Protein 5FB4 (pdb70)

B-factor: mean 28.29, std 14.29, range [6.62, 130.21]

Radius of gyration: 44.77 Å; Cα contacts (8 Å, |Δi|>4): 3677; chains: 3; bounding box: 64×83×128 Å

InterPro domains:
  IPR031772 Tail knob protein gp9, N-terminal [PF16838] (7-122)
  IPR048710 Tail knob protein gp9, C-terminal domain [PF20934] (302-597)

Structure (mmCIF, N/CA/C/O backbone):
data_5FB4
#
_entry.id   5FB4
#
_cell.length_a   94.600
_cell.length_b   135.161
_cell.length_c   313.431
_cell.angle_alpha   90.00
_cell.angle_beta   90.00
_cell.angle_gamma   90.00
#
_symmetry.space_group_name_H-M   'I 2 2 2'
#
loop_
_entity.id
_entity.type
_entity.pdbx_description
1 polymer 'Distal tube protein'
2 non-polymer DI(HYDROXYETHYL)ETHER
3 water water
#
loop_
_atom_site.group_PDB
_atom_site.id
_atom_site.type_symbol
_atom_site.label_atom_id
_atom_site.label_alt_id
_atom_site.label_comp_id
_atom_site.label_asym_id
_atom_site.label_entity_id
_atom_site.label_seq_id
_atom_site.pdbx_PDB_ins_code
_atom_site.Cartn_x
_atom_site.Cartn_y
_atom_site.Cartn_z
_atom_site.occupancy
_atom_site.B_iso_or_equiv
_atom_site.auth_seq_id
_atom_site.auth_comp_id
_atom_site.auth_asym_id
_atom_site.auth_atom_id
_atom_site.pdbx_PDB_model_num
ATOM 1 N N . ALA A 1 2 ? 110.832 29.920 109.660 1.00 40.61 2 ALA A N 1
ATOM 2 C CA . ALA A 1 2 ? 110.534 28.779 108.800 1.00 36.25 2 ALA A CA 1
ATOM 3 C C . ALA A 1 2 ? 109.446 27.887 109.396 1.00 27.72 2 ALA A C 1
ATOM 4 O O . ALA A 1 2 ? 108.634 27.324 108.673 1.00 28.88 2 ALA A O 1
ATOM 6 N N . TYR A 1 3 ? 109.435 27.756 110.716 1.00 29.56 3 TYR A N 1
ATOM 7 C CA . TYR A 1 3 ? 108.443 26.927 111.394 1.00 30.24 3 TYR A CA 1
ATOM 8 C C . TYR A 1 3 ? 107.288 27.766 111.930 1.00 32.42 3 TYR A C 1
ATOM 9 O O . TYR A 1 3 ? 107.495 28.888 112.374 1.00 36.30 3 TYR A O 1
ATOM 18 N N . VAL A 1 4 ? 106.071 27.233 111.861 1.00 27.98 4 VAL A N 1
ATOM 19 C CA . VAL A 1 4 ? 104.918 27.910 112.455 1.00 27.34 4 VAL A CA 1
ATOM 20 C C . VAL A 1 4 ? 104.989 27.820 113.976 1.00 26.69 4 VAL A C 1
ATOM 21 O O . VAL A 1 4 ? 105.130 26.734 114.523 1.00 27.65 4 VAL A O 1
ATOM 25 N N . PRO A 1 5 ? 104.860 28.964 114.667 1.00 28.24 5 PRO A N 1
ATOM 26 C CA . PRO A 1 5 ? 105.009 29.025 116.127 1.00 25.67 5 PRO A CA 1
ATOM 27 C C . PRO A 1 5 ? 103.936 28.227 116.859 1.00 28.89 5 PRO A C 1
ATOM 28 O O . PRO A 1 5 ? 102.896 27.920 116.283 1.00 32.28 5 PRO A O 1
ATOM 32 N N . LEU A 1 6 ? 104.184 27.935 118.131 1.00 30.29 6 LEU A N 1
ATOM 33 C CA . LEU A 1 6 ? 103.290 27.117 118.939 1.00 32.86 6 LEU A CA 1
ATOM 34 C C . LEU A 1 6 ? 102.380 28.002 119.789 1.00 30.71 6 LEU A C 1
ATOM 35 O O . LEU A 1 6 ? 101.594 27.514 120.603 1.00 28.35 6 LEU A O 1
ATOM 40 N N . SER A 1 7 ? 102.552 29.312 119.643 1.00 28.44 7 SER A N 1
ATOM 41 C CA . SER A 1 7 ? 101.731 30.287 120.348 1.00 30.88 7 SER A CA 1
ATOM 42 C C . SER A 1 7 ? 101.491 31.495 119.453 1.00 33.90 7 SER A C 1
ATOM 43 O O . SER A 1 7 ? 102.290 31.789 118.554 1.00 29.44 7 SER A O 1
ATOM 46 N N . GLY A 1 8 ? 100.401 32.202 119.714 1.00 29.69 8 GLY A N 1
ATOM 47 C CA . GLY A 1 8 ? 100.019 33.326 118.890 1.00 28.90 8 GLY A CA 1
ATOM 48 C C . GLY A 1 8 ? 99.591 34.543 119.680 1.00 27.56 8 GLY A C 1
ATOM 49 O O . GLY A 1 8 ? 99.207 34.436 120.848 1.00 23.41 8 GLY A O 1
ATOM 50 N N . THR A 1 9 ? 99.678 35.702 119.029 1.00 27.12 9 THR A N 1
ATOM 51 C CA . THR A 1 9 ? 99.189 36.968 119.573 1.00 28.48 9 THR A CA 1
ATOM 52 C C . THR A 1 9 ? 98.280 37.646 118.555 1.00 28.42 9 THR A C 1
ATOM 53 O O . THR A 1 9 ? 98.289 37.286 117.364 1.00 26.32 9 THR A O 1
ATOM 57 N N . ASN A 1 10 ? 97.491 38.612 119.022 1.00 27.02 10 ASN A N 1
ATOM 58 C CA . ASN A 1 10 ? 96.584 39.357 118.150 1.00 29.17 10 ASN A CA 1
ATOM 59 C C . ASN A 1 10 ? 95.743 38.417 117.304 1.00 29.20 10 ASN A C 1
ATOM 60 O O . ASN A 1 10 ? 95.614 38.594 116.093 1.00 28.27 10 ASN A O 1
ATOM 65 N N . VAL A 1 11 ? 95.201 37.396 117.952 1.00 25.02 11 VAL A N 1
ATOM 66 C CA . VAL A 1 11 ? 94.420 36.384 117.255 1.00 28.39 11 VAL A CA 1
ATOM 67 C C . VAL A 1 11 ? 93.027 36.866 116.854 1.00 27.75 11 VAL A C 1
ATOM 68 O O . VAL A 1 11 ? 92.329 37.492 117.648 1.00 24.61 11 VAL A O 1
ATOM 72 N N . ARG A 1 12 ? 92.616 36.554 115.625 1.00 22.77 12 ARG A N 1
ATOM 73 C CA . ARG A 1 12 ? 91.253 36.846 115.189 1.00 20.52 12 ARG A CA 1
ATOM 74 C C . ARG A 1 12 ? 90.650 35.624 114.518 1.00 23.42 12 ARG A C 1
ATOM 75 O O . ARG A 1 12 ? 91.244 35.037 113.606 1.00 20.57 12 ARG A O 1
ATOM 83 N N . ILE A 1 13 ? 89.481 35.234 115.011 1.00 19.42 13 ILE A N 1
ATOM 84 C CA . ILE A 1 13 ? 88.674 34.205 114.377 1.00 22.02 13 ILE A CA 1
ATOM 85 C C . ILE A 1 13 ? 87.643 34.895 113.503 1.00 23.77 13 ILE A C 1
ATOM 86 O O . ILE A 1 13 ? 86.873 35.733 113.985 1.00 21.17 13 ILE A O 1
ATOM 91 N N . LEU A 1 14 ? 87.637 34.531 112.223 1.00 19.17 14 LEU A N 1
ATOM 92 C CA . LEU A 1 14 ? 86.838 35.197 111.200 1.00 20.57 14 LEU A CA 1
ATOM 93 C C . LEU A 1 14 ? 85.697 34.352 110.669 1.00 21.51 14 LEU A C 1
ATOM 94 O O . LEU A 1 14 ? 85.768 33.123 110.657 1.00 21.70 14 LEU A O 1
ATOM 99 N N . ALA A 1 15 ? 84.663 35.029 110.187 1.00 21.47 15 ALA A N 1
ATOM 100 C CA . ALA A 1 15 ? 83.598 34.378 109.445 1.00 22.87 15 ALA A CA 1
ATOM 101 C C . ALA A 1 15 ? 83.760 34.661 107.943 1.00 26.46 15 ALA A C 1
ATOM 102 O O . ALA A 1 15 ? 84.477 35.579 107.560 1.00 27.30 15 ALA A O 1
ATOM 104 N N . ASP A 1 16 ? 83.135 33.846 107.098 1.00 28.82 16 ASP A N 1
ATOM 105 C CA . ASP A 1 16 ? 83.001 34.163 105.672 1.00 34.86 16 ASP A CA 1
ATOM 106 C C . ASP A 1 16 ? 84.295 34.174 104.851 1.00 29.15 16 ASP A C 1
ATOM 107 O O . ASP A 1 16 ? 84.437 34.998 103.949 1.00 26.16 16 ASP A O 1
ATOM 112 N N . VAL A 1 17 ? 85.226 33.270 105.124 1.00 20.56 17 VAL A N 1
ATOM 113 C CA . VAL A 1 17 ? 86.368 33.132 104.227 1.00 21.11 17 VAL A CA 1
ATOM 114 C C . VAL A 1 17 ? 86.062 32.002 103.228 1.00 19.23 17 VAL A C 1
ATOM 115 O O . VAL A 1 17 ? 85.945 30.846 103.613 1.00 30.84 17 VAL A O 1
ATOM 119 N N . PRO A 1 18 ? 85.907 32.351 101.946 1.00 26.85 18 PRO A N 1
ATOM 120 C CA . PRO A 1 18 ? 85.329 31.458 100.934 1.00 32.11 18 PRO A CA 1
ATOM 121 C C . PRO A 1 18 ? 86.304 30.530 100.216 1.00 39.52 18 PRO A C 1
ATOM 122 O O . PRO A 1 18 ? 86.152 30.351 99.007 1.00 43.59 18 PRO A O 1
ATOM 126 N N . PHE A 1 19 ? 87.291 29.973 100.910 1.00 29.48 19 PHE A N 1
ATOM 127 C CA . PHE A 1 19 ? 88.058 28.886 100.318 1.00 29.86 19 PHE A CA 1
ATOM 128 C C . PHE A 1 19 ? 88.401 27.904 101.422 1.00 28.77 19 PHE A C 1
ATOM 129 O O . PHE A 1 19 ? 88.204 28.194 102.600 1.00 29.86 19 PHE A O 1
ATOM 137 N N . SER A 1 20 ? 88.864 26.727 101.034 1.00 22.87 20 SER A N 1
ATOM 138 C CA . SER A 1 20 ? 88.946 25.608 101.955 1.00 24.00 20 SER A CA 1
ATOM 139 C C . SER A 1 20 ? 90.260 24.856 101.868 1.00 23.85 20 SER A C 1
ATOM 140 O O . SER A 1 20 ? 91.096 25.113 100.997 1.00 19.84 20 SER A O 1
ATOM 143 N N . ASN A 1 21 ? 90.417 23.890 102.762 1.00 19.24 21 ASN A N 1
ATOM 144 C CA . ASN A 1 21 ? 91.637 23.119 102.814 1.00 19.12 21 ASN A CA 1
ATOM 145 C C . ASN A 1 21 ? 91.678 22.032 101.733 1.00 16.72 21 ASN A C 1
ATOM 146 O O . ASN A 1 21 ? 92.568 21.196 101.738 1.00 19.14 21 ASN A O 1
ATOM 151 N N . ASP A 1 22 ? 90.742 22.039 100.790 1.00 20.57 22 ASP A N 1
ATOM 152 C CA . ASP A 1 22 ? 90.957 21.179 99.624 1.00 29.51 22 ASP A CA 1
ATOM 153 C C . ASP A 1 22 ? 91.877 21.894 98.624 1.00 24.10 22 ASP A C 1
ATOM 154 O O . ASP A 1 22 ? 92.353 21.283 97.672 1.00 21.01 22 ASP A O 1
ATOM 159 N N . TYR A 1 23 ? 92.133 23.182 98.863 1.00 18.15 23 TYR A N 1
ATOM 160 C CA . TYR A 1 23 ? 93.079 23.970 98.055 1.00 16.36 23 TYR A CA 1
ATOM 161 C C . TYR A 1 23 ? 92.836 23.914 96.539 1.00 16.04 23 TYR A C 1
ATOM 162 O O . TYR A 1 23 ? 93.784 23.771 95.759 1.00 17.03 23 TYR A O 1
ATOM 171 N N . LYS A 1 24 ? 91.587 24.018 96.104 1.00 13.97 24 LYS A N 1
ATOM 172 C CA . LYS A 1 24 ? 91.334 24.092 94.660 1.00 16.32 24 LYS A CA 1
ATOM 173 C C . LYS A 1 24 ? 91.188 25.540 94.220 1.00 17.58 24 LYS A C 1
ATOM 174 O O . LYS A 1 24 ? 91.213 25.848 93.029 1.00 16.63 24 LYS A O 1
ATOM 180 N N . ASN A 1 25 ? 91.006 26.419 95.201 1.00 11.74 25 ASN A N 1
ATOM 181 C CA . ASN A 1 25 ? 90.866 27.855 94.971 1.00 16.78 25 ASN A CA 1
ATOM 182 C C . ASN A 1 25 ? 91.507 28.636 96.093 1.00 19.44 25 ASN A C 1
ATOM 183 O O . ASN A 1 25 ? 91.470 28.202 97.249 1.00 19.62 25 ASN A O 1
ATOM 188 N N . THR A 1 26 ? 92.081 29.789 95.769 1.00 17.89 26 THR A N 1
ATOM 189 C CA . THR A 1 26 ? 92.468 30.734 96.808 1.00 17.72 26 THR A CA 1
ATOM 190 C C . THR A 1 26 ? 92.459 32.161 96.280 1.00 18.37 26 THR A C 1
ATOM 191 O O . THR A 1 26 ? 92.449 32.383 95.074 1.00 14.79 26 THR A O 1
ATOM 195 N N . ARG A 1 27 ? 92.423 33.127 97.192 1.00 17.76 27 ARG A N 1
ATOM 196 C CA . ARG A 1 27 ? 92.542 34.527 96.821 1.00 17.46 27 ARG A CA 1
ATOM 197 C C . ARG A 1 27 ? 94.026 34.886 96.814 1.00 21.23 27 ARG A C 1
ATOM 198 O O . ARG A 1 27 ? 94.710 34.766 97.829 1.00 17.60 27 ARG A O 1
ATOM 206 N N . TRP A 1 28 ? 94.520 35.298 95.651 1.00 15.73 28 TRP A N 1
ATOM 207 C CA . TRP A 1 28 ? 95.932 35.617 95.455 1.00 19.38 28 TRP A CA 1
ATOM 208 C C . TRP A 1 28 ? 96.139 37.117 95.626 1.00 18.23 28 TRP A C 1
ATOM 209 O O . TRP A 1 28 ? 95.288 37.896 95.221 1.00 23.02 28 TRP A O 1
ATOM 220 N N . PHE A 1 29 ? 97.264 37.516 96.213 1.00 16.88 29 PHE A N 1
ATOM 221 C CA . PHE A 1 29 ? 97.509 38.925 96.528 1.00 19.75 29 PHE A CA 1
ATOM 222 C C . PHE A 1 29 ? 98.844 39.402 95.978 1.00 21.17 29 PHE A C 1
ATOM 223 O O . PHE A 1 29 ? 99.752 38.603 95.772 1.00 21.72 29 PHE A O 1
ATOM 231 N N . THR A 1 30 ? 98.978 40.713 95.793 1.00 23.25 30 THR A N 1
ATOM 232 C CA . THR A 1 30 ? 100.217 41.291 95.283 1.00 24.98 30 THR A CA 1
ATOM 233 C C . THR A 1 30 ? 101.168 41.709 96.412 1.00 30.67 30 THR A C 1
ATOM 234 O O . THR A 1 30 ? 102.351 41.960 96.171 1.00 30.26 30 THR A O 1
ATOM 238 N N . SER A 1 31 ? 100.656 41.797 97.639 1.00 23.27 31 SER A N 1
ATOM 239 C CA . SER A 1 31 ? 101.499 42.168 98.780 1.00 22.80 31 SER A CA 1
ATOM 240 C C . SER A 1 31 ? 100.932 41.653 100.091 1.00 20.72 31 SER A C 1
ATOM 241 O O . SER A 1 31 ? 99.734 41.382 100.182 1.00 20.65 31 SER A O 1
ATOM 244 N N . SER A 1 32 ? 101.783 41.534 101.110 1.00 19.51 32 SER A N 1
ATOM 245 C CA . SER A 1 32 ? 101.305 41.097 102.420 1.00 24.20 32 SER A CA 1
ATOM 246 C C . SER A 1 32 ? 100.363 42.117 103.066 1.00 27.02 32 SER A C 1
ATOM 247 O O . SER A 1 32 ? 99.466 41.734 103.834 1.00 25.95 32 SER A O 1
ATOM 250 N N . SER A 1 33 ? 100.538 43.406 102.765 1.00 25.20 33 SER A N 1
ATOM 251 C CA . SER A 1 33 ? 99.612 44.403 103.313 1.00 26.32 33 SER A CA 1
ATOM 252 C C . SER A 1 33 ? 98.239 44.301 102.622 1.00 20.07 33 SER A C 1
ATOM 253 O O . SER A 1 33 ? 97.203 44.401 103.283 1.00 25.21 33 SER A O 1
ATOM 256 N N . ASN A 1 34 ? 98.218 44.097 101.305 1.00 24.37 34 ASN A N 1
ATOM 257 C CA . ASN A 1 34 ? 96.942 43.831 100.620 1.00 27.69 34 ASN A CA 1
ATOM 258 C C . ASN A 1 34 ? 96.255 42.575 101.162 1.00 25.22 34 ASN A C 1
ATOM 259 O O . ASN A 1 34 ? 95.039 42.546 101.340 1.00 24.00 34 ASN A O 1
ATOM 264 N N . GLN A 1 35 ? 97.047 41.543 101.421 1.00 21.13 35 GLN A N 1
ATOM 265 C CA . GLN A 1 35 ? 96.537 40.314 102.015 1.00 18.15 35 GLN A CA 1
ATOM 266 C C . GLN A 1 35 ? 95.903 40.592 103.377 1.00 17.65 35 GLN A C 1
ATOM 267 O O . GLN A 1 35 ? 94.750 40.216 103.626 1.00 19.45 35 GLN A O 1
ATOM 273 N N . TYR A 1 36 ? 96.640 41.275 104.247 1.00 20.56 36 TYR A N 1
ATOM 274 C CA . TYR A 1 36 ? 96.124 41.587 105.576 1.00 21.86 36 TYR A CA 1
ATOM 275 C C . TYR A 1 36 ? 94.817 42.387 105.499 1.00 24.65 36 TYR A C 1
ATOM 276 O O . TYR A 1 36 ? 93.848 42.082 106.210 1.00 20.33 36 TYR A O 1
ATOM 285 N N . ASN A 1 37 ? 94.791 43.403 104.638 1.00 20.65 37 ASN A N 1
ATOM 286 C CA . ASN A 1 37 ? 93.607 44.261 104.512 1.00 29.23 37 ASN A CA 1
ATOM 287 C C . ASN A 1 37 ? 92.371 43.475 104.082 1.00 24.44 37 ASN A C 1
ATOM 288 O O . ASN A 1 37 ? 91.253 43.765 104.521 1.00 25.70 37 ASN A O 1
ATOM 293 N N . TRP A 1 38 ? 92.571 42.499 103.202 1.00 19.95 38 TRP A N 1
ATOM 294 C CA . TRP A 1 38 ? 91.477 41.652 102.751 1.00 20.83 38 TRP A CA 1
ATOM 295 C C . TRP A 1 38 ? 90.919 40.825 103.911 1.00 22.48 38 TRP A C 1
ATOM 296 O O . TRP A 1 38 ? 89.714 40.798 104.149 1.00 23.74 38 TRP A O 1
ATOM 307 N N . PHE A 1 39 ? 91.799 40.159 104.647 1.00 19.17 39 PHE A N 1
ATOM 308 C CA . PHE A 1 39 ? 91.341 39.382 105.786 1.00 17.46 39 PHE A CA 1
ATOM 309 C C . PHE A 1 39 ? 90.774 40.283 106.889 1.00 18.06 39 PHE A C 1
ATOM 310 O O . PHE A 1 39 ? 89.805 39.913 107.561 1.00 23.49 39 PHE A O 1
ATOM 318 N N . ASN A 1 40 ? 91.351 41.471 107.055 1.00 20.25 40 ASN A N 1
ATOM 319 C CA . ASN A 1 40 ? 90.900 42.392 108.103 1.00 26.38 40 ASN A CA 1
ATOM 320 C C . ASN A 1 40 ? 89.476 42.909 107.824 1.00 30.52 40 ASN A C 1
ATOM 321 O O . ASN A 1 40 ? 88.815 43.424 108.723 1.00 29.16 40 ASN A O 1
ATOM 326 N N . SER A 1 41 ? 89.006 42.774 106.585 1.00 25.21 41 SER A N 1
ATOM 327 C CA . SER A 1 41 ? 87.667 43.252 106.225 1.00 28.23 41 SER A CA 1
ATOM 328 C C . SER A 1 41 ? 86.581 42.218 106.544 1.00 31.32 41 SER A C 1
ATOM 329 O O . SER A 1 41 ? 85.385 42.505 106.442 1.00 27.80 41 SER A O 1
ATOM 332 N N . LYS A 1 42 ? 87.003 41.020 106.949 1.00 25.62 42 LYS A N 1
ATOM 333 C CA . LYS A 1 42 ? 86.073 39.956 107.311 1.00 22.08 42 LYS A CA 1
ATOM 334 C C . LYS A 1 42 ? 85.501 40.187 108.703 1.00 24.03 42 LYS A C 1
ATOM 335 O O . LYS A 1 42 ? 86.191 40.728 109.565 1.00 23.85 42 LYS A O 1
ATOM 341 N N . SER A 1 43 ? 84.253 39.771 108.926 1.00 21.41 43 SER A N 1
ATOM 342 C CA . SER A 1 43 ? 83.648 39.872 110.263 1.00 30.97 43 SER A CA 1
ATOM 343 C C . SER A 1 43 ? 84.402 39.022 111.279 1.00 29.64 43 SER A C 1
ATOM 344 O O . SER A 1 43 ? 84.725 37.861 111.011 1.00 25.89 43 SER A O 1
ATOM 347 N N . ARG A 1 44 ? 84.650 39.592 112.454 1.00 31.30 44 ARG A N 1
ATOM 348 C CA . ARG A 1 44 ? 85.379 38.906 113.521 1.00 33.43 44 ARG A CA 1
ATOM 349 C C . ARG A 1 44 ? 84.405 38.237 114.487 1.00 32.17 44 ARG A C 1
ATOM 350 O O . ARG A 1 44 ? 83.590 38.894 115.129 1.00 34.77 44 ARG A O 1
ATOM 358 N N . VAL A 1 45 ? 84.505 36.915 114.574 1.00 23.08 45 VAL A N 1
ATOM 359 C CA . VAL A 1 45 ? 83.694 36.134 115.492 1.00 24.36 45 VAL A CA 1
ATOM 360 C C . VAL A 1 45 ? 84.205 36.261 116.917 1.00 29.65 45 VAL A C 1
ATOM 361 O O . VAL A 1 45 ? 83.436 36.216 117.878 1.00 29.19 45 VAL A O 1
ATOM 365 N N . TYR A 1 46 ? 85.506 36.489 117.039 1.00 28.35 46 TYR A N 1
ATOM 366 C CA . TYR A 1 46 ? 86.177 36.492 118.335 1.00 27.83 46 TYR A CA 1
ATOM 367 C C . TYR A 1 46 ? 87.625 36.921 118.158 1.00 24.63 46 TYR A C 1
ATOM 368 O O . TYR A 1 46 ? 88.218 36.702 117.101 1.00 24.36 46 TYR A O 1
ATOM 377 N N . GLU A 1 47 ? 88.186 37.527 119.202 1.00 22.07 47 GLU A N 1
ATOM 378 C CA . GLU A 1 47 ? 89.581 37.950 119.209 1.00 31.13 47 GLU A CA 1
ATOM 379 C C . GLU A 1 47 ? 90.233 37.594 120.538 1.00 28.28 47 GLU A C 1
ATOM 380 O O . GLU A 1 47 ? 89.559 37.535 121.563 1.00 28.68 47 GLU A O 1
ATOM 386 N N . MET A 1 48 ? 91.545 37.385 120.513 1.00 26.04 48 MET A N 1
ATOM 387 C CA . MET A 1 48 ? 92.346 37.133 121.717 1.00 32.69 48 MET A CA 1
ATOM 388 C C . MET A 1 48 ? 93.718 37.784 121.603 1.00 28.02 48 MET A C 1
ATOM 389 O O . MET A 1 48 ? 94.340 37.718 120.557 1.00 24.37 48 MET A O 1
ATOM 394 N N . SER A 1 49 ? 94.219 38.376 122.680 1.00 29.37 49 SER A N 1
ATOM 395 C CA . SER A 1 49 ? 95.542 38.999 122.616 1.00 30.87 49 SER A CA 1
ATOM 396 C C . SER A 1 49 ? 96.661 37.949 122.621 1.00 31.22 49 SER A C 1
ATOM 397 O O . SER A 1 49 ? 97.707 38.150 121.995 1.00 27.06 49 SER A O 1
ATOM 400 N N . LYS A 1 50 ? 96.425 36.835 123.312 1.00 29.43 50 LYS A N 1
ATOM 401 C CA . LYS A 1 50 ? 97.386 35.733 123.412 1.00 34.90 50 LYS A CA 1
ATOM 402 C C . LYS A 1 50 ? 96.710 34.373 123.408 1.00 39.95 50 LYS A C 1
ATOM 403 O O . LYS A 1 50 ? 95.580 34.230 123.865 1.00 43.39 50 LYS A O 1
ATOM 409 N N . VAL A 1 51 ? 97.390 33.383 122.841 1.00 33.49 51 VAL A N 1
ATOM 410 C CA . VAL A 1 51 ? 96.895 32.018 122.896 1.00 33.34 51 VAL A CA 1
ATOM 411 C C . VAL A 1 51 ? 98.024 30.999 122.733 1.00 34.13 51 VAL A C 1
ATOM 412 O O . VAL A 1 51 ? 99.007 31.249 122.036 1.00 36.03 51 VAL A O 1
ATOM 416 N N . THR A 1 52 ? 97.870 29.852 123.383 1.00 28.96 52 THR A N 1
ATOM 417 C CA . THR A 1 52 ? 98.775 28.733 123.201 1.00 32.45 52 THR A CA 1
ATOM 418 C C . THR A 1 52 ? 98.075 27.642 122.414 1.00 34.93 52 THR A C 1
ATOM 419 O O . THR A 1 52 ? 96.972 27.226 122.770 1.00 38.78 52 THR A O 1
ATOM 423 N N . PHE A 1 53 ? 98.716 27.178 121.346 1.00 29.43 53 PHE A N 1
ATOM 424 C CA . PHE A 1 53 ? 98.123 26.148 120.514 1.00 34.31 53 PHE A CA 1
ATOM 425 C C . PHE A 1 53 ? 98.305 24.776 121.131 1.00 38.06 53 PHE A C 1
ATOM 426 O O . PHE A 1 53 ? 99.279 24.514 121.832 1.00 42.77 53 PHE A O 1
ATOM 434 N N . MET A 1 54 ? 97.357 23.898 120.851 1.00 32.93 54 MET A N 1
ATOM 435 C CA . MET A 1 54 ? 97.368 22.569 121.416 1.00 34.80 54 MET A CA 1
ATOM 436 C C . MET A 1 54 ? 97.334 21.559 120.286 1.00 34.26 54 MET A C 1
ATOM 437 O O . MET A 1 54 ? 97.010 21.916 119.154 1.00 29.16 54 MET A O 1
ATOM 442 N N . GLY A 1 55 ? 97.762 20.333 120.559 1.00 38.36 55 GLY A N 1
ATOM 443 C CA . GLY A 1 55 ? 97.523 19.240 119.641 1.00 39.59 55 GLY A CA 1
ATOM 444 C C . GLY A 1 55 ? 98.500 19.187 118.485 1.00 51.32 55 GLY A C 1
ATOM 445 O O . GLY A 1 55 ? 98.416 18.287 117.647 1.00 51.36 55 GLY A O 1
ATOM 446 N N . PHE A 1 56 ? 99.403 20.166 118.418 1.00 58.98 56 PHE A N 1
ATOM 447 C CA . PHE A 1 56 ? 100.407 20.233 117.353 1.00 62.97 56 PHE A CA 1
ATOM 448 C C . PHE A 1 56 ? 101.168 18.922 117.211 1.00 70.30 56 PHE A C 1
ATOM 449 O O . PHE A 1 56 ? 101.582 18.545 116.113 1.00 73.78 56 PHE A O 1
ATOM 457 N N . ARG A 1 57 ? 101.338 18.228 118.329 1.00 69.23 57 ARG A N 1
ATOM 458 C CA . ARG A 1 57 ? 102.083 16.980 118.340 1.00 71.49 57 ARG A CA 1
ATOM 459 C C . ARG A 1 57 ? 101.405 15.917 117.472 1.00 74.52 57 ARG A C 1
ATOM 460 O O . ARG A 1 57 ? 102.037 15.320 116.597 1.00 76.53 57 ARG A O 1
ATOM 468 N N . GLU A 1 58 ? 100.115 15.694 117.709 1.00 72.59 58 GLU A N 1
ATOM 469 C CA . GLU A 1 58 ? 99.370 14.658 116.999 1.00 65.03 58 GLU A CA 1
ATOM 470 C C . GLU A 1 58 ? 98.748 15.167 115.709 1.00 62.08 58 GLU A C 1
ATOM 471 O O . GLU A 1 58 ? 97.822 14.556 115.180 1.00 63.44 58 GLU A O 1
ATOM 477 N N . ASN A 1 59 ? 99.291 16.265 115.193 1.00 62.42 59 ASN A N 1
ATOM 478 C CA . ASN A 1 59 ? 98.831 16.871 113.943 1.00 66.48 59 ASN A CA 1
ATOM 479 C C . ASN A 1 59 ? 97.315 17.097 113.897 1.00 60.08 59 ASN A C 1
ATOM 480 O O . ASN A 1 59 ? 96.677 16.948 112.852 1.00 58.25 59 ASN A O 1
ATOM 485 N N . LYS A 1 60 ? 96.751 17.436 115.052 1.00 52.62 60 LYS A N 1
ATOM 486 C CA . LYS A 1 60 ? 95.368 17.869 115.152 1.00 47.57 60 LYS A CA 1
ATOM 487 C C . LYS A 1 60 ? 95.367 19.182 115.941 1.00 38.72 60 LYS A C 1
ATOM 488 O O . LYS A 1 60 ? 94.939 19.219 117.091 1.00 35.30 60 LYS A O 1
ATOM 494 N N . PRO A 1 61 ? 95.882 20.264 115.335 1.00 32.51 61 PRO A N 1
ATOM 495 C CA . PRO A 1 61 ? 96.037 21.506 116.095 1.00 28.95 61 PRO A CA 1
ATOM 496 C C . PRO A 1 61 ? 94.693 22.070 116.527 1.00 22.80 61 PRO A C 1
ATOM 497 O O . PRO A 1 61 ? 93.715 21.976 115.780 1.00 24.90 61 PRO A O 1
ATOM 501 N N . TYR A 1 62 ? 94.641 22.672 117.708 1.00 22.19 62 TYR A N 1
ATOM 502 C CA . TYR A 1 62 ? 93.428 23.363 118.112 1.00 23.24 62 TYR A CA 1
ATOM 503 C C . TYR A 1 62 ? 93.731 24.444 119.108 1.00 25.55 62 TYR A C 1
ATOM 504 O O . TYR A 1 62 ? 94.806 24.473 119.705 1.00 27.04 62 TYR A O 1
ATOM 513 N N . VAL A 1 63 ? 92.768 25.332 119.298 1.00 23.75 63 VAL A N 1
ATOM 514 C CA . VAL A 1 63 ? 92.915 26.363 120.306 1.00 27.82 63 VAL A CA 1
ATOM 515 C C . VAL A 1 63 ? 91.705 26.303 121.227 1.00 27.31 63 VAL A C 1
ATOM 516 O O . VAL A 1 63 ? 90.584 26.094 120.774 1.00 26.38 63 VAL A O 1
ATOM 520 N N . SER A 1 64 ? 91.935 26.472 122.522 1.00 24.83 64 SER A N 1
ATOM 521 C CA . SER A 1 64 ? 90.850 26.532 123.478 1.00 26.69 64 SER A CA 1
ATOM 522 C C . SER A 1 64 ? 90.258 27.949 123.548 1.00 32.52 64 SER A C 1
ATOM 523 O O . SER A 1 64 ? 90.980 28.926 123.755 1.00 33.52 64 SER A O 1
ATOM 526 N N . VAL A 1 65 ? 88.947 28.058 123.363 1.00 24.44 65 VAL A N 1
ATOM 527 C CA . VAL A 1 65 ? 88.285 29.357 123.382 1.00 24.07 65 VAL A CA 1
ATOM 528 C C . VAL A 1 65 ? 87.220 29.390 124.469 1.00 28.02 65 VAL A C 1
ATOM 529 O O . VAL A 1 65 ? 86.351 28.516 124.534 1.00 31.20 65 VAL A O 1
ATOM 533 N N . SER A 1 66 ? 87.293 30.396 125.336 1.00 24.45 66 SER A N 1
ATOM 534 C CA . SER A 1 66 ? 86.360 30.491 126.444 1.00 28.23 66 SER A CA 1
ATOM 535 C C . SER A 1 66 ? 85.054 31.103 125.980 1.00 35.15 66 SER A C 1
ATOM 536 O O . SER A 1 66 ? 84.673 32.206 126.385 1.00 34.44 66 SER A O 1
ATOM 539 N N . LEU A 1 67 ? 84.360 30.358 125.133 1.00 31.80 67 LEU A N 1
ATOM 540 C CA . LEU A 1 67 ? 83.068 30.768 124.636 1.00 33.49 67 LEU A CA 1
ATOM 541 C C . LEU A 1 67 ? 82.210 29.527 124.511 1.00 34.75 67 LEU A C 1
ATOM 542 O O . LEU A 1 67 ? 82.718 28.465 124.135 1.00 31.82 67 LEU A O 1
ATOM 547 N N . PRO A 1 68 ? 80.905 29.660 124.787 1.00 31.92 68 PRO A N 1
ATOM 548 C CA . PRO A 1 68 ? 80.005 28.560 124.452 1.00 32.30 68 PRO A CA 1
ATOM 549 C C . PRO A 1 68 ? 80.024 28.324 122.948 1.00 28.55 68 PRO A C 1
ATOM 550 O O . PRO A 1 68 ? 80.181 29.260 122.152 1.00 24.84 68 PRO A O 1
ATOM 554 N N . ILE A 1 69 ? 79.873 27.066 122.567 1.00 30.43 69 ILE A N 1
ATOM 555 C CA . ILE A 1 69 ? 80.038 26.680 121.182 1.00 30.80 69 ILE A CA 1
ATOM 556 C C . ILE A 1 69 ? 79.065 27.409 120.258 1.00 29.11 69 ILE A C 1
ATOM 557 O O . ILE A 1 69 ? 79.375 27.619 119.096 1.00 24.40 69 ILE A O 1
ATOM 562 N N . ASP A 1 70 ? 77.909 27.836 120.760 1.00 30.68 70 ASP A N 1
ATOM 563 C CA . ASP A 1 70 ? 76.958 28.506 119.863 1.00 38.71 70 ASP A CA 1
ATOM 564 C C . ASP A 1 70 ? 77.471 29.862 119.375 1.00 36.76 70 ASP A C 1
ATOM 565 O O . ASP A 1 70 ? 77.077 30.329 118.308 1.00 45.65 70 ASP A O 1
ATOM 570 N N . LYS A 1 71 ? 78.395 30.464 120.117 1.00 29.60 71 LYS A N 1
ATOM 571 C CA . LYS A 1 71 ? 78.983 31.739 119.699 1.00 26.16 71 LYS A CA 1
ATOM 572 C C . LYS A 1 71 ? 79.995 31.557 118.555 1.00 23.75 71 LYS A C 1
ATOM 573 O O . LYS A 1 71 ? 80.452 32.526 117.947 1.00 27.54 71 LYS A O 1
ATOM 579 N N . LEU A 1 72 ? 80.315 30.311 118.236 1.00 23.80 72 LEU A N 1
ATOM 580 C CA . LEU A 1 72 ? 81.342 30.041 117.235 1.00 23.75 72 LEU A CA 1
ATOM 581 C C . LEU A 1 72 ? 80.829 29.343 115.982 1.00 26.65 72 LEU A C 1
ATOM 582 O O . LEU A 1 72 ? 81.627 28.923 115.146 1.00 24.55 72 LEU A O 1
ATOM 587 N N . TYR A 1 73 ? 79.514 29.238 115.833 1.00 26.70 73 TYR A N 1
ATOM 588 C CA . TYR A 1 73 ? 78.947 28.490 114.712 1.00 23.53 73 TYR A CA 1
ATOM 589 C C . TYR A 1 73 ? 79.336 29.056 113.346 1.00 26.91 73 TYR A C 1
ATOM 590 O O . TYR A 1 73 ? 79.331 28.329 112.352 1.00 28.77 73 TYR A O 1
ATOM 599 N N . SER A 1 74 ? 79.713 30.331 113.286 1.00 25.96 74 SER A N 1
ATOM 600 C CA . SER A 1 74 ? 80.085 30.930 111.998 1.00 28.95 74 SER A CA 1
ATOM 601 C C . SER A 1 74 ? 81.609 31.050 111.775 1.00 28.32 74 SER A C 1
ATOM 602 O O . SER A 1 74 ? 82.057 31.715 110.840 1.00 24.40 74 SER A O 1
ATOM 605 N N . ALA A 1 75 ? 82.397 30.411 112.631 1.00 19.15 75 ALA A N 1
ATOM 606 C CA . ALA A 1 75 ? 83.846 30.456 112.520 1.00 24.05 75 ALA A CA 1
ATOM 607 C C . ALA A 1 75 ? 84.304 29.734 111.264 1.00 26.45 75 ALA A C 1
ATOM 608 O O . ALA A 1 75 ? 83.831 28.638 110.979 1.00 24.10 75 ALA A O 1
ATOM 610 N N . SER A 1 76 ? 85.198 30.355 110.497 1.00 24.79 76 SER A N 1
ATOM 611 C CA . SER A 1 76 ? 85.671 29.720 109.263 1.00 24.36 76 SER A CA 1
ATOM 612 C C . SER A 1 76 ? 87.184 29.819 109.104 1.00 17.64 76 SER A C 1
ATOM 613 O O . SER A 1 76 ? 87.782 29.049 108.372 1.00 19.59 76 SER A O 1
ATOM 616 N N . TYR A 1 77 ? 87.801 30.772 109.793 1.00 20.92 77 TYR A N 1
ATOM 617 C CA . TYR A 1 77 ? 89.212 31.059 109.561 1.00 16.52 77 TYR A CA 1
ATOM 618 C C . TYR A 1 77 ? 89.839 31.694 110.790 1.00 17.03 77 TYR A C 1
ATOM 619 O O . TYR A 1 77 ? 89.140 32.274 111.610 1.00 17.48 77 TYR A O 1
ATOM 628 N N . ILE A 1 78 ? 91.153 31.557 110.923 1.00 20.50 78 ILE A N 1
ATOM 629 C CA . ILE A 1 78 ? 91.892 32.195 112.013 1.00 19.57 78 ILE A CA 1
ATOM 630 C C . ILE A 1 78 ? 93.138 32.877 111.464 1.00 18.09 78 ILE A C 1
ATOM 631 O O . ILE A 1 78 ? 93.765 32.374 110.522 1.00 17.99 78 ILE A O 1
ATOM 636 N N . MET A 1 79 ? 93.489 34.029 112.028 1.00 18.31 79 MET A N 1
ATOM 637 C CA . MET A 1 79 ? 94.764 34.657 111.718 1.00 18.04 79 MET A CA 1
ATOM 638 C C . MET A 1 79 ? 95.414 35.097 113.031 1.00 21.05 79 MET A C 1
ATOM 639 O O . MET A 1 79 ? 94.720 35.491 113.964 1.00 20.74 79 MET A O 1
ATOM 644 N N . PHE A 1 80 ? 96.740 35.027 113.100 1.00 18.96 80 PHE A N 1
ATOM 645 C CA . PHE A 1 80 ? 97.466 35.390 114.315 1.00 21.12 80 PHE A CA 1
ATOM 646 C C . PHE A 1 80 ? 98.884 35.803 113.983 1.00 22.63 80 PHE A C 1
ATOM 647 O O . PHE A 1 80 ? 99.398 35.477 112.905 1.00 21.36 80 PHE A O 1
ATOM 655 N N . GLN A 1 81 ? 99.484 36.551 114.903 1.00 22.33 81 GLN A N 1
ATOM 656 C CA . GLN A 1 81 ? 100.898 36.902 114.859 1.00 24.80 81 GLN A CA 1
ATOM 657 C C . GLN A 1 81 ? 101.666 36.169 115.960 1.00 26.62 81 GLN A C 1
ATOM 658 O O . GLN A 1 81 ? 101.081 35.411 116.732 1.00 25.44 81 GLN A O 1
ATOM 664 N N . ASN A 1 82 ? 102.978 36.378 116.005 1.00 27.77 82 ASN A N 1
ATOM 665 C CA . ASN A 1 82 ? 103.813 35.829 117.064 1.00 30.74 82 ASN A CA 1
ATOM 666 C C . ASN A 1 82 ? 104.925 36.835 117.365 1.00 31.32 82 ASN A C 1
ATOM 667 O O . ASN A 1 82 ? 105.497 37.417 116.444 1.00 32.08 82 ASN A O 1
ATOM 672 N N . ALA A 1 83 ? 105.226 37.042 118.642 1.00 37.55 83 ALA A N 1
ATOM 673 C CA . ALA A 1 83 ? 106.202 38.051 119.057 1.00 43.35 83 ALA A CA 1
ATOM 674 C C . ALA A 1 83 ? 107.534 37.957 118.310 1.00 45.40 83 ALA A C 1
ATOM 675 O O . ALA A 1 83 ? 108.154 38.975 117.989 1.00 46.94 83 ALA A O 1
ATOM 677 N N . ASP A 1 84 ? 107.944 36.742 117.971 1.00 39.97 84 ASP A N 1
ATOM 678 C CA . ASP A 1 84 ? 109.268 36.555 117.392 1.00 38.08 84 ASP A CA 1
ATOM 679 C C . ASP A 1 84 ? 109.255 36.496 115.872 1.00 36.49 84 ASP A C 1
ATOM 680 O O . ASP A 1 84 ? 110.290 36.312 115.238 1.00 36.06 84 ASP A O 1
ATOM 685 N N . TYR A 1 85 ? 108.087 36.710 115.286 1.00 30.50 85 TYR A N 1
ATOM 686 C CA . TYR A 1 85 ? 107.994 36.735 113.840 1.00 33.66 85 TYR A CA 1
ATOM 687 C C . TYR A 1 85 ? 107.648 38.146 113.401 1.00 36.35 85 TYR A C 1
ATOM 688 O O . TYR A 1 85 ? 107.308 38.401 112.236 1.00 32.39 85 TYR A O 1
ATOM 697 N N . GLY A 1 86 ? 107.742 39.063 114.358 1.00 35.48 86 GLY A N 1
ATOM 698 C CA . GLY A 1 86 ? 107.495 40.464 114.097 1.00 32.71 86 GLY A CA 1
ATOM 699 C C . GLY A 1 86 ? 106.107 40.706 113.551 1.00 32.56 86 GLY A C 1
ATOM 700 O O . GLY A 1 86 ? 105.101 40.318 114.144 1.00 29.42 86 GLY A O 1
ATOM 701 N N . ASN A 1 87 ? 106.077 41.321 112.378 1.00 34.23 87 ASN A N 1
ATOM 702 C CA . ASN A 1 87 ? 104.861 41.785 111.731 1.00 41.66 87 ASN A CA 1
ATOM 703 C C . ASN A 1 87 ? 104.068 40.684 110.993 1.00 32.55 87 ASN A C 1
ATOM 704 O O . ASN A 1 87 ? 102.960 40.928 110.503 1.00 28.25 87 ASN A O 1
ATOM 709 N N . LYS A 1 88 ? 104.634 39.482 110.924 1.00 27.62 88 LYS A N 1
ATOM 710 C CA . LYS A 1 88 ? 104.106 38.424 110.052 1.00 25.14 88 LYS A CA 1
ATOM 711 C C . LYS A 1 88 ? 102.750 37.883 110.479 1.00 24.93 88 LYS A C 1
ATOM 712 O O . LYS A 1 88 ? 102.529 37.606 111.654 1.00 27.57 88 LYS A O 1
ATOM 718 N N . TRP A 1 89 ? 101.841 37.728 109.524 1.00 22.30 89 TRP A N 1
ATOM 719 C CA . TRP A 1 89 ? 100.563 37.099 109.832 1.00 22.52 89 TRP A CA 1
ATOM 720 C C . TRP A 1 89 ? 100.554 35.633 109.420 1.00 25.72 89 TRP A C 1
ATOM 721 O O . TRP A 1 89 ? 101.052 35.273 108.343 1.00 20.30 89 TRP A O 1
ATOM 732 N N . PHE A 1 90 ? 100.019 34.794 110.306 1.00 20.46 90 PHE A N 1
ATOM 733 C CA . PHE A 1 90 ? 99.802 33.379 110.020 1.00 20.44 90 PHE A CA 1
ATOM 734 C C . PHE A 1 90 ? 98.312 33.134 109.814 1.00 23.62 90 PHE A C 1
ATOM 735 O O . PHE A 1 90 ? 97.474 33.734 110.501 1.00 23.61 90 PHE A O 1
ATOM 743 N N . TYR A 1 91 ? 97.991 32.248 108.877 1.00 17.11 91 TYR A N 1
ATOM 744 C CA . TYR A 1 91 ? 96.606 32.038 108.453 1.00 16.64 91 TYR A CA 1
ATOM 745 C C . TYR A 1 91 ? 96.220 30.573 108.507 1.00 16.42 91 TYR A C 1
ATOM 746 O O . TYR A 1 91 ? 97.029 29.702 108.185 1.00 16.58 91 TYR A O 1
ATOM 755 N N . ALA A 1 92 ? 94.988 30.297 108.921 1.00 19.19 92 ALA A N 1
ATOM 756 C CA . ALA A 1 92 ? 94.547 28.917 109.113 1.00 18.94 92 ALA A CA 1
ATOM 757 C C . ALA A 1 92 ? 93.051 28.748 108.899 1.00 19.87 92 ALA A C 1
ATOM 758 O O . ALA A 1 92 ? 92.257 29.596 109.306 1.00 19.01 92 ALA A O 1
ATOM 760 N N . PHE A 1 93 ? 92.681 27.627 108.292 1.00 17.10 93 PHE A N 1
ATOM 761 C CA . PHE A 1 93 ? 91.286 27.207 108.198 1.00 15.80 93 PHE A CA 1
ATOM 762 C C . PHE A 1 93 ? 90.795 26.748 109.566 1.00 19.03 93 PHE A C 1
ATOM 763 O O . PHE A 1 93 ? 91.502 26.027 110.259 1.00 21.12 93 PHE A O 1
ATOM 771 N N . VAL A 1 94 ? 89.582 27.135 109.944 1.00 18.49 94 VAL A N 1
ATOM 772 C CA . VAL A 1 94 ? 88.895 26.452 111.035 1.00 17.12 94 VAL A CA 1
ATOM 773 C C . VAL A 1 94 ? 88.253 25.211 110.416 1.00 24.24 94 VAL A C 1
ATOM 774 O O . VAL A 1 94 ? 87.564 25.308 109.397 1.00 25.93 94 VAL A O 1
ATOM 778 N N . THR A 1 95 ? 88.488 24.044 111.006 1.00 23.22 95 THR A N 1
ATOM 779 C CA . THR A 1 95 ? 88.041 22.806 110.381 1.00 30.95 95 THR A CA 1
ATOM 780 C C . THR A 1 95 ? 86.971 22.095 111.195 1.00 31.18 95 THR A C 1
ATOM 781 O O . THR A 1 95 ? 86.246 21.255 110.669 1.00 34.34 95 THR A O 1
ATOM 785 N N . GLU A 1 96 ? 86.878 22.421 112.476 1.00 21.98 96 GLU A N 1
ATOM 786 C CA . GLU A 1 96 ? 85.886 21.773 113.325 1.00 28.25 96 GLU A CA 1
ATOM 787 C C . GLU A 1 96 ? 85.765 22.447 114.690 1.00 27.75 96 GLU A C 1
ATOM 788 O O . GLU A 1 96 ? 86.728 23.030 115.187 1.00 27.01 96 GLU A O 1
ATOM 794 N N . LEU A 1 97 ? 84.568 22.375 115.272 1.00 22.70 97 LEU A N 1
ATOM 795 C CA . LEU A 1 97 ? 84.318 22.851 116.625 1.00 23.97 97 LEU A CA 1
ATOM 796 C C . LEU A 1 97 ? 84.059 21.673 117.536 1.00 28.54 97 LEU A C 1
ATOM 797 O O . LEU A 1 97 ? 83.316 20.762 117.182 1.00 29.36 97 LEU A O 1
ATOM 802 N N . GLU A 1 98 ? 84.658 21.699 118.719 1.00 23.82 98 GLU A N 1
ATOM 803 C CA . GLU A 1 98 ? 84.494 20.608 119.663 1.00 30.37 98 GLU A CA 1
ATOM 804 C C . GLU A 1 98 ? 84.058 21.153 121.022 1.00 29.46 98 GLU A C 1
ATOM 805 O O . GLU A 1 98 ? 84.724 22.005 121.607 1.00 33.18 98 GLU A O 1
ATOM 811 N N . PHE A 1 99 ? 82.936 20.641 121.515 1.00 28.59 99 PHE A N 1
ATOM 812 C CA . PHE A 1 99 ? 82.404 20.986 122.824 1.00 28.38 99 PHE A CA 1
ATOM 813 C C . PHE A 1 99 ? 83.323 20.429 123.902 1.00 34.48 99 PHE A C 1
ATOM 814 O O . PHE A 1 99 ? 83.599 19.235 123.907 1.00 40.04 99 PHE A O 1
ATOM 822 N N . LYS A 1 100 ? 83.814 21.281 124.800 1.00 26.60 100 LYS A N 1
ATOM 823 C CA . LYS A 1 100 ? 84.555 20.787 125.948 1.00 37.28 100 LYS A CA 1
ATOM 824 C C . LYS A 1 100 ? 83.650 20.832 127.168 1.00 40.13 100 LYS A C 1
ATOM 825 O O . LYS A 1 100 ? 83.420 19.820 127.824 1.00 38.56 100 LYS A O 1
ATOM 831 N N . ASN A 1 101 ? 83.137 22.019 127.466 1.00 40.18 101 ASN A N 1
ATOM 832 C CA . ASN A 1 101 ? 82.060 22.164 128.439 1.00 37.63 101 ASN A CA 1
ATOM 833 C C . ASN A 1 101 ? 81.190 23.351 128.056 1.00 38.11 101 ASN A C 1
ATOM 834 O O . ASN A 1 101 ? 81.393 23.957 126.997 1.00 28.08 101 ASN A O 1
ATOM 839 N N . SER A 1 102 ? 80.215 23.672 128.902 1.00 41.50 102 SER A N 1
ATOM 840 C CA . SER A 1 102 ? 79.232 24.694 128.569 1.00 41.49 102 SER A CA 1
ATOM 841 C C . SER A 1 102 ? 79.898 26.022 128.205 1.00 40.07 102 SER A C 1
ATOM 842 O O . SER A 1 102 ? 79.399 26.756 127.352 1.00 40.47 102 SER A O 1
ATOM 845 N N . ALA A 1 103 ? 81.033 26.319 128.833 1.00 35.78 103 ALA A N 1
ATOM 846 C CA . ALA A 1 103 ? 81.670 27.619 128.645 1.00 33.47 103 ALA A CA 1
ATOM 847 C C . ALA A 1 103 ? 82.973 27.602 127.836 1.00 35.87 103 ALA A C 1
ATOM 848 O O . ALA A 1 103 ? 83.553 28.662 127.588 1.00 35.89 103 ALA A O 1
ATOM 850 N N . VAL A 1 104 ? 83.424 26.420 127.412 1.00 37.24 104 VAL A N 1
ATOM 851 C CA . VAL A 1 104 ? 84.690 26.291 126.687 1.00 31.05 104 VAL A CA 1
ATOM 852 C C . VAL A 1 104 ? 84.567 25.416 125.436 1.00 31.86 104 VAL A C 1
ATOM 853 O O . VAL A 1 104 ? 83.997 24.323 125.477 1.00 32.07 104 VAL A O 1
ATOM 857 N N . THR A 1 105 ? 85.117 25.918 124.334 1.00 27.00 105 THR A N 1
ATOM 858 C CA . THR A 1 105 ? 85.082 25.260 123.032 1.00 27.91 105 THR A CA 1
ATOM 859 C C . THR A 1 105 ? 86.487 25.102 122.457 1.00 25.68 105 THR A C 1
ATOM 860 O O . THR A 1 105 ? 87.305 26.017 122.553 1.00 25.79 105 THR A O 1
ATOM 864 N N . TYR A 1 106 ? 86.764 23.920 121.909 1.00 24.35 106 TYR A N 1
ATOM 865 C CA . TYR A 1 106 ? 87.998 23.646 121.184 1.00 27.62 106 TYR A CA 1
ATOM 866 C C . TYR A 1 106 ? 87.780 23.974 119.719 1.00 27.17 106 TYR A C 1
ATOM 867 O O . TYR A 1 106 ? 86.909 23.391 119.074 1.00 25.50 106 TYR A O 1
ATOM 876 N N . VAL A 1 107 ? 88.548 24.920 119.204 1.00 21.32 107 VAL A N 1
ATOM 877 C CA . VAL A 1 107 ? 88.447 25.272 117.798 1.00 21.63 107 VAL A CA 1
ATOM 878 C C . VAL A 1 107 ? 89.602 24.621 117.060 1.00 25.05 107 VAL A C 1
ATOM 879 O O . VAL A 1 107 ? 90.760 24.994 117.235 1.00 25.49 107 VAL A O 1
ATOM 883 N N . HIS A 1 108 ? 89.282 23.630 116.245 1.00 19.95 108 HIS A N 1
ATOM 884 C CA . HIS A 1 108 ? 90.309 22.924 115.491 1.00 20.74 108 HIS A CA 1
ATOM 885 C C . HIS A 1 108 ? 90.671 23.681 114.223 1.00 25.10 108 HIS A C 1
ATOM 886 O O . HIS A 1 108 ? 89.797 24.206 113.527 1.00 25.37 108 HIS A O 1
ATOM 893 N N . PHE A 1 109 ? 91.958 23.722 113.902 1.00 19.72 109 PHE A N 1
ATOM 894 C CA . PHE A 1 109 ? 92.373 24.447 112.712 1.00 19.69 109 PHE A CA 1
ATOM 895 C C . PHE A 1 109 ? 93.504 23.746 111.961 1.00 23.17 109 PHE A C 1
ATOM 896 O O . PHE A 1 109 ? 94.158 22.841 112.477 1.00 22.14 109 PHE A O 1
ATOM 904 N N . GLU A 1 110 ? 93.711 24.180 110.729 1.00 19.80 110 GLU A N 1
ATOM 905 C CA . GLU A 1 110 ? 94.763 23.653 109.880 1.00 20.54 110 GLU A CA 1
ATOM 906 C C . GLU A 1 110 ? 95.455 24.843 109.228 1.00 18.85 110 GLU A C 1
ATOM 907 O O . GLU A 1 110 ? 94.795 25.670 108.587 1.00 17.48 110 GLU A O 1
ATOM 913 N N . ILE A 1 111 ? 96.764 24.962 109.402 1.00 16.98 111 ILE A N 1
ATOM 914 C CA . ILE A 1 111 ? 97.488 26.076 108.795 1.00 17.83 111 ILE A CA 1
ATOM 915 C C . ILE A 1 111 ? 97.236 26.111 107.281 1.00 20.99 111 ILE A C 1
ATOM 916 O O . ILE A 1 111 ? 97.323 25.087 106.603 1.00 18.64 111 ILE A O 1
ATOM 921 N N . ASP A 1 112 ? 96.863 27.281 106.776 1.00 16.40 112 ASP A N 1
ATOM 922 C CA . ASP A 1 112 ? 96.717 27.492 105.337 1.00 17.49 112 ASP A CA 1
ATOM 923 C C . ASP A 1 112 ? 98.097 27.803 104.802 1.00 15.42 112 ASP A C 1
ATOM 924 O O . ASP A 1 112 ? 98.569 28.933 104.944 1.00 16.66 112 ASP A O 1
ATOM 929 N N . VAL A 1 113 ? 98.742 26.811 104.183 1.00 15.40 113 VAL A N 1
ATOM 930 C CA . VAL A 1 113 ? 100.139 26.967 103.797 1.00 19.36 113 VAL A CA 1
ATOM 931 C C . VAL A 1 113 ? 100.308 27.957 102.653 1.00 18.68 113 VAL A C 1
ATOM 932 O O . VAL A 1 113 ? 101.351 28.612 102.545 1.00 23.99 113 VAL A O 1
ATOM 936 N N . LEU A 1 114 ? 99.277 28.089 101.824 1.00 20.86 114 LEU A N 1
ATOM 937 C CA . LEU A 1 114 ? 99.315 29.019 100.700 1.00 19.55 114 LEU A CA 1
ATOM 938 C C . LEU A 1 114 ? 99.278 30.481 101.176 1.00 19.74 114 LEU A C 1
ATOM 939 O O . LEU A 1 114 ? 100.138 31.295 100.827 1.00 17.42 114 LEU A O 1
ATOM 944 N N . GLN A 1 115 ? 98.288 30.812 101.992 1.00 16.36 115 GLN A N 1
ATOM 945 C CA . GLN A 1 115 ? 98.174 32.177 102.501 1.00 15.13 115 GLN A CA 1
ATOM 946 C C . GLN A 1 115 ? 99.346 32.513 103.433 1.00 15.78 115 GLN A C 1
ATOM 947 O O . GLN A 1 115 ? 99.897 33.619 103.385 1.00 17.93 115 GLN A O 1
ATOM 953 N N . THR A 1 116 ? 99.726 31.567 104.286 1.00 17.93 116 THR A N 1
ATOM 954 C CA . THR A 1 116 ? 100.789 31.823 105.263 1.00 17.33 116 THR A CA 1
ATOM 955 C C . THR A 1 116 ? 102.142 32.071 104.603 1.00 19.22 116 THR A C 1
ATOM 956 O O . THR A 1 116 ? 102.905 32.931 105.045 1.00 20.77 116 THR A O 1
ATOM 960 N N . TRP A 1 117 ? 102.438 31.335 103.537 1.00 16.72 117 TRP A N 1
ATOM 961 C CA . TRP A 1 117 ? 103.767 31.414 102.942 1.00 18.10 117 TRP A CA 1
ATOM 962 C C . TRP A 1 117 ? 103.766 32.072 101.561 1.00 19.51 117 TRP A C 1
ATOM 963 O O . TRP A 1 117 ? 104.746 31.973 100.821 1.00 20.93 117 TRP A O 1
ATOM 974 N N . MET A 1 118 ? 102.671 32.757 101.234 1.00 20.14 118 MET A N 1
ATOM 975 C CA . MET A 1 118 ? 102.432 33.276 99.884 1.00 16.14 118 MET A CA 1
ATOM 976 C C . MET A 1 118 ? 103.588 34.089 99.301 1.00 23.66 118 MET A C 1
ATOM 977 O O . MET A 1 118 ? 103.919 33.935 98.129 1.00 21.27 118 MET A O 1
ATOM 982 N N . PHE A 1 119 ? 104.221 34.925 100.117 1.00 20.99 119 PHE A N 1
ATOM 983 C CA . PHE A 1 119 ? 105.269 35.815 99.618 1.00 26.56 119 PHE A CA 1
ATOM 984 C C . PHE A 1 119 ? 106.649 35.289 99.979 1.00 26.88 119 PHE A C 1
ATOM 985 O O . PHE A 1 119 ? 107.666 35.923 99.702 1.00 29.30 119 PHE A O 1
ATOM 993 N N . ASP A 1 120 ? 106.682 34.089 100.544 1.00 19.16 120 ASP A N 1
ATOM 994 C CA . ASP A 1 120 ? 107.947 33.464 100.887 1.00 22.78 120 ASP A CA 1
ATOM 995 C C . ASP A 1 120 ? 108.358 32.410 99.866 1.00 22.71 120 ASP A C 1
ATOM 996 O O . ASP A 1 120 ? 109.515 31.996 99.828 1.00 26.36 120 ASP A O 1
ATOM 1001 N N . ILE A 1 121 ? 107.427 31.985 99.020 1.00 21.66 121 ILE A N 1
ATOM 1002 C CA . ILE A 1 121 ? 107.762 30.938 98.062 1.00 24.77 121 ILE A CA 1
ATOM 1003 C C . ILE A 1 121 ? 108.451 31.520 96.846 1.00 25.42 121 ILE A C 1
ATOM 1004 O O . ILE A 1 121 ? 108.188 32.656 96.446 1.00 26.41 121 ILE A O 1
ATOM 1009 N N . LYS A 1 122 ? 109.326 30.716 96.257 1.00 24.10 122 LYS A N 1
ATOM 1010 C CA . LYS A 1 122 ? 109.959 31.057 95.001 1.00 23.53 122 LYS A CA 1
ATOM 1011 C C . LYS A 1 122 ? 109.762 29.913 93.998 1.00 19.81 122 LYS A C 1
ATOM 1012 O O . LYS A 1 122 ? 110.308 28.819 94.163 1.00 21.12 122 LYS A O 1
ATOM 1018 N N . PHE A 1 123 ? 108.973 30.171 92.964 1.00 19.78 123 PHE A N 1
ATOM 1019 C CA . PHE A 1 123 ? 108.796 29.195 91.901 1.00 28.16 123 PHE A CA 1
ATOM 1020 C C . PHE A 1 123 ? 110.018 29.163 91.013 1.00 35.77 123 PHE A C 1
ATOM 1021 O O . PHE A 1 123 ? 110.503 30.212 90.585 1.00 41.00 123 PHE A O 1
ATOM 1029 N N . GLN A 1 124 ? 110.536 27.970 90.749 1.00 23.24 124 GLN A N 1
ATOM 1030 C CA . GLN A 1 124 ? 111.538 27.831 89.699 1.00 22.84 124 GLN A CA 1
ATOM 1031 C C . GLN A 1 124 ? 110.901 27.111 88.502 1.00 23.05 124 GLN A C 1
ATOM 1032 O O . GLN A 1 124 ? 109.716 26.763 88.544 1.00 20.04 124 GLN A O 1
ATOM 1038 N N . GLU A 1 125 ? 111.668 26.909 87.432 1.00 18.77 125 GLU A N 1
ATOM 1039 C CA . GLU A 1 125 ? 111.112 26.309 86.223 1.00 21.56 125 GLU A CA 1
ATOM 1040 C C . GLU A 1 125 ? 110.537 24.923 86.536 1.00 21.88 125 GLU A C 1
ATOM 1041 O O . GLU A 1 125 ? 111.211 24.053 87.092 1.00 19.86 125 GLU A O 1
ATOM 1047 N N . SER A 1 126 ? 109.280 24.745 86.168 1.00 18.63 126 SER A N 1
ATOM 1048 C CA . SER A 1 126 ? 108.521 23.548 86.489 1.00 21.70 126 SER A CA 1
ATOM 1049 C C . SER A 1 126 ? 107.758 23.083 85.250 1.00 22.30 126 SER A C 1
ATOM 1050 O O . SER A 1 126 ? 107.359 23.902 84.429 1.00 17.93 126 SER A O 1
ATOM 1053 N N . PHE A 1 127 ? 107.532 21.780 85.128 1.00 15.80 127 PHE A N 1
ATOM 1054 C CA . PHE A 1 127 ? 106.688 21.289 84.055 1.00 18.01 127 PHE A CA 1
ATOM 1055 C C . PHE A 1 127 ? 105.258 21.791 84.244 1.00 17.53 127 PHE A C 1
ATOM 1056 O O . PHE A 1 127 ? 104.585 21.439 85.222 1.00 15.76 127 PHE A O 1
ATOM 1064 N N . ILE A 1 128 ? 104.808 22.626 83.312 1.00 13.94 128 ILE A N 1
ATOM 1065 C CA . ILE A 1 128 ? 103.443 23.150 83.332 1.00 14.31 128 ILE A CA 1
ATOM 1066 C C . ILE A 1 128 ? 102.518 22.254 82.516 1.00 18.22 128 ILE A C 1
ATOM 1067 O O . ILE A 1 128 ? 102.714 22.089 81.315 1.00 17.23 128 ILE A O 1
ATOM 1072 N N . VAL A 1 129 ? 101.508 21.685 83.162 1.00 12.43 129 VAL A N 1
ATOM 1073 C CA . VAL A 1 129 ? 100.510 20.885 82.452 1.00 15.42 129 VAL A CA 1
ATOM 1074 C C . VAL A 1 129 ? 99.459 21.808 81.830 1.00 15.30 129 VAL A C 1
ATOM 1075 O O . VAL A 1 129 ? 99.203 21.731 80.633 1.00 15.61 129 VAL A O 1
ATOM 1079 N N . ARG A 1 130 ? 98.860 22.682 82.640 1.00 11.27 130 ARG A N 1
ATOM 1080 C CA . ARG A 1 130 ? 97.923 23.698 82.127 1.00 11.92 130 ARG A CA 1
ATOM 1081 C C . ARG A 1 130 ? 98.198 25.055 82.748 1.00 16.38 130 ARG A C 1
ATOM 1082 O O . ARG A 1 130 ? 98.537 25.141 83.934 1.00 14.17 130 ARG A O 1
ATOM 1090 N N . GLU A 1 131 ? 98.000 26.115 81.967 1.00 11.20 131 GLU A N 1
ATOM 1091 C CA . GLU A 1 131 ? 97.925 27.467 82.512 1.00 10.98 131 GLU A CA 1
ATOM 1092 C C . GLU A 1 131 ? 97.178 28.360 81.517 1.00 15.16 131 GLU A C 1
ATOM 1093 O O . GLU A 1 131 ? 96.897 27.942 80.398 1.00 12.66 131 GLU A O 1
ATOM 1099 N N . HIS A 1 132 ? 96.812 29.563 81.958 1.00 14.20 132 HIS A N 1
ATOM 1100 C CA . HIS A 1 132 ? 96.189 30.559 81.100 1.00 14.45 132 HIS A CA 1
ATOM 1101 C C . HIS A 1 132 ? 97.294 31.344 80.419 1.00 15.36 132 HIS A C 1
ATOM 1102 O O . HIS A 1 132 ? 98.190 31.857 81.097 1.00 15.83 132 HIS A O 1
ATOM 1109 N N . VAL A 1 133 ? 97.230 31.443 79.093 1.00 14.35 133 VAL A N 1
ATOM 1110 C CA . VAL A 1 133 ? 98.285 32.101 78.320 1.00 16.87 133 VAL A CA 1
ATOM 1111 C C . VAL A 1 133 ? 97.764 33.318 77.541 1.00 16.13 133 VAL A C 1
ATOM 1112 O O . VAL A 1 133 ? 96.560 33.545 77.442 1.00 17.66 133 VAL A O 1
ATOM 1116 N N . LYS A 1 134 ? 98.691 34.098 77.006 1.00 16.27 134 LYS A N 1
ATOM 1117 C CA . LYS A 1 134 ? 98.355 35.249 76.172 1.00 19.31 134 LYS A CA 1
ATOM 1118 C C . LYS A 1 134 ? 97.569 34.760 74.966 1.00 18.34 134 LYS A C 1
ATOM 1119 O O . LYS A 1 134 ? 97.975 33.805 74.308 1.00 14.94 134 LYS A O 1
ATOM 1125 N N . LEU A 1 135 ? 96.439 35.398 74.693 1.00 16.45 135 LEU A N 1
ATOM 1126 C CA . LEU A 1 135 ? 95.532 34.915 73.656 1.00 23.64 135 LEU A CA 1
ATOM 1127 C C . LEU A 1 135 ? 95.740 35.588 72.306 1.00 20.68 135 LEU A C 1
ATOM 1128 O O . LEU A 1 135 ? 95.610 34.945 71.267 1.00 16.58 135 LEU A O 1
ATOM 1133 N N . TRP A 1 136 ? 96.049 36.882 72.333 1.00 18.38 136 TRP A N 1
ATOM 1134 C CA . TRP A 1 136 ? 96.128 37.690 71.117 1.00 23.50 136 TRP A CA 1
ATOM 1135 C C . TRP A 1 136 ? 97.421 38.480 71.033 1.00 30.08 136 TRP A C 1
ATOM 1136 O O . TRP A 1 136 ? 97.943 38.953 72.044 1.00 23.78 136 TRP A O 1
ATOM 1147 N N . ASN A 1 137 ? 97.953 38.589 69.822 1.00 23.59 137 ASN A N 1
ATOM 1148 C CA . ASN A 1 137 ? 99.052 39.509 69.557 1.00 26.76 137 ASN A CA 1
ATOM 1149 C C . ASN A 1 137 ? 98.541 40.943 69.465 1.00 28.97 137 ASN A C 1
ATOM 1150 O O . ASN A 1 137 ? 97.331 41.173 69.372 1.00 25.33 137 ASN A O 1
ATOM 1155 N N . ASP A 1 138 ? 99.459 41.905 69.443 1.00 37.28 138 ASP A N 1
ATOM 1156 C CA . ASP A 1 138 ? 99.066 43.313 69.424 1.00 50.28 138 ASP A CA 1
ATOM 1157 C C . ASP A 1 138 ? 98.217 43.674 68.200 1.00 45.41 138 ASP A C 1
ATOM 1158 O O . ASP A 1 138 ? 97.302 44.493 68.291 1.00 43.45 138 ASP A O 1
ATOM 1163 N N . ASP A 1 139 ? 98.490 43.033 67.068 1.00 37.71 139 ASP A N 1
ATOM 1164 C CA . ASP A 1 139 ? 97.737 43.313 65.848 1.00 38.13 139 ASP A CA 1
ATOM 1165 C C . ASP A 1 139 ? 96.389 42.591 65.796 1.00 37.38 139 ASP A C 1
ATOM 1166 O O . ASP A 1 139 ? 95.664 42.677 64.801 1.00 35.34 139 ASP A O 1
ATOM 1171 N N . GLY A 1 140 ? 96.057 41.868 66.862 1.00 30.57 140 GLY A N 1
ATOM 1172 C CA . GLY A 1 140 ? 94.757 41.231 66.943 1.00 29.62 140 GLY A CA 1
ATOM 1173 C C . GLY A 1 140 ? 94.716 39.844 66.322 1.00 28.87 140 GLY A C 1
ATOM 1174 O O . GLY A 1 140 ? 93.642 39.254 66.194 1.00 28.46 140 GLY A O 1
ATOM 1175 N N . THR A 1 141 ? 95.875 39.331 65.913 1.00 22.60 141 THR A N 1
ATOM 1176 C CA . THR A 1 141 ? 95.947 37.963 65.400 1.00 20.26 141 THR A CA 1
ATOM 1177 C C . THR A 1 141 ? 96.100 37.015 66.588 1.00 16.23 141 THR A C 1
ATOM 1178 O O . THR A 1 141 ? 96.638 37.412 67.621 1.00 17.98 141 THR A O 1
ATOM 1182 N N . PRO A 1 142 ? 95.652 35.760 66.434 1.00 14.74 142 PRO A N 1
ATOM 1183 C CA . PRO A 1 142 ? 95.749 34.801 67.546 1.00 14.63 142 PRO A CA 1
ATOM 1184 C C . PRO A 1 142 ? 97.192 34.367 67.787 1.00 20.83 142 PRO A C 1
ATOM 1185 O O . PRO A 1 142 ? 97.977 34.269 66.845 1.00 16.75 142 PRO A O 1
ATOM 1189 N N . THR A 1 143 ? 97.546 34.146 69.049 1.00 17.25 143 THR A N 1
ATOM 1190 C CA . THR A 1 143 ? 98.818 33.513 69.376 1.00 18.51 143 THR A CA 1
ATOM 1191 C C . THR A 1 143 ? 98.756 32.054 68.937 1.00 15.10 143 THR A C 1
ATOM 1192 O O . THR A 1 143 ? 97.677 31.489 68.803 1.00 15.80 143 THR A O 1
ATOM 1196 N N . ILE A 1 144 ? 99.915 31.443 68.734 1.00 17.73 144 ILE A N 1
ATOM 1197 C CA . ILE A 1 144 ? 99.959 30.065 68.246 1.00 19.16 144 ILE A CA 1
ATOM 1198 C C . ILE A 1 144 ? 100.064 29.075 69.408 1.00 20.09 144 ILE A C 1
ATOM 1199 O O . ILE A 1 144 ? 101.103 28.941 70.030 1.00 20.58 144 ILE A O 1
ATOM 1204 N N . ASN A 1 145 ? 98.964 28.387 69.686 1.00 16.35 145 ASN A N 1
ATOM 1205 C CA . ASN A 1 145 ? 98.930 27.361 70.717 1.00 15.41 145 ASN A CA 1
ATOM 1206 C C . ASN A 1 145 ? 98.266 26.134 70.136 1.00 15.56 145 ASN A C 1
ATOM 1207 O O . ASN A 1 145 ? 97.057 26.124 69.914 1.00 16.99 145 ASN A O 1
ATOM 1212 N N . THR A 1 146 ? 99.045 25.101 69.867 1.00 14.30 146 THR A N 1
ATOM 1213 C CA . THR A 1 146 ? 98.496 24.001 69.099 1.00 16.61 146 THR A CA 1
ATOM 1214 C C . THR A 1 146 ? 98.619 22.663 69.802 1.00 16.28 146 THR A C 1
ATOM 1215 O O . THR A 1 146 ? 98.265 21.645 69.225 1.00 18.36 146 THR A O 1
ATOM 1219 N N . ILE A 1 147 ? 99.111 22.658 71.039 1.00 16.41 147 ILE A N 1
ATOM 1220 C CA . ILE A 1 147 ? 99.284 21.390 71.749 1.00 14.41 147 ILE A CA 1
ATOM 1221 C C . ILE A 1 147 ? 97.958 20.619 71.757 1.00 19.56 147 ILE A C 1
ATOM 1222 O O . ILE A 1 147 ? 96.890 21.186 72.009 1.00 14.83 147 ILE A O 1
ATOM 1227 N N . ASP A 1 148 ? 98.027 19.344 71.391 1.00 18.08 148 ASP A N 1
ATOM 1228 C CA . ASP A 1 148 ? 96.834 18.524 71.204 1.00 22.54 148 ASP A CA 1
ATOM 1229 C C . ASP A 1 148 ? 96.049 18.407 72.512 1.00 23.46 148 ASP A C 1
ATOM 1230 O O . ASP A 1 148 ? 96.528 17.820 73.476 1.00 23.82 148 ASP A O 1
ATOM 1235 N N . GLU A 1 149 ? 94.846 18.972 72.544 1.00 19.33 149 GLU A N 1
ATOM 1236 C CA . GLU A 1 149 ? 94.052 18.990 73.767 1.00 16.56 149 GLU A CA 1
ATOM 1237 C C . GLU A 1 149 ? 93.401 17.639 74.033 1.00 23.10 149 GLU A C 1
ATOM 1238 O O . GLU A 1 149 ? 93.015 17.343 75.167 1.00 20.53 149 GLU A O 1
ATOM 1244 N N . GLY A 1 150 ? 93.297 16.830 72.981 1.00 23.00 150 GLY A N 1
ATOM 1245 C CA . GLY A 1 150 ? 92.664 15.531 73.058 1.00 22.97 150 GLY A CA 1
ATOM 1246 C C . GLY A 1 150 ? 91.186 15.608 73.365 1.00 28.20 150 GLY A C 1
ATOM 1247 O O . GLY A 1 150 ? 90.637 14.688 73.955 1.00 20.81 150 GLY A O 1
ATOM 1248 N N . LEU A 1 151 ? 90.542 16.708 72.970 1.00 20.52 151 LEU A N 1
ATOM 1249 C CA . LEU A 1 151 ? 89.109 16.889 73.216 1.00 20.98 151 LEU A CA 1
ATOM 1250 C C . LEU A 1 151 ? 88.324 16.847 71.910 1.00 24.92 151 LEU A C 1
ATOM 1251 O O . LEU A 1 151 ? 88.818 17.309 70.882 1.00 20.70 151 LEU A O 1
ATOM 1256 N N . SER A 1 152 ? 87.109 16.302 71.937 1.00 21.21 152 SER A N 1
ATOM 1257 C CA . SER A 1 152 ? 86.318 16.193 70.708 1.00 19.58 152 SER A CA 1
ATOM 1258 C C . SER A 1 152 ? 85.902 17.564 70.175 1.00 15.68 152 SER A C 1
ATOM 1259 O O . SER A 1 152 ? 85.467 18.439 70.934 1.00 16.56 152 SER A O 1
ATOM 1262 N N . TYR A 1 153 ? 86.038 17.758 68.866 1.00 15.08 153 TYR A N 1
ATOM 1263 C CA . TYR A 1 153 ? 85.564 18.994 68.251 1.00 15.59 153 TYR A CA 1
ATOM 1264 C C . TYR A 1 153 ? 84.498 18.672 67.219 1.00 13.59 153 TYR A C 1
ATOM 1265 O O . TYR A 1 153 ? 84.193 19.488 66.344 1.00 14.36 153 TYR A O 1
ATOM 1274 N N . GLY A 1 154 ? 83.969 17.460 67.301 1.00 12.75 154 GLY A N 1
ATOM 1275 C CA . GLY A 1 154 ? 82.844 17.055 66.467 1.00 12.91 154 GLY A CA 1
ATOM 1276 C C . GLY A 1 154 ? 83.284 16.307 65.222 1.00 16.02 154 GLY A C 1
ATOM 1277 O O . GLY A 1 154 ? 84.455 15.970 65.081 1.00 23.20 154 GLY A O 1
ATOM 1278 N N . SER A 1 155 ? 82.351 16.081 64.302 1.00 15.51 155 SER A N 1
ATOM 1279 C CA . SER A 1 155 ? 82.610 15.260 63.118 1.00 16.02 155 SER A CA 1
ATOM 1280 C C . SER A 1 155 ? 82.573 16.057 61.810 1.00 19.72 155 SER A C 1
ATOM 1281 O O . SER A 1 155 ? 82.948 15.542 60.760 1.00 19.57 155 SER A O 1
ATOM 1284 N N . GLU A 1 156 ? 82.057 17.283 61.855 1.00 16.86 156 GLU A N 1
ATOM 1285 C CA . GLU A 1 156 ? 81.910 18.096 60.633 1.00 14.49 156 GLU A CA 1
ATOM 1286 C C . GLU A 1 156 ? 82.303 19.560 60.842 1.00 14.73 156 GLU A C 1
ATOM 1287 O O . GLU A 1 156 ? 82.233 20.065 61.960 1.00 17.76 156 GLU A O 1
ATOM 1293 N N . TYR A 1 157 ? 82.680 20.245 59.760 1.00 15.03 157 TYR A N 1
ATOM 1294 C CA . TYR A 1 157 ? 82.909 21.684 59.806 1.00 16.34 157 TYR A CA 1
ATOM 1295 C C . TYR A 1 157 ? 81.740 22.441 59.205 1.00 19.58 157 TYR A C 1
ATOM 1296 O O . TYR A 1 157 ? 81.102 21.943 58.283 1.00 19.20 157 TYR A O 1
ATOM 1305 N N . ASP A 1 158 ? 81.492 23.651 59.706 1.00 12.22 158 ASP A N 1
ATOM 1306 C CA . ASP A 1 158 ? 80.690 24.645 59.002 1.00 12.30 158 ASP A CA 1
ATOM 1307 C C . ASP A 1 158 ? 81.575 25.323 57.949 1.00 15.17 158 ASP A C 1
ATOM 1308 O O . ASP A 1 158 ? 82.715 25.682 58.238 1.00 13.89 158 ASP A O 1
ATOM 1313 N N . ILE A 1 159 ? 81.045 25.508 56.744 1.00 14.91 159 ILE A N 1
ATOM 1314 C CA . ILE A 1 159 ? 81.679 26.360 55.748 1.00 11.97 159 ILE A CA 1
ATOM 1315 C C . ILE A 1 159 ? 81.281 27.805 56.069 1.00 12.27 159 ILE A C 1
ATOM 1316 O O . ILE A 1 159 ? 80.099 28.144 56.076 1.00 13.25 159 ILE A O 1
ATOM 1321 N N . VAL A 1 160 ? 82.257 28.645 56.382 1.00 12.20 160 VAL A N 1
ATOM 1322 C CA . VAL A 1 160 ? 81.930 29.991 56.847 1.00 12.55 160 VAL A CA 1
ATOM 1323 C C . VAL A 1 160 ? 82.326 31.085 55.842 1.00 13.53 160 VAL A C 1
ATOM 1324 O O . VAL A 1 160 ? 81.797 32.194 55.883 1.00 14.23 160 VAL A O 1
ATOM 1328 N N . SER A 1 161 ? 83.193 30.748 54.893 1.00 14.90 161 SER A N 1
ATOM 1329 C CA . SER A 1 161 ? 83.614 31.713 53.872 1.00 16.26 161 SER A CA 1
ATOM 1330 C C . SER A 1 161 ? 83.986 31.010 52.577 1.00 17.09 161 SER A C 1
ATOM 1331 O O . SER A 1 161 ? 84.589 29.931 52.595 1.00 14.27 161 SER A O 1
ATOM 1334 N N . VAL A 1 162 ? 83.606 31.616 51.455 1.00 14.78 162 VAL A N 1
ATOM 1335 C CA . VAL A 1 162 ? 83.864 31.065 50.122 1.00 15.41 162 VAL A CA 1
ATOM 1336 C C . VAL A 1 162 ? 84.299 32.207 49.219 1.00 18.21 162 VAL A C 1
ATOM 1337 O O . VAL A 1 162 ? 83.600 33.218 49.127 1.00 16.65 162 VAL A O 1
ATOM 1341 N N . GLU A 1 163 ? 85.448 32.067 48.573 1.00 15.06 163 GLU A N 1
ATOM 1342 C CA . GLU A 1 163 ? 85.900 33.097 47.626 1.00 17.94 163 GLU A CA 1
ATOM 1343 C C . GLU A 1 163 ? 86.604 32.471 46.430 1.00 15.93 163 GLU A C 1
ATOM 1344 O O . GLU A 1 163 ? 87.274 31.451 46.570 1.00 18.69 163 GLU A O 1
ATOM 1350 N N . ASN A 1 164 ? 86.442 33.099 45.265 1.00 16.65 164 ASN A N 1
ATOM 1351 C CA . ASN A 1 164 ? 86.941 32.598 43.983 1.00 16.90 164 ASN A CA 1
ATOM 1352 C C . ASN A 1 164 ? 87.944 33.596 43.421 1.00 25.61 164 ASN A C 1
ATOM 1353 O O . ASN A 1 164 ? 87.682 34.788 43.422 1.00 18.25 164 ASN A O 1
ATOM 1358 N N . HIS A 1 165 ? 89.090 33.112 42.960 1.00 17.66 165 HIS A N 1
ATOM 1359 C CA . HIS A 1 165 ? 90.070 33.967 42.296 1.00 18.47 165 HIS A CA 1
ATOM 1360 C C . HIS A 1 165 ? 90.522 33.327 41.008 1.00 18.76 165 HIS A C 1
ATOM 1361 O O . HIS A 1 165 ? 90.849 32.142 40.991 1.00 18.24 165 HIS A O 1
ATOM 1368 N N . LYS A 1 166 ? 90.515 34.107 39.929 1.00 18.10 166 LYS A N 1
ATOM 1369 C CA . LYS A 1 166 ? 90.981 33.641 38.625 1.00 18.69 166 LYS A CA 1
ATOM 1370 C C . LYS A 1 166 ? 92.169 34.487 38.179 1.00 17.71 166 LYS A C 1
ATOM 1371 O O . LYS A 1 166 ? 92.144 35.706 38.339 1.00 19.59 166 LYS A O 1
ATOM 1377 N N . PRO A 1 167 ? 93.194 33.844 37.596 1.00 20.94 167 PRO A N 1
ATOM 1378 C CA . PRO A 1 167 ? 94.452 34.496 37.199 1.00 16.19 167 PRO A CA 1
ATOM 1379 C C . PRO A 1 167 ? 94.246 35.744 36.346 1.00 24.43 167 PRO A C 1
ATOM 1380 O O . PRO A 1 167 ? 94.824 36.777 36.676 1.00 16.75 167 PRO A O 1
ATOM 1384 N N . TYR A 1 168 ? 93.427 35.662 35.297 1.00 15.54 168 TYR A N 1
ATOM 1385 C CA . TYR A 1 168 ? 93.143 36.827 34.471 1.00 19.06 168 TYR A CA 1
ATOM 1386 C C . TYR A 1 168 ? 91.685 37.263 34.620 1.00 21.58 168 TYR A C 1
ATOM 1387 O O . TYR A 1 168 ? 91.088 37.767 33.668 1.00 17.41 168 TYR A O 1
ATOM 1396 N N . ASP A 1 169 ? 91.108 37.047 35.801 1.00 19.31 169 ASP A N 1
ATOM 1397 C CA . ASP A 1 169 ? 89.720 37.433 36.064 1.00 17.01 169 ASP A CA 1
ATOM 1398 C C . ASP A 1 169 ? 88.767 36.831 35.023 1.00 16.42 169 ASP A C 1
ATOM 1399 O O . ASP A 1 169 ? 88.709 35.617 34.891 1.00 15.92 169 ASP A O 1
ATOM 1404 N N . ASP A 1 170 ? 88.057 37.666 34.268 1.00 16.61 170 ASP A N 1
ATOM 1405 C CA . ASP A 1 170 ? 87.066 37.171 33.307 1.00 20.04 170 ASP A CA 1
ATOM 1406 C C . ASP A 1 170 ? 87.660 36.523 32.050 1.00 18.10 170 ASP A C 1
ATOM 1407 O O . ASP A 1 170 ? 86.963 35.802 31.332 1.00 15.70 170 ASP A O 1
ATOM 1412 N N . MET A 1 171 ? 88.942 36.755 31.793 1.00 16.20 171 MET A N 1
ATOM 1413 C CA . MET A 1 171 ? 89.562 36.296 30.542 1.00 15.22 171 MET A CA 1
ATOM 1414 C C . MET A 1 171 ? 90.111 34.878 30.658 1.00 19.63 171 MET A C 1
ATOM 1415 O O . MET A 1 171 ? 90.741 34.525 31.665 1.00 19.94 171 MET A O 1
ATOM 1420 N N . MET A 1 172 ? 89.859 34.074 29.623 1.00 13.54 172 MET A N 1
ATOM 1421 C CA . MET A 1 172 ? 90.492 32.770 29.451 1.00 15.93 172 MET A CA 1
ATOM 1422 C C . MET A 1 172 ? 91.190 32.728 28.095 1.00 15.30 172 MET A C 1
ATOM 1423 O O . MET A 1 172 ? 90.923 33.564 27.243 1.00 17.63 172 MET A O 1
ATOM 1428 N N . PHE A 1 173 ? 92.041 31.734 27.871 1.00 14.12 173 PHE A N 1
ATOM 1429 C CA . PHE A 1 173 ? 92.682 31.589 26.565 1.00 13.90 173 PHE A CA 1
ATOM 1430 C C . PHE A 1 173 ? 92.330 30.277 25.888 1.00 16.69 173 PHE A C 1
ATOM 1431 O O . PHE A 1 173 ? 92.356 29.208 26.508 1.00 14.38 173 PHE A O 1
ATOM 1439 N N . LEU A 1 174 ? 92.012 30.378 24.603 1.00 12.55 174 LEU A N 1
ATOM 1440 C CA . LEU A 1 174 ? 91.977 29.233 23.721 1.00 12.51 174 LEU A CA 1
ATOM 1441 C C . LEU A 1 174 ? 93.392 29.026 23.196 1.00 16.24 174 LEU A C 1
ATOM 1442 O O . LEU A 1 174 ? 94.048 29.980 22.800 1.00 17.35 174 LEU A O 1
ATOM 1447 N N . VAL A 1 175 ? 93.866 27.792 23.210 1.00 15.99 175 VAL A N 1
ATOM 1448 C CA . VAL A 1 175 ? 95.196 27.487 22.696 1.00 15.01 175 VAL A CA 1
ATOM 1449 C C . VAL A 1 175 ? 95.044 26.546 21.514 1.00 13.75 175 VAL A C 1
ATOM 1450 O O . VAL A 1 175 ? 94.356 25.533 21.611 1.00 15.09 175 VAL A O 1
ATOM 1454 N N . ILE A 1 176 ? 95.665 26.899 20.396 1.00 15.77 176 ILE A N 1
ATOM 1455 C CA . ILE A 1 176 ? 95.629 26.071 19.199 1.00 16.38 176 ILE A CA 1
ATOM 1456 C C . ILE A 1 176 ? 97.049 25.686 18.820 1.00 16.46 176 ILE A C 1
ATOM 1457 O O . ILE A 1 176 ? 97.899 26.546 18.678 1.00 18.15 176 ILE A O 1
ATOM 1462 N N . ILE A 1 177 ? 97.299 24.389 18.675 1.00 14.30 177 ILE A N 1
ATOM 1463 C CA . ILE A 1 177 ? 98.630 23.892 18.340 1.00 14.67 177 ILE A CA 1
ATOM 1464 C C . ILE A 1 177 ? 98.637 23.249 16.965 1.00 20.13 177 ILE A C 1
ATOM 1465 O O . ILE A 1 177 ? 97.822 22.358 16.694 1.00 17.80 177 ILE A O 1
ATOM 1470 N N . SER A 1 178 ? 99.554 23.678 16.099 1.00 15.91 178 SER A N 1
ATOM 1471 C CA . SER A 1 178 ? 99.663 23.055 14.791 1.00 16.88 178 SER A CA 1
ATOM 1472 C C . SER A 1 178 ? 101.101 22.657 14.487 1.00 19.06 178 SER A C 1
ATOM 1473 O O . SER A 1 178 ? 102.036 23.122 15.149 1.00 18.11 178 SER A O 1
ATOM 1476 N N . LYS A 1 179 ? 101.272 21.793 13.489 1.00 18.44 179 LYS A N 1
ATOM 1477 C CA . LYS A 1 179 ? 102.606 21.314 13.125 1.00 28.29 179 LYS A CA 1
ATOM 1478 C C . LYS A 1 179 ? 103.367 22.315 12.279 1.00 23.14 179 LYS A C 1
ATOM 1479 O O . LYS A 1 179 ? 104.578 22.200 12.119 1.00 23.66 179 LYS A O 1
ATOM 1485 N N . SER A 1 180 ? 102.664 23.280 11.708 1.00 21.95 180 SER A N 1
ATOM 1486 C CA . SER A 1 180 ? 103.336 24.258 10.865 1.00 22.67 180 SER A CA 1
ATOM 1487 C C . SER A 1 180 ? 102.617 25.596 10.883 1.00 19.45 180 SER A C 1
ATOM 1488 O O . SER A 1 180 ? 101.506 25.710 11.398 1.00 20.81 180 SER A O 1
ATOM 1491 N N . ILE A 1 181 ? 103.268 26.604 10.316 1.00 22.98 181 ILE A N 1
ATOM 1492 C CA . ILE A 1 181 ? 102.730 27.952 10.300 1.00 19.61 181 ILE A CA 1
ATOM 1493 C C . ILE A 1 181 ? 101.475 28.023 9.415 1.00 22.30 181 ILE A C 1
ATOM 1494 O O . ILE A 1 181 ? 101.491 27.599 8.256 1.00 23.90 181 ILE A O 1
ATOM 1499 N N . MET A 1 182 ? 100.397 28.551 9.983 1.00 19.35 182 MET A N 1
ATOM 1500 C CA . MET A 1 182 ? 99.111 28.668 9.303 1.00 23.47 182 MET A CA 1
ATOM 1501 C C . MET A 1 182 ? 98.784 30.100 8.910 1.00 20.84 182 MET A C 1
ATOM 1502 O O . MET A 1 182 ? 97.746 30.345 8.314 1.00 20.76 182 MET A O 1
ATOM 1507 N N . HIS A 1 183 ? 99.634 31.050 9.281 1.00 19.86 183 HIS A N 1
ATOM 1508 C CA . HIS A 1 183 ? 99.227 32.455 9.223 1.00 20.05 183 HIS A CA 1
ATOM 1509 C C . HIS A 1 183 ? 100.154 33.333 8.412 1.00 25.37 183 HIS A C 1
ATOM 1510 O O . HIS A 1 183 ? 101.309 32.988 8.153 1.00 21.40 183 HIS A O 1
ATOM 1517 N N . GLY A 1 184 ? 99.621 34.486 8.027 1.00 21.56 184 GLY A N 1
ATOM 1518 C CA . GLY A 1 184 ? 100.432 35.576 7.527 1.00 25.87 184 GLY A CA 1
ATOM 1519 C C . GLY A 1 184 ? 100.386 36.692 8.556 1.00 28.41 184 GLY A C 1
ATOM 1520 O O . GLY A 1 184 ? 99.497 36.728 9.416 1.00 23.64 184 GLY A O 1
ATOM 1521 N N . THR A 1 185 ? 101.357 37.592 8.484 1.00 31.99 185 THR A N 1
ATOM 1522 C CA . THR A 1 185 ? 101.423 38.736 9.381 1.00 34.99 185 THR A CA 1
ATOM 1523 C C . THR A 1 185 ? 101.697 39.984 8.551 1.00 37.68 185 THR A C 1
ATOM 1524 O O . THR A 1 185 ? 102.450 39.918 7.579 1.00 37.15 185 THR A O 1
ATOM 1528 N N . PRO A 1 186 ? 101.086 41.125 8.915 1.00 40.47 186 PRO A N 1
ATOM 1529 C CA . PRO A 1 186 ? 101.331 42.363 8.156 1.00 47.77 186 PRO A CA 1
ATOM 1530 C C . PRO A 1 186 ? 102.819 42.707 8.059 1.00 46.71 186 PRO A C 1
ATOM 1531 O O . PRO A 1 186 ? 103.515 42.689 9.075 1.00 45.79 186 PRO A O 1
ATOM 1535 N N . GLY A 1 187 ? 103.300 42.998 6.855 1.00 48.47 187 GLY A N 1
ATOM 1536 C CA . GLY A 1 187 ? 104.678 43.427 6.685 1.00 56.55 187 GLY A CA 1
ATOM 1537 C C . GLY A 1 187 ? 105.705 42.349 6.377 1.00 60.73 187 GLY A C 1
ATOM 1538 O O . GLY A 1 187 ? 106.794 42.663 5.896 1.00 62.78 187 GLY A O 1
ATOM 1539 N N . GLU A 1 188 ? 105.369 41.089 6.652 1.00 57.93 188 GLU A N 1
ATOM 1540 C CA . GLU A 1 188 ? 106.286 39.966 6.426 1.00 56.22 188 GLU A CA 1
ATOM 1541 C C . GLU A 1 188 ? 106.871 39.975 5.010 1.00 57.29 188 GLU A C 1
ATOM 1542 O O . GLU A 1 188 ? 106.210 40.404 4.057 1.00 54.36 188 GLU A O 1
ATOM 1548 N N . GLU A 1 189 ? 108.102 39.482 4.872 1.00 61.77 189 GLU A N 1
ATOM 1549 C CA . GLU A 1 189 ? 108.823 39.599 3.609 1.00 67.73 189 GLU A CA 1
ATOM 1550 C C . GLU A 1 189 ? 108.362 38.563 2.606 1.00 64.14 189 GLU A C 1
ATOM 1551 O O . GLU A 1 189 ? 108.138 38.869 1.437 1.00 64.75 189 GLU A O 1
ATOM 1557 N N . GLU A 1 190 ? 108.209 37.335 3.076 1.00 60.82 190 GLU A N 1
ATOM 1558 C CA . GLU A 1 190 ? 107.729 36.251 2.238 1.00 54.04 190 GLU A CA 1
ATOM 1559 C C . GLU A 1 190 ? 106.763 35.398 3.037 1.00 41.23 190 GLU A C 1
ATOM 1560 O O . GLU A 1 190 ? 106.789 35.410 4.268 1.00 41.35 190 GLU A O 1
ATOM 1566 N N . SER A 1 191 ? 105.902 34.674 2.336 1.00 37.09 191 SER A N 1
ATOM 1567 C CA . SER A 1 191 ? 104.987 33.754 2.989 1.00 38.12 191 SER A CA 1
ATOM 1568 C C . SER A 1 191 ? 105.747 32.655 3.733 1.00 27.40 191 SER A C 1
ATOM 1569 O O . SER A 1 191 ? 106.765 32.162 3.262 1.00 31.39 191 SER A O 1
ATOM 1572 N N . ARG A 1 192 ? 105.226 32.273 4.891 1.00 25.70 192 ARG A N 1
ATOM 1573 C CA . ARG A 1 192 ? 105.783 31.193 5.695 1.00 26.64 192 ARG A CA 1
ATOM 1574 C C . ARG A 1 192 ? 104.797 30.040 5.839 1.00 24.34 192 ARG A C 1
ATOM 1575 O O . ARG A 1 192 ? 105.000 29.138 6.655 1.00 24.41 192 ARG A O 1
ATOM 1583 N N . LEU A 1 193 ? 103.717 30.080 5.066 1.00 24.83 193 LEU A N 1
ATOM 1584 C CA . LEU A 1 193 ? 102.665 29.078 5.196 1.00 24.42 193 LEU A CA 1
ATOM 1585 C C . LEU A 1 193 ? 103.230 27.677 5.018 1.00 24.85 193 LEU A C 1
ATOM 1586 O O . LEU A 1 193 ? 103.945 27.405 4.044 1.00 26.18 193 LEU A O 1
ATOM 1591 N N . ASN A 1 194 ? 102.888 26.807 5.965 1.00 26.43 194 ASN A N 1
ATOM 1592 C CA . ASN A 1 194 ? 103.302 25.400 5.988 1.00 29.54 194 ASN A CA 1
ATOM 1593 C C . ASN A 1 194 ? 104.767 25.174 6.377 1.00 30.39 194 ASN A C 1
ATOM 1594 O O . ASN A 1 194 ? 105.237 24.035 6.390 1.00 28.78 194 ASN A O 1
ATOM 1599 N N . ASP A 1 195 ? 105.490 26.242 6.700 1.00 27.17 195 ASP A N 1
ATOM 1600 C CA . ASP A 1 195 ? 106.843 26.077 7.253 1.00 31.51 195 ASP A CA 1
ATOM 1601 C C . ASP A 1 195 ? 106.801 25.458 8.650 1.00 25.84 195 ASP A C 1
ATOM 1602 O O . ASP A 1 195 ? 105.919 25.777 9.462 1.00 21.64 195 ASP A O 1
ATOM 1607 N N . ILE A 1 196 ? 107.739 24.556 8.923 1.00 24.59 196 ILE A N 1
ATOM 1608 C CA . ILE A 1 196 ? 107.998 24.156 10.303 1.00 22.21 196 ILE A CA 1
ATOM 1609 C C . ILE A 1 196 ? 108.585 25.364 11.022 1.00 22.35 196 ILE A C 1
ATOM 1610 O O . ILE A 1 196 ? 109.393 26.093 10.443 1.00 22.41 196 ILE A O 1
ATOM 1615 N N . ASN A 1 197 ? 108.218 25.566 12.281 1.00 20.51 197 ASN A N 1
ATOM 1616 C CA . ASN A 1 197 ? 108.785 26.660 13.047 1.00 21.84 197 ASN A CA 1
ATOM 1617 C C . ASN A 1 197 ? 108.974 26.268 14.506 1.00 19.63 197 ASN A C 1
ATOM 1618 O O . ASN A 1 197 ? 108.024 26.277 15.279 1.00 20.71 197 ASN A O 1
ATOM 1623 N N . ALA A 1 198 ? 110.192 25.879 14.867 1.00 19.93 198 ALA A N 1
ATOM 1624 C CA . ALA A 1 198 ? 110.502 25.614 16.274 1.00 21.23 198 ALA A CA 1
ATOM 1625 C C . ALA A 1 198 ? 110.694 26.951 16.990 1.00 21.51 198 ALA A C 1
ATOM 1626 O O . ALA A 1 198 ? 111.001 27.953 16.354 1.00 19.49 198 ALA A O 1
ATOM 1628 N N . SER A 1 199 ? 110.516 26.965 18.309 1.00 18.43 199 SER A N 1
ATOM 1629 C CA . SER A 1 199 ? 110.676 28.190 19.084 1.00 21.28 199 SER A CA 1
ATOM 1630 C C . SER A 1 199 ? 110.891 27.902 20.567 1.00 17.94 199 SER A C 1
ATOM 1631 O O . SER A 1 199 ? 110.663 26.791 21.043 1.00 20.13 199 SER A O 1
ATOM 1634 N N . LEU A 1 200 ? 111.349 28.915 21.285 1.00 18.88 200 LEU A N 1
ATOM 1635 C CA . LEU A 1 200 ? 111.368 28.860 22.747 1.00 19.65 200 LEU A CA 1
ATOM 1636 C C . LEU A 1 200 ? 109.980 29.084 23.301 1.00 20.04 200 LEU A C 1
ATOM 1637 O O . LEU A 1 200 ? 109.407 30.159 23.133 1.00 22.68 200 LEU A O 1
ATOM 1642 N N . ASN A 1 201 ? 109.433 28.066 23.951 1.00 16.50 201 ASN A N 1
ATOM 1643 C CA . ASN A 1 201 ? 108.173 28.209 24.663 1.00 18.07 201 ASN A CA 1
ATOM 1644 C C . ASN A 1 201 ? 108.270 27.400 25.952 1.00 17.12 201 ASN A C 1
ATOM 1645 O O . ASN A 1 201 ? 107.913 26.238 25.972 1.00 16.32 201 ASN A O 1
ATOM 1650 N N . GLY A 1 202 ? 108.803 28.009 27.006 1.00 17.70 202 GLY A N 1
ATOM 1651 C CA . GLY A 1 202 ? 109.176 27.268 28.205 1.00 22.91 202 GLY A CA 1
ATOM 1652 C C . GLY A 1 202 ? 110.516 26.580 27.974 1.00 24.67 202 GLY A C 1
ATOM 1653 O O . GLY A 1 202 ? 111.454 26.705 28.755 1.00 24.17 202 GLY A O 1
ATOM 1654 N N . MET A 1 203 ? 110.596 25.853 26.866 1.00 24.66 203 MET A N 1
ATOM 1655 C CA . MET A 1 203 ? 111.827 25.212 26.428 1.00 22.99 203 MET A CA 1
ATOM 1656 C C . MET A 1 203 ? 111.856 25.252 24.908 1.00 21.24 203 MET A C 1
ATOM 1657 O O . MET A 1 203 ? 110.819 25.504 24.286 1.00 18.36 203 MET A O 1
ATOM 1662 N N . PRO A 1 204 ? 113.021 24.963 24.304 1.00 21.67 204 PRO A N 1
ATOM 1663 C CA . PRO A 1 204 ? 113.056 24.804 22.838 1.00 24.01 204 PRO A CA 1
ATOM 1664 C C . PRO A 1 204 ? 112.096 23.681 22.441 1.00 23.60 204 PRO A C 1
ATOM 1665 O O . PRO A 1 204 ? 112.119 22.613 23.050 1.00 21.73 204 PRO A O 1
ATOM 1669 N N . GLN A 1 205 ? 111.305 23.902 21.399 1.00 19.57 205 GLN A N 1
ATOM 1670 C CA . GLN A 1 205 ? 110.157 23.058 21.127 1.00 18.42 205 GLN A CA 1
ATOM 1671 C C . GLN A 1 205 ? 109.730 23.251 19.658 1.00 18.18 205 GLN A C 1
ATOM 1672 O O . GLN A 1 205 ? 109.877 24.346 19.138 1.00 20.97 205 GLN A O 1
ATOM 1678 N N . PRO A 1 206 ? 109.182 22.202 18.999 1.00 21.30 206 PRO A N 1
ATOM 1679 C CA . PRO A 1 206 ? 109.041 22.233 17.531 1.00 22.66 206 PRO A CA 1
ATOM 1680 C C . PRO A 1 206 ? 107.682 22.638 16.954 1.00 24.88 206 PRO A C 1
ATOM 1681 O O . PRO A 1 206 ? 107.572 22.703 15.732 1.00 18.82 206 PRO A O 1
ATOM 1685 N N . LEU A 1 207 ? 106.673 22.860 17.788 1.00 17.89 207 LEU A N 1
ATOM 1686 C CA . LEU A 1 207 ? 105.305 23.113 17.312 1.00 23.70 207 LEU A CA 1
ATOM 1687 C C . LEU A 1 207 ? 104.924 24.602 17.267 1.00 20.38 207 LEU A C 1
ATOM 1688 O O . LEU A 1 207 ? 105.534 25.429 17.940 1.00 17.92 207 LEU A O 1
ATOM 1693 N N . CYS A 1 208 ? 103.890 24.925 16.499 1.00 16.34 208 CYS A N 1
ATOM 1694 C CA . CYS A 1 208 ? 103.371 26.292 16.412 1.00 16.88 208 CYS A CA 1
ATOM 1695 C C . CYS A 1 208 ? 102.183 26.548 17.331 1.00 21.84 208 CYS A C 1
ATOM 1696 O O . CYS A 1 208 ? 101.192 25.822 17.295 1.00 20.10 208 CYS A O 1
ATOM 1699 N N . TYR A 1 209 ? 102.270 27.612 18.121 1.00 14.71 209 TYR A N 1
ATOM 1700 C CA . TYR A 1 209 ? 101.231 27.922 19.091 1.00 14.77 209 TYR A CA 1
ATOM 1701 C C . TYR A 1 209 ? 100.489 29.195 18.723 1.00 14.38 209 TYR A C 1
ATOM 1702 O O . TYR A 1 209 ? 101.095 30.221 18.422 1.00 17.66 209 TYR A O 1
ATOM 1711 N N . TYR A 1 210 ? 99.166 29.110 18.758 1.00 14.56 210 TYR A N 1
ATOM 1712 C CA . TYR A 1 210 ? 98.313 30.272 18.590 1.00 14.53 210 TYR A CA 1
ATOM 1713 C C . TYR A 1 210 ? 97.463 30.403 19.841 1.00 17.41 210 TYR A C 1
ATOM 1714 O O . TYR A 1 210 ? 97.036 29.400 20.409 1.00 16.50 210 TYR A O 1
ATOM 1723 N N . ILE A 1 211 ? 97.201 31.629 20.263 1.00 15.96 211 ILE A N 1
ATOM 1724 C CA . ILE A 1 211 ? 96.361 31.817 21.437 1.00 17.37 211 ILE A CA 1
ATOM 1725 C C . ILE A 1 211 ? 95.274 32.842 21.152 1.00 18.62 211 ILE A C 1
ATOM 1726 O O . ILE A 1 211 ? 95.421 33.700 20.279 1.00 16.34 211 ILE A O 1
ATOM 1731 N N . HIS A 1 212 ? 94.161 32.716 21.862 1.00 18.02 212 HIS A N 1
ATOM 1732 C CA . HIS A 1 212 ? 93.039 33.607 21.637 1.00 16.09 212 HIS A CA 1
ATOM 1733 C C . HIS A 1 212 ? 92.295 33.844 22.950 1.00 14.59 212 HIS A C 1
ATOM 1734 O O . HIS A 1 212 ? 91.614 32.945 23.451 1.00 16.04 212 HIS A O 1
ATOM 1741 N N . PRO A 1 213 ? 92.406 35.061 23.503 1.00 14.91 213 PRO A N 1
ATOM 1742 C CA . PRO A 1 213 ? 91.705 35.391 24.751 1.00 17.16 213 PRO A CA 1
ATOM 1743 C C . PRO A 1 213 ? 90.210 35.533 24.484 1.00 19.68 213 PRO A C 1
ATOM 1744 O O . PRO A 1 213 ? 89.842 35.981 23.396 1.00 17.88 213 PRO A O 1
ATOM 1748 N N . PHE A 1 214 ? 89.360 35.149 25.431 1.00 15.76 214 PHE A N 1
ATOM 1749 C CA . PHE A 1 214 ? 87.917 35.271 25.219 1.00 20.32 214 PHE A CA 1
ATOM 1750 C C . PHE A 1 214 ? 87.148 35.345 26.529 1.00 20.94 214 PHE A C 1
ATOM 1751 O O . PHE A 1 214 ? 87.645 34.924 27.572 1.00 17.89 214 PHE A O 1
ATOM 1759 N N . TYR A 1 215 ? 85.931 35.876 26.447 1.00 18.49 215 TYR A N 1
ATOM 1760 C CA . TYR A 1 215 ? 85.007 35.963 27.569 1.00 18.99 215 TYR A CA 1
ATOM 1761 C C . TYR A 1 215 ? 83.831 35.008 27.360 1.00 25.85 215 TYR A C 1
ATOM 1762 O O . TYR A 1 215 ? 83.595 34.540 26.232 1.00 21.33 215 TYR A O 1
ATOM 1771 N N . LYS A 1 216 ? 83.082 34.743 28.431 1.00 24.73 216 LYS A N 1
ATOM 1772 C CA . LYS A 1 216 ? 82.025 33.729 28.393 1.00 26.09 216 LYS A CA 1
ATOM 1773 C C . LYS A 1 216 ? 80.878 34.088 27.453 1.00 22.93 216 LYS A C 1
ATOM 1774 O O . LYS A 1 216 ? 80.145 33.209 27.005 1.00 29.93 216 LYS A O 1
ATOM 1780 N N . ASP A 1 217 ? 80.690 35.374 27.179 1.00 19.27 217 ASP A N 1
ATOM 1781 C CA . ASP A 1 217 ? 79.646 35.761 26.257 1.00 24.33 217 ASP A CA 1
ATOM 1782 C C . ASP A 1 217 ? 80.156 35.709 24.813 1.00 23.35 217 ASP A C 1
ATOM 1783 O O . ASP A 1 217 ? 79.446 36.083 23.901 1.00 22.57 217 ASP A O 1
ATOM 1788 N N . GLY A 1 218 ? 81.387 35.244 24.617 1.00 25.86 218 GLY A N 1
ATOM 1789 C CA . GLY A 1 218 ? 81.939 35.119 23.278 1.00 22.88 218 GLY A CA 1
ATOM 1790 C C . GLY A 1 218 ? 82.682 36.359 22.802 1.00 27.32 218 GLY A C 1
ATOM 1791 O O . GLY A 1 218 ? 83.242 36.388 21.701 1.00 24.52 218 GLY A O 1
ATOM 1792 N N . LYS A 1 219 ? 82.674 37.405 23.616 1.00 21.06 219 LYS A N 1
ATOM 1793 C CA . LYS A 1 219 ? 83.429 38.602 23.268 1.00 20.27 219 LYS A CA 1
ATOM 1794 C C . LYS A 1 219 ? 84.917 38.347 23.499 1.00 18.46 219 LYS A C 1
ATOM 1795 O O . LYS A 1 219 ? 85.288 37.392 24.177 1.00 15.92 219 LYS A O 1
ATOM 1801 N N . VAL A 1 220 ? 85.768 39.197 22.932 1.00 17.11 220 VAL A N 1
ATOM 1802 C CA . VAL A 1 220 ? 87.207 39.083 23.149 1.00 17.35 220 VAL A CA 1
ATOM 1803 C C . VAL A 1 220 ? 87.756 40.446 23.532 1.00 17.91 220 VAL A C 1
ATOM 1804 O O . VAL A 1 220 ? 87.215 41.464 23.113 1.00 17.44 220 VAL A O 1
ATOM 1808 N N . PRO A 1 221 ? 88.823 40.480 24.345 1.00 17.54 221 PRO A N 1
ATOM 1809 C CA . PRO A 1 221 ? 89.373 41.795 24.689 1.00 17.69 221 PRO A CA 1
ATOM 1810 C C . PRO A 1 221 ? 89.991 42.507 23.490 1.00 21.56 221 PRO A C 1
ATOM 1811 O O . PRO A 1 221 ? 90.549 41.852 22.598 1.00 20.01 221 PRO A O 1
ATOM 1815 N N . LYS A 1 222 ? 89.910 43.832 23.480 1.00 18.34 222 LYS A N 1
ATOM 1816 C CA . LYS A 1 222 ? 90.674 44.618 22.525 1.00 25.48 222 LYS A CA 1
ATOM 1817 C C . LYS A 1 222 ? 92.153 44.410 22.836 1.00 26.33 222 LYS A C 1
ATOM 1818 O O . LYS A 1 222 ? 92.619 44.699 23.944 1.00 22.20 222 LYS A O 1
ATOM 1824 N N . THR A 1 223 ? 92.884 43.903 21.853 1.00 21.72 223 THR A N 1
ATOM 1825 C CA . THR A 1 223 ? 94.243 43.430 22.079 1.00 22.59 223 THR A CA 1
ATOM 1826 C C . THR A 1 223 ? 95.250 44.150 21.186 1.00 24.91 223 THR A C 1
ATOM 1827 O O . THR A 1 223 ? 95.084 44.210 19.959 1.00 22.97 223 THR A O 1
ATOM 1831 N N . TYR A 1 224 ? 96.277 44.707 21.817 1.00 18.97 224 TYR A N 1
ATOM 1832 C CA . TYR A 1 224 ? 97.371 45.348 21.108 1.00 19.79 224 TYR A CA 1
ATOM 1833 C C . TYR A 1 224 ? 98.616 44.479 21.152 1.00 27.52 224 TYR A C 1
ATOM 1834 O O . TYR A 1 224 ? 98.921 43.847 22.167 1.00 22.89 224 TYR A O 1
ATOM 1843 N N . ILE A 1 225 ? 99.318 44.435 20.031 1.00 19.62 225 ILE A N 1
ATOM 1844 C CA . ILE A 1 225 ? 100.627 43.818 19.980 1.00 19.45 225 ILE A CA 1
ATOM 1845 C C . ILE A 1 225 ? 101.567 44.957 19.642 1.00 25.59 225 ILE A C 1
ATOM 1846 O O . ILE A 1 225 ? 101.494 45.514 18.547 1.00 27.74 225 ILE A O 1
ATOM 1851 N N . GLY A 1 226 ? 102.417 45.335 20.590 1.00 26.01 226 GLY A N 1
ATOM 1852 C CA . GLY A 1 226 ? 103.138 46.589 20.475 1.00 27.52 226 GLY A CA 1
ATOM 1853 C C . GLY A 1 226 ? 102.104 47.694 20.369 1.00 30.39 226 GLY A C 1
ATOM 1854 O O . GLY A 1 226 ? 101.157 47.730 21.151 1.00 28.66 226 GLY A O 1
ATOM 1855 N N . ASP A 1 227 ? 102.235 48.551 19.363 1.00 29.40 227 ASP A N 1
ATOM 1856 C CA . ASP A 1 227 ? 101.314 49.677 19.204 1.00 36.03 227 ASP A CA 1
ATOM 1857 C C . ASP A 1 227 ? 100.118 49.358 18.308 1.00 36.69 227 ASP A C 1
ATOM 1858 O O . ASP A 1 227 ? 99.233 50.193 18.128 1.00 36.97 227 ASP A O 1
ATOM 1863 N N . ASN A 1 228 ? 100.085 48.150 17.755 1.00 31.91 228 ASN A N 1
ATOM 1864 C CA . ASN A 1 228 ? 99.075 47.805 16.761 1.00 32.89 228 ASN A CA 1
ATOM 1865 C C . ASN A 1 228 ? 97.927 46.971 17.315 1.00 30.97 228 ASN A C 1
ATOM 1866 O O . ASN A 1 228 ? 98.143 45.954 17.990 1.00 23.75 228 ASN A O 1
ATOM 1871 N N . ASN A 1 229 ? 96.709 47.397 17.001 1.00 25.06 229 ASN A N 1
ATOM 1872 C CA . ASN A 1 229 ? 95.519 46.627 17.322 1.00 25.39 229 ASN A CA 1
ATOM 1873 C C . ASN A 1 229 ? 95.558 45.314 16.546 1.00 25.00 229 ASN A C 1
ATOM 1874 O O . ASN A 1 229 ? 95.750 45.308 15.329 1.00 22.17 229 ASN A O 1
ATOM 1879 N N . ALA A 1 230 ? 95.412 44.199 17.243 1.00 20.61 230 ALA A N 1
ATOM 1880 C CA . ALA A 1 230 ? 95.452 42.898 16.581 1.00 21.09 230 ALA A CA 1
ATOM 1881 C C . ALA A 1 230 ? 94.123 42.568 15.894 1.00 23.84 230 ALA A C 1
ATOM 1882 O O . ALA A 1 230 ? 94.019 41.559 15.202 1.00 24.42 230 ALA A O 1
ATOM 1884 N N . ASN A 1 231 ? 93.108 43.401 16.102 1.00 19.93 231 ASN A N 1
ATOM 1885 C CA . ASN A 1 231 ? 91.800 43.179 15.485 1.00 22.94 231 ASN A CA 1
ATOM 1886 C C . ASN A 1 231 ? 91.264 41.738 15.635 1.00 21.83 231 ASN A C 1
ATOM 1887 O O . ASN A 1 231 ? 90.861 41.118 14.650 1.00 23.43 231 ASN A O 1
ATOM 1892 N N . LEU A 1 232 ? 91.279 41.204 16.852 1.00 19.93 232 LEU A N 1
ATOM 1893 C CA . LEU A 1 232 ? 90.919 39.799 17.082 1.00 21.17 232 LEU A CA 1
ATOM 1894 C C . LEU A 1 232 ? 89.510 39.439 16.615 1.00 24.79 232 LEU A C 1
ATOM 1895 O O . LEU A 1 232 ? 88.577 40.193 16.837 1.00 22.56 232 LEU A O 1
ATOM 1900 N N . SER A 1 233 ? 89.356 38.272 16.000 1.00 22.10 233 SER A N 1
ATOM 1901 C CA . SER A 1 233 ? 88.028 37.772 15.657 1.00 24.76 233 SER A CA 1
ATOM 1902 C C . SER A 1 233 ? 87.250 37.419 16.937 1.00 23.96 233 SER A C 1
ATOM 1903 O O . SER A 1 233 ? 87.833 36.938 17.894 1.00 22.80 233 SER A O 1
ATOM 1906 N N . PRO A 1 234 ? 85.932 37.672 16.963 1.00 23.41 234 PRO A N 1
ATOM 1907 C CA . PRO A 1 234 ? 85.118 37.103 18.052 1.00 23.89 234 PRO A CA 1
ATOM 1908 C C . PRO A 1 234 ? 85.247 35.574 18.074 1.00 23.65 234 PRO A C 1
ATOM 1909 O O . PRO A 1 234 ? 85.317 34.963 17.010 1.00 21.59 234 PRO A O 1
ATOM 1913 N N . ILE A 1 235 ? 85.277 34.964 19.254 1.00 17.57 235 ILE A N 1
ATOM 1914 C CA . ILE A 1 235 ? 85.707 33.572 19.368 1.00 18.66 235 ILE A CA 1
ATOM 1915 C C . ILE A 1 235 ? 84.786 32.556 18.674 1.00 21.30 235 ILE A C 1
ATOM 1916 O O . ILE A 1 235 ? 85.279 31.598 18.079 1.00 17.41 235 ILE A O 1
ATOM 1921 N N . VAL A 1 236 ? 83.470 32.768 18.699 1.00 18.10 236 VAL A N 1
ATOM 1922 C CA . VAL A 1 236 ? 82.569 31.795 18.082 1.00 17.87 236 VAL A CA 1
ATOM 1923 C C . VAL A 1 236 ? 82.744 31.776 16.563 1.00 26.89 236 VAL A C 1
ATOM 1924 O O . VAL A 1 236 ? 82.847 30.707 15.960 1.00 24.46 236 VAL A O 1
ATOM 1928 N N . ASN A 1 237 ? 82.767 32.955 15.949 1.00 22.55 237 ASN A N 1
ATOM 1929 C CA . ASN A 1 237 ? 83.000 33.057 14.511 1.00 28.63 237 ASN A CA 1
ATOM 1930 C C . ASN A 1 237 ? 84.354 32.477 14.133 1.00 21.04 237 ASN A C 1
ATOM 1931 O O . ASN A 1 237 ? 84.497 31.832 13.091 1.00 25.27 237 ASN A O 1
ATOM 1936 N N . MET A 1 238 ? 85.335 32.679 15.003 1.00 18.25 238 MET A N 1
ATOM 1937 C CA . MET A 1 238 ? 86.667 32.186 14.738 1.00 23.74 238 MET A CA 1
ATOM 1938 C C . MET A 1 238 ? 86.715 30.664 14.689 1.00 30.50 238 MET A C 1
ATOM 1939 O O . MET A 1 238 ? 87.361 30.074 13.813 1.00 26.79 238 MET A O 1
ATOM 1944 N N . LEU A 1 239 ? 86.020 30.030 15.628 1.00 17.35 239 LEU A N 1
ATOM 1945 C CA . LEU A 1 239 ? 85.931 28.578 15.634 1.00 22.51 239 LEU A CA 1
ATOM 1946 C C . LEU A 1 239 ? 85.263 28.060 14.368 1.00 18.68 239 LEU A C 1
ATOM 1947 O O . LEU A 1 239 ? 85.738 27.112 13.760 1.00 26.09 239 LEU A O 1
ATOM 1952 N N . THR A 1 240 ? 84.163 28.682 13.972 1.00 19.46 240 THR A N 1
ATOM 1953 C CA . THR A 1 240 ? 83.486 28.286 12.745 1.00 21.38 240 THR A CA 1
ATOM 1954 C C . THR A 1 240 ? 84.435 28.391 11.553 1.00 27.81 240 THR A C 1
ATOM 1955 O O . THR A 1 240 ? 84.539 27.472 10.736 1.00 26.16 240 THR A O 1
ATOM 1959 N N . ASN A 1 241 ? 85.133 29.516 11.464 1.00 22.10 241 ASN A N 1
ATOM 1960 C CA . ASN A 1 241 ? 85.958 29.792 10.291 1.00 27.26 241 ASN A CA 1
ATOM 1961 C C . ASN A 1 241 ? 87.229 28.950 10.248 1.00 27.48 241 ASN A C 1
ATOM 1962 O O . ASN A 1 241 ? 87.609 28.457 9.190 1.00 27.78 241 ASN A O 1
ATOM 1967 N N . ILE A 1 242 ? 87.883 28.782 11.390 1.00 19.66 242 ILE A N 1
ATOM 1968 C CA . ILE A 1 242 ? 89.109 27.995 11.440 1.00 24.01 242 ILE A CA 1
ATOM 1969 C C . ILE A 1 242 ? 88.831 26.545 11.015 1.00 33.21 242 ILE A C 1
ATOM 1970 O O . ILE A 1 242 ? 89.607 25.957 10.262 1.00 29.35 242 ILE A O 1
ATOM 1975 N N . PHE A 1 243 ? 87.719 25.976 11.480 1.00 29.64 243 PHE A N 1
ATOM 1976 C CA . PHE A 1 243 ? 87.385 24.591 11.150 1.00 28.45 243 PHE A CA 1
ATOM 1977 C C . PHE A 1 243 ? 86.803 24.447 9.750 1.00 28.44 243 PHE A C 1
ATOM 1978 O O . PHE A 1 243 ? 86.712 23.348 9.231 1.00 32.57 243 PHE A O 1
ATOM 1986 N N . SER A 1 244 ? 86.425 25.560 9.134 1.00 27.61 244 SER A N 1
ATOM 1987 C CA . SER A 1 244 ? 85.951 25.541 7.760 1.00 27.00 244 SER A CA 1
ATOM 1988 C C . SER A 1 244 ? 87.109 25.506 6.757 1.00 31.05 244 SER A C 1
ATOM 1989 O O . SER A 1 244 ? 86.935 25.089 5.618 1.00 29.38 244 SER A O 1
ATOM 1992 N N . GLN A 1 245 ? 88.284 25.951 7.190 1.00 31.60 245 GLN A N 1
ATOM 1993 C CA . GLN A 1 245 ? 89.473 25.994 6.342 1.00 33.16 245 GLN A CA 1
ATOM 1994 C C . GLN A 1 245 ? 90.262 24.684 6.414 1.00 36.42 245 GLN A C 1
ATOM 1995 O O . GLN A 1 245 ? 90.958 24.442 7.398 1.00 36.77 245 GLN A O 1
ATOM 2001 N N . LYS A 1 246 ? 90.177 23.850 5.379 1.00 42.39 246 LYS A N 1
ATOM 2002 C CA . LYS A 1 246 ? 90.853 22.543 5.393 1.00 45.82 246 LYS A CA 1
ATOM 2003 C C . LYS A 1 246 ? 92.372 22.543 5.585 1.00 43.89 246 LYS A C 1
ATOM 2004 O O . LYS A 1 246 ? 92.890 21.662 6.281 1.00 38.33 246 LYS A O 1
ATOM 2010 N N . SER A 1 247 ? 93.094 23.462 4.948 1.00 43.38 247 SER A N 1
ATOM 2011 C CA . SER A 1 247 ? 94.531 23.557 5.195 1.00 50.02 247 SER A CA 1
ATOM 2012 C C . SER A 1 247 ? 94.807 23.757 6.690 1.00 46.62 247 SER A C 1
ATOM 2013 O O . SER A 1 247 ? 95.628 23.049 7.269 1.00 47.56 247 SER A O 1
ATOM 2016 N N . ALA A 1 248 ? 94.110 24.704 7.318 1.00 38.93 248 ALA A N 1
ATOM 2017 C CA . ALA A 1 248 ? 94.295 24.944 8.752 1.00 35.51 248 ALA A CA 1
ATOM 2018 C C . ALA A 1 248 ? 93.987 23.687 9.568 1.00 39.68 248 ALA A C 1
ATOM 2019 O O . ALA A 1 248 ? 94.821 23.221 10.347 1.00 38.54 248 ALA A O 1
ATOM 2021 N N . VAL A 1 249 ? 92.797 23.128 9.378 1.00 40.30 249 VAL A N 1
ATOM 2022 C CA . VAL A 1 249 ? 92.349 22.037 10.228 1.00 41.88 249 VAL A CA 1
ATOM 2023 C C . VAL A 1 249 ? 93.233 20.786 10.123 1.00 43.14 249 VAL A C 1
ATOM 2024 O O . VAL A 1 249 ? 93.519 20.147 11.131 1.00 36.06 249 VAL A O 1
ATOM 2028 N N . ASN A 1 250 ? 93.709 20.453 8.926 1.00 40.69 250 ASN A N 1
ATOM 2029 C CA . ASN A 1 250 ? 94.485 19.220 8.787 1.00 43.06 250 ASN A CA 1
ATOM 2030 C C . ASN A 1 250 ? 95.861 19.318 9.466 1.00 41.09 250 ASN A C 1
ATOM 2031 O O . ASN A 1 250 ? 96.548 18.311 9.630 1.00 39.30 250 ASN A O 1
ATOM 2036 N N . ASP A 1 251 ? 96.251 20.526 9.872 1.00 32.52 251 ASP A N 1
ATOM 2037 C CA . ASP A 1 251 ? 97.563 20.727 10.484 1.00 33.66 251 ASP A CA 1
ATOM 2038 C C . ASP A 1 251 ? 97.487 20.912 12.009 1.00 27.94 251 ASP A C 1
ATOM 2039 O O . ASP A 1 251 ? 98.504 20.857 12.708 1.00 25.72 251 ASP A O 1
ATOM 2044 N N . ILE A 1 252 ? 96.275 21.113 12.518 1.00 21.08 252 ILE A N 1
ATOM 2045 C CA . ILE A 1 252 ? 96.055 21.353 13.941 1.00 21.50 252 ILE A CA 1
ATOM 2046 C C . ILE A 1 252 ? 96.138 20.036 14.702 1.00 23.93 252 ILE A C 1
ATOM 2047 O O . ILE A 1 252 ? 95.460 19.073 14.349 1.00 26.67 252 ILE A O 1
ATOM 2052 N N . VAL A 1 253 ? 96.965 19.982 15.737 1.00 19.99 253 VAL A N 1
ATOM 2053 C CA . VAL A 1 253 ? 97.127 18.733 16.474 1.00 21.99 253 VAL A CA 1
ATOM 2054 C C . VAL A 1 253 ? 96.502 18.755 17.873 1.00 20.82 253 VAL A C 1
ATOM 2055 O O . VAL A 1 253 ? 96.256 17.697 18.445 1.00 23.45 253 VAL A O 1
ATOM 2059 N N . ASN A 1 254 ? 96.245 19.937 18.432 1.00 17.42 254 ASN A N 1
ATOM 2060 C CA . ASN A 1 254 ? 95.468 20.026 19.676 1.00 18.12 254 ASN A CA 1
ATOM 2061 C C . ASN A 1 254 ? 94.862 21.422 19.860 1.00 19.79 254 ASN A C 1
ATOM 2062 O O . ASN A 1 254 ? 95.330 22.396 19.277 1.00 18.72 254 ASN A O 1
ATOM 2067 N N . MET A 1 255 ? 93.798 21.482 20.662 1.00 17.68 255 MET A N 1
ATOM 2068 C CA . MET A 1 255 ? 93.103 22.712 20.999 1.00 14.26 255 MET A CA 1
ATOM 2069 C C . MET A 1 255 ? 92.603 22.566 22.420 1.00 16.41 255 MET A C 1
ATOM 2070 O O . MET A 1 255 ? 91.981 21.550 22.752 1.00 16.79 255 MET A O 1
ATOM 2075 N N . TYR A 1 256 ? 92.884 23.551 23.273 1.00 15.51 256 TYR A N 1
ATOM 2076 C CA . TYR A 1 256 ? 92.384 23.490 24.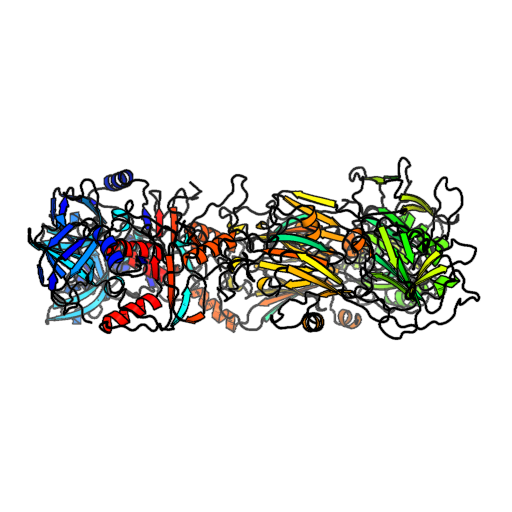645 1.00 16.20 256 TYR A CA 1
ATOM 2077 C C . TYR A 1 256 ? 92.203 24.886 25.233 1.00 18.77 256 TYR A C 1
ATOM 2078 O O . TYR A 1 256 ? 92.688 25.877 24.675 1.00 15.27 256 TYR A O 1
ATOM 2087 N N . VAL A 1 257 ? 91.504 24.966 26.360 1.00 13.73 257 VAL A N 1
ATOM 2088 C CA . VAL A 1 257 ? 91.339 26.251 27.023 1.00 13.70 257 VAL A CA 1
ATOM 2089 C C . VAL A 1 257 ? 92.083 26.234 28.350 1.00 13.51 257 VAL A C 1
ATOM 2090 O O . VAL A 1 257 ? 92.173 25.199 29.004 1.00 14.35 257 VAL A O 1
ATOM 2094 N N . THR A 1 258 ? 92.618 27.378 28.762 1.00 14.40 258 THR A N 1
ATOM 2095 C CA . THR A 1 258 ? 93.369 27.413 30.005 1.00 17.09 258 THR A CA 1
ATOM 2096 C C . THR A 1 258 ? 93.184 28.752 30.710 1.00 18.29 258 THR A C 1
ATOM 2097 O O . THR A 1 258 ? 93.000 29.778 30.055 1.00 14.91 258 THR A O 1
ATOM 2101 N N . ASP A 1 259 ? 93.240 28.738 32.043 1.00 13.95 259 ASP A N 1
ATOM 2102 C CA . ASP A 1 259 ? 93.100 29.966 32.836 1.00 13.32 259 ASP A CA 1
ATOM 2103 C C . ASP A 1 259 ? 94.398 30.780 32.945 1.00 15.41 259 ASP A C 1
ATOM 2104 O O . ASP A 1 259 ? 94.384 31.921 33.422 1.00 13.88 259 ASP A O 1
ATOM 2109 N N . TYR A 1 260 ? 95.526 30.189 32.566 1.00 14.80 260 TYR A N 1
ATOM 2110 C CA . TYR A 1 260 ? 96.811 30.868 32.758 1.00 17.10 260 TYR A CA 1
ATOM 2111 C C . TYR A 1 260 ? 97.849 30.302 31.803 1.00 19.77 260 TYR A C 1
ATOM 2112 O O . TYR A 1 260 ? 98.033 29.093 31.739 1.00 24.09 260 TYR A O 1
ATOM 2121 N N . ILE A 1 261 ? 98.542 31.163 31.067 1.00 13.16 261 ILE A N 1
ATOM 2122 C CA . ILE A 1 261 ? 99.476 30.657 30.057 1.00 13.02 261 ILE A CA 1
ATOM 2123 C C . ILE A 1 261 ? 100.954 30.758 30.459 1.00 19.18 261 ILE A C 1
ATOM 2124 O O . ILE A 1 261 ? 101.841 30.596 29.617 1.00 18.90 261 ILE A O 1
ATOM 2129 N N . GLY A 1 262 ? 101.225 31.021 31.736 1.00 19.69 262 GLY A N 1
ATOM 2130 C CA . GLY A 1 262 ? 102.598 31.065 32.221 1.00 14.60 262 GLY A CA 1
ATOM 2131 C C . GLY A 1 262 ? 103.189 32.472 32.215 1.00 18.41 262 GLY A C 1
ATOM 2132 O O . GLY A 1 262 ? 104.378 32.656 32.441 1.00 17.45 262 GLY A O 1
ATOM 2133 N N . LEU A 1 263 ? 102.344 33.472 31.980 1.00 15.46 263 LEU A N 1
ATOM 2134 C CA . LEU A 1 263 ? 102.786 34.865 31.923 1.00 15.86 263 LEU A CA 1
ATOM 2135 C C . LEU A 1 263 ? 101.872 35.792 32.697 1.00 23.32 263 LEU A C 1
ATOM 2136 O O . LEU A 1 263 ? 100.642 35.661 32.642 1.00 19.35 263 LEU A O 1
ATOM 2141 N N . LYS A 1 264 ? 102.478 36.733 33.410 1.00 18.74 264 LYS A N 1
ATOM 2142 C CA . LYS A 1 264 ? 101.752 37.882 33.907 1.00 25.96 264 LYS A CA 1
ATOM 2143 C C . LYS A 1 264 ? 101.505 38.771 32.699 1.00 34.14 264 LYS A C 1
ATOM 2144 O O . LYS A 1 264 ? 102.439 39.162 31.996 1.00 31.23 264 LYS A O 1
ATOM 2150 N N . LEU A 1 265 ? 100.260 39.121 32.461 1.00 33.12 265 LEU A N 1
ATOM 2151 C CA . LEU A 1 265 ? 99.964 39.877 31.259 1.00 24.97 265 LEU A CA 1
ATOM 2152 C C . LEU A 1 265 ? 99.624 41.309 31.614 1.00 27.48 265 LEU A C 1
ATOM 2153 O O . LEU A 1 265 ? 99.117 41.580 32.708 1.00 25.72 265 LEU A O 1
ATOM 2158 N N . ASP A 1 266 ? 99.934 42.224 30.698 1.00 22.04 266 ASP A N 1
ATOM 2159 C CA . ASP A 1 266 ? 99.495 43.610 30.819 1.00 25.03 266 ASP A CA 1
ATOM 2160 C C . ASP A 1 266 ? 98.020 43.674 30.446 1.00 26.60 266 ASP A C 1
ATOM 2161 O O . ASP A 1 266 ? 97.672 43.913 29.286 1.00 24.60 266 ASP A O 1
ATOM 2166 N N . TYR A 1 267 ? 97.154 43.470 31.433 1.00 23.27 267 TYR A N 1
ATOM 2167 C CA . TYR A 1 267 ? 95.742 43.246 31.155 1.00 22.13 267 TYR A CA 1
ATOM 2168 C C . TYR A 1 267 ? 94.844 44.073 32.066 1.00 23.61 267 TYR A C 1
ATOM 2169 O O . TYR A 1 267 ? 95.013 44.070 33.283 1.00 25.91 267 TYR A O 1
ATOM 2178 N N . LYS A 1 268 ? 93.892 44.785 31.472 1.00 20.03 268 LYS A N 1
ATOM 2179 C CA . LYS A 1 268 ? 92.910 45.545 32.244 1.00 25.37 268 LYS A CA 1
ATOM 2180 C C . LYS A 1 268 ? 91.550 44.881 32.106 1.00 27.78 268 LYS A C 1
ATOM 2181 O O . LYS A 1 268 ? 90.920 44.981 31.054 1.00 21.93 268 LYS A O 1
ATOM 2187 N N . ASN A 1 269 ? 91.103 44.190 33.155 1.00 24.97 269 ASN A N 1
ATOM 2188 C CA . ASN A 1 269 ? 89.869 43.409 33.067 1.00 22.30 269 ASN A CA 1
ATOM 2189 C C . ASN A 1 269 ? 88.647 44.296 32.904 1.00 25.91 269 ASN A C 1
ATOM 2190 O O . ASN A 1 269 ? 87.746 43.983 32.121 1.00 25.89 269 ASN A O 1
ATOM 2195 N N . GLY A 1 270 ? 88.615 45.396 33.651 1.00 21.35 270 GLY A N 1
ATOM 2196 C CA . GLY A 1 270 ? 87.509 46.331 33.574 1.00 33.94 270 GLY A CA 1
ATOM 2197 C C . GLY A 1 270 ? 87.332 46.912 32.179 1.00 34.91 270 GLY A C 1
ATOM 2198 O O . GLY A 1 270 ? 86.222 46.935 31.650 1.00 33.75 270 GLY A O 1
ATOM 2199 N N . ASP A 1 271 ? 88.430 47.368 31.581 1.00 30.37 271 ASP A N 1
ATOM 2200 C CA . ASP A 1 271 ? 88.391 47.958 30.244 1.00 32.26 271 ASP A CA 1
ATOM 2201 C C . ASP A 1 271 ? 88.374 46.903 29.144 1.00 32.26 271 ASP A C 1
ATOM 2202 O O . ASP A 1 271 ? 88.196 47.239 27.978 1.00 30.45 271 ASP A O 1
ATOM 2207 N N . LYS A 1 272 ? 88.568 45.641 29.520 1.00 24.75 272 LYS A N 1
ATOM 2208 C CA . LYS A 1 272 ? 88.662 44.550 28.550 1.00 22.71 272 LYS A CA 1
ATOM 2209 C C . LYS A 1 272 ? 89.711 44.898 27.485 1.00 26.26 272 LYS A C 1
ATOM 2210 O O . LYS A 1 272 ? 89.427 44.946 26.275 1.00 21.30 272 LYS A O 1
ATOM 2216 N N . GLU A 1 273 ? 90.930 45.139 27.952 1.00 22.11 273 GLU A N 1
ATOM 2217 C CA . GLU A 1 273 ? 92.014 45.541 27.073 1.00 25.90 273 GLU A CA 1
ATOM 2218 C C . GLU A 1 273 ? 93.287 44.785 27.425 1.00 26.01 273 GLU A C 1
ATOM 2219 O O . GLU A 1 273 ? 93.683 44.706 28.595 1.00 27.23 273 GLU A O 1
ATOM 2225 N N . LEU A 1 274 ? 93.947 44.258 26.404 1.00 22.86 274 LEU A N 1
ATOM 2226 C CA . LEU A 1 274 ? 95.123 43.431 26.598 1.00 19.47 274 LEU A CA 1
ATOM 2227 C C . LEU A 1 274 ? 96.272 43.981 25.754 1.00 22.79 274 LEU A C 1
ATOM 2228 O O . LEU A 1 274 ? 96.092 44.254 24.569 1.00 20.09 274 LEU A O 1
ATOM 2233 N N . LYS A 1 275 ? 97.437 44.163 26.373 1.00 21.58 275 LYS A N 1
ATOM 2234 C CA . LYS A 1 275 ? 98.628 44.605 25.656 1.00 23.39 275 LYS A CA 1
ATOM 2235 C C . LYS A 1 275 ? 99.707 43.537 25.714 1.00 23.82 275 LYS A C 1
ATOM 2236 O O . LYS A 1 275 ? 100.117 43.124 26.795 1.00 25.02 275 LYS A O 1
ATOM 2242 N N . LEU A 1 276 ? 100.179 43.109 24.549 1.00 21.56 276 LEU A N 1
ATOM 2243 C CA . LEU A 1 276 ? 101.160 42.033 24.455 1.00 18.01 276 LEU A CA 1
ATOM 2244 C C . LEU A 1 276 ? 102.468 42.533 23.849 1.00 21.35 276 LEU A C 1
ATOM 2245 O O . LEU A 1 276 ? 102.470 43.428 23.002 1.00 22.85 276 LEU A O 1
ATOM 2250 N N . ASP A 1 277 ? 103.567 41.936 24.304 1.00 23.92 277 ASP A N 1
ATOM 2251 C CA . ASP A 1 277 ? 104.932 42.238 23.872 1.00 23.48 277 ASP A CA 1
ATOM 2252 C C . ASP A 1 277 ? 105.168 41.808 22.418 1.00 22.10 277 ASP A C 1
ATOM 2253 O O . ASP A 1 277 ? 105.011 40.626 22.079 1.00 20.29 277 ASP A O 1
ATOM 2258 N N . LYS A 1 278 ? 105.565 42.752 21.569 1.00 20.87 278 LYS A N 1
ATOM 2259 C CA . LYS A 1 278 ? 105.718 42.467 20.142 1.00 22.79 278 LYS A CA 1
ATOM 2260 C C . LYS A 1 278 ? 106.908 41.550 19.840 1.00 24.60 278 LYS A C 1
ATOM 2261 O O . LYS A 1 278 ? 107.036 41.041 18.726 1.00 28.03 278 LYS A O 1
ATOM 2267 N N . ASP A 1 279 ? 107.787 41.352 20.816 1.00 26.54 279 ASP A N 1
ATOM 2268 C CA . ASP A 1 279 ? 108.917 40.441 20.634 1.00 33.59 279 ASP A CA 1
ATOM 2269 C C . ASP A 1 279 ? 108.508 38.995 20.919 1.00 25.85 279 ASP A C 1
ATOM 2270 O O . ASP A 1 279 ? 109.206 38.053 20.546 1.00 25.66 279 ASP A O 1
ATOM 2275 N N . MET A 1 280 ? 107.378 38.824 21.591 1.00 18.51 280 MET A N 1
ATOM 2276 C CA . MET A 1 280 ? 106.918 37.491 21.953 1.00 22.58 280 MET A CA 1
ATOM 2277 C C . MET A 1 280 ? 105.706 37.021 21.146 1.00 21.50 280 MET A C 1
ATOM 2278 O O . MET A 1 280 ? 105.483 35.816 21.002 1.00 18.39 280 MET A O 1
ATOM 2283 N N . PHE A 1 281 ? 104.932 37.964 20.620 1.00 19.92 281 PHE A N 1
ATOM 2284 C CA . PHE A 1 281 ? 103.681 37.641 19.924 1.00 19.18 281 PHE A CA 1
ATOM 2285 C C . PHE A 1 281 ? 103.571 38.414 18.616 1.00 18.66 281 PHE A C 1
ATOM 2286 O O . PHE A 1 281 ? 104.221 39.441 18.453 1.00 20.02 281 PHE A O 1
ATOM 2294 N N . GLU A 1 282 ? 102.768 37.920 17.676 1.00 17.09 282 GLU A N 1
ATOM 2295 C CA . GLU A 1 282 ? 102.496 38.691 16.448 1.00 17.92 282 GLU A CA 1
ATOM 2296 C C . GLU A 1 282 ? 101.086 38.430 15.919 1.00 17.64 282 GLU A C 1
ATOM 2297 O O . GLU A 1 282 ? 100.464 37.402 16.227 1.00 16.86 282 GLU A O 1
ATOM 2303 N N . GLN A 1 283 ? 100.573 39.393 15.162 1.00 18.41 283 GLN A N 1
ATOM 2304 C CA . GLN A 1 283 ? 99.268 39.279 14.533 1.00 25.25 283 GLN A CA 1
ATOM 2305 C C . GLN A 1 283 ? 99.260 38.084 13.604 1.00 27.57 283 GLN A C 1
ATOM 2306 O O . GLN A 1 283 ? 100.159 37.928 12.784 1.00 22.12 283 GLN A O 1
ATOM 2312 N N . ALA A 1 284 ? 98.229 37.261 13.702 1.00 23.85 284 ALA A N 1
ATOM 2313 C CA . ALA A 1 284 ? 98.145 36.090 12.845 1.00 24.88 284 ALA A CA 1
ATOM 2314 C C . ALA A 1 284 ? 96.860 36.107 12.038 1.00 23.81 284 ALA A C 1
ATOM 2315 O O . ALA A 1 284 ? 95.777 35.901 12.595 1.00 20.66 284 ALA A O 1
ATOM 2317 N N . GLY A 1 285 ? 96.991 36.330 10.731 1.00 21.15 285 GLY A N 1
ATOM 2318 C CA . GLY A 1 285 ? 95.867 36.248 9.814 1.00 23.39 285 GLY A CA 1
ATOM 2319 C C . GLY A 1 285 ? 95.830 34.891 9.140 1.00 24.40 285 GLY A C 1
ATOM 2320 O O . GLY A 1 285 ? 96.742 34.520 8.402 1.00 22.51 285 GLY A O 1
ATOM 2321 N N . ILE A 1 286 ? 94.773 34.139 9.411 1.00 21.46 286 ILE A N 1
ATOM 2322 C CA . ILE A 1 286 ? 94.592 32.814 8.835 1.00 23.98 286 ILE A CA 1
ATOM 2323 C C . ILE A 1 286 ? 93.415 32.854 7.866 1.00 29.97 286 ILE A C 1
ATOM 2324 O O . ILE A 1 286 ? 92.271 33.055 8.284 1.00 24.31 286 ILE A O 1
ATOM 2329 N N . ALA A 1 287 ? 93.695 32.698 6.570 1.00 25.73 287 ALA A N 1
ATOM 2330 C CA . ALA A 1 287 ? 92.656 32.854 5.553 1.00 30.09 287 ALA A CA 1
ATOM 2331 C C . ALA A 1 287 ? 92.839 31.912 4.368 1.00 37.79 287 ALA A C 1
ATOM 2332 O O . ALA A 1 287 ? 93.960 31.565 4.007 1.00 37.39 287 ALA A O 1
ATOM 2334 N N . ASP A 1 288 ? 91.725 31.523 3.753 1.00 42.46 288 ASP A N 1
ATOM 2335 C CA . ASP A 1 288 ? 91.757 30.695 2.550 1.00 45.15 288 ASP A CA 1
ATOM 2336 C C . ASP A 1 288 ? 90.983 31.335 1.401 1.00 45.82 288 ASP A C 1
ATOM 2337 O O . ASP A 1 288 ? 90.801 30.720 0.342 1.00 48.07 288 ASP A O 1
ATOM 2342 N N . ASP A 1 289 ? 90.514 32.561 1.626 1.00 42.55 289 ASP A N 1
ATOM 2343 C CA . ASP A 1 289 ? 89.819 33.338 0.596 1.00 54.31 289 ASP A CA 1
ATOM 2344 C C . ASP A 1 289 ? 88.471 32.726 0.211 1.00 56.13 289 ASP A C 1
ATOM 2345 O O . ASP A 1 289 ? 87.909 33.072 -0.828 1.00 62.91 289 ASP A O 1
ATOM 2350 N N . LYS A 1 290 ? 87.974 31.797 1.025 1.00 51.12 290 LYS A N 1
ATOM 2351 C CA . LYS A 1 290 ? 86.686 31.149 0.766 1.00 50.97 290 LYS A CA 1
ATOM 2352 C C . LYS A 1 290 ? 85.720 31.200 1.962 1.00 47.36 290 LYS A C 1
ATOM 2353 O O . LYS A 1 290 ? 84.543 31.517 1.792 1.00 49.60 290 LYS A O 1
ATOM 2359 N N . HIS A 1 291 ? 86.224 30.888 3.158 1.00 42.63 291 HIS A N 1
ATOM 2360 C CA . HIS A 1 291 ? 85.396 30.814 4.373 1.00 44.65 291 HIS A CA 1
ATOM 2361 C C . HIS A 1 291 ? 85.495 31.914 5.433 1.00 52.51 291 HIS A C 1
ATOM 2362 O O . HIS A 1 291 ? 85.054 31.713 6.566 1.00 58.85 291 HIS A O 1
ATOM 2369 N N . GLY A 1 292 ? 86.067 33.058 5.106 1.00 51.27 292 GLY A N 1
ATOM 2370 C CA . GLY A 1 292 ? 86.160 34.123 6.095 1.00 47.68 292 GLY A CA 1
ATOM 2371 C C . GLY A 1 292 ? 87.387 34.026 6.976 1.00 33.87 292 GLY A C 1
ATOM 2372 O O . GLY A 1 292 ? 87.724 32.969 7.534 1.00 31.60 292 GLY A O 1
ATOM 2373 N N . ASN A 1 293 ? 88.007 35.185 7.148 1.00 28.98 293 ASN A N 1
ATOM 2374 C CA . ASN A 1 293 ? 89.264 35.326 7.847 1.00 28.07 293 ASN A CA 1
ATOM 2375 C C . ASN A 1 293 ? 89.230 35.067 9.339 1.00 26.41 293 ASN A C 1
ATOM 2376 O O . ASN A 1 293 ? 88.219 35.249 9.999 1.00 29.43 293 ASN A O 1
ATOM 2381 N N . VAL A 1 294 ? 90.354 34.578 9.833 1.00 20.45 294 VAL A N 1
ATOM 2382 C CA . VAL A 1 294 ? 90.591 34.432 11.248 1.00 26.92 294 VAL A CA 1
ATOM 2383 C C . VAL A 1 294 ? 91.729 35.393 11.584 1.00 29.73 294 VAL A C 1
ATOM 2384 O O . VAL A 1 294 ? 92.788 35.343 10.962 1.00 23.50 294 VAL A O 1
ATOM 2388 N N . ASP A 1 295 ? 91.502 36.272 12.552 1.00 22.96 295 ASP A N 1
ATOM 2389 C CA . ASP A 1 295 ? 92.563 37.120 13.082 1.00 20.97 295 ASP A CA 1
ATOM 2390 C C . ASP A 1 295 ? 92.816 36.749 14.537 1.00 19.58 295 ASP A C 1
ATOM 2391 O O . ASP A 1 295 ? 91.957 36.937 15.393 1.00 17.82 295 ASP A O 1
ATOM 2396 N N . THR A 1 296 ? 94.000 36.197 14.779 1.00 17.37 296 THR A N 1
ATOM 2397 C CA . THR A 1 296 ? 94.382 35.638 16.065 1.00 16.87 296 THR A CA 1
ATOM 2398 C C . THR A 1 296 ? 95.786 36.085 16.425 1.00 17.76 296 THR A C 1
ATOM 2399 O O . THR A 1 296 ? 96.307 37.052 15.856 1.00 17.05 296 THR A O 1
ATOM 2403 N N . ILE A 1 297 ? 96.399 35.347 17.349 1.00 16.33 297 ILE A N 1
ATOM 2404 C CA . ILE A 1 297 ? 97.724 35.671 17.858 1.00 18.13 297 ILE A CA 1
ATOM 2405 C C . ILE A 1 297 ? 98.659 34.484 17.703 1.00 17.01 297 ILE A C 1
ATOM 2406 O O . ILE A 1 297 ? 98.366 33.387 18.196 1.00 17.25 297 ILE A O 1
ATOM 2411 N N . PHE A 1 298 ? 99.792 34.707 17.054 1.00 16.31 298 PHE A N 1
ATOM 2412 C CA . PHE A 1 298 ? 100.836 33.690 16.989 1.00 19.28 298 PHE A CA 1
ATOM 2413 C C . PHE A 1 298 ? 101.867 33.937 18.082 1.00 16.98 298 PHE A C 1
ATOM 2414 O O . PHE A 1 298 ? 102.299 35.074 18.284 1.00 17.02 298 PHE A O 1
ATOM 2422 N N . VAL A 1 299 ? 102.265 32.872 18.771 1.00 15.83 299 VAL A N 1
ATOM 2423 C CA . VAL A 1 299 ? 103.307 32.958 19.796 1.00 15.71 299 VAL A CA 1
ATOM 2424 C C . VAL A 1 299 ? 104.685 32.758 19.156 1.00 19.31 299 VAL A C 1
ATOM 2425 O O . VAL A 1 299 ? 105.037 31.663 18.724 1.00 23.99 299 VAL A O 1
ATOM 2429 N N . LYS A 1 300 ? 105.447 33.838 19.069 1.00 17.24 300 LYS A N 1
ATOM 2430 C CA . LYS A 1 300 ? 106.799 33.801 18.524 1.00 21.16 300 LYS A CA 1
ATOM 2431 C C . LYS A 1 300 ? 107.748 33.127 19.499 1.00 21.71 300 LYS A C 1
ATOM 2432 O O . LYS A 1 300 ? 108.541 32.269 19.114 1.00 19.53 300 LYS A O 1
ATOM 2438 N N . LYS A 1 301 ? 107.657 33.510 20.764 1.00 17.81 301 LYS A N 1
ATOM 2439 C CA . LYS A 1 301 ? 108.481 32.880 21.795 1.00 21.53 301 LYS A CA 1
ATOM 2440 C C . LYS A 1 301 ? 108.056 33.301 23.183 1.00 26.79 301 LYS A C 1
ATOM 2441 O O . LYS A 1 301 ? 107.644 34.439 23.404 1.00 22.25 301 LYS A O 1
ATOM 2447 N N . ILE A 1 302 ? 108.162 32.357 24.108 1.00 21.86 302 ILE A N 1
ATOM 2448 C CA . ILE A 1 302 ? 108.033 32.615 25.529 1.00 17.83 302 ILE A CA 1
ATOM 2449 C C . ILE A 1 302 ? 109.195 31.895 26.217 1.00 19.61 302 ILE A C 1
ATOM 2450 O O . ILE A 1 302 ? 109.101 30.708 26.510 1.00 26.04 302 ILE A O 1
ATOM 2455 N N . PRO A 1 303 ? 110.303 32.606 26.442 1.00 17.52 303 PRO A N 1
ATOM 2456 C CA . PRO A 1 303 ? 111.544 32.002 26.935 1.00 25.52 303 PRO A CA 1
ATOM 2457 C C . PRO A 1 303 ? 111.405 31.414 28.334 1.00 26.34 303 PRO A C 1
ATOM 2458 O O . PRO A 1 303 ? 111.939 30.342 28.592 1.00 27.82 303 PRO A O 1
ATOM 2462 N N . ASP A 1 304 ? 110.697 32.112 29.213 1.00 21.76 304 ASP A N 1
ATOM 2463 C CA . ASP A 1 304 ? 110.480 31.646 30.582 1.00 22.02 304 ASP A CA 1
ATOM 2464 C C . ASP A 1 304 ? 109.037 31.850 31.014 1.00 19.17 304 ASP A C 1
ATOM 2465 O O . ASP A 1 304 ? 108.384 32.793 30.576 1.00 18.36 304 ASP A O 1
ATOM 2470 N N . TYR A 1 305 ? 108.548 30.975 31.884 1.00 14.18 305 TYR A N 1
ATOM 2471 C CA . TYR A 1 305 ? 107.252 31.200 32.505 1.00 17.34 305 TYR A CA 1
ATOM 2472 C C . TYR A 1 305 ? 107.421 31.911 33.846 1.00 20.11 305 TYR A C 1
ATOM 2473 O O . TYR A 1 305 ? 108.502 31.908 34.434 1.00 20.49 305 TYR A O 1
ATOM 2482 N N . GLU A 1 306 ? 106.355 32.525 34.334 1.00 17.92 306 GLU A N 1
ATOM 2483 C CA . GLU A 1 306 ? 106.469 33.264 35.577 1.00 21.68 306 GLU A CA 1
ATOM 2484 C C . GLU A 1 306 ? 105.250 33.067 36.453 1.00 19.43 306 GLU A C 1
ATOM 2485 O O . GLU A 1 306 ? 104.179 32.690 35.971 1.00 16.63 306 GLU A O 1
ATOM 2491 N N . ALA A 1 307 ? 105.420 33.304 37.750 1.00 15.33 307 ALA A N 1
ATOM 2492 C CA . ALA A 1 307 ? 104.330 33.107 38.699 1.00 18.18 307 ALA A CA 1
ATOM 2493 C C . ALA A 1 307 ? 103.530 34.396 38.815 1.00 20.54 307 ALA A C 1
ATOM 2494 O O . ALA A 1 307 ? 104.085 35.482 38.774 1.00 21.58 307 ALA A O 1
ATOM 2496 N N . LEU A 1 308 ? 102.215 34.273 38.908 1.00 14.15 308 LEU A N 1
ATOM 2497 C CA . LEU A 1 308 ? 101.371 35.428 39.147 1.00 14.18 308 LEU A CA 1
ATOM 2498 C C . LEU A 1 308 ? 100.838 35.303 40.570 1.00 18.76 308 LEU A C 1
ATOM 2499 O O . LEU A 1 308 ? 100.330 34.250 40.954 1.00 20.85 308 LEU A O 1
ATOM 2504 N N . GLU A 1 309 ? 100.956 36.366 41.357 1.00 18.36 309 GLU A N 1
ATOM 2505 C CA . GLU A 1 309 ? 100.491 36.309 42.746 1.00 20.65 309 GLU A CA 1
ATOM 2506 C C . GLU A 1 309 ? 99.072 36.843 42.878 1.00 20.30 309 GLU A C 1
ATOM 2507 O O . GLU A 1 309 ? 98.737 37.887 42.340 1.00 18.67 309 GLU A O 1
ATOM 2513 N N . ILE A 1 310 ? 98.232 36.088 43.575 1.00 14.78 310 ILE A N 1
ATOM 2514 C CA . ILE A 1 310 ? 96.871 36.498 43.890 1.00 15.83 310 ILE A CA 1
ATOM 2515 C C . ILE A 1 310 ? 96.784 36.829 45.375 1.00 16.97 310 ILE A C 1
ATOM 2516 O O . ILE A 1 310 ? 97.055 35.972 46.215 1.00 17.25 310 ILE A O 1
ATOM 2521 N N . ASP A 1 311 ? 96.438 38.066 45.701 1.00 14.50 311 ASP A N 1
ATOM 2522 C CA . ASP A 1 311 ? 96.316 38.480 47.101 1.00 22.54 311 ASP A CA 1
ATOM 2523 C C . ASP A 1 311 ? 94.876 38.318 47.600 1.00 22.43 311 ASP A C 1
ATOM 2524 O O . ASP A 1 311 ? 93.996 39.050 47.175 1.00 23.63 311 ASP A O 1
ATOM 2529 N N . THR A 1 312 ? 94.633 37.378 48.513 1.00 17.91 312 THR A N 1
ATOM 2530 C CA . THR A 1 312 ? 93.278 37.172 49.010 1.00 19.47 312 THR A CA 1
ATOM 2531 C C . THR A 1 312 ? 92.996 37.932 50.299 1.00 22.21 312 THR A C 1
ATOM 2532 O O . THR A 1 312 ? 91.893 37.855 50.837 1.00 29.97 312 THR A O 1
ATOM 2536 N N . GLY A 1 313 ? 93.992 38.649 50.807 1.00 19.08 313 GLY A N 1
ATOM 2537 C CA . GLY A 1 313 ? 93.813 39.462 52.001 1.00 19.40 313 GLY A CA 1
ATOM 2538 C C . GLY A 1 313 ? 94.122 38.730 53.300 1.00 18.32 313 GLY A C 1
ATOM 2539 O O . GLY A 1 313 ? 94.639 37.611 53.271 1.00 16.54 313 GLY A O 1
ATOM 2540 N N . ASP A 1 314 ? 93.799 39.377 54.425 1.00 16.53 314 ASP A N 1
ATOM 2541 C CA . ASP A 1 314 ? 94.010 38.864 55.792 1.00 17.73 314 ASP A CA 1
ATOM 2542 C C . ASP A 1 314 ? 93.677 37.387 55.897 1.00 19.01 314 ASP A C 1
ATOM 2543 O O . ASP A 1 314 ? 92.560 36.966 55.582 1.00 13.81 314 ASP A O 1
ATOM 2548 N N . LYS A 1 315 ? 94.648 36.583 56.322 1.00 13.26 315 LYS A N 1
ATOM 2549 C CA . LYS A 1 315 ? 94.438 35.139 56.276 1.00 14.67 315 LYS A CA 1
ATOM 2550 C C . LYS A 1 315 ? 93.395 34.676 57.284 1.00 15.30 315 LYS A C 1
ATOM 2551 O O . LYS A 1 315 ? 92.799 33.621 57.112 1.00 16.70 315 LYS A O 1
ATOM 2557 N N . TRP A 1 316 ? 93.174 35.467 58.331 1.00 13.90 316 TRP A N 1
ATOM 2558 C CA . TRP A 1 316 ? 92.161 35.118 59.320 1.00 14.59 316 TRP A CA 1
ATOM 2559 C C . TRP A 1 316 ? 90.777 35.642 58.947 1.00 16.38 316 TRP A C 1
ATOM 2560 O O . TRP A 1 316 ? 89.810 35.362 59.649 1.00 16.57 316 TRP A O 1
ATOM 2571 N N . GLY A 1 317 ? 90.688 36.421 57.865 1.00 19.52 317 GLY A N 1
ATOM 2572 C CA . GLY A 1 317 ? 89.414 36.992 57.449 1.00 22.46 317 GLY A CA 1
ATOM 2573 C C . GLY A 1 317 ? 88.384 35.916 57.147 1.00 20.75 317 GLY A C 1
ATOM 2574 O O . GLY A 1 317 ? 88.695 34.921 56.494 1.00 24.03 317 GLY A O 1
ATOM 2575 N N . GLY A 1 318 ? 87.160 36.107 57.628 1.00 17.58 318 GLY A N 1
ATOM 2576 C CA . GLY A 1 318 ? 86.089 35.152 57.396 1.00 22.32 318 GLY A CA 1
ATOM 2577 C C . GLY A 1 318 ? 85.800 34.182 58.532 1.00 20.23 318 GLY A C 1
ATOM 2578 O O . GLY A 1 318 ? 84.677 33.708 58.678 1.00 20.43 318 GLY A O 1
ATOM 2579 N N . PHE A 1 319 ? 86.808 33.859 59.330 1.00 18.40 319 PHE A N 1
ATOM 2580 C CA . PHE A 1 319 ? 86.604 32.978 60.474 1.00 21.65 319 PHE A CA 1
ATOM 2581 C C . PHE A 1 319 ? 85.902 33.744 61.585 1.00 24.67 319 PHE A C 1
ATOM 2582 O O . PHE A 1 319 ? 86.158 34.928 61.756 1.00 20.81 319 PHE A O 1
ATOM 2590 N N . THR A 1 320 ? 85.044 33.078 62.351 1.00 23.60 320 THR A N 1
ATOM 2591 C CA . THR A 1 320 ? 84.490 33.726 63.532 1.00 24.66 320 THR A CA 1
ATOM 2592 C C . THR A 1 320 ? 85.573 33.751 64.594 1.00 26.17 320 THR A C 1
ATOM 2593 O O . THR A 1 320 ? 86.228 32.751 64.852 1.00 21.31 320 THR A O 1
ATOM 2597 N N . LYS A 1 321 ? 85.782 34.914 65.189 1.00 23.04 321 LYS A N 1
ATOM 2598 C CA . LYS A 1 321 ? 86.822 35.077 66.177 1.00 26.59 321 LYS A CA 1
ATOM 2599 C C . LYS A 1 321 ? 86.301 34.731 67.570 1.00 30.49 321 LYS A C 1
ATOM 2600 O O . LYS A 1 321 ? 85.485 35.451 68.134 1.00 34.13 321 LYS A O 1
ATOM 2606 N N . ASP A 1 322 ? 86.781 33.620 68.117 1.00 24.24 322 ASP A N 1
ATOM 2607 C CA . ASP A 1 322 ? 86.365 33.202 69.450 1.00 23.73 322 ASP A CA 1
ATOM 2608 C C . ASP A 1 322 ? 87.117 33.995 70.500 1.00 19.77 322 ASP A C 1
ATOM 2609 O O . ASP A 1 322 ? 88.252 34.410 70.268 1.00 20.25 322 ASP A O 1
ATOM 2614 N N . GLN A 1 323 ? 86.506 34.163 71.667 1.00 19.74 323 GLN A N 1
ATOM 2615 C CA . GLN A 1 323 ? 87.206 34.715 72.825 1.00 21.95 323 GLN A CA 1
ATOM 2616 C C . GLN A 1 323 ? 88.463 33.888 73.123 1.00 19.12 323 GLN A C 1
ATOM 2617 O O . GLN A 1 323 ? 89.495 34.430 73.542 1.00 19.54 323 GLN A O 1
ATOM 2623 N N . GLU A 1 324 ? 88.373 32.576 72.907 1.00 12.80 324 GLU A N 1
ATOM 2624 C CA . GLU A 1 324 ? 89.535 31.688 73.048 1.00 16.86 324 GLU A CA 1
ATOM 2625 C C . GLU A 1 324 ? 90.248 31.548 71.708 1.00 17.74 324 GLU A C 1
ATOM 2626 O O . GLU A 1 324 ? 89.742 30.907 70.780 1.00 17.05 324 GLU A O 1
ATOM 2632 N N . SER A 1 325 ? 91.419 32.156 71.606 1.00 17.55 325 SER A N 1
ATOM 2633 C CA . SER A 1 325 ? 92.141 32.172 70.341 1.00 17.32 325 SER A CA 1
ATOM 2634 C C . SER A 1 325 ? 92.568 30.772 69.886 1.00 18.80 325 SER A C 1
ATOM 2635 O O . SER A 1 325 ? 92.791 30.547 68.695 1.00 14.85 325 SER A O 1
ATOM 2638 N N . LYS A 1 326 ? 92.688 29.822 70.813 1.00 14.07 326 LYS A N 1
ATOM 2639 C CA . LYS A 1 326 ? 93.103 28.479 70.406 1.00 11.29 326 LYS A CA 1
ATOM 2640 C C . LYS A 1 326 ? 92.081 27.834 69.472 1.00 13.56 326 LYS A C 1
ATOM 2641 O O . LYS A 1 326 ? 92.416 26.947 68.689 1.00 12.39 326 LYS A O 1
ATOM 2647 N N . LEU A 1 327 ? 90.831 28.284 69.537 1.00 13.49 327 LEU A N 1
ATOM 2648 C CA . LEU A 1 327 ? 89.801 27.732 68.658 1.00 15.22 327 LEU A CA 1
ATOM 2649 C C . LEU A 1 327 ? 89.934 28.246 67.223 1.00 16.95 327 LEU A C 1
ATOM 2650 O O . LEU A 1 327 ? 89.161 27.851 66.337 1.00 16.48 327 LEU A O 1
ATOM 2655 N N . MET A 1 328 ? 90.912 29.122 66.984 1.00 13.97 328 MET A N 1
ATOM 2656 C CA . MET A 1 328 ? 91.244 29.487 65.608 1.00 13.31 328 MET A CA 1
ATOM 2657 C C . MET A 1 328 ? 92.323 28.588 64.997 1.00 15.40 328 MET A C 1
ATOM 2658 O O . MET A 1 328 ? 92.617 28.686 63.812 1.00 14.07 328 MET A O 1
ATOM 2663 N N . MET A 1 329 ? 92.919 27.726 65.810 1.00 14.79 329 MET A N 1
ATOM 2664 C CA . MET A 1 329 ? 93.971 26.816 65.345 1.00 11.51 329 MET A CA 1
ATOM 2665 C C . MET A 1 329 ? 93.355 25.552 64.722 1.00 18.14 329 MET A C 1
ATOM 2666 O O . MET A 1 329 ? 92.211 25.209 65.018 1.00 12.57 329 MET A O 1
ATOM 2671 N N . TYR A 1 330 ? 94.119 24.856 63.880 1.00 13.80 330 TYR A N 1
ATOM 2672 C CA . TYR A 1 330 ? 93.789 23.483 63.500 1.00 12.52 330 TYR A CA 1
ATOM 2673 C C . TYR A 1 330 ? 93.830 22.601 64.757 1.00 15.71 330 TYR A C 1
ATOM 2674 O O . TYR A 1 330 ? 94.722 22.763 65.587 1.00 15.83 330 TYR A O 1
ATOM 2683 N N . PRO A 1 331 ? 92.907 21.635 64.893 1.00 17.25 331 PRO A N 1
ATOM 2684 C CA . PRO A 1 331 ? 91.899 21.143 63.948 1.00 13.26 331 PRO A CA 1
ATOM 2685 C C . PRO A 1 331 ? 90.551 21.863 64.044 1.00 12.57 331 PRO A C 1
ATOM 2686 O O . PRO A 1 331 ? 89.619 21.455 63.369 1.00 15.97 331 PRO A O 1
ATOM 2690 N N . TYR A 1 332 ? 90.446 22.895 64.875 1.00 12.23 332 TYR A N 1
ATOM 2691 C CA . TYR A 1 332 ? 89.161 23.574 65.093 1.00 10.98 332 TYR A CA 1
ATOM 2692 C C . TYR A 1 332 ? 88.742 24.430 63.901 1.00 15.37 332 TYR A C 1
ATOM 2693 O O . TYR A 1 332 ? 87.551 24.597 63.632 1.00 16.29 332 TYR A O 1
ATOM 2702 N N . CYS A 1 333 ? 89.739 24.968 63.202 1.00 12.52 333 CYS A N 1
ATOM 2703 C CA . CYS A 1 333 ? 89.531 25.725 61.963 1.00 13.08 333 CYS A CA 1
ATOM 2704 C C . CYS A 1 333 ? 90.503 25.227 60.925 1.00 15.18 333 CYS A C 1
ATOM 2705 O O . CYS A 1 333 ? 91.601 24.771 61.267 1.00 13.53 333 CYS A O 1
ATOM 2708 N N . VAL A 1 334 ? 90.127 25.352 59.655 1.00 13.01 334 VAL A N 1
ATOM 2709 C CA . VAL A 1 334 ? 91.032 24.999 58.576 1.00 13.21 334 VAL A CA 1
ATOM 2710 C C . VAL A 1 334 ? 90.698 25.864 57.366 1.00 17.04 334 VAL A C 1
ATOM 2711 O O . VAL A 1 334 ? 89.553 26.283 57.192 1.00 13.21 334 VAL A O 1
ATOM 2715 N N . THR A 1 335 ? 91.722 26.166 56.571 1.00 12.00 335 THR A N 1
ATOM 2716 C CA . THR A 1 335 ? 91.555 26.845 55.290 1.00 10.57 335 THR A CA 1
ATOM 2717 C C . THR A 1 335 ? 91.721 25.788 54.194 1.00 14.92 335 THR A C 1
ATOM 2718 O O . THR A 1 335 ? 92.763 25.136 54.109 1.00 20.83 335 THR A O 1
ATOM 2722 N N . GLU A 1 336 ? 90.711 25.608 53.356 1.00 12.24 336 GLU A N 1
ATOM 2723 C CA . GLU A 1 336 ? 90.843 24.669 52.254 1.00 12.02 336 GLU A CA 1
ATOM 2724 C C . GLU A 1 336 ? 91.007 25.420 50.929 1.00 15.48 336 GLU A C 1
ATOM 2725 O O . GLU A 1 336 ? 90.358 26.444 50.684 1.00 15.29 336 GLU A O 1
ATOM 2731 N N . ILE A 1 337 ? 91.890 24.919 50.080 1.00 13.51 337 ILE A N 1
ATOM 2732 C CA . ILE A 1 337 ? 92.026 25.489 48.747 1.00 12.23 337 ILE A CA 1
ATOM 2733 C C . ILE A 1 337 ? 91.647 24.392 47.761 1.00 14.84 337 ILE A C 1
ATOM 2734 O O . ILE A 1 337 ? 92.082 23.255 47.901 1.00 16.57 337 ILE A O 1
ATOM 2739 N N . THR A 1 338 ? 90.797 24.726 46.794 1.00 14.02 338 THR A N 1
ATOM 2740 C CA . THR A 1 338 ? 90.259 23.721 45.874 1.00 11.59 338 THR A CA 1
ATOM 2741 C C . THR A 1 338 ? 89.965 24.331 44.496 1.00 16.83 338 THR A C 1
ATOM 2742 O O . THR A 1 338 ? 89.755 25.534 44.372 1.00 13.44 338 THR A O 1
ATOM 2746 N N . ASP A 1 339 ? 89.955 23.509 43.449 1.00 17.42 339 ASP A N 1
ATOM 2747 C CA . ASP A 1 339 ? 89.524 24.017 42.152 1.00 18.58 339 ASP A CA 1
ATOM 2748 C C . ASP A 1 339 ? 88.142 23.467 41.823 1.00 17.89 339 ASP A C 1
ATOM 2749 O O . ASP A 1 339 ? 87.586 23.763 40.765 1.00 16.85 339 ASP A O 1
ATOM 2754 N N . PHE A 1 340 ? 87.583 22.706 42.766 1.00 14.24 340 PHE A N 1
ATOM 2755 C CA . PHE A 1 340 ? 86.324 21.976 42.583 1.00 20.21 340 PHE A CA 1
ATOM 2756 C C . PHE A 1 340 ? 86.345 21.068 41.363 1.00 23.13 340 PHE A C 1
ATOM 2757 O O . PHE A 1 340 ? 85.301 20.784 40.779 1.00 19.18 340 PHE A O 1
ATOM 2765 N N . LYS A 1 341 ? 87.536 20.597 41.007 1.00 24.40 341 LYS A N 1
ATOM 2766 C CA . LYS A 1 341 ? 87.688 19.663 39.905 1.00 27.55 341 LYS A CA 1
ATOM 2767 C C . LYS A 1 341 ? 88.445 18.412 40.330 1.00 26.06 341 LYS A C 1
ATOM 2768 O O . LYS A 1 341 ? 88.878 17.625 39.491 1.00 29.60 341 LYS A O 1
ATOM 2774 N N . GLY A 1 342 ? 88.579 18.215 41.634 1.00 22.14 342 GLY A N 1
ATOM 2775 C CA . GLY A 1 342 ? 89.234 17.022 42.141 1.00 22.75 342 GLY A CA 1
ATOM 2776 C C . GLY A 1 342 ? 90.525 17.348 42.865 1.00 22.21 342 GLY A C 1
ATOM 2777 O O . GLY A 1 342 ? 91.096 16.498 43.532 1.00 23.52 342 GLY A O 1
ATOM 2778 N N . ASN A 1 343 ? 91.000 18.581 42.729 1.00 19.89 343 ASN A N 1
ATOM 2779 C CA . ASN A 1 343 ? 92.217 18.982 43.425 1.00 20.71 343 ASN A CA 1
ATOM 2780 C C . ASN A 1 343 ? 91.901 19.867 44.621 1.00 21.02 343 ASN A C 1
ATOM 2781 O O . ASN A 1 343 ? 91.192 20.858 44.491 1.00 18.23 343 ASN A O 1
ATOM 2786 N N . HIS A 1 344 ? 92.434 19.511 45.787 1.00 18.98 344 HIS A N 1
ATOM 2787 C CA . HIS A 1 344 ? 92.181 20.305 46.978 1.00 22.46 344 HIS A CA 1
ATOM 2788 C C . HIS A 1 344 ? 93.170 19.963 48.070 1.00 28.34 344 HIS A C 1
ATOM 2789 O O . HIS A 1 344 ? 93.674 18.848 48.129 1.00 23.89 344 HIS A O 1
ATOM 2796 N N . MET A 1 345 ? 93.430 20.933 48.937 1.00 24.15 345 MET A N 1
ATOM 2797 C CA . MET A 1 345 ? 94.335 20.740 50.058 1.00 25.87 345 MET A CA 1
ATOM 2798 C C . MET A 1 345 ? 93.900 21.582 51.245 1.00 25.48 345 MET A C 1
ATOM 2799 O O . MET A 1 345 ? 93.397 22.706 51.078 1.00 20.35 345 MET A O 1
ATOM 2804 N N . ASN A 1 346 ? 94.098 21.024 52.438 1.00 19.66 346 ASN A N 1
ATOM 2805 C CA . ASN A 1 346 ? 93.807 21.706 53.685 1.00 23.23 346 ASN A CA 1
ATOM 2806 C C . ASN A 1 346 ? 95.054 22.423 54.188 1.00 24.53 346 ASN A C 1
ATOM 2807 O O . ASN A 1 346 ? 96.131 21.839 54.215 1.00 32.82 346 ASN A O 1
ATOM 2812 N N . LEU A 1 347 ? 94.909 23.689 54.563 1.00 14.31 347 LEU A N 1
ATOM 2813 C CA . LEU A 1 347 ? 96.000 24.454 55.142 1.00 12.84 347 LEU A CA 1
ATOM 2814 C C . LEU A 1 347 ? 95.697 24.773 56.602 1.00 20.80 347 LEU A C 1
ATOM 2815 O O . LEU A 1 347 ? 94.602 25.255 56.937 1.00 15.41 347 LEU A O 1
ATOM 2820 N N . LYS A 1 348 ? 96.664 24.518 57.471 1.00 14.99 348 LYS A N 1
ATOM 2821 C CA . LYS A 1 348 ? 96.564 25.004 58.839 1.00 13.16 348 LYS A CA 1
ATOM 2822 C C . LYS A 1 348 ? 96.915 26.479 58.839 1.00 13.52 348 LYS A C 1
ATOM 2823 O O . LYS A 1 348 ? 98.075 26.845 58.671 1.00 14.40 348 LYS A O 1
ATOM 2829 N N . THR A 1 349 ? 95.900 27.327 58.995 1.00 11.24 349 THR A N 1
ATOM 2830 C CA . THR A 1 349 ? 96.051 28.757 58.766 1.00 11.72 349 THR A CA 1
ATOM 2831 C C . THR A 1 349 ? 97.179 29.386 59.569 1.00 16.18 349 THR A C 1
ATOM 2832 O O . THR A 1 349 ? 97.895 30.249 59.071 1.00 12.05 349 THR A O 1
ATOM 2836 N N . GLU A 1 350 ? 97.337 28.943 60.816 1.00 11.47 350 GLU A N 1
ATOM 2837 C CA . GLU A 1 350 ? 98.387 29.476 61.674 1.00 13.25 350 GLU A CA 1
ATOM 2838 C C . GLU A 1 350 ? 99.790 29.269 61.086 1.00 12.26 350 GLU A C 1
ATOM 2839 O O . GLU A 1 350 ? 100.718 29.957 61.463 1.00 13.40 350 GLU A O 1
ATOM 2845 N N . TYR A 1 351 ? 99.944 28.330 60.158 1.00 10.31 351 TYR A N 1
ATOM 2846 C CA . TYR A 1 351 ? 101.267 28.005 59.625 1.00 13.77 351 TYR A CA 1
ATOM 2847 C C . TYR A 1 351 ? 101.521 28.645 58.250 1.00 16.33 351 TYR A C 1
ATOM 2848 O O . TYR A 1 351 ? 102.526 28.373 57.590 1.00 11.42 351 TYR A O 1
ATOM 2857 N N . ILE A 1 352 ? 100.591 29.478 57.813 1.00 14.60 352 ILE A N 1
ATOM 2858 C CA . ILE A 1 352 ? 100.859 30.377 56.692 1.00 14.16 352 ILE A CA 1
ATOM 2859 C C . ILE A 1 352 ? 101.728 31.523 57.208 1.00 17.89 352 ILE A C 1
ATOM 2860 O O . ILE A 1 352 ? 101.272 32.345 58.011 1.00 17.75 352 ILE A O 1
ATOM 2865 N N . ASN A 1 353 ? 102.989 31.558 56.787 1.00 11.58 353 ASN A N 1
ATOM 2866 C CA . ASN A 1 353 ? 103.927 32.522 57.370 1.00 12.62 353 ASN A CA 1
ATOM 2867 C C . ASN A 1 353 ? 103.837 33.872 56.659 1.00 19.41 353 ASN A C 1
ATOM 2868 O O . ASN A 1 353 ? 104.724 34.245 55.875 1.00 16.53 353 ASN A O 1
ATOM 2873 N N . ASN A 1 354 ? 102.744 34.581 56.923 1.00 11.21 354 ASN A N 1
ATOM 2874 C CA . ASN A 1 354 ? 102.409 35.837 56.245 1.00 17.20 354 ASN A CA 1
ATOM 2875 C C . ASN A 1 354 ? 101.125 36.329 56.906 1.00 20.08 354 ASN A C 1
ATOM 2876 O O . ASN A 1 354 ? 100.322 35.511 57.339 1.00 17.21 354 ASN A O 1
ATOM 2881 N N . SER A 1 355 ? 100.908 37.639 56.984 1.00 19.03 355 SER A N 1
ATOM 2882 C CA . SER A 1 355 ? 99.656 38.136 57.566 1.00 21.64 355 SER A CA 1
ATOM 2883 C C . SER A 1 355 ? 98.488 37.910 56.602 1.00 17.34 355 SER A C 1
ATOM 2884 O O . SER A 1 355 ? 97.328 37.828 57.008 1.00 14.60 355 SER A O 1
ATOM 2887 N N . LYS A 1 356 ? 98.817 37.807 55.318 1.00 13.66 356 LYS A N 1
ATOM 2888 C CA . LYS A 1 356 ? 97.833 37.623 54.262 1.00 12.20 356 LYS A CA 1
ATOM 2889 C C . LYS A 1 356 ? 97.952 36.237 53.654 1.00 14.68 356 LYS A C 1
ATOM 2890 O O . LYS A 1 356 ? 99.023 35.629 53.672 1.00 15.80 356 LYS A O 1
ATOM 2896 N N . LEU A 1 357 ? 96.851 35.743 53.109 1.00 12.36 357 LEU A N 1
ATOM 2897 C CA . LEU A 1 357 ? 96.884 34.517 52.332 1.00 15.90 357 LEU A CA 1
ATOM 2898 C C . LEU A 1 357 ? 97.117 34.902 50.866 1.00 20.89 357 LEU A C 1
ATOM 2899 O O . LEU A 1 357 ? 96.263 35.535 50.222 1.00 16.56 357 LEU A O 1
ATOM 2904 N N . LYS A 1 358 ? 98.301 34.572 50.366 1.00 10.85 358 LYS A N 1
ATOM 2905 C CA . LYS A 1 358 ? 98.631 34.834 48.968 1.00 15.41 358 LYS A CA 1
ATOM 2906 C C . LYS A 1 358 ? 98.817 33.536 48.202 1.00 16.33 358 LYS A C 1
ATOM 2907 O O . LYS A 1 358 ? 99.425 32.583 48.690 1.00 14.11 358 LYS A O 1
ATOM 2913 N N . ILE A 1 359 ? 98.275 33.496 46.997 1.00 15.11 359 ILE A N 1
ATOM 2914 C CA . ILE A 1 359 ? 98.322 32.293 46.173 1.00 13.01 359 ILE A CA 1
ATOM 2915 C C . ILE A 1 359 ? 99.135 32.604 44.919 1.00 15.74 359 ILE A C 1
ATOM 2916 O O . ILE A 1 359 ? 98.885 33.601 44.252 1.00 15.02 359 ILE A O 1
ATOM 2921 N N . GLN A 1 360 ? 100.112 31.767 44.597 1.00 10.95 360 GLN A N 1
ATOM 2922 C CA . GLN A 1 360 ? 100.890 31.975 43.383 1.00 13.08 360 GLN A CA 1
ATOM 2923 C C . GLN A 1 360 ? 100.389 31.035 42.288 1.00 14.58 360 GLN A C 1
ATOM 2924 O O . GLN A 1 360 ? 100.233 29.845 42.521 1.00 18.46 360 GLN A O 1
ATOM 2930 N N . VAL A 1 361 ? 100.117 31.583 41.111 1.00 11.80 361 VAL A N 1
ATOM 2931 C CA . VAL A 1 361 ? 99.671 30.790 39.963 1.00 12.37 361 VAL A CA 1
ATOM 2932 C C . VAL A 1 361 ? 100.856 30.548 39.044 1.00 13.76 361 VAL A C 1
ATOM 2933 O O . VAL A 1 361 ? 101.562 31.490 38.697 1.00 13.73 361 VAL A O 1
ATOM 2937 N N . ARG A 1 362 ? 101.081 29.293 38.665 1.00 13.89 362 ARG A N 1
ATOM 2938 C CA . ARG A 1 362 ? 102.066 28.984 37.642 1.00 17.99 362 ARG A CA 1
ATOM 2939 C C . ARG A 1 362 ? 101.381 28.181 36.545 1.00 18.37 362 ARG A C 1
ATOM 2940 O O . ARG A 1 362 ? 100.387 27.489 36.790 1.00 12.24 362 ARG A O 1
ATOM 2948 N N . GLY A 1 363 ? 101.907 28.277 35.333 1.00 14.31 363 GLY A N 1
ATOM 2949 C CA . GLY A 1 363 ? 101.267 27.631 34.208 1.00 15.69 363 GLY A CA 1
ATOM 2950 C C . GLY A 1 363 ? 102.235 27.440 33.064 1.00 17.90 363 GLY A C 1
ATOM 2951 O O . GLY A 1 363 ? 103.451 27.425 33.247 1.00 17.46 363 GLY A O 1
ATOM 2952 N N . SER A 1 364 ? 101.689 27.296 31.869 1.00 13.74 364 SER A N 1
ATOM 2953 C CA . SER A 1 364 ? 102.520 26.975 30.725 1.00 16.07 364 SER A CA 1
ATOM 2954 C C . SER A 1 364 ? 101.698 27.055 29.463 1.00 18.38 364 SER A C 1
ATOM 2955 O O . SER A 1 364 ? 100.466 27.165 29.504 1.00 17.33 364 SER A O 1
ATOM 2958 N N . LEU A 1 365 ? 102.395 26.989 28.340 1.00 17.71 365 LEU A N 1
ATOM 2959 C CA . LEU A 1 365 ? 101.765 26.910 27.044 1.00 16.77 365 LEU A CA 1
ATOM 2960 C C . LEU A 1 365 ? 102.351 25.696 26.360 1.00 18.35 365 LEU A C 1
ATOM 2961 O O . LEU A 1 365 ? 103.133 25.832 25.419 1.00 18.70 365 LEU A O 1
ATOM 2966 N N . GLY A 1 366 ? 101.989 24.515 26.854 1.00 18.69 366 GLY A N 1
ATOM 2967 C CA . GLY A 1 366 ? 102.505 23.264 26.320 1.00 17.98 366 GLY A CA 1
ATOM 2968 C C . GLY A 1 366 ? 101.426 22.483 25.590 1.00 19.33 366 GLY A C 1
ATOM 2969 O O . GLY A 1 366 ? 100.402 23.047 25.184 1.00 17.22 366 GLY A O 1
ATOM 2970 N N . VAL A 1 367 ? 101.630 21.179 25.449 1.00 17.44 367 VAL A N 1
ATOM 2971 C CA . VAL A 1 367 ? 100.772 20.364 24.595 1.00 21.85 367 VAL A CA 1
ATOM 2972 C C . VAL A 1 367 ? 99.366 20.162 25.149 1.00 19.55 367 VAL A C 1
ATOM 2973 O O . VAL A 1 367 ? 98.446 19.805 24.403 1.00 23.60 367 VAL A O 1
ATOM 2977 N N . SER A 1 368 ? 99.195 20.392 26.446 1.00 21.02 368 SER A N 1
ATOM 2978 C CA . SER A 1 368 ? 97.872 20.385 27.061 1.00 19.65 368 SER A CA 1
ATOM 2979 C C . SER A 1 368 ? 97.868 21.269 28.299 1.00 21.60 368 SER A C 1
ATOM 2980 O O . SER A 1 368 ? 98.917 21.684 28.783 1.00 20.48 368 SER A O 1
ATOM 2983 N N . ASN A 1 369 ? 96.672 21.565 28.789 1.00 15.98 369 ASN A N 1
ATOM 2984 C CA . ASN A 1 369 ? 96.487 22.459 29.911 1.00 16.46 369 ASN A CA 1
ATOM 2985 C C . ASN A 1 369 ? 97.220 21.968 31.156 1.00 18.05 369 ASN A C 1
ATOM 2986 O O . ASN A 1 369 ? 97.187 20.786 31.476 1.00 19.20 369 ASN A O 1
ATOM 2991 N N . LYS A 1 370 ? 97.889 22.879 31.843 1.00 15.68 370 LYS A N 1
ATOM 2992 C CA . LYS A 1 370 ? 98.460 22.581 33.161 1.00 12.57 370 LYS A CA 1
ATOM 2993 C C . LYS A 1 370 ? 98.667 23.870 33.925 1.00 16.97 370 LYS A C 1
ATOM 2994 O O . LYS A 1 370 ? 99.391 24.766 33.487 1.00 19.03 370 LYS A O 1
ATOM 3000 N N . VAL A 1 371 ? 98.012 23.960 35.067 1.00 17.54 371 VAL A N 1
ATOM 3001 C CA . VAL A 1 371 ? 98.066 25.149 35.893 1.00 16.92 371 VAL A CA 1
ATOM 3002 C C . VAL A 1 371 ? 98.250 24.717 37.342 1.00 18.10 371 VAL A C 1
ATOM 3003 O O . VAL A 1 371 ? 97.650 23.736 37.777 1.00 19.30 371 VAL A O 1
ATOM 3007 N N . ALA A 1 372 ? 99.114 25.411 38.073 1.00 14.82 372 ALA A N 1
ATOM 3008 C CA . ALA A 1 372 ? 99.351 25.089 39.474 1.00 16.50 372 ALA A CA 1
ATOM 3009 C C . ALA A 1 372 ? 99.014 26.288 40.356 1.00 18.86 372 ALA A C 1
ATOM 3010 O O . ALA A 1 372 ? 99.302 27.437 39.995 1.00 12.14 372 ALA A O 1
ATOM 3012 N N . TYR A 1 373 ? 98.399 26.018 41.502 1.00 13.32 373 TYR A N 1
ATOM 3013 C CA . TYR A 1 373 ? 98.130 27.045 42.499 1.00 13.25 373 TYR A CA 1
ATOM 3014 C C . TYR A 1 373 ? 98.896 26.705 43.782 1.00 17.87 373 TYR A C 1
ATOM 3015 O O . TYR A 1 373 ? 98.693 25.640 44.370 1.00 14.34 373 TYR A O 1
ATOM 3024 N N . SER A 1 374 ? 99.780 27.601 44.206 1.00 13.87 374 SER A N 1
ATOM 3025 C CA . SER A 1 374 ? 100.608 27.356 45.390 1.00 16.70 374 SER A CA 1
ATOM 3026 C C . SER A 1 374 ? 100.337 28.363 46.499 1.00 16.56 374 SER A C 1
ATOM 3027 O O . SER A 1 374 ? 99.854 29.458 46.247 1.00 15.24 374 SER A O 1
ATOM 3030 N N . VAL A 1 375 ? 100.672 27.989 47.727 1.00 12.18 375 VAL A N 1
ATOM 3031 C CA . VAL A 1 375 ? 100.741 28.948 48.817 1.00 11.19 375 VAL A CA 1
ATOM 3032 C C . VAL A 1 375 ? 102.143 28.873 49.361 1.00 15.46 375 VAL A C 1
ATOM 3033 O O . VAL A 1 375 ? 102.428 28.097 50.277 1.00 11.19 375 VAL A O 1
ATOM 3037 N N . GLN A 1 376 ? 103.029 29.673 48.783 1.00 13.74 376 GLN A N 1
ATOM 3038 C CA . GLN A 1 376 ? 104.457 29.537 49.063 1.00 16.20 376 GLN A CA 1
ATOM 3039 C C . GLN A 1 376 ? 104.813 29.842 50.517 1.00 16.81 376 GLN A C 1
ATOM 3040 O O . GLN A 1 376 ? 105.864 29.414 51.000 1.00 11.70 376 GLN A O 1
ATOM 3046 N N . ASP A 1 377 ? 103.951 30.579 51.212 1.00 10.90 377 ASP A N 1
ATOM 3047 C CA . ASP A 1 377 ? 104.256 30.959 52.598 1.00 10.95 377 ASP A CA 1
ATOM 3048 C C . ASP A 1 377 ? 103.931 29.838 53.596 1.00 11.64 377 ASP A C 1
ATOM 3049 O O . ASP A 1 377 ? 104.284 29.921 54.781 1.00 11.65 377 ASP A O 1
ATOM 3054 N N . TYR A 1 378 ? 103.281 28.781 53.119 1.00 12.99 378 TYR A N 1
ATOM 3055 C CA . TYR A 1 378 ? 102.861 27.692 54.009 1.00 12.12 378 TYR A CA 1
ATOM 3056 C C . TYR A 1 378 ? 104.056 26.881 54.504 1.00 12.21 378 TYR A C 1
ATOM 3057 O O . TYR A 1 378 ? 104.827 26.354 53.705 1.00 12.70 378 TYR A O 1
ATOM 3066 N N . ASN A 1 379 ? 104.214 26.821 55.830 1.00 11.13 379 ASN A N 1
ATOM 3067 C CA . ASN A 1 379 ? 105.309 26.106 56.476 1.00 14.76 379 ASN A CA 1
ATOM 3068 C C . ASN A 1 379 ? 106.691 26.646 56.089 1.00 15.45 379 ASN A C 1
ATOM 3069 O O . ASN A 1 379 ? 107.698 25.945 56.208 1.00 14.26 379 ASN A O 1
ATOM 3074 N N . ALA A 1 380 ? 106.742 27.903 55.653 1.00 15.10 380 ALA A N 1
ATOM 3075 C CA . ALA A 1 380 ? 108.018 28.536 55.334 1.00 14.17 380 ALA A CA 1
ATOM 3076 C C . ALA A 1 380 ? 108.664 29.076 56.606 1.00 15.65 380 ALA A C 1
ATOM 3077 O O . ALA A 1 380 ? 108.011 29.778 57.386 1.00 14.21 380 ALA A O 1
ATOM 3079 N N . ASP A 1 381 ? 109.933 28.742 56.831 1.00 12.60 381 ASP A N 1
ATOM 3080 C CA . ASP A 1 381 ? 110.693 29.426 57.884 1.00 14.11 381 ASP A CA 1
ATOM 3081 C C . ASP A 1 381 ? 110.758 30.912 57.560 1.00 18.49 381 ASP A C 1
ATOM 3082 O O . ASP A 1 381 ? 110.884 31.289 56.392 1.00 14.36 381 ASP A O 1
ATOM 3087 N N . SER A 1 382 ? 110.680 31.763 58.581 1.00 20.02 382 SER A N 1
ATOM 3088 C CA . SER A 1 382 ? 110.689 33.210 58.353 1.00 21.42 382 SER A CA 1
ATOM 3089 C C . SER A 1 382 ? 111.880 33.698 57.529 1.00 21.26 382 SER A C 1
ATOM 3090 O O . SER A 1 382 ? 111.764 34.676 56.780 1.00 22.71 382 SER A O 1
ATOM 3093 N N . ALA A 1 383 ? 113.025 33.031 57.658 1.00 21.43 383 ALA A N 1
ATOM 3094 C CA . ALA A 1 383 ? 114.229 33.461 56.942 1.00 20.74 383 ALA A CA 1
ATOM 3095 C C . ALA A 1 383 ? 114.303 32.930 55.518 1.00 25.24 383 ALA A C 1
ATOM 3096 O O . ALA A 1 383 ? 115.193 33.295 54.749 1.00 23.92 383 ALA A O 1
ATOM 3098 N N . LEU A 1 384 ? 113.383 32.050 55.161 1.00 22.10 384 LEU A N 1
ATOM 3099 C CA . LEU A 1 384 ? 113.409 31.459 53.834 1.00 17.60 384 LEU A CA 1
ATOM 3100 C C . LEU A 1 384 ? 112.996 32.493 52.776 1.00 16.46 384 LEU A C 1
ATOM 3101 O O . LEU A 1 384 ? 111.926 33.091 52.887 1.00 18.38 384 LEU A O 1
ATOM 3106 N N . SER A 1 385 ? 113.814 32.672 51.741 1.00 17.28 385 SER A N 1
ATOM 3107 C CA . SER A 1 385 ? 113.559 33.678 50.707 1.00 20.47 385 SER A CA 1
ATOM 3108 C C . SER A 1 385 ? 112.288 33.396 49.906 1.00 24.25 385 SER A C 1
ATOM 3109 O O . SER A 1 385 ? 111.825 32.257 49.847 1.00 21.31 385 SER A O 1
ATOM 3112 N N . GLY A 1 386 ? 111.743 34.434 49.267 1.00 22.32 386 GLY A N 1
ATOM 3113 C CA . GLY A 1 386 ? 110.551 34.278 48.447 1.00 17.64 386 GLY A CA 1
ATOM 3114 C C . GLY A 1 386 ? 110.787 33.246 47.354 1.00 19.98 386 GLY A C 1
ATOM 3115 O O . GLY A 1 386 ? 109.925 32.401 47.072 1.00 16.15 386 GLY A O 1
ATOM 3116 N N . GLY A 1 387 ? 111.971 33.309 46.755 1.00 16.37 387 GLY A N 1
ATOM 3117 C CA . GLY A 1 387 ? 112.347 32.388 45.694 1.00 25.02 387 GLY A CA 1
ATOM 3118 C C . GLY A 1 387 ? 112.370 30.943 46.169 1.00 19.64 387 GLY A C 1
ATOM 3119 O O . GLY A 1 387 ? 111.838 30.055 45.504 1.00 14.42 387 GLY A O 1
ATOM 3120 N N . ASN A 1 388 ? 112.990 30.706 47.321 1.00 16.65 388 ASN A N 1
ATOM 3121 C CA . ASN A 1 388 ? 113.064 29.353 47.868 1.00 17.73 388 ASN A CA 1
ATOM 3122 C C . ASN A 1 388 ? 111.683 28.830 48.234 1.00 18.05 388 ASN A C 1
ATOM 3123 O O . ASN A 1 388 ? 111.395 27.647 48.079 1.00 13.11 388 ASN A O 1
ATOM 3128 N N . ARG A 1 389 ? 110.842 29.718 48.749 1.00 12.99 389 ARG A N 1
ATOM 3129 C CA . ARG A 1 389 ? 109.471 29.375 49.120 1.00 13.81 389 ARG A CA 1
ATOM 3130 C C . ARG A 1 389 ? 108.668 28.883 47.918 1.00 13.51 389 ARG A C 1
ATOM 3131 O O . ARG A 1 389 ? 108.019 27.834 47.983 1.00 12.40 389 ARG A O 1
ATOM 3139 N N . LEU A 1 390 ? 108.719 29.642 46.829 1.00 12.36 390 LEU A N 1
ATOM 3140 C CA . LEU A 1 390 ? 108.005 29.278 45.599 1.00 12.57 390 LEU A CA 1
ATOM 3141 C C . LEU A 1 390 ? 108.484 27.923 45.089 1.00 12.32 390 LEU A C 1
ATOM 3142 O O . LEU A 1 390 ? 107.689 27.045 44.729 1.00 14.47 390 LEU A O 1
ATOM 3147 N N . THR A 1 391 ? 109.799 27.761 45.062 1.00 12.95 391 THR A N 1
ATOM 3148 C CA . THR A 1 391 ? 110.401 26.499 44.612 1.00 15.86 391 THR A CA 1
ATOM 3149 C C . THR A 1 391 ? 109.879 25.306 45.399 1.00 14.44 391 THR A C 1
ATOM 3150 O O . THR A 1 391 ? 109.413 24.320 44.834 1.00 15.22 391 THR A O 1
ATOM 3154 N N . ALA A 1 392 ? 109.950 25.417 46.717 1.00 16.30 392 ALA A N 1
ATOM 3155 C CA . ALA A 1 392 ? 109.631 24.305 47.593 1.00 13.65 392 ALA A CA 1
ATOM 3156 C C . ALA A 1 392 ? 108.133 24.003 47.612 1.00 14.77 392 ALA A C 1
ATOM 3157 O O . ALA A 1 392 ? 107.712 22.935 48.044 1.00 15.28 392 ALA A O 1
ATOM 3159 N N . SER A 1 393 ? 107.321 24.934 47.130 1.00 14.07 393 SER A N 1
ATOM 3160 C CA . SER A 1 393 ? 105.887 24.774 47.285 1.00 15.71 393 SER A CA 1
ATOM 3161 C C . SER A 1 393 ? 105.262 23.795 46.281 1.00 18.15 393 SER A C 1
ATOM 3162 O O . SER A 1 393 ? 104.115 23.395 46.466 1.00 16.70 393 SER A O 1
ATOM 3165 N N . LEU A 1 394 ? 105.997 23.379 45.248 1.00 16.00 394 LEU A N 1
ATOM 3166 C CA . LEU A 1 394 ? 105.356 22.583 44.190 1.00 20.50 394 LEU A CA 1
ATOM 3167 C C . LEU A 1 394 ? 104.846 21.207 44.666 1.00 21.16 394 LEU A C 1
ATOM 3168 O O . LEU A 1 394 ? 103.830 20.731 44.164 1.00 23.51 394 LEU A O 1
ATOM 3173 N N . ASP A 1 395 ? 105.527 20.584 45.633 1.00 21.36 395 ASP A N 1
ATOM 3174 C CA . ASP A 1 395 ? 105.108 19.281 46.160 1.00 23.51 395 ASP A CA 1
ATOM 3175 C C . ASP A 1 395 ? 103.819 19.391 47.015 1.00 25.73 395 ASP A C 1
ATOM 3176 O O . ASP A 1 395 ? 103.222 18.383 47.370 1.00 29.72 395 ASP A O 1
ATOM 3181 N N . SER A 1 396 ? 103.424 20.613 47.364 1.00 18.92 396 SER A N 1
ATOM 3182 C CA . SER A 1 396 ? 102.210 20.856 48.143 1.00 21.21 396 SER A CA 1
ATOM 3183 C C . SER A 1 396 ? 101.255 21.816 47.428 1.00 21.01 396 SER A C 1
ATOM 3184 O O . SER A 1 396 ? 100.600 22.629 48.070 1.00 26.88 396 SER A O 1
ATOM 3187 N N . SER A 1 397 ? 101.204 21.750 46.107 1.00 18.05 397 SER A N 1
ATOM 3188 C CA . SER A 1 397 ? 100.350 22.656 45.337 1.00 18.91 397 SER A CA 1
ATOM 3189 C C . SER A 1 397 ? 99.126 21.948 44.781 1.00 15.83 397 SER A C 1
ATOM 3190 O O . SER A 1 397 ? 99.094 20.722 44.676 1.00 20.90 397 SER A O 1
ATOM 3193 N N . LEU A 1 398 ? 98.125 22.742 44.427 1.00 16.87 398 LEU A N 1
ATOM 3194 C CA . LEU A 1 398 ? 97.011 22.278 43.625 1.00 15.78 398 LEU A CA 1
ATOM 3195 C C . LEU A 1 398 ? 97.489 22.240 42.187 1.00 20.87 398 LEU A C 1
ATOM 3196 O O . LEU A 1 398 ? 97.807 23.290 41.631 1.00 18.13 398 LEU A O 1
ATOM 3201 N N . ILE A 1 399 ? 97.529 21.065 41.575 1.00 16.39 399 ILE A N 1
ATOM 3202 C CA . ILE A 1 399 ? 97.987 20.976 40.198 1.00 18.42 399 ILE A CA 1
ATOM 3203 C C . ILE A 1 399 ? 96.845 20.511 39.327 1.00 24.17 399 ILE A C 1
ATOM 3204 O O . ILE A 1 399 ? 96.364 19.393 39.483 1.00 23.87 399 ILE A O 1
ATOM 3209 N N . ASN A 1 400 ? 96.388 21.370 38.424 1.00 23.20 400 ASN A N 1
ATOM 3210 C CA . ASN A 1 400 ? 95.307 20.971 37.544 1.00 22.81 400 ASN A CA 1
ATOM 3211 C C . ASN A 1 400 ? 95.849 20.647 36.153 1.00 21.62 400 ASN A C 1
ATOM 3212 O O . ASN A 1 400 ? 96.300 21.534 35.424 1.00 18.93 400 ASN A O 1
ATOM 3217 N N . ASN A 1 401 ? 95.822 19.374 35.786 1.00 25.03 401 ASN A N 1
ATOM 3218 C CA . ASN A 1 401 ? 96.230 18.998 34.443 1.00 30.56 401 ASN A CA 1
ATOM 3219 C C . ASN A 1 401 ? 95.092 18.315 33.684 1.00 28.70 401 ASN A C 1
ATOM 3220 O O . ASN A 1 401 ? 95.327 17.450 32.844 1.00 25.42 401 ASN A O 1
ATOM 3225 N N . ASN A 1 402 ? 93.859 18.699 34.009 1.00 25.29 402 ASN A N 1
ATOM 3226 C CA . ASN A 1 402 ? 92.715 18.414 33.145 1.00 28.80 402 ASN A CA 1
ATOM 3227 C C . ASN A 1 402 ? 93.050 18.879 31.736 1.00 23.96 402 ASN A C 1
ATOM 3228 O O . ASN A 1 402 ? 93.488 20.014 31.557 1.00 26.08 402 ASN A O 1
ATOM 3233 N N . PRO A 1 403 ? 92.861 18.011 30.732 1.00 29.65 403 PRO A N 1
ATOM 3234 C CA . PRO A 1 403 ? 93.217 18.407 29.364 1.00 31.87 403 PRO A CA 1
ATOM 3235 C C . PRO A 1 403 ? 92.468 19.647 28.868 1.00 28.10 403 PRO A C 1
ATOM 3236 O O . PRO A 1 403 ? 93.049 20.400 28.087 1.00 34.54 403 PRO A O 1
ATOM 3240 N N . ASN A 1 404 ? 91.233 19.860 29.321 1.00 22.90 404 ASN A N 1
ATOM 3241 C CA . ASN A 1 404 ? 90.398 20.970 28.836 1.00 24.65 404 ASN A CA 1
ATOM 3242 C C . ASN A 1 404 ? 90.304 21.034 27.320 1.00 26.67 404 ASN A C 1
ATOM 3243 O O . ASN A 1 404 ? 90.267 22.134 26.751 1.00 23.38 404 ASN A O 1
ATOM 3248 N N . ASP A 1 405 ? 90.292 19.883 26.653 1.00 27.78 405 ASP A N 1
ATOM 3249 C CA . ASP A 1 405 ? 90.376 19.905 25.198 1.00 31.92 405 ASP A CA 1
ATOM 3250 C C . ASP A 1 405 ? 89.013 20.199 24.581 1.00 32.97 405 ASP A C 1
ATOM 3251 O O . ASP A 1 405 ? 87.970 19.887 25.157 1.00 31.85 405 ASP A O 1
ATOM 3256 N N . ILE A 1 406 ? 89.042 20.812 23.405 1.00 24.37 406 ILE A N 1
ATOM 3257 C CA . ILE A 1 406 ? 87.831 21.087 22.647 1.00 32.94 406 ILE A CA 1
ATOM 3258 C C . ILE A 1 406 ? 87.908 20.246 21.383 1.00 29.32 406 ILE A C 1
ATOM 3259 O O . ILE A 1 406 ? 89.002 19.918 20.916 1.00 26.48 406 ILE A O 1
ATOM 3264 N N . ALA A 1 407 ? 86.755 19.841 20.864 1.00 28.80 407 ALA A N 1
ATOM 3265 C CA . ALA A 1 407 ? 86.717 18.980 19.695 1.00 28.81 407 ALA A CA 1
ATOM 3266 C C . ALA A 1 407 ? 87.452 19.592 18.500 1.00 29.66 407 ALA A C 1
ATOM 3267 O O . ALA A 1 407 ? 87.292 20.775 18.199 1.00 26.40 407 ALA A O 1
ATOM 3269 N N . ILE A 1 408 ? 88.266 18.781 17.834 1.00 23.71 408 ILE A N 1
ATOM 3270 C CA . ILE A 1 408 ? 88.911 19.194 16.599 1.00 27.93 408 ILE A CA 1
ATOM 3271 C C . ILE A 1 408 ? 88.152 18.594 15.419 1.00 30.53 408 ILE A C 1
ATOM 3272 O O . ILE A 1 408 ? 88.169 17.382 15.223 1.00 37.83 408 ILE A O 1
ATOM 3277 N N . LEU A 1 409 ? 87.469 19.438 14.651 1.00 26.24 409 LEU A N 1
ATOM 3278 C CA . LEU A 1 409 ? 86.638 18.970 13.536 1.00 31.51 409 LEU A CA 1
ATOM 3279 C C . LEU A 1 409 ? 87.463 18.616 12.300 1.00 40.74 409 LEU A C 1
ATOM 3280 O O . LEU A 1 409 ? 87.559 19.418 11.375 1.00 46.34 409 LEU A O 1
ATOM 3285 N N . ASN A 1 410 ? 88.062 17.429 12.292 1.00 43.40 410 ASN A N 1
ATOM 3286 C CA . ASN A 1 410 ? 88.763 16.941 11.107 1.00 48.50 410 ASN A CA 1
ATOM 3287 C C . ASN A 1 410 ? 88.174 15.628 10.602 1.00 46.79 410 ASN A C 1
ATOM 3288 O O . ASN A 1 410 ? 87.365 15.001 11.289 1.00 47.96 410 ASN A O 1
ATOM 3293 N N . GLY A 1 498 ? 86.619 14.269 28.939 1.00 55.51 498 GLY A N 1
ATOM 3294 C CA . GLY A 1 498 ? 86.189 15.111 30.039 1.00 55.83 498 GLY A CA 1
ATOM 3295 C C . GLY A 1 498 ? 85.193 16.179 29.616 1.00 60.95 498 GLY A C 1
ATOM 3296 O O . GLY A 1 498 ? 85.127 16.554 28.442 1.00 63.44 498 GLY A O 1
ATOM 3297 N N . ASN A 1 499 ? 84.387 16.635 30.573 1.00 56.05 499 ASN A N 1
ATOM 3298 C CA . ASN A 1 499 ? 83.363 17.648 30.324 1.00 46.55 499 ASN A CA 1
ATOM 3299 C C . ASN A 1 499 ? 83.771 19.079 30.657 1.00 41.16 499 ASN A C 1
ATOM 3300 O O . ASN A 1 499 ? 83.514 19.578 31.754 1.00 40.27 499 ASN A O 1
ATOM 3305 N N . THR A 1 500 ? 84.425 19.737 29.716 1.00 31.62 500 THR A N 1
ATOM 3306 C CA . THR A 1 500 ? 84.830 21.118 29.918 1.00 33.13 500 THR A CA 1
ATOM 3307 C C . THR A 1 500 ? 83.616 22.048 30.049 1.00 29.53 500 THR A C 1
ATOM 3308 O O . THR A 1 500 ? 83.638 22.986 30.848 1.00 26.57 500 THR A O 1
ATOM 3312 N N . ALA A 1 501 ? 82.557 21.762 29.294 1.00 23.90 501 ALA A N 1
ATOM 3313 C CA . ALA A 1 501 ? 81.373 22.618 29.251 1.00 27.74 501 ALA A CA 1
ATOM 3314 C C . ALA A 1 501 ? 80.661 22.670 30.594 1.00 22.84 501 ALA A C 1
ATOM 3315 O O . ALA A 1 501 ? 80.222 23.732 31.011 1.00 18.53 501 ALA A O 1
ATOM 3317 N N . PHE A 1 502 ? 80.534 21.525 31.262 1.00 20.14 502 PHE A N 1
ATOM 3318 C CA . PHE A 1 502 ? 79.869 21.490 32.564 1.00 19.36 502 PHE A CA 1
ATOM 3319 C C . PHE A 1 502 ? 80.510 22.458 33.561 1.00 17.81 502 PHE A C 1
ATOM 3320 O O . PHE A 1 502 ? 79.818 23.195 34.265 1.00 19.36 502 PHE A O 1
ATOM 3328 N N . ASP A 1 503 ? 81.834 22.435 33.638 1.00 17.71 503 ASP A N 1
ATOM 3329 C CA . ASP A 1 503 ? 82.556 23.289 34.582 1.00 22.63 503 ASP A CA 1
ATOM 3330 C C . ASP A 1 503 ? 82.427 24.772 34.211 1.00 19.79 503 ASP A C 1
ATOM 3331 O O . ASP A 1 503 ? 82.031 25.599 35.035 1.00 15.64 503 ASP A O 1
ATOM 3336 N N . TYR A 1 504 ? 82.763 25.098 32.968 1.00 15.27 504 TYR A N 1
ATOM 3337 C CA . TYR A 1 504 ? 82.755 26.491 32.538 1.00 20.97 504 TYR A CA 1
ATOM 3338 C C . TYR A 1 504 ? 81.327 27.045 32.564 1.00 19.06 504 TYR A C 1
ATOM 3339 O O . TYR A 1 504 ? 81.090 28.147 33.042 1.00 16.48 504 TYR A O 1
ATOM 3348 N N . GLY A 1 505 ? 80.380 26.254 32.069 1.00 15.99 505 GLY A N 1
ATOM 3349 C CA . GLY A 1 505 ? 79.004 26.693 31.931 1.00 16.61 505 GLY A CA 1
ATOM 3350 C C . GLY A 1 505 ? 78.284 26.903 33.248 1.00 16.64 505 GLY A C 1
ATOM 3351 O O . GLY A 1 505 ? 77.290 27.623 33.305 1.00 17.09 505 GLY A O 1
ATOM 3352 N N . ASN A 1 506 ? 78.771 26.247 34.298 1.00 17.30 506 ASN A N 1
ATOM 3353 C CA . ASN A 1 506 ? 78.226 26.428 35.635 1.00 16.16 506 ASN A CA 1
ATOM 3354 C C . ASN A 1 506 ? 79.078 27.381 36.479 1.00 17.15 506 ASN A C 1
ATOM 3355 O O . ASN A 1 506 ? 78.874 27.519 37.682 1.00 17.36 506 ASN A O 1
ATOM 3360 N N . GLY A 1 507 ? 80.038 28.033 35.835 1.00 18.92 507 GLY A N 1
ATOM 3361 C CA . GLY A 1 507 ? 80.789 29.104 36.466 1.00 21.55 507 GLY A CA 1
ATOM 3362 C C . GLY A 1 507 ? 82.024 28.699 37.249 1.00 20.98 507 GLY A C 1
ATOM 3363 O O . GLY A 1 507 ? 82.535 29.504 38.011 1.00 18.66 507 GLY A O 1
ATOM 3364 N N . TYR A 1 508 ? 82.527 27.477 37.061 1.00 16.32 508 TYR A N 1
ATOM 3365 C CA . TYR A 1 508 ? 83.706 27.039 37.821 1.00 19.33 508 TYR A CA 1
ATOM 3366 C C . TYR A 1 508 ? 85.006 27.234 37.036 1.00 21.21 508 TYR A C 1
ATOM 3367 O O . TYR A 1 508 ? 85.267 26.534 36.063 1.00 19.77 508 TYR A O 1
ATOM 3376 N N . ARG A 1 509 ? 85.805 28.200 37.487 1.00 15.04 509 ARG A N 1
ATOM 3377 C CA . ARG A 1 509 ? 87.104 28.522 36.918 1.00 12.69 509 ARG A CA 1
ATOM 3378 C C . ARG A 1 509 ? 88.035 28.934 38.070 1.00 15.36 509 ARG A C 1
ATOM 3379 O O . ARG A 1 509 ? 87.559 29.356 39.130 1.00 13.92 509 ARG A O 1
ATOM 3387 N N . GLY A 1 510 ? 89.341 28.862 37.851 1.00 14.99 510 GLY A N 1
ATOM 3388 C CA . GLY A 1 510 ? 90.294 29.408 38.803 1.00 14.56 510 GLY A CA 1
ATOM 3389 C C . GLY A 1 510 ? 90.337 28.617 40.104 1.00 15.46 510 GLY A C 1
ATOM 3390 O O . GLY A 1 510 ? 90.103 27.401 40.134 1.00 16.46 510 GLY A O 1
ATOM 3391 N N . VAL A 1 511 ? 90.641 29.315 41.188 1.00 11.70 511 VAL A N 1
ATOM 3392 C CA . VAL A 1 511 ? 90.864 28.650 42.473 1.00 11.09 511 VAL A CA 1
ATOM 3393 C C . VAL A 1 511 ? 89.882 29.186 43.509 1.00 17.50 511 VAL A C 1
ATOM 3394 O O . VAL A 1 511 ? 89.391 30.315 43.385 1.00 12.56 511 VAL A O 1
ATOM 3398 N N . TYR A 1 512 ? 89.572 28.369 44.513 1.00 14.79 512 TYR A N 1
ATOM 3399 C CA . TYR A 1 512 ? 88.607 28.751 45.537 1.00 12.54 512 TYR A CA 1
ATOM 3400 C C . TYR A 1 512 ? 89.210 28.618 46.932 1.00 12.33 512 TYR A C 1
ATOM 3401 O O . TYR A 1 512 ? 89.944 27.673 47.205 1.00 14.05 512 TYR A O 1
ATOM 3410 N N . VAL A 1 513 ? 88.915 29.576 47.800 1.00 11.92 513 VAL A N 1
ATOM 3411 C CA . VAL A 1 513 ? 89.346 29.484 49.188 1.00 13.05 513 VAL A CA 1
ATOM 3412 C C . VAL A 1 513 ? 88.120 29.245 50.052 1.00 14.71 513 VAL A C 1
ATOM 3413 O O . VAL A 1 513 ? 87.181 30.052 50.060 1.00 12.20 513 VAL A O 1
ATOM 3417 N N . ILE A 1 514 ? 88.111 28.103 50.732 1.00 10.97 514 ILE A N 1
ATOM 3418 C CA . ILE A 1 514 ? 86.970 27.702 51.545 1.00 14.05 514 ILE A CA 1
ATOM 3419 C C . ILE A 1 514 ? 87.416 27.667 52.998 1.00 14.38 514 ILE A C 1
ATOM 3420 O O . ILE A 1 514 ? 88.279 26.869 53.355 1.00 16.33 514 ILE A O 1
ATOM 3425 N N . LYS A 1 515 ? 86.837 28.518 53.834 1.00 13.71 515 LYS A N 1
ATOM 3426 C CA . LYS A 1 515 ? 87.204 28.518 55.257 1.00 13.08 515 LYS A CA 1
ATOM 3427 C C . LYS A 1 515 ? 86.170 27.776 56.089 1.00 12.16 515 LYS A C 1
ATOM 3428 O O . LYS A 1 515 ? 84.967 27.933 55.900 1.00 11.26 515 LYS A O 1
ATOM 3434 N N . LYS A 1 516 ? 86.669 26.925 56.982 1.00 13.38 516 LYS A N 1
ATOM 3435 C CA . LYS A 1 516 ? 85.841 25.978 57.716 1.00 12.92 516 LYS A CA 1
ATOM 3436 C C . LYS A 1 516 ? 86.143 26.054 59.200 1.00 10.31 516 LYS A C 1
ATOM 3437 O O . LYS A 1 516 ? 87.302 26.241 59.572 1.00 11.66 516 LYS A O 1
ATOM 3443 N N . GLN A 1 517 ? 85.113 25.874 60.031 1.00 10.87 517 GLN A N 1
ATOM 3444 C CA . GLN A 1 517 ? 85.284 25.912 61.480 1.00 16.46 517 GLN A CA 1
ATOM 3445 C C . GLN A 1 517 ? 84.333 24.945 62.183 1.00 15.39 517 GLN A C 1
ATOM 3446 O O . GLN A 1 517 ? 83.291 24.575 61.629 1.00 12.09 517 GLN A O 1
ATOM 3452 N N . LEU A 1 518 ? 84.684 24.557 63.407 1.00 11.71 518 LEU A N 1
ATOM 3453 C CA . LEU A 1 518 ? 83.891 23.566 64.150 1.00 10.71 518 LEU A CA 1
ATOM 3454 C C . LEU A 1 518 ? 82.480 24.095 64.407 1.00 12.61 518 LEU A C 1
ATOM 3455 O O . LEU A 1 518 ? 82.249 25.313 64.374 1.00 13.78 518 LEU A O 1
ATOM 3460 N N . LYS A 1 519 ? 81.541 23.184 64.630 1.00 13.97 519 LYS A N 1
ATOM 3461 C CA . LYS A 1 519 ? 80.145 23.555 64.893 1.00 13.90 519 LYS A CA 1
ATOM 3462 C C . LYS A 1 519 ? 79.973 24.287 66.224 1.00 14.75 519 LYS A C 1
ATOM 3463 O O . LYS A 1 519 ? 80.796 24.136 67.118 1.00 13.48 519 LYS A O 1
ATOM 3469 N N . ALA A 1 520 ? 78.881 25.045 66.357 1.00 13.67 520 ALA A N 1
ATOM 3470 C CA . ALA A 1 520 ? 78.589 25.821 67.569 1.00 16.69 520 ALA A CA 1
ATOM 3471 C C . ALA A 1 520 ? 78.548 24.970 68.842 1.00 14.56 520 ALA A C 1
ATOM 3472 O O . ALA A 1 520 ? 78.998 25.406 69.892 1.00 12.85 520 ALA A O 1
ATOM 3474 N N . GLU A 1 521 ? 78.004 23.762 68.750 1.00 12.64 521 GLU A N 1
ATOM 3475 C CA . GLU A 1 521 ? 77.918 22.863 69.907 1.00 12.70 521 GLU A CA 1
ATOM 3476 C C . GLU A 1 521 ? 79.302 22.614 70.514 1.00 16.19 521 GLU A C 1
ATOM 3477 O O . GLU A 1 521 ? 79.475 22.613 71.738 1.00 13.40 521 GLU A O 1
ATOM 3483 N N . TYR A 1 522 ? 80.288 22.406 69.645 1.00 16.53 522 TYR A N 1
ATOM 3484 C CA . TYR A 1 522 ? 81.639 22.090 70.084 1.00 16.18 522 TYR A CA 1
ATOM 3485 C C . TYR A 1 522 ? 82.418 23.353 70.408 1.00 11.07 522 TYR A C 1
ATOM 3486 O O . TYR A 1 522 ? 83.268 23.339 71.298 1.00 14.34 522 TYR A O 1
ATOM 3495 N N . ARG A 1 523 ? 82.116 24.450 69.722 1.00 11.13 523 ARG A N 1
ATOM 3496 C CA . ARG A 1 523 ? 82.718 25.725 70.099 1.00 13.03 523 ARG A CA 1
ATOM 3497 C C . ARG A 1 523 ? 82.345 26.069 71.553 1.00 19.50 523 ARG A C 1
ATOM 3498 O O . ARG A 1 523 ? 83.206 26.481 72.344 1.00 18.65 523 ARG A O 1
ATOM 3506 N N . ARG A 1 524 ? 81.065 25.913 71.891 1.00 18.85 524 ARG A N 1
ATOM 3507 C CA . ARG A 1 524 ? 80.581 26.155 73.261 1.00 18.67 524 ARG A CA 1
ATOM 3508 C C . ARG A 1 524 ? 81.266 25.247 74.288 1.00 20.42 524 ARG A C 1
ATOM 3509 O O . ARG A 1 524 ? 81.720 25.704 75.344 1.00 21.11 524 ARG A O 1
ATOM 3517 N N . SER A 1 525 ? 81.300 23.954 73.981 1.00 16.09 525 SER A N 1
ATOM 3518 C CA . SER A 1 525 ? 81.986 22.971 74.812 1.00 20.27 525 SER A CA 1
ATOM 3519 C C . SER A 1 525 ? 83.430 23.392 75.077 1.00 19.03 525 SER A C 1
ATOM 3520 O O . SER A 1 525 ? 83.849 23.585 76.226 1.00 16.56 525 SER A O 1
ATOM 3523 N N . LEU A 1 526 ? 84.203 23.523 74.008 1.00 11.20 526 LEU A N 1
ATOM 3524 C CA . LEU A 1 526 ? 85.630 23.777 74.146 1.00 13.94 526 LEU A CA 1
ATOM 3525 C C . LEU A 1 526 ? 85.967 25.165 74.704 1.00 15.48 526 LEU A C 1
ATOM 3526 O O . LEU A 1 526 ? 86.866 25.305 75.527 1.00 14.42 526 LEU A O 1
ATOM 3531 N N . SER A 1 527 ? 85.264 26.187 74.245 1.00 10.45 527 SER A N 1
ATOM 3532 C CA . SER A 1 527 ? 85.528 27.533 74.726 1.00 10.84 527 SER A CA 1
ATOM 3533 C C . SER A 1 527 ? 85.318 27.635 76.243 1.00 18.09 527 SER A C 1
ATOM 3534 O O . SER A 1 527 ? 86.122 28.257 76.949 1.00 13.09 527 SER A O 1
ATOM 3537 N N . SER A 1 528 ? 84.256 27.000 76.742 1.00 16.53 528 SER A N 1
ATOM 3538 C CA . SER A 1 528 ? 83.948 27.056 78.175 1.00 12.05 528 SER A CA 1
ATOM 3539 C C . SER A 1 528 ? 85.017 26.318 78.980 1.00 12.33 528 SER A C 1
ATOM 3540 O O . SER A 1 528 ? 85.365 26.724 80.106 1.00 12.61 528 SER A O 1
ATOM 3543 N N . PHE A 1 529 ? 85.536 25.236 78.409 1.00 13.04 529 PHE A N 1
ATOM 3544 C CA . PHE A 1 529 ? 86.575 24.458 79.058 1.00 14.79 529 PHE A CA 1
ATOM 3545 C C . PHE A 1 529 ? 87.892 25.251 79.153 1.00 16.36 529 PHE A C 1
ATOM 3546 O O . PHE A 1 529 ? 88.488 25.332 80.228 1.00 13.03 529 PHE A O 1
ATOM 3554 N N . PHE A 1 530 ? 88.340 25.831 78.034 1.00 13.41 530 PHE A N 1
ATOM 3555 C CA . PHE A 1 530 ? 89.556 26.662 78.018 1.00 12.91 530 PHE A CA 1
ATOM 3556 C C . PHE A 1 530 ? 89.436 27.880 78.928 1.00 13.76 530 PHE A C 1
ATOM 3557 O O . PHE A 1 530 ? 90.419 28.326 79.540 1.00 14.51 530 PHE A O 1
ATOM 3565 N N . HIS A 1 531 ? 88.236 28.445 78.980 1.00 10.43 531 HIS A N 1
ATOM 3566 C CA . HIS A 1 531 ? 88.003 29.615 79.810 1.00 14.45 531 HIS A CA 1
ATOM 3567 C C . HIS A 1 531 ? 88.354 29.307 81.254 1.00 15.90 531 HIS A C 1
ATOM 3568 O O . HIS A 1 531 ? 89.035 30.083 81.934 1.00 14.54 531 HIS A O 1
ATOM 3575 N N . LYS A 1 532 ? 87.892 28.154 81.718 1.00 11.58 532 LYS A N 1
ATOM 3576 C CA . LYS A 1 532 ? 88.081 27.795 83.108 1.00 14.01 532 LYS A CA 1
ATOM 3577 C C . LYS A 1 532 ? 89.479 27.228 83.375 1.00 17.47 532 LYS A C 1
ATOM 3578 O O . LYS A 1 532 ? 90.083 27.520 84.409 1.00 12.79 532 LYS A O 1
ATOM 3584 N N . TYR A 1 533 ? 89.999 26.429 82.449 1.00 11.12 533 TYR A N 1
ATOM 3585 C CA . TYR A 1 533 ? 91.204 25.656 82.731 1.00 13.23 533 TYR A CA 1
ATOM 3586 C C . TYR A 1 533 ? 92.422 25.988 81.864 1.00 12.77 533 TYR A C 1
ATOM 3587 O O . TYR A 1 533 ? 93.410 25.262 81.897 1.00 15.13 533 TYR A O 1
ATOM 3596 N N . GLY A 1 534 ? 92.359 27.065 81.096 1.00 13.62 534 GLY A N 1
ATOM 3597 C CA . GLY A 1 534 ? 93.467 27.441 80.224 1.00 10.07 534 GLY A CA 1
ATOM 3598 C C . GLY A 1 534 ? 93.758 26.380 79.169 1.00 11.19 534 GLY A C 1
ATOM 3599 O O . GLY A 1 534 ? 92.885 25.573 78.846 1.00 14.29 534 GLY A O 1
ATOM 3600 N N . TYR A 1 535 ? 94.993 26.368 78.657 1.00 14.83 535 TYR A N 1
ATOM 3601 C CA . TYR A 1 535 ? 95.418 25.438 77.607 1.00 12.30 535 TYR A CA 1
ATOM 3602 C C . TYR A 1 535 ? 96.413 24.417 78.150 1.00 15.10 535 TYR A C 1
ATOM 3603 O O . TYR A 1 535 ? 97.108 24.693 79.123 1.00 13.74 535 TYR A O 1
ATOM 3612 N N . LYS A 1 536 ? 96.506 23.261 77.498 1.00 15.85 536 LYS A N 1
ATOM 3613 C CA . LYS A 1 536 ? 97.644 22.359 77.697 1.00 16.73 536 LYS A CA 1
ATOM 3614 C C . LYS A 1 536 ? 98.930 23.058 77.261 1.00 17.13 536 LYS A C 1
ATOM 3615 O O . LYS A 1 536 ? 98.987 23.607 76.162 1.00 18.64 536 LYS A O 1
ATOM 3621 N N . ILE A 1 537 ? 99.964 23.003 78.100 1.00 14.31 537 ILE A N 1
ATOM 3622 C CA . ILE A 1 537 ? 101.193 23.752 77.861 1.00 15.87 537 ILE A CA 1
ATOM 3623 C C . ILE A 1 537 ? 102.394 22.838 77.543 1.00 20.43 537 ILE A C 1
ATOM 3624 O O . ILE A 1 537 ? 103.072 23.019 76.519 1.00 16.62 537 ILE A O 1
ATOM 3629 N N . ASN A 1 538 ? 102.649 21.868 78.421 1.00 19.12 538 ASN A N 1
ATOM 3630 C CA . ASN A 1 538 ? 103.774 20.930 78.275 1.00 25.30 538 ASN A CA 1
ATOM 3631 C C . ASN A 1 538 ? 105.114 21.624 78.047 1.00 20.62 538 ASN A C 1
ATOM 3632 O O . ASN A 1 538 ? 105.855 21.296 77.121 1.00 23.02 538 ASN A O 1
ATOM 3637 N N . ARG A 1 539 ? 105.407 22.595 78.903 1.00 16.13 539 ARG A N 1
ATOM 3638 C CA . ARG A 1 539 ? 106.657 23.357 78.867 1.00 19.75 539 ARG A CA 1
ATOM 3639 C C . ARG A 1 539 ? 107.216 23.376 80.262 1.00 14.24 539 ARG A C 1
ATOM 3640 O O . ARG A 1 539 ? 106.461 23.491 81.216 1.00 18.65 539 ARG A O 1
ATOM 3648 N N . VAL A 1 540 ? 108.532 23.313 80.387 1.00 15.10 540 VAL A N 1
ATOM 3649 C CA . VAL A 1 540 ? 109.168 23.568 81.662 1.00 16.31 540 VAL A CA 1
ATOM 3650 C C . VAL A 1 540 ? 109.451 25.058 81.688 1.00 21.37 540 VAL A C 1
ATOM 3651 O O . VAL A 1 540 ? 110.226 25.542 80.869 1.00 20.82 540 VAL A O 1
ATOM 3655 N N . LYS A 1 541 ? 108.810 25.780 82.609 1.00 17.80 541 LYS A N 1
ATOM 3656 C CA . LYS A 1 541 ? 108.943 27.228 82.705 1.00 17.10 541 LYS A CA 1
ATOM 3657 C C . LYS A 1 541 ? 108.409 27.677 84.059 1.00 19.35 541 LYS A C 1
ATOM 3658 O O . LYS A 1 541 ? 107.817 26.879 84.795 1.00 15.97 541 LYS A O 1
ATOM 3664 N N . LYS A 1 542 ? 108.594 28.950 84.397 1.00 17.63 542 LYS A N 1
ATOM 3665 C CA . LYS A 1 542 ? 107.933 29.478 85.598 1.00 19.64 542 LYS A CA 1
ATOM 3666 C C . LYS A 1 542 ? 106.441 29.641 85.290 1.00 18.54 542 LYS A C 1
ATOM 3667 O O . LYS A 1 542 ? 106.069 30.009 84.182 1.00 21.84 542 LYS A O 1
ATOM 3673 N N . PRO A 1 543 ? 105.577 29.319 86.256 1.00 19.12 543 PRO A N 1
ATOM 3674 C CA . PRO A 1 543 ? 104.123 29.319 86.014 1.00 19.24 543 PRO A CA 1
ATOM 3675 C C . PRO A 1 543 ? 103.527 30.710 85.864 1.00 18.08 543 PRO A C 1
ATOM 3676 O O . PRO A 1 543 ? 104.029 31.646 86.492 1.00 18.68 543 PRO A O 1
ATOM 3680 N N . ASN A 1 544 ? 102.477 30.839 85.052 1.00 15.38 544 ASN A N 1
ATOM 3681 C CA . ASN A 1 544 ? 101.680 32.073 84.996 1.00 15.86 544 ASN A CA 1
ATOM 3682 C C . ASN A 1 544 ? 100.755 32.128 86.206 1.00 16.94 544 ASN A C 1
ATOM 3683 O O . ASN A 1 544 ? 99.741 31.440 86.228 1.00 16.85 544 ASN A O 1
ATOM 3688 N N . LEU A 1 545 ? 101.102 32.943 87.199 1.00 15.93 545 LEU A N 1
ATOM 3689 C CA . LEU A 1 545 ? 100.342 33.022 88.445 1.00 19.50 545 LEU A CA 1
ATOM 3690 C C . LEU A 1 545 ? 99.339 34.167 88.442 1.00 18.56 545 LEU A C 1
ATOM 3691 O O . LEU A 1 545 ? 98.215 34.019 88.919 1.00 17.68 545 LEU A O 1
ATOM 3696 N N . ARG A 1 546 ? 99.734 35.307 87.894 1.00 13.50 546 ARG A N 1
ATOM 3697 C CA . ARG A 1 546 ? 98.893 36.485 87.959 1.00 15.48 546 ARG A CA 1
ATOM 3698 C C . ARG A 1 546 ? 98.927 37.259 86.637 1.00 21.17 546 ARG A C 1
ATOM 3699 O O . ARG A 1 546 ? 99.329 38.411 86.592 1.00 23.13 546 ARG A O 1
ATOM 3707 N N . THR A 1 547 ? 98.490 36.631 85.558 1.00 19.01 547 THR A N 1
ATOM 3708 C CA . THR A 1 547 ? 98.593 37.263 84.248 1.00 19.61 547 THR A CA 1
ATOM 3709 C C . THR A 1 547 ? 97.228 37.658 83.689 1.00 23.44 547 THR A C 1
ATOM 3710 O O . THR A 1 547 ? 97.135 38.453 82.751 1.00 28.52 547 THR A O 1
ATOM 3714 N N . ARG A 1 548 ? 96.167 37.114 84.272 1.00 16.70 548 ARG A N 1
ATOM 3715 C CA . ARG A 1 548 ? 94.824 37.464 83.852 1.00 17.06 548 ARG A CA 1
ATOM 3716 C C . ARG A 1 548 ? 94.148 38.348 84.885 1.00 22.45 548 ARG A C 1
ATOM 3717 O O . ARG A 1 548 ? 94.547 38.380 86.052 1.00 19.20 548 ARG A O 1
ATOM 3725 N N . LYS A 1 549 ? 93.093 39.030 84.448 1.00 21.58 549 LYS A N 1
ATOM 3726 C CA . LYS A 1 549 ? 92.414 40.022 85.266 1.00 22.29 549 LYS A CA 1
ATOM 3727 C C . LYS A 1 549 ? 91.708 39.400 86.469 1.00 20.91 549 LYS A C 1
ATOM 3728 O O . LYS A 1 549 ? 91.798 39.928 87.565 1.00 20.09 549 LYS A O 1
ATOM 3734 N N . ALA A 1 550 ? 91.031 38.268 86.279 1.00 15.18 550 ALA A N 1
ATOM 3735 C CA . ALA A 1 550 ? 90.182 37.719 87.345 1.00 22.19 550 ALA A CA 1
ATOM 3736 C C . ALA A 1 550 ? 90.735 36.443 87.997 1.00 18.20 550 ALA A C 1
ATOM 3737 O O . ALA A 1 550 ? 90.636 36.284 89.204 1.00 18.07 550 ALA A O 1
ATOM 3739 N N . PHE A 1 551 ? 91.290 35.520 87.211 1.00 13.82 551 PHE A N 1
ATOM 3740 C CA . PHE A 1 551 ? 91.801 34.278 87.791 1.00 12.52 551 PHE A CA 1
ATOM 3741 C C . PHE A 1 551 ? 92.815 33.609 86.876 1.00 14.89 551 PHE A C 1
ATOM 3742 O O . PHE A 1 551 ? 92.810 33.812 85.651 1.00 16.93 551 PHE A O 1
ATOM 3750 N N . ASN A 1 552 ? 93.685 32.813 87.483 1.00 12.60 552 ASN A N 1
ATOM 3751 C CA . ASN A 1 552 ? 94.640 31.988 86.751 1.00 12.93 552 ASN A CA 1
ATOM 3752 C C . ASN A 1 552 ? 94.518 30.548 87.216 1.00 17.32 552 ASN A C 1
ATOM 3753 O O . ASN A 1 552 ? 94.620 30.274 88.422 1.00 17.31 552 ASN A O 1
ATOM 3758 N N . TYR A 1 553 ? 94.306 29.626 86.284 1.00 13.40 553 TYR A N 1
ATOM 3759 C CA . TYR A 1 553 ? 94.412 28.208 86.620 1.00 13.16 553 TYR A CA 1
ATOM 3760 C C . TYR A 1 553 ? 95.849 27.746 86.421 1.00 14.32 553 TYR A C 1
ATOM 3761 O O . TYR A 1 553 ? 96.479 28.051 85.412 1.00 14.26 553 TYR A O 1
ATOM 3770 N N . VAL A 1 554 ? 96.370 27.019 87.398 1.00 11.96 554 VAL A N 1
ATOM 3771 C CA . VAL A 1 554 ? 97.740 26.538 87.344 1.00 13.39 554 VAL A CA 1
ATOM 3772 C C . VAL A 1 554 ? 97.802 25.071 87.725 1.00 17.33 554 VAL A C 1
ATOM 3773 O O . VAL A 1 554 ? 97.380 24.681 88.820 1.00 15.14 554 VAL A O 1
ATOM 3777 N N . GLN A 1 555 ? 98.361 24.256 86.846 1.00 13.13 555 GLN A N 1
ATOM 3778 C CA . GLN A 1 555 ? 98.614 22.877 87.209 1.00 13.35 555 GLN A CA 1
ATOM 3779 C C . GLN A 1 555 ? 99.974 22.438 86.698 1.00 18.07 555 GLN A C 1
ATOM 3780 O O . GLN A 1 555 ? 100.272 22.552 85.510 1.00 14.56 555 GLN A O 1
ATOM 3786 N N . THR A 1 556 ? 100.802 21.958 87.615 1.00 17.69 556 THR A N 1
ATOM 3787 C CA . THR A 1 556 ? 102.157 21.546 87.298 1.00 16.88 556 THR A CA 1
ATOM 3788 C C . THR A 1 556 ? 102.333 20.049 87.472 1.00 17.50 556 THR A C 1
ATOM 3789 O O . THR A 1 556 ? 101.411 19.336 87.871 1.00 16.05 556 THR A O 1
ATOM 3793 N N . LYS A 1 557 ? 103.539 19.583 87.183 1.00 15.44 557 LYS A N 1
ATOM 3794 C CA . LYS A 1 557 ? 103.935 18.236 87.513 1.00 15.73 557 LYS A CA 1
ATOM 3795 C C . LYS A 1 557 ? 105.378 18.352 88.002 1.00 17.84 557 LYS A C 1
ATOM 3796 O O . LYS A 1 557 ? 106.204 18.988 87.338 1.00 19.77 557 LYS A O 1
ATOM 3802 N N . ASP A 1 558 ? 105.666 17.801 89.179 1.00 17.99 558 ASP A N 1
ATOM 3803 C CA . ASP A 1 558 ? 107.022 17.835 89.750 1.00 21.19 558 ASP A CA 1
ATOM 3804 C C . ASP A 1 558 ? 107.552 19.270 89.824 1.00 19.23 558 ASP A C 1
ATOM 3805 O O . ASP A 1 558 ? 108.679 19.544 89.401 1.00 21.17 558 ASP A O 1
ATOM 3810 N N . CYS A 1 559 ? 106.742 20.196 90.327 1.00 18.58 559 CYS A N 1
ATOM 3811 C CA . CYS A 1 559 ? 107.150 21.597 90.320 1.00 20.02 559 CYS A CA 1
ATOM 3812 C C . CYS A 1 559 ? 108.289 21.827 91.314 1.00 22.16 559 CYS A C 1
ATOM 3813 O O . CYS A 1 559 ? 108.462 21.063 92.278 1.00 20.15 559 CYS A O 1
ATOM 3816 N N . PHE A 1 560 ? 109.097 22.850 91.046 1.00 21.64 560 PHE A N 1
ATOM 3817 C CA . PHE A 1 560 ? 110.181 23.221 91.943 1.00 21.79 560 PHE A CA 1
ATOM 3818 C C . PHE A 1 560 ? 109.786 24.512 92.654 1.00 22.80 560 PHE A C 1
ATOM 3819 O O . PHE A 1 560 ? 109.549 25.539 92.009 1.00 19.74 560 PHE A O 1
ATOM 3827 N N . ILE A 1 561 ? 109.699 24.441 93.979 1.00 21.16 561 ILE A N 1
ATOM 3828 C CA . ILE A 1 561 ? 109.387 25.593 94.806 1.00 20.49 561 ILE A CA 1
ATOM 3829 C C . ILE A 1 561 ? 110.335 25.603 95.996 1.00 21.04 561 ILE A C 1
ATOM 3830 O O . ILE A 1 561 ? 110.475 24.599 96.697 1.00 21.90 561 ILE A O 1
ATOM 3835 N N . SER A 1 562 ? 110.986 26.740 96.212 1.00 23.01 562 SER A N 1
ATOM 3836 C CA . SER A 1 562 ? 111.889 26.917 97.346 1.00 24.76 562 SER A CA 1
ATOM 3837 C C . SER A 1 562 ? 111.404 28.066 98.222 1.00 21.79 562 SER A C 1
ATOM 3838 O O . SER A 1 562 ? 110.396 28.708 97.914 1.00 24.77 562 SER A O 1
ATOM 3841 N N . GLY A 1 563 ? 112.118 28.320 99.312 1.00 25.17 563 GLY A N 1
ATOM 3842 C CA . GLY A 1 563 ? 111.793 29.436 100.178 1.00 22.26 563 GLY A CA 1
ATOM 3843 C C . GLY A 1 563 ? 112.314 29.184 101.573 1.00 25.46 563 GLY A C 1
ATOM 3844 O O . GLY A 1 563 ? 112.710 28.063 101.897 1.00 27.58 563 GLY A O 1
ATOM 3845 N N . ASP A 1 564 ? 112.336 30.229 102.394 1.00 34.73 564 ASP A N 1
ATOM 3846 C CA . ASP A 1 564 ? 112.728 30.083 103.793 1.00 32.38 564 ASP A CA 1
ATOM 3847 C C . ASP A 1 564 ? 111.487 29.593 104.540 1.00 31.73 564 ASP A C 1
ATOM 3848 O O . ASP A 1 564 ? 110.824 30.347 105.243 1.00 29.64 564 ASP A O 1
ATOM 3853 N N . ILE A 1 565 ? 111.170 28.318 104.337 1.00 31.73 565 ILE A N 1
ATOM 3854 C CA . ILE A 1 565 ? 109.912 27.707 104.761 1.00 27.74 565 ILE A CA 1
ATOM 3855 C C . ILE A 1 565 ? 110.199 26.293 105.226 1.00 26.37 565 ILE A C 1
ATOM 3856 O O . ILE A 1 565 ? 110.948 25.597 104.550 1.00 26.41 565 ILE A O 1
ATOM 3861 N N . ASN A 1 566 ? 109.609 25.850 106.339 1.00 24.97 566 ASN A N 1
ATOM 3862 C CA . ASN A 1 566 ? 109.837 24.472 106.790 1.00 27.38 566 ASN A CA 1
ATOM 3863 C C . ASN A 1 566 ? 109.471 23.493 105.679 1.00 26.73 566 ASN A C 1
ATOM 3864 O O . ASN A 1 566 ? 108.520 23.721 104.940 1.00 22.96 566 ASN A O 1
ATOM 3869 N N . ASN A 1 567 ? 110.225 22.407 105.565 1.00 25.33 567 ASN A N 1
ATOM 3870 C CA . ASN A 1 567 ? 110.086 21.537 104.407 1.00 29.02 567 ASN A CA 1
ATOM 3871 C C . ASN A 1 567 ? 108.744 20.802 104.346 1.00 23.82 567 ASN A C 1
ATOM 3872 O O . ASN A 1 567 ? 108.260 20.475 103.258 1.00 23.35 567 ASN A O 1
ATOM 3877 N N . ASN A 1 568 ? 108.121 20.559 105.496 1.00 22.30 568 ASN A N 1
ATOM 3878 C CA . ASN A 1 568 ? 106.797 19.944 105.470 1.00 23.89 568 ASN A CA 1
ATOM 3879 C C . ASN A 1 568 ? 105.779 20.817 104.722 1.00 23.94 568 ASN A C 1
ATOM 3880 O O . ASN A 1 568 ? 105.037 20.324 103.868 1.00 25.13 568 ASN A O 1
ATOM 3885 N N . ASP A 1 569 ? 105.757 22.117 105.026 1.00 20.43 569 ASP A N 1
ATOM 3886 C CA . ASP A 1 569 ? 104.817 23.031 104.366 1.00 20.84 569 ASP A CA 1
ATOM 3887 C C . ASP A 1 569 ? 105.198 23.245 102.909 1.00 19.36 569 ASP A C 1
ATOM 3888 O O . ASP A 1 569 ? 104.330 23.400 102.041 1.00 20.39 569 ASP A O 1
ATOM 3893 N N . LEU A 1 570 ? 106.500 23.293 102.637 1.00 16.30 570 LEU A N 1
ATOM 3894 C CA . LEU A 1 570 ? 106.966 23.460 101.262 1.00 17.87 570 LEU A CA 1
ATOM 3895 C C . LEU A 1 570 ? 106.504 22.268 100.404 1.00 19.41 570 LEU A C 1
ATOM 3896 O O . LEU A 1 570 ? 106.066 22.429 99.262 1.00 17.90 570 LEU A O 1
ATOM 3901 N N . GLN A 1 571 ? 106.586 21.069 100.968 1.00 23.74 571 GLN A N 1
ATOM 3902 C CA . GLN A 1 571 ? 106.122 19.872 100.268 1.00 20.28 571 GLN A CA 1
ATOM 3903 C C . GLN A 1 571 ? 104.617 19.930 100.022 1.00 18.16 571 GLN A C 1
ATOM 3904 O O . GLN A 1 571 ? 104.131 19.518 98.956 1.00 17.15 571 GLN A O 1
ATOM 3910 N N . GLU A 1 572 ? 103.876 20.460 100.992 1.00 17.98 572 GLU A N 1
ATOM 3911 C CA . GLU A 1 572 ? 102.435 20.617 100.838 1.00 17.96 572 GLU A CA 1
ATOM 3912 C C . GLU A 1 572 ? 102.065 21.618 99.744 1.00 20.08 572 GLU A C 1
ATOM 3913 O O . GLU A 1 572 ? 101.120 21.398 98.990 1.00 13.79 572 GLU A O 1
ATOM 3919 N N . ILE A 1 573 ? 102.803 22.720 99.669 1.00 16.61 573 ILE A N 1
ATOM 3920 C CA . ILE A 1 573 ? 102.558 23.714 98.627 1.00 15.68 573 ILE A CA 1
ATOM 3921 C C . ILE A 1 573 ? 102.844 23.121 97.240 1.00 16.66 573 ILE A C 1
ATOM 3922 O O . ILE A 1 573 ? 102.072 23.310 96.293 1.00 16.29 573 ILE A O 1
ATOM 3927 N N . ARG A 1 574 ? 103.936 22.377 97.115 1.00 18.23 574 ARG A N 1
ATOM 3928 C CA . ARG A 1 574 ? 104.240 21.755 95.821 1.00 18.26 574 ARG A CA 1
ATOM 3929 C C . ARG A 1 574 ? 103.113 20.800 95.394 1.00 16.29 574 ARG A C 1
ATOM 3930 O O . ARG A 1 574 ? 102.723 20.760 94.232 1.00 16.07 574 ARG A O 1
ATOM 3938 N N . THR A 1 575 ? 102.566 20.049 96.337 1.00 13.43 575 THR A N 1
ATOM 3939 C CA . THR A 1 575 ? 101.441 19.155 96.054 1.00 19.19 575 THR A CA 1
ATOM 3940 C C . THR A 1 575 ? 100.181 19.875 95.555 1.00 19.23 575 THR A C 1
ATOM 3941 O O . THR A 1 575 ? 99.460 19.383 94.670 1.00 16.68 575 THR A O 1
ATOM 3945 N N . ILE A 1 576 ? 99.910 21.033 96.143 1.00 14.52 576 ILE A N 1
ATOM 3946 C CA . ILE A 1 576 ? 98.782 21.860 95.732 1.00 12.46 576 ILE A CA 1
ATOM 3947 C C . ILE A 1 576 ? 98.885 22.208 94.244 1.00 16.57 576 ILE A C 1
ATOM 3948 O O . ILE A 1 576 ? 97.942 21.984 93.482 1.00 14.18 576 ILE A O 1
ATOM 3953 N N . PHE A 1 577 ? 100.032 22.721 93.816 1.00 16.09 577 PHE A N 1
ATOM 3954 C CA . PHE A 1 577 ? 100.172 23.101 92.416 1.00 15.56 577 PHE A CA 1
ATOM 3955 C C . PHE A 1 577 ? 100.229 21.895 91.472 1.00 17.99 577 PHE A C 1
ATOM 3956 O O . PHE A 1 577 ? 99.714 21.972 90.354 1.00 17.10 577 PHE A O 1
ATOM 3964 N N . ASP A 1 578 ? 100.809 20.784 91.920 1.00 13.35 578 ASP A N 1
ATOM 3965 C CA . ASP A 1 578 ? 100.808 19.561 91.107 1.00 18.71 578 ASP A CA 1
ATOM 3966 C C . ASP A 1 578 ? 99.390 18.995 90.940 1.00 20.90 578 ASP A C 1
ATOM 3967 O O . ASP A 1 578 ? 99.104 18.292 89.962 1.00 20.92 578 ASP A O 1
ATOM 3972 N N . ASN A 1 579 ? 98.493 19.320 91.866 1.00 15.56 579 ASN A N 1
ATOM 3973 C CA . ASN A 1 579 ? 97.106 18.862 91.760 1.00 17.28 579 ASN A CA 1
ATOM 3974 C C . ASN A 1 579 ? 96.225 19.859 91.019 1.00 19.77 579 ASN A C 1
ATOM 3975 O O . ASN A 1 579 ? 95.126 19.514 90.602 1.00 17.14 579 ASN A O 1
ATOM 3980 N N . GLY A 1 580 ? 96.686 21.099 90.874 1.00 14.55 580 GLY A N 1
ATOM 3981 C CA . GLY A 1 580 ? 95.911 22.096 90.150 1.00 14.59 580 GLY A CA 1
ATOM 3982 C C . GLY A 1 580 ? 95.132 23.007 91.090 1.00 16.74 580 GLY A C 1
ATOM 3983 O O . GLY A 1 580 ? 94.480 22.545 92.020 1.00 18.41 580 GLY A O 1
ATOM 3984 N N . ILE A 1 581 ? 95.215 24.311 90.855 1.00 12.25 581 ILE A N 1
ATOM 3985 C CA . ILE A 1 581 ? 94.529 25.294 91.695 1.00 12.69 581 ILE A CA 1
ATOM 3986 C C . ILE A 1 581 ? 94.204 26.526 90.877 1.00 11.84 581 ILE A C 1
ATOM 3987 O O . ILE A 1 581 ? 94.932 26.876 89.943 1.00 13.03 581 ILE A O 1
ATOM 3992 N N . THR A 1 582 ? 93.101 27.178 91.215 1.00 11.49 582 THR A N 1
ATOM 3993 C CA . THR A 1 582 ? 92.761 28.443 90.595 1.00 11.57 582 THR A CA 1
ATOM 3994 C C . THR A 1 582 ? 93.077 29.573 91.570 1.00 17.07 582 THR A C 1
ATOM 3995 O O . THR A 1 582 ? 92.600 29.572 92.705 1.00 12.89 582 THR A O 1
ATOM 3999 N N . LEU A 1 583 ? 93.905 30.509 91.124 1.00 12.08 583 LEU A N 1
ATOM 4000 C CA . LEU A 1 583 ? 94.253 31.693 91.888 1.00 12.51 583 LEU A CA 1
ATOM 4001 C C . LEU A 1 583 ? 93.329 32.844 91.485 1.00 16.49 583 LEU A C 1
ATOM 4002 O O . LEU A 1 583 ? 93.312 33.256 90.327 1.00 15.59 583 LEU A O 1
ATOM 4007 N N . TRP A 1 584 ? 92.564 33.357 92.441 1.00 14.20 584 TRP A N 1
ATOM 4008 C CA . TRP A 1 584 ? 91.601 34.420 92.169 1.00 17.42 584 TRP A CA 1
ATOM 4009 C C . TRP A 1 584 ? 92.187 35.791 92.507 1.00 17.02 584 TRP A C 1
ATOM 4010 O O . TRP A 1 584 ? 92.695 36.008 93.620 1.00 15.25 584 TRP A O 1
ATOM 4021 N N . HIS A 1 585 ? 92.092 36.719 91.557 1.00 16.42 585 HIS A N 1
ATOM 4022 C CA . HIS A 1 585 ? 92.680 38.051 91.713 1.00 16.56 585 HIS A CA 1
ATOM 4023 C C . HIS A 1 585 ? 91.615 39.098 91.994 1.00 22.45 585 HIS A C 1
ATOM 4024 O O . HIS A 1 585 ? 91.900 40.286 92.078 1.00 28.07 585 HIS A O 1
ATOM 4031 N N . THR A 1 586 ? 90.386 38.624 92.139 1.00 21.11 586 THR A N 1
ATOM 4032 C CA . THR A 1 586 ? 89.215 39.459 92.344 1.00 24.66 586 THR A CA 1
ATOM 4033 C C . THR A 1 586 ? 88.502 38.943 93.571 1.00 23.86 586 THR A C 1
ATOM 4034 O O . THR A 1 586 ? 88.712 37.798 93.968 1.00 26.07 586 THR A O 1
ATOM 4038 N N . ASP A 1 587 ? 87.644 39.764 94.162 1.00 23.65 587 ASP A N 1
ATOM 4039 C CA . ASP A 1 587 ? 86.862 39.319 95.308 1.00 25.67 587 ASP A CA 1
ATOM 4040 C C . ASP A 1 587 ? 85.673 38.450 94.884 1.00 29.88 587 ASP A C 1
ATOM 4041 O O . ASP A 1 587 ? 85.117 37.733 95.707 1.00 28.37 587 ASP A O 1
ATOM 4046 N N . ASN A 1 588 ? 85.300 38.481 93.603 1.00 28.24 588 ASN A N 1
ATOM 4047 C CA . ASN A 1 588 ? 84.161 37.682 93.146 1.00 26.86 588 ASN A CA 1
ATOM 4048 C C . ASN A 1 588 ? 84.599 36.270 92.780 1.00 30.41 588 ASN A C 1
ATOM 4049 O O . ASN A 1 588 ? 84.530 35.847 91.607 1.00 23.63 588 ASN A O 1
ATOM 4054 N N . ILE A 1 589 ? 85.029 35.546 93.809 1.00 23.91 589 ILE A N 1
ATOM 4055 C CA . ILE A 1 589 ? 85.548 34.197 93.672 1.00 25.25 589 ILE A CA 1
ATOM 4056 C C . ILE A 1 589 ? 84.483 33.236 93.177 1.00 27.38 589 ILE A C 1
ATOM 4057 O O . ILE A 1 589 ? 83.403 33.144 93.754 1.00 26.09 589 ILE A O 1
ATOM 4062 N N . GLY A 1 590 ? 84.781 32.538 92.088 1.00 21.92 590 GLY A N 1
ATOM 4063 C CA . GLY A 1 590 ? 83.872 31.533 91.587 1.00 15.73 590 GLY A CA 1
ATOM 4064 C C . GLY A 1 590 ? 83.031 32.046 90.434 1.00 20.40 590 GLY A C 1
ATOM 4065 O O . GLY A 1 590 ? 82.395 31.251 89.751 1.00 22.30 590 GLY A O 1
ATOM 4066 N N . ASN A 1 591 ? 83.016 33.361 90.211 1.00 18.97 591 ASN A N 1
ATOM 4067 C CA . ASN A 1 591 ? 82.229 33.909 89.099 1.00 19.78 591 ASN A CA 1
ATOM 4068 C C . ASN A 1 591 ? 82.974 33.788 87.783 1.00 21.74 591 ASN A C 1
ATOM 4069 O O . ASN A 1 591 ? 83.813 34.619 87.452 1.00 19.88 591 ASN A O 1
ATOM 4074 N N . TYR A 1 592 ? 82.652 32.744 87.023 1.00 18.80 592 TYR A N 1
ATOM 4075 C CA . TYR A 1 592 ? 83.338 32.481 85.769 1.00 19.83 592 TYR A CA 1
ATOM 4076 C C . TYR A 1 592 ? 82.737 33.247 84.591 1.00 20.71 592 TYR A C 1
ATOM 4077 O O . TYR A 1 592 ? 83.202 33.101 83.465 1.00 21.90 592 TYR A O 1
ATOM 4086 N N . SER A 1 593 ? 81.718 34.065 84.843 1.00 22.23 593 SER A N 1
ATOM 4087 C CA . SER A 1 593 ? 81.086 34.821 83.764 1.00 30.75 593 SER A CA 1
ATOM 4088 C C . SER A 1 593 ? 81.964 35.943 83.211 1.00 30.84 593 SER A C 1
ATOM 4089 O O . SER A 1 593 ? 81.734 36.425 82.106 1.00 39.10 593 SER A O 1
ATOM 4092 N N . VAL A 1 594 ? 82.976 36.348 83.968 1.00 24.99 594 VAL A N 1
ATOM 4093 C CA . VAL A 1 594 ? 83.833 37.459 83.565 1.00 23.45 594 VAL A CA 1
ATOM 4094 C C . VAL A 1 594 ? 84.689 37.111 82.356 1.00 23.11 594 VAL A C 1
ATOM 4095 O O . VAL A 1 594 ? 84.905 35.941 82.068 1.00 21.18 594 VAL A O 1
ATOM 4099 N N . GLU A 1 595 ? 85.169 38.126 81.644 1.00 19.41 595 GLU A N 1
ATOM 4100 C CA . GLU A 1 595 ? 85.989 37.876 80.460 1.00 24.30 595 GLU A CA 1
ATOM 4101 C C . GLU A 1 595 ? 87.342 37.296 80.840 1.00 19.50 595 GLU A C 1
ATOM 4102 O O . GLU A 1 595 ? 87.888 36.452 80.127 1.00 17.21 595 GLU A O 1
ATOM 4108 N N . ASN A 1 596 ? 87.896 37.774 81.954 1.00 15.35 596 ASN A N 1
ATOM 4109 C CA . ASN A 1 596 ? 89.211 37.322 82.420 1.00 17.95 596 ASN A CA 1
ATOM 4110 C C . ASN A 1 596 ? 90.308 37.632 81.406 1.00 17.83 596 ASN A C 1
ATOM 4111 O O . ASN A 1 596 ? 91.173 36.808 81.144 1.00 15.48 596 ASN A O 1
ATOM 4116 N N . GLU A 1 597 ? 90.288 38.839 80.860 1.00 19.46 597 GLU A N 1
ATOM 4117 C CA . GLU A 1 597 ? 91.257 39.220 79.837 1.00 20.14 597 GLU A CA 1
ATOM 4118 C C . GLU A 1 597 ? 92.669 39.349 80.410 1.00 22.59 597 GLU A C 1
ATOM 4119 O O . GLU A 1 597 ? 92.860 39.401 81.629 1.00 20.80 597 GLU A O 1
ATOM 4125 N N . LEU A 1 598 ? 93.653 39.418 79.517 1.00 22.31 598 LEU A N 1
ATOM 4126 C CA . LEU A 1 598 ? 95.052 39.566 79.897 1.00 20.67 598 LEU A CA 1
ATOM 4127 C C . LEU A 1 598 ? 95.254 40.834 80.721 1.00 24.52 598 LEU A C 1
ATOM 4128 O O . LEU A 1 598 ? 94.645 41.870 80.447 1.00 20.28 598 LEU A O 1
ATOM 4133 N N . ARG A 1 599 ? 96.147 40.756 81.697 1.00 21.22 599 ARG A N 1
ATOM 4134 C CA . ARG A 1 599 ? 96.377 41.855 82.630 1.00 31.12 599 ARG A CA 1
ATOM 4135 C C . ARG A 1 599 ? 97.290 42.935 82.043 1.00 35.27 599 ARG A C 1
ATOM 4136 O O . ARG A 1 599 ? 98.221 42.628 81.294 1.00 36.92 599 ARG A O 1
ATOM 4144 N N . ALA B 1 2 ? 128.643 1.120 109.891 1.00 36.80 2 ALA B N 1
ATOM 4145 C CA . ALA B 1 2 ? 127.570 0.913 108.925 1.00 32.29 2 ALA B CA 1
ATOM 4146 C C . ALA B 1 2 ? 126.272 1.505 109.450 1.00 29.89 2 ALA B C 1
ATOM 4147 O O . ALA B 1 2 ? 125.445 2.006 108.693 1.00 30.08 2 ALA B O 1
ATOM 4149 N N . TYR B 1 3 ? 126.105 1.435 110.763 1.00 33.30 3 TYR B N 1
ATOM 4150 C CA . TYR B 1 3 ? 124.912 1.937 111.425 1.00 34.96 3 TYR B CA 1
ATOM 4151 C C . TYR B 1 3 ? 125.157 3.334 111.966 1.00 31.76 3 TYR B C 1
ATOM 4152 O O . TYR B 1 3 ? 126.264 3.650 112.391 1.00 34.03 3 TYR B O 1
ATOM 4161 N N . VAL B 1 4 ? 124.127 4.173 111.915 1.00 30.75 4 VAL B N 1
ATOM 4162 C CA . VAL B 1 4 ? 124.190 5.511 112.492 1.00 25.54 4 VAL B CA 1
ATOM 4163 C C . VAL B 1 4 ? 124.187 5.422 114.026 1.00 32.39 4 VAL B C 1
ATOM 4164 O O . VAL B 1 4 ? 123.321 4.769 114.614 1.00 33.08 4 VAL B O 1
ATOM 4168 N N . PRO B 1 5 ? 125.171 6.062 114.679 1.00 29.77 5 PRO B N 1
ATOM 4169 C CA . PRO B 1 5 ? 125.317 6.006 116.145 1.00 31.22 5 PRO B CA 1
ATOM 4170 C C . PRO B 1 5 ? 124.175 6.709 116.886 1.00 31.80 5 PRO B C 1
ATOM 4171 O O . PRO B 1 5 ? 123.474 7.529 116.294 1.00 34.42 5 PRO B O 1
ATOM 4175 N N . LEU B 1 6 ? 124.013 6.405 118.174 1.00 32.44 6 LEU B N 1
ATOM 4176 C CA . LEU B 1 6 ? 122.925 6.953 118.990 1.00 38.66 6 LEU B CA 1
ATOM 4177 C C . LEU B 1 6 ? 123.352 8.158 119.817 1.00 41.09 6 LEU B C 1
ATOM 4178 O O . LEU B 1 6 ? 122.574 8.686 120.610 1.00 43.45 6 LEU B O 1
ATOM 4183 N N . SER B 1 7 ? 124.598 8.577 119.654 1.00 40.05 7 SER B N 1
ATOM 4184 C CA . SER B 1 7 ? 125.101 9.735 120.376 1.00 44.83 7 SER B CA 1
ATOM 4185 C C . SER B 1 7 ? 125.976 10.530 119.433 1.00 44.50 7 SER B C 1
ATOM 4186 O O . SER B 1 7 ? 126.475 9.990 118.443 1.00 44.22 7 SER B O 1
ATOM 4189 N N . GLY B 1 8 ? 126.134 11.816 119.720 1.00 38.37 8 GLY B N 1
ATOM 4190 C CA . GLY B 1 8 ? 126.889 12.688 118.845 1.00 38.80 8 GLY B CA 1
ATOM 4191 C C . GLY B 1 8 ? 127.843 13.600 119.582 1.00 41.81 8 GLY B C 1
ATOM 4192 O O . GLY B 1 8 ? 127.671 13.865 120.769 1.00 38.98 8 GLY B O 1
ATOM 4193 N N . THR B 1 9 ? 128.872 14.049 118.870 1.00 43.76 9 THR B N 1
ATOM 4194 C CA . THR B 1 9 ? 129.809 15.047 119.372 1.00 44.22 9 THR B CA 1
ATOM 4195 C C . THR B 1 9 ? 129.945 16.156 118.338 1.00 37.71 9 THR B C 1
ATOM 4196 O O . THR B 1 9 ? 129.603 15.963 117.162 1.00 38.35 9 THR B O 1
ATOM 4200 N N . ASN B 1 10 ? 130.436 17.313 118.770 1.00 34.16 10 ASN B N 1
ATOM 4201 C CA . ASN B 1 10 ? 130.605 18.440 117.863 1.00 35.97 10 ASN B CA 1
ATOM 4202 C C . ASN B 1 10 ? 129.320 18.691 117.069 1.00 35.85 10 ASN B C 1
ATOM 4203 O O . ASN B 1 10 ? 129.362 18.890 115.860 1.00 36.21 10 ASN B O 1
ATOM 4208 N N . VAL B 1 11 ? 128.182 18.660 117.758 1.00 34.89 11 VAL B N 1
ATOM 4209 C CA . VAL B 1 11 ? 126.885 18.819 117.107 1.00 35.09 11 VAL B CA 1
ATOM 4210 C C . VAL B 1 11 ? 126.617 20.259 116.695 1.00 34.56 11 VAL B C 1
ATOM 4211 O O . VAL B 1 11 ? 126.863 21.189 117.461 1.00 32.48 11 VAL B O 1
ATOM 4215 N N . ARG B 1 12 ? 126.112 20.437 115.478 1.00 35.18 12 ARG B N 1
ATOM 4216 C CA . ARG B 1 12 ? 125.715 21.756 115.013 1.00 35.86 12 ARG B CA 1
ATOM 4217 C C . ARG B 1 12 ? 124.357 21.706 114.337 1.00 34.07 12 ARG B C 1
ATOM 4218 O O . ARG B 1 12 ? 124.129 20.894 113.427 1.00 28.66 12 ARG B O 1
ATOM 4226 N N . ILE B 1 13 ? 123.454 22.560 114.805 1.00 32.59 13 ILE B N 1
ATOM 4227 C CA . ILE B 1 13 ? 122.168 22.751 114.151 1.00 33.75 13 ILE B CA 1
ATOM 4228 C C . ILE B 1 13 ? 122.294 23.959 113.248 1.00 36.63 13 ILE B C 1
ATOM 4229 O O . ILE B 1 13 ? 122.677 25.037 113.707 1.00 35.83 13 ILE B O 1
ATOM 4234 N N . LEU B 1 14 ? 121.977 23.774 111.971 1.00 29.09 14 LEU B N 1
ATOM 4235 C CA . LEU B 1 14 ? 122.212 24.795 110.961 1.00 32.23 14 LEU B CA 1
ATOM 4236 C C . LEU B 1 14 ? 120.919 25.411 110.451 1.00 34.59 14 LEU B C 1
ATOM 4237 O O . LEU B 1 14 ? 119.867 24.769 110.458 1.00 32.03 14 LEU B O 1
ATOM 4242 N N . ALA B 1 15 ? 121.016 26.648 109.976 1.00 34.13 15 ALA B N 1
ATOM 4243 C CA . ALA B 1 15 ? 119.923 27.265 109.241 1.00 35.63 15 ALA B CA 1
ATOM 4244 C C . ALA B 1 15 ? 120.243 27.272 107.743 1.00 39.40 15 ALA B C 1
ATOM 4245 O O . ALA B 1 15 ? 121.401 27.119 107.350 1.00 39.43 15 ALA B O 1
ATOM 4247 N N . ASP B 1 16 ? 119.209 27.420 106.915 1.00 36.74 16 ASP B N 1
ATOM 4248 C CA . ASP B 1 16 ? 119.368 27.677 105.480 1.00 39.48 16 ASP B CA 1
ATOM 4249 C C . ASP B 1 16 ? 119.962 26.535 104.641 1.00 39.44 16 ASP B C 1
ATOM 4250 O O . ASP B 1 16 ? 120.705 26.787 103.689 1.00 40.13 16 ASP B O 1
ATOM 4255 N N . VAL B 1 17 ? 119.615 25.290 104.956 1.00 32.53 17 VAL B N 1
ATOM 4256 C CA . VAL B 1 17 ? 119.984 24.176 104.078 1.00 26.80 17 VAL B CA 1
ATOM 4257 C C . VAL B 1 17 ? 118.797 23.871 103.169 1.00 30.81 17 VAL B C 1
ATOM 4258 O O . VAL B 1 17 ? 117.750 23.437 103.643 1.00 40.39 17 VAL B O 1
ATOM 4262 N N . PRO B 1 18 ? 118.957 24.125 101.859 1.00 32.59 18 PRO B N 1
ATOM 4263 C CA . PRO B 1 18 ? 117.894 24.177 100.846 1.00 38.56 18 PRO B CA 1
ATOM 4264 C C . PRO B 1 18 ? 117.551 22.864 100.158 1.00 49.35 18 PRO B C 1
ATOM 4265 O O . PRO B 1 18 ? 117.347 22.888 98.942 1.00 53.87 18 PRO B O 1
ATOM 4269 N N . PHE B 1 19 ? 117.531 21.744 100.868 1.00 45.64 19 PHE B N 1
ATOM 4270 C CA . PHE B 1 19 ? 116.958 20.544 100.273 1.00 41.62 19 PHE B CA 1
ATOM 4271 C C . PHE B 1 19 ? 116.246 19.755 101.358 1.00 34.19 19 PHE B C 1
ATOM 4272 O O . PHE B 1 19 ? 116.412 20.038 102.546 1.00 34.82 19 PHE B O 1
ATOM 4280 N N . SER B 1 20 ? 115.419 18.797 100.954 1.00 26.23 20 SER B N 1
ATOM 4281 C CA . SER B 1 20 ? 114.474 18.195 101.887 1.00 29.56 20 SER B CA 1
ATOM 4282 C C . SER B 1 20 ? 114.453 16.688 101.801 1.00 27.32 20 SER B C 1
ATOM 4283 O O . SER B 1 20 ? 115.097 16.087 100.932 1.00 23.92 20 SER B O 1
ATOM 4286 N N . ASN B 1 21 ? 113.677 16.085 102.699 1.00 21.89 21 ASN B N 1
ATOM 4287 C CA . ASN B 1 21 ? 113.600 14.634 102.784 1.00 22.05 21 ASN B CA 1
ATOM 4288 C C . ASN B 1 21 ? 112.679 14.040 101.723 1.00 22.27 21 ASN B C 1
ATOM 4289 O O . ASN B 1 21 ? 112.369 12.860 101.783 1.00 24.41 21 ASN B O 1
ATOM 4294 N N . ASP B 1 22 ? 112.238 14.835 100.749 1.00 25.05 22 ASP B N 1
ATOM 4295 C CA . ASP B 1 22 ? 111.579 14.227 99.585 1.00 24.64 22 ASP B CA 1
ATOM 4296 C C . ASP B 1 22 ? 112.638 13.758 98.590 1.00 22.56 22 ASP B C 1
ATOM 4297 O O . ASP B 1 22 ? 112.328 13.045 97.626 1.00 20.17 22 ASP B O 1
ATOM 4302 N N . TYR B 1 23 ? 113.887 14.154 98.842 1.00 18.22 23 TYR B N 1
ATOM 4303 C CA . TYR B 1 23 ? 115.039 13.716 98.054 1.00 18.88 23 TYR B CA 1
ATOM 4304 C C . TYR B 1 23 ? 114.868 13.894 96.531 1.00 16.59 23 TYR B C 1
ATOM 4305 O O . TYR B 1 23 ? 115.257 13.027 95.766 1.00 16.39 23 TYR B O 1
ATOM 4314 N N . LYS B 1 24 ? 114.311 15.009 96.083 1.00 16.59 24 LYS B N 1
ATOM 4315 C CA . LYS B 1 24 ? 114.231 15.259 94.641 1.00 16.07 24 LYS B CA 1
ATOM 4316 C C . LYS B 1 24 ? 115.407 16.122 94.194 1.00 18.73 24 LYS B C 1
ATOM 4317 O O . LYS B 1 24 ? 115.702 16.227 92.999 1.00 18.52 24 LYS B O 1
ATOM 4323 N N . ASN B 1 25 ? 116.078 16.728 95.170 1.00 18.29 25 ASN B N 1
ATOM 4324 C CA . ASN B 1 25 ? 117.235 17.578 94.920 1.00 22.28 25 ASN B CA 1
ATOM 4325 C C . ASN B 1 25 ? 118.267 17.417 96.018 1.00 25.52 25 ASN B C 1
ATOM 4326 O O . ASN B 1 25 ? 117.909 17.289 97.186 1.00 22.09 25 ASN B O 1
ATOM 4331 N N . THR B 1 26 ? 119.546 17.443 95.663 1.00 15.96 26 THR B N 1
ATOM 4332 C CA . THR B 1 26 ? 120.550 17.583 96.696 1.00 17.34 26 THR B CA 1
ATOM 4333 C C . THR B 1 26 ? 121.797 18.245 96.129 1.00 20.47 26 THR B C 1
ATOM 4334 O O . THR B 1 26 ? 121.964 18.319 94.908 1.00 16.69 26 THR B O 1
ATOM 4338 N N . ARG B 1 27 ? 122.637 18.763 97.023 1.00 18.23 27 ARG B N 1
ATOM 4339 C CA . ARG B 1 27 ? 123.920 19.334 96.641 1.00 22.33 27 ARG B CA 1
ATOM 4340 C C . ARG B 1 27 ? 124.955 18.217 96.639 1.00 25.05 27 ARG B C 1
ATOM 4341 O O . ARG B 1 27 ? 125.209 17.583 97.661 1.00 19.38 27 ARG B O 1
ATOM 4349 N N . TRP B 1 28 ? 125.535 17.977 95.475 1.00 20.03 28 TRP B N 1
ATOM 4350 C CA . TRP B 1 28 ? 126.501 16.906 95.280 1.00 19.84 28 TRP B CA 1
ATOM 4351 C C . TRP B 1 28 ? 127.919 17.453 95.459 1.00 21.59 28 TRP B C 1
ATOM 4352 O O . TRP B 1 28 ? 128.185 18.594 95.091 1.00 22.88 28 TRP B O 1
ATOM 4363 N N . PHE B 1 29 ? 128.819 16.653 96.038 1.00 19.03 29 PHE B N 1
ATOM 4364 C CA . PHE B 1 29 ? 130.185 17.111 96.339 1.00 24.93 29 PHE B CA 1
ATOM 4365 C C . PHE B 1 29 ? 131.242 16.174 95.765 1.00 28.42 29 PHE B C 1
ATOM 4366 O O . PHE B 1 29 ? 130.967 15.007 95.517 1.00 20.59 29 PHE B O 1
ATOM 4374 N N . THR B 1 30 ? 132.463 16.673 95.586 1.00 24.30 30 THR B N 1
ATOM 4375 C CA . THR B 1 30 ? 133.539 15.840 95.032 1.00 29.29 30 THR B CA 1
ATOM 4376 C C . THR B 1 30 ? 134.378 15.141 96.113 1.00 33.58 30 THR B C 1
ATOM 4377 O O . THR B 1 30 ? 135.115 14.204 95.815 1.00 36.17 30 THR B O 1
ATOM 4381 N N . SER B 1 31 ? 134.272 15.602 97.357 1.00 27.20 31 SER B N 1
ATOM 4382 C CA . SER B 1 31 ? 135.009 14.991 98.468 1.00 28.20 31 SER B CA 1
ATOM 4383 C C . SER B 1 31 ? 134.299 15.240 99.789 1.00 27.00 31 SER B C 1
ATOM 4384 O O . SER B 1 31 ? 133.512 16.183 99.902 1.00 25.97 31 SER B O 1
ATOM 4387 N N . SER B 1 32 ? 134.582 14.408 100.788 1.00 24.53 32 SER B N 1
ATOM 4388 C CA . SER B 1 32 ? 133.982 14.586 102.110 1.00 27.12 32 SER B CA 1
ATOM 4389 C C . SER B 1 32 ? 134.459 15.890 102.735 1.00 28.72 32 SER B C 1
ATOM 4390 O O . SER B 1 32 ? 133.761 16.497 103.544 1.00 33.69 32 SER B O 1
ATOM 4393 N N . SER B 1 33 ? 135.651 16.325 102.348 1.00 30.22 33 SER B N 1
ATOM 4394 C CA . SER B 1 33 ? 136.199 17.587 102.828 1.00 34.41 33 SER B CA 1
ATOM 4395 C C . SER B 1 33 ? 135.460 18.790 102.231 1.00 29.63 33 SER B C 1
ATOM 4396 O O . SER B 1 33 ? 135.143 19.760 102.936 1.00 30.23 33 SER B O 1
ATOM 4399 N N . ASN B 1 34 ? 135.184 18.724 100.932 1.00 26.12 34 ASN B N 1
ATOM 4400 C CA . ASN B 1 34 ? 134.368 19.747 100.274 1.00 28.25 34 ASN B CA 1
ATOM 4401 C C . ASN B 1 34 ? 132.972 19.814 100.876 1.00 27.14 34 ASN B C 1
ATOM 4402 O O . ASN B 1 34 ? 132.413 20.890 101.070 1.00 27.07 34 ASN B O 1
ATOM 4407 N N . GLN B 1 35 ? 132.412 18.640 101.146 1.00 25.34 35 GLN B N 1
ATOM 4408 C CA . GLN B 1 35 ? 131.107 18.527 101.775 1.00 21.60 35 GLN B CA 1
ATOM 4409 C C . GLN B 1 35 ? 131.126 19.185 103.136 1.00 21.60 35 GLN B C 1
ATOM 4410 O O . GLN B 1 35 ? 130.276 20.023 103.447 1.00 23.78 35 GLN B O 1
ATOM 4416 N N . TYR B 1 36 ? 132.108 18.807 103.952 1.00 22.18 36 TYR B N 1
ATOM 4417 C CA . TYR B 1 36 ? 132.215 19.384 105.282 1.00 23.17 36 TYR B CA 1
ATOM 4418 C C . TYR B 1 36 ? 132.326 20.898 105.206 1.00 29.94 36 TYR B C 1
ATOM 4419 O O . TYR B 1 36 ? 131.643 21.607 105.946 1.00 27.07 36 TYR B O 1
ATOM 4428 N N . ASN B 1 37 ? 133.169 21.397 104.307 1.00 30.86 37 ASN B N 1
ATOM 4429 C CA . ASN B 1 37 ? 133.374 22.842 104.210 1.00 31.40 37 ASN B CA 1
ATOM 4430 C C . ASN B 1 37 ? 132.094 23.583 103.870 1.00 31.26 37 ASN B C 1
ATOM 4431 O O . ASN B 1 37 ? 131.842 24.663 104.408 1.00 34.11 37 ASN B O 1
ATOM 4436 N N . TRP B 1 38 ? 131.280 22.991 102.994 1.00 26.21 38 TRP B N 1
ATOM 4437 C CA . TRP B 1 38 ? 130.016 23.591 102.590 1.00 24.87 38 TRP B CA 1
ATOM 4438 C C . TRP B 1 38 ? 129.059 23.721 103.769 1.00 30.18 38 TRP B C 1
ATOM 4439 O O . TRP B 1 38 ? 128.487 24.788 104.002 1.00 29.06 38 TRP B O 1
ATOM 4450 N N . PHE B 1 39 ? 128.883 22.634 104.516 1.00 28.22 39 PHE B N 1
ATOM 4451 C CA . PHE B 1 39 ? 128.013 22.662 105.688 1.00 27.36 39 PHE B CA 1
ATOM 4452 C C . PHE B 1 39 ? 128.595 23.553 106.793 1.00 31.62 39 PHE B C 1
ATOM 4453 O O . PHE B 1 39 ? 127.862 24.247 107.502 1.00 32.29 39 PHE B O 1
ATOM 4461 N N . ASN B 1 40 ? 129.915 23.558 106.922 1.00 31.90 40 ASN B N 1
ATOM 4462 C CA . ASN B 1 40 ? 130.545 24.348 107.975 1.00 34.42 40 ASN B CA 1
ATOM 4463 C C . ASN B 1 40 ? 130.369 25.850 107.776 1.00 34.98 40 ASN B C 1
ATOM 4464 O O . ASN B 1 40 ? 130.430 26.614 108.735 1.00 35.63 40 ASN B O 1
ATOM 4469 N N . SER B 1 41 ? 130.108 26.250 106.535 1.00 34.46 41 SER B N 1
ATOM 4470 C CA . SER B 1 41 ? 129.939 27.653 106.174 1.00 40.80 41 SER B CA 1
ATOM 4471 C C . SER B 1 41 ? 128.505 28.144 106.385 1.00 42.21 41 SER B C 1
ATOM 4472 O O . SER B 1 41 ? 128.211 29.330 106.204 1.00 38.51 41 SER B O 1
ATOM 4475 N N . LYS B 1 42 ? 127.614 27.228 106.758 1.00 36.28 42 LYS B N 1
ATOM 4476 C CA . LYS B 1 42 ? 126.224 27.578 107.038 1.00 34.45 42 LYS B CA 1
ATOM 4477 C C . LYS B 1 42 ? 126.109 28.222 108.412 1.00 41.68 42 LYS B C 1
ATOM 4478 O O . LYS B 1 42 ? 126.856 27.871 109.325 1.00 38.59 42 LYS B O 1
ATOM 4484 N N . SER B 1 43 ? 125.170 29.154 108.564 1.00 40.74 43 SER B N 1
ATOM 4485 C CA . SER B 1 43 ? 124.928 29.780 109.865 1.00 45.55 43 SER B CA 1
ATOM 4486 C C . SER B 1 43 ? 124.475 28.740 110.892 1.00 40.30 43 SER B C 1
ATOM 4487 O O . SER B 1 43 ? 123.641 27.884 110.589 1.00 37.84 43 SER B O 1
ATOM 4490 N N . ARG B 1 44 ? 125.038 28.809 112.093 1.00 34.52 44 ARG B N 1
ATOM 4491 C CA . ARG B 1 44 ? 124.694 27.874 113.160 1.00 34.96 44 ARG B CA 1
ATOM 4492 C C . ARG B 1 44 ? 123.628 28.422 114.108 1.00 40.79 44 ARG B C 1
ATOM 4493 O O . ARG B 1 44 ? 123.790 29.494 114.678 1.00 46.21 44 ARG B O 1
ATOM 4501 N N . VAL B 1 45 ? 122.523 27.698 114.233 1.00 42.36 45 VAL B N 1
ATOM 4502 C CA . VAL B 1 45 ? 121.473 28.014 115.196 1.00 40.11 45 VAL B CA 1
ATOM 4503 C C . VAL B 1 45 ? 121.872 27.573 116.603 1.00 43.90 45 VAL B C 1
ATOM 4504 O O . VAL B 1 45 ? 121.345 28.068 117.599 1.00 39.69 45 VAL B O 1
ATOM 4508 N N . TYR B 1 46 ? 122.782 26.608 116.687 1.00 42.50 46 TYR B N 1
ATOM 4509 C CA . TYR B 1 46 ? 123.125 26.018 117.976 1.00 43.93 46 TYR B CA 1
ATOM 4510 C C . TYR B 1 46 ? 124.302 25.057 117.858 1.00 40.72 46 TYR B C 1
ATOM 4511 O O . TYR B 1 46 ? 124.496 24.438 116.813 1.00 35.59 46 TYR B O 1
ATOM 4520 N N . GLU B 1 47 ? 125.081 24.923 118.927 1.00 36.23 47 GLU B N 1
ATOM 4521 C CA . GLU B 1 47 ? 126.175 23.953 118.936 1.00 39.70 47 GLU B CA 1
ATOM 4522 C C . GLU B 1 47 ? 126.215 23.226 120.269 1.00 41.55 47 GLU B C 1
ATOM 4523 O O . GLU B 1 47 ? 125.880 23.801 121.306 1.00 44.10 47 GLU B O 1
ATOM 4529 N N . MET B 1 48 ? 126.658 21.974 120.236 1.00 40.28 48 MET B N 1
ATOM 4530 C CA . MET B 1 48 ? 126.842 21.163 121.440 1.00 45.66 48 MET B CA 1
ATOM 4531 C C . MET B 1 48 ? 128.062 20.274 121.270 1.00 42.80 48 MET B C 1
ATOM 4532 O O . MET B 1 48 ? 128.226 19.657 120.221 1.00 39.17 48 MET B O 1
ATOM 4537 N N . SER B 1 49 ? 128.894 20.162 122.300 1.00 45.24 49 SER B N 1
ATOM 4538 C CA . SER B 1 49 ? 130.075 19.309 122.184 1.00 44.46 49 SER B CA 1
ATOM 4539 C C . SER B 1 49 ? 129.699 17.838 122.296 1.00 42.38 49 SER B C 1
ATOM 4540 O O . SER B 1 49 ? 130.318 16.983 121.666 1.00 36.78 49 SER B O 1
ATOM 4543 N N . LYS B 1 50 ? 128.676 17.551 123.096 1.00 46.53 50 LYS B N 1
ATOM 4544 C CA . LYS B 1 50 ? 128.234 16.178 123.305 1.00 49.33 50 LYS B CA 1
ATOM 4545 C C . LYS B 1 50 ? 126.711 16.121 123.431 1.00 54.23 50 LYS B C 1
ATOM 4546 O O . LYS B 1 50 ? 126.099 17.005 124.029 1.00 54.95 50 LYS B O 1
ATOM 4552 N N . VAL B 1 51 ? 126.110 15.071 122.874 1.00 49.42 51 VAL B N 1
ATOM 4553 C CA . VAL B 1 51 ? 124.668 14.854 122.974 1.00 47.99 51 VAL B CA 1
ATOM 4554 C C . VAL B 1 51 ? 124.297 13.378 122.819 1.00 46.41 51 VAL B C 1
ATOM 4555 O O . VAL B 1 51 ? 124.984 12.626 122.127 1.00 43.19 51 VAL B O 1
ATOM 4559 N N . THR B 1 52 ? 123.227 12.966 123.496 1.00 48.68 52 THR B N 1
ATOM 4560 C CA . THR B 1 52 ? 122.664 11.631 123.324 1.00 48.76 52 THR B CA 1
ATOM 4561 C C . THR B 1 52 ? 121.319 11.719 122.605 1.00 49.85 52 THR B C 1
ATOM 4562 O O . THR B 1 52 ? 120.447 12.495 122.999 1.00 54.96 52 THR B O 1
ATOM 4566 N N . PHE B 1 53 ? 121.151 10.932 121.548 1.00 45.78 53 PHE B N 1
ATOM 4567 C CA . PHE B 1 53 ? 119.909 10.951 120.789 1.00 43.17 53 PHE B CA 1
ATOM 4568 C C . PHE B 1 53 ? 118.793 10.128 121.424 1.00 46.58 53 PHE B C 1
ATOM 4569 O O . PHE B 1 53 ? 119.040 9.129 122.091 1.00 48.34 53 PHE B O 1
ATOM 4577 N N . MET B 1 54 ? 117.561 10.554 121.172 1.00 48.21 54 MET B N 1
ATOM 4578 C CA A MET B 1 54 ? 116.375 9.878 121.688 0.50 50.09 54 MET B CA 1
ATOM 4579 C CA B MET B 1 54 ? 116.379 9.880 121.690 0.50 50.09 54 MET B CA 1
ATOM 4580 C C . MET B 1 54 ? 115.438 9.530 120.538 1.00 49.33 54 MET B C 1
ATOM 4581 O O . MET B 1 54 ? 115.443 10.198 119.506 1.00 47.25 54 MET B O 1
ATOM 4590 N N . GLY B 1 55 ? 114.638 8.484 120.714 1.00 51.83 55 GLY B N 1
ATOM 4591 C CA . GLY B 1 55 ? 113.665 8.093 119.709 1.00 54.05 55 GLY B CA 1
ATOM 4592 C C . GLY B 1 55 ? 114.136 7.195 118.577 1.00 61.57 55 GLY B C 1
ATOM 4593 O O . GLY B 1 55 ? 113.331 6.819 117.720 1.00 61.71 55 GLY B O 1
ATOM 4594 N N . PHE B 1 56 ? 115.430 6.872 118.545 1.00 64.22 56 PHE B N 1
ATOM 4595 C CA . PHE B 1 56 ? 115.979 5.939 117.550 1.00 63.87 56 PHE B CA 1
ATOM 4596 C C . PHE B 1 56 ? 115.152 4.654 117.574 1.00 69.36 56 PHE B C 1
ATOM 4597 O O . PHE B 1 56 ? 115.004 3.958 116.565 1.00 69.32 56 PHE B O 1
ATOM 4605 N N . ARG B 1 57 ? 114.594 4.388 118.751 1.00 71.77 57 ARG B N 1
ATOM 4606 C CA . ARG B 1 57 ? 113.767 3.225 119.044 1.00 74.24 57 ARG B CA 1
ATOM 4607 C C . ARG B 1 57 ? 112.515 3.139 118.163 1.00 73.31 57 ARG B C 1
ATOM 4608 O O . ARG B 1 57 ? 112.300 2.136 117.478 1.00 71.32 57 ARG B O 1
ATOM 4616 N N . GLU B 1 58 ? 111.705 4.197 118.178 1.00 74.10 58 GLU B N 1
ATOM 4617 C CA . GLU B 1 58 ? 110.478 4.260 117.381 1.00 73.11 58 GLU B CA 1
ATOM 4618 C C . GLU B 1 58 ? 110.680 4.942 116.035 1.00 72.79 58 GLU B C 1
ATOM 4619 O O . GLU B 1 58 ? 109.713 5.367 115.405 1.00 76.07 58 GLU B O 1
ATOM 4625 N N . ASN B 1 59 ? 111.929 5.030 115.591 1.00 68.84 59 ASN B N 1
ATOM 4626 C CA . ASN B 1 59 ? 112.251 5.702 114.331 1.00 68.03 59 ASN B CA 1
ATOM 4627 C C . ASN B 1 59 ? 111.665 7.122 114.252 1.00 65.52 59 ASN B C 1
ATOM 4628 O O . ASN B 1 59 ? 111.270 7.588 113.186 1.00 65.39 59 ASN B O 1
ATOM 4633 N N . LYS B 1 60 ? 111.624 7.799 115.396 1.00 64.96 60 LYS B N 1
ATOM 4634 C CA . LYS B 1 60 ? 111.309 9.225 115.467 1.00 59.29 60 LYS B CA 1
ATOM 4635 C C . LYS B 1 60 ? 112.418 9.918 116.242 1.00 49.09 60 LYS B C 1
ATOM 4636 O O . LYS B 1 60 ? 112.193 10.400 117.349 1.00 47.10 60 LYS B O 1
ATOM 4642 N N . PRO B 1 61 ? 113.620 9.986 115.652 1.00 41.66 61 PRO B N 1
ATOM 4643 C CA . PRO B 1 61 ? 114.785 10.505 116.376 1.00 42.19 61 PRO B CA 1
ATOM 4644 C C . PRO B 1 61 ? 114.629 11.975 116.735 1.00 41.76 61 PRO B C 1
ATOM 4645 O O . PRO B 1 61 ? 114.064 12.762 115.964 1.00 36.80 61 PRO B O 1
ATOM 4649 N N . TYR B 1 62 ? 115.134 12.349 117.899 1.00 37.63 62 TYR B N 1
ATOM 4650 C CA . TYR B 1 62 ? 115.153 13.750 118.256 1.00 36.43 62 TYR B CA 1
ATOM 4651 C C . TYR B 1 62 ? 116.261 13.981 119.264 1.00 36.94 62 TYR B C 1
ATOM 4652 O O . TYR B 1 62 ? 116.827 13.036 119.810 1.00 40.25 62 TYR B O 1
ATOM 4661 N N . VAL B 1 63 ? 116.605 15.245 119.460 1.00 36.81 63 VAL B N 1
ATOM 4662 C CA . VAL B 1 63 ? 117.606 15.626 120.430 1.00 39.67 63 VAL B CA 1
ATOM 4663 C C . VAL B 1 63 ? 117.048 16.712 121.343 1.00 43.57 63 VAL B C 1
ATOM 4664 O O . VAL B 1 63 ? 116.303 17.587 120.897 1.00 43.47 63 VAL B O 1
ATOM 4668 N N . SER B 1 64 ? 117.400 16.644 122.622 1.00 43.80 64 SER B N 1
ATOM 4669 C CA . SER B 1 64 ? 117.008 17.679 123.563 1.00 46.94 64 SER B CA 1
ATOM 4670 C C . SER B 1 64 ? 117.958 18.859 123.429 1.00 49.61 64 SER B C 1
ATOM 4671 O O . SER B 1 64 ? 119.175 18.704 123.528 1.00 51.52 64 SER B O 1
ATOM 4674 N N . VAL B 1 65 ? 117.396 20.037 123.194 1.00 44.29 65 VAL B N 1
ATOM 4675 C CA . VAL B 1 65 ? 118.193 21.239 123.020 1.00 45.01 65 VAL B CA 1
ATOM 4676 C C . VAL B 1 65 ? 117.818 22.280 124.070 1.00 54.63 65 VAL B C 1
ATOM 4677 O O . VAL B 1 65 ? 116.647 22.634 124.218 1.00 55.44 65 VAL B O 1
ATOM 4681 N N . SER B 1 66 ? 118.818 22.757 124.805 1.00 54.55 66 SER B N 1
ATOM 4682 C CA . SER B 1 66 ? 118.593 23.741 125.853 1.00 59.96 66 SER B CA 1
ATOM 4683 C C . SER B 1 66 ? 118.512 25.150 125.275 1.00 63.23 66 SER B C 1
ATOM 4684 O O . SER B 1 66 ? 119.375 25.990 125.527 1.00 69.06 66 SER B O 1
ATOM 4687 N N . LEU B 1 67 ? 117.462 25.397 124.499 1.00 54.42 67 LEU B N 1
ATOM 4688 C CA . LEU B 1 67 ? 117.182 26.715 123.958 1.00 52.98 67 LEU B CA 1
ATOM 4689 C C . LEU B 1 67 ? 115.688 26.940 123.956 1.00 60.95 67 LEU B C 1
ATOM 4690 O O . LEU B 1 67 ? 114.917 25.992 123.790 1.00 62.02 67 LEU B O 1
ATOM 4695 N N . PRO B 1 68 ? 115.272 28.200 124.153 1.00 60.98 68 PRO B N 1
ATOM 4696 C CA . PRO B 1 68 ? 113.865 28.527 123.932 1.00 57.58 68 PRO B CA 1
ATOM 4697 C C . PRO B 1 68 ? 113.524 28.254 122.473 1.00 48.03 68 PRO B C 1
ATOM 4698 O O . PRO B 1 68 ? 114.371 28.433 121.597 1.00 45.86 68 PRO B O 1
ATOM 4702 N N . ILE B 1 69 ? 112.304 27.809 122.214 1.00 47.31 69 ILE B N 1
ATOM 4703 C CA . ILE B 1 69 ? 111.928 27.403 120.869 1.00 43.78 69 ILE B CA 1
ATOM 4704 C C . ILE B 1 69 ? 112.057 28.539 119.848 1.00 46.17 69 ILE B C 1
ATOM 4705 O O . ILE B 1 69 ? 112.307 28.289 118.673 1.00 44.10 69 ILE B O 1
ATOM 4710 N N . ASP B 1 70 ? 111.925 29.786 120.292 1.00 47.57 70 ASP B N 1
ATOM 4711 C CA . ASP B 1 70 ? 111.968 30.904 119.355 1.00 50.31 70 ASP B CA 1
ATOM 4712 C C . ASP B 1 70 ? 113.357 31.111 118.753 1.00 53.66 70 ASP B C 1
ATOM 4713 O O . ASP B 1 70 ? 113.482 31.627 117.638 1.00 52.54 70 ASP B O 1
ATOM 4718 N N . LYS B 1 71 ? 114.393 30.663 119.457 1.00 47.93 71 LYS B N 1
ATOM 4719 C CA . LYS B 1 71 ? 115.752 30.761 118.932 1.00 46.67 71 LYS B CA 1
ATOM 4720 C C . LYS B 1 71 ? 116.030 29.667 117.882 1.00 48.33 71 LYS B C 1
ATOM 4721 O O . LYS B 1 71 ? 117.055 29.694 117.195 1.00 44.22 71 LYS B O 1
ATOM 4727 N N . LEU B 1 72 ? 115.089 28.735 117.731 1.00 46.05 72 LEU B N 1
ATOM 4728 C CA . LEU B 1 72 ? 115.264 27.604 116.825 1.00 45.73 72 LEU B CA 1
ATOM 4729 C C . LEU B 1 72 ? 114.299 27.599 115.641 1.00 44.85 72 LEU B C 1
ATOM 4730 O O . LEU B 1 72 ? 114.248 26.624 114.895 1.00 40.43 72 LEU B O 1
ATOM 4735 N N . TYR B 1 73 ? 113.543 28.679 115.457 1.00 41.40 73 TYR B N 1
ATOM 4736 C CA . TYR B 1 73 ? 112.546 28.718 114.386 1.00 42.15 73 TYR B CA 1
ATOM 4737 C C . TYR B 1 73 ? 113.170 28.597 112.992 1.00 43.96 73 TYR B C 1
ATOM 4738 O O . TYR B 1 73 ? 112.485 28.244 112.025 1.00 37.15 73 TYR B O 1
ATOM 4747 N N . SER B 1 74 ? 114.462 28.891 112.885 1.00 45.50 74 SER B N 1
ATOM 4748 C CA . SER B 1 74 ? 115.136 28.810 111.594 1.00 47.55 74 SER B CA 1
ATOM 4749 C C . SER B 1 74 ? 115.947 27.523 111.419 1.00 41.65 74 SER B C 1
ATOM 4750 O O . SER B 1 74 ? 116.691 27.393 110.451 1.00 35.32 74 SER B O 1
ATOM 4753 N N . ALA B 1 75 ? 115.796 26.575 112.344 1.00 41.56 75 ALA B N 1
ATOM 4754 C CA . ALA B 1 75 ? 116.548 25.322 112.283 1.00 36.90 75 ALA B CA 1
ATOM 4755 C C . ALA B 1 75 ? 116.112 24.486 111.090 1.00 36.94 75 ALA B C 1
ATOM 4756 O O . ALA B 1 75 ? 114.916 24.284 110.863 1.00 36.78 75 ALA B O 1
ATOM 4758 N N . SER B 1 76 ? 117.081 23.993 110.328 1.00 29.71 76 SER B N 1
ATOM 4759 C CA . SER B 1 76 ? 116.761 23.239 109.135 1.00 28.59 76 SER B CA 1
ATOM 4760 C C . SER B 1 76 ? 117.557 21.950 108.979 1.00 26.81 76 SER B C 1
ATOM 4761 O O . SER B 1 76 ? 117.161 21.072 108.211 1.00 25.67 76 SER B O 1
ATOM 4764 N N . TYR B 1 77 ? 118.692 21.859 109.669 1.00 27.74 77 TYR B N 1
ATOM 4765 C CA . TYR B 1 77 ? 119.626 20.762 109.446 1.00 28.67 77 TYR B CA 1
ATOM 4766 C C . TYR B 1 77 ? 120.516 20.539 110.673 1.00 30.60 77 TYR B C 1
ATOM 4767 O O . TYR B 1 77 ? 120.766 21.467 111.448 1.00 28.47 77 TYR B O 1
ATOM 4776 N N . ILE B 1 78 ? 121.012 19.312 110.815 1.00 26.25 78 ILE B N 1
ATOM 4777 C CA . ILE B 1 78 ? 121.940 18.931 111.879 1.00 26.83 78 ILE B CA 1
ATOM 4778 C C . ILE B 1 78 ? 123.126 18.165 111.307 1.00 30.42 78 ILE B C 1
ATOM 4779 O O . ILE B 1 78 ? 122.963 17.363 110.377 1.00 27.59 78 ILE B O 1
ATOM 4784 N N . MET B 1 79 ? 124.315 18.408 111.851 1.00 26.38 79 MET B N 1
ATOM 4785 C CA . MET B 1 79 ? 125.482 17.589 111.523 1.00 25.80 79 MET B CA 1
ATOM 4786 C C . MET B 1 79 ? 126.184 17.238 112.832 1.00 29.71 79 MET B C 1
ATOM 4787 O O . MET B 1 79 ? 126.233 18.058 113.751 1.00 32.20 79 MET B O 1
ATOM 4792 N N . PHE B 1 80 ? 126.732 16.029 112.923 1.00 26.41 80 PHE B N 1
ATOM 4793 C CA . PHE B 1 80 ? 127.414 15.607 114.146 1.00 27.27 80 PHE B CA 1
ATOM 4794 C C . PHE B 1 80 ? 128.453 14.538 113.843 1.00 26.80 80 PHE B C 1
ATOM 4795 O O . PHE B 1 80 ? 128.369 13.839 112.826 1.00 27.96 80 PHE B O 1
ATOM 4803 N N . GLN B 1 81 ? 129.432 14.423 114.733 1.00 28.03 81 GLN B N 1
ATOM 4804 C CA . GLN B 1 81 ? 130.406 13.348 114.668 1.00 28.80 81 GLN B CA 1
ATOM 4805 C C . GLN B 1 81 ? 130.134 12.363 115.797 1.00 33.09 81 GLN B C 1
ATOM 4806 O O . GLN B 1 81 ? 129.229 12.565 116.606 1.00 31.88 81 GLN B O 1
ATOM 4812 N N . ASN B 1 82 ? 130.909 11.290 115.843 1.00 29.74 82 ASN B N 1
ATOM 4813 C CA . ASN B 1 82 ? 130.760 10.308 116.905 1.00 34.39 82 ASN B CA 1
ATOM 4814 C C . ASN B 1 82 ? 132.108 9.707 117.290 1.00 32.80 82 ASN B C 1
ATOM 4815 O O . ASN B 1 82 ? 132.929 9.413 116.423 1.00 36.54 82 ASN B O 1
ATOM 4820 N N . ALA B 1 83 ? 132.321 9.522 118.585 1.00 41.10 83 ALA B N 1
ATOM 4821 C CA . ALA B 1 83 ? 133.605 9.054 119.117 1.00 47.15 83 ALA B CA 1
ATOM 4822 C C . ALA B 1 83 ? 134.171 7.810 118.417 1.00 48.50 83 ALA B C 1
ATOM 4823 O O . ALA B 1 83 ? 135.386 7.677 118.277 1.00 48.71 83 ALA B O 1
ATOM 4825 N N . ASP B 1 84 ? 133.290 6.919 117.964 1.00 47.79 84 ASP B N 1
ATOM 4826 C CA . ASP B 1 84 ? 133.697 5.635 117.392 1.00 47.32 84 ASP B CA 1
ATOM 4827 C C . ASP B 1 84 ? 133.700 5.621 115.865 1.00 46.84 84 ASP B C 1
ATOM 4828 O O . ASP B 1 84 ? 133.955 4.592 115.245 1.00 47.86 84 ASP B O 1
ATOM 4833 N N . TYR B 1 85 ? 133.425 6.763 115.251 1.00 43.74 85 TYR B N 1
ATOM 4834 C CA . TYR B 1 85 ? 133.441 6.845 113.796 1.00 43.58 85 TYR B CA 1
ATOM 4835 C C . TYR B 1 85 ? 134.569 7.744 113.306 1.00 40.42 85 TYR B C 1
ATOM 4836 O O . TYR B 1 85 ? 134.626 8.116 112.129 1.00 34.78 85 TYR B O 1
ATOM 4845 N N . GLY B 1 86 ? 135.470 8.081 114.219 1.00 34.35 86 GLY B N 1
ATOM 4846 C CA . GLY B 1 86 ? 136.597 8.925 113.886 1.00 38.57 86 GLY B CA 1
ATOM 4847 C C . GLY B 1 86 ? 136.140 10.270 113.349 1.00 34.01 86 GLY B C 1
ATOM 4848 O O . GLY B 1 86 ? 135.338 10.959 113.969 1.00 34.27 86 GLY B O 1
ATOM 4849 N N . ASN B 1 87 ? 136.627 10.615 112.165 1.00 29.40 87 ASN B N 1
ATOM 4850 C CA . ASN B 1 87 ? 136.409 11.924 111.578 1.00 37.63 87 ASN B CA 1
ATOM 4851 C C . ASN B 1 87 ? 135.054 12.079 110.886 1.00 35.71 87 ASN B C 1
ATOM 4852 O O . ASN B 1 87 ? 134.717 13.168 110.431 1.00 30.86 87 ASN B O 1
ATOM 4857 N N . LYS B 1 88 ? 134.278 11.001 110.797 1.00 31.51 88 LYS B N 1
ATOM 4858 C CA . LYS B 1 88 ? 133.087 11.005 109.941 1.00 27.10 88 LYS B CA 1
ATOM 4859 C C . LYS B 1 88 ? 131.962 11.943 110.385 1.00 25.34 88 LYS B C 1
ATOM 4860 O O . LYS B 1 88 ? 131.576 11.970 111.554 1.00 25.76 88 LYS B O 1
ATOM 4866 N N . TRP B 1 89 ? 131.413 12.687 109.433 1.00 23.72 89 TRP B N 1
ATOM 4867 C CA . TRP B 1 89 ? 130.265 13.538 109.722 1.00 23.84 89 TRP B CA 1
ATOM 4868 C C . TRP B 1 89 ? 128.966 12.861 109.328 1.00 23.29 89 TRP B C 1
ATOM 4869 O O . TRP B 1 89 ? 128.866 12.276 108.247 1.00 23.95 89 TRP B O 1
ATOM 4880 N N . PHE B 1 90 ? 127.980 12.947 110.217 1.00 26.43 90 PHE B N 1
ATOM 4881 C CA . PHE B 1 90 ? 126.625 12.485 109.943 1.00 23.51 90 PHE B CA 1
ATOM 4882 C C . PHE B 1 90 ? 125.725 13.699 109.742 1.00 24.35 90 PHE B C 1
ATOM 4883 O O . PHE B 1 90 ? 125.889 14.719 110.426 1.00 24.57 90 PHE B O 1
ATOM 4891 N N . TYR B 1 91 ? 124.784 13.581 108.808 1.00 22.87 91 TYR B N 1
ATOM 4892 C CA . TYR B 1 91 ? 123.947 14.699 108.380 1.00 22.80 91 TYR B CA 1
ATOM 4893 C C . TYR B 1 91 ? 122.457 14.351 108.456 1.00 22.99 91 TYR B C 1
ATOM 4894 O O . TYR B 1 91 ? 122.055 13.238 108.119 1.00 22.54 91 TYR B O 1
ATOM 4903 N N . ALA B 1 92 ? 121.633 15.307 108.872 1.00 23.49 92 ALA B N 1
ATOM 4904 C CA . ALA B 1 92 ? 120.220 15.021 109.100 1.00 25.01 92 ALA B CA 1
ATOM 4905 C C . ALA B 1 92 ? 119.343 16.231 108.858 1.00 25.51 92 ALA B C 1
ATOM 4906 O O . ALA B 1 92 ? 119.729 17.353 109.194 1.00 25.81 92 ALA B O 1
ATOM 4908 N N . PHE B 1 93 ? 118.166 15.996 108.281 1.00 26.87 93 PHE B N 1
ATOM 4909 C CA . PHE B 1 93 ? 117.140 17.029 108.172 1.00 24.30 93 PHE B CA 1
ATOM 4910 C C . PHE B 1 93 ? 116.525 17.292 109.537 1.00 25.65 93 PHE B C 1
ATOM 4911 O O . PHE B 1 93 ? 116.233 16.352 110.270 1.00 28.14 93 PHE B O 1
ATOM 4919 N N . VAL B 1 94 ? 116.311 18.561 109.876 1.00 26.38 94 VAL B N 1
ATOM 4920 C CA . VAL B 1 94 ? 115.430 18.895 110.998 1.00 29.28 94 VAL B CA 1
ATOM 4921 C C . VAL B 1 94 ? 114.003 18.879 110.470 1.00 32.09 94 VAL B C 1
ATOM 4922 O O . VAL B 1 94 ? 113.716 19.492 109.445 1.00 28.98 94 VAL B O 1
ATOM 4926 N N . THR B 1 95 ? 113.118 18.154 111.141 1.00 29.57 95 THR B N 1
ATOM 4927 C CA . THR B 1 95 ? 111.781 17.924 110.596 1.00 40.24 95 THR B CA 1
ATOM 4928 C C . THR B 1 95 ? 110.677 18.532 111.448 1.00 44.92 95 THR B C 1
ATOM 4929 O O . THR B 1 95 ? 109.545 18.696 110.984 1.00 46.38 95 THR B O 1
ATOM 4933 N N . GLU B 1 96 ? 111.003 18.851 112.695 1.00 38.08 96 GLU B N 1
ATOM 4934 C CA . GLU B 1 96 ? 110.008 19.375 113.614 1.00 46.40 96 GLU B CA 1
ATOM 4935 C C . GLU B 1 96 ? 110.612 19.963 114.891 1.00 45.75 96 GLU B C 1
ATOM 4936 O O . GLU B 1 96 ? 111.655 19.518 115.370 1.00 42.80 96 GLU B O 1
ATOM 4942 N N . LEU B 1 97 ? 109.948 20.982 115.426 1.00 42.65 97 LEU B N 1
ATOM 4943 C CA . LEU B 1 97 ? 110.300 21.532 116.724 1.00 43.10 97 LEU B CA 1
ATOM 4944 C C . LEU B 1 97 ? 109.184 21.213 117.702 1.00 46.75 97 LEU B C 1
ATOM 4945 O O . LEU B 1 97 ? 108.003 21.332 117.365 1.00 51.98 97 LEU B O 1
ATOM 4950 N N . GLU B 1 98 ? 109.558 20.774 118.898 1.00 45.65 98 GLU B N 1
ATOM 4951 C CA . GLU B 1 98 ? 108.581 20.424 119.918 1.00 47.18 98 GLU B CA 1
ATOM 4952 C C . GLU B 1 98 ? 108.907 21.075 121.263 1.00 51.91 98 GLU B C 1
ATOM 4953 O O . GLU B 1 98 ? 110.020 20.955 121.782 1.00 53.49 98 GLU B O 1
ATOM 4959 N N . PHE B 1 99 ? 107.924 21.769 121.818 1.00 50.08 99 PHE B N 1
ATOM 4960 C CA . PHE B 1 99 ? 108.061 22.404 123.122 1.00 55.49 99 PHE B CA 1
ATOM 4961 C C . PHE B 1 99 ? 108.163 21.365 124.245 1.00 55.26 99 PHE B C 1
ATOM 4962 O O . PHE B 1 99 ? 107.310 20.482 124.359 1.00 57.94 99 PHE B O 1
ATOM 4970 N N . LYS B 1 100 ? 109.223 21.454 125.047 1.00 52.90 100 LYS B N 1
ATOM 4971 C CA . LYS B 1 100 ? 109.321 20.668 126.277 1.00 59.21 100 LYS B CA 1
ATOM 4972 C C . LYS B 1 100 ? 108.990 21.528 127.492 1.00 60.62 100 LYS B C 1
ATOM 4973 O O . LYS B 1 100 ? 108.074 21.229 128.258 1.00 63.86 100 LYS B O 1
ATOM 4979 N N . ASN B 1 101 ? 109.768 22.590 127.663 1.00 57.25 101 ASN B N 1
ATOM 4980 C CA . ASN B 1 101 ? 109.473 23.642 128.624 1.00 63.77 101 ASN B CA 1
ATOM 4981 C C . ASN B 1 101 ? 110.048 24.956 128.119 1.00 64.28 101 ASN B C 1
ATOM 4982 O O . ASN B 1 101 ? 110.563 25.026 127.004 1.00 62.97 101 ASN B O 1
ATOM 4987 N N . SER B 1 102 ? 109.948 25.996 128.937 1.00 64.71 102 SER B N 1
ATOM 4988 C CA . SER B 1 102 ? 110.355 27.337 128.536 1.00 64.10 102 SER B CA 1
ATOM 4989 C C . SER B 1 102 ? 111.811 27.390 128.069 1.00 61.40 102 SER B C 1
ATOM 4990 O O . SER B 1 102 ? 112.151 28.160 127.170 1.00 51.91 102 SER B O 1
ATOM 4993 N N . ALA B 1 103 ? 112.669 26.573 128.676 1.00 61.00 103 ALA B N 1
ATOM 4994 C CA . ALA B 1 103 ? 114.099 26.635 128.380 1.00 61.74 103 ALA B CA 1
ATOM 4995 C C . ALA B 1 103 ? 114.627 25.436 127.583 1.00 63.15 103 ALA B C 1
ATOM 4996 O O . ALA B 1 103 ? 115.811 25.392 127.245 1.00 65.17 103 ALA B O 1
ATOM 4998 N N . VAL B 1 104 ? 113.758 24.480 127.268 1.00 56.29 104 VAL B N 1
ATOM 4999 C CA . VAL B 1 104 ? 114.199 23.269 126.577 1.00 55.97 104 VAL B CA 1
ATOM 5000 C C . VAL B 1 104 ? 113.334 22.943 125.356 1.00 53.84 104 VAL B C 1
ATOM 5001 O O . VAL B 1 104 ? 112.106 23.017 125.410 1.00 49.95 104 VAL B O 1
ATOM 5005 N N . THR B 1 105 ? 113.986 22.606 124.249 1.00 50.64 105 THR B N 1
ATOM 5006 C CA . THR B 1 105 ? 113.279 22.281 123.011 1.00 50.48 105 THR B CA 1
ATOM 5007 C C . THR B 1 105 ? 113.672 20.906 122.467 1.00 48.08 105 THR B C 1
ATOM 5008 O O . THR B 1 105 ? 114.854 20.569 122.419 1.00 44.94 105 THR B O 1
ATOM 5012 N N . TYR B 1 106 ? 112.678 20.121 122.055 1.00 47.24 106 TYR B N 1
ATOM 5013 C CA . TYR B 1 106 ? 112.935 18.860 121.361 1.00 46.07 106 TYR B CA 1
ATOM 5014 C C . TYR B 1 106 ? 113.021 19.126 119.863 1.00 43.43 106 TYR B C 1
ATOM 5015 O O . TYR B 1 106 ? 112.050 19.561 119.248 1.00 41.70 106 TYR B O 1
ATOM 5024 N N . VAL B 1 107 ? 114.187 18.869 119.284 1.00 42.05 107 VAL B N 1
ATOM 5025 C CA . VAL B 1 107 ? 114.374 19.038 117.851 1.00 38.15 107 VAL B CA 1
ATOM 5026 C C . VAL B 1 107 ? 114.332 17.685 117.158 1.00 37.40 107 VAL B C 1
ATOM 5027 O O . VAL B 1 107 ? 115.220 16.857 117.355 1.00 35.82 107 VAL B O 1
ATOM 5031 N N . HIS B 1 108 ? 113.283 17.451 116.374 1.00 33.55 108 HIS B N 1
ATOM 5032 C CA . HIS B 1 108 ? 113.134 16.187 115.652 1.00 35.07 108 HIS B CA 1
ATOM 5033 C C . HIS B 1 108 ? 113.918 16.184 114.337 1.00 34.53 108 HIS B C 1
ATOM 5034 O O . HIS B 1 108 ? 113.922 17.174 113.604 1.00 34.69 108 HIS B O 1
ATOM 5041 N N . PHE B 1 109 ? 114.556 15.063 114.021 1.00 32.63 109 PHE B N 1
ATOM 5042 C CA . PHE B 1 109 ? 115.351 14.993 112.798 1.00 30.47 109 PHE B CA 1
ATOM 5043 C C . PHE B 1 109 ? 115.263 13.650 112.097 1.00 30.49 109 PHE B C 1
ATOM 5044 O O . PHE B 1 109 ? 114.813 12.654 112.658 1.00 31.84 109 PHE B O 1
ATOM 5052 N N . GLU B 1 110 ? 115.690 13.648 110.841 1.00 27.45 110 GLU B N 1
ATOM 5053 C CA . GLU B 1 110 ? 115.695 12.453 110.024 1.00 28.24 110 GLU B CA 1
ATOM 5054 C C . GLU B 1 110 ? 117.031 12.388 109.303 1.00 26.69 110 GLU B C 1
ATOM 5055 O O . GLU B 1 110 ? 117.400 13.335 108.604 1.00 25.97 110 GLU B O 1
ATOM 5061 N N . ILE B 1 111 ? 117.762 11.293 109.480 1.00 24.28 111 ILE B N 1
ATOM 5062 C CA . ILE B 1 111 ? 119.060 11.148 108.829 1.00 23.42 111 ILE B CA 1
ATOM 5063 C C . ILE B 1 111 ? 118.933 11.335 107.321 1.00 22.34 111 ILE B C 1
ATOM 5064 O O . ILE B 1 111 ? 118.076 10.730 106.681 1.00 24.24 111 ILE B O 1
ATOM 5069 N N . ASP B 1 112 ? 119.768 12.211 106.774 1.00 23.14 112 ASP B N 1
ATOM 5070 C CA . ASP B 1 112 ? 119.880 12.401 105.333 1.00 20.83 112 ASP B CA 1
ATOM 5071 C C . ASP B 1 112 ? 120.817 11.325 104.788 1.00 20.26 112 ASP B C 1
ATOM 5072 O O . ASP B 1 112 ? 122.044 11.444 104.894 1.00 20.20 112 ASP B O 1
ATOM 5077 N N . VAL B 1 113 ? 120.244 10.289 104.189 1.00 19.94 113 VAL B N 1
ATOM 5078 C CA . VAL B 1 113 ? 121.032 9.128 103.795 1.00 20.60 113 VAL B CA 1
ATOM 5079 C C . VAL B 1 113 ? 121.957 9.449 102.627 1.00 18.81 113 VAL B C 1
ATOM 5080 O O . VAL B 1 113 ? 123.017 8.843 102.486 1.00 24.31 113 VAL B O 1
ATOM 5084 N N . LEU B 1 114 ? 121.577 10.419 101.804 1.00 18.34 114 LEU B N 1
ATOM 5085 C CA . LEU B 1 114 ? 122.425 10.809 100.673 1.00 22.84 114 LEU B CA 1
ATOM 5086 C C . LEU B 1 114 ? 123.694 11.512 101.106 1.00 17.90 114 LEU B C 1
ATOM 5087 O O . LEU B 1 114 ? 124.785 11.163 100.660 1.00 22.91 114 LEU B O 1
ATOM 5092 N N . GLN B 1 115 ? 123.539 12.544 101.931 1.00 18.41 115 GLN B N 1
ATOM 5093 C CA . GLN B 1 115 ? 124.683 13.291 102.423 1.00 18.79 115 GLN B CA 1
ATOM 5094 C C . GLN B 1 115 ? 125.532 12.432 103.361 1.00 19.30 115 GLN B C 1
ATOM 5095 O O . GLN B 1 115 ? 126.762 12.457 103.287 1.00 19.32 115 GLN B O 1
ATOM 5101 N N . THR B 1 116 ? 124.884 11.667 104.237 1.00 19.70 116 THR B N 1
ATOM 5102 C CA . THR B 1 116 ? 125.624 10.870 105.221 1.00 20.47 116 THR B CA 1
ATOM 5103 C C . THR B 1 116 ? 126.512 9.795 104.577 1.00 19.91 116 THR B C 1
ATOM 5104 O O . THR B 1 116 ? 127.626 9.544 105.035 1.00 20.27 116 THR B O 1
ATOM 5108 N N . TRP B 1 117 ? 126.020 9.171 103.513 1.00 19.29 117 TRP B N 1
ATOM 5109 C CA . TRP B 1 117 ? 126.709 8.039 102.901 1.00 19.66 117 TRP B CA 1
ATOM 5110 C C . TRP B 1 117 ? 127.270 8.352 101.513 1.00 18.39 117 TRP B C 1
ATOM 5111 O O . TRP B 1 117 ? 127.594 7.438 100.757 1.00 19.52 117 TRP B O 1
ATOM 5122 N N . MET B 1 118 ? 127.364 9.638 101.180 1.00 18.18 118 MET B N 1
ATOM 5123 C CA . MET B 1 118 ? 127.696 10.068 99.809 1.00 17.57 118 MET B CA 1
ATOM 5124 C C . MET B 1 118 ? 128.956 9.419 99.220 1.00 24.76 118 MET B C 1
ATOM 5125 O O . MET B 1 118 ? 128.976 9.038 98.050 1.00 24.06 118 MET B O 1
ATOM 5130 N N . PHE B 1 119 ? 129.992 9.258 100.031 1.00 19.89 119 PHE B N 1
ATOM 5131 C CA . PHE B 1 119 ? 131.258 8.745 99.519 1.00 21.80 119 PHE B CA 1
ATOM 5132 C C . PHE B 1 119 ? 131.463 7.292 99.893 1.00 22.38 119 PHE B C 1
ATOM 5133 O O . PHE B 1 119 ? 132.517 6.714 99.642 1.00 26.08 119 PHE B O 1
ATOM 5141 N N . ASP B 1 120 ? 130.429 6.697 100.473 1.00 22.87 120 ASP B N 1
ATOM 5142 C CA . ASP B 1 120 ? 130.468 5.292 100.840 1.00 22.42 120 ASP B CA 1
ATOM 5143 C C . ASP B 1 120 ? 129.710 4.403 99.866 1.00 25.52 120 ASP B C 1
ATOM 5144 O O . ASP B 1 120 ? 129.882 3.186 99.881 1.00 25.75 120 ASP B O 1
ATOM 5149 N N . ILE B 1 121 ? 128.870 4.999 99.023 1.00 24.88 121 ILE B N 1
ATOM 5150 C CA . ILE B 1 121 ? 128.104 4.197 98.077 1.00 28.32 121 ILE B CA 1
ATOM 5151 C C . ILE B 1 121 ? 128.932 3.895 96.837 1.00 26.97 121 ILE B C 1
ATOM 5152 O O . ILE B 1 121 ? 129.795 4.680 96.431 1.00 21.23 121 ILE B O 1
ATOM 5157 N N . LYS B 1 122 ? 128.669 2.739 96.242 1.00 24.93 122 LYS B N 1
ATOM 5158 C CA . LYS B 1 122 ? 129.266 2.418 94.962 1.00 26.09 122 LYS B CA 1
ATOM 5159 C C . LYS B 1 122 ? 128.183 2.008 93.967 1.00 21.02 122 LYS B C 1
ATOM 5160 O O . LYS B 1 122 ? 127.501 0.994 94.150 1.00 20.68 122 LYS B O 1
ATOM 5166 N N . PHE B 1 123 ? 128.024 2.810 92.922 1.00 17.39 123 PHE B N 1
ATOM 5167 C CA . PHE B 1 123 ? 127.098 2.469 91.849 1.00 22.18 123 PHE B CA 1
ATOM 5168 C C . PHE B 1 123 ? 127.677 1.355 90.992 1.00 29.25 123 PHE B C 1
ATOM 5169 O O . PHE B 1 123 ? 128.838 1.416 90.594 1.00 36.69 123 PHE B O 1
ATOM 5177 N N . GLN B 1 124 ? 126.888 0.318 90.736 1.00 23.95 124 GLN B N 1
ATOM 5178 C CA . GLN B 1 124 ? 127.256 -0.637 89.704 1.00 18.63 124 GLN B CA 1
ATOM 5179 C C . GLN B 1 124 ? 126.315 -0.417 88.516 1.00 23.97 124 GLN B C 1
ATOM 5180 O O . GLN B 1 124 ? 125.474 0.486 88.548 1.00 21.10 124 GLN B O 1
ATOM 5186 N N . GLU B 1 125 ? 126.483 -1.200 87.456 1.00 19.08 125 GLU B N 1
ATOM 5187 C CA . GLU B 1 125 ? 125.679 -0.995 86.257 1.00 23.60 125 GLU B CA 1
ATOM 5188 C C . GLU B 1 125 ? 124.193 -1.173 86.563 1.00 25.37 125 GLU B C 1
ATOM 5189 O O . GLU B 1 125 ? 123.766 -2.191 87.133 1.00 21.33 125 GLU B O 1
ATOM 5195 N N . SER B 1 126 ? 123.426 -0.155 86.193 1.00 17.11 126 SER B N 1
ATOM 5196 C CA . SER B 1 126 ? 122.013 -0.071 86.513 1.00 17.07 126 SER B CA 1
ATOM 5197 C C . SER B 1 126 ? 121.257 0.382 85.268 1.00 19.72 126 SER B C 1
ATOM 5198 O O . SER B 1 126 ? 121.802 1.138 84.455 1.00 17.67 126 SER B O 1
ATOM 5201 N N . PHE B 1 127 ? 120.001 -0.040 85.132 1.00 14.54 127 PHE B N 1
ATOM 5202 C CA . PHE B 1 127 ? 119.176 0.458 84.038 1.00 21.35 127 PHE B CA 1
ATOM 5203 C C . PHE B 1 127 ? 118.939 1.953 84.226 1.00 20.76 127 PHE B C 1
ATOM 5204 O O . PHE B 1 127 ? 118.305 2.359 85.200 1.00 17.53 127 PHE B O 1
ATOM 5212 N N . ILE B 1 128 ? 119.470 2.761 83.309 1.00 12.99 128 ILE B N 1
ATOM 5213 C CA . ILE B 1 128 ? 119.275 4.206 83.334 1.00 13.64 128 ILE B CA 1
ATOM 5214 C C . ILE B 1 128 ? 118.045 4.571 82.504 1.00 20.53 128 ILE B C 1
ATOM 5215 O O . ILE B 1 128 ? 117.985 4.291 81.303 1.00 16.23 128 ILE B O 1
ATOM 5220 N N . VAL B 1 129 ? 117.063 5.184 83.148 1.00 14.49 129 VAL B N 1
ATOM 5221 C CA . VAL B 1 129 ? 115.870 5.653 82.462 1.00 15.98 129 VAL B CA 1
ATOM 5222 C C . VAL B 1 129 ? 116.134 7.010 81.802 1.00 19.68 129 VAL B C 1
ATOM 5223 O O . VAL B 1 129 ? 115.908 7.175 80.599 1.00 16.53 129 VAL B O 1
ATOM 5227 N N . ARG B 1 130 ? 116.618 7.973 82.588 1.00 15.84 130 ARG B N 1
ATOM 5228 C CA . ARG B 1 130 ? 117.011 9.279 82.066 1.00 17.07 130 ARG B CA 1
ATOM 5229 C C . ARG B 1 130 ? 118.338 9.716 82.662 1.00 17.41 130 ARG B C 1
ATOM 5230 O O . ARG B 1 130 ? 118.615 9.442 83.826 1.00 13.41 130 ARG B O 1
ATOM 5238 N N . GLU B 1 131 ? 119.144 10.426 81.879 1.00 12.18 131 GLU B N 1
ATOM 5239 C CA . GLU B 1 131 ? 120.277 11.156 82.434 1.00 11.95 131 GLU B CA 1
ATOM 5240 C C . GLU B 1 131 ? 120.717 12.208 81.431 1.00 14.99 131 GLU B C 1
ATOM 5241 O O . GLU B 1 131 ? 120.284 12.178 80.277 1.00 13.27 131 GLU B O 1
ATOM 5247 N N . HIS B 1 132 ? 121.579 13.122 81.873 1.00 12.48 132 HIS B N 1
ATOM 5248 C CA . HIS B 1 132 ? 122.154 14.142 81.015 1.00 14.47 132 HIS B CA 1
ATOM 5249 C C . HIS B 1 132 ? 123.362 13.559 80.329 1.00 18.64 132 HIS B C 1
ATOM 5250 O O . HIS B 1 132 ? 124.241 13.014 80.988 1.00 15.50 132 HIS B O 1
ATOM 5257 N N . VAL B 1 133 ? 123.405 13.662 79.006 1.00 12.62 133 VAL B N 1
ATOM 5258 C CA . VAL B 1 133 ? 124.504 13.058 78.257 1.00 13.31 133 VAL B CA 1
ATOM 5259 C C . VAL B 1 133 ? 125.292 14.101 77.475 1.00 16.51 133 VAL B C 1
ATOM 5260 O O . VAL B 1 133 ? 124.883 15.259 77.387 1.00 15.27 133 VAL B O 1
ATOM 5264 N N . LYS B 1 134 ? 126.434 13.682 76.936 1.00 15.90 134 LYS B N 1
ATOM 5265 C CA . LYS B 1 134 ? 127.250 14.524 76.076 1.00 18.61 134 LYS B CA 1
ATOM 5266 C C . LYS B 1 134 ? 126.433 14.953 74.858 1.00 15.88 134 LYS B C 1
ATOM 5267 O O . LYS B 1 134 ? 125.804 14.115 74.197 1.00 17.09 134 LYS B O 1
ATOM 5273 N N . LEU B 1 135 ? 126.437 16.248 74.565 1.00 12.12 135 LEU B N 1
ATOM 5274 C CA . LEU B 1 135 ? 125.582 16.793 73.499 1.00 16.72 135 LEU B CA 1
ATOM 5275 C C . LEU B 1 135 ? 126.280 16.952 72.142 1.00 19.97 135 LEU B C 1
ATOM 5276 O O . LEU B 1 135 ? 125.662 16.746 71.103 1.00 18.72 135 LEU B O 1
ATOM 5281 N N . TRP B 1 136 ? 127.553 17.344 72.162 1.00 16.78 136 TRP B N 1
ATOM 5282 C CA . TRP B 1 136 ? 128.292 17.681 70.942 1.00 19.38 136 TRP B CA 1
ATOM 5283 C C . TRP B 1 136 ? 129.609 16.963 70.877 1.00 28.73 136 TRP B C 1
ATOM 5284 O O . TRP B 1 136 ? 130.307 16.826 71.888 1.00 26.94 136 TRP B O 1
ATOM 5295 N N . ASN B 1 137 ? 129.953 16.521 69.674 1.00 31.17 137 ASN B N 1
ATOM 5296 C CA . ASN B 1 137 ? 131.283 15.997 69.409 1.00 32.31 137 ASN B CA 1
ATOM 5297 C C . ASN B 1 137 ? 132.247 17.172 69.318 1.00 28.42 137 ASN B C 1
ATOM 5298 O O . ASN B 1 137 ? 131.818 18.316 69.190 1.00 26.52 137 ASN B O 1
ATOM 5303 N N . ASP B 1 138 ? 133.544 16.889 69.347 1.00 35.11 138 ASP B N 1
ATOM 5304 C CA . ASP B 1 138 ? 134.555 17.945 69.357 1.00 40.90 138 ASP B CA 1
ATOM 5305 C C . ASP B 1 138 ? 134.494 18.806 68.096 1.00 43.27 138 ASP B C 1
ATOM 5306 O O . ASP B 1 138 ? 134.758 20.011 68.136 1.00 43.50 138 ASP B O 1
ATOM 5311 N N . ASP B 1 139 ? 134.105 18.197 66.982 1.00 38.06 139 ASP B N 1
ATOM 5312 C CA . ASP B 1 139 ? 133.996 18.937 65.732 1.00 33.93 139 ASP B CA 1
ATOM 5313 C C . ASP B 1 139 ? 132.701 19.744 65.642 1.00 33.74 139 ASP B C 1
ATOM 5314 O O . ASP B 1 139 ? 132.444 20.399 64.639 1.00 33.95 139 ASP B O 1
ATOM 5319 N N . GLY B 1 140 ? 131.884 19.704 66.691 1.00 32.20 140 GLY B N 1
ATOM 5320 C CA . GLY B 1 140 ? 130.667 20.496 66.710 1.00 31.57 140 GLY B CA 1
ATOM 5321 C C . GLY B 1 140 ? 129.453 19.806 66.103 1.00 30.35 140 GLY B C 1
ATOM 5322 O O . GLY B 1 140 ? 128.398 20.416 65.943 1.00 29.26 140 GLY B O 1
ATOM 5323 N N . THR B 1 141 ? 129.593 18.539 65.735 1.00 25.98 141 THR B N 1
ATOM 5324 C CA . THR B 1 141 ? 128.433 17.796 65.247 1.00 22.33 141 THR B CA 1
ATOM 5325 C C . THR B 1 141 ? 127.692 17.195 66.431 1.00 18.17 141 THR B C 1
ATOM 5326 O O . THR B 1 141 ? 128.300 16.893 67.453 1.00 17.70 141 THR B O 1
ATOM 5330 N N . PRO B 1 142 ? 126.379 17.000 66.280 1.00 19.08 142 PRO B N 1
ATOM 5331 C CA . PRO B 1 142 ? 125.569 16.465 67.367 1.00 16.58 142 PRO B CA 1
ATOM 5332 C C . PRO B 1 142 ? 125.884 15.011 67.611 1.00 21.45 142 PRO B C 1
ATOM 5333 O O . PRO B 1 142 ? 126.130 14.259 66.667 1.00 19.27 142 PRO B O 1
ATOM 5337 N N . THR B 1 143 ? 125.870 14.617 68.876 1.00 16.06 143 THR B N 1
ATOM 5338 C CA . THR B 1 143 ? 125.943 13.216 69.220 1.00 17.33 143 THR B CA 1
ATOM 5339 C C . THR B 1 143 ? 124.644 12.566 68.785 1.00 15.42 143 THR B C 1
ATOM 5340 O O . THR B 1 143 ? 123.628 13.237 68.597 1.00 18.28 143 THR B O 1
ATOM 5344 N N . ILE B 1 144 ? 124.686 11.255 68.611 1.00 15.63 144 ILE B N 1
ATOM 5345 C CA . ILE B 1 144 ? 123.517 10.542 68.139 1.00 14.88 144 ILE B CA 1
ATOM 5346 C C . ILE B 1 144 ? 122.720 9.966 69.310 1.00 20.90 144 ILE B C 1
ATOM 5347 O O . ILE B 1 144 ? 123.145 9.016 69.946 1.00 20.40 144 ILE B O 1
ATOM 5352 N N . ASN B 1 145 ? 121.576 10.578 69.595 1.00 15.08 145 ASN B N 1
ATOM 5353 C CA . ASN B 1 145 ? 120.667 10.106 70.631 1.00 17.15 145 ASN B CA 1
ATOM 5354 C C . ASN B 1 145 ? 119.268 10.100 70.066 1.00 15.24 145 ASN B C 1
ATOM 5355 O O . ASN B 1 145 ? 118.682 11.158 69.852 1.00 15.13 145 ASN B O 1
ATOM 5360 N N . THR B 1 146 ? 118.737 8.918 69.792 1.00 13.29 146 THR B N 1
ATOM 5361 C CA . THR B 1 146 ? 117.495 8.844 69.028 1.00 19.57 146 THR B CA 1
ATOM 5362 C C . THR B 1 146 ? 116.396 8.058 69.725 1.00 21.03 146 THR B C 1
ATOM 5363 O O . THR B 1 146 ? 115.342 7.835 69.136 1.00 17.50 146 THR B O 1
ATOM 5367 N N . ILE B 1 147 ? 116.640 7.627 70.962 1.00 18.06 147 ILE B N 1
ATOM 5368 C CA . ILE B 1 147 ? 115.632 6.857 71.703 1.00 16.25 147 ILE B CA 1
ATOM 5369 C C . ILE B 1 147 ? 114.294 7.603 71.737 1.00 17.58 147 ILE B C 1
ATOM 5370 O O . ILE B 1 147 ? 114.238 8.803 72.022 1.00 16.95 147 ILE B O 1
ATOM 5375 N N . ASP B 1 148 ? 113.223 6.900 71.393 1.00 14.96 148 ASP B N 1
ATOM 5376 C CA . ASP B 1 148 ? 111.915 7.544 71.219 1.00 20.20 148 ASP B CA 1
ATOM 5377 C C . ASP B 1 148 ? 111.440 8.175 72.532 1.00 17.54 148 ASP B C 1
ATOM 5378 O O . ASP B 1 148 ? 111.153 7.471 73.494 1.00 19.52 148 ASP B O 1
ATOM 5383 N N . GLU B 1 149 ? 111.359 9.499 72.569 1.00 20.90 149 GLU B N 1
ATOM 5384 C CA . GLU B 1 149 ? 110.985 10.211 73.791 1.00 17.16 149 GLU B CA 1
ATOM 5385 C C . GLU B 1 149 ? 109.490 10.117 74.040 1.00 24.60 149 GLU B C 1
ATOM 5386 O O . GLU B 1 149 ? 109.033 10.374 75.141 1.00 21.95 149 GLU B O 1
ATOM 5392 N N . GLY B 1 150 ? 108.731 9.790 72.998 1.00 25.51 150 GLY B N 1
ATOM 5393 C CA . GLY B 1 150 ? 107.285 9.714 73.108 1.00 28.63 150 GLY B CA 1
ATOM 5394 C C . GLY B 1 150 ? 106.638 11.046 73.445 1.00 28.48 150 GLY B C 1
ATOM 5395 O O . GLY B 1 150 ? 105.551 11.083 74.008 1.00 29.51 150 GLY B O 1
ATOM 5396 N N . LEU B 1 151 ? 107.293 12.142 73.073 1.00 22.60 151 LEU B N 1
ATOM 5397 C CA . LEU B 1 151 ? 106.776 13.487 73.329 1.00 22.56 151 LEU B CA 1
ATOM 5398 C C . LEU B 1 151 ? 106.329 14.113 72.003 1.00 26.03 151 LEU B C 1
ATOM 5399 O O . LEU B 1 151 ? 106.935 13.866 70.958 1.00 22.88 151 LEU B O 1
ATOM 5404 N N . SER B 1 152 ? 105.256 14.894 72.034 1.00 23.67 152 SER B N 1
ATOM 5405 C CA . SER B 1 152 ? 104.737 15.477 70.800 1.00 24.24 152 SER B CA 1
ATOM 5406 C C . SER B 1 152 ? 105.699 16.513 70.235 1.00 22.85 152 SER B C 1
ATOM 5407 O O . SER B 1 152 ? 106.222 17.352 70.972 1.00 20.00 152 SER B O 1
ATOM 5410 N N . TYR B 1 153 ? 105.931 16.461 68.928 1.00 17.82 153 TYR B N 1
ATOM 5411 C CA . TYR B 1 153 ? 106.769 17.473 68.280 1.00 19.28 153 TYR B CA 1
ATOM 5412 C C . TYR B 1 153 ? 105.962 18.218 67.229 1.00 14.70 153 TYR B C 1
ATOM 5413 O O . TYR B 1 153 ? 106.519 18.885 66.360 1.00 14.99 153 TYR B O 1
ATOM 5422 N N . GLY B 1 154 ? 104.646 18.092 67.305 1.00 13.59 154 GLY B N 1
ATOM 5423 C CA . GLY B 1 154 ? 103.760 18.879 66.454 1.00 17.19 154 GLY B CA 1
ATOM 5424 C C . GLY B 1 154 ? 103.295 18.120 65.216 1.00 15.36 154 GLY B C 1
ATOM 5425 O O . GLY B 1 154 ? 103.554 16.933 65.092 1.00 19.13 154 GLY B O 1
ATOM 5426 N N . SER B 1 155 ? 102.627 18.814 64.301 1.00 18.13 155 SER B N 1
ATOM 5427 C CA . SER B 1 155 ? 102.004 18.165 63.148 1.00 23.10 155 SER B CA 1
ATOM 5428 C C . SER B 1 155 ? 102.663 18.556 61.820 1.00 26.03 155 SER B C 1
ATOM 5429 O O . SER B 1 155 ? 102.424 17.918 60.798 1.00 24.84 155 SER B O 1
ATOM 5432 N N . GLU B 1 156 ? 103.453 19.628 61.826 1.00 20.11 156 GLU B N 1
ATOM 5433 C CA . GLU B 1 156 ? 104.062 20.128 60.595 1.00 15.12 156 GLU B CA 1
ATOM 5434 C C . GLU B 1 156 ? 105.516 20.523 60.819 1.00 19.44 156 GLU B C 1
ATOM 5435 O O . GLU B 1 156 ? 105.908 20.836 61.935 1.00 20.52 156 GLU B O 1
ATOM 5441 N N . TYR B 1 157 ? 106.302 20.520 59.742 1.00 14.83 157 TYR B N 1
ATOM 5442 C CA . TYR B 1 157 ? 107.667 21.034 59.763 1.00 12.66 157 TYR B CA 1
ATOM 5443 C C . TYR B 1 157 ? 107.720 22.415 59.132 1.00 18.49 157 TYR B C 1
ATOM 5444 O O . TYR B 1 157 ? 106.939 22.702 58.231 1.00 18.25 157 TYR B O 1
ATOM 5453 N N . ASP B 1 158 ? 108.651 23.248 59.593 1.00 14.99 158 ASP B N 1
ATOM 5454 C CA . ASP B 1 158 ? 109.105 24.423 58.863 1.00 13.02 158 ASP B CA 1
ATOM 5455 C C . ASP B 1 158 ? 110.109 23.997 57.802 1.00 13.93 158 ASP B C 1
ATOM 5456 O O . ASP B 1 158 ? 110.991 23.208 58.092 1.00 12.49 158 ASP B O 1
ATOM 5461 N N . ILE B 1 159 ? 110.003 24.551 56.602 1.00 12.67 159 ILE B N 1
ATOM 5462 C CA . ILE B 1 159 ? 111.065 24.401 55.608 1.00 12.37 159 ILE B CA 1
ATOM 5463 C C . ILE B 1 159 ? 112.136 25.451 55.851 1.00 12.78 159 ILE B C 1
ATOM 5464 O O . ILE B 1 159 ? 111.868 26.641 55.734 1.00 16.58 159 ILE B O 1
ATOM 5469 N N . VAL B 1 160 ? 113.350 25.022 56.167 1.00 12.75 160 VAL B N 1
ATOM 5470 C CA . VAL B 1 160 ? 114.379 25.971 56.562 1.00 13.19 160 VAL B CA 1
ATOM 5471 C C . VAL B 1 160 ? 115.487 26.140 55.531 1.00 16.41 160 VAL B C 1
ATOM 5472 O O . VAL B 1 160 ? 116.233 27.114 55.578 1.00 15.67 160 VAL B O 1
ATOM 5476 N N . SER B 1 161 ? 115.590 25.219 54.578 1.00 13.76 161 SER B N 1
ATOM 5477 C CA . SER B 1 161 ? 116.625 25.346 53.557 1.00 14.44 161 SER B CA 1
ATOM 5478 C C . SER B 1 161 ? 116.165 24.654 52.282 1.00 18.33 161 SER B C 1
ATOM 5479 O O . SER B 1 161 ? 115.553 23.586 52.346 1.00 15.37 161 SER B O 1
ATOM 5482 N N . VAL B 1 162 ? 116.460 25.268 51.138 1.00 15.23 162 VAL B N 1
ATOM 5483 C CA . VAL B 1 162 ? 116.093 24.725 49.830 1.00 15.46 162 VAL B CA 1
ATOM 5484 C C . VAL B 1 162 ? 117.300 24.919 48.922 1.00 20.30 162 VAL B C 1
ATOM 5485 O O . VAL B 1 162 ? 117.826 26.025 48.828 1.00 17.16 162 VAL B O 1
ATOM 5489 N N . GLU B 1 163 ? 117.778 23.851 48.296 1.00 16.53 163 GLU B N 1
ATOM 5490 C CA . GLU B 1 163 ? 118.891 23.989 47.364 1.00 17.51 163 GLU B CA 1
ATOM 5491 C C . GLU B 1 163 ? 118.695 23.036 46.184 1.00 17.79 163 GLU B C 1
ATOM 5492 O O . GLU B 1 163 ? 118.175 21.928 46.354 1.00 17.76 163 GLU B O 1
ATOM 5498 N N . ASN B 1 164 ? 119.119 23.484 45.008 1.00 18.73 164 ASN B N 1
ATOM 5499 C CA . ASN B 1 164 ? 118.926 22.779 43.744 1.00 19.41 164 ASN B CA 1
ATOM 5500 C C . ASN B 1 164 ? 120.291 22.409 43.173 1.00 23.36 164 ASN B C 1
ATOM 5501 O O . ASN B 1 164 ? 121.203 23.235 43.152 1.00 20.90 164 ASN B O 1
ATOM 5506 N N . HIS B 1 165 ? 120.440 21.162 42.739 1.00 20.32 165 HIS B N 1
ATOM 5507 C CA . HIS B 1 165 ? 121.671 20.718 42.088 1.00 21.41 165 HIS B CA 1
ATOM 5508 C C . HIS B 1 165 ? 121.342 19.960 40.819 1.00 27.26 165 HIS B C 1
ATOM 5509 O O . HIS B 1 165 ? 120.495 19.059 40.846 1.00 21.37 165 HIS B O 1
ATOM 5516 N N . LYS B 1 166 ? 121.998 20.342 39.722 1.00 17.13 166 LYS B N 1
ATOM 5517 C CA . LYS B 1 166 ? 121.833 19.697 38.424 1.00 19.25 166 LYS B CA 1
ATOM 5518 C C . LYS B 1 166 ? 123.159 19.100 37.953 1.00 21.21 166 LYS B C 1
ATOM 5519 O O . LYS B 1 166 ? 124.206 19.731 38.103 1.00 20.85 166 LYS B O 1
ATOM 5525 N N . PRO B 1 167 ? 123.113 17.893 37.362 1.00 21.75 167 PRO B N 1
ATOM 5526 C CA . PRO B 1 167 ? 124.317 17.151 36.957 1.00 17.42 167 PRO B CA 1
ATOM 5527 C C . PRO B 1 167 ? 125.284 17.979 36.102 1.00 17.01 167 PRO B C 1
ATOM 5528 O O . PRO B 1 167 ? 126.462 18.028 36.441 1.00 17.08 167 PRO B O 1
ATOM 5532 N N . TYR B 1 168 ? 124.794 18.650 35.059 1.00 15.67 168 TYR B N 1
ATOM 5533 C CA . TYR B 1 168 ? 125.650 19.494 34.239 1.00 15.67 168 TYR B CA 1
ATOM 5534 C C . TYR B 1 168 ? 125.300 20.984 34.402 1.00 15.44 168 TYR B C 1
ATOM 5535 O O . TYR B 1 168 ? 125.406 21.743 33.451 1.00 15.18 168 TYR B O 1
ATOM 5544 N N . ASP B 1 169 ? 124.857 21.386 35.592 1.00 17.01 169 ASP B N 1
ATOM 5545 C CA . ASP B 1 169 ? 124.510 22.784 35.857 1.00 16.32 169 ASP B CA 1
ATOM 5546 C C . ASP B 1 169 ? 123.474 23.305 34.843 1.00 16.26 169 ASP B C 1
ATOM 5547 O O . ASP B 1 169 ? 122.381 22.761 34.756 1.00 17.80 169 ASP B O 1
ATOM 5552 N N . ASP B 1 170 ? 123.827 24.327 34.062 1.00 17.30 170 ASP B N 1
ATOM 5553 C CA . ASP B 1 170 ? 122.872 24.927 33.119 1.00 20.98 170 ASP B CA 1
ATOM 5554 C C . ASP B 1 170 ? 122.584 24.074 31.878 1.00 18.93 170 ASP B C 1
ATOM 5555 O O . ASP B 1 170 ? 121.597 24.309 31.184 1.00 15.86 170 ASP B O 1
ATOM 5560 N N . MET B 1 171 ? 123.431 23.088 31.603 1.00 16.27 171 MET B N 1
ATOM 5561 C CA . MET B 1 171 ? 123.318 22.302 30.369 1.00 14.94 171 MET B CA 1
ATOM 5562 C C . MET B 1 171 ? 122.426 21.053 30.467 1.00 16.38 171 MET B C 1
ATOM 5563 O O . MET B 1 171 ? 122.479 20.309 31.444 1.00 16.25 171 MET B O 1
ATOM 5568 N N . MET B 1 172 ? 121.573 20.839 29.472 1.00 16.32 172 MET B N 1
ATOM 5569 C CA . MET B 1 172 ? 120.930 19.530 29.323 1.00 18.69 172 MET B CA 1
ATOM 5570 C C . MET B 1 172 ? 121.117 19.014 27.905 1.00 17.35 172 MET B C 1
ATOM 5571 O O . MET B 1 172 ? 121.658 19.718 27.063 1.00 17.79 172 MET B O 1
ATOM 5576 N N . PHE B 1 173 ? 120.714 17.770 27.661 1.00 13.22 173 PHE B N 1
ATOM 5577 C CA . PHE B 1 173 ? 120.866 17.185 26.338 1.00 14.82 173 PHE B CA 1
ATOM 5578 C C . PHE B 1 173 ? 119.542 16.831 25.689 1.00 12.24 173 PHE B C 1
ATOM 5579 O O . PHE B 1 173 ? 118.621 16.315 26.338 1.00 16.98 173 PHE B O 1
ATOM 5587 N N . LEU B 1 174 ? 119.443 17.164 24.414 1.00 13.66 174 LEU B N 1
ATOM 5588 C CA . LEU B 1 174 ? 118.435 16.598 23.553 1.00 11.41 174 LEU B CA 1
ATOM 5589 C C . LEU B 1 174 ? 118.995 15.281 23.019 1.00 16.52 174 LEU B C 1
ATOM 5590 O O . LEU B 1 174 ? 120.150 15.226 22.596 1.00 18.63 174 LEU B O 1
ATOM 5595 N N . VAL B 1 175 ? 118.188 14.224 23.053 1.00 14.62 175 VAL B N 1
ATOM 5596 C CA . VAL B 1 175 ? 118.604 12.921 22.551 1.00 13.90 175 VAL B CA 1
ATOM 5597 C C . VAL B 1 175 ? 117.697 12.572 21.381 1.00 14.94 175 VAL B C 1
ATOM 5598 O O . VAL B 1 175 ? 116.481 12.672 21.489 1.00 15.96 175 VAL B O 1
ATOM 5602 N N . ILE B 1 176 ? 118.301 12.212 20.253 1.00 13.89 176 ILE B N 1
ATOM 5603 C CA . ILE B 1 176 ? 117.552 11.828 19.070 1.00 12.66 176 ILE B CA 1
ATOM 5604 C C . ILE B 1 176 ? 117.929 10.407 18.719 1.00 13.62 176 ILE B C 1
ATOM 5605 O O . ILE B 1 176 ? 119.101 10.099 18.553 1.00 17.19 176 ILE B O 1
ATOM 5610 N N . ILE B 1 177 ? 116.932 9.542 18.604 1.00 14.30 177 ILE B N 1
ATOM 5611 C CA . ILE B 1 177 ? 117.199 8.141 18.291 1.00 13.80 177 ILE B CA 1
ATOM 5612 C C . ILE B 1 177 ? 116.679 7.815 16.922 1.00 14.55 177 ILE B C 1
ATOM 5613 O O . ILE B 1 177 ? 115.519 8.093 16.631 1.00 19.77 177 ILE B O 1
ATOM 5618 N N . SER B 1 178 ? 117.527 7.236 16.071 1.00 16.23 178 SER B N 1
ATOM 5619 C CA . SER B 1 178 ? 117.059 6.816 14.748 1.00 15.81 178 SER B CA 1
ATOM 5620 C C . SER B 1 178 ? 117.420 5.366 14.450 1.00 18.59 178 SER B C 1
ATOM 5621 O O . SER B 1 178 ? 118.298 4.776 15.096 1.00 19.03 178 SER B O 1
ATOM 5624 N N . LYS B 1 179 ? 116.746 4.799 13.455 1.00 18.48 179 LYS B N 1
ATOM 5625 C CA . LYS B 1 179 ? 116.943 3.396 13.092 1.00 22.54 179 LYS B CA 1
ATOM 5626 C C . LYS B 1 179 ? 118.196 3.196 12.268 1.00 27.15 179 LYS B C 1
ATOM 5627 O O . LYS B 1 179 ? 118.658 2.073 12.083 1.00 29.83 179 LYS B O 1
ATOM 5633 N N .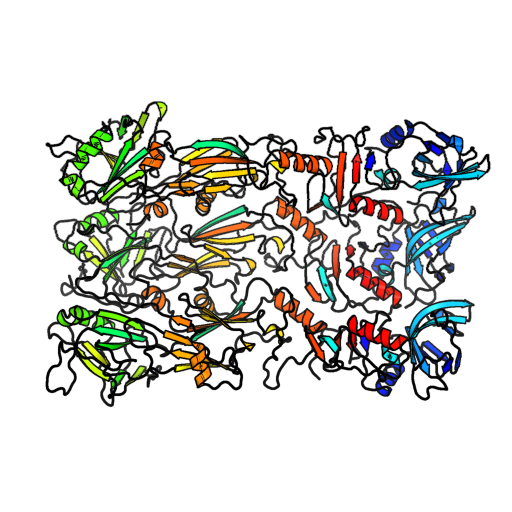 SER B 1 180 ? 118.719 4.281 11.720 1.00 22.67 180 SER B N 1
ATOM 5634 C CA . SER B 1 180 ? 119.894 4.174 10.870 1.00 24.83 180 SER B CA 1
ATOM 5635 C C . SER B 1 180 ? 120.691 5.468 10.864 1.00 23.07 180 SER B C 1
ATOM 5636 O O . SER B 1 180 ? 120.255 6.488 11.398 1.00 21.26 180 SER B O 1
ATOM 5639 N N . ILE B 1 181 ? 121.869 5.417 10.263 1.00 24.56 181 ILE B N 1
ATOM 5640 C CA . ILE B 1 181 ? 122.745 6.574 10.219 1.00 22.75 181 ILE B CA 1
ATOM 5641 C C . ILE B 1 181 ? 122.145 7.694 9.350 1.00 19.34 181 ILE B C 1
ATOM 5642 O O . ILE B 1 181 ? 121.785 7.466 8.189 1.00 20.96 181 ILE B O 1
ATOM 5647 N N . MET B 1 182 ? 122.056 8.894 9.917 1.00 20.57 182 MET B N 1
ATOM 5648 C CA . MET B 1 182 ? 121.492 10.058 9.229 1.00 23.41 182 MET B CA 1
ATOM 5649 C C . MET B 1 182 ? 122.541 11.084 8.803 1.00 23.06 182 MET B C 1
ATOM 5650 O O . MET B 1 182 ? 122.204 12.091 8.178 1.00 19.36 182 MET B O 1
ATOM 5655 N N . HIS B 1 183 ? 123.799 10.862 9.171 1.00 21.11 183 HIS B N 1
ATOM 5656 C CA . HIS B 1 183 ? 124.798 11.935 9.090 1.00 19.87 183 HIS B CA 1
ATOM 5657 C C . HIS B 1 183 ? 126.027 11.572 8.279 1.00 23.25 183 HIS B C 1
ATOM 5658 O O . HIS B 1 183 ? 126.294 10.400 8.005 1.00 19.61 183 HIS B O 1
ATOM 5665 N N . GLY B 1 184 ? 126.765 12.603 7.889 1.00 20.51 184 GLY B N 1
ATOM 5666 C CA . GLY B 1 184 ? 128.114 12.443 7.382 1.00 20.45 184 GLY B CA 1
ATOM 5667 C C . GLY B 1 184 ? 129.097 13.069 8.364 1.00 26.83 184 GLY B C 1
ATOM 5668 O O . GLY B 1 184 ? 128.726 13.913 9.186 1.00 21.54 184 GLY B O 1
ATOM 5669 N N . THR B 1 185 ? 130.363 12.682 8.260 1.00 29.53 185 THR B N 1
ATOM 5670 C CA . THR B 1 185 ? 131.407 13.225 9.125 1.00 28.68 185 THR B CA 1
ATOM 5671 C C . THR B 1 185 ? 132.566 13.649 8.250 1.00 30.78 185 THR B C 1
ATOM 5672 O O . THR B 1 185 ? 132.882 12.972 7.272 1.00 28.32 185 THR B O 1
ATOM 5676 N N . PRO B 1 186 ? 133.209 14.774 8.590 1.00 38.41 186 PRO B N 1
ATOM 5677 C CA . PRO B 1 186 ? 134.362 15.219 7.799 1.00 43.76 186 PRO B CA 1
ATOM 5678 C C . PRO B 1 186 ? 135.422 14.125 7.690 1.00 45.99 186 PRO B C 1
ATOM 5679 O O . PRO B 1 186 ? 135.782 13.512 8.699 1.00 41.88 186 PRO B O 1
ATOM 5683 N N . GLY B 1 187 ? 135.896 13.863 6.477 1.00 53.46 187 GLY B N 1
ATOM 5684 C CA . GLY B 1 187 ? 136.968 12.905 6.298 1.00 60.04 187 GLY B CA 1
ATOM 5685 C C . GLY B 1 187 ? 136.555 11.475 6.003 1.00 63.54 187 GLY B C 1
ATOM 5686 O O . GLY B 1 187 ? 137.376 10.696 5.518 1.00 66.87 187 GLY B O 1
ATOM 5687 N N . GLU B 1 188 ? 135.301 11.123 6.294 1.00 59.65 188 GLU B N 1
ATOM 5688 C CA . GLU B 1 188 ? 134.816 9.754 6.075 1.00 58.19 188 GLU B CA 1
ATOM 5689 C C . GLU B 1 188 ? 135.112 9.277 4.652 1.00 59.29 188 GLU B C 1
ATOM 5690 O O . GLU B 1 188 ? 135.105 10.063 3.702 1.00 52.41 188 GLU B O 1
ATOM 5696 N N . GLU B 1 189 ? 135.365 7.979 4.513 1.00 69.04 189 GLU B N 1
ATOM 5697 C CA . GLU B 1 189 ? 135.841 7.429 3.249 1.00 75.28 189 GLU B CA 1
ATOM 5698 C C . GLU B 1 189 ? 134.697 7.167 2.280 1.00 71.64 189 GLU B C 1
ATOM 5699 O O . GLU B 1 189 ? 134.798 7.436 1.082 1.00 74.78 189 GLU B O 1
ATOM 5705 N N . GLU B 1 190 ? 133.604 6.647 2.818 1.00 64.42 190 GLU B N 1
ATOM 5706 C CA . GLU B 1 190 ? 132.407 6.377 2.040 1.00 57.98 190 GLU B CA 1
ATOM 5707 C C . GLU B 1 190 ? 131.199 6.833 2.848 1.00 45.82 190 GLU B C 1
ATOM 5708 O O . GLU B 1 190 ? 131.261 6.891 4.072 1.00 41.37 190 GLU B O 1
ATOM 5714 N N . SER B 1 191 ? 130.117 7.175 2.162 1.00 39.42 191 SER B N 1
ATOM 5715 C CA . SER B 1 191 ? 128.877 7.549 2.820 1.00 37.47 191 SER B CA 1
ATOM 5716 C C . SER B 1 191 ? 128.327 6.358 3.611 1.00 27.62 191 SER B C 1
ATOM 5717 O O . SER B 1 191 ? 128.445 5.218 3.173 1.00 31.67 191 SER B O 1
ATOM 5720 N N . ARG B 1 192 ? 127.745 6.628 4.772 1.00 24.93 192 ARG B N 1
ATOM 5721 C CA . ARG B 1 192 ? 127.113 5.600 5.604 1.00 31.44 192 ARG B CA 1
ATOM 5722 C C . ARG B 1 192 ? 125.619 5.862 5.789 1.00 26.96 192 ARG B C 1
ATOM 5723 O O . ARG B 1 192 ? 124.975 5.253 6.642 1.00 22.00 192 ARG B O 1
ATOM 5731 N N . LEU B 1 193 ? 125.081 6.797 5.014 1.00 23.99 193 LEU B N 1
ATOM 5732 C CA . LEU B 1 193 ? 123.675 7.177 5.134 1.00 22.60 193 LEU B CA 1
ATOM 5733 C C . LEU B 1 193 ? 122.772 5.971 4.963 1.00 26.62 193 LEU B C 1
ATOM 5734 O O . LEU B 1 193 ? 122.943 5.176 4.017 1.00 24.76 193 LEU B O 1
ATOM 5739 N N . ASN B 1 194 ? 121.836 5.838 5.898 1.00 22.21 194 ASN B N 1
ATOM 5740 C CA . ASN B 1 194 ? 120.846 4.763 5.918 1.00 23.82 194 ASN B CA 1
ATOM 5741 C C . ASN B 1 194 ? 121.417 3.389 6.303 1.00 24.73 194 ASN B C 1
ATOM 5742 O O . ASN B 1 194 ? 120.688 2.406 6.336 1.00 28.19 194 ASN B O 1
ATOM 5747 N N . ASP B 1 195 ? 122.705 3.323 6.620 1.00 26.25 195 ASP B N 1
ATOM 5748 C CA . ASP B 1 195 ? 123.277 2.096 7.181 1.00 27.78 195 ASP B CA 1
ATOM 5749 C C . ASP B 1 195 ? 122.747 1.815 8.572 1.00 22.45 195 ASP B C 1
ATOM 5750 O O . ASP B 1 195 ? 122.655 2.729 9.389 1.00 22.03 195 ASP B O 1
ATOM 5755 N N . ILE B 1 196 ? 122.440 0.552 8.852 1.00 22.14 196 ILE B N 1
ATOM 5756 C CA . ILE B 1 196 ? 122.257 0.113 10.239 1.00 23.98 196 ILE B CA 1
ATOM 5757 C C . ILE B 1 196 ? 123.594 0.234 10.942 1.00 22.19 196 ILE B C 1
ATOM 5758 O O . ILE B 1 196 ? 124.632 -0.069 10.350 1.00 26.89 196 ILE B O 1
ATOM 5763 N N . ASN B 1 197 ? 123.580 0.661 12.198 1.00 19.74 197 ASN B N 1
ATOM 5764 C CA . ASN B 1 197 ? 124.814 0.745 12.954 1.00 19.41 197 ASN B CA 1
ATOM 5765 C C . ASN B 1 197 ? 124.578 0.410 14.417 1.00 21.41 197 ASN B C 1
ATOM 5766 O O . ASN B 1 197 ? 124.166 1.271 15.193 1.00 18.63 197 ASN B O 1
ATOM 5771 N N . ALA B 1 198 ? 124.836 -0.835 14.793 1.00 19.40 198 ALA B N 1
ATOM 5772 C CA . ALA B 1 198 ? 124.748 -1.211 16.201 1.00 18.99 198 ALA B CA 1
ATOM 5773 C C . ALA B 1 198 ? 125.993 -0.706 16.918 1.00 25.77 198 ALA B C 1
ATOM 5774 O O . ALA B 1 198 ? 127.014 -0.437 16.287 1.00 20.25 198 ALA B O 1
ATOM 5776 N N . SER B 1 199 ? 125.912 -0.558 18.233 1.00 18.05 199 SER B N 1
ATOM 5777 C CA . SER B 1 199 ? 127.059 -0.094 18.996 1.00 19.16 199 SER B CA 1
ATOM 5778 C C . SER B 1 199 ? 126.914 -0.429 20.478 1.00 19.15 199 SER B C 1
ATOM 5779 O O . SER B 1 199 ? 125.815 -0.716 20.954 1.00 18.65 199 SER B O 1
ATOM 5782 N N . LEU B 1 200 ? 128.029 -0.369 21.196 1.00 19.55 200 LEU B N 1
ATOM 5783 C CA . LEU B 1 200 ? 127.996 -0.412 22.657 1.00 20.89 200 LEU B CA 1
ATOM 5784 C C . LEU B 1 200 ? 127.517 0.927 23.199 1.00 20.82 200 LEU B C 1
ATOM 5785 O O . LEU B 1 200 ? 128.171 1.952 23.020 1.00 23.92 200 LEU B O 1
ATOM 5790 N N . ASN B 1 201 ? 126.355 0.917 23.829 1.00 18.74 201 ASN B N 1
ATOM 5791 C CA . ASN B 1 201 ? 125.840 2.093 24.519 1.00 16.32 201 ASN B CA 1
ATOM 5792 C C . ASN B 1 201 ? 125.188 1.611 25.801 1.00 17.65 201 ASN B C 1
ATOM 5793 O O . ASN B 1 201 ? 123.989 1.317 25.816 1.00 16.75 201 ASN B O 1
ATOM 5798 N N . GLY B 1 202 ? 125.995 1.481 26.855 1.00 17.22 202 GLY B N 1
ATOM 5799 C CA . GLY B 1 202 ? 125.569 0.806 28.072 1.00 21.56 202 GLY B CA 1
ATOM 5800 C C . GLY B 1 202 ? 125.659 -0.702 27.891 1.00 25.79 202 GLY B C 1
ATOM 5801 O O . GLY B 1 202 ? 126.266 -1.423 28.692 1.00 24.91 202 GLY B O 1
ATOM 5802 N N . MET B 1 203 ? 125.049 -1.165 26.804 1.00 24.06 203 MET B N 1
ATOM 5803 C CA . MET B 1 203 ? 125.085 -2.554 26.376 1.00 22.84 203 MET B CA 1
ATOM 5804 C C . MET B 1 203 ? 125.106 -2.558 24.854 1.00 18.29 203 MET B C 1
ATOM 5805 O O . MET B 1 203 ? 124.816 -1.538 24.240 1.00 17.48 203 MET B O 1
ATOM 5810 N N . PRO B 1 204 ? 125.420 -3.711 24.240 1.00 25.97 204 PRO B N 1
ATOM 5811 C CA . PRO B 1 204 ? 125.278 -3.814 22.778 1.00 25.68 204 PRO B CA 1
ATOM 5812 C C . PRO B 1 204 ? 123.827 -3.553 22.362 1.00 24.68 204 PRO B C 1
ATOM 5813 O O . PRO B 1 204 ? 122.921 -4.076 23.004 1.00 19.86 204 PRO B O 1
ATOM 5817 N N . GLN B 1 205 ? 123.607 -2.759 21.318 1.00 19.16 205 GLN B N 1
ATOM 5818 C CA . GLN B 1 205 ? 122.258 -2.302 20.991 1.00 19.07 205 GLN B CA 1
ATOM 5819 C C . GLN B 1 205 ? 122.263 -1.786 19.549 1.00 19.42 205 GLN B C 1
ATOM 5820 O O . GLN B 1 205 ? 123.308 -1.408 19.026 1.00 21.88 205 GLN B O 1
ATOM 5826 N N . PRO B 1 206 ? 121.109 -1.845 18.876 1.00 22.99 206 PRO B N 1
ATOM 5827 C CA . PRO B 1 206 ? 121.076 -1.698 17.413 1.00 23.09 206 PRO B CA 1
ATOM 5828 C C . PRO B 1 206 ? 120.735 -0.308 16.852 1.00 23.85 206 PRO B C 1
ATOM 5829 O O . PRO B 1 206 ? 120.729 -0.159 15.636 1.00 21.43 206 PRO B O 1
ATOM 5833 N N . LEU B 1 207 ? 120.431 0.665 17.700 1.00 16.92 207 LEU B N 1
ATOM 5834 C CA . LEU B 1 207 ? 119.953 1.970 17.243 1.00 21.81 207 LEU B CA 1
ATOM 5835 C C . LEU B 1 207 ? 121.073 3.032 17.158 1.00 19.71 207 LEU B C 1
ATOM 5836 O O . LEU B 1 207 ? 122.118 2.891 17.798 1.00 17.43 207 LEU B O 1
ATOM 5841 N N . CYS B 1 208 ? 120.831 4.094 16.384 1.00 16.95 208 CYS B N 1
ATOM 5842 C CA . CYS B 1 208 ? 121.755 5.233 16.261 1.00 16.92 208 CYS B CA 1
ATOM 5843 C C . CYS B 1 208 ? 121.365 6.368 17.192 1.00 23.20 208 CYS B C 1
ATOM 5844 O O . CYS B 1 208 ? 120.230 6.827 17.172 1.00 21.65 208 CYS B O 1
ATOM 5847 N N . TYR B 1 209 ? 122.320 6.841 17.983 1.00 13.88 209 TYR B N 1
ATOM 5848 C CA . TYR B 1 209 ? 122.045 7.882 18.961 1.00 13.28 209 TYR B CA 1
ATOM 5849 C C . TYR B 1 209 ? 122.750 9.174 18.594 1.00 18.13 209 TYR B C 1
ATOM 5850 O O . TYR B 1 209 ? 123.939 9.168 18.260 1.00 15.95 209 TYR B O 1
ATOM 5859 N N . TYR B 1 210 ? 122.003 10.273 18.650 1.00 14.36 210 TYR B N 1
ATOM 5860 C CA . TYR B 1 210 ? 122.563 11.604 18.470 1.00 14.40 210 TYR B CA 1
ATOM 5861 C C . TYR B 1 210 ? 122.244 12.425 19.708 1.00 17.79 210 TYR B C 1
ATOM 5862 O O . TYR B 1 210 ? 121.176 12.270 20.293 1.00 18.16 210 TYR B O 1
ATOM 5871 N N . ILE B 1 211 ? 123.155 13.300 20.113 1.00 15.83 211 ILE B N 1
ATOM 5872 C CA . ILE B 1 211 ? 122.880 14.139 21.271 1.00 16.55 211 ILE B CA 1
ATOM 5873 C C . ILE B 1 211 ? 123.199 15.591 20.968 1.00 17.85 211 ILE B C 1
ATOM 5874 O O . ILE B 1 211 ? 124.038 15.894 20.119 1.00 14.84 211 ILE B O 1
ATOM 5879 N N . HIS B 1 212 ? 122.519 16.491 21.665 1.00 11.70 212 HIS B N 1
ATOM 5880 C CA . HIS B 1 212 ? 122.711 17.910 21.429 1.00 13.78 212 HIS B CA 1
ATOM 5881 C C . HIS B 1 212 ? 122.575 18.679 22.741 1.00 13.08 212 HIS B C 1
ATOM 5882 O O . HIS B 1 212 ? 121.481 18.796 23.284 1.00 16.58 212 HIS B O 1
ATOM 5889 N N . PRO B 1 213 ? 123.697 19.202 23.264 1.00 17.08 213 PRO B N 1
ATOM 5890 C CA . PRO B 1 213 ? 123.630 19.968 24.519 1.00 17.42 213 PRO B CA 1
ATOM 5891 C C . PRO B 1 213 ? 122.987 21.319 24.255 1.00 19.84 213 PRO B C 1
ATOM 5892 O O . PRO B 1 213 ? 123.150 21.873 23.160 1.00 15.65 213 PRO B O 1
ATOM 5896 N N . PHE B 1 214 ? 122.235 21.840 25.217 1.00 15.06 214 PHE B N 1
ATOM 5897 C CA . PHE B 1 214 ? 121.600 23.126 25.000 1.00 14.97 214 PHE B CA 1
ATOM 5898 C C . PHE B 1 214 ? 121.273 23.804 26.320 1.00 17.07 214 PHE B C 1
ATOM 5899 O O . PHE B 1 214 ? 121.225 23.158 27.375 1.00 13.88 214 PHE B O 1
ATOM 5907 N N . TYR B 1 215 ? 121.080 25.115 26.238 1.00 16.05 215 TYR B N 1
ATOM 5908 C CA . TYR B 1 215 ? 120.678 25.955 27.356 1.00 18.09 215 TYR B CA 1
ATOM 5909 C C . TYR B 1 215 ? 119.262 26.479 27.123 1.00 25.49 215 TYR B C 1
ATOM 5910 O O . TYR B 1 215 ? 118.759 26.444 25.993 1.00 17.91 215 TYR B O 1
ATOM 5919 N N . LYS B 1 216 ? 118.647 26.990 28.188 1.00 23.13 216 LYS B N 1
ATOM 5920 C CA . LYS B 1 216 ? 117.243 27.413 28.180 1.00 31.16 216 LYS B CA 1
ATOM 5921 C C . LYS B 1 216 ? 116.936 28.610 27.278 1.00 27.17 216 LYS B C 1
ATOM 5922 O O . LYS B 1 216 ? 115.804 28.782 26.836 1.00 35.04 216 LYS B O 1
ATOM 5928 N N . ASP B 1 217 ? 117.933 29.437 27.012 1.00 21.81 217 ASP B N 1
ATOM 5929 C CA . ASP B 1 217 ? 117.754 30.550 26.096 1.00 28.28 217 ASP B CA 1
ATOM 5930 C C . ASP B 1 217 ? 117.982 30.124 24.642 1.00 25.46 217 ASP B C 1
ATOM 5931 O O . ASP B 1 217 ? 117.980 30.959 23.745 1.00 24.93 217 ASP B O 1
ATOM 5936 N N . GLY B 1 218 ? 118.188 28.831 24.414 1.00 24.22 218 GLY B N 1
ATOM 5937 C CA . GLY B 1 218 ? 118.387 28.324 23.066 1.00 21.67 218 GLY B CA 1
ATOM 5938 C C . GLY B 1 218 ? 119.837 28.278 22.604 1.00 22.27 218 GLY B C 1
ATOM 5939 O O . GLY B 1 218 ? 120.139 27.784 21.517 1.00 22.73 218 GLY B O 1
ATOM 5940 N N . LYS B 1 219 ? 120.747 28.777 23.427 1.00 16.67 219 LYS B N 1
ATOM 5941 C CA . LYS B 1 219 ? 122.164 28.685 23.096 1.00 18.14 219 LYS B CA 1
ATOM 5942 C C . LYS B 1 219 ? 122.674 27.264 23.280 1.00 18.14 219 LYS B C 1
ATOM 5943 O O . LYS B 1 219 ? 122.030 26.436 23.937 1.00 16.00 219 LYS B O 1
ATOM 5949 N N . VAL B 1 220 ? 123.829 26.978 22.693 1.00 14.44 220 VAL B N 1
ATOM 5950 C CA . VAL B 1 220 ? 124.473 25.681 22.887 1.00 13.93 220 VAL B CA 1
ATOM 5951 C C . VAL B 1 220 ? 125.945 25.917 23.233 1.00 14.36 220 VAL B C 1
ATOM 5952 O O . VAL B 1 220 ? 126.534 26.893 22.789 1.00 16.69 220 VAL B O 1
ATOM 5956 N N . PRO B 1 221 ? 126.543 25.026 24.029 1.00 16.70 221 PRO B N 1
ATOM 5957 C CA . PRO B 1 221 ? 127.954 25.204 24.382 1.00 16.93 221 PRO B CA 1
ATOM 5958 C C . PRO B 1 221 ? 128.876 25.061 23.194 1.00 19.46 221 PRO B C 1
ATOM 5959 O O . PRO B 1 221 ? 128.584 24.291 22.278 1.00 18.05 221 PRO B O 1
ATOM 5963 N N . LYS B 1 222 ? 129.983 25.787 23.212 1.00 15.92 222 LYS B N 1
ATOM 5964 C CA . LYS B 1 222 ? 131.047 25.514 22.267 1.00 17.95 222 LYS B CA 1
ATOM 5965 C C . LYS B 1 222 ? 131.595 24.118 22.551 1.00 18.33 222 LYS B C 1
ATOM 5966 O O . LYS B 1 222 ? 132.064 23.824 23.661 1.00 16.81 222 LYS B O 1
ATOM 5972 N N . THR B 1 223 ? 131.504 23.245 21.549 1.00 15.96 223 THR B N 1
ATOM 5973 C CA . THR B 1 223 ? 131.770 21.828 21.766 1.00 15.63 223 THR B CA 1
ATOM 5974 C C . THR B 1 223 ? 132.880 21.321 20.868 1.00 25.22 223 THR B C 1
ATOM 5975 O O . THR B 1 223 ? 132.831 21.473 19.638 1.00 22.94 223 THR B O 1
ATOM 5979 N N . TYR B 1 224 ? 133.891 20.729 21.495 1.00 18.47 224 TYR B N 1
ATOM 5980 C CA . TYR B 1 224 ? 134.998 20.127 20.770 1.00 21.04 224 TYR B CA 1
ATOM 5981 C C . TYR B 1 224 ? 134.907 18.619 20.836 1.00 22.43 224 TYR B C 1
ATOM 5982 O O . TYR B 1 224 ? 134.593 18.046 21.883 1.00 19.92 224 TYR B O 1
ATOM 5991 N N . ILE B 1 225 ? 135.192 17.971 19.716 1.00 20.17 225 ILE B N 1
ATOM 5992 C CA . ILE B 1 225 ? 135.331 16.526 19.711 1.00 20.57 225 ILE B CA 1
ATOM 5993 C C . ILE B 1 225 ? 136.782 16.270 19.357 1.00 26.07 225 ILE B C 1
ATOM 5994 O O . ILE B 1 225 ? 137.225 16.590 18.253 1.00 23.45 225 ILE B O 1
ATOM 5999 N N . GLY B 1 226 ? 137.536 15.743 20.312 1.00 25.01 226 GLY B N 1
ATOM 6000 C CA . GLY B 1 226 ? 138.980 15.757 20.188 1.00 29.47 226 GLY B CA 1
ATOM 6001 C C . GLY B 1 226 ? 139.407 17.208 20.065 1.00 27.48 226 GLY B C 1
ATOM 6002 O O . GLY B 1 226 ? 138.993 18.054 20.859 1.00 27.26 226 GLY B O 1
ATOM 6003 N N . ASP B 1 227 ? 140.193 17.508 19.040 1.00 30.37 227 ASP B N 1
ATOM 6004 C CA . ASP B 1 227 ? 140.703 18.861 18.830 1.00 41.68 227 ASP B CA 1
ATOM 6005 C C . ASP B 1 227 ? 139.834 19.723 17.905 1.00 37.88 227 ASP B C 1
ATOM 6006 O O . ASP B 1 227 ? 140.150 20.894 17.673 1.00 37.78 227 ASP B O 1
ATOM 6011 N N . ASN B 1 228 ? 138.755 19.153 17.368 1.00 29.91 228 ASN B N 1
ATOM 6012 C CA . ASN B 1 228 ? 137.940 19.859 16.378 1.00 25.80 228 ASN B CA 1
ATOM 6013 C C . ASN B 1 228 ? 136.654 20.442 16.945 1.00 21.52 228 ASN B C 1
ATOM 6014 O O . ASN B 1 228 ? 135.898 19.753 17.637 1.00 20.84 228 ASN B O 1
ATOM 6019 N N . ASN B 1 229 ? 136.401 21.711 16.637 1.00 22.12 229 ASN B N 1
ATOM 6020 C CA . ASN B 1 229 ? 135.137 22.355 16.989 1.00 23.59 229 ASN B CA 1
ATOM 6021 C C . ASN B 1 229 ? 134.021 21.647 16.232 1.00 20.16 229 ASN B C 1
ATOM 6022 O O . ASN B 1 229 ? 134.092 21.504 15.023 1.00 21.84 229 ASN B O 1
ATOM 6027 N N . ALA B 1 230 ? 132.996 21.200 16.938 1.00 18.50 230 ALA B N 1
ATOM 6028 C CA . ALA B 1 230 ? 131.885 20.498 16.297 1.00 17.90 230 ALA B CA 1
ATOM 6029 C C . ALA B 1 230 ? 130.910 21.463 15.600 1.00 23.71 230 ALA B C 1
ATOM 6030 O O . ALA B 1 230 ? 129.983 21.028 14.925 1.00 21.96 230 ALA B O 1
ATOM 6032 N N . ASN B 1 231 ? 131.117 22.767 15.783 1.00 19.09 231 ASN B N 1
ATOM 6033 C CA . ASN B 1 231 ? 130.261 23.794 15.177 1.00 21.20 231 ASN B CA 1
ATOM 6034 C C . ASN B 1 231 ? 128.761 23.543 15.364 1.00 21.58 231 ASN B C 1
ATOM 6035 O O . ASN B 1 231 ? 127.996 23.626 14.403 1.00 19.41 231 ASN B O 1
ATOM 6040 N N . LEU B 1 232 ? 128.333 23.242 16.587 1.00 16.92 232 LEU B N 1
ATOM 6041 C CA . LEU B 1 232 ? 126.943 22.835 16.834 1.00 18.28 232 LEU B CA 1
ATOM 6042 C C . LEU B 1 232 ? 125.909 23.861 16.392 1.00 22.52 232 LEU B C 1
ATOM 6043 O O . LEU B 1 232 ? 126.079 25.054 16.633 1.00 21.27 232 LEU B O 1
ATOM 6048 N N . SER B 1 233 ? 124.815 23.393 15.791 1.00 17.45 233 SER B N 1
ATOM 6049 C CA . SER B 1 233 ? 123.701 24.283 15.471 1.00 20.90 233 SER B CA 1
ATOM 6050 C C . SER B 1 233 ? 123.010 24.774 16.750 1.00 18.14 233 SER B C 1
ATOM 6051 O O . SER B 1 233 ? 122.795 24.001 17.673 1.00 19.60 233 SER B O 1
ATOM 6054 N N . PRO B 1 234 ? 122.615 26.054 16.791 1.00 21.58 234 PRO B N 1
ATOM 6055 C CA . PRO B 1 234 ? 121.728 26.458 17.892 1.00 22.82 234 PRO B CA 1
ATOM 6056 C C . PRO B 1 234 ? 120.455 25.592 17.891 1.00 22.75 234 PRO B C 1
ATOM 6057 O O . PRO B 1 234 ? 119.968 25.214 16.830 1.00 20.92 234 PRO B O 1
ATOM 6061 N N . ILE B 1 235 ? 119.948 25.254 19.074 1.00 17.07 235 ILE B N 1
ATOM 6062 C CA . ILE B 1 235 ? 118.946 24.196 19.207 1.00 19.62 235 ILE B CA 1
ATOM 6063 C C . ILE B 1 235 ? 117.596 24.510 18.528 1.00 18.72 235 ILE B C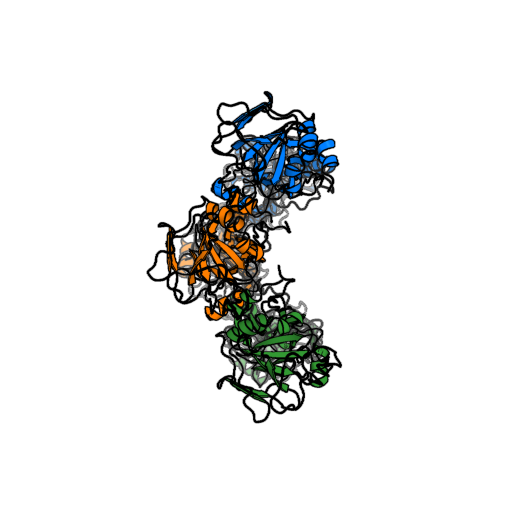 1
ATOM 6064 O O . ILE B 1 235 ? 116.969 23.615 17.954 1.00 19.61 235 ILE B O 1
ATOM 6069 N N . VAL B 1 236 ? 117.155 25.764 18.551 1.00 18.86 236 VAL B N 1
ATOM 6070 C CA . VAL B 1 236 ? 115.864 26.085 17.947 1.00 17.39 236 VAL B CA 1
ATOM 6071 C C . VAL B 1 236 ? 115.937 25.890 16.432 1.00 26.74 236 VAL B C 1
ATOM 6072 O O . VAL B 1 236 ? 115.068 25.245 15.838 1.00 21.56 236 VAL B O 1
ATOM 6076 N N . ASN B 1 237 ? 116.993 26.425 15.824 1.00 23.19 237 ASN B N 1
ATOM 6077 C CA . ASN B 1 237 ? 117.212 26.277 14.386 1.00 30.70 237 ASN B CA 1
ATOM 6078 C C . ASN B 1 237 ? 117.346 24.815 13.995 1.00 22.92 237 ASN B C 1
ATOM 6079 O O . ASN B 1 237 ? 116.840 24.390 12.965 1.00 25.55 237 ASN B O 1
ATOM 6084 N N . MET B 1 238 ? 117.999 24.042 14.850 1.00 23.43 238 MET B N 1
ATOM 6085 C CA . MET B 1 238 ? 118.194 22.630 14.584 1.00 28.25 238 MET B CA 1
ATOM 6086 C C . MET B 1 238 ? 116.889 21.836 14.565 1.00 27.58 238 MET B C 1
ATOM 6087 O O . MET B 1 238 ? 116.688 20.942 13.723 1.00 24.36 238 MET B O 1
ATOM 6092 N N . LEU B 1 239 ? 116.015 22.138 15.520 1.00 18.99 239 LEU B N 1
ATOM 6093 C CA . LEU B 1 239 ? 114.703 21.499 15.543 1.00 22.29 239 LEU B CA 1
ATOM 6094 C C . LEU B 1 239 ? 113.935 21.831 14.267 1.00 18.56 239 LEU B C 1
ATOM 6095 O O . LEU B 1 239 ? 113.350 20.950 13.649 1.00 25.38 239 LEU B O 1
ATOM 6100 N N . THR B 1 240 ? 113.947 23.097 13.869 1.00 19.17 240 THR B N 1
ATOM 6101 C CA . THR B 1 240 ? 113.269 23.504 12.638 1.00 22.88 240 THR B CA 1
ATOM 6102 C C . THR B 1 240 ? 113.835 22.742 11.438 1.00 25.56 240 THR B C 1
ATOM 6103 O O . THR B 1 240 ? 113.093 22.204 10.613 1.00 26.27 240 THR B O 1
ATOM 6107 N N . ASN B 1 241 ? 115.159 22.692 11.354 1.00 21.24 241 ASN B N 1
ATOM 6108 C CA . ASN B 1 241 ? 115.815 22.106 10.192 1.00 26.76 241 ASN B CA 1
ATOM 6109 C C . ASN B 1 241 ? 115.715 20.586 10.169 1.00 23.49 241 ASN B C 1
ATOM 6110 O O . ASN B 1 241 ? 115.435 20.006 9.127 1.00 26.05 241 ASN B O 1
ATOM 6115 N N . ILE B 1 242 ? 115.897 19.942 11.317 1.00 19.05 242 ILE B N 1
ATOM 6116 C CA . ILE B 1 242 ? 115.840 18.482 11.357 1.00 22.97 242 ILE B CA 1
ATOM 6117 C C . ILE B 1 242 ? 114.461 17.984 10.911 1.00 29.69 242 ILE B C 1
ATOM 6118 O O . ILE B 1 242 ? 114.360 17.032 10.138 1.00 31.57 242 ILE B O 1
ATOM 6123 N N . PHE B 1 243 ? 113.403 18.643 11.375 1.00 25.93 243 PHE B N 1
ATOM 6124 C CA . PHE B 1 243 ? 112.049 18.223 11.035 1.00 29.26 243 PHE B CA 1
ATOM 6125 C C . PHE B 1 243 ? 111.647 18.678 9.633 1.00 29.52 243 PHE B C 1
ATOM 6126 O O . PHE B 1 243 ? 110.651 18.210 9.080 1.00 29.72 243 PHE B O 1
ATOM 6134 N N . SER B 1 244 ? 112.419 19.584 9.045 1.00 27.07 244 SER B N 1
ATOM 6135 C CA . SER B 1 244 ? 112.152 19.988 7.669 1.00 29.38 244 SER B CA 1
ATOM 6136 C C . SER B 1 244 ? 112.726 18.982 6.680 1.00 31.41 244 SER B C 1
ATOM 6137 O O . SER B 1 244 ? 112.309 18.924 5.528 1.00 31.03 244 SER B O 1
ATOM 6140 N N . GLN B 1 245 ? 113.701 18.203 7.130 1.00 30.07 245 GLN B N 1
ATOM 6141 C CA . GLN B 1 245 ? 114.327 17.199 6.280 1.00 34.49 245 GLN B CA 1
ATOM 6142 C C . GLN B 1 245 ? 113.574 15.865 6.373 1.00 36.27 245 GLN B C 1
ATOM 6143 O O . GLN B 1 245 ? 113.699 15.146 7.371 1.00 31.26 245 GLN B O 1
ATOM 6149 N N . LYS B 1 246 ? 112.788 15.542 5.347 1.00 39.52 246 LYS B N 1
ATOM 6150 C CA . LYS B 1 246 ? 112.002 14.299 5.332 1.00 49.24 246 LYS B CA 1
ATOM 6151 C C . LYS B 1 246 ? 112.836 13.028 5.455 1.00 46.71 246 LYS B C 1
ATOM 6152 O O . LYS B 1 246 ? 112.429 12.083 6.133 1.00 38.51 246 LYS B O 1
ATOM 6158 N N . SER B 1 247 ? 113.974 12.986 4.774 1.00 46.59 247 SER B N 1
ATOM 6159 C CA . SER B 1 247 ? 114.887 11.862 4.926 1.00 46.99 247 SER B CA 1
ATOM 6160 C C . SER B 1 247 ? 115.220 11.648 6.414 1.00 48.71 247 SER B C 1
ATOM 6161 O O . SER B 1 247 ? 115.122 10.531 6.928 1.00 41.93 247 SER B O 1
ATOM 6164 N N . ALA B 1 248 ? 115.593 12.724 7.105 1.00 47.26 248 ALA B N 1
ATOM 6165 C CA . ALA B 1 248 ? 115.901 12.651 8.533 1.00 43.40 248 ALA B CA 1
ATOM 6166 C C . ALA B 1 248 ? 114.701 12.181 9.363 1.00 42.37 248 ALA B C 1
ATOM 6167 O O . ALA B 1 248 ? 114.799 11.209 10.116 1.00 41.95 248 ALA B O 1
ATOM 6169 N N . VAL B 1 249 ? 113.569 12.865 9.211 1.00 41.14 249 VAL B N 1
ATOM 6170 C CA . VAL B 1 249 ? 112.411 12.645 10.082 1.00 43.14 249 VAL B CA 1
ATOM 6171 C C . VAL B 1 249 ? 111.843 11.235 10.004 1.00 40.68 249 VAL B C 1
ATOM 6172 O O . VAL B 1 249 ? 111.413 10.691 11.017 1.00 37.62 249 VAL B O 1
ATOM 6176 N N . ASN B 1 250 ? 111.849 10.641 8.815 1.00 40.02 250 ASN B N 1
ATOM 6177 C CA . ASN B 1 250 ? 111.230 9.331 8.631 1.00 44.74 250 ASN B CA 1
ATOM 6178 C C . ASN B 1 250 ? 111.983 8.211 9.343 1.00 41.12 250 ASN B C 1
ATOM 6179 O O . ASN B 1 250 ? 111.467 7.109 9.510 1.00 46.44 250 ASN B O 1
ATOM 6184 N N . ASP B 1 251 ? 113.192 8.515 9.792 1.00 36.22 251 ASP B N 1
ATOM 6185 C CA . ASP B 1 251 ? 114.052 7.520 10.423 1.00 34.54 251 ASP B CA 1
ATOM 6186 C C . ASP B 1 251 ? 114.097 7.668 11.946 1.00 25.91 251 ASP B C 1
ATOM 6187 O O . ASP B 1 251 ? 114.621 6.798 12.641 1.00 25.95 251 ASP B O 1
ATOM 6192 N N . ILE B 1 252 ? 113.561 8.775 12.451 1.00 23.55 252 ILE B N 1
ATOM 6193 C CA . ILE B 1 252 ? 113.618 9.092 13.875 1.00 23.20 252 ILE B CA 1
ATOM 6194 C C . ILE B 1 252 ? 112.561 8.313 14.650 1.00 23.07 252 ILE B C 1
ATOM 6195 O O . ILE B 1 252 ? 111.383 8.332 14.298 1.00 27.45 252 ILE B O 1
ATOM 6200 N N . VAL B 1 253 ? 112.980 7.602 15.688 1.00 16.52 253 VAL B N 1
ATOM 6201 C CA . VAL B 1 253 ? 112.024 6.783 16.429 1.00 23.06 253 VAL B CA 1
ATOM 6202 C C . VAL B 1 253 ? 111.744 7.352 17.839 1.00 27.21 253 VAL B C 1
ATOM 6203 O O . VAL B 1 253 ? 110.735 7.025 18.460 1.00 26.81 253 VAL B O 1
ATOM 6207 N N . ASN B 1 254 ? 112.626 8.204 18.345 1.00 18.47 254 ASN B N 1
ATOM 6208 C CA . ASN B 1 254 ? 112.317 8.931 19.584 1.00 19.17 254 ASN B CA 1
ATOM 6209 C C . ASN B 1 254 ? 113.209 10.154 19.786 1.00 15.80 254 ASN B C 1
ATOM 6210 O O . ASN B 1 254 ? 114.301 10.250 19.213 1.00 18.05 254 ASN B O 1
ATOM 6215 N N . MET B 1 255 ? 112.715 11.092 20.591 1.00 17.93 255 MET B N 1
ATOM 6216 C CA . MET B 1 255 ? 113.445 12.300 20.955 1.00 17.61 255 MET B CA 1
ATOM 6217 C C . MET B 1 255 ? 113.032 12.672 22.362 1.00 18.98 255 MET B C 1
ATOM 6218 O O . MET B 1 255 ? 111.834 12.732 22.652 1.00 20.08 255 MET B O 1
ATOM 6223 N N . TYR B 1 256 ? 114.008 12.916 23.235 1.00 15.40 256 TYR B N 1
ATOM 6224 C CA . TYR B 1 256 ? 113.702 13.320 24.604 1.00 14.76 256 TYR B CA 1
ATOM 6225 C C . TYR B 1 256 ? 114.812 14.190 25.158 1.00 14.74 256 TYR B C 1
ATOM 6226 O O . TYR B 1 256 ? 115.879 14.292 24.558 1.00 14.24 256 TYR B O 1
ATOM 6235 N N . VAL B 1 257 ? 114.552 14.849 26.286 1.00 13.64 257 VAL B N 1
ATOM 6236 C CA . VAL B 1 257 ? 115.588 15.662 26.908 1.00 14.08 257 VAL B CA 1
ATOM 6237 C C . VAL B 1 257 ? 115.962 15.015 28.225 1.00 18.53 257 VAL B C 1
ATOM 6238 O O . VAL B 1 257 ? 115.123 14.384 28.861 1.00 18.03 257 VAL B O 1
ATOM 6242 N N . THR B 1 258 ? 117.223 15.153 28.628 1.00 15.95 258 THR B N 1
ATOM 6243 C CA . THR B 1 258 ? 117.668 14.544 29.865 1.00 18.28 258 THR B CA 1
ATOM 6244 C C . THR B 1 258 ? 118.715 15.408 30.542 1.00 17.08 258 THR B C 1
ATOM 6245 O O . THR B 1 258 ? 119.462 16.130 29.875 1.00 15.11 258 THR B O 1
ATOM 6249 N N . ASP B 1 259 ? 118.742 15.348 31.872 1.00 13.47 259 ASP B N 1
ATOM 6250 C CA . ASP B 1 259 ? 119.712 16.084 32.670 1.00 13.66 259 ASP B CA 1
ATOM 6251 C C . ASP B 1 259 ? 121.053 15.338 32.765 1.00 16.76 259 ASP B C 1
ATOM 6252 O O . ASP B 1 259 ? 122.045 15.901 33.221 1.00 15.32 259 ASP B O 1
ATOM 6257 N N . TYR B 1 260 ? 121.089 14.067 32.380 1.00 13.84 260 TYR B N 1
ATOM 6258 C CA . TYR B 1 260 ? 122.327 13.283 32.568 1.00 14.97 260 TYR B CA 1
ATOM 6259 C C . TYR B 1 260 ? 122.393 12.101 31.600 1.00 19.50 260 TYR B C 1
ATOM 6260 O O . TYR B 1 260 ? 121.453 11.328 31.513 1.00 24.85 260 TYR B O 1
ATOM 6269 N N . ILE B 1 261 ? 123.499 11.945 30.880 1.00 13.93 261 ILE B N 1
ATOM 6270 C CA . ILE B 1 261 ? 123.554 10.876 29.876 1.00 16.13 261 ILE B CA 1
ATOM 6271 C C . ILE B 1 261 ? 124.406 9.667 30.275 1.00 18.32 261 ILE B C 1
ATOM 6272 O O . ILE B 1 261 ? 124.711 8.820 29.441 1.00 21.29 261 ILE B O 1
ATOM 6277 N N . GLY B 1 262 ? 124.768 9.568 31.547 1.00 17.31 262 GLY B N 1
ATOM 6278 C CA . GLY B 1 262 ? 125.509 8.409 32.025 1.00 14.67 262 GLY B CA 1
ATOM 6279 C C . GLY B 1 262 ? 127.017 8.622 32.023 1.00 18.38 262 GLY B C 1
ATOM 6280 O O . GLY B 1 262 ? 127.794 7.687 32.230 1.00 19.30 262 GLY B O 1
ATOM 6281 N N . LEU B 1 263 ? 127.433 9.867 31.804 1.00 15.28 263 LEU B N 1
ATOM 6282 C CA . LEU B 1 263 ? 128.848 10.190 31.742 1.00 17.16 263 LEU B CA 1
ATOM 6283 C C . LEU B 1 263 ? 129.205 11.450 32.508 1.00 19.40 263 LEU B C 1
ATOM 6284 O O . LEU B 1 263 ? 128.479 12.452 32.458 1.00 21.31 263 LEU B O 1
ATOM 6289 N N . LYS B 1 264 ? 130.333 11.397 33.204 1.00 15.83 264 LYS B N 1
ATOM 6290 C CA . LYS B 1 264 ? 130.976 12.609 33.685 1.00 23.81 264 LYS B CA 1
ATOM 6291 C C . LYS B 1 264 ? 131.591 13.300 32.470 1.00 27.70 264 LYS B C 1
ATOM 6292 O O . LYS B 1 264 ? 132.339 12.675 31.710 1.00 28.51 264 LYS B O 1
ATOM 6298 N N . LEU B 1 265 ? 131.284 14.571 32.277 1.00 23.18 265 LEU B N 1
ATOM 6299 C CA . LEU B 1 265 ? 131.760 15.248 31.076 1.00 22.18 265 LEU B CA 1
ATOM 6300 C C . LEU B 1 265 ? 132.841 16.269 31.368 1.00 25.08 265 LEU B C 1
ATOM 6301 O O . LEU B 1 265 ? 132.853 16.882 32.442 1.00 24.10 265 LEU B O 1
ATOM 6306 N N . ASP B 1 266 ? 133.750 16.447 30.410 1.00 21.48 266 ASP B N 1
ATOM 6307 C CA . ASP B 1 266 ? 134.732 17.529 30.487 1.00 24.95 266 ASP B CA 1
ATOM 6308 C C . ASP B 1 266 ? 134.046 18.826 30.070 1.00 24.01 266 ASP B C 1
ATOM 6309 O O . ASP B 1 266 ? 134.051 19.209 28.891 1.00 22.86 266 ASP B O 1
ATOM 6314 N N . TYR B 1 267 ? 133.450 19.496 31.046 1.00 20.23 267 TYR B N 1
ATOM 6315 C CA . TYR B 1 267 ? 132.519 20.585 30.781 1.00 16.49 267 TYR B CA 1
ATOM 6316 C C . TYR B 1 267 ? 132.772 21.795 31.670 1.00 22.63 267 TYR B C 1
ATOM 6317 O O . TYR B 1 267 ? 132.908 21.655 32.890 1.00 21.29 267 TYR B O 1
ATOM 6326 N N . LYS B 1 268 ? 132.840 22.977 31.056 1.00 22.64 268 LYS B N 1
ATOM 6327 C CA . LYS B 1 268 ? 132.964 24.244 31.789 1.00 21.80 268 LYS B CA 1
ATOM 6328 C C . LYS B 1 268 ? 131.677 25.045 31.699 1.00 23.52 268 LYS B C 1
ATOM 6329 O O . LYS B 1 268 ? 131.357 25.609 30.645 1.00 17.36 268 LYS B O 1
ATOM 6335 N N . ASN B 1 269 ? 130.928 25.092 32.797 1.00 18.57 269 ASN B N 1
ATOM 6336 C CA . ASN B 1 269 ? 129.614 25.720 32.765 1.00 18.96 269 ASN B CA 1
ATOM 6337 C C . ASN B 1 269 ? 129.663 27.227 32.563 1.00 21.70 269 ASN B C 1
ATOM 6338 O O . ASN B 1 269 ? 128.860 27.765 31.809 1.00 21.41 269 ASN B O 1
ATOM 6343 N N . GLY B 1 270 ? 130.583 27.909 33.244 1.00 19.53 270 GLY B N 1
ATOM 6344 C CA . GLY B 1 270 ? 130.692 29.354 33.098 1.00 20.87 270 GLY B CA 1
ATOM 6345 C C . GLY B 1 270 ? 131.019 29.775 31.671 1.00 22.80 270 GLY B C 1
ATOM 6346 O O . GLY B 1 270 ? 130.354 30.634 31.094 1.00 23.12 270 GLY B O 1
ATOM 6347 N N . ASP B 1 271 ? 132.031 29.140 31.091 1.00 19.72 271 ASP B N 1
ATOM 6348 C CA . ASP B 1 271 ? 132.468 29.462 29.740 1.00 24.36 271 ASP B CA 1
ATOM 6349 C C . ASP B 1 271 ? 131.621 28.777 28.678 1.00 23.09 271 ASP B C 1
ATOM 6350 O O . ASP B 1 271 ? 131.864 28.970 27.494 1.00 20.52 271 ASP B O 1
ATOM 6355 N N . LYS B 1 272 ? 130.685 27.935 29.110 1.00 17.71 272 LYS B N 1
ATOM 6356 C CA . LYS B 1 272 ? 129.818 27.203 28.187 1.00 24.27 272 LYS B CA 1
ATOM 6357 C C . LYS B 1 272 ? 130.657 26.471 27.134 1.00 24.58 272 LYS B C 1
ATOM 6358 O O . LYS B 1 272 ? 130.555 26.723 25.936 1.00 19.80 272 LYS B O 1
ATOM 6364 N N . GLU B 1 273 ? 131.518 25.587 27.607 1.00 16.79 273 GLU B N 1
ATOM 6365 C CA . GLU B 1 273 ? 132.432 24.868 26.738 1.00 20.85 273 GLU B CA 1
ATOM 6366 C C . GLU B 1 273 ? 132.446 23.407 27.117 1.00 20.71 273 GLU B C 1
ATOM 6367 O O . GLU B 1 273 ? 132.524 23.063 28.295 1.00 23.35 273 GLU B O 1
ATOM 6373 N N . LEU B 1 274 ? 132.355 22.553 26.110 1.00 17.33 274 LEU B N 1
ATOM 6374 C CA . LEU B 1 274 ? 132.258 21.111 26.305 1.00 18.99 274 LEU B CA 1
ATOM 6375 C C . LEU B 1 274 ? 133.313 20.393 25.463 1.00 17.87 274 LEU B C 1
ATOM 6376 O O . LEU B 1 274 ? 133.444 20.669 24.271 1.00 17.68 274 LEU B O 1
ATOM 6381 N N . LYS B 1 275 ? 134.072 19.489 26.075 1.00 16.46 275 LYS B N 1
ATOM 6382 C CA . LYS B 1 275 ? 135.053 18.694 25.337 1.00 20.41 275 LYS B CA 1
ATOM 6383 C C . LYS B 1 275 ? 134.660 17.224 25.408 1.00 23.76 275 LYS B C 1
ATOM 6384 O O . LYS B 1 275 ? 134.437 16.681 26.494 1.00 23.39 275 LYS B O 1
ATOM 6390 N N . LEU B 1 276 ? 134.547 16.594 24.245 1.00 19.43 276 LEU B N 1
ATOM 6391 C CA . LEU B 1 276 ? 134.116 15.204 24.156 1.00 16.47 276 LEU B CA 1
ATOM 6392 C C . LEU B 1 276 ? 135.221 14.324 23.565 1.00 19.94 276 LEU B C 1
ATOM 6393 O O . LEU B 1 276 ? 135.983 14.755 22.693 1.00 22.48 276 LEU B O 1
ATOM 6398 N N . ASP B 1 277 ? 135.280 13.087 24.050 1.00 21.54 277 ASP B N 1
ATOM 6399 C CA . ASP B 1 277 ? 136.255 12.082 23.638 1.00 22.25 277 ASP B CA 1
ATOM 6400 C C . ASP B 1 277 ? 136.001 11.647 22.193 1.00 23.42 277 ASP B C 1
ATOM 6401 O O . ASP B 1 277 ? 134.915 11.199 21.865 1.00 17.38 277 ASP B O 1
ATOM 6406 N N . LYS B 1 278 ? 136.996 11.780 21.327 1.00 19.66 278 LYS B N 1
ATOM 6407 C CA . LYS B 1 278 ? 136.788 11.462 19.910 1.00 22.41 278 LYS B CA 1
ATOM 6408 C C . LYS B 1 278 ? 136.602 9.964 19.634 1.00 27.56 278 LYS B C 1
ATOM 6409 O O . LYS B 1 278 ? 136.172 9.577 18.547 1.00 25.43 278 LYS B O 1
ATOM 6415 N N . ASP B 1 279 ? 136.900 9.121 20.616 1.00 24.17 279 ASP B N 1
ATOM 6416 C CA . ASP B 1 279 ? 136.693 7.685 20.449 1.00 26.99 279 ASP B CA 1
ATOM 6417 C C . ASP B 1 279 ? 135.242 7.314 20.736 1.00 23.27 279 ASP B C 1
ATOM 6418 O O . ASP B 1 279 ? 134.770 6.261 20.329 1.00 25.44 279 ASP B O 1
ATOM 6423 N N . MET B 1 280 ? 134.527 8.194 21.422 1.00 18.91 280 MET B N 1
ATOM 6424 C CA . MET B 1 280 ? 133.145 7.905 21.799 1.00 18.33 280 MET B CA 1
ATOM 6425 C C . MET B 1 280 ? 132.127 8.698 20.985 1.00 18.48 280 MET B C 1
ATOM 6426 O O . MET B 1 280 ? 130.972 8.282 20.872 1.00 17.41 280 MET B O 1
ATOM 6431 N N . PHE B 1 281 ? 132.557 9.826 20.419 1.00 17.84 281 PHE B N 1
ATOM 6432 C CA . PHE B 1 281 ? 131.655 10.740 19.707 1.00 15.35 281 PHE B CA 1
ATOM 6433 C C . PHE B 1 281 ? 132.244 11.206 18.382 1.00 16.00 281 PHE B C 1
ATOM 6434 O O . PHE B 1 281 ? 133.463 11.212 18.206 1.00 16.85 281 PHE B O 1
ATOM 6442 N N . GLU B 1 282 ? 131.394 11.628 17.453 1.00 15.75 282 GLU B N 1
ATOM 6443 C CA . GLU B 1 282 ? 131.924 12.223 16.225 1.00 18.41 282 GLU B CA 1
ATOM 6444 C C . GLU B 1 282 ? 130.984 13.291 15.683 1.00 22.58 282 GLU B C 1
ATOM 6445 O O . GLU B 1 282 ? 129.768 13.274 15.947 1.00 18.89 282 GLU B O 1
ATOM 6451 N N . GLN B 1 283 ? 131.553 14.228 14.936 1.00 16.72 283 GLN B N 1
ATOM 6452 C CA . GLN B 1 283 ? 130.781 15.292 14.314 1.00 16.62 283 GLN B CA 1
ATOM 6453 C C . GLN B 1 283 ? 129.741 14.699 13.398 1.00 21.58 283 GLN B C 1
ATOM 6454 O O . GLN B 1 283 ? 130.042 13.794 12.621 1.00 23.96 283 GLN B O 1
ATOM 6460 N N . ALA B 1 284 ? 128.516 15.196 13.497 1.00 19.10 284 ALA B N 1
ATOM 6461 C CA . ALA B 1 284 ? 127.437 14.689 12.671 1.00 18.26 284 ALA B CA 1
ATOM 6462 C C . ALA B 1 284 ? 126.811 15.815 11.865 1.00 17.40 284 ALA B C 1
ATOM 6463 O O . ALA B 1 284 ? 126.126 16.674 12.421 1.00 18.90 284 ALA B O 1
ATOM 6465 N N . GLY B 1 285 ? 127.045 15.798 10.560 1.00 17.44 285 GLY B N 1
ATOM 6466 C CA . GLY B 1 285 ? 126.385 16.725 9.659 1.00 19.18 285 GLY B CA 1
ATOM 6467 C C . GLY B 1 285 ? 125.190 16.071 8.994 1.00 18.98 285 GLY B C 1
ATOM 6468 O O . GLY B 1 285 ? 125.340 15.117 8.233 1.00 21.12 285 GLY B O 1
ATOM 6469 N N . ILE B 1 286 ? 124.004 16.593 9.276 1.00 17.80 286 ILE B N 1
ATOM 6470 C CA . ILE B 1 286 ? 122.771 16.085 8.687 1.00 18.33 286 ILE B CA 1
ATOM 6471 C C . ILE B 1 286 ? 122.204 17.138 7.720 1.00 24.72 286 ILE B C 1
ATOM 6472 O O . ILE B 1 286 ? 121.795 18.222 8.133 1.00 23.75 286 ILE B O 1
ATOM 6477 N N . ALA B 1 287 ? 122.202 16.831 6.427 1.00 29.24 287 ALA B N 1
ATOM 6478 C CA . ALA B 1 287 ? 121.821 17.829 5.424 1.00 34.97 287 ALA B CA 1
ATOM 6479 C C . ALA B 1 287 ? 121.089 17.213 4.240 1.00 37.06 287 ALA B C 1
ATOM 6480 O O . ALA B 1 287 ? 121.330 16.059 3.897 1.00 37.58 287 ALA B O 1
ATOM 6482 N N . ASP B 1 288 ? 120.195 17.984 3.622 1.00 44.05 288 ASP B N 1
ATOM 6483 C CA . ASP B 1 288 ? 119.495 17.533 2.416 1.00 43.64 288 ASP B CA 1
ATOM 6484 C C . ASP B 1 288 ? 119.632 18.524 1.259 1.00 42.33 288 ASP B C 1
ATOM 6485 O O . ASP B 1 288 ? 119.004 18.349 0.213 1.00 42.34 288 ASP B O 1
ATOM 6490 N N . ASP B 1 289 ? 120.440 19.567 1.451 1.00 43.29 289 ASP B N 1
ATOM 6491 C CA . ASP B 1 289 ? 120.722 20.536 0.382 1.00 50.51 289 ASP B CA 1
ATOM 6492 C C . ASP B 1 289 ? 119.528 21.415 -0.009 1.00 49.74 289 ASP B C 1
ATOM 6493 O O . ASP B 1 289 ? 119.561 22.071 -1.053 1.00 46.77 289 ASP B O 1
ATOM 6498 N N . LYS B 1 290 ? 118.471 21.414 0.797 1.00 44.95 290 LYS B N 1
ATOM 6499 C CA . LYS B 1 290 ? 117.307 22.250 0.513 1.00 43.68 290 LYS B CA 1
ATOM 6500 C C . LYS B 1 290 ? 116.983 23.092 1.733 1.00 41.81 290 LYS B C 1
ATOM 6501 O O . LYS B 1 290 ? 116.715 24.288 1.628 1.00 41.54 290 LYS B O 1
ATOM 6507 N N . HIS B 1 291 ? 117.007 22.450 2.893 1.00 34.77 291 HIS B N 1
ATOM 6508 C CA . HIS B 1 291 ? 116.742 23.134 4.142 1.00 40.68 291 HIS B CA 1
ATOM 6509 C C . HIS B 1 291 ? 118.075 23.345 4.837 1.00 40.04 291 HIS B C 1
ATOM 6510 O O . HIS B 1 291 ? 119.117 22.912 4.336 1.00 38.40 291 HIS B O 1
ATOM 6517 N N . GLY B 1 292 ? 118.046 24.029 5.973 1.00 31.90 292 GLY B N 1
ATOM 6518 C CA . GLY B 1 292 ? 119.260 24.328 6.705 1.00 33.84 292 GLY B CA 1
ATOM 6519 C C . GLY B 1 292 ? 120.001 23.089 7.177 1.00 33.97 292 GLY B C 1
ATOM 6520 O O . GLY B 1 292 ? 119.382 22.089 7.538 1.00 31.02 292 GLY B O 1
ATOM 6521 N N . ASN B 1 293 ? 121.332 23.142 7.143 1.00 30.09 293 ASN B N 1
ATOM 6522 C CA . ASN B 1 293 ? 122.141 22.044 7.654 1.00 26.38 293 ASN B CA 1
ATOM 6523 C C . ASN B 1 293 ? 121.966 21.879 9.149 1.00 27.03 293 ASN B C 1
ATOM 6524 O O . ASN B 1 293 ? 121.717 22.844 9.870 1.00 28.98 293 ASN B O 1
ATOM 6529 N N . VAL B 1 294 ? 122.093 20.645 9.613 1.00 22.36 294 VAL B N 1
ATOM 6530 C CA . VAL B 1 294 ? 122.115 20.388 11.038 1.00 22.04 294 VAL B CA 1
ATOM 6531 C C . VAL B 1 294 ? 123.515 19.886 11.387 1.00 26.98 294 VAL B C 1
ATOM 6532 O O . VAL B 1 294 ? 124.026 18.949 10.765 1.00 23.06 294 VAL B O 1
ATOM 6536 N N . ASP B 1 295 ? 124.152 20.539 12.349 1.00 23.13 295 ASP B N 1
ATOM 6537 C CA . ASP B 1 295 ? 125.419 20.050 12.878 1.00 21.29 295 ASP B CA 1
ATOM 6538 C C . ASP B 1 295 ? 125.279 19.659 14.344 1.00 19.66 295 ASP B C 1
ATOM 6539 O O . ASP B 1 295 ? 125.069 20.502 15.216 1.00 19.60 295 ASP B O 1
ATOM 6544 N N . THR B 1 296 ? 125.380 18.359 14.588 1.00 19.25 296 THR B N 1
ATOM 6545 C CA . THR B 1 296 ? 125.112 17.798 15.898 1.00 18.66 296 THR B CA 1
ATOM 6546 C C . THR B 1 296 ? 126.184 16.758 16.241 1.00 18.49 296 THR B C 1
ATOM 6547 O O . THR B 1 296 ? 127.265 16.755 15.651 1.00 18.88 296 THR B O 1
ATOM 6551 N N . ILE B 1 297 ? 125.881 15.880 17.187 1.00 17.99 297 ILE B N 1
ATOM 6552 C CA . ILE B 1 297 ? 126.850 14.902 17.673 1.00 17.86 297 ILE B CA 1
ATOM 6553 C C . ILE B 1 297 ? 126.328 13.488 17.542 1.00 17.63 297 ILE B C 1
ATOM 6554 O O . ILE B 1 297 ? 125.237 13.187 18.009 1.00 17.28 297 ILE B O 1
ATOM 6559 N N . PHE B 1 298 ? 127.114 12.626 16.912 1.00 17.89 298 PHE B N 1
ATOM 6560 C CA . PHE B 1 298 ? 126.792 11.206 16.841 1.00 17.76 298 PHE B CA 1
ATOM 6561 C C . PHE B 1 298 ? 127.518 10.440 17.941 1.00 17.57 298 PHE B C 1
ATOM 6562 O O . PHE B 1 298 ? 128.718 10.652 18.175 1.00 17.78 298 PHE B O 1
ATOM 6570 N N . VAL B 1 299 ? 126.795 9.545 18.599 1.00 17.23 299 VAL B N 1
ATOM 6571 C CA . VAL B 1 299 ? 127.384 8.688 19.630 1.00 19.04 299 VAL B CA 1
ATOM 6572 C C . VAL B 1 299 ? 127.932 7.406 19.003 1.00 24.75 299 VAL B C 1
ATOM 6573 O O . VAL B 1 299 ? 127.171 6.538 18.574 1.00 22.30 299 VAL B O 1
ATOM 6577 N N . LYS B 1 300 ? 129.254 7.301 18.929 1.00 17.80 300 LYS B N 1
ATOM 6578 C CA . LYS B 1 300 ? 129.900 6.097 18.394 1.00 20.67 300 LYS B CA 1
ATOM 6579 C C . LYS B 1 300 ? 129.798 4.927 19.380 1.00 21.51 300 LYS B C 1
ATOM 6580 O O . LYS B 1 300 ? 129.469 3.802 19.009 1.00 21.54 300 LYS B O 1
ATOM 6586 N N . LYS B 1 301 ? 130.066 5.201 20.646 1.00 19.56 301 LYS B N 1
ATOM 6587 C CA . LYS B 1 301 ? 129.954 4.172 21.669 1.00 19.89 301 LYS B CA 1
ATOM 6588 C C . LYS B 1 301 ? 130.092 4.760 23.057 1.00 23.05 301 LYS B C 1
ATOM 6589 O O . LYS B 1 301 ? 130.817 5.732 23.265 1.00 24.87 301 LYS B O 1
ATOM 6595 N N . ILE B 1 302 ? 129.365 4.172 23.999 1.00 18.62 302 ILE B N 1
ATOM 6596 C CA . ILE B 1 302 ? 129.553 4.450 25.414 1.00 18.51 302 ILE B CA 1
ATOM 6597 C C . ILE B 1 302 ? 129.591 3.095 26.118 1.00 21.46 302 ILE B C 1
ATOM 6598 O O . ILE B 1 302 ? 128.552 2.510 26.413 1.00 25.22 302 ILE B O 1
ATOM 6603 N N . PRO B 1 303 ? 130.800 2.573 26.345 1.00 22.18 303 PRO B N 1
ATOM 6604 C CA . PRO B 1 303 ? 130.952 1.206 26.862 1.00 26.72 303 PRO B CA 1
ATOM 6605 C C . PRO B 1 303 ? 130.354 1.030 28.259 1.00 27.70 303 PRO B C 1
ATOM 6606 O O . PRO B 1 303 ? 129.705 0.014 28.508 1.00 30.61 303 PRO B O 1
ATOM 6610 N N . ASP B 1 304 ? 130.558 2.007 29.139 1.00 20.62 304 ASP B N 1
ATOM 6611 C CA . ASP B 1 304 ? 130.035 1.942 30.507 1.00 20.97 304 ASP B CA 1
ATOM 6612 C C . ASP B 1 304 ? 129.448 3.278 30.910 1.00 20.72 304 ASP B C 1
ATOM 6613 O O . ASP B 1 304 ? 129.932 4.321 30.474 1.00 18.14 304 ASP B O 1
ATOM 6618 N N . TYR B 1 305 ? 128.440 3.260 31.773 1.00 16.36 305 TYR B N 1
ATOM 6619 C CA . TYR B 1 305 ? 127.969 4.505 32.363 1.00 18.71 305 TYR B CA 1
ATOM 6620 C C . TYR B 1 305 ? 128.684 4.709 33.688 1.00 23.46 305 TYR B C 1
ATOM 6621 O O . TYR B 1 305 ? 129.229 3.768 34.257 1.00 22.91 305 TYR B O 1
ATOM 6630 N N . GLU B 1 306 ? 128.693 5.937 34.176 1.00 19.23 306 GLU B N 1
ATOM 6631 C CA . GLU B 1 306 ? 129.415 6.212 35.402 1.00 24.39 306 GLU B CA 1
ATOM 6632 C C . GLU B 1 306 ? 128.642 7.167 36.285 1.00 20.11 306 GLU B C 1
ATOM 6633 O O . GLU B 1 306 ? 127.760 7.896 35.816 1.00 16.81 306 GLU B O 1
ATOM 6639 N N . ALA B 1 307 ? 128.958 7.132 37.574 1.00 13.83 307 ALA B N 1
ATOM 6640 C CA . ALA B 1 307 ? 128.266 7.957 38.549 1.00 19.64 307 ALA B CA 1
ATOM 6641 C C . ALA B 1 307 ? 128.968 9.300 38.665 1.00 22.10 307 ALA B C 1
ATOM 6642 O O . ALA B 1 307 ? 130.198 9.384 38.661 1.00 26.48 307 ALA B O 1
ATOM 6644 N N . LEU B 1 308 ? 128.176 10.351 38.766 1.00 15.82 308 LEU B N 1
ATOM 6645 C CA . LEU B 1 308 ? 128.693 11.692 38.969 1.00 14.56 308 LEU B CA 1
ATOM 6646 C C . LEU B 1 308 ? 128.359 12.137 40.374 1.00 16.61 308 LEU B C 1
ATOM 6647 O O . LEU B 1 308 ? 127.194 12.083 40.776 1.00 16.94 308 LEU B O 1
ATOM 6652 N N . GLU B 1 309 ? 129.348 12.620 41.115 1.00 17.91 309 GLU B N 1
ATOM 6653 C CA . GLU B 1 309 ? 129.081 13.016 42.499 1.00 20.17 309 GLU B CA 1
ATOM 6654 C C . GLU B 1 309 ? 128.810 14.508 42.658 1.00 19.28 309 GLU B C 1
ATOM 6655 O O . GLU B 1 309 ? 129.535 15.349 42.135 1.00 19.05 309 GLU B O 1
ATOM 6661 N N . ILE B 1 310 ? 127.748 14.827 43.386 1.00 15.05 310 ILE B N 1
ATOM 6662 C CA . ILE B 1 310 ? 127.431 16.209 43.725 1.00 14.28 310 ILE B CA 1
ATOM 6663 C C . ILE B 1 310 ? 127.661 16.408 45.213 1.00 22.00 310 ILE B C 1
ATOM 6664 O O . ILE B 1 310 ? 127.000 15.775 46.038 1.00 17.48 310 ILE B O 1
ATOM 6669 N N . ASP B 1 311 ? 128.602 17.273 45.556 1.00 21.14 311 ASP B N 1
ATOM 6670 C CA . ASP B 1 311 ? 128.902 17.544 46.955 1.00 22.95 311 ASP B CA 1
ATOM 6671 C C . ASP B 1 311 ? 128.066 18.745 47.398 1.00 23.86 311 ASP B C 1
ATOM 6672 O O . ASP B 1 311 ? 128.296 19.851 46.922 1.00 20.75 311 ASP B O 1
ATOM 6677 N N . THR B 1 312 ? 127.090 18.535 48.285 1.00 16.38 312 THR B N 1
ATOM 6678 C CA . THR B 1 312 ? 126.257 19.649 48.732 1.00 17.85 312 THR B CA 1
ATOM 6679 C C . THR B 1 312 ? 126.803 20.300 50.006 1.00 22.12 312 THR B C 1
ATOM 6680 O O . THR B 1 312 ? 126.250 21.291 50.485 1.00 29.72 312 THR B O 1
ATOM 6684 N N . GLY B 1 313 ? 127.896 19.765 50.537 1.00 18.55 313 GLY B N 1
ATOM 6685 C CA . GLY B 1 313 ? 128.514 20.348 51.719 1.00 24.71 313 GLY B CA 1
ATOM 6686 C C . GLY B 1 313 ? 128.018 19.758 53.033 1.00 23.44 313 GLY B C 1
ATOM 6687 O O . GLY B 1 313 ? 127.331 18.733 53.029 1.00 19.64 313 GLY B O 1
ATOM 6688 N N . ASP B 1 314 ? 128.400 20.400 54.141 1.00 18.63 314 ASP B N 1
ATOM 6689 C CA . ASP B 1 314 ? 128.042 20.005 55.519 1.00 18.71 314 ASP B CA 1
ATOM 6690 C C . ASP B 1 314 ? 126.588 19.560 55.619 1.00 16.59 314 ASP B C 1
ATOM 6691 O O . ASP B 1 314 ? 125.661 20.312 55.303 1.00 13.93 314 ASP B O 1
ATOM 6696 N N . LYS B 1 315 ? 126.375 18.324 56.046 1.00 15.34 315 LYS B N 1
ATOM 6697 C CA . LYS B 1 315 ? 125.021 17.791 56.027 1.00 14.97 315 LYS B CA 1
ATOM 6698 C C . LYS B 1 315 ? 124.130 18.475 57.066 1.00 17.63 315 LYS B C 1
ATOM 6699 O O . LYS B 1 315 ? 122.910 18.480 56.933 1.00 17.54 315 LYS B O 1
ATOM 6705 N N . TRP B 1 316 ? 124.734 19.062 58.094 1.00 11.85 316 TRP B N 1
ATOM 6706 C CA . TRP B 1 316 ? 123.950 19.782 59.095 1.00 14.47 316 TRP B CA 1
ATOM 6707 C C . TRP B 1 316 ? 123.704 21.236 58.687 1.00 23.33 316 TRP B C 1
ATOM 6708 O O . TRP B 1 316 ? 123.030 21.979 59.397 1.00 20.13 316 TRP B O 1
ATOM 6719 N N . GLY B 1 317 ? 124.281 21.649 57.560 1.00 19.93 317 GLY B N 1
ATOM 6720 C CA . GLY B 1 317 ? 124.126 23.019 57.091 1.00 25.07 317 GLY B CA 1
ATOM 6721 C C . GLY B 1 317 ? 122.661 23.348 56.856 1.00 28.35 317 GLY B C 1
ATOM 6722 O O . GLY B 1 317 ? 121.920 22.539 56.306 1.00 25.95 317 GLY B O 1
ATOM 6723 N N . GLY B 1 318 ? 122.235 24.523 57.297 1.00 21.34 318 GLY B N 1
ATOM 6724 C CA . GLY B 1 318 ? 120.865 24.956 57.099 1.00 24.21 318 GLY B CA 1
ATOM 6725 C C . GLY B 1 318 ? 119.932 24.755 58.280 1.00 24.86 318 GLY B C 1
ATOM 6726 O O . GLY B 1 318 ? 118.984 25.523 58.458 1.00 24.97 318 GLY B O 1
ATOM 6727 N N . PHE B 1 319 ? 120.183 23.740 59.103 1.00 18.33 319 PHE B N 1
ATOM 6728 C CA . PHE B 1 319 ? 119.338 23.526 60.275 1.00 20.64 319 PHE B CA 1
ATOM 6729 C C . PHE B 1 319 ? 119.677 24.548 61.357 1.00 21.98 319 PHE B C 1
ATOM 6730 O O . PHE B 1 319 ? 120.825 24.956 61.486 1.00 20.58 319 PHE B O 1
ATOM 6738 N N . THR B 1 320 ? 118.682 24.969 62.126 1.00 20.58 320 THR B N 1
ATOM 6739 C CA . THR B 1 320 ? 118.967 25.782 63.298 1.00 28.16 320 THR B CA 1
ATOM 6740 C C . THR B 1 320 ? 119.531 24.858 64.367 1.00 24.95 320 THR B C 1
ATOM 6741 O O . THR B 1 320 ? 118.961 23.808 64.645 1.00 27.48 320 THR B O 1
ATOM 6745 N N . LYS B 1 321 ? 120.667 25.220 64.950 1.00 20.70 321 LYS B N 1
ATOM 6746 C CA . LYS B 1 321 ? 121.300 24.364 65.951 1.00 27.97 321 LYS B CA 1
ATOM 6747 C C . LYS B 1 321 ? 120.782 24.681 67.349 1.00 31.83 321 LYS B C 1
ATOM 6748 O O . LYS B 1 321 ? 120.984 25.776 67.862 1.00 40.54 321 LYS B O 1
ATOM 6754 N N . ASP B 1 322 ? 120.064 23.731 67.941 1.00 26.84 322 ASP B N 1
ATOM 6755 C CA . ASP B 1 322 ? 119.516 23.909 69.285 1.00 26.33 322 ASP B CA 1
ATOM 6756 C C . ASP B 1 322 ? 120.586 23.643 70.340 1.00 25.21 322 ASP B C 1
ATOM 6757 O O . ASP B 1 322 ? 121.541 22.920 70.075 1.00 23.66 322 ASP B O 1
ATOM 6762 N N . GLN B 1 323 ? 120.442 24.233 71.524 1.00 24.07 323 GLN B N 1
ATOM 6763 C CA . GLN B 1 323 ? 121.302 23.874 72.654 1.00 22.46 323 GLN B CA 1
ATOM 6764 C C . GLN B 1 323 ? 121.196 22.365 72.923 1.00 17.85 323 GLN B C 1
ATOM 6765 O O . GLN B 1 323 ? 122.179 21.698 73.227 1.00 22.49 323 GLN B O 1
ATOM 6771 N N . GLU B 1 324 ? 119.999 21.819 72.748 1.00 14.34 324 GLU B N 1
ATOM 6772 C CA . GLU B 1 324 ? 119.790 20.381 72.891 1.00 17.41 324 GLU B CA 1
ATOM 6773 C C . GLU B 1 324 ? 120.006 19.669 71.560 1.00 16.59 324 GLU B C 1
ATOM 6774 O O . GLU B 1 324 ? 119.185 19.754 70.655 1.00 18.36 324 GLU B O 1
ATOM 6780 N N . SER B 1 325 ? 121.112 18.948 71.458 1.00 17.85 325 SER B N 1
ATOM 6781 C CA . SER B 1 325 ? 121.489 18.308 70.200 1.00 15.01 325 SER B CA 1
ATOM 6782 C C . SER B 1 325 ? 120.483 17.262 69.741 1.00 14.23 325 SER B C 1
ATOM 6783 O O . SER B 1 325 ? 120.429 16.934 68.553 1.00 17.73 325 SER B O 1
ATOM 6786 N N . LYS B 1 326 ? 119.705 16.702 70.668 1.00 14.05 326 LYS B N 1
ATOM 6787 C CA . LYS B 1 326 ? 118.753 15.675 70.274 1.00 13.97 326 LYS B CA 1
ATOM 6788 C C . LYS B 1 326 ? 117.699 16.230 69.319 1.00 16.31 326 LYS B C 1
ATOM 6789 O O . LYS B 1 326 ? 117.132 15.494 68.513 1.00 14.82 326 LYS B O 1
ATOM 6795 N N . LEU B 1 327 ? 117.466 17.537 69.381 1.00 15.29 327 LEU B N 1
ATOM 6796 C CA . LEU B 1 327 ? 116.482 18.150 68.502 1.00 13.69 327 LEU B CA 1
ATOM 6797 C C . LEU B 1 327 ? 117.005 18.280 67.060 1.00 18.29 327 LEU B C 1
ATOM 6798 O O . LEU B 1 327 ? 116.280 18.749 66.192 1.00 18.47 327 LEU B O 1
ATOM 6803 N N . MET B 1 328 ? 118.240 17.834 66.807 1.00 16.32 328 MET B N 1
ATOM 6804 C CA . MET B 1 328 ? 118.758 17.720 65.430 1.00 15.83 328 MET B CA 1
ATOM 6805 C C . MET B 1 328 ? 118.431 16.363 64.810 1.00 16.45 328 MET B C 1
ATOM 6806 O O . MET B 1 328 ? 118.623 16.158 63.615 1.00 15.94 328 MET B O 1
ATOM 6811 N N . MET B 1 329 ? 117.964 15.426 65.634 1.00 15.74 329 MET B N 1
ATOM 6812 C CA . MET B 1 329 ? 117.695 14.060 65.190 1.00 14.00 329 MET B CA 1
ATOM 6813 C C . MET B 1 329 ? 116.300 13.928 64.565 1.00 17.33 329 MET B C 1
ATOM 6814 O O . MET B 1 329 ? 115.428 14.743 64.843 1.00 14.46 329 MET B O 1
ATOM 6819 N N . TYR B 1 330 ? 116.076 12.900 63.746 1.00 14.78 330 TYR B N 1
ATOM 6820 C CA . TYR B 1 330 ? 114.704 12.514 63.403 1.00 15.74 330 TYR B CA 1
ATOM 6821 C C . TYR B 1 330 ? 113.988 12.064 64.687 1.00 18.42 330 TYR B C 1
ATOM 6822 O O . TYR B 1 330 ? 114.602 11.392 65.519 1.00 14.40 330 TYR B O 1
ATOM 6831 N N . PRO B 1 331 ? 112.695 12.401 64.861 1.00 19.17 331 PRO B N 1
ATOM 6832 C CA . PRO B 1 331 ? 111.737 13.037 63.947 1.00 16.90 331 PRO B CA 1
ATOM 6833 C C . PRO B 1 331 ? 111.705 14.560 64.026 1.00 15.67 331 PRO B C 1
ATOM 6834 O O . PRO B 1 331 ? 110.891 15.175 63.344 1.00 17.29 331 PRO B O 1
ATOM 6838 N N . TYR B 1 332 ? 112.572 15.162 64.831 1.00 10.83 332 TYR B N 1
ATOM 6839 C CA . TYR B 1 332 ? 112.525 16.617 65.027 1.00 10.96 332 TYR B CA 1
ATOM 6840 C C . TYR B 1 332 ? 113.042 17.407 63.820 1.00 17.27 332 TYR B C 1
ATOM 6841 O O . TYR B 1 332 ? 112.588 18.521 63.564 1.00 16.00 332 TYR B O 1
ATOM 6850 N N . CYS B 1 333 ? 114.003 16.825 63.104 1.00 12.64 333 CYS B N 1
ATOM 6851 C CA . CYS B 1 333 ? 114.529 17.384 61.846 1.00 10.89 333 CYS B CA 1
ATOM 6852 C C . CYS B 1 333 ? 114.582 16.278 60.809 1.00 18.85 333 CYS B C 1
ATOM 6853 O O . CYS B 1 333 ? 114.732 15.105 61.165 1.00 14.64 333 CYS B O 1
ATOM 6856 N N . VAL B 1 334 ? 114.490 16.635 59.535 1.00 13.46 334 VAL B N 1
ATOM 6857 C CA . VAL B 1 334 ? 114.639 15.626 58.502 1.00 18.71 334 VAL B CA 1
ATOM 6858 C C . VAL B 1 334 ? 115.191 16.292 57.243 1.00 20.76 334 VAL B C 1
ATOM 6859 O O . VAL B 1 334 ? 114.943 17.484 57.001 1.00 13.58 334 VAL B O 1
ATOM 6863 N N . THR B 1 335 ? 115.967 15.540 56.467 1.00 10.60 335 THR B N 1
ATOM 6864 C CA . THR B 1 335 ? 116.444 16.026 55.171 1.00 11.47 335 THR B CA 1
ATOM 6865 C C . THR B 1 335 ? 115.604 15.341 54.094 1.00 17.15 335 THR B C 1
ATOM 6866 O O . THR B 1 335 ? 115.516 14.113 54.060 1.00 22.80 335 THR B O 1
ATOM 6870 N N . GLU B 1 336 ? 114.947 16.122 53.243 1.00 14.29 336 GLU B N 1
ATOM 6871 C CA . GLU B 1 336 ? 114.187 15.539 52.140 1.00 15.01 336 GLU B CA 1
ATOM 6872 C C . GLU B 1 336 ? 114.888 15.772 50.791 1.00 19.15 336 GLU B C 1
ATOM 6873 O O . GLU B 1 336 ? 115.409 16.859 50.516 1.00 14.65 336 GLU B O 1
ATOM 6879 N N . ILE B 1 337 ? 114.891 14.746 49.949 1.00 11.11 337 ILE B N 1
ATOM 6880 C CA . ILE B 1 337 ? 115.415 14.889 48.598 1.00 12.27 337 ILE B CA 1
ATOM 6881 C C . ILE B 1 337 ? 114.266 14.657 47.626 1.00 15.70 337 ILE B C 1
ATOM 6882 O O . ILE B 1 337 ? 113.515 13.699 47.778 1.00 14.86 337 ILE B O 1
ATOM 6887 N N . THR B 1 338 ? 114.105 15.550 46.654 1.00 11.64 338 THR B N 1
ATOM 6888 C CA . THR B 1 338 ? 112.952 15.498 45.756 1.00 11.93 338 THR B CA 1
ATOM 6889 C C . THR B 1 338 ? 113.318 16.068 44.389 1.00 17.62 338 THR B C 1
ATOM 6890 O O . THR B 1 338 ? 114.264 16.851 44.274 1.00 13.70 338 THR B O 1
ATOM 6894 N N . ASP B 1 339 ? 112.588 15.656 43.358 1.00 15.09 339 ASP B N 1
ATOM 6895 C CA . ASP B 1 339 ? 112.759 16.258 42.042 1.00 18.22 339 ASP B CA 1
ATOM 6896 C C . ASP B 1 339 ? 111.567 17.145 41.730 1.00 17.07 339 ASP B C 1
ATOM 6897 O O . ASP B 1 339 ? 111.509 17.764 40.673 1.00 19.72 339 ASP B O 1
ATOM 6902 N N . PHE B 1 340 ? 110.641 17.231 42.684 1.00 14.24 340 PHE B N 1
ATOM 6903 C CA . PHE B 1 340 ? 109.380 17.953 42.504 1.00 16.10 340 PHE B CA 1
ATOM 6904 C C . PHE B 1 340 ? 108.623 17.461 41.271 1.00 21.55 340 PHE B C 1
ATOM 6905 O O . PHE B 1 340 ? 107.879 18.209 40.654 1.00 21.26 340 PHE B O 1
ATOM 6913 N N . LYS B 1 341 ? 108.816 16.192 40.928 1.00 17.71 341 LYS B N 1
ATOM 6914 C CA . LYS B 1 341 ? 108.057 15.585 39.842 1.00 21.45 341 LYS B CA 1
ATOM 6915 C C . LYS B 1 341 ? 107.389 14.303 40.302 1.00 25.72 341 LYS B C 1
ATOM 6916 O O . LYS B 1 341 ? 106.902 13.527 39.491 1.00 31.95 341 LYS B O 1
ATOM 6922 N N . GLY B 1 342 ? 107.341 14.093 41.612 1.00 21.42 342 GLY B N 1
ATOM 6923 C CA . GLY B 1 342 ? 106.675 12.919 42.145 1.00 24.20 342 GLY B CA 1
ATOM 6924 C C . GLY B 1 342 ? 107.609 11.965 42.862 1.00 21.60 342 GLY B C 1
ATOM 6925 O O . GLY B 1 342 ? 107.166 11.033 43.513 1.00 22.54 342 GLY B O 1
ATOM 6926 N N . ASN B 1 343 ? 108.910 12.172 42.717 1.00 17.62 343 ASN B N 1
ATOM 6927 C CA . ASN B 1 343 ? 109.888 11.341 43.405 1.00 19.11 343 ASN B CA 1
ATOM 6928 C C . ASN B 1 343 ? 110.503 12.077 44.586 1.00 19.89 343 ASN B C 1
ATOM 6929 O O . ASN B 1 343 ? 110.923 13.217 44.467 1.00 16.44 343 ASN B O 1
ATOM 6934 N N . HIS B 1 344 ? 110.524 11.431 45.739 1.00 21.92 344 HIS B N 1
ATOM 6935 C CA . HIS B 1 344 ? 111.086 12.063 46.912 1.00 26.94 344 HIS B CA 1
ATOM 6936 C C . HIS B 1 344 ? 111.354 11.041 47.984 1.00 29.19 344 HIS B C 1
ATOM 6937 O O . HIS B 1 344 ? 110.711 9.999 48.023 1.00 25.32 344 HIS B O 1
ATOM 6944 N N . MET B 1 345 ? 112.316 11.349 48.843 1.00 22.89 345 MET B N 1
ATOM 6945 C CA . MET B 1 345 ? 112.636 10.487 49.969 1.00 29.57 345 MET B CA 1
ATOM 6946 C C . MET B 1 345 ? 113.117 11.302 51.167 1.00 26.21 345 MET B C 1
ATOM 6947 O O . MET B 1 345 ? 113.782 12.325 51.007 1.00 20.86 345 MET B O 1
ATOM 6952 N N . ASN B 1 346 ? 112.747 10.856 52.363 1.00 21.04 346 ASN B N 1
ATOM 6953 C CA . ASN B 1 346 ? 113.188 11.490 53.591 1.00 25.78 346 ASN B CA 1
ATOM 6954 C C . ASN B 1 346 ? 114.450 10.808 54.101 1.00 28.88 346 ASN B C 1
ATOM 6955 O O . ASN B 1 346 ? 114.512 9.581 54.153 1.00 37.69 346 ASN B O 1
ATOM 6960 N N . LEU B 1 347 ? 115.460 11.599 54.443 1.00 19.62 347 LEU B N 1
ATOM 6961 C CA . LEU B 1 347 ? 116.681 11.062 55.028 1.00 16.31 347 LEU B CA 1
ATOM 6962 C C . LEU B 1 347 ? 116.808 11.522 56.474 1.00 16.12 347 LEU B C 1
ATOM 6963 O O . LEU B 1 347 ? 116.706 12.707 56.772 1.00 15.99 347 LEU B O 1
ATOM 6968 N N . LYS B 1 348 ? 117.053 10.578 57.366 1.00 14.92 348 LYS B N 1
ATOM 6969 C CA . LYS B 1 348 ? 117.409 10.911 58.739 1.00 14.22 348 LYS B CA 1
ATOM 6970 C C . LYS B 1 348 ? 118.866 11.311 58.768 1.00 14.40 348 LYS B C 1
ATOM 6971 O O . LYS B 1 348 ? 119.755 10.459 58.663 1.00 17.34 348 LYS B O 1
ATOM 6977 N N . THR B 1 349 ? 119.099 12.612 58.916 1.00 12.68 349 THR B N 1
ATOM 6978 C CA . THR B 1 349 ? 120.412 13.196 58.684 1.00 10.33 349 THR B CA 1
ATOM 6979 C C . THR B 1 349 ? 121.525 12.541 59.476 1.00 12.81 349 THR B C 1
ATOM 6980 O O . THR B 1 349 ? 122.631 12.367 58.973 1.00 11.94 349 THR B O 1
ATOM 6984 N N . GLU B 1 350 ? 121.223 12.185 60.722 1.00 10.63 350 GLU B N 1
ATOM 6985 C CA . GLU B 1 350 ? 122.188 11.532 61.593 1.00 11.70 350 GLU B CA 1
ATOM 6986 C C . GLU B 1 350 ? 122.699 10.210 61.024 1.00 13.39 350 GLU B C 1
ATOM 6987 O O . GLU B 1 350 ? 123.770 9.741 61.421 1.00 14.20 350 GLU B O 1
ATOM 6993 N N . TYR B 1 351 ? 121.954 9.616 60.085 1.00 11.23 351 TYR B N 1
ATOM 6994 C CA . TYR B 1 351 ? 122.327 8.300 59.562 1.00 12.86 351 TYR B CA 1
ATOM 6995 C C . TYR B 1 351 ? 123.004 8.366 58.189 1.00 17.97 351 TYR B C 1
ATOM 6996 O O . TYR B 1 351 ? 123.268 7.342 57.559 1.00 13.78 351 TYR B O 1
ATOM 7005 N N . ILE B 1 352 ? 123.260 9.575 57.717 1.00 13.94 352 ILE B N 1
ATOM 7006 C CA . ILE B 1 352 ? 124.186 9.761 56.610 1.00 16.87 352 ILE B CA 1
ATOM 7007 C C . ILE B 1 352 ? 125.617 9.588 57.117 1.00 14.83 352 ILE B C 1
ATOM 7008 O O . ILE B 1 352 ? 126.115 10.420 57.869 1.00 15.35 352 ILE B O 1
ATOM 7013 N N . ASN B 1 353 ? 126.281 8.507 56.709 1.00 12.97 353 ASN B N 1
ATOM 7014 C CA . ASN B 1 353 ? 127.612 8.190 57.236 1.00 14.49 353 ASN B CA 1
ATOM 7015 C C . ASN B 1 353 ? 128.719 8.949 56.511 1.00 16.55 353 ASN B C 1
ATOM 7016 O O . ASN B 1 353 ? 129.487 8.380 55.728 1.00 16.87 353 ASN B O 1
ATOM 7021 N N . ASN B 1 354 ? 128.788 10.241 56.799 1.00 14.13 354 ASN B N 1
ATOM 7022 C CA . ASN B 1 354 ? 129.676 11.188 56.121 1.00 15.05 354 ASN B CA 1
ATOM 7023 C C . ASN B 1 354 ? 129.433 12.537 56.781 1.00 17.85 354 ASN B C 1
ATOM 7024 O O . ASN B 1 354 ? 128.316 12.778 57.235 1.00 20.06 354 ASN B O 1
ATOM 7029 N N . SER B 1 355 ? 130.434 13.417 56.837 1.00 16.16 355 SER B N 1
ATOM 7030 C CA . SER B 1 355 ? 130.203 14.759 57.388 1.00 17.62 355 SER B CA 1
ATOM 7031 C C . SER B 1 355 ? 129.442 15.637 56.387 1.00 16.87 355 SER B C 1
ATOM 7032 O O . SER B 1 355 ? 128.802 16.620 56.754 1.00 17.14 355 SER B O 1
ATOM 7035 N N . LYS B 1 356 ? 129.536 15.279 55.115 1.00 14.69 356 LYS B N 1
ATOM 7036 C CA . LYS B 1 356 ? 128.865 16.014 54.055 1.00 12.91 356 LYS B CA 1
ATOM 7037 C C . LYS B 1 356 ? 127.739 15.195 53.443 1.00 14.94 356 LYS B C 1
ATOM 7038 O O . LYS B 1 356 ? 127.761 13.959 53.473 1.00 16.46 356 LYS B O 1
ATOM 7044 N N . LEU B 1 357 ? 126.758 15.898 52.890 1.00 13.03 357 LEU B N 1
ATOM 7045 C CA . LEU B 1 357 ? 125.701 15.265 52.125 1.00 16.00 357 LEU B CA 1
ATOM 7046 C C . LEU B 1 357 ? 126.142 15.266 50.667 1.00 14.88 357 LEU B C 1
ATOM 7047 O O . LEU B 1 357 ? 126.205 16.328 50.038 1.00 14.23 357 LEU B O 1
ATOM 7052 N N . LYS B 1 358 ? 126.482 14.086 50.152 1.00 13.00 358 LYS B N 1
ATOM 7053 C CA . LYS B 1 358 ? 126.895 13.930 48.759 1.00 16.94 358 LYS B CA 1
ATOM 7054 C C . LYS B 1 358 ? 125.873 13.094 48.016 1.00 17.87 358 LYS B C 1
ATOM 7055 O O . LYS B 1 358 ? 125.363 12.094 48.537 1.00 14.16 358 LYS B O 1
ATOM 7061 N N . ILE B 1 359 ? 125.573 13.512 46.796 1.00 13.99 359 ILE B N 1
ATOM 7062 C CA . ILE B 1 359 ? 124.572 12.834 45.988 1.00 15.32 359 ILE B CA 1
ATOM 7063 C C . ILE B 1 359 ? 125.228 12.247 44.738 1.00 17.41 359 ILE B C 1
ATOM 7064 O O . ILE B 1 359 ? 125.989 12.935 44.067 1.00 17.09 359 ILE B O 1
ATOM 7069 N N . GLN B 1 360 ? 124.967 10.978 44.447 1.00 11.79 360 GLN B N 1
ATOM 7070 C CA . GLN B 1 360 ? 125.502 10.369 43.229 1.00 13.20 360 GLN B CA 1
ATOM 7071 C C . GLN B 1 360 ? 124.424 10.311 42.162 1.00 15.23 360 GLN B C 1
ATOM 7072 O O . GLN B 1 360 ? 123.311 9.846 42.411 1.00 17.34 360 GLN B O 1
ATOM 7078 N N . VAL B 1 361 ? 124.771 10.804 40.978 1.00 14.71 361 VAL B N 1
ATOM 7079 C CA . VAL B 1 361 ? 123.882 10.804 39.831 1.00 12.22 361 VAL B CA 1
ATOM 7080 C C . VAL B 1 361 ? 124.247 9.649 38.903 1.00 12.44 361 VAL B C 1
ATOM 7081 O O . VAL B 1 361 ? 125.399 9.520 38.493 1.00 14.86 361 VAL B O 1
ATOM 7085 N N . ARG B 1 362 ? 123.265 8.837 38.547 1.00 12.42 362 ARG B N 1
ATOM 7086 C CA . ARG B 1 362 ? 123.453 7.810 37.525 1.00 13.76 362 ARG B CA 1
ATOM 7087 C C . ARG B 1 362 ? 122.403 7.991 36.445 1.00 17.67 362 ARG B C 1
ATOM 7088 O O . ARG B 1 362 ? 121.311 8.533 36.689 1.00 14.70 362 ARG B O 1
ATOM 7096 N N . GLY B 1 363 ? 122.745 7.546 35.247 1.00 16.80 363 GLY B N 1
ATOM 7097 C CA . GLY B 1 363 ? 121.880 7.739 34.101 1.00 15.71 363 GLY B CA 1
ATOM 7098 C C . GLY B 1 363 ? 122.208 6.776 32.986 1.00 19.87 363 GLY B C 1
ATOM 7099 O O . GLY B 1 363 ? 122.826 5.726 33.197 1.00 16.67 363 GLY B O 1
ATOM 7100 N N . SER B 1 364 ? 121.807 7.154 31.780 1.00 16.62 364 SER B N 1
ATOM 7101 C CA . SER B 1 364 ? 121.928 6.277 30.643 1.00 15.44 364 SER B CA 1
ATOM 7102 C C . SER B 1 364 ? 121.608 7.065 29.399 1.00 17.84 364 SER B C 1
ATOM 7103 O O . SER B 1 364 ? 121.113 8.184 29.466 1.00 15.01 364 SER B O 1
ATOM 7106 N N . LEU B 1 365 ? 121.897 6.462 28.263 1.00 15.12 365 LEU B N 1
ATOM 7107 C CA . LEU B 1 365 ? 121.513 7.020 26.987 1.00 19.03 365 LEU B CA 1
ATOM 7108 C C . LEU B 1 365 ? 120.769 5.914 26.269 1.00 19.20 365 LEU B C 1
ATOM 7109 O O . LEU B 1 365 ? 121.304 5.299 25.341 1.00 17.86 365 LEU B O 1
ATOM 7114 N N . GLY B 1 366 ? 119.561 5.628 26.750 1.00 16.52 366 GLY B N 1
ATOM 7115 C CA . GLY B 1 366 ? 118.740 4.556 26.215 1.00 19.93 366 GLY B CA 1
ATOM 7116 C C . GLY B 1 366 ? 117.508 5.074 25.505 1.00 17.24 366 GLY B C 1
ATOM 7117 O O . GLY B 1 366 ? 117.454 6.232 25.123 1.00 16.87 366 GLY B O 1
ATOM 7118 N N . VAL B 1 367 ? 116.503 4.222 25.357 1.00 20.18 367 VAL B N 1
ATOM 7119 C CA . VAL B 1 367 ? 115.347 4.542 24.525 1.00 23.88 367 VAL B CA 1
ATOM 7120 C C . VAL B 1 367 ? 114.432 5.609 25.119 1.00 22.73 367 VAL B C 1
ATOM 7121 O O . VAL B 1 367 ? 113.621 6.194 24.403 1.00 23.33 367 VAL B O 1
ATOM 7125 N N . SER B 1 368 ? 114.560 5.862 26.418 1.00 21.70 368 SER B N 1
ATOM 7126 C CA . SER B 1 368 ? 113.849 6.970 27.062 1.00 23.40 368 SER B CA 1
ATOM 7127 C C . SER B 1 368 ? 114.620 7.465 28.283 1.00 18.83 368 SER B C 1
ATOM 7128 O O . SER B 1 368 ? 115.526 6.792 28.760 1.00 17.95 368 SER B O 1
ATOM 7131 N N . ASN B 1 369 ? 114.251 8.644 28.778 1.00 17.92 369 ASN B N 1
ATOM 7132 C CA . ASN B 1 369 ? 114.950 9.282 29.887 1.00 18.74 369 ASN B CA 1
ATOM 7133 C C . ASN B 1 369 ? 114.935 8.434 31.156 1.00 19.88 369 ASN B C 1
ATOM 7134 O O . ASN B 1 369 ? 113.903 7.894 31.542 1.00 20.74 369 ASN B O 1
ATOM 7139 N N . LYS B 1 370 ? 116.084 8.323 31.806 1.00 17.94 370 LYS B N 1
ATOM 7140 C CA . LYS B 1 370 ? 116.140 7.694 33.128 1.00 17.77 370 LYS B CA 1
ATOM 7141 C C . LYS B 1 370 ? 117.375 8.165 33.858 1.00 17.08 370 LYS B C 1
ATOM 7142 O O . LYS B 1 370 ? 118.500 7.954 33.407 1.00 18.68 370 LYS B O 1
ATOM 7148 N N . VAL B 1 371 ? 117.147 8.808 34.991 1.00 15.75 371 VAL B N 1
ATOM 7149 C CA . VAL B 1 371 ? 118.209 9.366 35.804 1.00 14.90 371 VAL B CA 1
ATOM 7150 C C . VAL B 1 371 ? 117.919 9.005 37.256 1.00 19.10 371 VAL B C 1
ATOM 7151 O O . VAL B 1 371 ? 116.767 9.070 37.690 1.00 19.46 371 VAL B O 1
ATOM 7155 N N . ALA B 1 372 ? 118.951 8.590 37.991 1.00 17.28 372 ALA B N 1
ATOM 7156 C CA . ALA B 1 372 ? 118.801 8.229 39.401 1.00 17.35 372 ALA B CA 1
ATOM 7157 C C . ALA B 1 372 ? 119.650 9.139 40.271 1.00 18.90 372 ALA B C 1
ATOM 7158 O O . ALA B 1 372 ? 120.770 9.494 39.906 1.00 16.60 372 ALA B O 1
ATOM 7160 N N . TYR B 1 373 ? 119.112 9.526 41.422 1.00 11.75 373 TYR B N 1
ATOM 7161 C CA . TYR B 1 373 ? 119.863 10.299 42.404 1.00 13.48 373 TYR B CA 1
ATOM 7162 C C . TYR B 1 373 ? 119.984 9.479 43.683 1.00 16.16 373 TYR B C 1
ATOM 7163 O O . TYR B 1 373 ? 118.975 9.106 44.283 1.00 13.62 373 TYR B O 1
ATOM 7172 N N . SER B 1 374 ? 121.215 9.190 44.085 1.00 11.49 374 SER B N 1
ATOM 7173 C CA . SER B 1 374 ? 121.442 8.370 45.274 1.00 13.17 374 SER B CA 1
ATOM 7174 C C . SER B 1 374 ? 122.169 9.135 46.362 1.00 15.36 374 SER B C 1
ATOM 7175 O O . SER B 1 374 ? 122.829 10.128 46.091 1.00 14.48 374 SER B O 1
ATOM 7178 N N . VAL B 1 375 ? 122.041 8.659 47.596 1.00 13.07 375 VAL B N 1
ATOM 7179 C CA . VAL B 1 375 ? 122.909 9.095 48.676 1.00 12.50 375 VAL B CA 1
ATOM 7180 C C . VAL B 1 375 ? 123.571 7.836 49.224 1.00 15.25 375 VAL B C 1
ATOM 7181 O O . VAL B 1 375 ? 123.037 7.168 50.117 1.00 12.15 375 VAL B O 1
ATOM 7185 N N . GLN B 1 376 ? 124.718 7.483 48.662 1.00 11.61 376 GLN B N 1
ATOM 7186 C CA . GLN B 1 376 ? 125.302 6.182 48.961 1.00 13.16 376 GLN B CA 1
ATOM 7187 C C . GLN B 1 376 ? 125.716 6.031 50.416 1.00 14.50 376 GLN B C 1
ATOM 7188 O O . GLN B 1 376 ? 125.838 4.910 50.895 1.00 14.90 376 GLN B O 1
ATOM 7194 N N . ASP B 1 377 ? 125.935 7.145 51.111 1.00 12.30 377 ASP B N 1
ATOM 7195 C CA . ASP B 1 377 ? 126.401 7.087 52.502 1.00 15.20 377 ASP B CA 1
ATOM 7196 C C . ASP B 1 377 ? 125.267 6.850 53.507 1.00 14.71 377 ASP B C 1
ATOM 7197 O O . ASP B 1 377 ? 125.515 6.632 54.692 1.00 15.06 377 ASP B O 1
ATOM 7202 N N . TYR B 1 378 ? 124.026 6.885 53.035 1.00 12.41 378 TYR B N 1
ATOM 7203 C CA . TYR B 1 378 ? 122.886 6.731 53.930 1.00 13.64 378 TYR B CA 1
ATOM 7204 C C . TYR B 1 378 ? 122.800 5.303 54.447 1.00 15.61 378 TYR B C 1
ATOM 7205 O O . TYR B 1 378 ? 122.728 4.379 53.662 1.00 11.59 378 TYR B O 1
ATOM 7214 N N . ASN B 1 379 ? 122.824 5.148 55.767 1.00 11.69 379 ASN B N 1
ATOM 7215 C CA . ASN B 1 379 ? 122.764 3.848 56.429 1.00 12.90 379 ASN B CA 1
ATOM 7216 C C . ASN B 1 379 ? 123.917 2.905 56.068 1.00 14.35 379 ASN B C 1
ATOM 7217 O O . ASN B 1 379 ? 123.795 1.690 56.192 1.00 17.30 379 ASN B O 1
ATOM 7222 N N . ALA B 1 380 ? 125.035 3.469 55.628 1.00 12.88 380 ALA B N 1
ATOM 7223 C CA . ALA B 1 380 ? 126.219 2.673 55.334 1.00 12.55 380 ALA B CA 1
ATOM 7224 C C . ALA B 1 380 ? 127.018 2.449 56.606 1.00 21.21 380 ALA B C 1
ATOM 7225 O O . ALA B 1 380 ? 127.314 3.406 57.335 1.00 17.57 380 ALA B O 1
ATOM 7227 N N . ASP B 1 381 ? 127.355 1.192 56.881 1.00 18.33 381 ASP B N 1
ATOM 7228 C CA . ASP B 1 381 ? 128.314 0.880 57.941 1.00 20.27 381 ASP B CA 1
ATOM 7229 C C . ASP B 1 381 ? 129.651 1.549 57.616 1.00 19.77 381 ASP B C 1
ATOM 7230 O O . ASP B 1 381 ? 130.031 1.651 56.450 1.00 15.15 381 ASP B O 1
ATOM 7235 N N . SER B 1 382 ? 130.350 2.030 58.641 1.00 18.41 382 SER B N 1
ATOM 7236 C CA . SER B 1 382 ? 131.610 2.751 58.428 1.00 25.94 382 SER B CA 1
ATOM 7237 C C . SER B 1 382 ? 132.626 1.984 57.603 1.00 23.63 382 SER B C 1
ATOM 7238 O O . SER B 1 382 ? 133.385 2.580 56.850 1.00 25.77 382 SER B O 1
ATOM 7241 N N . ALA B 1 383 ? 132.631 0.660 57.736 1.00 23.07 383 ALA B N 1
ATOM 7242 C CA . ALA B 1 383 ? 133.594 -0.175 57.033 1.00 20.23 383 ALA B CA 1
ATOM 7243 C C . ALA B 1 383 ? 133.160 -0.508 55.606 1.00 24.05 383 ALA B C 1
ATOM 7244 O O . ALA B 1 383 ? 133.912 -1.123 54.854 1.00 21.93 383 ALA B O 1
ATOM 7246 N N . LEU B 1 384 ? 131.939 -0.137 55.232 1.00 19.67 384 LEU B N 1
ATOM 7247 C CA . LEU B 1 384 ? 131.450 -0.475 53.894 1.00 15.95 384 LEU B CA 1
ATOM 7248 C C . LEU B 1 384 ? 132.139 0.367 52.821 1.00 15.78 384 LEU B C 1
ATOM 7249 O O . LEU B 1 384 ? 132.101 1.583 52.887 1.00 15.91 384 LEU B O 1
ATOM 7254 N N . SER B 1 385 ? 132.723 -0.270 51.810 1.00 18.60 385 SER B N 1
ATOM 7255 C CA . SER B 1 385 ? 133.451 0.464 50.771 1.00 21.78 385 SER B CA 1
ATOM 7256 C C . SER B 1 385 ? 132.556 1.379 49.924 1.00 22.02 385 SER B C 1
ATOM 7257 O O . SER B 1 385 ? 131.340 1.167 49.802 1.00 17.92 385 SER B O 1
ATOM 7260 N N . GLY B 1 386 ? 133.166 2.383 49.303 1.00 20.20 386 GLY B N 1
ATOM 7261 C CA . GLY B 1 386 ? 132.414 3.293 48.450 1.00 18.10 386 GLY B CA 1
ATOM 7262 C C . GLY B 1 386 ? 131.692 2.546 47.340 1.00 18.29 386 GLY B C 1
ATOM 7263 O O . GLY B 1 386 ? 130.535 2.828 47.033 1.00 19.11 386 GLY B O 1
ATOM 7264 N N . GLY B 1 387 ? 132.372 1.570 46.755 1.00 18.49 387 GLY B N 1
ATOM 7265 C CA . GLY B 1 387 ? 131.778 0.768 45.696 1.00 25.56 387 GLY B CA 1
ATOM 7266 C C . GLY B 1 387 ? 130.547 0.010 46.172 1.00 21.79 387 GLY B C 1
ATOM 7267 O O . GLY B 1 387 ? 129.514 0.004 45.502 1.00 17.46 387 GLY B O 1
ATOM 7268 N N . ASN B 1 388 ? 130.648 -0.641 47.325 1.00 18.52 388 ASN B N 1
ATOM 7269 C CA . ASN B 1 388 ? 129.503 -1.374 47.859 1.00 20.98 388 ASN B CA 1
ATOM 7270 C C . ASN B 1 388 ? 128.358 -0.425 48.222 1.00 15.72 388 ASN B C 1
ATOM 7271 O O . ASN B 1 388 ? 127.189 -0.772 48.058 1.00 14.18 388 ASN B O 1
ATOM 7276 N N . ARG B 1 389 ? 128.700 0.754 48.742 1.00 14.56 389 ARG B N 1
ATOM 7277 C CA . ARG B 1 389 ? 127.697 1.762 49.078 1.00 14.57 389 ARG B CA 1
ATOM 7278 C C . ARG B 1 389 ? 126.906 2.181 47.832 1.00 14.02 389 ARG B C 1
ATOM 7279 O O . ARG B 1 389 ? 125.677 2.209 47.852 1.00 13.49 389 ARG B O 1
ATOM 7287 N N . LEU B 1 390 ? 127.618 2.511 46.759 1.00 13.34 390 LEU B N 1
ATOM 7288 C CA . LEU B 1 390 ? 126.961 2.937 45.521 1.00 14.22 390 LEU B CA 1
ATOM 7289 C C . LEU B 1 390 ? 126.032 1.831 45.022 1.00 14.97 390 LEU B C 1
ATOM 7290 O O . LEU B 1 390 ? 124.877 2.073 44.686 1.00 16.73 390 LEU B O 1
ATOM 7295 N N . THR B 1 391 ? 126.554 0.608 45.006 1.00 14.89 391 THR B N 1
ATOM 7296 C CA . THR B 1 391 ? 125.780 -0.551 44.575 1.00 18.50 391 THR B CA 1
ATOM 7297 C C . THR B 1 391 ? 124.479 -0.680 45.363 1.00 19.21 391 THR B C 1
ATOM 7298 O O . THR B 1 391 ? 123.391 -0.738 44.778 1.00 14.76 391 THR B O 1
ATOM 7302 N N . ALA B 1 392 ? 124.590 -0.672 46.691 1.00 13.72 392 ALA B N 1
ATOM 7303 C CA . ALA B 1 392 ? 123.450 -0.942 47.555 1.00 19.09 392 ALA B CA 1
ATOM 7304 C C . ALA B 1 392 ? 122.428 0.192 47.565 1.00 18.79 392 ALA B C 1
ATOM 7305 O O . ALA B 1 392 ? 121.295 0.008 47.985 1.00 17.42 392 ALA B O 1
ATOM 7307 N N . SER B 1 393 ? 122.822 1.364 47.092 1.00 14.57 393 SER B N 1
ATOM 7308 C CA . SER B 1 393 ? 121.971 2.535 47.238 1.00 12.36 393 SER B CA 1
ATOM 7309 C C . SER B 1 393 ? 120.792 2.602 46.239 1.00 23.97 393 SER B C 1
ATOM 7310 O O . SER B 1 393 ? 119.901 3.440 46.401 1.00 16.52 393 SER B O 1
ATOM 7313 N N . LEU B 1 394 ? 120.771 1.739 45.219 1.00 18.26 394 LEU B N 1
ATOM 7314 C CA . LEU B 1 394 ? 119.751 1.879 44.161 1.00 16.02 394 LEU B CA 1
ATOM 7315 C C . LEU B 1 394 ? 118.309 1.607 44.634 1.00 18.77 394 LEU B C 1
ATOM 7316 O O . LEU B 1 394 ? 117.383 2.238 44.131 1.00 19.31 394 LEU B O 1
ATOM 7321 N N . ASP B 1 395 ? 118.108 0.699 45.592 1.00 20.18 395 ASP B N 1
ATOM 7322 C CA . ASP B 1 395 ? 116.747 0.402 46.071 1.00 25.65 395 ASP B CA 1
ATOM 7323 C C . ASP B 1 395 ? 116.159 1.572 46.874 1.00 26.19 395 ASP B C 1
ATOM 7324 O O . ASP B 1 395 ? 114.971 1.593 47.177 1.00 33.08 395 ASP B O 1
ATOM 7329 N N . SER B 1 396 ? 116.998 2.521 47.258 1.00 21.07 396 SER B N 1
ATOM 7330 C CA . SER B 1 396 ? 116.510 3.682 47.983 1.00 20.91 396 SER B CA 1
ATOM 7331 C C . SER B 1 396 ? 116.917 4.984 47.295 1.00 21.33 396 SER B C 1
ATOM 7332 O O . SER B 1 396 ? 117.228 5.971 47.947 1.00 24.07 396 SER B O 1
ATOM 7335 N N . SER B 1 397 ? 116.913 4.986 45.970 1.00 19.01 397 SER B N 1
ATOM 7336 C CA . SER B 1 397 ? 117.294 6.182 45.221 1.00 19.94 397 SER B CA 1
ATOM 7337 C C . SER B 1 397 ? 116.046 6.878 44.692 1.00 19.23 397 SER B C 1
ATOM 7338 O O . SER B 1 397 ? 114.973 6.272 44.602 1.00 17.10 397 SER B O 1
ATOM 7341 N N . LEU B 1 398 ? 116.202 8.161 44.365 1.00 17.53 398 LEU B N 1
ATOM 7342 C CA . LEU B 1 398 ? 115.220 8.897 43.582 1.00 18.94 398 LEU B CA 1
ATOM 7343 C C . LEU B 1 398 ? 115.397 8.496 42.131 1.00 20.37 398 LEU B C 1
ATOM 7344 O O . LEU B 1 398 ? 116.442 8.784 41.537 1.00 22.13 398 LEU B O 1
ATOM 7349 N N . ILE B 1 399 ? 114.401 7.850 41.545 1.00 16.26 399 ILE B N 1
ATOM 7350 C CA . ILE B 1 399 ? 114.538 7.447 40.156 1.00 21.48 399 ILE B CA 1
ATOM 7351 C C . ILE B 1 399 ? 113.507 8.144 39.299 1.00 23.84 399 ILE B C 1
ATOM 7352 O O . ILE B 1 399 ? 112.309 7.989 39.506 1.00 25.28 399 ILE B O 1
ATOM 7357 N N . ASN B 1 400 ? 113.989 8.969 38.377 1.00 21.03 400 ASN B N 1
ATOM 7358 C CA . ASN B 1 400 ? 113.100 9.686 37.472 1.00 26.16 400 ASN B CA 1
ATOM 7359 C C . ASN B 1 400 ? 113.087 9.031 36.094 1.00 24.41 400 ASN B C 1
ATOM 7360 O O . ASN B 1 400 ? 114.087 9.062 35.374 1.00 20.94 400 ASN B O 1
ATOM 7365 N N . ASN B 1 401 ? 111.966 8.425 35.728 1.00 25.94 401 ASN B N 1
ATOM 7366 C CA . ASN B 1 401 ? 111.849 7.855 34.391 1.00 31.63 401 ASN B CA 1
ATOM 7367 C C . ASN B 1 401 ? 110.710 8.503 33.603 1.00 29.02 401 ASN B C 1
ATOM 7368 O O . ASN B 1 401 ? 110.071 7.862 32.767 1.00 25.57 401 ASN B O 1
ATOM 7373 N N . ASN B 1 402 ? 110.454 9.773 33.901 1.00 22.48 402 ASN B N 1
ATOM 7374 C CA . ASN B 1 402 ? 109.635 10.632 33.057 1.00 27.47 402 ASN B CA 1
ATOM 7375 C C . ASN B 1 402 ? 110.156 10.578 31.628 1.00 26.35 402 ASN B C 1
ATOM 7376 O O . ASN B 1 402 ? 111.355 10.736 31.407 1.00 25.24 402 ASN B O 1
ATOM 7381 N N . PRO B 1 403 ? 109.268 10.344 30.652 1.00 31.02 403 PRO B N 1
ATOM 7382 C CA . PRO B 1 403 ? 109.760 10.235 29.271 1.00 32.99 403 PRO B CA 1
ATOM 7383 C C . PRO B 1 403 ? 110.477 11.497 28.768 1.00 28.41 403 PRO B C 1
ATOM 7384 O O . PRO B 1 403 ? 111.460 11.354 28.035 1.00 33.82 403 PRO B O 1
ATOM 7388 N N . ASN B 1 404 ? 110.034 12.678 29.200 1.00 21.30 404 ASN B N 1
ATOM 7389 C CA . ASN B 1 404 ? 110.575 13.960 28.733 1.00 25.01 404 ASN B CA 1
ATOM 7390 C C . ASN B 1 404 ? 110.610 14.046 27.219 1.00 25.78 404 ASN B C 1
ATOM 7391 O O . ASN B 1 404 ? 111.522 14.650 26.647 1.00 21.59 404 ASN B O 1
ATOM 7396 N N . ASP B 1 405 ? 109.621 13.445 26.573 1.00 25.27 405 ASP B N 1
ATOM 7397 C CA . ASP B 1 405 ? 109.652 13.314 25.128 1.00 31.81 405 ASP B CA 1
ATOM 7398 C C . ASP B 1 405 ? 109.242 14.604 24.438 1.00 30.91 405 ASP B C 1
ATOM 7399 O O . ASP B 1 405 ? 108.508 15.425 24.979 1.00 30.20 405 ASP B O 1
ATOM 7404 N N . ILE B 1 406 ? 109.759 14.773 23.233 1.00 27.78 406 ILE B N 1
ATOM 7405 C CA . ILE B 1 406 ? 109.480 15.938 22.415 1.00 31.33 406 ILE B CA 1
ATOM 7406 C C . ILE B 1 406 ? 108.645 15.494 21.229 1.00 29.64 406 ILE B C 1
ATOM 7407 O O . ILE B 1 406 ? 108.812 14.376 20.741 1.00 26.34 406 ILE B O 1
ATOM 7412 N N . ALA B 1 407 ? 107.737 16.354 20.772 1.00 28.57 407 ALA B N 1
ATOM 7413 C CA . ALA B 1 407 ? 106.886 15.991 19.649 1.00 32.12 407 ALA B CA 1
ATOM 7414 C C . ALA B 1 407 ? 107.758 15.652 18.456 1.00 31.05 407 ALA B C 1
ATOM 7415 O O . ALA B 1 407 ? 108.724 16.359 18.172 1.00 30.82 407 ALA B O 1
ATOM 7417 N N . ILE B 1 408 ? 107.445 14.553 17.780 1.00 27.45 408 ILE B N 1
ATOM 7418 C CA . ILE B 1 408 ? 108.120 14.222 16.536 1.00 27.00 408 ILE B CA 1
ATOM 7419 C C . ILE B 1 408 ? 107.216 14.592 15.364 1.00 33.32 408 ILE B C 1
ATOM 7420 O O . ILE B 1 408 ? 106.188 13.956 15.147 1.00 35.46 408 ILE B O 1
ATOM 7425 N N . LEU B 1 409 ? 107.606 15.618 14.612 1.00 30.57 409 LEU B N 1
ATOM 7426 C CA . LEU B 1 409 ? 106.786 16.113 13.508 1.00 35.32 409 LEU B CA 1
ATOM 7427 C C . LEU B 1 409 ? 106.878 15.199 12.295 1.00 38.13 409 LEU B C 1
ATOM 7428 O O . LEU B 1 409 ? 107.605 15.495 11.358 1.00 42.56 409 LEU B O 1
ATOM 7433 N N . ASN B 1 410 ? 106.152 14.085 12.329 1.00 45.37 410 ASN B N 1
ATOM 7434 C CA . ASN B 1 410 ? 106.038 13.208 11.166 1.00 51.72 410 ASN B CA 1
ATOM 7435 C C . ASN B 1 410 ? 104.575 13.075 10.757 1.00 58.65 410 ASN B C 1
ATOM 7436 O O . ASN B 1 410 ? 103.703 13.725 11.339 1.00 58.33 410 ASN B O 1
ATOM 7441 N N . ASP B 1 411 ? 104.305 12.223 9.774 1.00 63.56 411 ASP B N 1
ATOM 7442 C CA . ASP B 1 411 ? 102.952 12.080 9.242 1.00 66.34 411 ASP B CA 1
ATOM 7443 C C . ASP B 1 411 ? 102.000 11.427 10.244 1.00 65.53 411 ASP B C 1
ATOM 7444 O O . ASP B 1 411 ? 100.779 11.554 10.127 1.00 63.33 411 ASP B O 1
ATOM 7449 N N . TYR B 1 412 ? 102.563 10.724 11.222 1.00 66.29 412 TYR B N 1
ATOM 7450 C CA . TYR B 1 412 ? 101.765 9.992 12.204 1.00 68.66 412 TYR B CA 1
ATOM 7451 C C . TYR B 1 412 ? 101.234 10.903 13.309 1.00 70.20 412 TYR B C 1
ATOM 7452 O O . TYR B 1 412 ? 100.343 10.515 14.065 1.00 74.09 412 TYR B O 1
ATOM 7461 N N . LEU B 1 413 ? 101.810 12.095 13.431 1.00 66.98 413 LEU B N 1
ATOM 7462 C CA . LEU B 1 413 ? 101.391 13.037 14.465 1.00 60.90 413 LEU B CA 1
ATOM 7463 C C . LEU B 1 413 ? 100.059 13.684 14.071 1.00 59.73 413 LEU B C 1
ATOM 7464 O O . LEU B 1 413 ? 99.073 13.619 14.808 1.00 59.50 413 LEU B O 1
ATOM 7469 N N . GLY B 1 497 ? 104.266 14.322 22.574 1.00 48.09 497 GLY B N 1
ATOM 7470 C CA . GLY B 1 497 ? 104.488 15.283 23.639 1.00 53.04 497 GLY B CA 1
ATOM 7471 C C . GLY B 1 497 ? 104.035 14.835 25.022 1.00 63.47 497 GLY B C 1
ATOM 7472 O O . GLY B 1 497 ? 103.376 13.802 25.186 1.00 67.50 497 GLY B O 1
ATOM 7473 N N . GLY B 1 498 ? 104.382 15.654 26.011 1.00 64.65 498 GLY B N 1
ATOM 7474 C CA . GLY B 1 498 ? 104.113 15.425 27.422 1.00 61.92 498 GLY B CA 1
ATOM 7475 C C . GLY B 1 498 ? 104.304 16.789 28.062 1.00 60.12 498 GLY B C 1
ATOM 7476 O O . GLY B 1 498 ? 104.943 17.646 27.441 1.00 58.44 498 GLY B O 1
ATOM 7477 N N . ASN B 1 499 ? 103.788 17.020 29.272 1.00 58.99 499 ASN B N 1
ATOM 7478 C CA . ASN B 1 499 ? 103.896 18.364 29.850 1.00 51.49 499 ASN B CA 1
ATOM 7479 C C . ASN B 1 499 ? 105.271 18.634 30.454 1.00 42.58 499 ASN B C 1
ATOM 7480 O O . ASN B 1 499 ? 105.428 18.941 31.635 1.00 46.61 499 ASN B O 1
ATOM 7485 N N . THR B 1 500 ? 106.264 18.548 29.581 1.00 29.23 500 THR B N 1
ATOM 7486 C CA . THR B 1 500 ? 107.653 18.871 29.871 1.00 34.51 500 THR B CA 1
ATOM 7487 C C . THR B 1 500 ? 107.880 20.379 30.022 1.00 31.22 500 THR B C 1
ATOM 7488 O O . THR B 1 500 ? 108.729 20.813 30.798 1.00 26.86 500 THR B O 1
ATOM 7492 N N . ALA B 1 501 ? 107.131 21.163 29.248 1.00 26.38 501 ALA B N 1
ATOM 7493 C CA . ALA B 1 501 ? 107.316 22.611 29.207 1.00 26.22 501 ALA B CA 1
ATOM 7494 C C . ALA B 1 501 ? 107.027 23.252 30.561 1.00 21.57 501 ALA B C 1
ATOM 7495 O O . ALA B 1 501 ? 107.757 24.140 30.976 1.00 21.12 501 ALA B O 1
ATOM 7497 N N . PHE B 1 502 ? 105.971 22.802 31.237 1.00 20.00 502 PHE B N 1
ATOM 7498 C CA . PHE B 1 502 ? 105.615 23.346 32.552 1.00 20.08 502 PHE B CA 1
ATOM 7499 C C . PHE B 1 502 ? 106.786 23.240 33.525 1.00 20.79 502 PHE B C 1
ATOM 7500 O O . PHE B 1 502 ? 107.118 24.208 34.191 1.00 24.04 502 PHE B O 1
ATOM 7508 N N . ASP B 1 503 ? 107.414 22.073 33.601 1.00 18.15 503 ASP B N 1
ATOM 7509 C CA . ASP B 1 503 ? 108.516 21.865 34.548 1.00 22.31 503 ASP B CA 1
ATOM 7510 C C . ASP B 1 503 ? 109.738 22.681 34.158 1.00 23.78 503 ASP B C 1
ATOM 7511 O O . ASP B 1 503 ? 110.277 23.456 34.953 1.00 21.98 503 ASP B O 1
ATOM 7516 N N . TYR B 1 504 ? 110.166 22.507 32.919 1.00 20.74 504 TYR B N 1
ATOM 7517 C CA . TYR B 1 504 ? 111.354 23.199 32.455 1.00 24.91 504 TYR B CA 1
ATOM 7518 C C . TYR B 1 504 ? 111.139 24.718 32.445 1.00 22.91 504 TYR B C 1
ATOM 7519 O O . TYR B 1 504 ? 111.991 25.467 32.910 1.00 17.66 504 TYR B O 1
ATOM 7528 N N . GLY B 1 505 ? 109.990 25.163 31.945 1.00 17.64 505 GLY B N 1
ATOM 7529 C CA . GLY B 1 505 ? 109.719 26.585 31.806 1.00 18.36 505 GLY B CA 1
ATOM 7530 C C . GLY B 1 505 ? 109.549 27.317 33.134 1.00 21.77 505 GLY B C 1
ATOM 7531 O O . GLY B 1 505 ? 109.758 28.527 33.205 1.00 18.94 505 GLY B O 1
ATOM 7532 N N . ASN B 1 506 ? 109.179 26.585 34.185 1.00 17.97 506 ASN B N 1
ATOM 7533 C CA . ASN B 1 506 ? 109.062 27.171 35.520 1.00 19.45 506 ASN B CA 1
ATOM 7534 C C . ASN B 1 506 ? 110.308 26.886 36.364 1.00 19.55 506 ASN B C 1
ATOM 7535 O O . ASN B 1 506 ? 110.328 27.149 37.573 1.00 22.03 506 ASN B O 1
ATOM 7540 N N . GLY B 1 507 ? 111.340 26.349 35.713 1.00 24.00 507 GLY B N 1
ATOM 7541 C CA . GLY B 1 507 ? 112.657 26.227 36.321 1.00 21.50 507 GLY B CA 1
ATOM 7542 C C . GLY B 1 507 ? 112.974 24.972 37.113 1.00 20.69 507 GLY B C 1
ATOM 7543 O O . GLY B 1 507 ? 113.941 24.965 37.862 1.00 23.16 507 GLY B O 1
ATOM 7544 N N . TYR B 1 508 ? 112.193 23.904 36.947 1.00 15.49 508 TYR B N 1
ATOM 7545 C CA . TYR B 1 508 ? 112.428 22.681 37.715 1.00 15.53 508 TYR B CA 1
ATOM 7546 C C . TYR B 1 508 ? 113.269 21.669 36.935 1.00 21.02 508 TYR B C 1
ATOM 7547 O O . TYR B 1 508 ? 112.804 21.060 35.965 1.00 24.09 508 TYR B O 1
ATOM 7556 N N . ARG B 1 509 ? 114.509 21.507 37.379 1.00 16.52 509 ARG B N 1
ATOM 7557 C CA . ARG B 1 509 ? 115.461 20.551 36.816 1.00 22.24 509 ARG B CA 1
ATOM 7558 C C . ARG B 1 509 ? 116.301 19.977 37.940 1.00 16.30 509 ARG B C 1
ATOM 7559 O O . ARG B 1 509 ? 116.450 20.611 38.979 1.00 14.80 509 ARG B O 1
ATOM 7567 N N . GLY B 1 510 ? 116.906 18.817 37.706 1.00 13.61 510 GLY B N 1
ATOM 7568 C CA . GLY B 1 510 ? 117.868 18.268 38.646 1.00 13.63 510 GLY B CA 1
ATOM 7569 C C . GLY B 1 510 ? 117.207 17.818 39.935 1.00 17.74 510 GLY B C 1
ATOM 7570 O O . GLY B 1 510 ? 116.048 17.403 39.944 1.00 13.86 510 GLY B O 1
ATOM 7571 N N . VAL B 1 511 ? 117.950 17.890 41.028 1.00 13.89 511 VAL B N 1
ATOM 7572 C CA . VAL B 1 511 ? 117.474 17.368 42.309 1.00 14.63 511 VAL B CA 1
ATOM 7573 C C . VAL B 1 511 ? 117.471 18.502 43.339 1.00 14.37 511 VAL B C 1
ATOM 7574 O O . VAL B 1 511 ? 118.225 19.473 43.193 1.00 15.49 511 VAL B O 1
ATOM 7578 N N . TYR B 1 512 ? 116.610 18.394 44.355 1.00 13.61 512 TYR B N 1
ATOM 7579 C CA . TYR B 1 512 ? 116.471 19.440 45.375 1.00 15.10 512 TYR B CA 1
ATOM 7580 C C . TYR B 1 512 ? 116.661 18.864 46.769 1.00 15.84 512 TYR B C 1
ATOM 7581 O O . TYR B 1 512 ? 116.151 17.794 47.097 1.00 15.85 512 TYR B O 1
ATOM 7590 N N . VAL B 1 513 ? 117.387 19.588 47.603 1.00 14.65 513 VAL B N 1
ATOM 7591 C CA . VAL B 1 513 ? 117.546 19.178 48.986 1.00 12.59 513 VAL B CA 1
ATOM 7592 C C . VAL B 1 513 ? 116.733 20.150 49.838 1.00 12.53 513 VAL B C 1
ATOM 7593 O O . VAL B 1 513 ? 116.973 21.362 49.811 1.00 13.11 513 VAL B O 1
ATOM 7597 N N . ILE B 1 514 ? 115.754 19.611 50.556 1.00 13.10 514 ILE B N 1
ATOM 7598 C CA . ILE B 1 514 ? 114.837 20.402 51.377 1.00 14.97 514 ILE B CA 1
ATOM 7599 C C . ILE B 1 514 ? 115.063 20.009 52.834 1.00 16.57 514 ILE B C 1
ATOM 7600 O O . ILE B 1 514 ? 114.863 18.854 53.201 1.00 15.99 514 ILE B O 1
ATOM 7605 N N . LYS B 1 515 ? 115.504 20.946 53.657 1.00 12.41 515 LYS B N 1
ATOM 7606 C CA . LYS B 1 515 ? 115.703 20.643 55.069 1.00 14.31 515 LYS B CA 1
ATOM 7607 C C . LYS B 1 515 ? 114.546 21.182 55.901 1.00 13.86 515 LYS B C 1
ATOM 7608 O O . LYS B 1 515 ? 114.094 22.307 55.708 1.00 12.12 515 LYS B O 1
ATOM 7614 N N . LYS B 1 516 ? 114.049 20.345 56.802 1.00 11.56 516 LYS B N 1
ATOM 7615 C CA . LYS B 1 516 ? 112.834 20.639 57.557 1.00 15.05 516 LYS B CA 1
ATOM 7616 C C . LYS B 1 516 ? 113.082 20.427 59.045 1.00 14.65 516 LYS B C 1
ATOM 7617 O O . LYS B 1 516 ? 113.773 19.471 59.422 1.00 11.29 516 LYS B O 1
ATOM 7623 N N . GLN B 1 517 ? 112.474 21.273 59.875 1.00 12.54 517 GLN B N 1
ATOM 7624 C CA . GLN B 1 517 ? 112.611 21.156 61.330 1.00 16.42 517 GLN B CA 1
ATOM 7625 C C . GLN B 1 517 ? 111.307 21.503 62.045 1.00 17.33 517 GLN B C 1
ATOM 7626 O O . GLN B 1 517 ? 110.461 22.218 61.490 1.00 12.49 517 GLN B O 1
ATOM 7632 N N . LEU B 1 518 ? 111.150 21.002 63.274 1.00 11.98 518 LEU B N 1
ATOM 7633 C CA . LEU B 1 518 ? 109.904 21.187 64.020 1.00 13.68 518 LEU B CA 1
ATOM 7634 C C . LEU B 1 518 ? 109.638 22.667 64.291 1.00 12.75 518 LEU B C 1
ATOM 7635 O O . LEU B 1 518 ? 110.558 23.484 64.263 1.00 16.20 518 LEU B O 1
ATOM 7640 N N . LYS B 1 519 ? 108.384 23.012 64.543 1.00 13.19 519 LYS B N 1
ATOM 7641 C CA . LYS B 1 519 ? 108.003 24.409 64.806 1.00 14.30 519 LYS B CA 1
ATOM 7642 C C . LYS B 1 519 ? 108.571 24.951 66.113 1.00 13.73 519 LYS B C 1
ATOM 7643 O O . LYS B 1 519 ? 108.864 24.189 67.026 1.00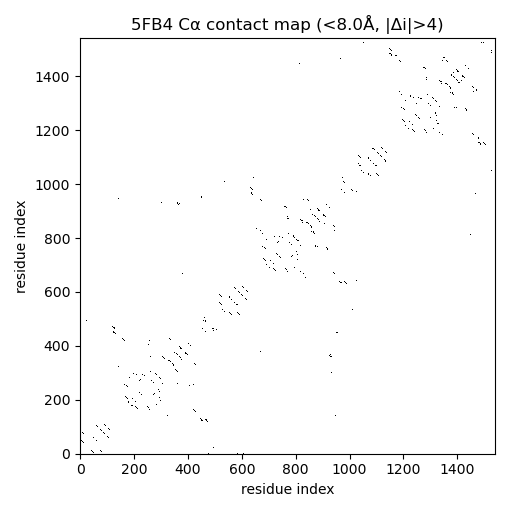 13.39 519 LYS B O 1
ATOM 7649 N N . ALA B 1 520 ? 108.667 26.276 66.210 1.00 14.64 520 ALA B N 1
ATOM 7650 C CA . ALA B 1 520 ? 109.190 26.934 67.405 1.00 16.26 520 ALA B CA 1
ATOM 7651 C C . ALA B 1 520 ? 108.439 26.547 68.683 1.00 19.27 520 ALA B C 1
ATOM 7652 O O . ALA B 1 520 ? 109.048 26.375 69.737 1.00 14.12 520 ALA B O 1
ATOM 7654 N N . GLU B 1 521 ? 107.120 26.420 68.594 1.00 15.22 521 GLU B N 1
ATOM 7655 C CA . GLU B 1 521 ? 106.321 26.050 69.760 1.00 15.62 521 GLU B CA 1
ATOM 7656 C C . GLU B 1 521 ? 106.801 24.735 70.377 1.00 17.58 521 GLU B C 1
ATOM 7657 O O . GLU B 1 521 ? 106.874 24.599 71.607 1.00 14.19 521 GLU B O 1
ATOM 7663 N N . TYR B 1 522 ? 107.113 23.758 69.525 1.00 19.08 522 TYR B N 1
ATOM 7664 C CA . TYR B 1 522 ? 107.521 22.436 70.000 1.00 13.31 522 TYR B CA 1
ATOM 7665 C C . TYR B 1 522 ? 109.009 22.404 70.323 1.00 12.88 522 TYR B C 1
ATOM 7666 O O . TYR B 1 522 ? 109.448 21.679 71.231 1.00 17.08 522 TYR B O 1
ATOM 7675 N N . ARG B 1 523 ? 109.790 23.206 69.614 1.00 12.88 523 ARG B N 1
ATOM 7676 C CA . ARG B 1 523 ? 111.193 23.343 69.983 1.00 17.26 523 ARG B CA 1
ATOM 7677 C C . ARG B 1 523 ? 111.321 23.866 71.430 1.00 18.45 523 ARG B C 1
ATOM 7678 O O . ARG B 1 523 ? 112.109 23.340 72.221 1.00 22.01 523 ARG B O 1
ATOM 7686 N N . ARG B 1 524 ? 110.548 24.892 71.770 1.00 19.84 524 ARG B N 1
ATOM 7687 C CA . ARG B 1 524 ? 110.545 25.447 73.131 1.00 27.68 524 ARG B CA 1
ATOM 7688 C C . ARG B 1 524 ? 110.137 24.399 74.165 1.00 22.71 524 ARG B C 1
ATOM 7689 O O . ARG B 1 524 ? 110.799 24.229 75.186 1.00 22.57 524 ARG B O 1
ATOM 7697 N N . SER B 1 525 ? 109.027 23.721 73.884 1.00 19.26 525 SER B N 1
ATOM 7698 C CA . SER B 1 525 ? 108.516 22.633 74.715 1.00 19.12 525 SER B CA 1
ATOM 7699 C C . SER B 1 525 ? 109.589 21.572 74.988 1.00 17.16 525 SER B C 1
ATOM 7700 O O . SER B 1 525 ? 109.939 21.296 76.140 1.00 18.08 525 SER B O 1
ATOM 7703 N N . LEU B 1 526 ? 110.091 20.954 73.928 1.00 12.50 526 LEU B N 1
ATOM 7704 C CA . LEU B 1 526 ? 111.014 19.837 74.079 1.00 11.99 526 LEU B CA 1
ATOM 7705 C C . LEU B 1 526 ? 112.381 20.269 74.632 1.00 13.75 526 LEU B C 1
ATOM 7706 O O . LEU B 1 526 ? 112.936 19.594 75.500 1.00 14.91 526 LEU B O 1
ATOM 7711 N N . SER B 1 527 ? 112.941 21.375 74.140 1.00 14.26 527 SER B N 1
ATOM 7712 C CA . SER B 1 527 ? 114.247 21.784 74.658 1.00 17.53 527 SER B CA 1
ATOM 7713 C C . SER B 1 527 ? 114.182 22.093 76.164 1.00 18.62 527 SER B C 1
ATOM 7714 O O . SER B 1 527 ? 115.119 21.772 76.886 1.00 15.39 527 SER B O 1
ATOM 7717 N N . SER B 1 528 ? 113.101 22.715 76.637 1.00 12.43 528 SER B N 1
ATOM 7718 C CA . SER B 1 528 ? 113.011 23.016 78.068 1.00 16.24 528 SER B CA 1
ATOM 7719 C C . SER B 1 528 ? 112.922 21.725 78.882 1.00 13.39 528 SER B C 1
ATOM 7720 O O . SER B 1 528 ? 113.460 21.632 79.983 1.00 14.59 528 SER B O 1
ATOM 7723 N N . PHE B 1 529 ? 112.243 20.726 78.332 1.00 15.83 529 PHE B N 1
ATOM 7724 C CA . PHE B 1 529 ? 112.093 19.439 78.989 1.00 12.10 529 PHE B CA 1
ATOM 7725 C C . PHE B 1 529 ? 113.437 18.698 79.080 1.00 15.55 529 PHE B C 1
ATOM 7726 O O . PHE B 1 529 ? 113.812 18.219 80.154 1.00 12.82 529 PHE B O 1
ATOM 7734 N N . PHE B 1 530 ? 114.156 18.606 77.961 1.00 14.13 530 PHE B N 1
ATOM 7735 C CA . PHE B 1 530 ? 115.485 17.976 77.931 1.00 11.39 530 PHE B CA 1
ATOM 7736 C C . PHE B 1 530 ? 116.485 18.694 78.833 1.00 11.52 530 PHE B C 1
ATOM 7737 O O . PHE B 1 530 ? 117.359 18.070 79.444 1.00 13.61 530 PHE B O 1
ATOM 7745 N N . HIS B 1 531 ? 116.379 20.014 78.881 1.00 12.14 531 HIS B N 1
ATOM 7746 C CA . HIS B 1 531 ? 117.270 20.801 79.708 1.00 15.29 531 HIS B CA 1
ATOM 7747 C C . HIS B 1 531 ? 117.156 20.342 81.157 1.00 15.22 531 HIS B C 1
ATOM 7748 O O . HIS B 1 531 ? 118.153 20.146 81.850 1.00 14.45 531 HIS B O 1
ATOM 7755 N N . LYS B 1 532 ? 115.930 20.149 81.614 1.00 14.42 532 LYS B N 1
ATOM 7756 C CA . LYS B 1 532 ? 115.733 19.790 83.007 1.00 14.79 532 LYS B CA 1
ATOM 7757 C C . LYS B 1 532 ? 115.959 18.311 83.277 1.00 15.55 532 LYS B C 1
ATOM 7758 O O . LYS B 1 532 ? 116.515 17.946 84.321 1.00 14.00 532 LYS B O 1
ATOM 7764 N N . TYR B 1 533 ? 115.528 17.460 82.356 1.00 13.38 533 TYR B N 1
ATOM 7765 C CA . TYR B 1 533 ? 115.468 16.031 82.651 1.00 14.84 533 TYR B CA 1
ATOM 7766 C C . TYR B 1 533 ? 116.373 15.156 81.789 1.00 13.48 533 TYR B C 1
ATOM 7767 O O . TYR B 1 533 ? 116.249 13.938 81.823 1.00 12.82 533 TYR B O 1
ATOM 7776 N N . GLY B 1 534 ? 117.278 15.754 81.025 1.00 13.79 534 GLY B N 1
ATOM 7777 C CA . GLY B 1 534 ? 118.151 14.965 80.163 1.00 12.14 534 GLY B CA 1
ATOM 7778 C C . GLY B 1 534 ? 117.349 14.187 79.123 1.00 14.20 534 GLY B C 1
ATOM 7779 O O . GLY B 1 534 ? 116.230 14.581 78.785 1.00 16.25 534 GLY B O 1
ATOM 7780 N N . TYR B 1 535 ? 117.924 13.092 78.619 1.00 13.71 535 TYR B N 1
ATOM 7781 C CA . TYR B 1 535 ? 117.306 12.270 77.581 1.00 13.61 535 TYR B CA 1
ATOM 7782 C C . TYR B 1 535 ? 116.908 10.901 78.106 1.00 16.25 535 TYR B C 1
ATOM 7783 O O . TYR B 1 535 ? 117.487 10.420 79.073 1.00 13.11 535 TYR B O 1
ATOM 7792 N N . LYS B 1 536 ? 115.942 10.259 77.454 1.00 14.24 536 LYS B N 1
ATOM 7793 C CA . LYS B 1 536 ? 115.727 8.816 77.663 1.00 17.43 536 LYS B CA 1
ATOM 7794 C C . LYS B 1 536 ? 116.957 8.047 77.208 1.00 19.39 536 LYS B C 1
ATOM 7795 O O . LYS B 1 536 ? 117.446 8.261 76.099 1.00 18.63 536 LYS B O 1
ATOM 7801 N N . ILE B 1 537 ? 117.427 7.126 78.040 1.00 16.05 537 ILE B N 1
ATOM 7802 C CA . ILE B 1 537 ? 118.680 6.416 77.798 1.00 15.78 537 ILE B CA 1
ATOM 7803 C C . ILE B 1 537 ? 118.467 4.929 77.509 1.00 16.35 537 ILE B C 1
ATOM 7804 O O . ILE B 1 537 ? 119.010 4.392 76.538 1.00 15.65 537 ILE B O 1
ATOM 7809 N N . ASN B 1 538 ? 117.722 4.258 78.389 1.00 18.51 538 ASN B N 1
ATOM 7810 C CA . ASN B 1 538 ? 117.436 2.822 78.262 1.00 24.21 538 ASN B CA 1
ATOM 7811 C C . ASN B 1 538 ? 118.671 1.962 78.032 1.00 23.30 538 ASN B C 1
ATOM 7812 O O . ASN B 1 538 ? 118.706 1.124 77.137 1.00 22.57 538 ASN B O 1
ATOM 7817 N N . ARG B 1 539 ? 119.677 2.184 78.863 1.00 15.65 539 ARG B N 1
ATOM 7818 C CA . ARG B 1 539 ? 120.930 1.428 78.848 1.00 16.45 539 ARG B CA 1
ATOM 7819 C C . ARG B 1 539 ? 121.224 0.986 80.262 1.00 16.62 539 ARG B C 1
ATOM 7820 O O . ARG B 1 539 ? 120.961 1.737 81.212 1.00 17.87 539 ARG B O 1
ATOM 7828 N N . VAL B 1 540 ? 121.811 -0.194 80.401 1.00 14.43 540 VAL B N 1
ATOM 7829 C CA . VAL B 1 540 ? 122.360 -0.629 81.677 1.00 21.12 540 VAL B CA 1
ATOM 7830 C C . VAL B 1 540 ? 123.798 -0.147 81.732 1.00 24.81 540 VAL B C 1
ATOM 7831 O O . VAL B 1 540 ? 124.614 -0.558 80.915 1.00 22.57 540 VAL B O 1
ATOM 7835 N N . LYS B 1 541 ? 124.099 0.750 82.667 1.00 19.88 541 LYS B N 1
ATOM 7836 C CA . LYS B 1 541 ? 125.432 1.330 82.763 1.00 17.13 541 LYS B CA 1
ATOM 7837 C C . LYS B 1 541 ? 125.550 2.044 84.085 1.00 21.52 541 LYS B C 1
ATOM 7838 O O . LYS B 1 541 ? 124.557 2.203 84.798 1.00 20.44 541 LYS B O 1
ATOM 7844 N N . LYS B 1 542 ? 126.752 2.497 84.414 1.00 22.61 542 LYS B N 1
ATOM 7845 C CA . LYS B 1 542 ? 126.924 3.367 85.577 1.00 24.39 542 LYS B CA 1
ATOM 7846 C C . LYS B 1 542 ? 126.384 4.769 85.259 1.00 21.01 542 LYS B C 1
ATOM 7847 O O . LYS B 1 542 ? 126.607 5.285 84.168 1.00 16.30 542 LYS B O 1
ATOM 7853 N N . PRO B 1 543 ? 125.688 5.394 86.224 1.00 20.96 543 PRO B N 1
ATOM 7854 C CA . PRO B 1 543 ? 125.004 6.673 85.991 1.00 20.52 543 PRO B CA 1
ATOM 7855 C C . PRO B 1 543 ? 125.932 7.877 85.839 1.00 20.73 543 PRO B C 1
ATOM 7856 O O . PRO B 1 543 ? 126.980 7.932 86.480 1.00 17.11 543 PRO B O 1
ATOM 7860 N N . ASN B 1 544 ? 125.531 8.833 85.001 1.00 17.47 544 ASN B N 1
ATOM 7861 C CA . ASN B 1 544 ? 126.196 10.140 84.916 1.00 19.20 544 ASN B CA 1
ATOM 7862 C C . ASN B 1 544 ? 125.796 10.994 86.099 1.00 19.43 544 ASN B C 1
ATOM 7863 O O . ASN B 1 544 ? 124.693 11.545 86.105 1.00 16.27 544 ASN B O 1
ATOM 7868 N N . LEU B 1 545 ? 126.681 11.118 87.088 1.00 16.78 545 LEU B N 1
ATOM 7869 C CA . LEU B 1 545 ? 126.360 11.845 88.301 1.00 14.15 545 LEU B CA 1
ATOM 7870 C C . LEU B 1 545 ? 126.892 13.276 88.268 1.00 15.21 545 LEU B C 1
ATOM 7871 O O . LEU B 1 545 ? 126.246 14.180 88.768 1.00 15.05 545 LEU B O 1
ATOM 7876 N N . ARG B 1 546 ? 128.086 13.478 87.718 1.00 14.35 546 ARG B N 1
ATOM 7877 C CA . ARG B 1 546 ? 128.701 14.803 87.756 1.00 14.50 546 ARG B CA 1
ATOM 7878 C C . ARG B 1 546 ? 129.384 15.111 86.415 1.00 21.98 546 ARG B C 1
ATOM 7879 O O . ARG B 1 546 ? 130.591 15.286 86.349 1.00 29.43 546 ARG B O 1
ATOM 7887 N N . THR B 1 547 ? 128.604 15.163 85.344 1.00 20.16 547 THR B N 1
ATOM 7888 C CA . THR B 1 547 ? 129.170 15.352 84.008 1.00 21.66 547 THR B CA 1
ATOM 7889 C C . THR B 1 547 ? 128.840 16.738 83.451 1.00 20.81 547 THR B C 1
ATOM 7890 O O . THR B 1 547 ? 129.467 17.206 82.491 1.00 24.18 547 THR B O 1
ATOM 7894 N N . ARG B 1 548 ? 127.866 17.400 84.068 1.00 18.41 548 ARG B N 1
ATOM 7895 C CA . ARG B 1 548 ? 127.488 18.750 83.655 1.00 18.23 548 ARG B CA 1
ATOM 7896 C C . ARG B 1 548 ? 127.940 19.770 84.683 1.00 20.19 548 ARG B C 1
ATOM 7897 O O . ARG B 1 548 ? 128.162 19.432 85.847 1.00 16.21 548 ARG B O 1
ATOM 7905 N N . LYS B 1 549 ? 128.023 21.026 84.254 1.00 19.28 549 LYS B N 1
ATOM 7906 C CA . LYS B 1 549 ? 128.558 22.099 85.079 1.00 23.31 549 LYS B CA 1
ATOM 7907 C C . LYS B 1 549 ? 127.687 22.443 86.281 1.00 20.27 549 LYS B C 1
ATOM 7908 O O . LYS B 1 549 ? 128.203 22.736 87.359 1.00 20.72 549 LYS B O 1
ATOM 7914 N N . ALA B 1 550 ? 126.370 22.450 86.089 1.00 17.20 550 ALA B N 1
ATOM 7915 C CA . ALA B 1 550 ? 125.477 22.948 87.128 1.00 19.28 550 ALA B CA 1
ATOM 7916 C C . ALA B 1 550 ? 124.654 21.847 87.797 1.00 15.13 550 ALA B C 1
ATOM 7917 O O . ALA B 1 550 ? 124.515 21.837 89.013 1.00 15.86 550 ALA B O 1
ATOM 7919 N N . PHE B 1 551 ? 124.116 20.910 87.015 1.00 14.07 551 PHE B N 1
ATOM 7920 C CA . PHE B 1 551 ? 123.287 19.856 87.592 1.00 14.08 551 PHE B CA 1
ATOM 7921 C C . PHE B 1 551 ? 123.193 18.630 86.676 1.00 13.00 551 PHE B C 1
ATOM 7922 O O . PHE B 1 551 ? 123.343 18.725 85.445 1.00 16.86 551 PHE B O 1
ATOM 7930 N N . ASN B 1 552 ? 122.955 17.481 87.300 1.00 13.94 552 ASN B N 1
ATOM 7931 C CA . ASN B 1 552 ? 122.678 16.237 86.594 1.00 16.18 552 ASN B CA 1
ATOM 7932 C C . ASN B 1 552 ? 121.375 15.637 87.093 1.00 18.24 552 ASN B C 1
ATOM 7933 O O . ASN B 1 552 ? 121.212 15.413 88.298 1.00 12.73 552 ASN B O 1
ATOM 7938 N N . TYR B 1 553 ? 120.453 15.357 86.177 1.00 12.29 553 TYR B N 1
ATOM 7939 C CA . TYR B 1 553 ? 119.279 14.564 86.523 1.00 12.24 553 TYR B CA 1
ATOM 7940 C C . TYR B 1 553 ? 119.593 13.074 86.335 1.00 12.25 553 TYR B C 1
ATOM 7941 O O . TYR B 1 553 ? 120.187 12.667 85.325 1.00 13.69 553 TYR B O 1
ATOM 7950 N N . VAL B 1 554 ? 119.206 12.274 87.315 1.00 12.43 554 VAL B N 1
ATOM 7951 C CA . VAL B 1 554 ? 119.450 10.834 87.290 1.00 12.55 554 VAL B CA 1
ATOM 7952 C C . VAL B 1 554 ? 118.204 10.080 87.688 1.00 16.65 554 VAL B C 1
ATOM 7953 O O . VAL B 1 554 ? 117.655 10.299 88.770 1.00 15.69 554 VAL B O 1
ATOM 7957 N N . GLN B 1 555 ? 117.758 9.186 86.819 1.00 13.33 555 GLN B N 1
ATOM 7958 C CA . GLN B 1 555 ? 116.668 8.300 87.176 1.00 13.96 555 GLN B CA 1
ATOM 7959 C C . GLN B 1 555 ? 116.934 6.904 86.663 1.00 19.75 555 GLN B C 1
ATOM 7960 O O . GLN B 1 555 ? 117.103 6.689 85.455 1.00 15.70 555 GLN B O 1
ATOM 7966 N N . THR B 1 556 ? 116.950 5.960 87.594 1.00 16.28 556 THR B N 1
ATOM 7967 C CA . THR B 1 556 ? 117.264 4.577 87.298 1.00 15.50 556 THR B CA 1
ATOM 7968 C C . THR B 1 556 ? 116.034 3.711 87.470 1.00 17.92 556 THR B C 1
ATOM 7969 O O . THR B 1 556 ? 114.973 4.182 87.884 1.00 19.72 556 THR B O 1
ATOM 7973 N N . LYS B 1 557 ? 116.195 2.432 87.172 1.00 17.52 557 LYS B N 1
ATOM 7974 C CA . LYS B 1 557 ? 115.194 1.440 87.500 1.00 15.39 557 LYS B CA 1
ATOM 7975 C C . LYS B 1 557 ? 115.959 0.225 88.003 1.00 16.62 557 LYS B C 1
ATOM 7976 O O . LYS B 1 557 ? 116.873 -0.239 87.335 1.00 18.00 557 LYS B O 1
ATOM 7982 N N . ASP B 1 558 ? 115.604 -0.270 89.182 1.00 19.05 558 ASP B N 1
ATOM 7983 C CA . ASP B 1 558 ? 116.279 -1.434 89.751 1.00 21.57 558 ASP B CA 1
ATOM 7984 C C . ASP B 1 558 ? 117.796 -1.205 89.829 1.00 19.03 558 ASP B C 1
ATOM 7985 O O . ASP B 1 558 ? 118.583 -2.057 89.409 1.00 22.25 558 ASP B O 1
ATOM 7990 N N . CYS B 1 559 ? 118.214 -0.051 90.335 1.00 18.35 559 CYS B N 1
ATOM 7991 C CA . CYS B 1 559 ? 119.648 0.244 90.347 1.00 18.58 559 CYS B CA 1
ATOM 7992 C C . CYS B 1 559 ? 120.380 -0.648 91.354 1.00 19.31 559 CYS B C 1
ATOM 7993 O O . CYS B 1 559 ? 119.787 -1.147 92.322 1.00 21.36 559 CYS B O 1
ATOM 7996 N N . PHE B 1 560 ? 121.660 -0.883 91.082 1.00 23.07 560 PHE B N 1
ATOM 7997 C CA . PHE B 1 560 ? 122.520 -1.661 91.971 1.00 20.86 560 PHE B CA 1
ATOM 7998 C C . PHE B 1 560 ? 123.451 -0.679 92.659 1.00 19.82 560 PHE B C 1
ATOM 7999 O O . PHE B 1 560 ? 124.216 0.030 91.995 1.00 19.46 560 PHE B O 1
ATOM 8007 N N . ILE B 1 561 ? 123.358 -0.610 93.980 1.00 18.49 561 ILE B N 1
ATOM 8008 C CA . ILE B 1 561 ? 124.249 0.244 94.754 1.00 17.53 561 ILE B CA 1
ATOM 8009 C C . ILE B 1 561 ? 124.736 -0.555 95.937 1.00 23.56 561 ILE B C 1
ATOM 8010 O O . ILE B 1 561 ? 123.934 -1.177 96.642 1.00 23.05 561 ILE B O 1
ATOM 8015 N N . SER B 1 562 ? 126.049 -0.566 96.136 1.00 21.99 562 SER B N 1
ATOM 8016 C CA . SER B 1 562 ? 126.630 -1.259 97.280 1.00 23.72 562 SER B CA 1
ATOM 8017 C C . SER B 1 562 ? 127.405 -0.298 98.171 1.00 23.47 562 SER B C 1
ATOM 8018 O O . SER B 1 562 ? 127.537 0.883 97.853 1.00 25.94 562 SER B O 1
ATOM 8021 N N . GLY B 1 563 ? 127.926 -0.809 99.284 1.00 21.82 563 GLY B N 1
ATOM 8022 C CA . GLY B 1 563 ? 128.745 0.005 100.164 1.00 23.67 563 GLY B CA 1
ATOM 8023 C C . GLY B 1 563 ? 128.723 -0.526 101.579 1.00 26.67 563 GLY B C 1
ATOM 8024 O O . GLY B 1 563 ? 127.887 -1.365 101.915 1.00 30.78 563 GLY B O 1
ATOM 8025 N N . ASP B 1 564 ? 129.645 -0.045 102.410 1.00 31.45 564 ASP B N 1
ATOM 8026 C CA . ASP B 1 564 ? 129.679 -0.435 103.820 1.00 30.61 564 ASP B CA 1
ATOM 8027 C C . ASP B 1 564 ? 128.696 0.436 104.593 1.00 33.98 564 ASP B C 1
ATOM 8028 O O . ASP B 1 564 ? 129.078 1.374 105.299 1.00 29.90 564 ASP B O 1
ATOM 8033 N N . ILE B 1 565 ? 127.421 0.121 104.419 1.00 29.74 565 ILE B N 1
ATOM 8034 C CA . ILE B 1 565 ? 126.312 0.949 104.868 1.00 22.81 565 ILE B CA 1
ATOM 8035 C C . ILE B 1 565 ? 125.212 0.026 105.361 1.00 24.41 565 ILE B C 1
ATOM 8036 O O . ILE B 1 565 ? 124.939 -0.967 104.699 1.00 28.61 565 ILE B O 1
ATOM 8041 N N . ASN B 1 566 ? 124.554 0.346 106.471 1.00 22.33 566 ASN B N 1
ATOM 8042 C CA . ASN B 1 566 ? 123.450 -0.502 106.925 1.00 28.80 566 ASN B CA 1
ATOM 8043 C C . ASN B 1 566 ? 122.424 -0.682 105.806 1.00 27.47 566 ASN B C 1
ATOM 8044 O O . ASN B 1 566 ? 122.149 0.242 105.039 1.00 23.03 566 ASN B O 1
ATOM 8049 N N . ASN B 1 567 ? 121.856 -1.875 105.713 1.00 24.84 567 ASN B N 1
ATOM 8050 C CA . ASN B 1 567 ? 121.047 -2.200 104.550 1.00 31.18 567 ASN B CA 1
ATOM 8051 C C . ASN B 1 567 ? 119.752 -1.393 104.463 1.00 24.86 567 ASN B C 1
ATOM 8052 O O . ASN B 1 567 ? 119.270 -1.140 103.370 1.00 27.06 567 ASN B O 1
ATOM 8057 N N . ASN B 1 568 ? 119.209 -0.943 105.591 1.00 22.46 568 ASN B N 1
ATOM 8058 C CA . ASN B 1 568 ? 118.043 -0.069 105.513 1.00 25.33 568 ASN B CA 1
ATOM 8059 C C . ASN B 1 568 ? 118.335 1.229 104.750 1.00 28.26 568 ASN B C 1
ATOM 8060 O O . ASN B 1 568 ? 117.556 1.654 103.883 1.00 27.55 568 ASN B O 1
ATOM 8065 N N . ASP B 1 569 ? 119.461 1.858 105.054 1.00 25.65 569 ASP B N 1
ATOM 8066 C CA . ASP B 1 569 ? 119.784 3.122 104.393 1.00 23.85 569 ASP B CA 1
ATOM 8067 C C . ASP B 1 569 ? 120.144 2.897 102.930 1.00 20.17 569 ASP B C 1
ATOM 8068 O O . ASP B 1 569 ? 119.804 3.705 102.068 1.00 20.88 569 ASP B O 1
ATOM 8073 N N . LEU B 1 570 ? 120.841 1.798 102.660 1.00 22.33 570 LEU B N 1
ATOM 8074 C CA . LEU B 1 570 ? 121.216 1.450 101.301 1.00 22.29 570 LEU B CA 1
ATOM 8075 C C . LEU B 1 570 ? 119.967 1.259 100.437 1.00 25.25 570 LEU B C 1
ATOM 8076 O O . LEU B 1 570 ? 119.911 1.741 99.302 1.00 23.21 570 LEU B O 1
ATOM 8081 N N . GLN B 1 571 ? 118.953 0.602 100.993 1.00 22.41 571 GLN B N 1
ATOM 8082 C CA . GLN B 1 571 ? 117.686 0.421 100.285 1.00 24.46 571 GLN B CA 1
ATOM 8083 C C . GLN B 1 571 ? 116.991 1.752 100.022 1.00 21.27 571 GLN B C 1
ATOM 8084 O O . GLN B 1 571 ? 116.387 1.955 98.959 1.00 19.94 571 GLN B O 1
ATOM 8090 N N . GLU B 1 572 ? 117.073 2.666 100.985 1.00 17.49 572 GLU B N 1
ATOM 8091 C CA . GLU B 1 572 ? 116.503 3.998 100.802 1.00 21.78 572 GLU B CA 1
ATOM 8092 C C . GLU B 1 572 ? 117.233 4.776 99.704 1.00 18.23 572 GLU B C 1
ATOM 8093 O O . GLU B 1 572 ? 116.603 5.501 98.942 1.00 17.04 572 GLU B O 1
ATOM 8099 N N . ILE B 1 573 ? 118.556 4.643 99.639 1.00 16.88 573 ILE B N 1
ATOM 8100 C CA . ILE B 1 573 ? 119.323 5.339 98.605 1.00 16.06 573 ILE B CA 1
ATOM 8101 C C . ILE B 1 573 ? 118.940 4.822 97.210 1.00 15.83 573 ILE B C 1
ATOM 8102 O O . ILE B 1 573 ? 118.770 5.604 96.277 1.00 18.50 573 ILE B O 1
ATOM 8107 N N . ARG B 1 574 ? 118.795 3.510 97.081 1.00 16.20 574 ARG B N 1
ATOM 8108 C CA . ARG B 1 574 ? 118.399 2.917 95.806 1.00 18.08 574 ARG B CA 1
ATOM 8109 C C . ARG B 1 574 ? 117.012 3.424 95.370 1.00 18.13 574 ARG B C 1
ATOM 8110 O O . ARG B 1 574 ? 116.787 3.703 94.196 1.00 18.41 574 ARG B O 1
ATOM 8118 N N . THR B 1 575 ? 116.091 3.546 96.320 1.00 15.97 575 THR B N 1
ATOM 8119 C CA . THR B 1 575 ? 114.760 4.093 96.047 1.00 16.02 575 THR B CA 1
ATOM 8120 C C . THR B 1 575 ? 114.809 5.532 95.545 1.00 18.26 575 THR B C 1
ATOM 8121 O O . THR B 1 575 ? 114.064 5.910 94.633 1.00 20.35 575 THR B O 1
ATOM 8125 N N . ILE B 1 576 ? 115.687 6.336 96.141 1.00 15.68 576 ILE B N 1
ATOM 8126 C CA . ILE B 1 576 ? 115.881 7.717 95.709 1.00 14.72 576 ILE B CA 1
ATOM 8127 C C . ILE B 1 576 ? 116.255 7.792 94.224 1.00 17.26 576 ILE B C 1
ATOM 8128 O O . ILE B 1 576 ? 115.639 8.537 93.465 1.00 16.47 576 ILE B O 1
ATOM 8133 N N . PHE B 1 577 ? 117.256 7.029 93.800 1.00 15.94 577 PHE B N 1
ATOM 8134 C CA . PHE B 1 577 ? 117.655 7.089 92.391 1.00 17.44 577 PHE B CA 1
ATOM 8135 C C . PHE B 1 577 ? 116.630 6.440 91.463 1.00 17.21 577 PHE B C 1
ATOM 8136 O O . PHE B 1 577 ? 116.457 6.896 90.338 1.00 14.24 577 PHE B O 1
ATOM 8144 N N . ASP B 1 578 ? 115.946 5.396 91.932 1.00 16.69 578 ASP B N 1
ATOM 8145 C CA . ASP B 1 578 ? 114.878 4.783 91.135 1.00 20.63 578 ASP B CA 1
ATOM 8146 C C . ASP B 1 578 ? 113.699 5.749 90.961 1.00 21.28 578 ASP B C 1
ATOM 8147 O O . ASP B 1 578 ? 112.936 5.629 90.002 1.00 18.69 578 ASP B O 1
ATOM 8152 N N . ASN B 1 579 ? 113.559 6.708 91.877 1.00 16.36 579 ASN B N 1
ATOM 8153 C CA . ASN B 1 579 ? 112.492 7.713 91.790 1.00 18.93 579 ASN B CA 1
ATOM 8154 C C . ASN B 1 579 ? 112.909 8.963 91.019 1.00 20.25 579 ASN B C 1
ATOM 8155 O O . ASN B 1 579 ? 112.064 9.749 90.594 1.00 20.30 579 ASN B O 1
ATOM 8160 N N . GLY B 1 580 ? 114.210 9.152 90.837 1.00 17.00 580 GLY B N 1
ATOM 8161 C CA . GLY B 1 580 ? 114.694 10.301 90.097 1.00 15.14 580 GLY B CA 1
ATOM 8162 C C . GLY B 1 580 ? 115.130 11.408 91.048 1.00 15.71 580 GLY B C 1
ATOM 8163 O O . GLY B 1 580 ? 114.416 11.765 91.985 1.00 18.74 580 GLY B O 1
ATOM 8164 N N . ILE B 1 581 ? 116.308 11.955 90.804 1.00 15.55 581 ILE B N 1
ATOM 8165 C CA . ILE B 1 581 ? 116.840 13.023 91.642 1.00 14.62 581 ILE B CA 1
ATOM 8166 C C . ILE B 1 581 ? 117.729 13.936 90.806 1.00 14.86 581 ILE B C 1
ATOM 8167 O O . ILE B 1 581 ? 118.372 13.496 89.855 1.00 14.60 581 ILE B O 1
ATOM 8172 N N . THR B 1 582 ? 117.747 15.216 91.153 1.00 13.02 582 THR B N 1
ATOM 8173 C CA . THR B 1 582 ? 118.672 16.141 90.529 1.00 14.28 582 THR B CA 1
ATOM 8174 C C . THR B 1 582 ? 119.820 16.415 91.485 1.00 18.80 582 THR B C 1
ATOM 8175 O O . THR B 1 582 ? 119.610 16.857 92.626 1.00 15.95 582 THR B O 1
ATOM 8179 N N . LEU B 1 583 ? 121.031 16.137 91.017 1.00 13.24 583 LEU B N 1
ATOM 8180 C CA . LEU B 1 583 ? 122.244 16.410 91.775 1.00 13.56 583 LEU B CA 1
ATOM 8181 C C . LEU B 1 583 ? 122.800 17.757 91.353 1.00 16.02 583 LEU B C 1
ATOM 8182 O O . LEU B 1 583 ? 123.173 17.935 90.191 1.00 15.20 583 LEU B O 1
ATOM 8187 N N . TRP B 1 584 ? 122.865 18.693 92.295 1.00 14.79 584 TRP B N 1
ATOM 8188 C CA . TRP B 1 584 ? 123.331 20.052 92.019 1.00 17.28 584 TRP B CA 1
ATOM 8189 C C . TRP B 1 584 ? 124.811 20.224 92.359 1.00 17.21 584 TRP B C 1
ATOM 8190 O O . TRP B 1 584 ? 125.254 19.865 93.444 1.00 15.92 584 TRP B O 1
ATOM 8201 N N . HIS B 1 585 ? 125.566 20.768 91.411 1.00 17.50 585 HIS B N 1
ATOM 8202 C CA . HIS B 1 585 ? 127.004 20.950 91.564 1.00 15.15 585 HIS B CA 1
ATOM 8203 C C . HIS B 1 585 ? 127.353 22.402 91.816 1.00 21.20 585 HIS B C 1
ATOM 8204 O O . HIS B 1 585 ? 128.516 22.769 91.850 1.00 26.51 585 HIS B O 1
ATOM 8211 N N . THR B 1 586 ? 126.326 23.226 91.938 1.00 20.03 586 THR B N 1
ATOM 8212 C CA . THR B 1 586 ? 126.482 24.658 92.164 1.00 24.58 586 THR B CA 1
ATOM 8213 C C . THR B 1 586 ? 125.631 25.041 93.355 1.00 22.13 586 THR B C 1
ATOM 8214 O O . THR B 1 586 ? 124.703 24.308 93.702 1.00 23.67 586 THR B O 1
ATOM 8218 N N . ASP B 1 587 ? 125.901 26.194 93.966 1.00 27.95 587 ASP B N 1
ATOM 8219 C CA . ASP B 1 587 ? 125.081 26.614 95.093 1.00 28.58 587 ASP B CA 1
ATOM 8220 C C . ASP B 1 587 ? 123.720 27.217 94.699 1.00 29.82 587 ASP B C 1
ATOM 8221 O O . ASP B 1 587 ? 122.822 27.279 95.537 1.00 28.46 587 ASP B O 1
ATOM 8226 N N . ASN B 1 588 ? 123.527 27.647 93.453 1.00 27.87 588 ASN B N 1
ATOM 8227 C CA . ASN B 1 588 ? 122.204 28.195 93.121 1.00 32.21 588 ASN B CA 1
ATOM 8228 C C . ASN B 1 588 ? 121.285 27.075 92.653 1.00 29.79 588 ASN B C 1
ATOM 8229 O O . ASN B 1 588 ? 120.967 26.916 91.462 1.00 27.25 588 ASN B O 1
ATOM 8234 N N . ILE B 1 589 ? 120.921 26.267 93.636 1.00 25.29 589 ILE B N 1
ATOM 8235 C CA . ILE B 1 589 ? 120.056 25.123 93.467 1.00 25.33 589 ILE B CA 1
ATOM 8236 C C . ILE B 1 589 ? 118.704 25.587 92.999 1.00 27.74 589 ILE B C 1
ATOM 8237 O O . ILE B 1 589 ? 118.107 26.458 93.630 1.00 30.43 589 ILE B O 1
ATOM 8242 N N . GLY B 1 590 ? 118.230 25.029 91.887 1.00 20.72 590 GLY B N 1
ATOM 8243 C CA . GLY B 1 590 ? 116.902 25.352 91.404 1.00 19.73 590 GLY B CA 1
ATOM 8244 C C . GLY B 1 590 ? 116.900 26.376 90.285 1.00 26.19 590 GLY B C 1
ATOM 8245 O O . GLY B 1 590 ? 115.864 26.601 89.647 1.00 22.35 590 GLY B O 1
ATOM 8246 N N . ASN B 1 591 ? 118.038 27.030 90.063 1.00 23.40 591 ASN B N 1
ATOM 8247 C CA . ASN B 1 591 ? 118.126 27.999 88.971 1.00 23.23 591 ASN B CA 1
ATOM 8248 C C . ASN B 1 591 ? 118.390 27.285 87.653 1.00 23.72 591 ASN B C 1
ATOM 8249 O O . ASN B 1 591 ? 119.533 26.973 87.319 1.00 21.38 591 ASN B O 1
ATOM 8254 N N . TYR B 1 592 ? 117.321 27.040 86.902 1.00 21.37 592 TYR B N 1
ATOM 8255 C CA . TYR B 1 592 ? 117.428 26.308 85.648 1.00 19.53 592 TYR B CA 1
ATOM 8256 C C . TYR B 1 592 ? 117.785 27.183 84.437 1.00 24.85 592 TYR B C 1
ATOM 8257 O O . TYR B 1 592 ? 117.921 26.679 83.316 1.00 27.05 592 TYR B O 1
ATOM 8266 N N . SER B 1 593 ? 117.948 28.483 84.649 1.00 26.66 593 SER B N 1
ATOM 8267 C CA . SER B 1 593 ? 118.253 29.369 83.527 1.00 31.74 593 SER B CA 1
ATOM 8268 C C . SER B 1 593 ? 119.691 29.184 83.019 1.00 35.46 593 SER B C 1
ATOM 8269 O O . SER B 1 593 ? 120.019 29.607 81.913 1.00 40.17 593 SER B O 1
ATOM 8272 N N . VAL B 1 594 ? 120.543 28.543 83.813 1.00 27.29 594 VAL B N 1
ATOM 8273 C CA . VAL B 1 594 ? 121.943 28.363 83.426 1.00 28.67 594 VAL B CA 1
ATOM 8274 C C . VAL B 1 594 ? 122.091 27.406 82.234 1.00 24.38 594 VAL B C 1
ATOM 8275 O O . VAL B 1 594 ? 121.216 26.585 81.986 1.00 22.24 594 VAL B O 1
ATOM 8279 N N . GLU B 1 595 ? 123.209 27.490 81.517 1.00 25.27 595 GLU B N 1
ATOM 8280 C CA . GLU B 1 595 ? 123.397 26.655 80.330 1.00 29.56 595 GLU B CA 1
ATOM 8281 C C . GLU B 1 595 ? 123.579 25.170 80.678 1.00 22.12 595 GLU B C 1
ATOM 8282 O O . GLU B 1 595 ? 123.087 24.296 79.957 1.00 21.71 595 GLU B O 1
ATOM 8288 N N . ASN B 1 596 ? 124.295 24.897 81.771 1.00 14.80 596 ASN B N 1
ATOM 8289 C CA . ASN B 1 596 ? 124.561 23.532 82.218 1.00 16.99 596 ASN B CA 1
ATOM 8290 C C . ASN B 1 596 ? 125.354 22.727 81.193 1.00 21.75 596 ASN B C 1
ATOM 8291 O O . ASN B 1 596 ? 125.028 21.572 80.909 1.00 17.77 596 ASN B O 1
ATOM 8296 N N . GLU B 1 597 ? 126.399 23.340 80.641 1.00 18.81 597 GLU B N 1
ATOM 8297 C CA . GLU B 1 597 ? 127.208 22.685 79.614 1.00 22.51 597 GLU B CA 1
ATOM 8298 C C . GLU B 1 597 ? 128.021 21.516 80.184 1.00 25.65 597 GLU B C 1
ATOM 8299 O O . GLU B 1 597 ? 128.169 21.372 81.407 1.00 20.23 597 GLU B O 1
ATOM 8305 N N . LEU B 1 598 ? 128.551 20.688 79.289 1.00 20.52 598 LEU B N 1
ATOM 8306 C CA . LEU B 1 598 ? 129.379 19.555 79.684 1.00 22.44 598 LEU B CA 1
ATOM 8307 C C . LEU B 1 598 ? 130.594 20.044 80.464 1.00 25.37 598 LEU B C 1
ATOM 8308 O O . LEU B 1 598 ? 131.182 21.080 80.148 1.00 20.29 598 LEU B O 1
ATOM 8313 N N . ARG B 1 599 ? 130.984 19.261 81.458 1.00 25.19 599 ARG B N 1
ATOM 8314 C CA . ARG B 1 599 ? 132.045 19.626 82.385 1.00 28.82 599 ARG B CA 1
ATOM 8315 C C . ARG B 1 599 ? 133.432 19.348 81.816 1.00 35.94 599 ARG B C 1
ATOM 8316 O O . ARG B 1 599 ? 133.596 18.464 80.974 1.00 39.88 599 ARG B O 1
ATOM 8324 N N . ALA C 1 2 ? 112.018 -28.297 110.051 1.00 41.07 2 ALA C N 1
ATOM 8325 C CA . ALA C 1 2 ? 111.274 -27.448 109.133 1.00 34.31 2 ALA C CA 1
ATOM 8326 C C . ALA C 1 2 ? 111.158 -26.013 109.660 1.00 29.17 2 ALA C C 1
ATOM 8327 O O . ALA C 1 2 ? 111.132 -25.058 108.880 1.00 22.54 2 ALA C O 1
ATOM 8329 N N . TYR C 1 3 ? 111.049 -25.872 110.979 1.00 29.69 3 TYR C N 1
ATOM 8330 C CA .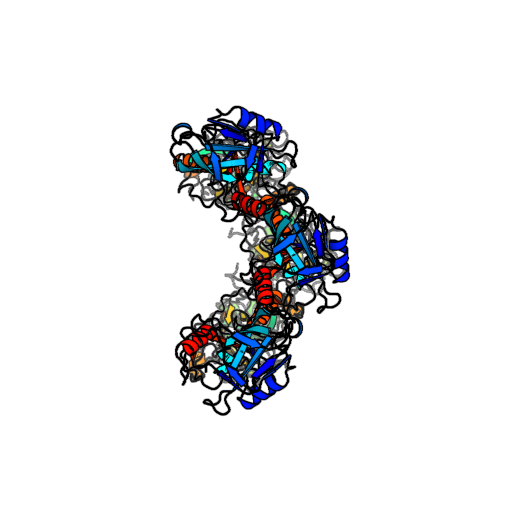 TYR C 1 3 ? 110.914 -24.555 111.611 1.00 31.05 3 TYR C CA 1
ATOM 8331 C C . TYR C 1 3 ? 112.248 -24.045 112.156 1.00 33.42 3 TYR C C 1
ATOM 8332 O O . TYR C 1 3 ? 113.049 -24.816 112.681 1.00 31.88 3 TYR C O 1
ATOM 8341 N N . VAL C 1 4 ? 112.476 -22.740 112.046 1.00 32.17 4 VAL C N 1
ATOM 8342 C CA . VAL C 1 4 ? 113.679 -22.131 112.604 1.00 31.04 4 VAL C CA 1
ATOM 8343 C C . VAL C 1 4 ? 113.645 -22.135 114.137 1.00 30.06 4 VAL C C 1
ATOM 8344 O O . VAL C 1 4 ? 112.670 -21.689 114.741 1.00 37.09 4 VAL C O 1
ATOM 8348 N N . PRO C 1 5 ? 114.722 -22.640 114.768 1.00 30.74 5 PRO C N 1
ATOM 8349 C CA . PRO C 1 5 ? 114.787 -22.806 116.226 1.00 32.95 5 PRO C CA 1
ATOM 8350 C C . PRO C 1 5 ? 114.771 -21.473 116.975 1.00 36.62 5 PRO C C 1
ATOM 8351 O O . PRO C 1 5 ? 115.014 -20.424 116.371 1.00 36.66 5 PRO C O 1
ATOM 8355 N N . LEU C 1 6 ? 114.484 -21.534 118.274 1.00 32.56 6 LEU C N 1
ATOM 8356 C CA . LEU C 1 6 ? 114.411 -20.352 119.131 1.00 37.76 6 LEU C CA 1
ATOM 8357 C C . LEU C 1 6 ? 115.690 -20.118 119.919 1.00 38.20 6 LEU C C 1
ATOM 8358 O O . LEU C 1 6 ? 115.777 -19.177 120.700 1.00 38.02 6 LEU C O 1
ATOM 8363 N N . SER C 1 7 ? 116.670 -20.990 119.736 1.00 38.57 7 SER C N 1
ATOM 8364 C CA . SER C 1 7 ? 117.934 -20.851 120.435 1.00 42.97 7 SER C CA 1
ATOM 8365 C C . SER C 1 7 ? 119.071 -21.232 119.505 1.00 47.07 7 SER C C 1
ATOM 8366 O O . SER C 1 7 ? 118.878 -21.989 118.550 1.00 47.46 7 SER C O 1
ATOM 8369 N N . GLY C 1 8 ? 120.254 -20.697 119.772 1.00 48.28 8 GLY C N 1
ATOM 8370 C CA . GLY C 1 8 ? 121.384 -20.939 118.901 1.00 45.55 8 GLY C CA 1
ATOM 8371 C C . GLY C 1 8 ? 122.660 -21.287 119.638 1.00 41.51 8 GLY C C 1
ATOM 8372 O O . GLY C 1 8 ? 122.846 -20.936 120.807 1.00 36.66 8 GLY C O 1
ATOM 8373 N N . THR C 1 9 ? 123.547 -21.981 118.937 1.00 35.53 9 THR C N 1
ATOM 8374 C CA . THR C 1 9 ? 124.875 -22.272 119.447 1.00 42.85 9 THR C CA 1
ATOM 8375 C C . THR C 1 9 ? 125.902 -21.853 118.409 1.00 41.01 9 THR C C 1
ATOM 8376 O O . THR C 1 9 ? 125.563 -21.661 117.231 1.00 39.76 9 THR C O 1
ATOM 8380 N N . ASN C 1 10 ? 127.142 -21.686 118.857 1.00 37.79 10 ASN C N 1
ATOM 8381 C CA . ASN C 1 10 ? 128.243 -21.293 117.988 1.00 37.88 10 ASN C CA 1
ATOM 8382 C C . ASN C 1 10 ? 127.850 -20.084 117.157 1.00 41.53 10 ASN C C 1
ATOM 8383 O O . ASN C 1 10 ? 128.096 -20.029 115.948 1.00 42.66 10 ASN C O 1
ATOM 8388 N N . VAL C 1 11 ? 127.237 -19.120 117.830 1.00 37.22 11 VAL C N 1
ATOM 8389 C CA . VAL C 1 11 ? 126.711 -17.932 117.178 1.00 38.82 11 VAL C CA 1
ATOM 8390 C C . VAL C 1 11 ? 127.827 -16.981 116.757 1.00 38.90 11 VAL C C 1
ATOM 8391 O O . VAL C 1 11 ? 128.761 -16.727 117.520 1.00 38.53 11 VAL C O 1
ATOM 8395 N N . ARG C 1 12 ? 127.726 -16.448 115.544 1.00 38.00 12 ARG C N 1
ATOM 8396 C CA . ARG C 1 12 ? 128.691 -15.456 115.082 1.00 38.72 12 ARG C CA 1
ATOM 8397 C C . ARG C 1 12 ? 128.010 -14.265 114.436 1.00 36.95 12 ARG C C 1
ATOM 8398 O O . ARG C 1 12 ? 127.168 -14.417 113.558 1.00 34.14 12 ARG C O 1
ATOM 8406 N N . ILE C 1 13 ? 128.356 -13.072 114.895 1.00 39.13 13 ILE C N 1
ATOM 8407 C CA . ILE C 1 13 ? 127.902 -11.869 114.217 1.00 35.88 13 ILE C CA 1
ATOM 8408 C C . ILE C 1 13 ? 128.995 -11.421 113.259 1.00 36.57 13 ILE C C 1
ATOM 8409 O O . ILE C 1 13 ? 130.151 -11.272 113.660 1.00 40.39 13 ILE C O 1
ATOM 8414 N N . LEU C 1 14 ? 128.634 -11.248 111.991 1.00 34.70 14 LEU C N 1
ATOM 8415 C CA . LEU C 1 14 ? 129.612 -10.956 110.950 1.00 37.89 14 LEU C CA 1
ATOM 8416 C C . LEU C 1 14 ? 129.499 -9.533 110.398 1.00 43.31 14 LEU C C 1
ATOM 8417 O O . LEU C 1 14 ? 128.420 -8.924 110.402 1.00 33.82 14 LEU C O 1
ATOM 8422 N N . ALA C 1 15 ? 130.619 -9.022 109.898 1.00 42.10 15 ALA C N 1
ATOM 8423 C CA . ALA C 1 15 ? 130.615 -7.781 109.138 1.00 41.54 15 ALA C CA 1
ATOM 8424 C C . ALA C 1 15 ? 130.779 -8.096 107.652 1.00 45.72 15 ALA C C 1
ATOM 8425 O O . ALA C 1 15 ? 131.234 -9.181 107.284 1.00 44.29 15 ALA C O 1
ATOM 8427 N N . ASP C 1 16 ? 130.399 -7.141 106.807 1.00 47.85 16 ASP C N 1
ATOM 8428 C CA . ASP C 1 16 ? 130.705 -7.194 105.378 1.00 42.20 16 ASP C CA 1
ATOM 8429 C C . ASP C 1 16 ? 129.979 -8.289 104.599 1.00 36.56 16 ASP C C 1
ATOM 8430 O O . ASP C 1 16 ? 130.551 -8.883 103.687 1.00 36.95 16 ASP C O 1
ATOM 8435 N N . VAL C 1 17 ? 128.725 -8.558 104.940 1.00 31.88 17 VAL C N 1
ATOM 8436 C CA . VAL C 1 17 ? 127.915 -9.430 104.100 1.00 28.43 17 VAL C CA 1
ATOM 8437 C C . VAL C 1 17 ? 127.075 -8.541 103.175 1.00 39.30 17 VAL C C 1
ATOM 8438 O O . VAL C 1 17 ? 126.208 -7.801 103.637 1.00 43.33 17 VAL C O 1
ATOM 8442 N N . PRO C 1 18 ? 127.368 -8.589 101.867 1.00 36.61 18 PRO C N 1
ATOM 8443 C CA . PRO C 1 18 ? 126.893 -7.643 100.855 1.00 40.47 18 PRO C CA 1
ATOM 8444 C C . PRO C 1 18 ? 125.572 -7.999 100.185 1.00 46.53 18 PRO C C 1
ATOM 8445 O O . PRO C 1 18 ? 125.455 -7.776 98.979 1.00 51.69 18 PRO C O 1
ATOM 8449 N N . PHE C 1 19 ? 124.607 -8.542 100.913 1.00 38.66 19 PHE C N 1
ATOM 8450 C CA . PHE C 1 19 ? 123.269 -8.648 100.344 1.00 37.75 19 PHE C CA 1
ATOM 8451 C C . PHE C 1 19 ? 122.238 -8.391 101.431 1.00 33.23 19 PHE C C 1
ATOM 8452 O O . PHE C 1 19 ? 122.575 -8.337 102.612 1.00 33.81 19 PHE C O 1
ATOM 8460 N N . SER C 1 20 ? 120.996 -8.157 101.019 1.00 25.62 20 SER C N 1
ATOM 8461 C CA . SER C 1 20 ? 120.003 -7.601 101.919 1.00 29.72 20 SER C CA 1
ATOM 8462 C C . SER C 1 20 ? 118.673 -8.320 101.828 1.00 33.74 20 SER C C 1
ATOM 8463 O O . SER C 1 20 ? 118.464 -9.201 100.977 1.00 22.85 20 SER C O 1
ATOM 8466 N N . ASN C 1 21 ? 117.769 -7.919 102.714 1.00 20.38 21 ASN C N 1
ATOM 8467 C CA . ASN C 1 21 ? 116.477 -8.565 102.811 1.00 28.69 21 ASN C CA 1
ATOM 8468 C C . ASN C 1 21 ? 115.499 -8.095 101.745 1.00 24.83 21 ASN C C 1
ATOM 8469 O O . ASN C 1 21 ? 114.336 -8.470 101.783 1.00 24.38 21 ASN C O 1
ATOM 8474 N N . ASP C 1 22 ? 115.966 -7.317 100.768 1.00 23.70 22 ASP C N 1
ATOM 8475 C CA . ASP C 1 22 ? 115.131 -7.095 99.583 1.00 24.76 22 ASP C CA 1
ATOM 8476 C C . ASP C 1 22 ? 115.287 -8.262 98.603 1.00 24.93 22 ASP C C 1
ATOM 8477 O O . ASP C 1 22 ? 114.536 -8.367 97.629 1.00 21.71 22 ASP C O 1
ATOM 8482 N N . TYR C 1 23 ? 116.266 -9.135 98.867 1.00 16.51 23 TYR C N 1
ATOM 8483 C CA . TYR C 1 23 ? 116.462 -10.361 98.083 1.00 15.85 23 TYR C CA 1
ATOM 8484 C C . TYR C 1 23 ? 116.524 -10.150 96.546 1.00 16.09 23 TYR C C 1
ATOM 8485 O O . TYR C 1 23 ? 115.942 -10.930 95.796 1.00 15.23 23 TYR C O 1
ATOM 8494 N N . LYS C 1 24 ? 117.223 -9.124 96.073 1.00 15.41 24 LYS C N 1
ATOM 8495 C CA . LYS C 1 24 ? 117.404 -8.961 94.624 1.00 17.46 24 LYS C CA 1
ATOM 8496 C C . LYS C 1 24 ? 118.727 -9.582 94.173 1.00 17.65 24 LYS C C 1
ATOM 8497 O O . LYS C 1 24 ? 118.943 -9.833 92.986 1.00 14.72 24 LYS C O 1
ATOM 8503 N N . ASN C 1 25 ? 119.595 -9.849 95.146 1.00 16.31 25 ASN C N 1
ATOM 8504 C CA . ASN C 1 25 ? 120.904 -10.450 94.912 1.00 19.83 25 ASN C CA 1
ATOM 8505 C C . ASN C 1 25 ? 121.267 -11.404 96.022 1.00 20.94 25 ASN C C 1
ATOM 8506 O O . ASN C 1 25 ? 120.975 -11.126 97.185 1.00 24.39 25 ASN C O 1
ATOM 8511 N N . THR C 1 26 ? 121.920 -12.514 95.694 1.00 17.73 26 THR C N 1
ATOM 8512 C CA . THR C 1 26 ? 122.537 -13.310 96.754 1.00 18.65 26 THR C CA 1
ATOM 8513 C C . THR C 1 26 ? 123.730 -14.078 96.204 1.00 23.09 26 THR C C 1
ATOM 8514 O O . THR C 1 26 ? 123.904 -14.200 94.999 1.00 18.56 26 THR C O 1
ATOM 8518 N N . ARG C 1 27 ? 124.588 -14.542 97.098 1.00 20.20 27 ARG C N 1
ATOM 8519 C CA . ARG C 1 27 ? 125.707 -15.380 96.704 1.00 20.73 27 ARG C CA 1
ATOM 8520 C C . ARG C 1 27 ? 125.226 -16.825 96.714 1.00 20.41 27 ARG C C 1
ATOM 8521 O O . ARG C 1 27 ? 124.817 -17.361 97.756 1.00 20.44 27 ARG C O 1
ATOM 8529 N N . TRP C 1 28 ? 125.277 -17.452 95.548 1.00 19.49 28 TRP C N 1
ATOM 8530 C CA . TRP C 1 28 ? 124.800 -18.817 95.391 1.00 18.89 28 TRP C CA 1
ATOM 8531 C C . TRP C 1 28 ? 125.976 -19.782 95.562 1.00 19.83 28 TRP C C 1
ATOM 8532 O O . TRP C 1 28 ? 127.102 -19.473 95.162 1.00 22.43 28 TRP C O 1
ATOM 8543 N N . PHE C 1 29 ? 125.722 -20.940 96.173 1.00 21.13 29 PHE C N 1
ATOM 8544 C CA . PHE C 1 29 ? 126.788 -21.896 96.492 1.00 25.56 29 PHE C CA 1
ATOM 8545 C C . PHE C 1 29 ? 126.451 -23.281 95.948 1.00 27.63 29 PHE C C 1
ATOM 8546 O O . PHE C 1 29 ? 125.278 -23.588 95.728 1.00 25.49 29 PHE C O 1
ATOM 8554 N N . THR C 1 30 ? 127.471 -24.117 95.755 1.00 25.43 30 THR C N 1
ATOM 8555 C CA . THR C 1 30 ? 127.259 -25.472 95.236 1.00 26.98 30 THR C CA 1
ATOM 8556 C C . THR C 1 30 ? 127.090 -26.503 96.351 1.00 29.06 30 THR C C 1
ATOM 8557 O O . THR C 1 30 ? 126.637 -27.616 96.108 1.00 30.10 30 THR C O 1
ATOM 8561 N N . SER C 1 31 ? 127.461 -26.139 97.572 1.00 26.14 31 SER C N 1
ATOM 8562 C CA . SER C 1 31 ? 127.305 -27.047 98.707 1.00 27.74 31 SER C CA 1
ATOM 8563 C C . SER C 1 31 ? 127.213 -26.257 100.002 1.00 27.08 31 SER C C 1
ATOM 8564 O O . SER C 1 31 ? 127.630 -25.090 100.059 1.00 23.48 31 SER C O 1
ATOM 8567 N N . SER C 1 32 ? 126.673 -26.886 101.041 1.00 28.78 32 SER C N 1
ATOM 8568 C CA . SER C 1 32 ? 126.586 -26.235 102.339 1.00 25.58 32 SER C CA 1
ATOM 8569 C C . SER C 1 32 ? 127.971 -25.993 102.931 1.00 27.51 32 SER C C 1
ATOM 8570 O O . SER C 1 32 ? 128.165 -25.033 103.681 1.00 28.54 32 SER C O 1
ATOM 8573 N N . SER C 1 33 ? 128.939 -26.843 102.591 1.00 26.12 33 SER C N 1
ATOM 8574 C CA . SER C 1 33 ? 130.303 -26.635 103.060 1.00 27.57 33 SER C CA 1
ATOM 8575 C C . SER C 1 33 ? 130.958 -25.446 102.348 1.00 27.69 33 SER C C 1
ATOM 8576 O O . SER C 1 33 ? 131.639 -24.633 102.989 1.00 28.71 33 SER C O 1
ATOM 8579 N N . ASN C 1 34 ? 130.751 -25.329 101.037 1.00 26.71 34 ASN C N 1
ATOM 8580 C CA . ASN C 1 34 ? 131.193 -24.130 100.329 1.00 30.52 34 ASN C CA 1
ATOM 8581 C C . ASN C 1 34 ? 130.519 -22.885 100.903 1.00 30.51 34 ASN C C 1
ATOM 8582 O O . ASN C 1 34 ? 131.156 -21.849 101.086 1.00 35.88 34 ASN C O 1
ATOM 8587 N N . GLN C 1 35 ? 129.234 -22.999 101.217 1.00 25.57 35 GLN C N 1
ATOM 8588 C CA . GLN C 1 35 ? 128.517 -21.889 101.827 1.00 25.40 35 GLN C CA 1
ATOM 8589 C C . GLN C 1 35 ? 129.177 -21.488 103.156 1.00 26.84 35 GLN C C 1
ATOM 8590 O O . GLN C 1 35 ? 129.518 -20.316 103.371 1.00 27.37 35 GLN C O 1
ATOM 8596 N N . TYR C 1 36 ? 129.397 -22.465 104.025 1.00 27.54 36 TYR C N 1
ATOM 8597 C CA . TYR C 1 36 ? 130.012 -22.205 105.331 1.00 31.47 36 TYR C CA 1
ATOM 8598 C C . TYR C 1 36 ? 131.383 -21.537 105.209 1.00 32.92 36 TYR C C 1
ATOM 8599 O O . TYR C 1 36 ? 131.704 -20.598 105.953 1.00 31.00 36 TYR C O 1
ATOM 8608 N N . ASN C 1 37 ? 132.202 -22.037 104.291 1.00 30.83 37 ASN C N 1
ATOM 8609 C CA . ASN C 1 37 ? 133.550 -21.507 104.126 1.00 31.34 37 ASN C CA 1
ATOM 8610 C C . ASN C 1 37 ? 133.530 -20.025 103.771 1.00 37.36 37 ASN C C 1
ATOM 8611 O O . ASN C 1 37 ? 134.339 -19.244 104.275 1.00 34.48 37 ASN C O 1
ATOM 8616 N N . TRP C 1 38 ? 132.578 -19.641 102.927 1.00 29.83 38 TRP C N 1
ATOM 8617 C CA . TRP C 1 38 ? 132.441 -18.257 102.507 1.00 29.59 38 TRP C CA 1
ATOM 8618 C C . TRP C 1 38 ? 132.105 -17.367 103.706 1.00 35.86 38 TRP C C 1
ATOM 8619 O O . TRP C 1 38 ? 132.761 -16.346 103.938 1.00 34.88 38 TRP C O 1
ATOM 8630 N N . PHE C 1 39 ? 131.109 -17.773 104.487 1.00 29.78 39 PHE C N 1
ATOM 8631 C CA . PHE C 1 39 ? 130.716 -16.998 105.661 1.00 30.37 39 PHE C CA 1
ATOM 8632 C C . PHE C 1 39 ? 131.804 -16.999 106.738 1.00 36.90 39 PHE C C 1
ATOM 8633 O O . PHE C 1 39 ? 132.003 -16.000 107.442 1.00 37.63 39 PHE C O 1
ATOM 8641 N N . ASN C 1 40 ? 132.520 -18.113 106.844 1.00 32.65 40 ASN C N 1
ATOM 8642 C CA . ASN C 1 40 ? 133.570 -18.262 107.838 1.00 35.97 40 ASN C CA 1
ATOM 8643 C C . ASN C 1 40 ? 134.731 -17.309 107.567 1.00 41.67 40 ASN C C 1
ATOM 8644 O O . ASN C 1 40 ? 135.521 -17.014 108.461 1.00 42.39 40 ASN C O 1
ATOM 8649 N N . SER C 1 41 ? 134.823 -16.819 106.335 1.00 38.93 41 SER C N 1
ATOM 8650 C CA . SER C 1 41 ? 135.914 -15.933 105.954 1.00 40.96 41 SER C CA 1
ATOM 8651 C C . SER C 1 41 ? 135.622 -14.478 106.300 1.00 47.19 41 SER C C 1
ATOM 8652 O O . SER C 1 41 ? 136.498 -13.621 106.177 1.00 46.41 41 SER C O 1
ATOM 8655 N N . LYS C 1 42 ? 134.397 -14.205 106.742 1.00 42.65 42 LYS C N 1
ATOM 8656 C CA . LYS C 1 42 ? 134.010 -12.847 107.112 1.00 40.91 42 LYS C CA 1
ATOM 8657 C C . LYS C 1 42 ? 134.518 -12.483 108.504 1.00 41.42 42 LYS C C 1
ATOM 8658 O O . LYS C 1 42 ? 134.572 -13.333 109.397 1.00 39.69 42 LYS C O 1
ATOM 8664 N N . SER C 1 43 ? 134.856 -11.209 108.696 1.00 42.13 43 SER C N 1
ATOM 8665 C CA . SER C 1 43 ? 135.308 -10.734 110.003 1.00 47.72 43 SER C CA 1
ATOM 8666 C C . SER C 1 43 ? 134.212 -10.923 111.046 1.00 45.27 43 SER C C 1
ATOM 8667 O O . SER C 1 43 ? 133.044 -10.605 110.803 1.00 47.37 43 SER C O 1
ATOM 8670 N N . ARG C 1 44 ? 134.586 -11.434 112.210 1.00 43.93 44 ARG C N 1
ATOM 8671 C CA . ARG C 1 44 ? 133.609 -11.655 113.262 1.00 42.84 44 ARG C CA 1
ATOM 8672 C C . ARG C 1 44 ? 133.584 -10.462 114.212 1.00 44.81 44 ARG C C 1
ATOM 8673 O O . ARG C 1 44 ? 134.587 -10.125 114.837 1.00 46.61 44 ARG C O 1
ATOM 8681 N N . VAL C 1 45 ? 132.426 -9.823 114.310 1.00 42.08 45 VAL C N 1
ATOM 8682 C CA . VAL C 1 45 ? 132.252 -8.721 115.235 1.00 43.64 45 VAL C CA 1
ATOM 8683 C C . VAL C 1 45 ? 132.109 -9.260 116.651 1.00 48.19 45 VAL C C 1
ATOM 8684 O O . VAL C 1 45 ? 132.452 -8.586 117.618 1.00 46.16 45 VAL C O 1
ATOM 8688 N N . TYR C 1 46 ? 131.625 -10.494 116.768 1.00 48.67 46 TYR C N 1
ATOM 8689 C CA . TYR C 1 46 ? 131.318 -11.059 118.078 1.00 47.23 46 TYR C CA 1
ATOM 8690 C C . TYR C 1 46 ? 130.916 -12.520 117.953 1.00 42.42 46 TYR C C 1
ATOM 8691 O O . TYR C 1 46 ? 130.389 -12.931 116.921 1.00 40.12 46 TYR C O 1
ATOM 8700 N N . GLU C 1 47 ? 131.169 -13.299 119.001 1.00 44.37 47 GLU C N 1
ATOM 8701 C CA . GLU C 1 47 ? 130.745 -14.698 119.050 1.00 48.59 47 GLU C CA 1
ATOM 8702 C C . GLU C 1 47 ? 130.174 -15.047 120.413 1.00 49.77 47 GLU C C 1
ATOM 8703 O O . GLU C 1 47 ? 130.545 -14.459 121.423 1.00 48.84 47 GLU C O 1
ATOM 8709 N N . MET C 1 48 ? 129.279 -16.023 120.424 1.00 52.16 48 MET C N 1
ATOM 8710 C CA . MET C 1 48 ? 128.706 -16.553 121.653 1.00 55.87 48 MET C CA 1
ATOM 8711 C C . MET C 1 48 ? 128.522 -18.054 121.469 1.00 52.89 48 MET C C 1
ATOM 8712 O O . MET C 1 48 ? 128.088 -18.506 120.403 1.00 47.66 48 MET C O 1
ATOM 8717 N N . SER C 1 49 ? 128.845 -18.831 122.495 1.00 52.32 49 SER C N 1
ATOM 8718 C CA . SER C 1 49 ? 128.699 -20.279 122.403 1.00 51.49 49 SER C CA 1
ATOM 8719 C C . SER C 1 49 ? 127.234 -20.695 122.515 1.00 48.26 49 SER C C 1
ATOM 8720 O O . SER C 1 49 ? 126.820 -21.686 121.907 1.00 46.92 49 SER C O 1
ATOM 8723 N N . LYS C 1 50 ? 126.456 -19.935 123.284 1.00 44.17 50 LYS C N 1
ATOM 8724 C CA . LYS C 1 50 ? 125.035 -20.223 123.467 1.00 44.44 50 LYS C CA 1
ATOM 8725 C C . LYS C 1 50 ? 124.202 -18.955 123.606 1.00 49.91 50 LYS C C 1
ATOM 8726 O O . LYS C 1 50 ? 124.646 -17.981 124.208 1.00 56.15 50 LYS C O 1
ATOM 8732 N N . VAL C 1 51 ? 122.996 -18.961 123.047 1.00 47.05 51 VAL C N 1
ATOM 8733 C CA . VAL C 1 51 ? 122.067 -17.860 123.271 1.00 49.93 51 VAL C CA 1
ATOM 8734 C C . VAL C 1 51 ? 120.623 -18.285 123.007 1.00 48.46 51 VAL C C 1
ATOM 8735 O O . VAL C 1 51 ? 120.356 -19.172 122.189 1.00 48.40 51 VAL C O 1
ATOM 8739 N N . THR C 1 52 ? 119.697 -17.656 123.722 1.00 44.46 52 THR C N 1
ATOM 8740 C CA . THR C 1 52 ? 118.269 -17.836 123.477 1.00 41.32 52 THR C CA 1
ATOM 8741 C C . THR C 1 52 ? 117.722 -16.575 122.816 1.00 40.20 52 THR C C 1
ATOM 8742 O O . THR C 1 52 ? 117.956 -15.467 123.289 1.00 48.10 52 THR C O 1
ATOM 8746 N N . PHE C 1 53 ? 116.999 -16.753 121.716 1.00 48.31 53 PHE C N 1
ATOM 8747 C CA . PHE C 1 53 ? 116.448 -15.639 120.952 1.00 47.27 53 PHE C CA 1
ATOM 8748 C C . PHE C 1 53 ? 115.184 -15.080 121.593 1.00 49.57 53 PHE C C 1
ATOM 8749 O O . PHE C 1 53 ? 114.499 -15.766 122.349 1.00 47.54 53 PHE C O 1
ATOM 8757 N N . MET C 1 54 ? 114.902 -13.817 121.295 1.00 47.57 54 MET C N 1
ATOM 8758 C CA . MET C 1 54 ? 113.739 -13.117 121.825 1.00 50.04 54 MET C CA 1
ATOM 8759 C C . MET C 1 54 ? 112.868 -12.657 120.659 1.00 49.23 54 MET C C 1
ATOM 8760 O O . MET C 1 54 ? 113.351 -12.536 119.539 1.00 45.32 54 MET C O 1
ATOM 8765 N N . GLY C 1 55 ? 111.586 -12.419 120.910 1.00 52.11 55 GLY C N 1
ATOM 8766 C CA . GLY C 1 55 ? 110.764 -11.721 119.940 1.00 55.10 55 GLY C CA 1
ATOM 8767 C C . GLY C 1 55 ? 110.136 -12.506 118.801 1.00 60.09 55 GLY C C 1
ATOM 8768 O O . GLY C 1 55 ? 109.471 -11.911 117.948 1.00 63.28 55 GLY C O 1
ATOM 8769 N N . PHE C 1 56 ? 110.370 -13.814 118.737 1.00 61.89 56 PHE C N 1
ATOM 8770 C CA . PHE C 1 56 ? 109.804 -14.618 117.648 1.00 64.95 56 PHE C CA 1
ATOM 8771 C C . PHE C 1 56 ? 108.284 -14.489 117.434 1.00 69.90 56 PHE C C 1
ATOM 8772 O O . PHE C 1 56 ? 107.821 -14.527 116.290 1.00 69.25 56 PHE C O 1
ATOM 8780 N N . ARG C 1 57 ? 107.508 -14.331 118.507 1.00 72.41 57 ARG C N 1
ATOM 8781 C CA . ARG C 1 57 ? 106.050 -14.252 118.355 1.00 75.50 57 ARG C CA 1
ATOM 8782 C C . ARG C 1 57 ? 105.604 -12.992 117.607 1.00 73.14 57 ARG C C 1
ATOM 8783 O O . ARG C 1 57 ? 104.814 -13.075 116.667 1.00 74.58 57 ARG C O 1
ATOM 8791 N N . GLU C 1 58 ? 106.106 -11.828 118.014 1.00 71.79 58 GLU C N 1
ATOM 8792 C CA . GLU C 1 58 ? 105.693 -10.589 117.362 1.00 71.12 58 GLU C CA 1
ATOM 8793 C C . GLU C 1 58 ? 106.549 -10.395 116.118 1.00 75.33 58 GLU C C 1
ATOM 8794 O O . GLU C 1 58 ? 106.680 -9.289 115.590 1.00 79.82 58 GLU C O 1
ATOM 8800 N N . ASN C 1 59 ? 107.136 -11.508 115.683 1.00 73.58 59 ASN C N 1
ATOM 8801 C CA . ASN C 1 59 ? 107.931 -11.624 114.466 1.00 73.54 59 ASN C CA 1
ATOM 8802 C C . ASN C 1 59 ? 108.993 -10.541 114.272 1.00 72.39 59 ASN C C 1
ATOM 8803 O O . ASN C 1 59 ? 109.279 -10.134 113.143 1.00 73.16 59 ASN C O 1
ATOM 8808 N N . LYS C 1 60 ? 109.579 -10.084 115.370 1.00 63.99 60 LYS C N 1
ATOM 8809 C CA . LYS C 1 60 ? 110.740 -9.214 115.302 1.00 57.26 60 LYS C CA 1
ATOM 8810 C C . LYS C 1 60 ? 111.841 -9.787 116.181 1.00 52.46 60 LYS C C 1
ATOM 8811 O O . LYS C 1 60 ? 112.148 -9.235 117.236 1.00 58.03 60 LYS C O 1
ATOM 8817 N N . PRO C 1 61 ? 112.436 -10.908 115.749 1.00 44.10 61 PRO C N 1
ATOM 8818 C CA . PRO C 1 61 ? 113.431 -11.634 116.548 1.00 42.67 61 PRO C CA 1
ATOM 8819 C C . PRO C 1 61 ? 114.691 -10.807 116.803 1.00 46.56 61 PRO C C 1
ATOM 8820 O O . PRO C 1 61 ? 115.100 -9.996 115.967 1.00 42.35 61 PRO C O 1
ATOM 8824 N N . TYR C 1 62 ? 115.289 -11.006 117.970 1.00 43.75 62 TYR C N 1
ATOM 8825 C CA . TYR C 1 62 ? 116.554 -10.365 118.293 1.00 43.55 62 TYR C CA 1
ATOM 8826 C C . TYR C 1 62 ? 117.313 -11.190 119.318 1.00 44.01 62 TYR C C 1
ATOM 8827 O O . TYR C 1 62 ? 116.758 -12.106 119.924 1.00 44.64 62 TYR C O 1
ATOM 8836 N N . VAL C 1 63 ? 118.592 -10.877 119.488 1.00 43.94 63 VAL C N 1
ATOM 8837 C CA . VAL C 1 63 ? 119.420 -11.564 120.471 1.00 46.49 63 VAL C CA 1
ATOM 8838 C C . VAL C 1 63 ? 120.066 -10.545 121.400 1.00 47.89 63 VAL C C 1
ATOM 8839 O O . VAL C 1 63 ? 120.445 -9.452 120.976 1.00 46.00 63 VAL C O 1
ATOM 8843 N N . SER C 1 64 ? 120.174 -10.902 122.674 1.00 48.80 64 SER C N 1
ATOM 8844 C CA . SER C 1 64 ? 120.855 -10.053 123.635 1.00 49.32 64 SER C CA 1
ATOM 8845 C C . SER C 1 64 ? 122.355 -10.275 123.492 1.00 53.47 64 SER C C 1
ATOM 8846 O O . SER C 1 64 ? 122.828 -11.410 123.512 1.00 52.74 64 SER C O 1
ATOM 8849 N N . VAL C 1 65 ? 123.095 -9.191 123.302 1.00 48.72 65 VAL C N 1
ATOM 8850 C CA . VAL C 1 65 ? 124.536 -9.275 123.130 1.00 48.19 65 VAL C CA 1
ATOM 8851 C C . VAL C 1 65 ? 125.240 -8.461 124.212 1.00 59.42 65 VAL C C 1
ATOM 8852 O O . VAL C 1 65 ? 124.966 -7.272 124.374 1.00 57.78 65 VAL C O 1
ATOM 8856 N N . SER C 1 66 ? 126.147 -9.095 124.947 1.00 60.80 66 SER C N 1
ATOM 8857 C CA . SER C 1 66 ? 126.838 -8.400 126.027 1.00 66.20 66 SER C CA 1
ATOM 8858 C C . SER C 1 66 ? 128.010 -7.582 125.500 1.00 66.35 66 SER C C 1
ATOM 8859 O O . SER C 1 66 ? 129.173 -7.882 125.765 1.00 68.05 66 SER C O 1
ATOM 8862 N N . LEU C 1 67 ? 127.674 -6.547 124.737 1.00 62.51 67 LEU C N 1
ATOM 8863 C CA . LEU C 1 67 ? 128.644 -5.590 124.228 1.00 62.84 67 LEU C CA 1
ATOM 8864 C C . LEU C 1 67 ? 128.018 -4.203 124.201 1.00 63.54 67 LEU C C 1
ATOM 8865 O O . LEU C 1 67 ? 126.809 -4.072 123.988 1.00 57.77 67 LEU C O 1
ATOM 8870 N N . PRO C 1 68 ? 128.837 -3.161 124.420 1.00 64.56 68 PRO C N 1
ATOM 8871 C CA . PRO C 1 68 ? 128.366 -1.794 124.190 1.00 66.28 68 PRO C CA 1
ATOM 8872 C C . PRO C 1 68 ? 127.991 -1.628 122.716 1.00 51.05 68 PRO C C 1
ATOM 8873 O O . PRO C 1 68 ? 128.596 -2.271 121.855 1.00 49.48 68 PRO C O 1
ATOM 8877 N N . ILE C 1 69 ? 126.989 -0.807 122.434 1.00 51.21 69 ILE C N 1
ATOM 8878 C CA . ILE C 1 69 ? 126.470 -0.709 121.077 1.00 49.47 69 ILE C CA 1
ATOM 8879 C C . ILE C 1 69 ? 127.527 -0.263 120.067 1.00 52.34 69 ILE C C 1
ATOM 8880 O O . ILE C 1 69 ? 127.444 -0.618 118.892 1.00 48.24 69 ILE C O 1
ATOM 8885 N N . ASP C 1 70 ? 128.527 0.495 120.512 1.00 49.29 70 ASP C N 1
ATOM 8886 C CA . ASP C 1 70 ? 129.531 1.013 119.581 1.00 52.30 70 ASP C CA 1
ATOM 8887 C C . ASP C 1 70 ? 130.437 -0.094 119.035 1.00 53.42 70 ASP C C 1
ATOM 8888 O O . ASP C 1 70 ? 131.034 0.061 117.971 1.00 60.30 70 ASP C O 1
ATOM 8893 N N . LYS C 1 71 ? 130.532 -1.214 119.749 1.00 51.32 71 LYS C N 1
ATOM 8894 C CA . LYS C 1 71 ? 131.316 -2.350 119.254 1.00 50.76 71 LYS C CA 1
ATOM 8895 C C . LYS C 1 71 ? 130.582 -3.123 118.147 1.00 49.03 71 LYS C C 1
ATOM 8896 O O . LYS C 1 71 ? 131.141 -4.047 117.545 1.00 48.81 71 LYS C O 1
ATOM 8902 N N . LEU C 1 72 ? 129.325 -2.765 117.892 1.00 44.00 72 LEU C N 1
ATOM 8903 C CA . LEU C 1 72 ? 128.492 -3.500 116.929 1.00 42.43 72 LEU C CA 1
ATOM 8904 C C . LEU C 1 72 ? 128.049 -2.684 115.717 1.00 46.77 72 LEU C C 1
ATOM 8905 O O . LEU C 1 72 ? 127.179 -3.121 114.963 1.00 40.34 72 LEU C O 1
ATOM 8910 N N . TYR C 1 73 ? 128.623 -1.499 115.539 1.00 41.85 73 TYR C N 1
ATOM 8911 C CA . TYR C 1 73 ? 128.213 -0.616 114.446 1.00 41.75 73 TYR C CA 1
ATOM 8912 C C . TYR C 1 73 ? 128.456 -1.222 113.055 1.00 42.07 73 TYR C C 1
ATOM 8913 O O . TYR C 1 73 ? 127.808 -0.827 112.075 1.00 42.16 73 TYR C O 1
ATOM 8922 N N . SER C 1 74 ? 129.369 -2.187 112.957 1.00 38.44 74 SER C N 1
ATOM 8923 C CA . SER C 1 74 ? 129.651 -2.807 111.656 1.00 45.60 74 SER C CA 1
ATOM 8924 C C . SER C 1 74 ? 128.969 -4.178 111.465 1.00 46.15 74 SER C C 1
ATOM 8925 O O . SER C 1 74 ? 129.255 -4.893 110.499 1.00 46.29 74 SER C O 1
ATOM 8928 N N . ALA C 1 75 ? 128.073 -4.542 112.381 1.00 39.99 75 ALA C N 1
ATOM 8929 C CA . ALA C 1 75 ? 127.368 -5.816 112.283 1.00 37.36 75 ALA C CA 1
ATOM 8930 C C . ALA C 1 75 ? 126.421 -5.818 111.093 1.00 34.60 75 ALA C C 1
ATOM 8931 O O . ALA C 1 75 ? 125.686 -4.850 110.866 1.00 37.59 75 ALA C O 1
ATOM 8933 N N . SER C 1 76 ? 126.453 -6.896 110.317 1.00 33.23 76 SER C N 1
ATOM 8934 C CA . SER C 1 76 ? 125.626 -6.992 109.121 1.00 39.51 76 SER C CA 1
ATOM 8935 C C . SER C 1 76 ? 124.876 -8.323 108.984 1.00 36.08 76 SER C C 1
ATOM 8936 O O . SER C 1 76 ? 123.852 -8.388 108.308 1.00 30.75 76 SER C O 1
ATOM 8939 N N . TYR C 1 77 ? 125.360 -9.366 109.649 1.00 31.50 77 TYR C N 1
ATOM 8940 C CA . TYR C 1 77 ? 124.847 -10.712 109.424 1.00 32.86 77 TYR C CA 1
ATOM 8941 C C . TYR C 1 77 ? 125.066 -11.591 110.654 1.00 33.65 77 TYR C C 1
ATOM 8942 O O . TYR C 1 77 ? 125.961 -11.323 111.466 1.00 32.56 77 TYR C O 1
ATOM 8951 N N . ILE C 1 78 ? 124.238 -12.620 110.804 1.00 31.55 78 ILE C N 1
ATOM 8952 C CA . ILE C 1 78 ? 124.403 -13.586 111.898 1.00 32.37 78 ILE C CA 1
ATOM 8953 C C . ILE C 1 78 ? 124.292 -15.019 111.396 1.00 31.32 78 ILE C C 1
ATOM 8954 O O . ILE C 1 78 ? 123.472 -15.310 110.528 1.00 30.41 78 ILE C O 1
ATOM 8959 N N . MET C 1 79 ? 125.103 -15.913 111.953 1.00 31.53 79 MET C N 1
ATOM 8960 C CA . MET C 1 79 ? 124.955 -17.343 111.692 1.00 30.81 79 MET C CA 1
ATOM 8961 C C . MET C 1 79 ? 125.015 -18.114 112.999 1.00 34.78 79 MET C C 1
ATOM 8962 O O . MET C 1 79 ? 125.728 -17.728 113.925 1.00 33.14 79 MET C O 1
ATOM 8967 N N . PHE C 1 80 ? 124.248 -19.193 113.073 1.00 31.95 80 PHE C N 1
ATOM 8968 C CA . PHE C 1 80 ? 124.208 -20.017 114.276 1.00 35.10 80 PHE C CA 1
ATOM 8969 C C . PHE C 1 80 ? 123.790 -21.440 113.967 1.00 33.30 80 PHE C C 1
ATOM 8970 O O . PHE C 1 80 ? 123.155 -21.720 112.947 1.00 31.38 80 PHE C O 1
ATOM 8978 N N . GLN C 1 81 ? 124.149 -22.337 114.875 1.00 36.00 81 GLN C N 1
ATOM 8979 C CA . GLN C 1 81 ? 123.681 -23.706 114.805 1.00 33.06 81 GLN C CA 1
ATOM 8980 C C . GLN C 1 81 ? 122.664 -23.886 115.910 1.00 34.56 81 GLN C C 1
ATOM 8981 O O . GLN C 1 81 ? 122.430 -22.970 116.693 1.00 35.75 81 GLN C O 1
ATOM 8987 N N . ASN C 1 82 ? 122.066 -25.063 115.982 1.00 34.57 82 ASN C N 1
ATOM 8988 C CA . ASN C 1 82 ? 121.116 -25.366 117.045 1.00 37.34 82 ASN C CA 1
ATOM 8989 C C . ASN C 1 82 ? 121.251 -26.810 117.485 1.00 37.44 82 ASN C C 1
ATOM 8990 O O . ASN C 1 82 ? 121.421 -27.699 116.653 1.00 35.18 82 ASN C O 1
ATOM 8995 N N . ALA C 1 83 ? 121.173 -27.028 118.797 1.00 38.06 83 ALA C N 1
ATOM 8996 C CA . ALA C 1 83 ? 121.387 -28.340 119.402 1.00 45.91 83 ALA C CA 1
ATOM 8997 C C . ALA C 1 83 ? 120.588 -29.451 118.724 1.00 50.55 83 ALA C C 1
ATOM 8998 O O . ALA C 1 83 ? 121.015 -30.603 118.700 1.00 54.40 83 ALA C O 1
ATOM 9000 N N . ASP C 1 84 ? 119.416 -29.106 118.203 1.00 46.86 84 ASP C N 1
ATOM 9001 C CA . ASP C 1 84 ? 118.507 -30.097 117.639 1.00 43.99 84 ASP C CA 1
ATOM 9002 C C . ASP C 1 84 ? 118.529 -30.177 116.110 1.00 43.16 84 ASP C C 1
ATOM 9003 O O . ASP C 1 84 ? 117.767 -30.934 115.514 1.00 48.29 84 ASP C O 1
ATOM 9008 N N . TYR C 1 85 ? 119.396 -29.392 115.479 1.00 40.80 85 TYR C N 1
ATOM 9009 C CA . TYR C 1 85 ? 119.507 -29.388 114.025 1.00 41.29 85 TYR C CA 1
ATOM 9010 C C . TYR C 1 85 ? 120.873 -29.874 113.543 1.00 40.82 85 TYR C C 1
ATOM 9011 O O . TYR C 1 85 ? 121.257 -29.655 112.389 1.00 31.48 85 TYR C O 1
ATOM 9020 N N . GLY C 1 86 ? 121.623 -30.482 114.453 1.00 36.18 86 GLY C N 1
ATOM 9021 C CA . GLY C 1 86 ? 122.906 -31.066 114.123 1.00 36.72 86 GLY C CA 1
ATOM 9022 C C . GLY C 1 86 ? 123.902 -30.078 113.575 1.00 38.83 86 GLY C C 1
ATOM 9023 O O . GLY C 1 86 ? 124.230 -29.088 114.223 1.00 35.95 86 GLY C O 1
ATOM 9024 N N . ASN C 1 87 ? 124.400 -30.366 112.379 1.00 40.98 87 ASN C N 1
ATOM 9025 C CA . ASN C 1 87 ? 125.460 -29.575 111.768 1.00 44.96 87 ASN C CA 1
ATOM 9026 C C . ASN C 1 87 ? 124.921 -28.319 111.066 1.00 40.13 87 ASN C C 1
ATOM 9027 O O . ASN C 1 87 ? 125.693 -27.481 110.586 1.00 35.05 87 ASN C O 1
ATOM 9032 N N . LYS C 1 88 ? 123.598 -28.192 111.002 1.00 35.90 88 LYS C N 1
ATOM 9033 C CA . LYS C 1 88 ? 122.984 -27.169 110.147 1.00 29.92 88 LYS C CA 1
ATOM 9034 C C . LYS C 1 88 ? 123.230 -25.745 110.616 1.00 32.19 88 LYS C C 1
ATOM 9035 O O . LYS C 1 88 ? 123.042 -25.424 111.786 1.00 29.38 88 LYS C O 1
ATOM 9041 N N . TRP C 1 89 ? 123.617 -24.888 109.671 1.00 29.00 89 TRP C N 1
ATOM 9042 C CA . TRP C 1 89 ? 123.796 -23.478 109.941 1.00 30.14 89 TRP C CA 1
ATOM 9043 C C . TRP C 1 89 ? 122.550 -22.698 109.525 1.00 30.95 89 TRP C C 1
ATOM 9044 O O . TRP C 1 89 ? 121.963 -22.951 108.476 1.00 26.47 89 TRP C O 1
ATOM 9055 N N . PHE C 1 90 ? 122.135 -21.778 110.383 1.00 22.64 90 PHE C N 1
ATOM 9056 C CA . PHE C 1 90 ? 121.066 -20.848 110.072 1.00 19.71 90 PHE C CA 1
ATOM 9057 C C . PHE C 1 90 ? 121.674 -19.480 109.833 1.00 23.72 90 PHE C C 1
ATOM 9058 O O . PHE C 1 90 ? 122.634 -19.091 110.512 1.00 23.11 90 PHE C O 1
ATOM 9066 N N . TYR C 1 91 ? 121.108 -18.752 108.879 1.00 21.27 91 TYR C N 1
ATOM 9067 C CA . TYR C 1 91 ? 121.670 -17.484 108.434 1.00 22.13 91 TYR C CA 1
ATOM 9068 C C . TYR C 1 91 ? 120.634 -16.370 108.498 1.00 22.39 91 TYR C C 1
ATOM 9069 O O . TYR C 1 91 ? 119.472 -16.576 108.159 1.00 21.35 91 TYR C O 1
ATOM 9078 N N . ALA C 1 92 ? 121.065 -15.186 108.917 1.00 23.35 92 ALA C N 1
ATOM 9079 C CA . ALA C 1 92 ? 120.139 -14.076 109.115 1.00 21.41 92 ALA C CA 1
ATOM 9080 C C . ALA C 1 92 ? 120.789 -12.712 108.903 1.00 25.26 92 ALA C C 1
ATOM 9081 O O . ALA C 1 92 ? 121.941 -12.493 109.278 1.00 26.41 92 ALA C O 1
ATOM 9083 N N . PHE C 1 93 ? 120.025 -11.795 108.317 1.00 24.25 93 PHE C N 1
ATOM 9084 C CA . PHE C 1 93 ? 120.411 -10.392 108.231 1.00 26.44 93 PHE C CA 1
ATOM 9085 C C . PHE C 1 93 ? 120.317 -9.731 109.590 1.00 26.86 93 PHE C C 1
ATOM 9086 O O . PHE C 1 93 ? 119.346 -9.947 110.315 1.00 30.71 93 PHE C O 1
ATOM 9094 N N . VAL C 1 94 ? 121.301 -8.904 109.931 1.00 27.74 94 VAL C N 1
ATOM 9095 C CA . VAL C 1 94 ? 121.147 -7.975 111.047 1.00 29.16 94 VAL C CA 1
ATOM 9096 C C . VAL C 1 94 ? 120.386 -6.759 110.532 1.00 34.62 94 VAL C C 1
ATOM 9097 O O . VAL C 1 94 ? 120.758 -6.184 109.506 1.00 37.98 94 VAL C O 1
ATOM 9101 N N . THR C 1 95 ? 119.310 -6.379 111.211 1.00 32.21 95 THR C N 1
ATOM 9102 C CA . THR C 1 95 ? 118.439 -5.327 110.683 1.00 38.43 95 THR C CA 1
ATOM 9103 C C . THR C 1 95 ? 118.409 -4.078 111.544 1.00 42.65 95 THR C C 1
ATOM 9104 O O . THR C 1 95 ? 118.005 -3.012 111.081 1.00 43.07 95 THR C O 1
ATOM 9108 N N . GLU C 1 96 ? 118.840 -4.208 112.791 1.00 38.41 96 GLU C N 1
ATOM 9109 C CA . GLU C 1 96 ? 118.773 -3.092 113.730 1.00 44.20 96 GLU C CA 1
ATOM 9110 C C . GLU C 1 96 ? 119.586 -3.322 114.998 1.00 40.55 96 GLU C C 1
ATOM 9111 O O . GLU C 1 96 ? 119.692 -4.447 115.485 1.00 42.70 96 GLU C O 1
ATOM 9117 N N . LEU C 1 97 ? 120.146 -2.242 115.538 1.00 40.08 97 LEU C N 1
ATOM 9118 C CA . LEU C 1 97 ? 120.793 -2.295 116.842 1.00 40.45 97 LEU C CA 1
ATOM 9119 C C . LEU C 1 97 ? 119.965 -1.468 117.809 1.00 43.15 97 LEU C C 1
ATOM 9120 O O . LEU C 1 97 ? 119.538 -0.357 117.482 1.00 46.34 97 LEU C O 1
ATOM 9125 N N . GLU C 1 98 ? 119.728 -2.009 118.994 1.00 45.62 98 GLU C N 1
ATOM 9126 C CA . GLU C 1 98 ? 118.937 -1.307 119.987 1.00 49.26 98 GLU C CA 1
ATOM 9127 C C . GLU C 1 98 ? 119.675 -1.255 121.312 1.00 47.25 98 GLU C C 1
ATOM 9128 O O . GLU C 1 98 ? 120.092 -2.278 121.856 1.00 45.38 98 GLU C O 1
ATOM 9134 N N . PHE C 1 99 ? 119.842 -0.039 121.812 1.00 47.28 99 PHE C N 1
ATOM 9135 C CA . PHE C 1 99 ? 120.454 0.196 123.106 1.00 52.15 99 PHE C CA 1
ATOM 9136 C C . PHE C 1 99 ? 119.504 -0.296 124.199 1.00 53.13 99 PHE C C 1
ATOM 9137 O O . PHE C 1 99 ? 118.336 0.100 124.235 1.00 53.10 99 PHE C O 1
ATOM 9145 N N . LYS C 1 100 ? 119.963 -1.204 125.052 1.00 52.30 100 LYS C N 1
ATOM 9146 C CA . LYS C 1 100 ? 119.167 -1.530 126.231 1.00 58.32 100 LYS C CA 1
ATOM 9147 C C . LYS C 1 100 ? 119.820 -0.881 127.456 1.00 62.94 100 LYS C C 1
ATOM 9148 O O . LYS C 1 100 ? 119.165 -0.147 128.198 1.00 68.46 100 LYS C O 1
ATOM 9154 N N . ASN C 1 101 ? 121.104 -1.170 127.670 1.00 61.97 101 ASN C N 1
ATOM 9155 C CA . ASN C 1 101 ? 121.910 -0.421 128.639 1.00 64.11 101 ASN C CA 1
ATOM 9156 C C . ASN C 1 101 ? 123.355 -0.356 128.146 1.00 63.64 101 ASN C C 1
ATOM 9157 O O . ASN C 1 101 ? 123.651 -0.829 127.049 1.00 56.62 101 ASN C O 1
ATOM 9162 N N . SER C 1 102 ? 124.243 0.245 128.939 1.00 63.60 102 SER C N 1
ATOM 9163 C CA . SER C 1 102 ? 125.628 0.519 128.520 1.00 64.31 102 SER C CA 1
ATOM 9164 C C . SER C 1 102 ? 126.421 -0.707 128.072 1.00 63.20 102 SER C C 1
ATOM 9165 O O . SER C 1 102 ? 127.273 -0.598 127.190 1.00 62.41 102 SER C O 1
ATOM 9168 N N . ALA C 1 103 ? 126.153 -1.858 128.685 1.00 58.59 103 ALA C N 1
ATOM 9169 C CA . ALA C 1 103 ? 126.928 -3.065 128.409 1.00 58.12 103 ALA C CA 1
ATOM 9170 C C . ALA C 1 103 ? 126.144 -4.117 127.615 1.00 59.46 103 ALA C C 1
ATOM 9171 O O . ALA C 1 103 ? 126.681 -5.176 127.268 1.00 60.84 103 ALA C O 1
ATOM 9173 N N . VAL C 1 104 ? 124.886 -3.816 127.305 1.00 59.25 104 VAL C N 1
ATOM 9174 C CA . VAL C 1 104 ? 124.015 -4.776 126.631 1.00 54.80 104 VAL C CA 1
ATOM 9175 C C . VAL C 1 104 ? 123.326 -4.153 125.421 1.00 53.64 104 VAL C C 1
ATOM 9176 O O . VAL C 1 104 ? 122.793 -3.043 125.497 1.00 49.89 104 VAL C O 1
ATOM 9180 N N . THR C 1 105 ? 123.364 -4.874 124.304 1.00 53.96 105 THR C N 1
ATOM 9181 C CA . THR C 1 105 ? 122.759 -4.429 123.054 1.00 49.79 105 THR C CA 1
ATOM 9182 C C . THR C 1 105 ? 121.796 -5.468 122.493 1.00 46.12 105 THR C C 1
ATOM 9183 O O . THR C 1 105 ? 122.108 -6.662 122.451 1.00 41.71 105 THR C O 1
ATOM 9187 N N . TYR C 1 106 ? 120.632 -5.008 122.051 1.00 42.66 106 TYR C N 1
ATOM 9188 C CA . TYR C 1 106 ? 119.699 -5.877 121.348 1.00 39.08 106 TYR C CA 1
ATOM 9189 C C . TYR C 1 106 ? 120.021 -5.848 119.866 1.00 42.32 106 TYR C C 1
ATOM 9190 O O . TYR C 1 106 ? 119.954 -4.792 119.237 1.00 38.48 106 TYR C O 1
ATOM 9199 N N . VAL C 1 107 ? 120.402 -6.993 119.312 1.00 39.52 107 VAL C N 1
ATOM 9200 C CA . VAL C 1 107 ? 120.676 -7.065 117.883 1.00 38.50 107 VAL C CA 1
ATOM 9201 C C . VAL C 1 107 ? 119.498 -7.725 117.187 1.00 40.53 107 VAL C C 1
ATOM 9202 O O . VAL C 1 107 ? 119.233 -8.913 117.385 1.00 38.44 107 VAL C O 1
ATOM 9206 N N . HIS C 1 108 ? 118.776 -6.936 116.399 1.00 36.39 108 HIS C N 1
ATOM 9207 C CA . HIS C 1 108 ? 117.616 -7.431 115.671 1.00 37.84 108 HIS C CA 1
ATOM 9208 C C . HIS C 1 108 ? 118.043 -8.107 114.376 1.00 40.20 108 HIS C C 1
ATOM 9209 O O . HIS C 1 108 ? 118.942 -7.626 113.678 1.00 41.57 108 HIS C O 1
ATOM 9216 N N . PHE C 1 109 ? 117.396 -9.222 114.050 1.00 31.54 109 PHE C N 1
ATOM 9217 C CA . PHE C 1 109 ? 117.740 -9.930 112.835 1.00 31.06 109 PHE C CA 1
ATOM 9218 C C . PHE C 1 109 ? 116.517 -10.537 112.157 1.00 31.76 109 PHE C C 1
ATOM 9219 O O . PHE C 1 109 ? 115.454 -10.693 112.767 1.00 35.16 109 PHE C O 1
ATOM 9227 N N . GLU C 1 110 ? 116.702 -10.890 110.891 1.00 25.98 110 GLU C N 1
ATOM 9228 C CA . GLU C 1 110 ? 115.671 -11.501 110.070 1.00 23.50 110 GLU C CA 1
ATOM 9229 C C . GLU C 1 110 ? 116.285 -12.691 109.361 1.00 25.87 110 GLU C C 1
ATOM 9230 O O . GLU C 1 110 ? 117.269 -12.534 108.631 1.00 23.32 110 GLU C O 1
ATOM 9236 N N . ILE C 1 111 ? 115.704 -13.871 109.556 1.00 21.59 111 ILE C N 1
ATOM 9237 C CA . ILE C 1 111 ? 116.214 -15.077 108.905 1.00 20.34 111 ILE C CA 1
ATOM 9238 C C . ILE C 1 111 ? 116.338 -14.867 107.393 1.00 19.93 111 ILE C C 1
ATOM 9239 O O . ILE C 1 111 ? 115.403 -14.406 106.736 1.00 22.52 111 ILE C O 1
ATOM 9244 N N . ASP C 1 112 ? 117.514 -15.163 106.853 1.00 21.43 112 ASP C N 1
ATOM 9245 C CA . ASP C 1 112 ? 117.732 -15.127 105.407 1.00 19.86 112 ASP C CA 1
ATOM 9246 C C . ASP C 1 112 ? 117.217 -16.454 104.866 1.00 19.89 112 ASP C C 1
ATOM 9247 O O . ASP C 1 112 ? 117.888 -17.493 104.987 1.00 21.52 112 ASP C O 1
ATOM 9252 N N . VAL C 1 113 ? 116.021 -16.439 104.281 1.00 16.30 113 VAL C N 1
ATOM 9253 C CA . VAL C 1 113 ? 115.395 -17.706 103.920 1.00 17.40 113 VAL C CA 1
ATOM 9254 C C . VAL C 1 113 ? 116.115 -18.368 102.762 1.00 20.01 113 VAL C C 1
ATOM 9255 O O . VAL C 1 113 ? 116.117 -19.583 102.658 1.00 18.09 113 VAL C O 1
ATOM 9259 N N . LEU C 1 114 ? 116.750 -17.573 101.905 1.00 18.77 114 LEU C N 1
ATOM 9260 C CA . LEU C 1 114 ? 117.504 -18.135 100.783 1.00 19.52 114 LEU C CA 1
ATOM 9261 C C . LEU C 1 114 ? 118.753 -18.869 101.244 1.00 17.03 114 LEU C C 1
ATOM 9262 O O . LEU C 1 114 ? 118.981 -20.011 100.864 1.00 18.63 114 LEU C O 1
ATOM 9267 N N . GLN C 1 115 ? 119.571 -18.198 102.048 1.00 17.02 115 GLN C N 1
ATOM 9268 C CA . GLN C 1 115 ? 120.797 -18.819 102.544 1.00 17.95 115 GLN C CA 1
ATOM 9269 C C . GLN C 1 115 ? 120.472 -19.972 103.469 1.00 19.87 115 GLN C C 1
ATOM 9270 O O . GLN C 1 115 ? 121.085 -21.033 103.391 1.00 20.94 115 GLN C O 1
ATOM 9276 N N . THR C 1 116 ? 119.490 -19.782 104.337 1.00 17.42 116 THR C N 1
ATOM 9277 C CA . THR C 1 116 ? 119.172 -20.827 105.307 1.00 17.98 116 THR C CA 1
ATOM 9278 C C . THR C 1 116 ? 118.649 -22.118 104.667 1.00 21.72 116 THR C C 1
ATOM 9279 O O . THR C 1 116 ? 118.980 -23.226 105.125 1.00 21.77 116 THR C O 1
ATOM 9283 N N . TRP C 1 117 ? 117.844 -21.990 103.617 1.00 17.70 117 TRP C N 1
ATOM 9284 C CA . TRP C 1 117 ? 117.192 -23.164 103.046 1.00 15.64 117 TRP C CA 1
ATOM 9285 C C . TRP C 1 117 ? 117.736 -23.517 101.659 1.00 20.77 117 TRP C C 1
ATOM 9286 O O . TRP C 1 117 ? 117.121 -24.291 100.919 1.00 20.01 117 TRP C O 1
ATOM 9297 N N . MET C 1 118 ? 118.889 -22.950 101.315 1.00 16.97 118 MET C N 1
ATOM 9298 C CA . MET C 1 118 ? 119.430 -23.050 99.965 1.00 16.34 118 MET C CA 1
ATOM 9299 C C . MET C 1 118 ? 119.487 -24.488 99.428 1.00 20.86 118 MET C C 1
ATOM 9300 O O . MET C 1 118 ? 119.208 -24.716 98.257 1.00 18.63 118 MET C O 1
ATOM 9305 N N . PHE C 1 119 ? 119.842 -25.452 100.275 1.00 21.30 119 PHE C N 1
ATOM 9306 C CA . PHE C 1 119 ? 120.025 -26.823 99.799 1.00 22.69 119 PHE C CA 1
ATOM 9307 C C . PHE C 1 119 ? 118.866 -27.725 100.179 1.00 24.24 119 PHE C C 1
ATOM 9308 O O . PHE C 1 119 ? 118.897 -28.933 99.945 1.00 28.38 119 PHE C O 1
ATOM 9316 N N . ASP C 1 120 ? 117.826 -27.118 100.736 1.00 16.19 120 ASP C N 1
ATOM 9317 C CA . ASP C 1 120 ? 116.634 -27.854 101.108 1.00 20.52 120 ASP C CA 1
ATOM 9318 C C . ASP C 1 120 ? 115.507 -27.660 100.087 1.00 22.76 120 ASP C C 1
ATOM 9319 O O . ASP C 1 120 ? 114.517 -28.394 100.093 1.00 24.00 120 ASP C O 1
ATOM 9324 N N . ILE C 1 121 ? 115.637 -26.663 99.220 1.00 18.26 121 ILE C N 1
ATOM 9325 C CA . ILE C 1 121 ? 114.574 -26.434 98.249 1.00 19.18 121 ILE C CA 1
ATOM 9326 C C . ILE C 1 121 ? 114.744 -27.340 97.023 1.00 20.70 121 ILE C C 1
ATOM 9327 O O . ILE C 1 121 ? 115.858 -27.727 96.660 1.00 20.93 121 ILE C O 1
ATOM 9332 N N . LYS C 1 122 ? 113.622 -27.693 96.415 1.00 21.43 122 LYS C N 1
ATOM 9333 C CA . LYS C 1 122 ? 113.628 -28.391 95.137 1.00 22.86 122 LYS C CA 1
ATOM 9334 C C . LYS C 1 122 ? 112.728 -27.644 94.174 1.00 18.04 122 LYS C C 1
ATOM 9335 O O . LYS C 1 122 ? 111.515 -27.533 94.397 1.00 18.66 122 LYS C O 1
ATOM 9341 N N . PHE C 1 123 ? 113.332 -27.102 93.121 1.00 17.76 123 PHE C N 1
ATOM 9342 C CA . PHE C 1 123 ? 112.581 -26.445 92.055 1.00 25.04 123 PHE C CA 1
ATOM 9343 C C . PHE C 1 123 ? 111.925 -27.496 91.184 1.00 27.16 123 PHE C C 1
ATOM 9344 O O . PHE C 1 123 ? 112.572 -28.470 90.804 1.00 27.19 123 PHE C O 1
ATOM 9352 N N . GLN C 1 124 ? 110.640 -27.348 90.897 1.00 19.56 124 GLN C N 1
ATOM 9353 C CA . GLN C 1 124 ? 110.072 -28.172 89.841 1.00 18.75 124 GLN C CA 1
ATOM 9354 C C . GLN C 1 124 ? 109.784 -27.251 88.662 1.00 18.92 124 GLN C C 1
ATOM 9355 O O . GLN C 1 124 ? 110.064 -26.047 88.709 1.00 16.74 124 GLN C O 1
ATOM 9361 N N . GLU C 1 125 ? 109.255 -27.816 87.590 1.00 18.49 125 GLU C N 1
ATOM 9362 C CA . GLU C 1 125 ? 109.052 -27.061 86.370 1.00 19.19 125 GLU C CA 1
ATOM 9363 C C . GLU C 1 125 ? 108.136 -25.864 86.641 1.00 20.38 125 GLU C C 1
ATOM 9364 O O . GLU C 1 125 ? 107.035 -25.989 87.196 1.00 17.19 125 GLU C O 1
ATOM 9370 N N . SER C 1 126 ? 108.632 -24.693 86.265 1.00 13.25 126 SER C N 1
ATOM 9371 C CA . SER C 1 126 ? 107.992 -23.431 86.580 1.00 12.33 126 SER C CA 1
ATOM 9372 C C . SER C 1 126 ? 107.969 -22.535 85.347 1.00 13.40 126 SER C C 1
ATOM 9373 O O . SER C 1 126 ? 108.852 -22.623 84.500 1.00 15.13 126 SER C O 1
ATOM 9376 N N . PHE C 1 127 ? 106.971 -21.670 85.242 1.00 12.36 127 PHE C N 1
ATOM 9377 C CA . PHE C 1 127 ? 106.980 -20.713 84.155 1.00 15.73 127 PHE C CA 1
ATOM 9378 C C . PHE C 1 127 ? 108.148 -19.741 84.313 1.00 18.59 127 PHE C C 1
ATOM 9379 O O . PHE C 1 127 ? 108.188 -18.974 85.263 1.00 12.81 127 PHE C O 1
ATOM 9387 N N . ILE C 1 128 ? 109.091 -19.789 83.379 1.00 14.95 128 ILE C N 1
ATOM 9388 C CA . ILE C 1 128 ? 110.235 -18.879 83.378 1.00 12.40 128 ILE C CA 1
ATOM 9389 C C . ILE C 1 128 ? 109.951 -17.627 82.545 1.00 12.20 128 ILE C C 1
ATOM 9390 O O . ILE C 1 128 ? 109.687 -17.715 81.346 1.00 12.82 128 ILE C O 1
ATOM 9395 N N . VAL C 1 129 ? 110.003 -16.465 83.184 1.00 9.02 129 VAL C N 1
ATOM 9396 C CA . VAL C 1 129 ? 109.837 -15.208 82.492 1.00 14.73 129 VAL C CA 1
ATOM 9397 C C . VAL C 1 129 ? 111.156 -14.800 81.835 1.00 14.45 129 VAL C C 1
ATOM 9398 O O . VAL C 1 129 ? 111.202 -14.568 80.627 1.00 13.83 129 VAL C O 1
ATOM 9402 N N . ARG C 1 130 ? 112.223 -14.731 82.627 1.00 11.93 130 ARG C N 1
ATOM 9403 C CA . ARG C 1 130 ? 113.568 -14.437 82.105 1.00 15.05 130 ARG C CA 1
ATOM 9404 C C . ARG C 1 130 ? 114.593 -15.365 82.725 1.00 15.10 130 ARG C C 1
ATOM 9405 O O . ARG C 1 130 ? 114.471 -15.736 83.890 1.00 12.88 130 ARG C O 1
ATOM 9413 N N . GLU C 1 131 ? 115.617 -15.719 81.961 1.00 11.91 131 GLU C N 1
ATOM 9414 C CA . GLU C 1 131 ? 116.796 -16.347 82.534 1.00 11.82 131 GLU C CA 1
ATOM 9415 C C . GLU C 1 131 ? 117.937 -16.204 81.548 1.00 15.98 131 GLU C C 1
ATOM 9416 O O . GLU C 1 131 ? 117.719 -15.773 80.414 1.00 11.75 131 GLU C O 1
ATOM 9422 N N . HIS C 1 132 ? 119.146 -16.525 81.997 1.00 14.99 132 HIS C N 1
ATOM 9423 C CA . HIS C 1 132 ? 120.323 -16.543 81.133 1.00 14.61 132 HIS C CA 1
ATOM 9424 C C . HIS C 1 132 ? 120.412 -17.898 80.464 1.00 14.05 132 HIS C C 1
ATOM 9425 O O . HIS C 1 132 ? 120.371 -18.924 81.147 1.00 14.66 132 HIS C O 1
ATOM 9432 N N . VAL C 1 133 ? 120.539 -17.903 79.138 1.00 11.56 133 VAL C N 1
ATOM 9433 C CA . VAL C 1 133 ? 120.578 -19.157 78.393 1.00 15.77 133 VAL C CA 1
ATOM 9434 C C . VAL C 1 133 ? 121.885 -19.327 77.610 1.00 17.78 133 VAL C C 1
ATOM 9435 O O . VAL C 1 133 ? 122.687 -18.393 77.495 1.00 18.49 133 VAL C O 1
ATOM 9439 N N . LYS C 1 134 ? 122.094 -20.530 77.088 1.00 13.93 134 LYS C N 1
ATOM 9440 C CA . LYS C 1 134 ? 123.234 -20.811 76.215 1.00 15.62 134 LYS C CA 1
ATOM 9441 C C . LYS C 1 134 ? 123.182 -19.915 74.977 1.00 17.46 134 LYS C C 1
ATOM 9442 O O . LYS C 1 134 ? 122.151 -19.859 74.294 1.00 15.05 134 LYS C O 1
ATOM 9448 N N . LEU C 1 135 ? 124.294 -19.252 74.679 1.00 14.83 135 LEU C N 1
ATOM 9449 C CA . LEU C 1 135 ? 124.335 -18.238 73.630 1.00 19.10 135 LEU C CA 1
ATOM 9450 C C . LEU C 1 135 ? 124.812 -18.773 72.277 1.00 18.53 135 LEU C C 1
ATOM 9451 O O . LEU C 1 135 ? 124.330 -18.343 71.225 1.00 18.19 135 LEU C O 1
ATOM 9456 N N . TRP C 1 136 ? 125.767 -19.697 72.321 1.00 15.54 136 TRP C N 1
ATOM 9457 C CA . TRP C 1 136 ? 126.437 -20.210 71.123 1.00 18.37 136 TRP C CA 1
ATOM 9458 C C . TRP C 1 136 ? 126.445 -21.712 71.072 1.00 25.71 136 TRP C C 1
ATOM 9459 O O . TRP C 1 136 ? 126.601 -22.367 72.099 1.00 25.34 136 TRP C O 1
ATOM 9470 N N . ASN C 1 137 ? 126.267 -22.262 69.874 1.00 26.80 137 ASN C N 1
ATOM 9471 C CA . ASN C 1 137 ? 126.490 -23.691 69.656 1.00 26.20 137 ASN C CA 1
ATOM 9472 C C . ASN C 1 137 ? 127.987 -24.004 69.591 1.00 28.48 137 ASN C C 1
ATOM 9473 O O . ASN C 1 137 ? 128.819 -23.100 69.487 1.00 26.97 137 ASN C O 1
ATOM 9478 N N . ASP C 1 138 ? 128.326 -25.287 69.645 1.00 39.52 138 ASP C N 1
ATOM 9479 C CA . ASP C 1 138 ? 129.728 -25.697 69.649 1.00 45.54 138 ASP C CA 1
ATOM 9480 C C . ASP C 1 138 ? 130.450 -25.262 68.379 1.00 41.28 138 ASP C C 1
ATOM 9481 O O . ASP C 1 138 ? 131.645 -24.977 68.418 1.00 38.40 138 ASP C O 1
ATOM 9486 N N . ASP C 1 139 ? 129.724 -25.193 67.262 1.00 36.11 139 ASP C N 1
ATOM 9487 C CA . ASP C 1 139 ? 130.329 -24.774 65.996 1.00 34.26 139 ASP C CA 1
ATOM 9488 C C . ASP C 1 139 ? 130.447 -23.249 65.915 1.00 34.50 139 ASP C C 1
ATOM 9489 O O . ASP C 1 139 ? 130.909 -22.703 64.916 1.00 32.53 139 ASP C O 1
ATOM 9494 N N . GLY C 1 140 ? 130.036 -22.553 66.971 1.00 30.61 140 GLY C N 1
ATOM 9495 C CA . GLY C 1 140 ? 130.192 -21.115 66.987 1.00 21.52 140 GLY C CA 1
ATOM 9496 C C . GLY C 1 140 ? 129.022 -20.350 66.383 1.00 24.56 140 GLY C C 1
ATOM 9497 O O . GLY C 1 140 ? 129.075 -19.135 66.246 1.00 28.16 140 GLY C O 1
ATOM 9498 N N . THR C 1 141 ? 127.959 -21.057 66.025 1.00 22.99 141 THR C N 1
ATOM 9499 C CA . THR C 1 141 ? 126.760 -20.390 65.524 1.00 23.14 141 THR C CA 1
ATOM 9500 C C . THR C 1 141 ? 125.871 -19.966 66.687 1.00 21.43 141 THR C C 1
ATOM 9501 O O . THR C 1 141 ? 125.921 -20.577 67.746 1.00 18.71 141 THR C O 1
ATOM 9505 N N . PRO C 1 142 ? 125.060 -18.916 66.487 1.00 19.64 142 PRO C N 1
ATOM 9506 C CA . PRO C 1 142 ? 124.172 -18.452 67.554 1.00 18.78 142 PRO C CA 1
ATOM 9507 C C . PRO C 1 142 ? 123.058 -19.449 67.768 1.00 20.74 142 PRO C C 1
ATOM 9508 O O . PRO C 1 142 ? 122.595 -20.076 66.818 1.00 19.59 142 PRO C O 1
ATOM 9512 N N . THR C 1 143 ? 122.661 -19.630 69.019 1.00 17.67 143 THR C N 1
ATOM 9513 C CA . THR C 1 143 ? 121.460 -20.393 69.329 1.00 18.65 143 THR C CA 1
ATOM 9514 C C . THR C 1 143 ? 120.257 -19.568 68.877 1.00 15.30 143 THR C C 1
ATOM 9515 O O . THR C 1 143 ? 120.365 -18.355 68.732 1.00 15.37 143 THR C O 1
ATOM 9519 N N . ILE C 1 144 ? 119.122 -20.218 68.664 1.00 13.78 144 ILE C N 1
ATOM 9520 C CA . ILE C 1 144 ? 117.942 -19.523 68.189 1.00 14.09 144 ILE C CA 1
ATOM 9521 C C . ILE C 1 144 ? 117.041 -19.080 69.351 1.00 18.95 144 ILE C C 1
ATOM 9522 O O . ILE C 1 144 ? 116.368 -19.886 69.984 1.00 18.63 144 ILE C O 1
ATOM 9527 N N . ASN C 1 145 ? 117.042 -17.781 69.624 1.00 14.46 145 ASN C N 1
ATOM 9528 C CA . ASN C 1 145 ? 116.192 -17.196 70.661 1.00 16.58 145 ASN C CA 1
ATOM 9529 C C . ASN C 1 145 ? 115.494 -15.994 70.090 1.00 17.13 145 ASN C C 1
ATOM 9530 O O . ASN C 1 145 ? 116.131 -14.971 69.845 1.00 17.25 145 ASN C O 1
ATOM 9535 N N . THR C 1 146 ? 114.195 -16.121 69.839 1.00 15.64 146 THR C N 1
ATOM 9536 C CA . THR C 1 146 ? 113.501 -15.090 69.073 1.00 19.41 146 THR C CA 1
ATOM 9537 C C . THR C 1 146 ? 112.277 -14.508 69.770 1.00 22.78 146 THR C C 1
ATOM 9538 O O . THR C 1 146 ? 111.572 -13.680 69.190 1.00 18.44 146 THR C O 1
ATOM 9542 N N . ILE C 1 147 ? 112.022 -14.928 71.009 1.00 19.19 147 ILE C N 1
ATOM 9543 C CA . ILE C 1 147 ? 110.862 -14.418 71.730 1.00 16.50 147 ILE C CA 1
ATOM 9544 C C . ILE C 1 147 ? 110.895 -12.882 71.771 1.00 16.58 147 ILE C C 1
ATOM 9545 O O . ILE C 1 147 ? 111.922 -12.264 72.074 1.00 15.81 147 ILE C O 1
ATOM 9550 N N . ASP C 1 148 ? 109.777 -12.272 71.388 1.00 19.16 148 ASP C N 1
ATOM 9551 C CA . ASP C 1 148 ? 109.701 -10.819 71.218 1.00 20.95 148 ASP C CA 1
ATOM 9552 C C . ASP C 1 148 ? 109.989 -10.105 72.545 1.00 19.48 148 ASP C C 1
ATOM 9553 O O . ASP C 1 148 ? 109.234 -10.220 73.497 1.00 16.86 148 ASP C O 1
ATOM 9558 N N . GLU C 1 149 ? 111.097 -9.375 72.602 1.00 17.34 149 GLU C N 1
ATOM 9559 C CA . GLU C 1 149 ? 111.506 -8.693 73.823 1.00 15.54 149 GLU C CA 1
ATOM 9560 C C . GLU C 1 149 ? 110.700 -7.423 74.065 1.00 20.08 149 GLU C C 1
ATOM 9561 O O . GLU C 1 149 ? 110.656 -6.922 75.180 1.00 19.23 149 GLU C O 1
ATOM 9567 N N . GLY C 1 150 ? 110.071 -6.908 73.013 1.00 24.17 150 GLY C N 1
ATOM 9568 C CA . GLY C 1 150 ? 109.314 -5.676 73.101 1.00 25.65 150 GLY C CA 1
ATOM 9569 C C . GLY C 1 150 ? 110.185 -4.473 73.410 1.00 25.96 150 GLY C C 1
ATOM 9570 O O . GLY C 1 150 ? 109.729 -3.517 74.022 1.00 29.76 150 GLY C O 1
ATOM 9571 N N . LEU C 1 151 ? 111.447 -4.519 73.000 1.00 18.80 151 LEU C N 1
ATOM 9572 C CA . LEU C 1 151 ? 112.360 -3.403 73.246 1.00 20.94 151 LEU C CA 1
ATOM 9573 C C . LEU C 1 151 ? 112.697 -2.696 71.927 1.00 25.38 151 LEU C C 1
ATOM 9574 O O . LEU C 1 151 ? 112.839 -3.351 70.894 1.00 23.61 151 LEU C O 1
ATOM 9579 N N . SER C 1 152 ? 112.836 -1.372 71.949 1.00 23.39 152 SER C N 1
ATOM 9580 C CA . SER C 1 152 ? 113.109 -0.657 70.701 1.00 21.15 152 SER C CA 1
ATOM 9581 C C . SER C 1 152 ? 114.490 -1.017 70.166 1.00 19.11 152 SER C C 1
ATOM 9582 O O . SER C 1 152 ? 115.460 -1.081 70.924 1.00 17.17 152 SER C O 1
ATOM 9585 N N . TYR C 1 153 ? 114.583 -1.266 68.861 1.00 15.85 153 TYR C N 1
ATOM 9586 C CA . TYR C 1 153 ? 115.874 -1.522 68.241 1.00 15.44 153 TYR C CA 1
ATOM 9587 C C . TYR C 1 153 ? 116.160 -0.475 67.179 1.00 15.81 153 TYR C C 1
ATOM 9588 O O . TYR C 1 153 ? 117.021 -0.673 66.312 1.00 16.21 153 TYR C O 1
ATOM 9597 N N . GLY C 1 154 ? 115.417 0.626 67.238 1.00 15.70 154 GLY C N 1
ATOM 9598 C CA . GLY C 1 154 ? 115.659 1.781 66.378 1.00 13.45 154 GLY C CA 1
ATOM 9599 C C . GLY C 1 154 ? 114.759 1.803 65.144 1.00 18.58 154 GLY C C 1
ATOM 9600 O O . GLY C 1 154 ? 113.827 1.011 65.032 1.00 19.80 154 GLY C O 1
ATOM 9601 N N . SER C 1 155 ? 115.039 2.709 64.214 1.00 19.23 155 SER C N 1
ATOM 9602 C CA . SER C 1 155 ? 114.174 2.895 63.045 1.00 20.15 155 SER C CA 1
ATOM 9603 C C . SER C 1 155 ? 114.852 2.505 61.727 1.00 21.52 155 SER C C 1
ATOM 9604 O O . SER C 1 155 ? 114.195 2.366 60.691 1.00 22.84 155 SER C O 1
ATOM 9607 N N . GLU C 1 156 ? 116.171 2.354 61.753 1.00 16.41 156 GLU C N 1
ATOM 9608 C CA . GLU C 1 156 ? 116.917 2.050 60.527 1.00 14.44 156 GLU C CA 1
ATOM 9609 C C . GLU C 1 156 ? 117.992 0.986 60.748 1.00 16.34 156 GLU C C 1
ATOM 9610 O O . GLU C 1 156 ? 118.507 0.851 61.853 1.00 15.60 156 GLU C O 1
ATOM 9616 N N . TYR C 1 157 ? 118.371 0.277 59.679 1.00 14.92 157 TYR C N 1
ATOM 9617 C CA . TYR C 1 157 ? 119.495 -0.663 59.739 1.00 14.09 157 TYR C CA 1
ATOM 9618 C C . TYR C 1 157 ? 120.749 -0.056 59.123 1.00 17.72 157 TYR C C 1
ATOM 9619 O O . TYR C 1 157 ? 120.651 0.728 58.184 1.00 19.18 157 TYR C O 1
ATOM 9628 N N . ASP C 1 158 ? 121.915 -0.456 59.618 1.00 10.93 158 ASP C N 1
ATOM 9629 C CA . ASP C 1 158 ? 123.164 -0.286 58.883 1.00 11.21 158 ASP C CA 1
ATOM 9630 C C . ASP C 1 158 ? 123.280 -1.382 57.834 1.00 15.03 158 ASP C C 1
ATOM 9631 O O . ASP C 1 158 ? 123.017 -2.544 58.133 1.00 16.17 158 ASP C O 1
ATOM 9636 N N . ILE C 1 159 ? 123.704 -1.017 56.631 1.00 15.41 159 ILE C N 1
ATOM 9637 C CA . ILE C 1 159 ? 124.107 -1.995 55.633 1.00 16.15 159 ILE C CA 1
ATOM 9638 C C . ILE C 1 159 ? 125.554 -2.380 55.906 1.00 14.46 159 ILE C C 1
ATOM 9639 O O . ILE C 1 159 ? 126.434 -1.525 55.846 1.00 14.75 159 ILE C O 1
ATOM 9644 N N . VAL C 1 160 ? 125.800 -3.652 56.235 1.00 11.06 160 VAL C N 1
ATOM 9645 C CA . VAL C 1 160 ? 127.141 -4.074 56.639 1.00 11.71 160 VAL C CA 1
ATOM 9646 C C . VAL C 1 160 ? 127.829 -4.990 55.636 1.00 12.41 160 VAL C C 1
ATOM 9647 O O . VAL C 1 160 ? 129.044 -5.152 55.687 1.00 15.7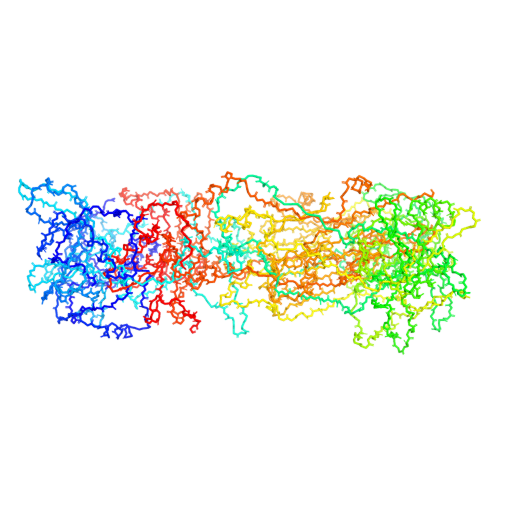5 160 VAL C O 1
ATOM 9651 N N . SER C 1 161 ? 127.079 -5.560 54.703 1.00 15.28 161 SER C N 1
ATOM 9652 C CA . SER C 1 161 ? 127.706 -6.417 53.697 1.00 14.65 161 SER C CA 1
ATOM 9653 C C . SER C 1 161 ? 126.894 -6.389 52.410 1.00 15.64 161 SER C C 1
ATOM 9654 O O . SER C 1 161 ? 125.659 -6.363 52.445 1.00 12.13 161 SER C O 1
ATOM 9657 N N . VAL C 1 162 ? 127.598 -6.364 51.278 1.00 14.20 162 VAL C N 1
ATOM 9658 C CA . VAL C 1 162 ? 126.969 -6.293 49.962 1.00 12.90 162 VAL C CA 1
ATOM 9659 C C . VAL C 1 162 ? 127.714 -7.246 49.053 1.00 17.80 162 VAL C C 1
ATOM 9660 O O . VAL C 1 162 ? 128.946 -7.190 48.969 1.00 19.02 162 VAL C O 1
ATOM 9664 N N . GLU C 1 163 ? 126.991 -8.147 48.405 1.00 13.71 163 GLU C N 1
ATOM 9665 C CA . GLU C 1 163 ? 127.632 -9.069 47.466 1.00 14.36 163 GLU C CA 1
ATOM 9666 C C . GLU C 1 163 ? 126.730 -9.385 46.270 1.00 18.43 163 GLU C C 1
ATOM 9667 O O . GLU C 1 163 ? 125.510 -9.456 46.404 1.00 16.33 163 GLU C O 1
ATOM 9673 N N . ASN C 1 164 ? 127.352 -9.561 45.110 1.00 15.31 164 ASN C N 1
ATOM 9674 C CA . ASN C 1 164 ? 126.667 -9.746 43.822 1.00 15.92 164 ASN C CA 1
ATOM 9675 C C . ASN C 1 164 ? 127.053 -11.114 43.291 1.00 19.60 164 ASN C C 1
ATOM 9676 O O . ASN C 1 164 ? 128.214 -11.482 43.366 1.00 16.78 164 ASN C O 1
ATOM 9681 N N . HIS C 1 165 ? 126.076 -11.879 42.812 1.00 18.68 165 HIS C N 1
ATOM 9682 C CA . HIS C 1 165 ? 126.322 -13.176 42.194 1.00 17.55 165 HIS C CA 1
ATOM 9683 C C . HIS C 1 165 ? 125.539 -13.271 40.907 1.00 18.85 165 HIS C C 1
ATOM 9684 O O . HIS C 1 165 ? 124.341 -13.001 40.895 1.00 18.73 165 HIS C O 1
ATOM 9691 N N . LYS C 1 166 ? 126.216 -13.647 39.831 1.00 17.13 166 LYS C N 1
ATOM 9692 C CA . LYS C 1 166 ? 125.569 -13.825 38.541 1.00 18.68 166 LYS C CA 1
ATOM 9693 C C . LYS C 1 166 ? 125.713 -15.280 38.110 1.00 17.27 166 LYS C C 1
ATOM 9694 O O . LYS C 1 166 ? 126.780 -15.879 38.300 1.00 18.83 166 LYS C O 1
ATOM 9700 N N . PRO C 1 167 ? 124.640 -15.848 37.542 1.00 18.99 167 PRO C N 1
ATOM 9701 C CA . PRO C 1 167 ? 124.598 -17.266 37.161 1.00 21.94 167 PRO C CA 1
ATOM 9702 C C . PRO C 1 167 ? 125.778 -17.679 36.280 1.00 22.99 167 PRO C C 1
ATOM 9703 O O . PRO C 1 167 ? 126.423 -18.679 36.594 1.00 18.93 167 PRO C O 1
ATOM 9707 N N . TYR C 1 168 ? 126.074 -16.921 35.225 1.00 14.53 168 TYR C N 1
ATOM 9708 C CA . TYR C 1 168 ? 127.228 -17.254 34.398 1.00 17.56 168 TYR C CA 1
ATOM 9709 C C . TYR C 1 168 ? 128.323 -16.202 34.559 1.00 16.01 168 TYR C C 1
ATOM 9710 O O . TYR C 1 168 ? 129.059 -15.929 33.613 1.00 16.99 168 TYR C O 1
ATOM 9719 N N . ASP C 1 169 ? 128.423 -15.607 35.749 1.00 17.09 169 ASP C N 1
ATOM 9720 C CA . ASP C 1 169 ? 129.454 -14.600 36.019 1.00 17.86 169 ASP C CA 1
ATOM 9721 C C . ASP C 1 169 ? 129.404 -13.454 35.000 1.00 15.94 169 ASP C C 1
ATOM 9722 O O . ASP C 1 169 ? 128.390 -12.766 34.902 1.00 18.04 169 ASP C O 1
ATOM 9727 N N . ASP C 1 170 ? 130.473 -13.257 34.231 1.00 16.45 170 ASP C N 1
ATOM 9728 C CA . ASP C 1 170 ? 130.513 -12.147 33.270 1.00 16.21 170 ASP C CA 1
ATOM 9729 C C . ASP C 1 170 ? 129.658 -12.341 32.009 1.00 18.26 170 ASP C C 1
ATOM 9730 O O . ASP C 1 170 ? 129.378 -11.381 31.286 1.00 18.26 170 ASP C O 1
ATOM 9735 N N . MET C 1 171 ? 129.242 -13.571 31.737 1.00 15.83 171 MET C N 1
ATOM 9736 C CA . MET C 1 171 ? 128.537 -13.878 30.485 1.00 15.68 171 MET C CA 1
ATOM 9737 C C . MET C 1 171 ? 127.027 -13.683 30.594 1.00 18.07 171 MET C C 1
ATOM 9738 O O . MET C 1 171 ? 126.410 -14.097 31.573 1.00 17.34 171 MET C O 1
ATOM 9743 N N . MET C 1 172 ? 126.444 -13.053 29.576 1.00 15.03 172 MET C N 1
ATOM 9744 C CA . MET C 1 172 ? 125.001 -12.977 29.425 1.00 20.85 172 MET C CA 1
ATOM 9745 C C . MET C 1 172 ? 124.628 -13.557 28.054 1.00 19.72 172 MET C C 1
ATOM 9746 O O . MET C 1 172 ? 125.503 -13.736 27.204 1.00 17.70 172 MET C O 1
ATOM 9751 N N . PHE C 1 173 ? 123.348 -13.830 27.826 1.00 13.86 173 PHE C N 1
ATOM 9752 C CA . PHE C 1 173 ? 122.921 -14.320 26.505 1.00 12.08 173 PHE C CA 1
ATOM 9753 C C . PHE C 1 173 ? 121.962 -13.361 25.841 1.00 12.01 173 PHE C C 1
ATOM 9754 O O . PHE C 1 173 ? 121.025 -12.866 26.477 1.00 14.14 173 PHE C O 1
ATOM 9762 N N . LEU C 1 174 ? 122.208 -13.105 24.557 1.00 12.20 174 LEU C N 1
ATOM 9763 C CA . LEU C 1 174 ? 121.216 -12.521 23.669 1.00 12.37 174 LEU C CA 1
ATOM 9764 C C . LEU C 1 174 ? 120.336 -13.657 23.153 1.00 15.60 174 LEU C C 1
ATOM 9765 O O . LEU C 1 174 ? 120.847 -14.700 22.774 1.00 17.63 174 LEU C O 1
ATOM 9770 N N . VAL C 1 175 ? 119.021 -13.473 23.158 1.00 13.22 175 VAL C N 1
ATOM 9771 C CA . VAL C 1 175 ? 118.110 -14.503 22.656 1.00 15.55 175 VAL C CA 1
ATOM 9772 C C . VAL C 1 175 ? 117.363 -13.925 21.476 1.00 17.10 175 VAL C C 1
ATOM 9773 O O . VAL C 1 175 ? 116.842 -12.823 21.567 1.00 14.96 175 VAL C O 1
ATOM 9777 N N . ILE C 1 176 ? 117.350 -14.641 20.356 1.00 17.03 176 ILE C N 1
ATOM 9778 C CA . ILE C 1 176 ? 116.623 -14.169 19.185 1.00 19.05 176 ILE C CA 1
ATOM 9779 C C . ILE C 1 176 ? 115.582 -15.226 18.818 1.00 18.36 176 ILE C C 1
ATOM 9780 O O . ILE C 1 176 ? 115.898 -16.409 18.681 1.00 18.53 176 ILE C O 1
ATOM 9785 N N . ILE C 1 177 ? 114.334 -14.795 18.689 1.00 15.37 177 ILE C N 1
ATOM 9786 C CA . ILE C 1 177 ? 113.252 -15.720 18.390 1.00 14.63 177 ILE C CA 1
ATOM 9787 C C . ILE C 1 177 ? 112.683 -15.435 17.024 1.00 15.52 177 ILE C C 1
ATOM 9788 O O . ILE C 1 177 ? 112.313 -14.307 16.739 1.00 20.02 177 ILE C O 1
ATOM 9793 N N . SER C 1 178 ? 112.614 -16.456 16.175 1.00 16.50 178 SER C N 1
ATOM 9794 C CA . SER C 1 178 ? 112.003 -16.269 14.866 1.00 16.91 178 SER C CA 1
ATOM 9795 C C . SER C 1 178 ? 110.944 -17.322 14.581 1.00 17.43 178 SER C C 1
ATOM 9796 O O . SER C 1 178 ? 110.880 -18.363 15.245 1.00 17.91 178 SER C O 1
ATOM 9799 N N . LYS C 1 179 ? 110.109 -17.030 13.587 1.00 18.49 179 LYS C N 1
ATOM 9800 C CA . LYS C 1 179 ? 108.992 -17.893 13.217 1.00 26.11 179 LYS C CA 1
ATOM 9801 C C . LYS C 1 179 ? 109.466 -19.080 12.395 1.00 26.54 179 LYS C C 1
ATOM 9802 O O . LYS C 1 179 ? 108.775 -20.095 12.295 1.00 24.82 179 LYS C O 1
ATOM 9808 N N . SER C 1 180 ? 110.653 -18.958 11.815 1.00 22.16 180 SER C N 1
ATOM 9809 C CA . SER C 1 180 ? 111.176 -20.030 10.976 1.00 24.62 180 SER C CA 1
ATOM 9810 C C . SER C 1 180 ? 112.697 -20.062 10.971 1.00 23.14 180 SER C C 1
ATOM 9811 O O . SER C 1 180 ? 113.355 -19.152 11.471 1.00 23.77 180 SER C O 1
ATOM 9814 N N . ILE C 1 181 ? 113.249 -21.121 10.395 1.00 20.87 181 ILE C N 1
ATOM 9815 C CA . ILE C 1 181 ? 114.689 -21.302 10.367 1.00 21.78 181 ILE C CA 1
ATOM 9816 C C . ILE C 1 181 ? 115.363 -20.250 9.483 1.00 22.27 181 ILE C C 1
ATOM 9817 O O . ILE C 1 181 ? 114.962 -20.034 8.343 1.00 21.22 181 ILE C O 1
ATOM 9822 N N . MET C 1 182 ? 116.361 -19.573 10.043 1.00 21.06 182 MET C N 1
ATOM 9823 C CA . MET C 1 182 ? 117.096 -18.518 9.338 1.00 21.59 182 MET C CA 1
ATOM 9824 C C . MET C 1 182 ? 118.504 -18.925 8.927 1.00 23.52 182 MET C C 1
ATOM 9825 O O . MET C 1 182 ? 119.210 -18.135 8.303 1.00 21.22 182 MET C O 1
ATOM 9830 N N . HIS C 1 183 ? 118.937 -20.126 9.304 1.00 19.88 183 HIS C N 1
ATOM 9831 C CA . HIS C 1 183 ? 120.361 -20.442 9.233 1.00 20.02 183 HIS C CA 1
ATOM 9832 C C . HIS C 1 183 ? 120.688 -21.683 8.417 1.00 29.79 183 HIS C C 1
ATOM 9833 O O . HIS C 1 183 ? 119.828 -22.530 8.157 1.00 21.43 183 HIS C O 1
ATOM 9840 N N . GLY C 1 184 ? 121.951 -21.784 8.024 1.00 21.59 184 GLY C N 1
ATOM 9841 C CA . GLY C 1 184 ? 122.484 -23.017 7.478 1.00 25.50 184 GLY C CA 1
ATOM 9842 C C . GLY C 1 184 ? 123.485 -23.562 8.475 1.00 32.48 184 GLY C C 1
ATOM 9843 O O . GLY C 1 184 ? 123.984 -22.827 9.342 1.00 23.88 184 GLY C O 1
ATOM 9844 N N . THR C 1 185 ? 123.780 -24.851 8.378 1.00 29.83 185 THR C N 1
ATOM 9845 C CA . THR C 1 185 ? 124.735 -25.440 9.299 1.00 26.48 185 THR C CA 1
ATOM 9846 C C . THR C 1 185 ? 125.692 -26.297 8.483 1.00 33.98 185 THR C C 1
ATOM 9847 O O . THR C 1 185 ? 125.276 -26.909 7.502 1.00 33.01 185 THR C O 1
ATOM 9851 N N . PRO C 1 186 ? 126.980 -26.319 8.866 1.00 39.81 186 PRO C N 1
ATOM 9852 C CA . PRO C 1 186 ? 127.987 -27.108 8.146 1.00 45.76 186 PRO C CA 1
ATOM 9853 C C . PRO C 1 186 ? 127.579 -28.569 8.006 1.00 50.61 186 PRO C C 1
ATOM 9854 O O . PRO C 1 186 ? 127.165 -29.202 8.980 1.00 49.72 186 PRO C O 1
ATOM 9858 N N . GLY C 1 187 ? 127.686 -29.087 6.793 1.00 55.60 187 GLY C N 1
ATOM 9859 C CA . GLY C 1 187 ? 127.416 -30.485 6.529 1.00 63.65 187 GLY C CA 1
ATOM 9860 C C . GLY C 1 187 ? 125.998 -30.797 6.093 1.00 69.77 187 GLY C C 1
ATOM 9861 O O . GLY C 1 187 ? 125.776 -31.834 5.461 1.00 72.77 187 GLY C O 1
ATOM 9862 N N . GLU C 1 188 ? 125.036 -29.931 6.421 1.00 66.99 188 GLU C N 1
ATOM 9863 C CA . GLU C 1 188 ? 123.663 -30.167 5.976 1.00 64.74 188 GLU C CA 1
ATOM 9864 C C . GLU C 1 188 ? 123.675 -30.286 4.456 1.00 66.46 188 GLU C C 1
ATOM 9865 O O . GLU C 1 188 ? 124.387 -29.547 3.770 1.00 67.86 188 GLU C O 1
ATOM 9871 N N . GLU C 1 189 ? 122.906 -31.220 3.922 1.00 68.80 189 GLU C N 1
ATOM 9872 C CA . GLU C 1 189 ? 122.921 -31.425 2.480 1.00 75.54 189 GLU C CA 1
ATOM 9873 C C . GLU C 1 189 ? 121.840 -30.587 1.797 1.00 72.69 189 GLU C C 1
ATOM 9874 O O . GLU C 1 189 ? 121.987 -30.210 0.630 1.00 75.37 189 GLU C O 1
ATOM 9880 N N . GLU C 1 190 ? 120.755 -30.299 2.513 1.00 62.91 190 GLU C N 1
ATOM 9881 C CA . GLU C 1 190 ? 119.706 -29.471 1.933 1.00 54.55 190 GLU C CA 1
ATOM 9882 C C . GLU C 1 190 ? 119.375 -28.287 2.842 1.00 41.50 190 GLU C C 1
ATOM 9883 O O . GLU C 1 190 ? 119.442 -28.379 4.070 1.00 41.10 190 GLU C O 1
ATOM 9889 N N . SER C 1 191 ? 119.004 -27.177 2.209 1.00 37.46 191 SER C N 1
ATOM 9890 C CA . SER C 1 191 ? 118.637 -25.956 2.912 1.00 38.17 191 SER C CA 1
ATOM 9891 C C . SER C 1 191 ? 117.351 -26.117 3.719 1.00 31.17 191 SER C C 1
ATOM 9892 O O . SER C 1 191 ? 116.410 -26.763 3.262 1.00 28.28 191 SER C O 1
ATOM 9895 N N . ARG C 1 192 ? 117.298 -25.507 4.899 1.00 27.61 192 ARG C N 1
ATOM 9896 C CA . ARG C 1 192 ? 116.072 -25.515 5.693 1.00 29.38 192 ARG C CA 1
ATOM 9897 C C . ARG C 1 192 ? 115.526 -24.104 5.870 1.00 31.04 192 ARG C C 1
ATOM 9898 O O . ARG C 1 192 ? 114.657 -23.882 6.717 1.00 23.61 192 ARG C O 1
ATOM 9906 N N . LEU C 1 193 ? 116.050 -23.153 5.091 1.00 24.96 193 LEU C N 1
ATOM 9907 C CA . LEU C 1 193 ? 115.666 -21.747 5.234 1.00 24.56 193 LEU C CA 1
ATOM 9908 C C . LEU C 1 193 ? 114.163 -21.565 5.093 1.00 24.99 193 LEU C C 1
ATOM 9909 O O . LEU C 1 193 ? 113.561 -22.034 4.125 1.00 27.72 193 LEU C O 1
ATOM 9914 N N . ASN C 1 194 ? 113.582 -20.857 6.054 1.00 24.93 194 ASN C N 1
ATOM 9915 C CA . ASN C 1 194 ? 112.150 -20.561 6.097 1.00 25.60 194 ASN C CA 1
ATOM 9916 C C . ASN C 1 194 ? 111.279 -21.756 6.480 1.00 25.86 194 ASN C C 1
ATOM 9917 O O . ASN C 1 194 ? 110.057 -21.658 6.449 1.00 25.34 194 ASN C O 1
ATOM 9922 N N . ASP C 1 195 ? 111.887 -22.891 6.811 1.00 26.34 195 ASP C N 1
ATOM 9923 C CA . ASP C 1 195 ? 111.103 -23.994 7.366 1.00 30.88 195 ASP C CA 1
ATOM 9924 C C . ASP C 1 195 ? 110.589 -23.658 8.768 1.00 27.62 195 ASP C C 1
ATOM 9925 O O . ASP C 1 195 ? 111.325 -23.097 9.591 1.00 21.56 195 ASP C O 1
ATOM 9930 N N . ILE C 1 196 ? 109.339 -24.027 9.043 1.00 23.38 196 ILE C N 1
ATOM 9931 C CA . ILE C 1 196 ? 108.861 -24.076 10.427 1.00 22.09 196 ILE C CA 1
ATOM 9932 C C . ILE C 1 196 ? 109.651 -25.162 11.146 1.00 21.44 196 ILE C C 1
ATOM 9933 O O . ILE C 1 196 ? 109.935 -26.205 10.562 1.00 26.30 196 ILE C O 1
ATOM 9938 N N . ASN C 1 197 ? 110.006 -24.939 12.402 1.00 20.26 197 ASN C N 1
ATOM 9939 C CA . ASN C 1 197 ? 110.698 -25.976 13.157 1.00 20.10 197 ASN C CA 1
ATOM 9940 C C . ASN C 1 197 ? 110.274 -25.949 14.620 1.00 19.44 197 ASN C C 1
ATOM 9941 O O . ASN C 1 197 ? 110.798 -25.169 15.415 1.00 22.81 197 ASN C O 1
ATOM 9946 N N . ALA C 1 198 ? 109.321 -26.798 14.979 1.00 22.49 198 ALA C N 1
ATOM 9947 C CA . ALA C 1 198 ? 108.932 -26.900 16.381 1.00 20.36 198 ALA C CA 1
ATOM 9948 C C . ALA C 1 198 ? 109.983 -27.728 17.121 1.00 22.98 198 ALA C C 1
ATOM 9949 O O . ALA C 1 198 ? 110.718 -28.509 16.507 1.00 18.86 198 ALA C O 1
ATOM 9951 N N . SER C 1 199 ? 110.060 -27.558 18.435 1.00 19.24 199 SER C N 1
ATOM 9952 C CA . SER C 1 199 ? 111.026 -28.308 19.213 1.00 18.94 199 SER C CA 1
ATOM 9953 C C . SER C 1 199 ? 110.672 -28.350 20.684 1.00 19.30 199 SER C C 1
ATOM 9954 O O . SER C 1 199 ? 109.894 -27.523 21.176 1.00 18.20 199 SER C O 1
ATOM 9957 N N . LEU C 1 200 ? 111.293 -29.291 21.391 1.00 19.64 200 LEU C N 1
ATOM 9958 C CA . LEU C 1 200 ? 111.242 -29.300 22.850 1.00 19.60 200 LEU C CA 1
ATOM 9959 C C . LEU C 1 200 ? 112.162 -28.203 23.367 1.00 19.05 200 LEU C C 1
ATOM 9960 O O . LEU C 1 200 ? 113.375 -28.256 23.168 1.00 21.44 200 LEU C O 1
ATOM 9965 N N . ASN C 1 201 ? 111.571 -27.197 23.996 1.00 18.40 201 ASN C N 1
ATOM 9966 C CA . ASN C 1 201 ? 112.323 -26.149 24.678 1.00 20.68 201 ASN C CA 1
ATOM 9967 C C . ASN C 1 201 ? 111.580 -25.817 25.960 1.00 19.15 201 ASN C C 1
ATOM 9968 O O . ASN C 1 201 ? 110.744 -24.902 25.983 1.00 18.99 201 ASN C O 1
ATOM 9973 N N . GLY C 1 202 ? 111.867 -26.583 27.013 1.00 16.33 202 GLY C N 1
ATOM 9974 C CA . GLY C 1 202 ? 111.065 -26.531 28.226 1.00 20.49 202 GLY C CA 1
ATOM 9975 C C . GLY C 1 202 ? 109.791 -27.342 28.048 1.00 23.25 202 GLY C C 1
ATOM 9976 O O . GLY C 1 202 ? 109.437 -28.169 28.888 1.00 23.27 202 GLY C O 1
ATOM 9977 N N . MET C 1 203 ? 109.086 -27.077 26.951 1.00 20.57 203 MET C N 1
ATOM 9978 C CA . MET C 1 203 ? 107.899 -27.842 26.556 1.00 21.26 203 MET C CA 1
ATOM 9979 C C . MET C 1 203 ? 107.893 -27.895 25.030 1.00 20.95 203 MET C C 1
ATOM 9980 O O . MET C 1 203 ? 108.604 -27.114 24.401 1.00 19.39 203 MET C O 1
ATOM 9985 N N . PRO C 1 204 ? 107.066 -28.776 24.432 1.00 22.95 204 PRO C N 1
ATOM 9986 C CA . PRO C 1 204 ? 106.922 -28.725 22.976 1.00 21.28 204 PRO C CA 1
ATOM 9987 C C . PRO C 1 204 ? 106.419 -27.351 22.571 1.00 21.28 204 PRO C C 1
ATOM 9988 O O . PRO C 1 204 ? 105.510 -26.826 23.189 1.00 20.62 204 PRO C O 1
ATOM 9992 N N . GLN C 1 205 ? 107.008 -26.786 21.525 1.00 17.79 205 GLN C N 1
ATOM 9993 C CA . GLN C 1 205 ? 106.816 -25.381 21.213 1.00 18.22 205 GLN C CA 1
ATOM 9994 C C . GLN C 1 205 ? 107.242 -25.119 19.761 1.00 17.60 205 GLN C C 1
ATOM 9995 O O . GLN C 1 205 ? 108.149 -25.782 19.275 1.00 20.61 205 GLN C O 1
ATOM 10001 N N . PRO C 1 206 ? 106.593 -24.153 19.072 1.00 17.94 206 PRO C N 1
ATOM 10002 C CA . PRO C 1 206 ? 106.698 -24.012 17.604 1.00 20.53 206 PRO C CA 1
ATOM 10003 C C . PRO C 1 206 ? 107.708 -22.981 17.055 1.00 18.43 206 PRO C C 1
ATOM 10004 O O . PRO C 1 206 ? 107.831 -22.883 15.836 1.00 19.25 206 PRO C O 1
ATOM 10008 N N . LEU C 1 207 ? 108.389 -22.222 17.905 1.00 17.05 207 LEU C N 1
ATOM 10009 C CA . LEU C 1 207 ? 109.289 -21.158 17.433 1.00 22.61 207 LEU C CA 1
ATOM 10010 C C . LEU C 1 207 ? 110.753 -21.614 17.365 1.00 17.72 207 LEU C C 1
ATOM 10011 O O . LEU C 1 207 ? 111.149 -22.582 18.027 1.00 16.78 207 LEU C O 1
ATOM 10016 N N . CYS C 1 208 ? 111.549 -20.887 16.586 1.00 16.12 208 CYS C N 1
ATOM 10017 C CA . CYS C 1 208 ? 112.983 -21.126 16.462 1.00 18.24 208 CYS C CA 1
ATOM 10018 C C . CYS C 1 208 ? 113.776 -20.205 17.381 1.00 21.63 208 CYS C C 1
ATOM 10019 O O . CYS C 1 208 ? 113.617 -18.987 17.330 1.00 20.18 208 CYS C O 1
ATOM 10022 N N . TYR C 1 209 ? 114.665 -20.783 18.171 1.00 14.43 209 TYR C N 1
ATOM 10023 C CA . TYR C 1 209 ? 115.437 -20.004 19.133 1.00 13.77 209 TYR C CA 1
ATOM 10024 C C . TYR C 1 209 ? 116.913 -19.963 18.759 1.00 18.11 209 TYR C C 1
ATOM 10025 O O . TYR C 1 209 ? 117.507 -21.003 18.463 1.00 18.07 209 TYR C O 1
ATOM 10034 N N . TYR C 1 210 ? 117.494 -18.760 18.786 1.00 15.69 210 TYR C N 1
ATOM 10035 C CA . TYR C 1 210 ? 118.933 -18.593 18.593 1.00 14.10 210 TYR C CA 1
ATOM 10036 C C . TYR C 1 210 ? 119.502 -17.916 19.829 1.00 16.39 210 TYR C C 1
ATOM 10037 O O . TYR C 1 210 ? 118.859 -17.034 20.399 1.00 16.90 210 TYR C O 1
ATOM 10046 N N . ILE C 1 211 ? 120.711 -18.291 20.237 1.00 14.02 211 ILE C N 1
ATOM 10047 C CA . ILE C 1 211 ? 121.295 -17.648 21.409 1.00 14.56 211 ILE C CA 1
ATOM 10048 C C . ILE C 1 211 ? 122.713 -17.193 21.122 1.00 17.41 211 ILE C C 1
ATOM 10049 O O . ILE C 1 211 ? 123.398 -17.749 20.268 1.00 16.10 211 ILE C O 1
ATOM 10054 N N . HIS C 1 212 ? 123.139 -16.150 21.822 1.00 14.59 212 HIS C N 1
ATOM 10055 C CA . HIS C 1 212 ? 124.462 -15.588 21.589 1.00 15.96 212 HIS C CA 1
ATOM 10056 C C . HIS C 1 212 ? 125.028 -15.055 22.902 1.00 17.18 212 HIS C C 1
ATOM 10057 O O . HIS C 1 212 ? 124.543 -14.048 23.430 1.00 17.34 212 HIS C O 1
ATOM 10064 N N . PRO C 1 213 ? 126.047 -15.738 23.436 1.00 14.78 213 PRO C N 1
ATOM 10065 C CA . PRO C 1 213 ? 126.684 -15.292 24.679 1.00 16.62 213 PRO C CA 1
ATOM 10066 C C . PRO C 1 213 ? 127.532 -14.061 24.406 1.00 18.05 213 PRO C C 1
ATOM 10067 O O . PRO C 1 213 ? 128.108 -13.943 23.313 1.00 18.88 213 PRO C O 1
ATOM 10071 N N . PHE C 1 214 ? 127.606 -13.141 25.360 1.00 13.32 214 PHE C N 1
ATOM 10072 C CA . PHE C 1 214 ? 128.424 -11.954 25.147 1.00 16.13 214 PHE C CA 1
ATOM 10073 C C . PHE C 1 214 ? 128.857 -11.339 26.465 1.00 21.55 214 PHE C C 1
ATOM 10074 O O . PHE C 1 214 ? 128.261 -11.606 27.517 1.00 19.64 214 PHE C O 1
ATOM 10082 N N . TYR C 1 215 ? 129.916 -10.536 26.387 1.00 19.09 215 TYR C N 1
ATOM 10083 C CA . TYR C 1 215 ? 130.448 -9.782 27.507 1.00 19.61 215 TYR C CA 1
ATOM 10084 C C . TYR C 1 215 ? 130.191 -8.292 27.297 1.00 21.50 215 TYR C C 1
ATOM 10085 O O . TYR C 1 215 ? 129.938 -7.850 26.180 1.00 21.24 215 TYR C O 1
ATOM 10094 N N . LYS C 1 216 ? 130.309 -7.515 28.366 1.00 25.70 216 LYS C N 1
ATOM 10095 C CA . LYS C 1 216 ? 129.944 -6.101 28.325 1.00 23.87 216 LYS C CA 1
ATOM 10096 C C . LYS C 1 216 ? 130.829 -5.278 27.383 1.00 24.16 216 LYS C C 1
ATOM 10097 O O . LYS C 1 216 ? 130.406 -4.238 26.890 1.00 29.96 216 LYS C O 1
ATOM 10103 N N . ASP C 1 217 ? 132.047 -5.735 27.116 1.00 23.02 217 ASP C N 1
ATOM 10104 C CA . ASP C 1 217 ? 132.896 -5.018 26.177 1.00 25.69 217 ASP C CA 1
ATOM 10105 C C . ASP C 1 217 ? 132.612 -5.452 24.742 1.00 24.71 217 ASP C C 1
ATOM 10106 O O . ASP C 1 217 ? 133.320 -5.062 23.823 1.00 25.08 217 ASP C O 1
ATOM 10111 N N . GLY C 1 218 ? 131.596 -6.286 24.549 1.00 25.38 218 GLY C N 1
ATOM 10112 C CA . GLY C 1 218 ? 131.219 -6.691 23.203 1.00 24.70 218 GLY C CA 1
ATOM 10113 C C . GLY C 1 218 ? 131.924 -7.936 22.690 1.00 26.96 218 GLY C C 1
ATOM 10114 O O . GLY C 1 218 ? 131.596 -8.458 21.626 1.00 26.22 218 GLY C O 1
ATOM 10115 N N . LYS C 1 219 ? 132.881 -8.435 23.457 1.00 21.17 219 LYS C N 1
ATOM 10116 C CA . LYS C 1 219 ? 133.536 -9.683 23.099 1.00 20.49 219 LYS C CA 1
ATOM 10117 C C . LYS C 1 219 ? 132.581 -10.847 23.377 1.00 21.33 219 LYS C C 1
ATOM 10118 O O . LYS C 1 219 ? 131.591 -10.697 24.104 1.00 17.76 219 LYS C O 1
ATOM 10124 N N . VAL C 1 220 ? 132.881 -12.003 22.801 1.00 16.38 220 VAL C N 1
ATOM 10125 C CA . VAL C 1 220 ? 132.087 -13.202 23.039 1.00 20.03 220 VAL C CA 1
ATOM 10126 C C . VAL C 1 220 ? 133.034 -14.338 23.412 1.00 19.73 220 VAL C C 1
ATOM 10127 O O . VAL C 1 220 ? 134.183 -14.342 22.989 1.00 21.29 220 VAL C O 1
ATOM 10131 N N . PRO C 1 221 ? 132.571 -15.284 24.241 1.00 18.89 221 PRO C N 1
ATOM 10132 C CA . PRO C 1 221 ? 133.452 -16.395 24.616 1.00 20.78 221 PRO C CA 1
ATOM 10133 C C . PRO C 1 221 ? 133.755 -17.277 23.424 1.00 20.19 221 PRO C C 1
ATOM 10134 O O . PRO C 1 221 ? 132.936 -17.391 22.524 1.00 17.39 221 PRO C O 1
ATOM 10138 N N . LYS C 1 222 ? 134.932 -17.877 23.420 1.00 20.25 222 LYS C N 1
ATOM 10139 C CA . LYS C 1 222 ? 135.231 -18.944 22.483 1.00 18.62 222 LYS C CA 1
ATOM 10140 C C . LYS C 1 222 ? 134.281 -20.104 22.776 1.00 21.42 222 LYS C C 1
ATOM 10141 O O . LYS C 1 222 ? 134.252 -20.620 23.891 1.00 23.31 222 LYS C O 1
ATOM 10147 N N . THR C 1 223 ? 133.482 -20.495 21.789 1.00 21.62 223 THR C N 1
ATOM 10148 C CA . THR C 1 223 ? 132.409 -21.446 22.035 1.00 21.27 223 THR C CA 1
ATOM 10149 C C . THR C 1 223 ? 132.538 -22.674 21.147 1.00 21.56 223 THR C C 1
ATOM 10150 O O . THR C 1 223 ? 132.653 -22.566 19.916 1.00 22.01 223 THR C O 1
ATOM 10154 N N . TYR C 1 224 ? 132.542 -23.843 21.781 1.00 18.26 224 TYR C N 1
ATOM 10155 C CA . TYR C 1 224 ? 132.555 -25.103 21.051 1.00 20.39 224 TYR C CA 1
ATOM 10156 C C . TYR C 1 224 ? 131.197 -25.759 21.116 1.00 23.90 224 TYR C C 1
ATOM 10157 O O . TYR C 1 224 ? 130.507 -25.697 22.143 1.00 24.43 224 TYR C O 1
ATOM 10166 N N . ILE C 1 225 ? 130.797 -26.346 19.999 1.00 21.81 225 ILE C N 1
ATOM 10167 C CA . ILE C 1 225 ? 129.621 -27.194 19.977 1.00 19.22 225 ILE C CA 1
ATOM 10168 C C . ILE C 1 225 ? 130.159 -28.577 19.635 1.00 25.15 225 ILE C C 1
ATOM 10169 O O . ILE C 1 225 ? 130.684 -28.790 18.544 1.00 25.69 225 ILE C O 1
ATOM 10174 N N . GLY C 1 226 ? 130.091 -29.491 20.594 1.00 29.69 226 GLY C N 1
ATOM 10175 C CA . GLY C 1 226 ? 130.833 -30.733 20.481 1.00 27.56 226 GLY C CA 1
ATOM 10176 C C . GLY C 1 226 ? 132.301 -30.378 20.334 1.00 30.19 226 GLY C C 1
ATOM 10177 O O . GLY C 1 226 ? 132.829 -29.551 21.086 1.00 27.39 226 GLY C O 1
ATOM 10178 N N . ASP C 1 227 ? 132.941 -30.936 19.313 1.00 33.10 227 ASP C N 1
ATOM 10179 C CA . ASP C 1 227 ? 134.364 -30.712 19.086 1.00 38.38 227 ASP C CA 1
ATOM 10180 C C . ASP C 1 227 ? 134.657 -29.525 18.169 1.00 36.39 227 ASP C C 1
ATOM 10181 O O . ASP C 1 227 ? 135.816 -29.225 17.907 1.00 38.19 227 ASP C O 1
ATOM 10186 N N . ASN C 1 228 ? 133.619 -28.863 17.666 1.00 29.64 228 ASN C N 1
ATOM 10187 C CA . ASN C 1 228 ? 133.812 -27.812 16.665 1.00 28.25 228 ASN C CA 1
ATOM 10188 C C . ASN C 1 228 ? 133.699 -26.390 17.207 1.00 28.31 228 ASN C C 1
ATOM 10189 O O . ASN C 1 228 ? 132.761 -26.069 17.939 1.00 23.51 228 ASN C O 1
ATOM 10194 N N . ASN C 1 229 ? 134.665 -25.544 16.854 1.00 25.05 229 ASN C N 1
ATOM 10195 C CA . ASN C 1 229 ? 134.580 -24.124 17.191 1.00 26.11 229 ASN C CA 1
ATOM 10196 C C . ASN C 1 229 ? 133.397 -23.534 16.427 1.00 26.18 229 ASN C C 1
ATOM 10197 O O . ASN C 1 229 ? 133.285 -23.712 15.205 1.00 23.88 229 ASN C O 1
ATOM 10202 N N . ALA C 1 230 ? 132.491 -22.876 17.137 1.00 21.00 230 ALA C N 1
ATOM 10203 C CA . ALA C 1 230 ? 131.320 -22.281 16.493 1.00 20.14 230 ALA C CA 1
ATOM 10204 C C . ALA C 1 230 ? 131.659 -20.955 15.788 1.00 23.01 230 ALA C C 1
ATOM 10205 O O . ALA C 1 230 ? 130.818 -20.386 15.093 1.00 22.36 230 ALA C O 1
ATOM 10207 N N . ASN C 1 231 ? 132.885 -20.467 15.983 1.00 19.59 231 ASN C N 1
ATOM 10208 C CA . ASN C 1 231 ? 133.340 -19.210 15.369 1.00 21.92 231 ASN C CA 1
ATOM 10209 C C . ASN C 1 231 ? 132.357 -18.051 15.518 1.00 22.97 231 ASN C C 1
ATOM 10210 O O . ASN C 1 231 ? 132.022 -17.384 14.545 1.00 19.33 231 ASN C O 1
ATOM 10215 N N . LEU C 1 232 ? 131.888 -17.822 16.737 1.00 21.98 232 LEU C N 1
ATOM 10216 C CA . LEU C 1 232 ? 130.853 -16.819 16.992 1.00 21.53 232 LEU C CA 1
ATOM 10217 C C . LEU C 1 232 ? 131.235 -15.413 16.534 1.00 22.44 232 LEU C C 1
ATOM 10218 O O . LEU C 1 232 ? 132.367 -14.984 16.730 1.00 18.65 232 LEU C O 1
ATOM 10223 N N . SER C 1 233 ? 130.286 -14.695 15.936 1.00 18.05 233 SER C N 1
ATOM 10224 C CA . SER C 1 233 ? 130.497 -13.291 15.590 1.00 20.29 233 SER C CA 1
ATOM 10225 C C . SER C 1 233 ? 130.578 -12.436 16.857 1.00 19.80 233 SER C C 1
ATOM 10226 O O . SER C 1 233 ? 129.880 -12.704 17.827 1.00 22.46 233 SER C O 1
ATOM 10229 N N . PRO C 1 234 ? 131.438 -11.410 16.853 1.00 21.75 234 PRO C N 1
ATOM 10230 C CA . PRO C 1 234 ? 131.355 -10.398 17.919 1.00 22.82 234 PRO C CA 1
ATOM 10231 C C . PRO C 1 234 ? 129.945 -9.782 17.931 1.00 24.18 234 PRO C C 1
ATOM 10232 O O . PRO C 1 234 ? 129.378 -9.556 16.858 1.00 20.64 234 PRO C O 1
ATOM 10236 N N . ILE C 1 235 ? 129.401 -9.510 19.115 1.00 16.34 235 ILE C N 1
ATOM 10237 C CA . ILE C 1 235 ? 127.970 -9.250 19.256 1.00 17.80 235 ILE C CA 1
ATOM 10238 C C . ILE C 1 235 ? 127.506 -7.959 18.568 1.00 19.13 235 ILE C C 1
ATOM 10239 O O . ILE C 1 235 ? 126.417 -7.921 18.007 1.00 22.36 235 ILE C O 1
ATOM 10244 N N . VAL C 1 236 ? 128.321 -6.906 18.610 1.00 17.57 236 VAL C N 1
ATOM 10245 C CA . VAL C 1 236 ? 127.913 -5.641 18.010 1.00 17.89 236 VAL C CA 1
ATOM 10246 C C . VAL C 1 236 ? 127.828 -5.789 16.488 1.00 27.85 236 VAL C C 1
ATOM 10247 O O . VAL C 1 236 ? 126.822 -5.432 15.882 1.00 23.54 236 VAL C O 1
ATOM 10251 N N . ASN C 1 237 ? 128.866 -6.350 15.879 1.00 25.22 237 ASN C N 1
ATOM 10252 C CA . ASN C 1 237 ? 128.859 -6.570 14.432 1.00 32.53 237 ASN C CA 1
ATOM 10253 C C . ASN C 1 237 ? 127.692 -7.471 14.026 1.00 26.12 237 ASN C C 1
ATOM 10254 O O . ASN C 1 237 ? 127.083 -7.299 12.968 1.00 27.81 237 ASN C O 1
ATOM 10259 N N . MET C 1 238 ? 127.387 -8.432 14.879 1.00 21.82 238 MET C N 1
ATOM 10260 C CA . MET C 1 238 ? 126.300 -9.352 14.596 1.00 26.25 238 MET C CA 1
ATOM 10261 C C . MET C 1 238 ? 124.921 -8.666 14.577 1.00 27.79 238 MET C C 1
ATOM 10262 O O . MET C 1 238 ? 124.082 -8.969 13.726 1.00 25.53 238 MET C O 1
ATOM 10267 N N . LEU C 1 239 ? 124.680 -7.773 15.535 1.00 19.25 239 LEU C N 1
ATOM 10268 C CA . LEU C 1 239 ? 123.448 -6.988 15.557 1.00 24.52 239 LEU C CA 1
ATOM 10269 C C . LEU C 1 239 ? 123.339 -6.141 14.290 1.00 22.52 239 LEU C C 1
ATOM 10270 O O . LEU C 1 239 ? 122.269 -6.043 13.700 1.00 27.55 239 LEU C O 1
ATOM 10275 N N . THR C 1 240 ? 124.437 -5.506 13.884 1.00 22.70 240 THR C N 1
ATOM 10276 C CA . THR C 1 240 ? 124.425 -4.720 12.651 1.00 25.34 240 THR C CA 1
ATOM 10277 C C . THR C 1 240 ? 124.062 -5.609 11.461 1.00 33.09 240 THR C C 1
ATOM 10278 O O . THR C 1 240 ? 123.189 -5.265 10.658 1.00 29.66 240 THR C O 1
ATOM 10282 N N . ASN C 1 241 ? 124.709 -6.767 11.364 1.00 20.98 241 ASN C N 1
ATOM 10283 C CA . ASN C 1 241 ? 124.528 -7.621 10.191 1.00 31.86 241 ASN C CA 1
ATOM 10284 C C . ASN C 1 241 ? 123.166 -8.297 10.162 1.00 29.49 241 ASN C C 1
ATOM 10285 O O . ASN C 1 241 ? 122.527 -8.342 9.121 1.00 30.24 241 ASN C O 1
ATOM 10290 N N . ILE C 1 242 ? 122.707 -8.790 11.306 1.00 19.87 242 ILE C N 1
ATOM 10291 C CA . ILE C 1 242 ? 121.419 -9.466 11.350 1.00 28.35 242 ILE C CA 1
ATOM 10292 C C . ILE C 1 242 ? 120.292 -8.517 10.928 1.00 32.13 242 ILE C C 1
ATOM 10293 O O . ILE C 1 242 ? 119.432 -8.896 10.136 1.00 28.90 242 ILE C O 1
ATOM 10298 N N . PHE C 1 243 ? 120.316 -7.272 11.404 1.00 28.98 243 PHE C N 1
ATOM 10299 C CA . PHE C 1 243 ? 119.249 -6.326 11.072 1.00 24.86 243 PHE C CA 1
ATOM 10300 C C . PHE C 1 243 ? 119.403 -5.744 9.671 1.00 28.76 243 PHE C C 1
ATOM 10301 O O . PHE C 1 243 ? 118.474 -5.154 9.121 1.00 32.06 243 PHE C O 1
ATOM 10309 N N . SER C 1 244 ? 120.573 -5.937 9.082 1.00 28.39 244 SER C N 1
ATOM 10310 C CA . SER C 1 244 ? 120.806 -5.515 7.716 1.00 32.40 244 SER C CA 1
ATOM 10311 C C . SER C 1 244 ? 120.242 -6.529 6.722 1.00 37.19 244 SER C C 1
ATOM 10312 O O . SER C 1 244 ? 120.007 -6.197 5.564 1.00 37.78 244 SER C O 1
ATOM 10315 N N . GLN C 1 245 ? 120.043 -7.766 7.175 1.00 36.32 245 GLN C N 1
ATOM 10316 C CA . GLN C 1 245 ? 119.515 -8.830 6.317 1.00 39.37 245 GLN C CA 1
ATOM 10317 C C . GLN C 1 245 ? 117.987 -8.813 6.340 1.00 39.85 245 GLN C C 1
ATOM 10318 O O . GLN C 1 245 ? 117.369 -9.187 7.336 1.00 38.00 245 GLN C O 1
ATOM 10324 N N . LYS C 1 246 ? 117.389 -8.375 5.236 1.00 42.36 246 LYS C N 1
ATOM 10325 C CA . LYS C 1 246 ? 115.939 -8.209 5.130 1.00 50.26 246 LYS C CA 1
ATOM 10326 C C . LYS C 1 246 ? 115.170 -9.499 5.424 1.00 48.30 246 LYS C C 1
ATOM 10327 O O . LYS C 1 246 ? 114.173 -9.492 6.147 1.00 42.26 246 LYS C O 1
ATOM 10333 N N . SER C 1 247 ? 115.638 -10.600 4.845 1.00 48.63 247 SER C N 1
ATOM 10334 C CA . SER C 1 247 ? 115.074 -11.924 5.086 1.00 52.09 247 SER C CA 1
ATOM 10335 C C . SER C 1 247 ? 115.070 -12.300 6.575 1.00 47.39 247 SER C C 1
ATOM 10336 O O . SER C 1 247 ? 114.059 -12.760 7.113 1.00 44.67 247 SER C O 1
ATOM 10339 N N . ALA C 1 248 ? 116.207 -12.117 7.234 1.00 41.43 248 ALA C N 1
ATOM 10340 C CA . ALA C 1 248 ? 116.315 -12.434 8.650 1.00 39.40 248 ALA C CA 1
ATOM 10341 C C . ALA C 1 248 ? 115.331 -11.621 9.483 1.00 42.69 248 ALA C C 1
ATOM 10342 O O . ALA C 1 248 ? 114.537 -12.180 10.233 1.00 39.21 248 ALA C O 1
ATOM 10344 N N . VAL C 1 249 ? 115.379 -10.300 9.341 1.00 43.75 249 VAL C N 1
ATOM 10345 C CA . VAL C 1 249 ? 114.616 -9.423 10.222 1.00 47.28 249 VAL C CA 1
ATOM 10346 C C . VAL C 1 249 ? 113.096 -9.607 10.132 1.00 44.05 249 VAL C C 1
ATOM 10347 O O . VAL C 1 249 ? 112.410 -9.560 11.152 1.00 37.38 249 VAL C O 1
ATOM 10351 N N . ASN C 1 250 ? 112.573 -9.852 8.934 1.00 39.88 250 ASN C N 1
ATOM 10352 C CA . ASN C 1 250 ? 111.124 -9.941 8.765 1.00 51.22 250 ASN C CA 1
ATOM 10353 C C . ASN C 1 250 ? 110.512 -11.174 9.455 1.00 45.96 250 ASN C C 1
ATOM 10354 O O . ASN C 1 250 ? 109.298 -11.272 9.611 1.00 43.11 250 ASN C O 1
ATOM 10359 N N . ASP C 1 251 ? 111.368 -12.099 9.882 1.00 37.95 251 ASP C N 1
ATOM 10360 C CA . ASP C 1 251 ? 110.930 -13.350 10.496 1.00 36.53 251 ASP C CA 1
ATOM 10361 C C . ASP C 1 251 ? 111.129 -13.349 12.020 1.00 30.19 251 ASP C C 1
ATOM 10362 O O . ASP C 1 251 ? 110.644 -14.238 12.729 1.00 24.49 251 ASP C O 1
ATOM 10367 N N . ILE C 1 252 ? 111.876 -12.368 12.515 1.00 24.27 252 ILE C N 1
ATOM 10368 C CA . ILE C 1 252 ? 112.205 -12.294 13.941 1.00 21.85 252 ILE C CA 1
ATOM 10369 C C . ILE C 1 252 ? 111.053 -11.714 14.749 1.00 25.71 252 ILE C C 1
ATOM 10370 O O . ILE C 1 252 ? 110.518 -10.653 14.419 1.00 25.58 252 ILE C O 1
ATOM 10375 N N . VAL C 1 253 ? 110.651 -12.408 15.803 1.00 22.08 253 VAL C N 1
ATOM 10376 C CA . VAL C 1 253 ? 109.506 -11.923 16.573 1.00 22.94 253 VAL C CA 1
ATOM 10377 C C . VAL C 1 253 ? 109.870 -11.383 17.958 1.00 25.52 253 VAL C C 1
ATOM 10378 O O . VAL C 1 253 ? 109.065 -10.701 18.573 1.00 23.36 253 VAL C O 1
ATOM 10382 N N . ASN C 1 254 ? 111.048 -11.712 18.478 1.00 17.78 254 ASN C N 1
ATOM 10383 C CA . ASN C 1 254 ? 111.482 -11.078 19.716 1.00 20.53 254 ASN C CA 1
ATOM 10384 C C . ASN C 1 254 ? 112.978 -11.207 19.896 1.00 18.18 254 ASN C C 1
ATOM 10385 O O . ASN C 1 254 ? 113.606 -12.093 19.330 1.00 17.92 254 ASN C O 1
ATOM 10390 N N . MET C 1 255 ? 113.530 -10.305 20.697 1.00 16.36 255 MET C N 1
ATOM 10391 C CA . MET C 1 255 ? 114.944 -10.292 21.043 1.00 15.66 255 MET C CA 1
ATOM 10392 C C . MET C 1 255 ? 115.046 -9.786 22.477 1.00 16.06 255 MET C C 1
ATOM 10393 O O . MET C 1 255 ? 114.483 -8.743 22.802 1.00 19.94 255 MET C O 1
ATOM 10398 N N . TYR C 1 256 ? 115.756 -10.515 23.334 1.00 14.07 256 TYR C N 1
ATOM 10399 C CA . TYR C 1 256 ? 115.945 -10.068 24.710 1.00 14.62 256 TYR C CA 1
ATOM 10400 C C . TYR C 1 256 ? 117.269 -10.591 25.261 1.00 13.01 256 TYR C C 1
ATOM 10401 O O . TYR C 1 256 ? 117.911 -11.459 24.657 1.00 12.62 256 TYR C O 1
ATOM 10410 N N . VAL C 1 257 ? 117.699 -10.035 26.388 1.00 12.95 257 VAL C N 1
ATOM 10411 C CA . VAL C 1 257 ? 118.907 -10.528 27.027 1.00 13.87 257 VAL C CA 1
ATOM 10412 C C . VAL C 1 257 ? 118.520 -11.178 28.349 1.00 15.46 257 VAL C C 1
ATOM 10413 O O . VAL C 1 257 ? 117.555 -10.756 28.980 1.00 14.47 257 VAL C O 1
ATOM 10417 N N . THR C 1 258 ? 119.248 -12.228 28.745 1.00 14.26 258 THR C N 1
ATOM 10418 C CA . THR C 1 258 ? 118.947 -12.925 29.989 1.00 15.61 258 THR C CA 1
ATOM 10419 C C . THR C 1 258 ? 120.227 -13.430 30.646 1.00 16.75 258 THR C C 1
ATOM 10420 O O . THR C 1 258 ? 121.216 -13.727 29.966 1.00 13.90 258 THR C O 1
ATOM 10424 N N . ASP C 1 259 ? 120.200 -13.493 31.976 1.00 13.90 259 ASP C N 1
ATOM 10425 C CA . ASP C 1 259 ? 121.318 -13.969 32.790 1.00 13.36 259 ASP C CA 1
ATOM 10426 C C . ASP C 1 259 ? 121.396 -15.491 32.927 1.00 15.75 259 ASP C C 1
ATOM 10427 O O . ASP C 1 259 ? 122.401 -16.015 33.427 1.00 14.21 259 ASP C O 1
ATOM 10432 N N . TYR C 1 260 ? 120.330 -16.189 32.551 1.00 13.03 260 TYR C N 1
ATOM 10433 C CA . TYR C 1 260 ? 120.268 -17.645 32.767 1.00 14.38 260 TYR C CA 1
ATOM 10434 C C . TYR C 1 260 ? 119.259 -18.273 31.810 1.00 21.54 260 TYR C C 1
ATOM 10435 O O . TYR C 1 260 ? 118.119 -17.829 31.744 1.00 25.81 260 TYR C O 1
ATOM 10444 N N . ILE C 1 261 ? 119.657 -19.317 31.082 1.00 15.12 261 ILE C N 1
ATOM 10445 C CA . ILE C 1 261 ? 118.760 -19.873 30.071 1.00 15.27 261 ILE C CA 1
ATOM 10446 C C . ILE C 1 261 ? 118.109 -21.199 30.480 1.00 16.16 261 ILE C C 1
ATOM 10447 O O . ILE C 1 261 ? 117.495 -21.887 29.654 1.00 17.19 261 ILE C O 1
ATOM 10452 N N . GLY C 1 262 ? 118.207 -21.545 31.757 1.00 15.51 262 GLY C N 1
ATOM 10453 C CA . GLY C 1 262 ? 117.575 -22.755 32.253 1.00 13.48 262 GLY C CA 1
ATOM 10454 C C . GLY C 1 262 ? 118.528 -23.939 32.259 1.00 18.18 262 GLY C C 1
ATOM 10455 O O . GLY C 1 262 ? 118.106 -25.081 32.436 1.00 16.60 262 GLY C O 1
ATOM 10456 N N . LEU C 1 263 ? 119.814 -23.673 32.038 1.00 13.73 263 LEU C N 1
ATOM 10457 C CA . LEU C 1 263 ? 120.809 -24.752 32.002 1.00 14.25 263 LEU C CA 1
ATOM 10458 C C . LEU C 1 263 ? 122.100 -24.424 32.731 1.00 18.53 263 LEU C C 1
ATOM 10459 O O . LEU C 1 263 ? 122.629 -23.310 32.595 1.00 14.91 263 LEU C O 1
ATOM 10464 N N . LYS C 1 264 ? 122.634 -25.406 33.448 1.00 16.90 264 LYS C N 1
ATOM 10465 C CA . LYS C 1 264 ? 124.021 -25.347 33.889 1.00 22.54 264 LYS C CA 1
ATOM 10466 C C . LYS C 1 264 ? 124.914 -25.544 32.669 1.00 26.10 264 LYS C C 1
ATOM 10467 O O . LYS C 1 264 ? 124.719 -26.468 31.892 1.00 25.90 264 LYS C O 1
ATOM 10473 N N . LEU C 1 265 ? 125.864 -24.645 32.479 1.00 19.97 265 LEU C N 1
ATOM 10474 C CA . LEU C 1 265 ? 126.705 -24.693 31.292 1.00 22.24 265 LEU C CA 1
ATOM 10475 C C . LEU C 1 265 ? 128.143 -25.087 31.620 1.00 22.89 265 LEU C C 1
ATOM 10476 O O . LEU C 1 265 ? 128.666 -24.734 32.680 1.00 20.70 265 LEU C O 1
ATOM 10481 N N . ASP C 1 266 ? 128.785 -25.787 30.688 1.00 18.72 266 ASP C N 1
ATOM 10482 C CA . ASP C 1 266 ? 130.215 -26.079 30.770 1.00 22.44 266 ASP C CA 1
ATOM 10483 C C . ASP C 1 266 ? 130.977 -24.812 30.374 1.00 25.25 266 ASP C C 1
ATOM 10484 O O . ASP C 1 266 ? 131.327 -24.618 29.206 1.00 22.26 266 ASP C O 1
ATOM 10489 N N . TYR C 1 267 ? 131.227 -23.951 31.353 1.00 23.37 267 TYR C N 1
ATOM 10490 C CA . TYR C 1 267 ? 131.702 -22.600 31.071 1.00 22.76 267 TYR C CA 1
ATOM 10491 C C . TYR C 1 267 ? 132.855 -22.214 31.983 1.00 26.38 267 TYR C C 1
ATOM 10492 O O . TYR C 1 267 ? 132.777 -22.400 33.189 1.00 25.55 267 TYR C O 1
ATOM 10501 N N . LYS C 1 268 ? 133.940 -21.712 31.402 1.00 26.09 268 LYS C N 1
ATOM 10502 C CA . LYS C 1 268 ? 135.074 -21.228 32.188 1.00 25.69 268 LYS C CA 1
ATOM 10503 C C . LYS C 1 268 ? 135.169 -19.718 32.057 1.00 27.61 268 LYS C C 1
ATOM 10504 O O . LYS C 1 268 ? 135.590 -19.205 31.015 1.00 23.82 268 LYS C O 1
ATOM 10510 N N . ASN C 1 269 ? 134.788 -19.006 33.111 1.00 22.34 269 ASN C N 1
ATOM 10511 C CA . ASN C 1 269 ? 134.701 -17.557 33.034 1.00 25.20 269 ASN C CA 1
ATOM 10512 C C . ASN C 1 269 ? 136.067 -16.913 32.833 1.00 28.49 269 ASN C C 1
ATOM 10513 O O . ASN C 1 269 ? 136.207 -15.976 32.050 1.00 25.98 269 ASN C O 1
ATOM 10518 N N . GLY C 1 270 ? 137.069 -17.427 33.539 1.00 27.25 270 GLY C N 1
ATOM 10519 C CA . GLY C 1 270 ? 138.427 -16.924 33.433 1.00 32.87 270 GLY C CA 1
ATOM 10520 C C . GLY C 1 270 ? 138.999 -17.046 32.031 1.00 34.73 270 GLY C C 1
ATOM 10521 O O . GLY C 1 270 ? 139.569 -16.092 31.504 1.00 37.10 270 GLY C O 1
ATOM 10522 N N . ASP C 1 271 ? 138.845 -18.223 31.431 1.00 31.62 271 ASP C N 1
ATOM 10523 C CA . ASP C 1 271 ? 139.363 -18.482 30.092 1.00 31.16 271 ASP C CA 1
ATOM 10524 C C . ASP C 1 271 ? 138.439 -17.962 29.005 1.00 27.97 271 ASP C C 1
ATOM 10525 O O . ASP C 1 271 ? 138.829 -17.895 27.847 1.00 25.48 271 ASP C O 1
ATOM 10530 N N . LYS C 1 272 ? 137.236 -17.546 29.391 1.00 27.57 272 LYS C N 1
ATOM 10531 C CA . LYS C 1 272 ? 136.219 -17.117 28.431 1.00 24.51 272 LYS C CA 1
ATOM 10532 C C . LYS C 1 272 ? 135.993 -18.194 27.365 1.00 22.77 272 LYS C C 1
ATOM 10533 O O . LYS C 1 272 ? 136.129 -17.946 26.173 1.00 20.17 272 LYS C O 1
ATOM 10539 N N . GLU C 1 273 ? 135.631 -19.387 27.820 1.00 18.38 273 GLU C N 1
ATOM 10540 C CA . GLU C 1 273 ? 135.440 -20.549 26.962 1.00 22.28 273 GLU C CA 1
ATOM 10541 C C . GLU C 1 273 ? 134.164 -21.270 27.348 1.00 21.99 273 GLU C C 1
ATOM 10542 O O . GLU C 1 273 ? 133.928 -21.531 28.529 1.00 23.31 273 GLU C O 1
ATOM 10548 N N . LEU C 1 274 ? 133.364 -21.610 26.344 1.00 20.75 274 LEU C N 1
ATOM 10549 C CA . LEU C 1 274 ? 132.061 -22.236 26.535 1.00 18.69 274 LEU C CA 1
ATOM 10550 C C . LEU C 1 274 ? 131.976 -23.497 25.669 1.00 19.45 274 LEU C C 1
ATOM 10551 O O . LEU C 1 274 ? 132.354 -23.474 24.488 1.00 17.50 274 LEU C O 1
ATOM 10556 N N . LYS C 1 275 ? 131.557 -24.610 26.269 1.00 17.42 275 LYS C N 1
ATOM 10557 C CA . LYS C 1 275 ? 131.360 -25.842 25.511 1.00 21.87 275 LYS C CA 1
ATOM 10558 C C . LYS C 1 275 ? 129.893 -26.274 25.583 1.00 24.74 275 LYS C C 1
ATOM 10559 O O . LYS C 1 275 ? 129.330 -26.411 26.671 1.00 21.94 275 LYS C O 1
ATOM 10565 N N . LEU C 1 276 ? 129.277 -26.484 24.423 1.00 22.36 276 LEU C N 1
ATOM 10566 C CA . LEU C 1 276 ? 127.860 -26.830 24.357 1.00 18.69 276 LEU C CA 1
ATOM 10567 C C . LEU C 1 276 ? 127.626 -28.222 23.779 1.00 20.54 276 LEU C C 1
ATOM 10568 O O . LEU C 1 276 ? 128.389 -28.710 22.929 1.00 25.30 276 LEU C O 1
ATOM 10573 N N . ASP C 1 277 ? 126.565 -28.857 24.268 1.00 17.34 277 ASP C N 1
ATOM 10574 C CA . ASP C 1 277 ? 126.157 -30.204 23.858 1.00 19.43 277 ASP C CA 1
ATOM 10575 C C . ASP C 1 277 ? 125.685 -30.193 22.403 1.00 18.18 277 ASP C C 1
ATOM 10576 O O . ASP C 1 277 ? 124.753 -29.472 22.073 1.00 17.40 277 ASP C O 1
ATOM 10581 N N . LYS C 1 278 ? 126.307 -30.997 21.544 1.00 19.22 278 LYS C N 1
ATOM 10582 C CA . LYS C 1 278 ? 125.951 -30.983 20.124 1.00 23.86 278 LYS C CA 1
ATOM 10583 C C . LYS C 1 278 ? 124.561 -31.572 19.854 1.00 28.74 278 LYS C C 1
ATOM 10584 O O . LYS C 1 278 ? 124.001 -31.392 18.771 1.00 28.51 278 LYS C O 1
ATOM 10590 N N . ASP C 1 279 ? 123.989 -32.245 20.845 1.00 24.10 279 ASP C N 1
ATOM 10591 C CA . ASP C 1 279 ? 122.661 -32.817 20.684 1.00 25.54 279 ASP C CA 1
ATOM 10592 C C . ASP C 1 279 ? 121.600 -31.761 20.952 1.00 22.87 279 ASP C C 1
ATOM 10593 O O . ASP C 1 279 ? 120.449 -31.911 20.553 1.00 27.11 279 ASP C O 1
ATOM 10598 N N . MET C 1 280 ? 121.999 -30.680 21.612 1.00 17.56 280 MET C N 1
ATOM 10599 C CA . MET C 1 280 ? 121.056 -29.639 21.978 1.00 19.68 280 MET C CA 1
ATOM 10600 C C . MET C 1 280 ? 121.220 -28.360 21.151 1.00 19.88 280 MET C C 1
ATOM 10601 O O . MET C 1 280 ? 120.273 -27.587 21.008 1.00 18.02 280 MET C O 1
ATOM 10606 N N . PHE C 1 281 ? 122.415 -28.147 20.608 1.00 17.09 281 PHE C N 1
ATOM 10607 C CA . PHE C 1 281 ? 122.741 -26.900 19.907 1.00 15.87 281 PHE C CA 1
ATOM 10608 C C . PHE C 1 281 ? 123.461 -27.176 18.604 1.00 16.68 281 PHE C C 1
ATOM 10609 O O . PHE C 1 281 ? 124.120 -28.199 18.472 1.00 19.67 281 PHE C O 1
ATOM 10617 N N . GLU C 1 282 ? 123.384 -26.246 17.657 1.00 18.93 282 GLU C N 1
ATOM 10618 C CA . GLU C 1 282 ? 124.183 -26.384 16.457 1.00 18.81 282 GLU C CA 1
ATOM 10619 C C . GLU C 1 282 ? 124.645 -25.023 15.915 1.00 20.00 282 GLU C C 1
ATOM 10620 O O . GLU C 1 282 ? 124.052 -23.968 16.202 1.00 17.54 282 GLU C O 1
ATOM 10626 N N . GLN C 1 283 ? 125.745 -25.055 15.164 1.00 19.20 283 GLN C N 1
ATOM 10627 C CA . GLN C 1 283 ? 126.268 -23.862 14.513 1.00 20.46 283 GLN C CA 1
ATOM 10628 C C . GLN C 1 283 ? 125.221 -23.296 13.575 1.00 26.59 283 GLN C C 1
ATOM 10629 O O . GLN C 1 283 ? 124.617 -24.030 12.786 1.00 25.20 283 GLN C O 1
ATOM 10635 N N . ALA C 1 284 ? 125.017 -21.991 13.650 1.00 17.66 284 ALA C N 1
ATOM 10636 C CA . ALA C 1 284 ? 124.041 -21.333 12.803 1.00 17.82 284 ALA C CA 1
ATOM 10637 C C . ALA C 1 284 ? 124.720 -20.234 11.997 1.00 21.88 284 ALA C C 1
ATOM 10638 O O . ALA C 1 284 ? 125.155 -19.234 12.562 1.00 18.66 284 ALA C O 1
ATOM 10640 N N . GLY C 1 285 ? 124.846 -20.439 10.688 1.00 19.59 285 GLY C N 1
ATOM 10641 C CA . GLY C 1 285 ? 125.349 -19.414 9.786 1.00 20.24 285 GLY C CA 1
ATOM 10642 C C . GLY C 1 285 ? 124.177 -18.719 9.115 1.00 26.01 285 GLY C C 1
ATOM 10643 O O . GLY C 1 285 ? 123.398 -19.348 8.393 1.00 27.02 285 GLY C O 1
ATOM 10644 N N . ILE C 1 286 ? 124.039 -17.423 9.375 1.00 22.56 286 ILE C N 1
ATOM 10645 C CA . ILE C 1 286 ? 122.980 -16.612 8.786 1.00 20.81 286 ILE C CA 1
ATOM 10646 C C . ILE C 1 286 ? 123.616 -15.618 7.820 1.00 27.21 286 ILE C C 1
ATOM 10647 O O . ILE C 1 286 ? 124.397 -14.771 8.237 1.00 22.99 286 ILE C O 1
ATOM 10652 N N . ALA C 1 287 ? 123.336 -15.761 6.526 1.00 30.64 287 ALA C N 1
ATOM 10653 C CA . ALA C 1 287 ? 123.995 -14.939 5.510 1.00 37.29 287 ALA C CA 1
ATOM 10654 C C . ALA C 1 287 ? 123.068 -14.624 4.338 1.00 42.25 287 ALA C C 1
ATOM 10655 O O . ALA C 1 287 ? 122.185 -15.415 4.015 1.00 43.22 287 ALA C O 1
ATOM 10657 N N . ASP C 1 288 ? 123.268 -13.466 3.711 1.00 45.87 288 ASP C N 1
ATOM 10658 C CA . ASP C 1 288 ? 122.507 -13.104 2.513 1.00 47.31 288 ASP C CA 1
ATOM 10659 C C . ASP C 1 288 ? 123.412 -12.704 1.335 1.00 45.95 288 ASP C C 1
ATOM 10660 O O . ASP C 1 288 ? 122.923 -12.231 0.304 1.00 48.66 288 ASP C O 1
ATOM 10665 N N . ASP C 1 289 ? 124.724 -12.867 1.505 1.00 45.72 289 ASP C N 1
ATOM 10666 C CA . ASP C 1 289 ? 125.700 -12.612 0.432 1.00 57.53 289 ASP C CA 1
ATOM 10667 C C . ASP C 1 289 ? 125.860 -11.142 0.036 1.00 59.51 289 ASP C C 1
ATOM 10668 O O . ASP C 1 289 ? 126.473 -10.841 -0.992 1.00 61.55 289 ASP C O 1
ATOM 10673 N N . LYS C 1 290 ? 125.313 -10.232 0.837 1.00 55.97 290 LYS C N 1
ATOM 10674 C CA . LYS C 1 290 ? 125.419 -8.797 0.561 1.00 54.14 290 LYS C CA 1
ATOM 10675 C C . LYS C 1 290 ? 125.974 -8.077 1.775 1.00 48.53 290 LYS C C 1
ATOM 10676 O O . LYS C 1 290 ? 126.857 -7.222 1.663 1.00 45.91 290 LYS C O 1
ATOM 10682 N N . HIS C 1 291 ? 125.434 -8.432 2.935 1.00 38.44 291 HIS C N 1
ATOM 10683 C CA . HIS C 1 291 ? 125.868 -7.861 4.192 1.00 45.79 291 HIS C CA 1
ATOM 10684 C C . HIS C 1 291 ? 126.741 -8.902 4.878 1.00 44.99 291 HIS C C 1
ATOM 10685 O O . HIS C 1 291 ? 126.954 -9.994 4.345 1.00 42.01 291 HIS C O 1
ATOM 10692 N N . GLY C 1 292 ? 127.258 -8.565 6.050 1.00 40.74 292 GLY C N 1
ATOM 10693 C CA . GLY C 1 292 ? 128.132 -9.473 6.765 1.00 42.66 292 GLY C CA 1
ATOM 10694 C C . GLY C 1 292 ? 127.457 -10.741 7.253 1.00 37.97 292 GLY C C 1
ATOM 10695 O O . GLY C 1 292 ? 126.284 -10.715 7.648 1.00 33.75 292 GLY C O 1
ATOM 10696 N N . ASN C 1 293 ? 128.192 -11.852 7.200 1.00 31.79 293 ASN C N 1
ATOM 10697 C CA . ASN C 1 293 ? 127.712 -13.132 7.727 1.00 33.06 293 ASN C CA 1
ATOM 10698 C C . ASN C 1 293 ? 127.537 -13.052 9.227 1.00 32.60 293 ASN C C 1
ATOM 10699 O O . ASN C 1 293 ? 128.261 -12.326 9.908 1.00 30.41 293 ASN C O 1
ATOM 10704 N N . VAL C 1 294 ? 126.568 -13.798 9.737 1.00 27.98 294 VAL C N 1
ATOM 10705 C CA . VAL C 1 294 ? 126.371 -13.927 11.171 1.00 31.98 294 VAL C CA 1
ATOM 10706 C C . VAL C 1 294 ? 126.677 -15.362 11.556 1.00 32.71 294 VAL C C 1
ATOM 10707 O O . VAL C 1 294 ? 126.161 -16.291 10.933 1.00 28.61 294 VAL C O 1
ATOM 10711 N N . ASP C 1 295 ? 127.547 -15.556 12.539 1.00 24.33 295 ASP C N 1
ATOM 10712 C CA . ASP C 1 295 ? 127.771 -16.895 13.048 1.00 19.21 295 ASP C CA 1
ATOM 10713 C C . ASP C 1 295 ? 127.334 -16.967 14.500 1.00 18.64 295 ASP C C 1
ATOM 10714 O O . ASP C 1 295 ? 127.937 -16.340 15.371 1.00 18.56 295 ASP C O 1
ATOM 10719 N N . THR C 1 296 ? 126.263 -17.720 14.735 1.00 18.29 296 THR C N 1
ATOM 10720 C CA . THR C 1 296 ? 125.628 -17.762 16.041 1.00 19.53 296 THR C CA 1
ATOM 10721 C C . THR C 1 296 ? 125.266 -19.219 16.420 1.00 17.62 296 THR C C 1
ATOM 10722 O O . THR C 1 296 ? 125.826 -20.183 15.872 1.00 17.99 296 THR C O 1
ATOM 10726 N N . ILE C 1 297 ? 124.345 -19.376 17.361 1.00 17.17 297 ILE C N 1
ATOM 10727 C CA . ILE C 1 297 ? 123.964 -20.692 17.848 1.00 17.09 297 ILE C CA 1
ATOM 10728 C C . ILE C 1 297 ? 122.466 -20.920 17.713 1.00 16.92 297 ILE C C 1
ATOM 10729 O O . ILE C 1 297 ? 121.673 -20.119 18.198 1.00 18.70 297 ILE C O 1
ATOM 10734 N N . PHE C 1 298 ? 122.084 -22.012 17.062 1.00 17.22 298 PHE C N 1
ATOM 10735 C CA . PHE C 1 298 ? 120.688 -22.422 17.007 1.00 17.17 298 PHE C CA 1
ATOM 10736 C C . PHE C 1 298 ? 120.413 -23.446 18.106 1.00 17.03 298 PHE C C 1
ATOM 10737 O O . PHE C 1 298 ? 121.221 -24.356 18.314 1.00 17.24 298 PHE C O 1
ATOM 10745 N N . VAL C 1 299 ? 119.292 -23.286 18.804 1.00 16.74 299 VAL C N 1
ATOM 10746 C CA . VAL C 1 299 ? 118.874 -24.240 19.834 1.00 16.65 299 VAL C CA 1
ATOM 10747 C C . VAL C 1 299 ? 118.040 -25.354 19.213 1.00 22.73 299 VAL C C 1
ATOM 10748 O O . VAL C 1 299 ? 116.896 -25.127 18.808 1.00 20.09 299 VAL C O 1
ATOM 10752 N N . LYS C 1 300 ? 118.605 -26.553 19.106 1.00 17.48 300 LYS C N 1
ATOM 10753 C CA . LYS C 1 300 ? 117.837 -27.668 18.568 1.00 18.32 300 LYS C CA 1
ATOM 10754 C C . LYS C 1 300 ? 116.791 -28.153 19.563 1.00 17.92 300 LYS C C 1
ATOM 10755 O O . LYS C 1 300 ? 115.674 -28.467 19.188 1.00 19.39 300 LYS C O 1
ATOM 10761 N N . LYS C 1 301 ? 117.163 -28.248 20.830 1.00 17.60 301 LYS C N 1
ATOM 10762 C CA . LYS C 1 301 ? 116.212 -28.664 21.848 1.00 20.03 301 LYS C CA 1
ATOM 10763 C C . LYS C 1 301 ? 116.785 -28.481 23.245 1.00 22.30 301 LYS C C 1
ATOM 10764 O O . LYS C 1 301 ? 117.992 -28.592 23.447 1.00 22.28 301 LYS C O 1
ATOM 10770 N N . ILE C 1 302 ? 115.913 -28.128 24.181 1.00 18.88 302 ILE C N 1
ATOM 10771 C CA . ILE C 1 302 ? 116.219 -28.141 25.604 1.00 18.79 302 ILE C CA 1
ATOM 10772 C C . ILE C 1 302 ? 115.036 -28.794 26.303 1.00 21.74 302 ILE C C 1
ATOM 10773 O O . ILE C 1 302 ? 114.091 -28.112 26.690 1.00 24.25 302 ILE C O 1
ATOM 10778 N N . PRO C 1 303 ? 115.096 -30.114 26.488 1.00 19.94 303 PRO C N 1
ATOM 10779 C CA . PRO C 1 303 ? 113.914 -30.834 26.977 1.00 23.89 303 PRO C CA 1
ATOM 10780 C C . PRO C 1 303 ? 113.506 -30.414 28.391 1.00 25.33 303 PRO C C 1
ATOM 10781 O O . PRO C 1 303 ? 112.308 -30.272 28.648 1.00 28.66 303 PRO C O 1
ATOM 10785 N N . ASP C 1 304 ? 114.474 -30.197 29.275 1.00 16.85 304 ASP C N 1
ATOM 10786 C CA . ASP C 1 304 ? 114.164 -29.820 30.653 1.00 20.21 304 ASP C CA 1
ATOM 10787 C C . ASP C 1 304 ? 115.063 -28.687 31.088 1.00 15.45 304 ASP C C 1
ATOM 10788 O O . ASP C 1 304 ? 116.192 -28.589 30.630 1.00 18.30 304 ASP C O 1
ATOM 10793 N N . TYR C 1 305 ? 114.567 -27.830 31.973 1.00 14.98 305 TYR C N 1
ATOM 10794 C CA . TYR C 1 305 ? 115.432 -26.829 32.585 1.00 14.44 305 TYR C CA 1
ATOM 10795 C C . TYR C 1 305 ? 115.935 -27.380 33.914 1.00 19.76 305 TYR C C 1
ATOM 10796 O O . TYR C 1 305 ? 115.381 -28.343 34.432 1.00 22.75 305 TYR C O 1
ATOM 10805 N N . GLU C 1 306 ? 116.996 -26.791 34.446 1.00 17.05 306 GLU C N 1
ATOM 10806 C CA . GLU C 1 306 ? 117.576 -27.265 35.700 1.00 17.11 306 GLU C CA 1
ATOM 10807 C C . GLU C 1 306 ? 117.998 -26.084 36.553 1.00 18.65 306 GLU C C 1
ATOM 10808 O O . GLU C 1 306 ? 118.186 -24.973 36.046 1.00 14.55 306 GLU C O 1
ATOM 10814 N N . ALA C 1 307 ? 118.146 -26.325 37.852 1.00 15.78 307 ALA C N 1
ATOM 10815 C CA . ALA C 1 307 ? 118.528 -25.271 38.777 1.00 15.71 307 ALA C CA 1
ATOM 10816 C C . ALA C 1 307 ? 120.045 -25.181 38.870 1.00 19.89 307 ALA C C 1
ATOM 10817 O O . ALA C 1 307 ? 120.737 -26.190 38.774 1.00 20.69 307 ALA C O 1
ATOM 10819 N N . LEU C 1 308 ? 120.562 -23.962 38.980 1.00 16.48 308 LEU C N 1
ATOM 10820 C CA . LEU C 1 308 ? 121.982 -23.750 39.213 1.00 15.92 308 LEU C CA 1
ATOM 10821 C C . LEU C 1 308 ? 122.167 -23.226 40.630 1.00 19.42 308 LEU C C 1
ATOM 10822 O O . LEU C 1 308 ? 121.475 -22.294 41.027 1.00 15.51 308 LEU C O 1
ATOM 10827 N N . GLU C 1 309 ? 123.082 -23.813 41.398 1.00 18.63 309 GLU C N 1
ATOM 10828 C CA . GLU C 1 309 ? 123.270 -23.361 42.773 1.00 22.09 309 GLU C CA 1
ATOM 10829 C C . GLU C 1 309 ? 124.407 -22.359 42.892 1.00 19.17 309 GLU C C 1
ATOM 10830 O O . GLU C 1 309 ? 125.486 -22.562 42.346 1.00 20.46 309 GLU C O 1
ATOM 10836 N N . ILE C 1 310 ? 124.137 -21.269 43.599 1.00 17.01 310 ILE C N 1
ATOM 10837 C CA . ILE C 1 310 ? 125.152 -20.277 43.942 1.00 20.17 310 ILE C CA 1
ATOM 10838 C C . ILE C 1 310 ? 125.434 -20.380 45.431 1.00 21.00 310 ILE C C 1
ATOM 10839 O O . ILE C 1 310 ? 124.542 -20.128 46.239 1.00 18.56 310 ILE C O 1
ATOM 10844 N N . ASP C 1 311 ? 126.659 -20.758 45.796 1.00 17.19 311 ASP C N 1
ATOM 10845 C CA . ASP C 1 311 ? 127.048 -20.874 47.210 1.00 20.33 311 ASP C CA 1
ATOM 10846 C C . ASP C 1 311 ? 127.693 -19.570 47.677 1.00 23.27 311 ASP C C 1
ATOM 10847 O O . ASP C 1 311 ? 128.783 -19.238 47.222 1.00 23.02 311 ASP C O 1
ATOM 10852 N N . THR C 1 312 ? 127.034 -18.833 48.571 1.00 17.64 312 THR C N 1
ATOM 10853 C CA . THR C 1 312 ? 127.595 -17.569 49.056 1.00 18.69 312 THR C CA 1
ATOM 10854 C C . THR C 1 312 ? 128.395 -17.742 50.352 1.00 22.55 312 THR C C 1
ATOM 10855 O O . THR C 1 312 ? 128.965 -16.776 50.865 1.00 28.30 312 THR C O 1
ATOM 10859 N N . GLY C 1 313 ? 128.441 -18.965 50.878 1.00 20.95 313 GLY C N 1
ATOM 10860 C CA . GLY C 1 313 ? 129.219 -19.238 52.082 1.00 23.76 313 GLY C CA 1
ATOM 10861 C C . GLY C 1 313 ? 128.435 -19.068 53.386 1.00 20.52 313 GLY C C 1
ATOM 10862 O O . GLY C 1 313 ? 127.204 -18.932 53.374 1.00 16.10 313 GLY C O 1
ATOM 10863 N N . ASP C 1 314 ? 129.164 -19.082 54.504 1.00 15.72 314 ASP C N 1
ATOM 10864 C CA . ASP C 1 314 ? 128.605 -18.925 55.865 1.00 19.07 314 ASP C CA 1
ATOM 10865 C C . ASP C 1 314 ? 127.500 -17.855 55.912 1.00 19.24 314 ASP C C 1
ATOM 10866 O O . ASP C 1 314 ? 127.730 -16.687 55.581 1.00 16.48 314 ASP C O 1
ATOM 10871 N N . LYS C 1 315 ? 126.295 -18.254 56.310 1.00 17.35 315 LYS C N 1
ATOM 10872 C CA . LYS C 1 315 ? 125.159 -17.339 56.243 1.00 15.41 315 LYS C CA 1
ATOM 10873 C C . LYS C 1 315 ? 125.302 -16.192 57.247 1.00 14.81 315 LYS C C 1
ATOM 10874 O O . LYS C 1 315 ? 124.690 -15.139 57.073 1.00 16.96 315 LYS C O 1
ATOM 10880 N N . TRP C 1 316 ? 126.108 -16.401 58.287 1.00 12.15 316 TRP C N 1
ATOM 10881 C CA . TRP C 1 316 ? 126.364 -15.358 59.285 1.00 13.00 316 TRP C CA 1
ATOM 10882 C C . TRP C 1 316 ? 127.543 -14.463 58.906 1.00 16.62 316 TRP C C 1
ATOM 10883 O O . TRP C 1 316 ? 127.846 -13.499 59.611 1.00 18.26 316 TRP C O 1
ATOM 10894 N N . GLY C 1 317 ? 128.234 -14.796 57.820 1.00 16.87 317 GLY C N 1
ATOM 10895 C CA . GLY C 1 317 ? 129.383 -14.009 57.401 1.00 19.96 317 GLY C CA 1
ATOM 10896 C C . GLY C 1 317 ? 128.963 -12.573 57.119 1.00 25.33 317 GLY C C 1
ATOM 10897 O O . GLY C 1 317 ? 127.918 -12.350 56.516 1.00 28.63 317 GLY C O 1
ATOM 10898 N N . GLY C 1 318 ? 129.751 -11.603 57.578 1.00 23.60 318 GLY C N 1
ATOM 10899 C CA . GLY C 1 318 ? 129.455 -10.197 57.335 1.00 22.75 318 GLY C CA 1
ATOM 10900 C C . GLY C 1 318 ? 128.769 -9.458 58.477 1.00 24.51 318 GLY C C 1
ATOM 10901 O O . GLY C 1 318 ? 128.944 -8.246 58.622 1.00 23.62 318 GLY C O 1
ATOM 10902 N N . PHE C 1 319 ? 127.984 -10.164 59.287 1.00 18.38 319 PHE C N 1
ATOM 10903 C CA . PHE C 1 319 ? 127.340 -9.544 60.441 1.00 18.42 319 PHE C CA 1
ATOM 10904 C C . PHE C 1 319 ? 128.379 -9.326 61.522 1.00 22.71 319 PHE C C 1
ATOM 10905 O O . PHE C 1 319 ? 129.317 -10.100 61.622 1.00 24.38 319 PHE C O 1
ATOM 10913 N N . THR C 1 320 ? 128.238 -8.274 62.322 1.00 23.53 320 THR C N 1
ATOM 10914 C CA . THR C 1 320 ? 129.089 -8.157 63.507 1.00 27.69 320 THR C CA 1
ATOM 10915 C C . THR C 1 320 ? 128.588 -9.147 64.543 1.00 26.00 320 THR C C 1
ATOM 10916 O O . THR C 1 320 ? 127.383 -9.230 64.800 1.00 29.12 320 THR C O 1
ATOM 10920 N N . LYS C 1 321 ? 129.497 -9.929 65.118 1.00 23.88 321 LYS C N 1
ATOM 10921 C CA . LYS C 1 321 ? 129.074 -10.922 66.099 1.00 27.85 321 LYS C CA 1
ATOM 10922 C C . LYS C 1 321 ? 129.010 -10.293 67.487 1.00 34.97 321 LYS C C 1
ATOM 10923 O O . LYS C 1 321 ? 130.040 -9.973 68.083 1.00 40.36 321 LYS C O 1
ATOM 10929 N N . ASP C 1 322 ? 127.805 -10.125 68.013 1.00 28.28 322 ASP C N 1
ATOM 10930 C CA . ASP C 1 322 ? 127.660 -9.531 69.332 1.00 26.94 322 ASP C CA 1
ATOM 10931 C C . ASP C 1 322 ? 127.937 -10.577 70.395 1.00 23.21 322 ASP C C 1
ATOM 10932 O O . ASP C 1 322 ? 127.747 -11.766 70.163 1.00 21.83 322 ASP C O 1
ATOM 10937 N N . GLN C 1 323 ? 128.372 -10.132 71.564 1.00 20.09 323 GLN C N 1
ATOM 10938 C CA . GLN C 1 323 ? 128.496 -11.024 72.709 1.00 25.03 323 GLN C CA 1
ATOM 10939 C C . GLN C 1 323 ? 127.141 -11.681 73.010 1.00 24.64 323 GLN C C 1
ATOM 10940 O O . GLN C 1 323 ? 127.080 -12.851 73.398 1.00 20.68 323 GLN C O 1
ATOM 10946 N N . GLU C 1 324 ? 126.054 -10.929 72.818 1.00 17.24 324 GLU C N 1
ATOM 10947 C CA . GLU C 1 324 ? 124.711 -11.474 72.997 1.00 18.94 324 GLU C CA 1
ATOM 10948 C C . GLU C 1 324 ? 124.187 -12.024 71.678 1.00 20.18 324 GLU C C 1
ATOM 10949 O O . GLU C 1 324 ? 123.865 -11.266 70.772 1.00 16.29 324 GLU C O 1
ATOM 10955 N N . SER C 1 325 ? 124.105 -13.346 71.578 1.00 19.67 325 SER C N 1
ATOM 10956 C CA . SER C 1 325 ? 123.735 -13.982 70.318 1.00 20.33 325 SER C CA 1
ATOM 10957 C C . SER C 1 325 ? 122.325 -13.611 69.847 1.00 16.74 325 SER C C 1
ATOM 10958 O O . SER C 1 325 ? 122.037 -13.671 68.643 1.00 15.56 325 SER C O 1
ATOM 10961 N N . LYS C 1 326 ? 121.442 -13.215 70.766 1.00 12.49 326 LYS C N 1
ATOM 10962 C CA . LYS C 1 326 ? 120.081 -12.878 70.345 1.00 13.60 326 LYS C CA 1
ATOM 10963 C C . LYS C 1 326 ? 120.064 -11.683 69.378 1.00 14.74 326 LYS C C 1
ATOM 10964 O O . LYS C 1 326 ? 119.149 -11.522 68.564 1.00 12.62 326 LYS C O 1
ATOM 10970 N N . LEU C 1 327 ? 121.088 -10.851 69.465 1.00 11.45 327 LEU C N 1
ATOM 10971 C CA . LEU C 1 327 ? 121.179 -9.689 68.586 1.00 15.35 327 LEU C CA 1
ATOM 10972 C C . LEU C 1 327 ? 121.595 -10.089 67.165 1.00 18.83 327 LEU C C 1
ATOM 10973 O O . LEU C 1 327 ? 121.729 -9.224 66.298 1.00 20.59 327 LEU C O 1
ATOM 10978 N N . MET C 1 328 ? 121.800 -11.389 66.939 1.00 13.16 328 MET C N 1
ATOM 10979 C CA . MET C 1 328 ? 121.970 -11.920 65.579 1.00 13.80 328 MET C CA 1
ATOM 10980 C C . MET C 1 328 ? 120.624 -12.301 64.962 1.00 15.92 328 MET C C 1
ATOM 10981 O O . MET C 1 328 ? 120.549 -12.583 63.765 1.00 14.03 328 MET C O 1
ATOM 10986 N N . MET C 1 329 ? 119.571 -12.335 65.784 1.00 14.78 329 MET C N 1
ATOM 10987 C CA . MET C 1 329 ? 118.248 -12.753 65.329 1.00 10.61 329 MET C CA 1
ATOM 10988 C C . MET C 1 329 ? 117.467 -11.593 64.700 1.00 16.76 329 MET C C 1
ATOM 10989 O O . MET C 1 329 ? 117.714 -10.442 65.028 1.00 13.92 329 MET C O 1
ATOM 10994 N N . TYR C 1 330 ? 116.485 -11.899 63.852 1.00 11.78 330 TYR C N 1
ATOM 10995 C CA . TYR C 1 330 ? 115.475 -10.897 63.469 1.00 13.84 330 TYR C CA 1
ATOM 10996 C C . TYR C 1 330 ? 114.710 -10.469 64.730 1.00 15.33 330 TYR C C 1
ATOM 10997 O O . TYR C 1 330 ? 114.394 -11.325 65.543 1.00 16.95 330 TYR C O 1
ATOM 11006 N N . PRO C 1 331 ? 114.350 -9.175 64.878 1.00 18.99 331 PRO C N 1
ATOM 11007 C CA . PRO C 1 331 ? 114.428 -8.052 63.931 1.00 11.69 331 PRO C CA 1
ATOM 11008 C C . PRO C 1 331 ? 115.729 -7.258 64.007 1.00 14.47 331 PRO C C 1
ATOM 11009 O O . PRO C 1 331 ? 115.881 -6.269 63.299 1.00 17.12 331 PRO C O 1
ATOM 11013 N N . TYR C 1 332 ? 116.659 -7.693 64.842 1.00 11.12 332 TYR C N 1
ATOM 11014 C CA . TYR C 1 332 ? 117.909 -6.965 65.050 1.00 10.45 332 TYR C CA 1
ATOM 11015 C C . TYR C 1 332 ? 118.864 -7.053 63.853 1.00 16.13 332 TYR C C 1
ATOM 11016 O O . TYR C 1 332 ? 119.632 -6.128 63.596 1.00 17.48 332 TYR C O 1
ATOM 11025 N N . CYS C 1 333 ? 118.818 -8.179 63.146 1.00 13.80 333 CYS C N 1
ATOM 11026 C CA . CYS C 1 333 ? 119.575 -8.384 61.908 1.00 13.17 333 CYS C CA 1
ATOM 11027 C C . CYS C 1 333 ? 118.648 -8.983 60.869 1.00 18.74 333 CYS C C 1
ATOM 11028 O O . CYS C 1 333 ? 117.703 -9.695 61.212 1.00 16.96 333 CYS C O 1
ATOM 11031 N N . VAL C 1 334 ? 118.929 -8.726 59.599 1.00 15.48 334 VAL C N 1
ATOM 11032 C CA . VAL C 1 334 ? 118.154 -9.345 58.549 1.00 15.98 334 VAL C CA 1
ATOM 11033 C C . VAL C 1 334 ? 119.049 -9.508 57.323 1.00 16.50 334 VAL C C 1
ATOM 11034 O O . VAL C 1 334 ? 119.990 -8.736 57.119 1.00 11.21 334 VAL C O 1
ATOM 11038 N N . THR C 1 335 ? 118.791 -10.548 56.542 1.00 10.81 335 THR C N 1
ATOM 11039 C CA . THR C 1 335 ? 119.472 -10.726 55.253 1.00 10.14 335 THR C CA 1
ATOM 11040 C C . THR C 1 335 ? 118.493 -10.352 54.137 1.00 12.64 335 THR C C 1
ATOM 11041 O O . THR C 1 335 ? 117.408 -10.932 54.046 1.00 18.27 335 THR C O 1
ATOM 11045 N N . GLU C 1 336 ? 118.847 -9.391 53.294 1.00 12.94 336 GLU C N 1
ATOM 11046 C CA . GLU C 1 336 ? 117.973 -9.070 52.180 1.00 11.84 336 GLU C CA 1
ATOM 11047 C C . GLU C 1 336 ? 118.540 -9.577 50.846 1.00 15.91 336 GLU C C 1
ATOM 11048 O O . GLU C 1 336 ? 119.731 -9.444 50.552 1.00 16.90 336 GLU C O 1
ATOM 11054 N N . ILE C 1 337 ? 117.667 -10.136 50.023 1.00 11.16 337 ILE C N 1
ATOM 11055 C CA . ILE C 1 337 ? 118.068 -10.574 48.690 1.00 10.59 337 ILE C CA 1
ATOM 11056 C C . ILE C 1 337 ? 117.304 -9.721 47.703 1.00 13.20 337 ILE C C 1
ATOM 11057 O O . ILE C 1 337 ? 116.104 -9.543 47.845 1.00 12.57 337 ILE C O 1
ATOM 11062 N N . THR C 1 338 ? 118.005 -9.156 46.724 1.00 12.08 338 THR C N 1
ATOM 11063 C CA . THR C 1 338 ? 117.378 -8.203 45.809 1.00 13.69 338 THR C CA 1
ATOM 11064 C C . THR C 1 338 ? 118.055 -8.248 44.442 1.00 19.14 338 THR C C 1
ATOM 11065 O O . THR C 1 338 ? 119.208 -8.666 44.342 1.00 14.15 338 THR C O 1
ATOM 11069 N N . ASP C 1 339 ? 117.340 -7.840 43.388 1.00 15.28 339 ASP C N 1
ATOM 11070 C CA . ASP C 1 339 ? 117.968 -7.720 42.074 1.00 15.15 339 ASP C CA 1
ATOM 11071 C C . ASP C 1 339 ? 118.166 -6.257 41.720 1.00 18.75 339 ASP C C 1
ATOM 11072 O O . ASP C 1 339 ? 118.664 -5.932 40.642 1.00 15.88 339 ASP C O 1
ATOM 11077 N N . PHE C 1 340 ? 117.790 -5.391 42.656 1.00 12.72 340 PHE C N 1
ATOM 11078 C CA . PHE C 1 340 ? 117.773 -3.941 42.457 1.00 14.63 340 PHE C CA 1
ATOM 11079 C C . PHE C 1 340 ? 116.972 -3.534 41.228 1.00 23.08 340 PHE C C 1
ATOM 11080 O O . PHE C 1 340 ? 117.233 -2.483 40.637 1.00 21.53 340 PHE C O 1
ATOM 11088 N N . LYS C 1 341 ? 115.977 -4.347 40.876 1.00 21.63 341 LYS C N 1
ATOM 11089 C CA . LYS C 1 341 ? 115.080 -4.012 39.776 1.00 27.29 341 LYS C CA 1
ATOM 11090 C C . LYS C 1 341 ? 113.630 -4.030 40.234 1.00 29.23 341 LYS C C 1
ATOM 11091 O O . LYS C 1 341 ? 112.713 -3.981 39.422 1.00 31.95 341 LYS C O 1
ATOM 11097 N N . GLY C 1 342 ? 113.420 -4.053 41.542 1.00 22.80 342 GLY C N 1
ATOM 11098 C CA . GLY C 1 342 ? 112.067 -4.007 42.063 1.00 21.97 342 GLY C CA 1
ATOM 11099 C C . GLY C 1 342 ? 111.682 -5.274 42.793 1.00 21.81 342 GLY C C 1
ATOM 11100 O O . GLY C 1 342 ? 110.679 -5.299 43.488 1.00 22.77 342 GLY C O 1
ATOM 11101 N N . ASN C 1 343 ? 112.482 -6.326 42.648 1.00 17.43 343 ASN C N 1
ATOM 11102 C CA . ASN C 1 343 ? 112.211 -7.561 43.364 1.00 18.87 343 ASN C CA 1
ATOM 11103 C C . ASN C 1 343 ? 113.156 -7.722 44.557 1.00 19.44 343 ASN C C 1
ATOM 11104 O O . ASN C 1 343 ? 114.372 -7.669 44.407 1.00 14.87 343 ASN C O 1
ATOM 11109 N N . HIS C 1 344 ? 112.601 -7.957 45.740 1.00 21.67 344 HIS C N 1
ATOM 11110 C CA . HIS C 1 344 ? 113.436 -8.112 46.927 1.00 24.24 344 HIS C CA 1
ATOM 11111 C C . HIS C 1 344 ? 112.652 -8.805 48.025 1.00 26.09 344 HIS C C 1
ATOM 11112 O O . HIS C 1 344 ? 111.431 -8.714 48.077 1.00 24.16 344 HIS C O 1
ATOM 11119 N N . MET C 1 345 ? 113.368 -9.498 48.897 1.00 24.73 345 MET C N 1
ATOM 11120 C CA . MET C 1 345 ? 112.754 -10.173 50.028 1.00 26.78 345 MET C CA 1
ATOM 11121 C C . MET C 1 345 ? 113.703 -10.187 51.217 1.00 26.45 345 MET C C 1
ATOM 11122 O O . MET C 1 345 ? 114.919 -10.324 51.051 1.00 22.25 345 MET C O 1
ATOM 11127 N N . ASN C 1 346 ? 113.131 -10.053 52.410 1.00 19.04 346 ASN C N 1
ATOM 11128 C CA . ASN C 1 346 ? 113.886 -10.125 53.654 1.00 23.09 346 ASN C CA 1
ATOM 11129 C C . ASN C 1 346 ? 113.905 -11.552 54.170 1.00 24.11 346 ASN C C 1
ATOM 11130 O O . ASN C 1 346 ? 112.874 -12.209 54.203 1.00 27.50 346 ASN C O 1
ATOM 11135 N N . LEU C 1 347 ? 115.084 -12.047 54.528 1.00 19.04 347 LEU C N 1
ATOM 11136 C CA . LEU C 1 347 ? 115.192 -13.372 55.130 1.00 14.92 347 LEU C CA 1
ATOM 11137 C C . LEU C 1 347 ? 115.639 -13.259 56.578 1.00 17.72 347 LEU C C 1
ATOM 11138 O O . LEU C 1 347 ? 116.603 -12.543 56.882 1.00 14.22 347 LEU C O 1
ATOM 11143 N N . LYS C 1 348 ? 114.932 -13.956 57.463 1.00 14.90 348 LYS C N 1
ATOM 11144 C CA . LYS C 1 348 ? 115.394 -14.133 58.848 1.00 14.60 348 LYS C CA 1
ATOM 11145 C C . LYS C 1 348 ? 116.466 -15.198 58.858 1.00 11.86 348 LYS C C 1
ATOM 11146 O O . LYS C 1 348 ? 116.178 -16.386 58.720 1.00 13.06 348 LYS C O 1
ATOM 11152 N N . THR C 1 349 ? 117.709 -14.749 59.006 1.00 13.69 349 THR C N 1
ATOM 11153 C CA . THR C 1 349 ? 118.879 -15.584 58.767 1.00 14.32 349 THR C CA 1
ATOM 11154 C C . THR C 1 349 ? 118.841 -16.856 59.589 1.00 14.51 349 THR C C 1
ATOM 11155 O O . THR C 1 349 ? 119.240 -17.917 59.112 1.00 12.22 349 THR C O 1
ATOM 11159 N N . GLU C 1 350 ? 118.362 -16.745 60.827 1.00 10.48 350 GLU C N 1
ATOM 11160 C CA . GLU C 1 350 ? 118.277 -17.908 61.716 1.00 13.05 350 GLU C CA 1
ATOM 11161 C C . GLU C 1 350 ? 117.376 -19.012 61.146 1.00 15.34 350 GLU C C 1
ATOM 11162 O O . GLU C 1 350 ? 117.486 -20.165 61.547 1.00 14.34 350 GLU C O 1
ATOM 11168 N N . TYR C 1 351 ? 116.496 -18.663 60.208 1.00 11.68 351 TYR C N 1
ATOM 11169 C CA . TYR C 1 351 ? 115.531 -19.640 59.680 1.00 12.23 351 TYR C CA 1
ATOM 11170 C C . TYR C 1 351 ? 115.948 -20.208 58.319 1.00 14.32 351 TYR C C 1
ATOM 11171 O O . TYR C 1 351 ? 115.224 -21.004 57.712 1.00 13.06 351 TYR C O 1
ATOM 11180 N N . ILE C 1 352 ? 117.137 -19.830 57.860 1.00 13.80 352 ILE C N 1
ATOM 11181 C CA . ILE C 1 352 ? 117.776 -20.532 56.747 1.00 17.17 352 ILE C CA 1
ATOM 11182 C C . ILE C 1 352 ? 118.319 -21.856 57.277 1.00 15.28 352 ILE C C 1
ATOM 11183 O O . ILE C 1 352 ? 119.272 -21.865 58.061 1.00 15.25 352 ILE C O 1
ATOM 11188 N N . ASN C 1 353 ? 117.712 -22.970 56.873 1.00 10.51 353 ASN C N 1
ATOM 11189 C CA . ASN C 1 353 ? 118.060 -24.264 57.470 1.00 13.53 353 ASN C CA 1
ATOM 11190 C C . ASN C 1 353 ? 119.300 -24.880 56.820 1.00 15.42 353 ASN C C 1
ATOM 11191 O O . ASN C 1 353 ? 119.222 -25.878 56.114 1.00 16.05 353 ASN C O 1
ATOM 11196 N N . ASN C 1 354 ? 120.447 -24.284 57.111 1.00 16.40 354 ASN C N 1
ATOM 11197 C CA . ASN C 1 354 ? 121.716 -24.624 56.471 1.00 18.04 354 ASN C CA 1
ATOM 11198 C C . ASN C 1 354 ? 122.746 -23.719 57.110 1.00 18.14 354 ASN C C 1
ATOM 11199 O O . ASN C 1 354 ? 122.391 -22.612 57.504 1.00 15.26 354 ASN C O 1
ATOM 11204 N N . SER C 1 355 ? 123.996 -24.160 57.222 1.00 14.52 355 SER C N 1
ATOM 11205 C CA . SER C 1 355 ? 125.045 -23.278 57.760 1.00 21.88 355 SER C CA 1
ATOM 11206 C C . SER C 1 355 ? 125.449 -22.216 56.729 1.00 20.65 355 SER C C 1
ATOM 11207 O O . SER C 1 355 ? 125.979 -21.168 57.077 1.00 20.52 355 SER C O 1
ATOM 11210 N N . LYS C 1 356 ? 125.210 -22.506 55.456 1.00 14.78 356 LYS C N 1
ATOM 11211 C CA . LYS C 1 356 ? 125.556 -21.582 54.380 1.00 13.77 356 LYS C CA 1
ATOM 11212 C C . LYS C 1 356 ? 124.311 -20.988 53.722 1.00 15.98 356 LYS C C 1
ATOM 11213 O O . LYS C 1 356 ? 123.234 -21.589 53.733 1.00 14.59 356 LYS C O 1
ATOM 11219 N N . LEU C 1 357 ? 124.466 -19.802 53.145 1.00 11.20 357 LEU C N 1
ATOM 11220 C CA . LEU C 1 357 ? 123.396 -19.217 52.355 1.00 11.38 357 LEU C CA 1
ATOM 11221 C C . LEU C 1 357 ? 123.623 -19.648 50.906 1.00 13.50 357 LEU C C 1
ATOM 11222 O O . LEU C 1 357 ? 124.595 -19.227 50.268 1.00 15.18 357 LEU C O 1
ATOM 11227 N N . LYS C 1 358 ? 122.753 -20.524 50.417 1.00 13.65 358 LYS C N 1
ATOM 11228 C CA . LYS C 1 358 ? 122.829 -21.000 49.044 1.00 11.25 358 LYS C CA 1
ATOM 11229 C C . LYS C 1 358 ? 121.602 -20.534 48.270 1.00 13.04 358 LYS C C 1
ATOM 11230 O O . LYS C 1 358 ? 120.486 -20.556 48.781 1.00 12.42 358 LYS C O 1
ATOM 11236 N N . ILE C 1 359 ? 121.822 -20.089 47.040 1.00 11.97 359 ILE C N 1
ATOM 11237 C CA . ILE C 1 359 ? 120.755 -19.553 46.208 1.00 10.93 359 ILE C CA 1
ATOM 11238 C C . ILE C 1 359 ? 120.600 -20.449 44.984 1.00 15.23 359 ILE C C 1
ATOM 11239 O O . ILE C 1 359 ? 121.591 -20.813 44.352 1.00 15.09 359 ILE C O 1
ATOM 11244 N N . GLN C 1 360 ? 119.379 -20.862 44.679 1.00 11.65 360 GLN C N 1
ATOM 11245 C CA . GLN C 1 360 ? 119.167 -21.651 43.468 1.00 12.26 360 GLN C CA 1
ATOM 11246 C C . GLN C 1 360 ? 118.590 -20.752 42.382 1.00 15.21 360 GLN C C 1
ATOM 11247 O O . GLN C 1 360 ? 117.622 -20.034 42.611 1.00 17.10 360 GLN C O 1
ATOM 11253 N N . VAL C 1 361 ? 119.213 -20.786 41.207 1.00 12.63 361 VAL C N 1
ATOM 11254 C CA . VAL C 1 361 ? 118.764 -20.013 40.056 1.00 11.56 361 VAL C CA 1
ATOM 11255 C C . VAL C 1 361 ? 117.967 -20.900 39.116 1.00 12.61 361 VAL C C 1
ATOM 11256 O O . VAL C 1 361 ? 118.426 -21.983 38.763 1.00 14.24 361 VAL C O 1
ATOM 11260 N N . ARG C 1 362 ? 116.778 -20.463 38.717 1.00 11.77 362 ARG C N 1
ATOM 11261 C CA . ARG C 1 362 ? 116.028 -21.184 37.697 1.00 19.43 362 ARG C CA 1
ATOM 11262 C C . ARG C 1 362 ? 115.658 -20.227 36.594 1.00 16.44 362 ARG C C 1
ATOM 11263 O O . ARG C 1 362 ? 115.576 -19.023 36.810 1.00 14.35 362 ARG C O 1
ATOM 11271 N N . GLY C 1 363 ? 115.463 -20.754 35.399 1.00 13.73 363 GLY C N 1
ATOM 11272 C CA . GLY C 1 363 ? 115.204 -19.889 34.266 1.00 12.55 363 GLY C CA 1
ATOM 11273 C C . GLY C 1 363 ? 114.553 -20.618 33.124 1.00 16.61 363 GLY C C 1
ATOM 11274 O O . GLY C 1 363 ? 113.960 -21.678 33.303 1.00 17.21 363 GLY C O 1
ATOM 11275 N N . SER C 1 364 ? 114.701 -20.067 31.926 1.00 17.09 364 SER C N 1
ATOM 11276 C CA . SER C 1 364 ? 113.996 -20.600 30.786 1.00 15.66 364 SER C CA 1
ATOM 11277 C C . SER C 1 364 ? 114.517 -19.961 29.529 1.00 19.22 364 SER C C 1
ATOM 11278 O O . SER C 1 364 ? 115.268 -18.991 29.570 1.00 13.96 364 SER C O 1
ATOM 11281 N N . LEU C 1 365 ? 114.115 -20.530 28.412 1.00 13.99 365 LEU C N 1
ATOM 11282 C CA . LEU C 1 365 ? 114.390 -19.939 27.127 1.00 16.53 365 LEU C CA 1
ATOM 11283 C C . LEU C 1 365 ? 113.058 -19.856 26.406 1.00 16.42 365 LEU C C 1
ATOM 11284 O O . LEU C 1 365 ? 112.785 -20.618 25.481 1.00 17.13 365 LEU C O 1
ATOM 11289 N N . GLY C 1 366 ? 112.208 -18.957 26.886 1.00 16.20 366 GLY C N 1
ATOM 11290 C CA . GLY C 1 366 ? 110.867 -18.797 26.348 1.00 16.50 366 GLY C CA 1
ATOM 11291 C C . GLY C 1 366 ? 110.698 -17.463 25.633 1.00 17.85 366 GLY C C 1
ATOM 11292 O O . GLY C 1 366 ? 111.673 -16.828 25.246 1.00 18.38 366 GLY C O 1
ATOM 11293 N N . VAL C 1 367 ? 109.459 -17.022 25.484 1.00 16.88 367 VAL C N 1
ATOM 11294 C CA . VAL C 1 367 ? 109.168 -15.883 24.623 1.00 18.50 367 VAL C CA 1
ATOM 11295 C C . VAL C 1 367 ? 109.647 -14.544 25.181 1.00 19.34 367 VAL C C 1
ATOM 11296 O O . VAL C 1 367 ? 109.778 -13.579 24.433 1.00 24.61 367 VAL C O 1
ATOM 11300 N N . SER C 1 368 ? 109.918 -14.495 26.483 1.00 20.94 368 SER C N 1
ATOM 11301 C CA . SER C 1 368 ? 110.551 -13.337 27.104 1.00 22.41 368 SER C CA 1
ATOM 11302 C C . SER C 1 368 ? 111.351 -13.783 28.317 1.00 24.36 368 SER C C 1
ATOM 11303 O O . SER C 1 368 ? 111.180 -14.902 28.795 1.00 20.71 368 SER C O 1
ATOM 11306 N N . ASN C 1 369 ? 112.212 -12.894 28.806 1.00 14.18 369 ASN C N 1
ATOM 11307 C CA . ASN C 1 369 ? 113.114 -13.171 29.920 1.00 19.52 369 ASN C CA 1
ATOM 11308 C C . ASN C 1 369 ? 112.352 -13.587 31.179 1.00 20.98 369 ASN C C 1
ATOM 11309 O O . ASN C 1 369 ? 111.352 -12.972 31.541 1.00 20.53 369 ASN C O 1
ATOM 11314 N N . LYS C 1 370 ? 112.835 -14.619 31.852 1.00 17.04 370 LYS C N 1
ATOM 11315 C CA . LYS C 1 370 ? 112.285 -14.955 33.164 1.00 21.51 370 LYS C CA 1
ATOM 11316 C C . LYS C 1 370 ? 113.313 -15.745 33.942 1.00 19.44 370 LYS C C 1
ATOM 11317 O O . LYS C 1 370 ? 113.765 -16.792 33.491 1.00 19.04 370 LYS C O 1
ATOM 11323 N N . VAL C 1 371 ? 113.710 -15.208 35.091 1.00 13.68 371 VAL C N 1
ATOM 11324 C CA . VAL C 1 371 ? 114.717 -15.842 35.931 1.00 12.99 371 VAL C CA 1
ATOM 11325 C C . VAL C 1 371 ? 114.256 -15.775 37.390 1.00 20.01 371 VAL C C 1
ATOM 11326 O O . VAL C 1 371 ? 113.772 -14.735 37.846 1.00 18.20 371 VAL C O 1
ATOM 11330 N N . ALA C 1 372 ? 114.417 -16.873 38.122 1.00 13.21 372 ALA C N 1
ATOM 11331 C CA . ALA C 1 372 ? 114.002 -16.908 39.516 1.00 14.12 372 ALA C CA 1
ATOM 11332 C C . ALA C 1 372 ? 115.207 -17.163 40.392 1.00 15.99 372 ALA C C 1
ATOM 11333 O O . ALA C 1 372 ? 116.088 -17.949 40.016 1.00 14.64 372 ALA C O 1
ATOM 11335 N N . TYR C 1 373 ? 115.265 -16.488 41.540 1.00 11.88 373 TYR C N 1
ATOM 11336 C CA . TYR C 1 373 ? 116.308 -16.757 42.535 1.00 12.04 373 TYR C CA 1
ATOM 11337 C C . TYR C 1 373 ? 115.629 -17.240 43.818 1.00 14.89 373 TYR C C 1
ATOM 11338 O O . TYR C 1 373 ? 114.806 -16.533 44.406 1.00 14.41 373 TYR C O 1
ATOM 11347 N N . SER C 1 374 ? 115.975 -18.443 44.251 1.00 14.38 374 SER C N 1
ATOM 11348 C CA . SER C 1 374 ? 115.352 -19.036 45.433 1.00 15.06 374 SER C CA 1
ATOM 11349 C C . SER C 1 374 ? 116.356 -19.264 46.556 1.00 13.08 374 SER C C 1
ATOM 11350 O O . SER C 1 374 ? 117.554 -19.330 46.303 1.00 12.95 374 SER C O 1
ATOM 11353 N N . VAL C 1 375 ? 115.862 -19.389 47.784 1.00 10.43 375 VAL C N 1
ATOM 11354 C CA . VAL C 1 375 ? 116.673 -19.903 48.890 1.00 10.42 375 VAL C CA 1
ATOM 11355 C C . VAL C 1 375 ? 115.905 -21.090 49.444 1.00 15.10 375 VAL C C 1
ATOM 11356 O O . VAL C 1 375 ? 115.075 -20.944 50.351 1.00 12.53 375 VAL C O 1
ATOM 11360 N N . GLN C 1 376 ? 116.156 -22.270 48.877 1.00 12.84 376 GLN C N 1
ATOM 11361 C CA . GLN C 1 376 ? 115.306 -23.416 49.176 1.00 13.04 376 GLN C CA 1
ATOM 11362 C C . GLN C 1 376 ? 115.375 -23.834 50.637 1.00 17.30 376 GLN C C 1
ATOM 11363 O O . GLN C 1 376 ? 114.459 -24.481 51.130 1.00 12.68 376 GLN C O 1
ATOM 11369 N N . ASP C 1 377 ? 116.454 -23.474 51.329 1.00 13.00 377 ASP C N 1
ATOM 11370 C CA . ASP C 1 377 ? 116.591 -23.863 52.734 1.00 13.37 377 ASP C CA 1
ATOM 11371 C C . ASP C 1 377 ? 115.796 -22.954 53.694 1.00 13.72 377 ASP C C 1
ATOM 11372 O O . ASP C 1 377 ? 115.709 -23.239 54.899 1.00 13.36 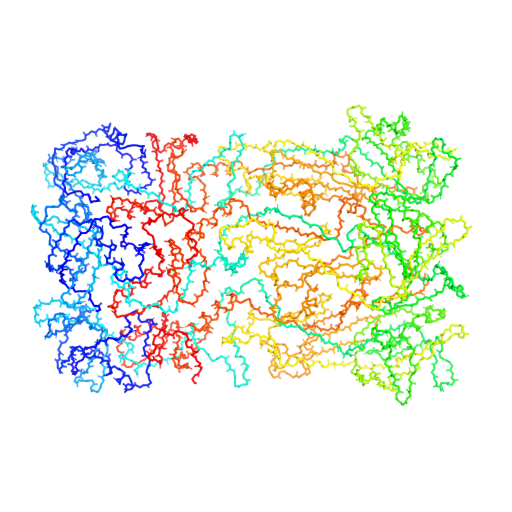377 ASP C O 1
ATOM 11377 N N . TYR C 1 378 ? 115.218 -21.870 53.178 1.00 12.47 378 TYR C N 1
ATOM 11378 C CA . TYR C 1 378 ? 114.503 -20.932 54.055 1.00 13.01 378 TYR C CA 1
ATOM 11379 C C . TYR C 1 378 ? 113.213 -21.548 54.573 1.00 15.87 378 TYR C C 1
ATOM 11380 O O . TYR C 1 378 ? 112.366 -21.963 53.790 1.00 11.32 378 TYR C O 1
ATOM 11389 N N . ASN C 1 379 ? 113.084 -21.612 55.899 1.00 13.35 379 ASN C N 1
ATOM 11390 C CA . ASN C 1 379 ? 111.908 -22.187 56.551 1.00 15.45 379 ASN C CA 1
ATOM 11391 C C . ASN C 1 379 ? 111.653 -23.646 56.214 1.00 18.13 379 ASN C C 1
ATOM 11392 O O . ASN C 1 379 ? 110.533 -24.119 56.313 1.00 15.52 379 ASN C O 1
ATOM 11397 N N . ALA C 1 380 ? 112.701 -24.355 55.826 1.00 11.00 380 ALA C N 1
ATOM 11398 C CA . ALA C 1 380 ? 112.589 -25.782 55.580 1.00 12.65 380 ALA C CA 1
ATOM 11399 C C . ALA C 1 380 ? 112.718 -26.545 56.889 1.00 15.78 380 ALA C C 1
ATOM 11400 O O . ALA C 1 380 ? 113.643 -26.305 57.668 1.00 13.21 380 ALA C O 1
ATOM 11402 N N . ASP C 1 381 ? 111.797 -27.462 57.152 1.00 15.76 381 ASP C N 1
ATOM 11403 C CA . ASP C 1 381 ? 112.003 -28.382 58.281 1.00 17.08 381 ASP C CA 1
ATOM 11404 C C . ASP C 1 381 ? 113.293 -29.185 58.029 1.00 15.64 381 ASP C C 1
ATOM 11405 O O . ASP C 1 381 ? 113.600 -29.530 56.883 1.00 13.62 381 ASP C O 1
ATOM 11410 N N . SER C 1 382 ? 114.063 -29.473 59.077 1.00 15.94 382 SER C N 1
ATOM 11411 C CA . SER C 1 382 ? 115.344 -30.174 58.884 1.00 19.31 382 SER C CA 1
ATOM 11412 C C . SER C 1 382 ? 115.199 -31.504 58.124 1.00 23.06 382 SER C C 1
ATOM 11413 O O . SER C 1 382 ? 116.111 -31.910 57.401 1.00 22.56 382 SER C O 1
ATOM 11416 N N . ALA C 1 383 ? 114.063 -32.187 58.271 1.00 19.87 383 ALA C N 1
ATOM 11417 C CA . ALA C 1 383 ? 113.873 -33.463 57.583 1.00 18.75 383 ALA C CA 1
ATOM 11418 C C . ALA C 1 383 ? 113.370 -33.309 56.145 1.00 24.48 383 ALA C C 1
ATOM 11419 O O . ALA C 1 383 ? 113.262 -34.299 55.423 1.00 23.24 383 ALA C O 1
ATOM 11421 N N . LEU C 1 384 ? 113.036 -32.090 55.722 1.00 18.33 384 LEU C N 1
ATOM 11422 C CA . LEU C 1 384 ? 112.520 -31.899 54.366 1.00 17.34 384 LEU C CA 1
ATOM 11423 C C . LEU C 1 384 ? 113.625 -32.127 53.338 1.00 18.36 384 LEU C C 1
ATOM 11424 O O . LEU C 1 384 ? 114.701 -31.545 53.451 1.00 19.57 384 LEU C O 1
ATOM 11429 N N . SER C 1 385 ? 113.364 -32.981 52.350 1.00 16.65 385 SER C N 1
ATOM 11430 C CA . SER C 1 385 ? 114.356 -33.315 51.333 1.00 21.72 385 SER C CA 1
ATOM 11431 C C . SER C 1 385 ? 114.708 -32.132 50.429 1.00 20.07 385 SER C C 1
ATOM 11432 O O . SER C 1 385 ? 113.910 -31.211 50.254 1.00 17.07 385 SER C O 1
ATOM 11435 N N . GLY C 1 386 ? 115.882 -32.197 49.803 1.00 18.42 386 GLY C N 1
ATOM 11436 C CA . GLY C 1 386 ? 116.319 -31.150 48.892 1.00 19.78 386 GLY C CA 1
ATOM 11437 C C . GLY C 1 386 ? 115.344 -30.922 47.753 1.00 18.10 386 GLY C C 1
ATOM 11438 O O . GLY C 1 386 ? 115.077 -29.788 47.369 1.00 17.84 386 GLY C O 1
ATOM 11439 N N . GLY C 1 387 ? 114.807 -32.002 47.206 1.00 18.01 387 GLY C N 1
ATOM 11440 C CA . GLY C 1 387 ? 113.833 -31.893 46.128 1.00 20.66 387 GLY C CA 1
ATOM 11441 C C . GLY C 1 387 ? 112.575 -31.143 46.564 1.00 18.82 387 GLY C C 1
ATOM 11442 O O . GLY C 1 387 ? 112.072 -30.272 45.851 1.00 21.07 387 GLY C O 1
ATOM 11443 N N . ASN C 1 388 ? 112.049 -31.504 47.730 1.00 16.24 388 ASN C N 1
ATOM 11444 C CA . ASN C 1 388 ? 110.854 -30.848 48.252 1.00 18.94 388 ASN C CA 1
ATOM 11445 C C . ASN C 1 388 ? 111.145 -29.376 48.568 1.00 17.54 388 ASN C C 1
ATOM 11446 O O . ASN C 1 388 ? 110.298 -28.503 48.344 1.00 16.30 388 ASN C O 1
ATOM 11451 N N . ARG C 1 389 ? 112.345 -29.103 49.079 1.00 13.79 389 ARG C N 1
ATOM 11452 C CA . ARG C 1 389 ? 112.749 -27.723 49.360 1.00 13.81 389 ARG C CA 1
ATOM 11453 C C . ARG C 1 389 ? 112.743 -26.871 48.091 1.00 13.77 389 ARG C C 1
ATOM 11454 O O . ARG C 1 389 ? 112.160 -25.787 48.060 1.00 12.10 389 ARG C O 1
ATOM 11462 N N . LEU C 1 390 ? 113.391 -27.358 47.038 1.00 12.95 390 LEU C N 1
ATOM 11463 C CA . LEU C 1 390 ? 113.443 -26.604 45.783 1.00 13.25 390 LEU C CA 1
ATOM 11464 C C . LEU C 1 390 ? 112.026 -26.350 45.254 1.00 13.79 390 LEU C C 1
ATOM 11465 O O . LEU C 1 390 ? 111.669 -25.235 44.872 1.00 13.74 390 LEU C O 1
ATOM 11470 N N . THR C 1 391 ? 111.218 -27.400 45.258 1.00 13.30 391 THR C N 1
ATOM 11471 C CA . THR C 1 391 ? 109.831 -27.298 44.802 1.00 16.86 391 THR C CA 1
ATOM 11472 C C . THR C 1 391 ? 109.049 -26.213 45.549 1.00 19.42 391 THR C C 1
ATOM 11473 O O . THR C 1 391 ? 108.433 -25.331 44.926 1.00 17.27 391 THR C O 1
ATOM 11477 N N . ALA C 1 392 ? 109.091 -26.271 46.881 1.00 15.33 392 ALA C N 1
ATOM 11478 C CA . ALA C 1 392 ? 108.280 -25.390 47.717 1.00 14.04 392 ALA C CA 1
ATOM 11479 C C . ALA C 1 392 ? 108.762 -23.945 47.692 1.00 13.89 392 ALA C C 1
ATOM 11480 O O . ALA C 1 392 ? 108.040 -23.040 48.078 1.00 16.01 392 ALA C O 1
ATOM 11482 N N . SER C 1 393 ? 109.981 -23.720 47.229 1.00 11.95 393 SER C N 1
ATOM 11483 C CA . SER C 1 393 ? 110.564 -22.393 47.352 1.00 16.40 393 SER C CA 1
ATOM 11484 C C . SER C 1 393 ? 110.045 -21.368 46.334 1.00 19.58 393 SER C C 1
ATOM 11485 O O . SER C 1 393 ? 110.326 -20.178 46.473 1.00 18.47 393 SER C O 1
ATOM 11488 N N . LEU C 1 394 ? 109.295 -21.804 45.318 1.00 17.00 394 LEU C N 1
ATOM 11489 C CA . LEU C 1 394 ? 108.916 -20.875 44.246 1.00 16.47 394 LEU C CA 1
ATOM 11490 C C . LEU C 1 394 ? 107.960 -19.753 44.704 1.00 18.11 394 LEU C C 1
ATOM 11491 O O . LEU C 1 394 ? 108.032 -18.633 44.198 1.00 24.50 394 LEU C O 1
ATOM 11496 N N . ASP C 1 395 ? 107.078 -20.038 45.661 1.00 18.83 395 ASP C N 1
ATOM 11497 C CA . ASP C 1 395 ? 106.145 -19.023 46.158 1.00 22.30 395 ASP C CA 1
ATOM 11498 C C . ASP C 1 395 ? 106.853 -17.929 46.976 1.00 24.54 395 ASP C C 1
ATOM 11499 O O . ASP C 1 395 ? 106.270 -16.894 47.259 1.00 26.57 395 ASP C O 1
ATOM 11504 N N . SER C 1 396 ? 108.096 -18.160 47.372 1.00 18.74 396 SER C N 1
ATOM 11505 C CA . SER C 1 396 ? 108.834 -17.124 48.088 1.00 24.49 396 SER C CA 1
ATOM 11506 C C . SER C 1 396 ? 110.176 -16.809 47.408 1.00 24.61 396 SER C C 1
ATOM 11507 O O . SER C 1 396 ? 111.179 -16.602 48.080 1.00 32.15 396 SER C O 1
ATOM 11510 N N . SER C 1 397 ? 110.194 -16.806 46.078 1.00 17.98 397 SER C N 1
ATOM 11511 C CA . SER C 1 397 ? 111.424 -16.543 45.334 1.00 18.86 397 SER C CA 1
ATOM 11512 C C . SER C 1 397 ? 111.425 -15.124 44.770 1.00 22.46 397 SER C C 1
ATOM 11513 O O . SER C 1 397 ? 110.379 -14.489 44.663 1.00 21.38 397 SER C O 1
ATOM 11516 N N . LEU C 1 398 ? 112.610 -14.638 44.416 1.00 19.07 398 LEU C N 1
ATOM 11517 C CA . LEU C 1 398 ? 112.741 -13.446 43.595 1.00 14.50 398 LEU C CA 1
ATOM 11518 C C . LEU C 1 398 ? 112.470 -13.842 42.160 1.00 18.70 398 LEU C C 1
ATOM 11519 O O . LEU C 1 398 ? 113.209 -14.647 41.603 1.00 19.08 398 LEU C O 1
ATOM 11524 N N . ILE C 1 399 ? 111.429 -13.298 41.553 1.00 13.86 399 ILE C N 1
ATOM 11525 C CA . ILE C 1 399 ? 111.153 -13.647 40.174 1.00 20.66 399 ILE C CA 1
ATOM 11526 C C . ILE C 1 399 ? 111.260 -12.417 39.287 1.00 25.10 399 ILE C C 1
ATOM 11527 O O . ILE C 1 399 ? 110.491 -11.464 39.404 1.00 24.27 399 ILE C O 1
ATOM 11532 N N . ASN C 1 400 ? 112.245 -12.453 38.403 1.00 21.93 400 ASN C N 1
ATOM 11533 C CA . ASN C 1 400 ? 112.484 -11.355 37.485 1.00 21.22 400 ASN C CA 1
ATOM 11534 C C . ASN C 1 400 ? 111.891 -11.676 36.139 1.00 20.44 400 ASN C C 1
ATOM 11535 O O . ASN C 1 400 ? 112.389 -12.543 35.446 1.00 20.19 400 ASN C O 1
ATOM 11540 N N . ASN C 1 401 ? 110.821 -10.983 35.773 1.00 25.17 401 ASN C N 1
ATOM 11541 C CA . ASN C 1 401 ? 110.237 -11.181 34.458 1.00 32.98 401 ASN C CA 1
ATOM 11542 C C . ASN C 1 401 ? 110.241 -9.888 33.664 1.00 32.79 401 ASN C C 1
ATOM 11543 O O . ASN C 1 401 ? 109.376 -9.669 32.808 1.00 27.01 401 ASN C O 1
ATOM 11548 N N . ASN C 1 402 ? 111.215 -9.033 33.969 1.00 28.39 402 ASN C N 1
ATOM 11549 C CA . ASN C 1 402 ? 111.555 -7.914 33.102 1.00 30.92 402 ASN C CA 1
ATOM 11550 C C . ASN C 1 402 ? 111.782 -8.428 31.695 1.00 27.72 402 ASN C C 1
ATOM 11551 O O . ASN C 1 402 ? 112.538 -9.377 31.507 1.00 27.82 402 ASN C O 1
ATOM 11556 N N . PRO C 1 403 ? 111.125 -7.813 30.706 1.00 30.20 403 PRO C N 1
ATOM 11557 C CA . PRO C 1 403 ? 111.277 -8.261 29.316 1.00 31.98 403 PRO C CA 1
ATOM 11558 C C . PRO C 1 403 ? 112.728 -8.201 28.810 1.00 30.50 403 PRO C C 1
ATOM 11559 O O . PRO C 1 403 ? 113.097 -9.048 28.000 1.00 32.29 403 PRO C O 1
ATOM 11563 N N . ASN C 1 404 ? 113.520 -7.236 29.279 1.00 25.21 404 ASN C N 1
ATOM 11564 C CA . ASN C 1 404 ? 114.904 -7.051 28.809 1.00 22.48 404 ASN C CA 1
ATOM 11565 C C . ASN C 1 404 ? 114.998 -7.020 27.294 1.00 27.44 404 ASN C C 1
ATOM 11566 O O . ASN C 1 404 ? 115.973 -7.519 26.720 1.00 22.82 404 ASN C O 1
ATOM 11571 N N . ASP C 1 405 ? 113.987 -6.456 26.646 1.00 25.23 405 ASP C N 1
ATOM 11572 C CA . ASP C 1 405 ? 113.894 -6.539 25.196 1.00 32.66 405 ASP C CA 1
ATOM 11573 C C . ASP C 1 405 ? 114.828 -5.536 24.536 1.00 32.44 405 ASP C C 1
ATOM 11574 O O . ASP C 1 405 ? 115.217 -4.540 25.135 1.00 31.11 405 ASP C O 1
ATOM 11579 N N . ILE C 1 406 ? 115.247 -5.873 23.324 1.00 29.09 406 ILE C N 1
ATOM 11580 C CA . ILE C 1 406 ? 116.077 -5.007 22.510 1.00 30.01 406 ILE C CA 1
ATOM 11581 C C . ILE C 1 406 ? 115.250 -4.617 21.296 1.00 29.49 406 ILE C C 1
ATOM 11582 O O . ILE C 1 406 ? 114.462 -5.423 20.811 1.00 26.56 406 ILE C O 1
ATOM 11587 N N . ALA C 1 407 ? 115.413 -3.385 20.815 1.00 28.78 407 ALA C N 1
ATOM 11588 C CA . ALA C 1 407 ? 114.625 -2.901 19.691 1.00 30.69 407 ALA C CA 1
ATOM 11589 C C . ALA C 1 407 ? 114.832 -3.803 18.473 1.00 29.33 407 ALA C C 1
ATOM 11590 O O . ALA C 1 407 ? 115.961 -4.172 18.150 1.00 28.52 407 ALA C O 1
ATOM 11592 N N . ILE C 1 408 ? 113.742 -4.152 17.801 1.00 31.36 408 ILE C N 1
ATOM 11593 C CA . ILE C 1 408 ? 113.817 -4.929 16.567 1.00 29.13 408 ILE C CA 1
ATOM 11594 C C . ILE C 1 408 ? 113.661 -4.003 15.373 1.00 29.44 408 ILE C C 1
ATOM 11595 O O . ILE C 1 408 ? 112.597 -3.421 15.164 1.00 28.81 408 ILE C O 1
ATOM 11600 N N . LEU C 1 409 ? 114.735 -3.848 14.607 1.00 29.93 409 LEU C N 1
ATOM 11601 C CA . LEU C 1 409 ? 114.740 -2.923 13.473 1.00 34.73 409 LEU C CA 1
ATOM 11602 C C . LEU C 1 409 ? 114.020 -3.483 12.244 1.00 44.24 409 LEU C C 1
ATOM 11603 O O . LEU C 1 409 ? 114.658 -3.931 11.288 1.00 43.04 409 LEU C O 1
ATOM 11608 N N . ASN C 1 410 ? 112.691 -3.458 12.284 1.00 47.78 410 ASN C N 1
ATOM 11609 C CA . ASN C 1 410 ? 111.872 -3.798 11.126 1.00 52.59 410 ASN C CA 1
ATOM 11610 C C . ASN C 1 410 ? 110.950 -2.625 10.790 1.00 58.96 410 ASN C C 1
ATOM 11611 O O . ASN C 1 410 ? 111.085 -1.542 11.365 1.00 61.29 410 ASN C O 1
ATOM 11616 N N . ASP C 1 411 ? 110.019 -2.837 9.863 1.00 59.58 411 ASP C N 1
ATOM 11617 C CA . ASP C 1 411 ? 109.136 -1.769 9.397 1.00 60.51 411 ASP C CA 1
ATOM 11618 C C . ASP C 1 411 ? 108.147 -1.281 10.461 1.00 63.50 411 ASP C C 1
ATOM 11619 O O . ASP C 1 411 ? 107.608 -0.177 10.351 1.00 61.94 411 ASP C O 1
ATOM 11624 N N . TYR C 1 412 ? 107.911 -2.106 11.480 1.00 66.68 412 TYR C N 1
ATOM 11625 C CA . TYR C 1 412 ? 106.944 -1.796 12.535 1.00 69.73 412 TYR C CA 1
ATOM 11626 C C . TYR C 1 412 ? 107.453 -0.842 13.613 1.00 69.78 412 TYR C C 1
ATOM 11627 O O . TYR C 1 412 ? 106.663 -0.320 14.399 1.00 70.31 412 TYR C O 1
ATOM 11636 N N . LEU C 1 413 ? 108.763 -0.625 13.665 1.00 68.33 413 LEU C N 1
ATOM 11637 C CA . LEU C 1 413 ? 109.358 0.144 14.758 1.00 64.11 413 LEU C CA 1
ATOM 11638 C C . LEU C 1 413 ? 109.089 1.658 14.735 1.00 64.03 413 LEU C C 1
ATOM 11639 O O . LEU C 1 413 ? 109.206 2.310 13.695 1.00 59.04 413 LEU C O 1
ATOM 11644 N N . SER C 1 414 ? 108.718 2.184 15.907 1.00 66.70 414 SER C N 1
ATOM 11645 C CA . SER C 1 414 ? 108.652 3.623 16.180 1.00 66.64 414 SER C CA 1
ATOM 11646 C C . SER C 1 414 ? 108.151 3.888 17.601 1.00 69.37 414 SER C C 1
ATOM 11647 O O . SER C 1 414 ? 107.730 5.003 17.927 1.00 68.92 414 SER C O 1
ATOM 11650 N N . GLY C 1 497 ? 109.318 -1.308 25.543 1.00 61.39 497 GLY C N 1
ATOM 11651 C CA . GLY C 1 497 ? 109.446 -0.433 26.696 1.00 65.00 497 GLY C CA 1
ATOM 11652 C C . GLY C 1 497 ? 110.432 -0.938 27.738 1.00 72.22 497 GLY C C 1
ATOM 11653 O O . GLY C 1 497 ? 110.934 -2.061 27.645 1.00 74.73 497 GLY C O 1
ATOM 11654 N N . GLY C 1 498 ? 110.695 -0.100 28.739 1.00 72.08 498 GLY C N 1
ATOM 11655 C CA . GLY C 1 498 ? 111.638 -0.392 29.810 1.00 65.53 498 GLY C CA 1
ATOM 11656 C C . GLY C 1 498 ? 113.071 -0.040 29.440 1.00 63.72 498 GLY C C 1
ATOM 11657 O O . GLY C 1 498 ? 113.431 -0.041 28.259 1.00 63.62 498 GLY C O 1
ATOM 11658 N N . ASN C 1 499 ? 113.883 0.289 30.445 1.00 55.11 499 ASN C N 1
ATOM 11659 C CA . ASN C 1 499 ? 115.273 0.686 30.214 1.00 45.13 499 ASN C CA 1
ATOM 11660 C C . ASN C 1 499 ? 116.323 -0.390 30.514 1.00 35.62 499 ASN C C 1
ATOM 11661 O O . ASN C 1 499 ? 116.899 -0.439 31.599 1.00 30.83 499 ASN C O 1
ATOM 11666 N N . THR C 1 500 ? 116.566 -1.262 29.557 1.00 32.34 500 THR C N 1
ATOM 11667 C CA . THR C 1 500 ? 117.577 -2.290 29.743 1.00 31.00 500 THR C CA 1
ATOM 11668 C C . THR C 1 500 ? 118.985 -1.690 29.866 1.00 31.11 500 THR C C 1
ATOM 11669 O O . THR C 1 500 ? 119.818 -2.207 30.622 1.00 23.83 500 THR C O 1
ATOM 11673 N N . ALA C 1 501 ? 119.245 -0.608 29.129 1.00 27.19 501 ALA C N 1
ATOM 11674 C CA . ALA C 1 501 ? 120.574 0.005 29.106 1.00 28.52 501 ALA C CA 1
ATOM 11675 C C . ALA C 1 501 ? 120.975 0.583 30.464 1.00 24.21 501 ALA C C 1
ATOM 11676 O O . ALA C 1 501 ? 122.108 0.389 30.903 1.00 19.91 501 ALA C O 1
ATOM 11678 N N . PHE C 1 502 ? 120.054 1.273 31.133 1.00 18.21 502 PHE C N 1
ATOM 11679 C CA . PHE C 1 502 ? 120.364 1.849 32.441 1.00 18.35 502 PHE C CA 1
ATOM 11680 C C . PHE C 1 502 ? 120.891 0.791 33.411 1.00 20.46 502 PHE C C 1
ATOM 11681 O O . PHE C 1 502 ? 121.882 1.028 34.102 1.00 22.95 502 PHE C O 1
ATOM 11689 N N . ASP C 1 503 ? 120.226 -0.360 33.482 1.00 17.79 503 ASP C N 1
ATOM 11690 C CA . ASP C 1 503 ? 120.626 -1.410 34.415 1.00 20.04 503 ASP C CA 1
ATOM 11691 C C . ASP C 1 503 ? 121.972 -2.018 34.035 1.00 21.70 503 ASP C C 1
ATOM 11692 O O . ASP C 1 503 ? 122.894 -2.078 34.855 1.00 20.94 503 ASP C O 1
ATOM 11697 N N . TYR C 1 504 ? 122.071 -2.476 32.792 1.00 16.93 504 TYR C N 1
ATOM 11698 C CA . TYR C 1 504 ? 123.273 -3.173 32.357 1.00 22.40 504 TYR C CA 1
ATOM 11699 C C . TYR C 1 504 ? 124.462 -2.225 32.376 1.00 20.14 504 TYR C C 1
ATOM 11700 O O . TYR C 1 504 ? 125.534 -2.584 32.865 1.00 18.99 504 TYR C O 1
ATOM 11709 N N . GLY C 1 505 ? 124.253 -1.006 31.878 1.00 18.04 505 GLY C N 1
ATOM 11710 C CA . GLY C 1 505 ? 125.320 -0.026 31.748 1.00 18.17 505 GLY C CA 1
ATOM 11711 C C . GLY C 1 505 ? 125.856 0.504 33.071 1.00 18.31 505 GLY C C 1
ATOM 11712 O O . GLY C 1 505 ? 126.992 0.967 33.136 1.00 18.87 505 GLY C O 1
ATOM 11713 N N . ASN C 1 506 ? 125.041 0.433 34.123 1.00 17.85 506 ASN C N 1
ATOM 11714 C CA . ASN C 1 506 ? 125.464 0.845 35.462 1.00 17.91 506 ASN C CA 1
ATOM 11715 C C . ASN C 1 506 ? 125.857 -0.363 36.303 1.00 19.52 506 ASN C C 1
ATOM 11716 O O . ASN C 1 506 ? 126.115 -0.251 37.512 1.00 22.13 506 ASN C O 1
ATOM 11721 N N . GLY C 1 507 ? 125.906 -1.516 35.640 1.00 19.92 507 GLY C N 1
ATOM 11722 C CA . GLY C 1 507 ? 126.475 -2.715 36.225 1.00 23.22 507 GLY C CA 1
ATOM 11723 C C . GLY C 1 507 ? 125.563 -3.604 37.035 1.00 20.50 507 GLY C C 1
ATOM 11724 O O . GLY C 1 507 ? 126.059 -4.440 37.771 1.00 22.31 507 GLY C O 1
ATOM 11725 N N . TYR C 1 508 ? 124.248 -3.449 36.905 1.00 15.25 508 TYR C N 1
ATOM 11726 C CA . TYR C 1 508 ? 123.321 -4.261 37.691 1.00 16.82 508 TYR C CA 1
ATOM 11727 C C . TYR C 1 508 ? 122.843 -5.499 36.936 1.00 23.41 508 TYR C C 1
ATOM 11728 O O . TYR C 1 508 ? 122.073 -5.409 35.976 1.00 22.49 508 TYR C O 1
ATOM 11737 N N . ARG C 1 509 ? 123.333 -6.648 37.381 1.00 13.80 509 ARG C N 1
ATOM 11738 C CA . ARG C 1 509 ? 122.929 -7.946 36.863 1.00 15.21 509 ARG C CA 1
ATOM 11739 C C . ARG C 1 509 ? 122.897 -8.949 37.989 1.00 14.23 509 ARG C C 1
ATOM 11740 O O . ARG C 1 509 ? 123.531 -8.739 39.016 1.00 16.27 509 ARG C O 1
ATOM 11748 N N . GLY C 1 510 ? 122.195 -10.054 37.776 1.00 14.22 510 GLY C N 1
ATOM 11749 C CA . GLY C 1 510 ? 122.218 -11.152 38.722 1.00 13.73 510 GLY C CA 1
ATOM 11750 C C . GLY C 1 510 ? 121.509 -10.785 40.011 1.00 17.44 510 GLY C C 1
ATOM 11751 O O . GLY C 1 510 ? 120.590 -9.952 40.024 1.00 16.70 510 GLY C O 1
ATOM 11752 N N . VAL C 1 511 ? 121.958 -11.389 41.106 1.00 14.90 511 VAL C N 1
ATOM 11753 C CA . VAL C 1 511 ? 121.278 -11.248 42.387 1.00 14.21 511 VAL C CA 1
ATOM 11754 C C . VAL C 1 511 ? 122.251 -10.643 43.400 1.00 15.52 511 VAL C C 1
ATOM 11755 O O . VAL C 1 511 ? 123.461 -10.783 43.247 1.00 14.04 511 VAL C O 1
ATOM 11759 N N . TYR C 1 512 ? 121.718 -9.949 44.408 1.00 14.80 512 TYR C N 1
ATOM 11760 C CA . TYR C 1 512 ? 122.544 -9.277 45.422 1.00 14.66 512 TYR C CA 1
ATOM 11761 C C . TYR C 1 512 ? 122.157 -9.730 46.824 1.00 13.41 512 TYR C C 1
ATOM 11762 O O . TYR C 1 512 ? 120.976 -9.882 47.133 1.00 14.15 512 TYR C O 1
ATOM 11771 N N . VAL C 1 513 ? 123.148 -9.957 47.676 1.00 11.49 513 VAL C N 1
ATOM 11772 C CA . VAL C 1 513 ? 122.860 -10.285 49.067 1.00 11.92 513 VAL C CA 1
ATOM 11773 C C . VAL C 1 513 ? 123.274 -9.095 49.927 1.00 17.01 513 VAL C C 1
ATOM 11774 O O . VAL C 1 513 ? 124.437 -8.688 49.899 1.00 13.01 513 VAL C O 1
ATOM 11778 N N . ILE C 1 514 ? 122.311 -8.514 50.642 1.00 11.34 514 ILE C N 1
ATOM 11779 C CA . ILE C 1 514 ? 122.549 -7.323 51.455 1.00 13.90 514 ILE C CA 1
ATOM 11780 C C . ILE C 1 514 ? 122.307 -7.656 52.916 1.00 15.02 514 ILE C C 1
ATOM 11781 O O . ILE C 1 514 ? 121.183 -7.986 53.284 1.00 14.43 514 ILE C O 1
ATOM 11786 N N . LYS C 1 515 ? 123.334 -7.568 53.752 1.00 13.64 515 LYS C N 1
ATOM 11787 C CA . LYS C 1 515 ? 123.143 -7.875 55.177 1.00 13.24 515 LYS C CA 1
ATOM 11788 C C . LYS C 1 515 ? 123.023 -6.595 55.994 1.00 12.21 515 LYS C C 1
ATOM 11789 O O . LYS C 1 515 ? 123.788 -5.660 55.805 1.00 12.42 515 LYS C O 1
ATOM 11795 N N . LYS C 1 516 ? 122.041 -6.568 56.891 1.00 11.36 516 LYS C N 1
ATOM 11796 C CA . LYS C 1 516 ? 121.673 -5.358 57.614 1.00 11.62 516 LYS C CA 1
ATOM 11797 C C . LYS C 1 516 ? 121.607 -5.654 59.109 1.00 11.65 516 LYS C C 1
ATOM 11798 O O . LYS C 1 516 ? 121.150 -6.737 59.505 1.00 11.04 516 LYS C O 1
ATOM 11804 N N . GLN C 1 517 ? 122.037 -4.702 59.929 1.00 13.14 517 GLN C N 1
ATOM 11805 C CA . GLN C 1 517 ? 121.985 -4.879 61.391 1.00 14.38 517 GLN C CA 1
ATOM 11806 C C . GLN C 1 517 ? 121.650 -3.578 62.095 1.00 12.09 517 GLN C C 1
ATOM 11807 O O . GLN C 1 517 ? 121.854 -2.493 61.545 1.00 13.27 517 GLN C O 1
ATOM 11813 N N . LEU C 1 518 ? 121.133 -3.689 63.319 1.00 11.93 518 LEU C N 1
ATOM 11814 C CA . LEU C 1 518 ? 120.673 -2.518 64.059 1.00 12.53 518 LEU C CA 1
ATOM 11815 C C . LEU C 1 518 ? 121.835 -1.561 64.317 1.00 15.83 518 LEU C C 1
ATOM 11816 O O . LEU C 1 518 ? 122.987 -1.980 64.300 1.00 13.56 518 LEU C O 1
ATOM 11821 N N . LYS C 1 519 ? 121.532 -0.286 64.547 1.00 13.44 519 LYS C N 1
ATOM 11822 C CA . LYS C 1 519 ? 122.562 0.740 64.799 1.00 14.17 519 LYS C CA 1
ATOM 11823 C C . LYS C 1 519 ? 123.310 0.545 66.122 1.00 14.25 519 LYS C C 1
ATOM 11824 O O . LYS C 1 519 ? 122.779 -0.029 67.064 1.00 15.17 519 LYS C O 1
ATOM 11830 N N . ALA C 1 520 ? 124.511 1.105 66.202 1.00 14.87 520 ALA C N 1
ATOM 11831 C CA . ALA C 1 520 ? 125.354 0.987 67.393 1.00 18.26 520 ALA C CA 1
ATOM 11832 C C . ALA C 1 520 ? 124.635 1.447 68.664 1.00 18.26 520 ALA C C 1
ATOM 11833 O O . ALA C 1 520 ? 124.772 0.827 69.718 1.00 18.32 520 ALA C O 1
ATOM 11835 N N . GLU C 1 521 ? 123.853 2.520 68.569 1.00 17.00 521 GLU C N 1
ATOM 11836 C CA . GLU C 1 521 ? 123.132 3.035 69.745 1.00 16.91 521 GLU C CA 1
ATOM 11837 C C . GLU C 1 521 ? 122.232 1.968 70.375 1.00 18.30 521 GLU C C 1
ATOM 11838 O O . GLU C 1 521 ? 122.182 1.810 71.604 1.00 14.74 521 GLU C O 1
ATOM 11844 N N . TYR C 1 522 ? 121.542 1.218 69.522 1.00 14.23 522 TYR C N 1
ATOM 11845 C CA . TYR C 1 522 ? 120.587 0.229 69.987 1.00 17.50 522 TYR C CA 1
ATOM 11846 C C . TYR C 1 522 ? 121.279 -1.084 70.323 1.00 17.07 522 TYR C C 1
ATOM 11847 O O . TYR C 1 522 ? 120.846 -1.792 71.226 1.00 16.09 522 TYR C O 1
ATOM 11856 N N . ARG C 1 523 ? 122.375 -1.391 69.629 1.00 13.16 523 ARG C N 1
ATOM 11857 C CA . ARG C 1 523 ? 123.188 -2.547 69.997 1.00 14.25 523 ARG C CA 1
ATOM 11858 C C . ARG C 1 523 ? 123.704 -2.410 71.435 1.00 19.98 523 ARG C C 1
ATOM 11859 O O . ARG C 1 523 ? 123.631 -3.357 72.224 1.00 19.54 523 ARG C O 1
ATOM 11867 N N . ARG C 1 524 ? 124.218 -1.230 71.769 1.00 17.48 524 ARG C N 1
ATOM 11868 C CA . ARG C 1 524 ? 124.687 -0.937 73.125 1.00 22.43 524 ARG C CA 1
ATOM 11869 C C . ARG C 1 524 ? 123.591 -1.090 74.177 1.00 20.97 524 ARG C C 1
ATOM 11870 O O . ARG C 1 524 ? 123.797 -1.731 75.200 1.00 20.08 524 ARG C O 1
ATOM 11878 N N . SER C 1 525 ? 122.445 -0.463 73.918 1.00 20.51 525 SER C N 1
ATOM 11879 C CA . SER C 1 525 ? 121.264 -0.538 74.770 1.00 19.48 525 SER C CA 1
ATOM 11880 C C . SER C 1 525 ? 120.856 -1.990 75.040 1.00 23.56 525 SER C C 1
ATOM 11881 O O . SER C 1 525 ? 120.848 -2.453 76.184 1.00 17.93 525 SER C O 1
ATOM 11884 N N . LEU C 1 526 ? 120.537 -2.708 73.969 1.00 12.41 526 LEU C N 1
ATOM 11885 C CA . LEU C 1 526 ? 119.997 -4.048 74.077 1.00 11.83 526 LEU C CA 1
ATOM 11886 C C . LEU C 1 526 ? 121.011 -5.045 74.616 1.00 12.15 526 LEU C C 1
ATOM 11887 O O . LEU C 1 526 ? 120.681 -5.889 75.442 1.00 13.58 526 LEU C O 1
ATOM 11892 N N . SER C 1 527 ? 122.250 -4.951 74.155 1.00 12.01 527 SER C N 1
ATOM 11893 C CA . SER C 1 527 ? 123.259 -5.877 74.634 1.00 12.03 527 SER C CA 1
ATOM 11894 C C . SER C 1 527 ? 123.470 -5.731 76.150 1.00 20.40 527 SER C C 1
ATOM 11895 O O . SER C 1 527 ? 123.623 -6.720 76.847 1.00 15.56 527 SER C O 1
ATOM 11898 N N . SER C 1 528 ? 123.484 -4.500 76.655 1.00 16.68 528 SER C N 1
ATOM 11899 C CA . SER C 1 528 ? 123.703 -4.283 78.084 1.00 14.75 528 SER C CA 1
ATOM 11900 C C . SER C 1 528 ? 122.528 -4.815 78.908 1.00 14.31 528 SER C C 1
ATOM 11901 O O . SER C 1 528 ? 122.707 -5.318 80.022 1.00 12.51 528 SER C O 1
ATOM 11904 N N . PHE C 1 529 ? 121.328 -4.692 78.358 1.00 12.19 529 PHE C N 1
ATOM 11905 C CA . PHE C 1 529 ? 120.136 -5.185 79.017 1.00 11.86 529 PHE C CA 1
ATOM 11906 C C . PHE C 1 529 ? 120.134 -6.731 79.098 1.00 16.75 529 PHE C C 1
ATOM 11907 O O . PHE C 1 529 ? 119.926 -7.299 80.173 1.00 12.69 529 PHE C O 1
ATOM 11915 N N . PHE C 1 530 ? 120.373 -7.403 77.969 1.00 12.50 530 PHE C N 1
ATOM 11916 C CA . PHE C 1 530 ? 120.466 -8.868 77.943 1.00 10.94 530 PHE C CA 1
ATOM 11917 C C . PHE C 1 530 ? 121.593 -9.392 78.836 1.00 14.23 530 PHE C C 1
ATOM 11918 O O . PHE C 1 530 ? 121.474 -10.457 79.471 1.00 15.56 530 PHE C O 1
ATOM 11926 N N . HIS C 1 531 ? 122.695 -8.651 78.882 1.00 12.18 531 HIS C N 1
ATOM 11927 C CA . HIS C 1 531 ? 123.818 -9.050 79.719 1.00 17.23 531 HIS C CA 1
ATOM 11928 C C . HIS C 1 531 ? 123.379 -9.195 81.180 1.00 15.60 531 HIS C C 1
ATOM 11929 O O . HIS C 1 531 ? 123.701 -10.181 81.857 1.00 13.35 531 HIS C O 1
ATOM 11936 N N . LYS C 1 532 ? 122.615 -8.222 81.653 1.00 13.04 532 LYS C N 1
ATOM 11937 C CA . LYS C 1 532 ? 122.198 -8.213 83.051 1.00 15.81 532 LYS C CA 1
ATOM 11938 C C . LYS C 1 532 ? 120.997 -9.107 83.332 1.00 16.99 532 LYS C C 1
ATOM 11939 O O . LYS C 1 532 ? 120.934 -9.745 84.382 1.00 12.41 532 LYS C O 1
ATOM 11945 N N . TYR C 1 533 ? 120.036 -9.133 82.407 1.00 13.74 533 TYR C N 1
ATOM 11946 C CA . TYR C 1 533 ? 118.736 -9.740 82.692 1.00 11.07 533 TYR C CA 1
ATOM 11947 C C . TYR C 1 533 ? 118.399 -10.948 81.820 1.00 11.01 533 TYR C C 1
ATOM 11948 O O . TYR C 1 533 ? 117.280 -11.427 81.854 1.00 13.73 533 TYR C O 1
ATOM 11957 N N . GLY C 1 534 ? 119.360 -11.455 81.055 1.00 13.62 534 GLY C N 1
ATOM 11958 C CA . GLY C 1 534 ? 119.094 -12.605 80.200 1.00 11.95 534 GLY C CA 1
ATOM 11959 C C . GLY C 1 534 ? 118.017 -12.319 79.153 1.00 13.95 534 GLY C C 1
ATOM 11960 O O . GLY C 1 534 ? 117.764 -11.167 78.811 1.00 13.78 534 GLY C O 1
ATOM 11961 N N . TYR C 1 535 ? 117.371 -13.374 78.666 1.00 11.90 535 TYR C N 1
ATOM 11962 C CA . TYR C 1 535 ? 116.356 -13.271 77.630 1.00 12.04 535 TYR C CA 1
ATOM 11963 C C . TYR C 1 535 ? 114.961 -13.592 78.164 1.00 17.88 535 TYR C C 1
ATOM 11964 O O . TYR C 1 535 ? 114.811 -14.308 79.162 1.00 11.83 535 TYR C O 1
ATOM 11973 N N . LYS C 1 536 ? 113.938 -13.076 77.494 1.00 13.76 536 LYS C N 1
ATOM 11974 C CA . LYS C 1 536 ? 112.585 -13.588 77.685 1.00 16.63 536 LYS C CA 1
ATOM 11975 C C . LYS C 1 536 ? 112.526 -15.056 77.252 1.00 16.62 536 LYS C C 1
ATOM 11976 O O . LYS C 1 536 ? 112.987 -15.400 76.172 1.00 22.12 536 LYS C O 1
ATOM 11982 N N . ILE C 1 537 ? 111.932 -15.910 78.080 1.00 16.58 537 ILE C N 1
ATOM 11983 C CA . ILE C 1 537 ? 111.943 -17.362 77.851 1.00 12.11 537 ILE C CA 1
ATOM 11984 C C . ILE C 1 537 ? 110.555 -17.924 77.539 1.00 14.80 537 ILE C C 1
ATOM 11985 O O . ILE C 1 537 ? 110.376 -18.633 76.546 1.00 19.20 537 ILE C O 1
ATOM 11990 N N . ASN C 1 538 ? 109.582 -17.618 78.399 1.00 17.55 538 ASN C N 1
ATOM 11991 C CA . ASN C 1 538 ? 108.203 -18.117 78.265 1.00 20.93 538 ASN C CA 1
ATOM 11992 C C . ASN C 1 538 ? 108.088 -19.618 78.081 1.00 18.11 538 ASN C C 1
ATOM 11993 O O . ASN C 1 538 ? 107.381 -20.096 77.189 1.00 20.98 538 ASN C O 1
ATOM 11998 N N . ARG C 1 539 ? 108.795 -20.352 78.934 1.00 13.66 539 ARG C N 1
ATOM 11999 C CA . ARG C 1 539 ? 108.728 -21.804 78.971 1.00 14.99 539 ARG C CA 1
ATOM 12000 C C . ARG C 1 539 ? 108.479 -22.251 80.381 1.00 11.60 539 ARG C C 1
ATOM 12001 O O . ARG C 1 539 ? 108.975 -21.631 81.330 1.00 12.88 539 ARG C O 1
ATOM 12009 N N . VAL C 1 540 ? 107.748 -23.344 80.508 1.00 12.05 540 VAL C N 1
ATOM 12010 C CA . VAL C 1 540 ? 107.617 -24.022 81.787 1.00 19.73 540 VAL C CA 1
ATOM 12011 C C . VAL C 1 540 ? 108.749 -25.032 81.869 1.00 21.79 540 VAL C C 1
ATOM 12012 O O . VAL C 1 540 ? 108.803 -25.957 81.070 1.00 19.60 540 VAL C O 1
ATOM 12016 N N . LYS C 1 541 ? 109.679 -24.822 82.801 1.00 15.14 541 LYS C N 1
ATOM 12017 C CA . LYS C 1 541 ? 110.842 -25.696 82.920 1.00 16.72 541 LYS C CA 1
ATOM 12018 C C . LYS C 1 541 ? 111.526 -25.429 84.243 1.00 15.63 541 LYS C C 1
ATOM 12019 O O . LYS C 1 541 ? 111.192 -24.472 84.935 1.00 14.91 541 LYS C O 1
ATOM 12025 N N . LYS C 1 542 ? 112.503 -26.250 84.597 1.00 15.14 542 LYS C N 1
ATOM 12026 C CA . LYS C 1 542 ? 113.318 -25.931 85.768 1.00 17.27 542 LYS C CA 1
ATOM 12027 C C . LYS C 1 542 ? 114.239 -24.761 85.411 1.00 15.32 542 LYS C C 1
ATOM 12028 O O . LYS C 1 542 ? 114.732 -24.673 84.293 1.00 16.16 542 LYS C O 1
ATOM 12034 N N . PRO C 1 543 ? 114.422 -23.826 86.353 1.00 17.97 543 PRO C N 1
ATOM 12035 C CA . PRO C 1 543 ? 115.171 -22.592 86.089 1.00 16.68 543 PRO C CA 1
ATOM 12036 C C . PRO C 1 543 ? 116.676 -22.812 85.961 1.00 17.25 543 PRO C C 1
ATOM 12037 O O . PRO C 1 543 ? 117.247 -23.683 86.629 1.00 16.49 543 PRO C O 1
ATOM 12041 N N . ASN C 1 544 ? 117.315 -22.009 85.116 1.00 13.38 544 ASN C N 1
ATOM 12042 C CA . ASN C 1 544 ? 118.777 -21.967 85.054 1.00 13.43 544 ASN C CA 1
ATOM 12043 C C . ASN C 1 544 ? 119.319 -21.185 86.246 1.00 15.75 544 ASN C C 1
ATOM 12044 O O . ASN C 1 544 ? 119.270 -19.956 86.241 1.00 18.10 544 ASN C O 1
ATOM 12049 N N . LEU C 1 545 ? 119.834 -21.886 87.251 1.00 15.45 545 LEU C N 1
ATOM 12050 C CA . LEU C 1 545 ? 120.303 -21.248 88.478 1.00 13.07 545 LEU C CA 1
ATOM 12051 C C . LEU C 1 545 ? 121.808 -21.009 88.445 1.00 15.24 545 LEU C C 1
ATOM 12052 O O . LEU C 1 545 ? 122.298 -19.996 88.950 1.00 14.69 545 LEU C O 1
ATOM 12057 N N . ARG C 1 546 ? 122.548 -21.960 87.884 1.00 13.41 546 ARG C N 1
ATOM 12058 C CA . ARG C 1 546 ? 124.006 -21.880 87.908 1.00 20.85 546 ARG C CA 1
ATOM 12059 C C . ARG C 1 546 ? 124.618 -22.328 86.589 1.00 21.78 546 ARG C C 1
ATOM 12060 O O . ARG C 1 546 ? 125.368 -23.302 86.547 1.00 26.68 546 ARG C O 1
ATOM 12068 N N . THR C 1 547 ? 124.300 -21.614 85.514 1.00 21.60 547 THR C N 1
ATOM 12069 C CA . THR C 1 547 ? 124.744 -22.027 84.192 1.00 20.72 547 THR C CA 1
ATOM 12070 C C . THR C 1 547 ? 125.795 -21.082 83.626 1.00 24.55 547 THR C C 1
ATOM 12071 O O . THR C 1 547 ? 126.435 -21.386 82.618 1.00 25.37 547 THR C O 1
ATOM 12075 N N . ARG C 1 548 ? 125.934 -19.912 84.242 1.00 18.54 548 ARG C N 1
ATOM 12076 C CA . ARG C 1 548 ? 126.946 -18.956 83.814 1.00 16.15 548 ARG C CA 1
ATOM 12077 C C . ARG C 1 548 ? 128.056 -18.846 84.831 1.00 19.52 548 ARG C C 1
ATOM 12078 O O . ARG C 1 548 ? 127.877 -19.189 86.007 1.00 19.13 548 ARG C O 1
ATOM 12086 N N . LYS C 1 549 ? 129.197 -18.330 84.391 1.00 21.61 549 LYS C N 1
ATOM 12087 C CA . LYS C 1 549 ? 130.367 -18.267 85.262 1.00 24.22 549 LYS C CA 1
ATOM 12088 C C . LYS C 1 549 ? 130.219 -17.299 86.442 1.00 20.52 549 LYS C C 1
ATOM 12089 O O . LYS C 1 549 ? 130.628 -17.610 87.559 1.00 20.70 549 LYS C O 1
ATOM 12095 N N . ALA C 1 550 ? 129.631 -16.131 86.209 1.00 16.05 550 ALA C N 1
ATOM 12096 C CA . ALA C 1 550 ? 129.625 -15.092 87.234 1.00 17.57 550 ALA C CA 1
ATOM 12097 C C . ALA C 1 550 ? 128.254 -14.902 87.883 1.00 16.93 550 ALA C C 1
ATOM 12098 O O . ALA C 1 550 ? 128.161 -14.726 89.088 1.00 16.21 550 ALA C O 1
ATOM 12100 N N . PHE C 1 551 ? 127.185 -14.912 87.092 1.00 14.65 551 PHE C N 1
ATOM 12101 C CA . PHE C 1 551 ? 125.856 -14.701 87.669 1.00 14.86 551 PHE C CA 1
ATOM 12102 C C . PHE C 1 551 ? 124.763 -15.216 86.760 1.00 14.11 551 PHE C C 1
ATOM 12103 O O . PHE C 1 551 ? 124.944 -15.312 85.545 1.00 14.46 551 PHE C O 1
ATOM 12111 N N . ASN C 1 552 ? 123.629 -15.534 87.372 1.00 12.60 552 ASN C N 1
ATOM 12112 C CA . ASN C 1 552 ? 122.418 -15.934 86.670 1.00 15.41 552 ASN C CA 1
ATOM 12113 C C . ASN C 1 552 ? 121.266 -15.073 87.134 1.00 16.98 552 ASN C C 1
ATOM 12114 O O . ASN C 1 552 ? 121.032 -14.991 88.336 1.00 15.64 552 ASN C O 1
ATOM 12119 N N . TYR C 1 553 ? 120.553 -14.423 86.210 1.00 12.49 553 TYR C N 1
ATOM 12120 C CA . TYR C 1 553 ? 119.286 -13.774 86.577 1.00 13.97 553 TYR C CA 1
ATOM 12121 C C . TYR C 1 553 ? 118.144 -14.769 86.401 1.00 13.35 553 TYR C C 1
ATOM 12122 O O . TYR C 1 553 ? 118.079 -15.483 85.399 1.00 14.40 553 TYR C O 1
ATOM 12131 N N . VAL C 1 554 ? 117.255 -14.827 87.381 1.00 11.16 554 VAL C N 1
ATOM 12132 C CA . VAL C 1 554 ? 116.120 -15.752 87.347 1.00 12.01 554 VAL C CA 1
ATOM 12133 C C . VAL C 1 554 ? 114.839 -15.026 87.699 1.00 14.02 554 VAL C C 1
ATOM 12134 O O . VAL C 1 554 ? 114.747 -14.402 88.756 1.00 14.12 554 VAL C O 1
ATOM 12138 N N . GLN C 1 555 ? 113.842 -15.095 86.829 1.00 11.09 555 GLN C N 1
ATOM 12139 C CA . GLN C 1 555 ? 112.538 -14.566 87.203 1.00 11.83 555 GLN C CA 1
ATOM 12140 C C . GLN C 1 555 ? 111.449 -15.498 86.724 1.00 18.33 555 GLN C C 1
ATOM 12141 O O . GLN C 1 555 ? 111.342 -15.777 85.522 1.00 14.50 555 GLN C O 1
ATOM 12147 N N . THR C 1 556 ? 110.639 -15.969 87.667 1.00 13.54 556 THR C N 1
ATOM 12148 C CA . THR C 1 556 ? 109.591 -16.939 87.363 1.00 13.63 556 THR C CA 1
ATOM 12149 C C . THR C 1 556 ? 108.203 -16.336 87.522 1.00 17.47 556 THR C C 1
ATOM 12150 O O . THR C 1 556 ? 108.046 -15.177 87.918 1.00 18.02 556 THR C O 1
ATOM 12154 N N . LYS C 1 557 ? 107.192 -17.141 87.232 1.00 14.13 557 LYS C N 1
ATOM 12155 C CA . LYS C 1 557 ? 105.817 -16.776 87.522 1.00 16.30 557 LYS C CA 1
ATOM 12156 C C . LYS C 1 557 ? 105.141 -18.043 88.028 1.00 16.40 557 LYS C C 1
ATOM 12157 O O . LYS C 1 557 ? 105.264 -19.090 87.402 1.00 18.08 557 LYS C O 1
ATOM 12163 N N . ASP C 1 558 ? 104.466 -17.963 89.170 1.00 14.03 558 ASP C N 1
ATOM 12164 C CA . ASP C 1 558 ? 103.798 -19.135 89.749 1.00 17.14 558 ASP C CA 1
ATOM 12165 C C . ASP C 1 558 ? 104.794 -20.295 89.872 1.00 16.55 558 ASP C C 1
ATOM 12166 O O . ASP C 1 558 ? 104.489 -21.419 89.496 1.00 19.15 558 ASP C O 1
ATOM 12171 N N . CYS C 1 559 ? 105.992 -20.036 90.383 1.00 15.30 559 CYS C N 1
ATOM 12172 C CA . CYS C 1 559 ? 106.981 -21.109 90.380 1.00 17.94 559 CYS C CA 1
ATOM 12173 C C . CYS C 1 559 ? 106.589 -22.196 91.379 1.00 19.09 559 CYS C C 1
ATOM 12174 O O . CYS C 1 559 ? 105.850 -21.936 92.323 1.00 18.08 559 CYS C O 1
ATOM 12177 N N . PHE C 1 560 ? 107.049 -23.418 91.128 1.00 19.02 560 PHE C N 1
ATOM 12178 C CA . PHE C 1 560 ? 106.803 -24.551 92.020 1.00 19.20 560 PHE C CA 1
ATOM 12179 C C . PHE C 1 560 ? 108.101 -24.858 92.744 1.00 16.42 560 PHE C C 1
ATOM 12180 O O . PHE C 1 560 ? 109.115 -25.150 92.108 1.00 18.11 560 PHE C O 1
ATOM 12188 N N . ILE C 1 561 ? 108.075 -24.753 94.068 1.00 15.91 561 ILE C N 1
ATOM 12189 C CA . ILE C 1 561 ? 109.226 -25.094 94.889 1.00 14.58 561 ILE C CA 1
ATOM 12190 C C . ILE C 1 561 ? 108.759 -25.904 96.084 1.00 23.69 561 ILE C C 1
ATOM 12191 O O . ILE C 1 561 ? 107.844 -25.491 96.795 1.00 20.91 561 ILE C O 1
ATOM 12196 N N . SER C 1 562 ? 109.392 -27.046 96.318 1.00 19.41 562 SER C N 1
ATOM 12197 C CA . SER C 1 562 ? 109.053 -27.841 97.490 1.00 22.82 562 SER C CA 1
ATOM 12198 C C . SER C 1 562 ? 110.270 -28.019 98.391 1.00 19.18 562 SER C C 1
ATOM 12199 O O . SER C 1 562 ? 111.375 -27.606 98.048 1.00 21.79 562 SER C O 1
ATOM 12202 N N . GLY C 1 563 ? 110.069 -28.677 99.525 1.00 21.10 563 GLY C N 1
ATOM 12203 C CA . GLY C 1 563 ? 111.172 -29.005 100.405 1.00 21.38 563 GLY C CA 1
ATOM 12204 C C . GLY C 1 563 ? 110.708 -29.208 101.828 1.00 24.30 563 GLY C C 1
ATOM 12205 O O . GLY C 1 563 ? 109.601 -28.806 102.193 1.00 26.76 563 GLY C O 1
ATOM 12206 N N . ASP C 1 564 ? 111.576 -29.802 102.639 1.00 24.63 564 ASP C N 1
ATOM 12207 C CA . ASP C 1 564 ? 111.281 -30.019 104.049 1.00 25.82 564 ASP C CA 1
ATOM 12208 C C . ASP C 1 564 ? 111.549 -28.708 104.801 1.00 30.70 564 ASP C C 1
ATOM 12209 O O . ASP C 1 564 ? 112.539 -28.559 105.523 1.00 30.57 564 ASP C O 1
ATOM 12214 N N . ILE C 1 565 ? 110.634 -27.762 104.598 1.00 25.49 565 ILE C N 1
ATOM 12215 C CA . ILE C 1 565 ? 110.769 -26.371 105.019 1.00 21.92 565 ILE C CA 1
ATOM 12216 C C . ILE C 1 565 ? 109.412 -25.884 105.482 1.00 21.00 565 ILE C C 1
ATOM 12217 O O . ILE C 1 565 ? 108.424 -26.159 104.805 1.00 24.90 565 ILE C O 1
ATOM 12222 N N . ASN C 1 566 ? 109.345 -25.148 106.591 1.00 19.85 566 ASN C N 1
ATOM 12223 C CA . ASN C 1 566 ? 108.056 -24.599 107.017 1.00 19.65 566 ASN C CA 1
ATOM 12224 C C . ASN C 1 566 ? 107.450 -23.805 105.867 1.00 23.95 566 ASN C C 1
ATOM 12225 O O . ASN C 1 566 ? 108.171 -23.149 105.108 1.00 21.00 566 ASN C O 1
ATOM 12230 N N . ASN C 1 567 ? 106.132 -23.883 105.730 1.00 23.20 567 ASN C N 1
ATOM 12231 C CA . ASN C 1 567 ? 105.471 -23.356 104.545 1.00 27.07 567 ASN C CA 1
ATOM 12232 C C . ASN C 1 567 ? 105.536 -21.843 104.458 1.00 22.97 567 ASN C C 1
ATOM 12233 O O . ASN C 1 567 ? 105.497 -21.275 103.362 1.00 22.59 567 ASN C O 1
ATOM 12238 N N . ASN C 1 568 ? 105.649 -21.176 105.599 1.00 24.32 568 ASN C N 1
ATOM 12239 C CA . ASN C 1 568 ? 105.840 -19.734 105.547 1.00 26.41 568 ASN C CA 1
ATOM 12240 C C . ASN C 1 568 ? 107.127 -19.356 104.801 1.00 26.80 568 ASN C C 1
ATOM 12241 O O . ASN C 1 568 ? 107.121 -18.454 103.964 1.00 23.76 568 ASN C O 1
ATOM 12246 N N . ASP C 1 569 ? 108.229 -20.034 105.100 1.00 24.01 569 ASP C N 1
ATOM 12247 C CA . ASP C 1 569 ? 109.480 -19.694 104.437 1.00 20.50 569 ASP C CA 1
ATOM 12248 C C . ASP C 1 569 ? 109.440 -20.121 102.975 1.00 17.28 569 ASP C C 1
ATOM 12249 O O . ASP C 1 569 ? 109.957 -19.411 102.110 1.00 18.25 569 ASP C O 1
ATOM 12254 N N . LEU C 1 570 ? 108.822 -21.271 102.689 1.00 16.78 570 LEU C N 1
ATOM 12255 C CA . LEU C 1 570 ? 108.709 -21.731 101.310 1.00 17.05 570 LEU C CA 1
ATOM 12256 C C . LEU C 1 570 ? 107.938 -20.729 100.463 1.00 20.17 570 LEU C C 1
ATOM 12257 O O . LEU C 1 570 ? 108.296 -20.463 99.312 1.00 20.82 570 LEU C O 1
ATOM 12262 N N . GLN C 1 571 ? 106.869 -20.184 101.027 1.00 20.75 571 GLN C N 1
ATOM 12263 C CA . GLN C 1 571 ? 106.091 -19.181 100.318 1.00 20.38 571 GLN C CA 1
ATOM 12264 C C . GLN C 1 571 ? 106.914 -17.918 100.068 1.00 21.22 571 GLN C C 1
ATOM 12265 O O . GLN C 1 571 ? 106.831 -17.332 98.993 1.00 19.81 571 GLN C O 1
ATOM 12271 N N . GLU C 1 572 ? 107.731 -17.515 101.042 1.00 19.14 572 GLU C N 1
ATOM 12272 C CA . GLU C 1 572 ? 108.603 -16.349 100.861 1.00 20.04 572 GLU C CA 1
ATOM 12273 C C . GLU C 1 572 ? 109.656 -16.599 99.780 1.00 17.11 572 GLU C C 1
ATOM 12274 O O . GLU C 1 572 ? 109.973 -15.711 98.981 1.00 15.05 572 GLU C O 1
ATOM 12280 N N . ILE C 1 573 ? 110.207 -17.807 99.760 1.00 15.76 573 ILE C N 1
ATOM 12281 C CA . ILE C 1 573 ? 111.173 -18.166 98.730 1.00 16.09 573 ILE C CA 1
ATOM 12282 C C . ILE C 1 573 ? 110.533 -18.145 97.342 1.00 14.51 573 ILE C C 1
ATOM 12283 O O . ILE C 1 573 ? 111.119 -17.618 96.397 1.00 14.90 573 ILE C O 1
ATOM 12288 N N . ARG C 1 574 ? 109.324 -18.688 97.214 1.00 13.32 574 ARG C N 1
ATOM 12289 C CA . ARG C 1 574 ? 108.650 -18.663 95.913 1.00 13.13 574 ARG C CA 1
ATOM 12290 C C . ARG C 1 574 ? 108.421 -17.220 95.463 1.00 17.23 574 ARG C C 1
ATOM 12291 O O . ARG C 1 574 ? 108.565 -16.889 94.286 1.00 15.78 574 ARG C O 1
ATOM 12299 N N . THR C 1 575 ? 108.059 -16.357 96.407 1.00 15.35 575 THR C N 1
ATOM 12300 C CA . THR C 1 575 ? 107.881 -14.933 96.106 1.00 13.84 575 THR C CA 1
ATOM 12301 C C . THR C 1 575 ? 109.151 -14.259 95.602 1.00 16.22 575 THR C C 1
ATOM 12302 O O . THR C 1 575 ? 109.119 -13.445 94.673 1.00 17.16 575 THR C O 1
ATOM 12306 N N . ILE C 1 576 ? 110.278 -14.613 96.208 1.00 14.72 576 ILE C N 1
ATOM 12307 C CA . ILE C 1 576 ? 111.572 -14.089 95.785 1.00 12.42 576 ILE C CA 1
ATOM 12308 C C . ILE C 1 576 ? 111.850 -14.376 94.308 1.00 13.62 576 ILE C C 1
ATOM 12309 O O . ILE C 1 576 ? 112.213 -13.465 93.541 1.00 13.35 576 ILE C O 1
ATOM 12314 N N . PHE C 1 577 ? 111.681 -15.627 93.899 1.00 13.52 577 PHE C N 1
ATOM 12315 C CA . PHE C 1 577 ? 111.936 -15.977 92.502 1.00 13.39 577 PHE C CA 1
ATOM 12316 C C . PHE C 1 577 ? 110.882 -15.414 91.538 1.00 15.21 577 PHE C C 1
ATOM 12317 O O . PHE C 1 577 ? 111.220 -15.036 90.415 1.00 13.86 577 PHE C O 1
ATOM 12325 N N . ASP C 1 578 ? 109.625 -15.321 91.977 1.00 14.52 578 ASP C N 1
ATOM 12326 C CA . ASP C 1 578 ? 108.593 -14.692 91.150 1.00 13.79 578 ASP C CA 1
ATOM 12327 C C . ASP C 1 578 ? 108.862 -13.180 90.948 1.00 20.49 578 ASP C C 1
ATOM 12328 O O . ASP C 1 578 ? 108.426 -12.582 89.949 1.00 17.59 578 ASP C O 1
ATOM 12333 N N . ASN C 1 579 ? 109.608 -12.572 91.865 1.00 15.50 579 ASN C N 1
ATOM 12334 C CA . ASN C 1 579 ? 109.958 -11.155 91.749 1.00 15.42 579 ASN C CA 1
ATOM 12335 C C . ASN C 1 579 ? 111.257 -10.915 90.992 1.00 17.42 579 ASN C C 1
ATOM 12336 O O . ASN C 1 579 ? 111.523 -9.800 90.556 1.00 18.30 579 ASN C O 1
ATOM 12341 N N . GLY C 1 580 ? 112.067 -11.954 90.839 1.00 13.68 580 GLY C N 1
ATOM 12342 C CA . GLY C 1 580 ? 113.312 -11.827 90.105 1.00 12.92 580 GLY C CA 1
ATOM 12343 C C . GLY C 1 580 ? 114.480 -11.654 91.054 1.00 15.52 580 GLY C C 1
ATOM 12344 O O . GLY C 1 580 ? 114.422 -10.848 91.973 1.00 15.11 580 GLY C O 1
ATOM 12345 N N . ILE C 1 581 ? 115.542 -12.416 90.829 1.00 13.58 581 ILE C N 1
ATOM 12346 C CA . ILE C 1 581 ? 116.733 -12.342 91.671 1.00 13.17 581 ILE C CA 1
ATOM 12347 C C . ILE C 1 581 ? 117.960 -12.691 90.843 1.00 14.40 581 ILE C C 1
ATOM 12348 O O . ILE C 1 581 ? 117.882 -13.484 89.894 1.00 15.87 581 ILE C O 1
ATOM 12353 N N . THR C 1 582 ? 119.089 -12.082 91.189 1.00 15.19 582 THR C N 1
ATOM 12354 C CA . THR C 1 582 ? 120.352 -12.433 90.565 1.00 16.06 582 THR C CA 1
ATOM 12355 C C . THR C 1 582 ? 121.138 -13.294 91.531 1.00 19.51 582 THR C C 1
ATOM 12356 O O . THR C 1 582 ? 121.340 -12.913 92.693 1.00 14.33 582 THR C O 1
ATOM 12360 N N . LEU C 1 583 ? 121.520 -14.480 91.065 1.00 12.60 583 LEU C N 1
ATOM 12361 C CA . LEU C 1 583 ? 122.363 -15.389 91.828 1.00 14.36 583 LEU C CA 1
ATOM 12362 C C . LEU C 1 583 ? 123.814 -15.204 91.414 1.00 17.45 583 LEU C C 1
ATOM 12363 O O . LEU C 1 583 ? 124.145 -15.376 90.241 1.00 14.57 583 LEU C O 1
ATOM 12368 N N . TRP C 1 584 ? 124.664 -14.823 92.365 1.00 15.12 584 TRP C N 1
ATOM 12369 C CA . TRP C 1 584 ? 126.081 -14.563 92.097 1.00 17.44 584 TRP C CA 1
ATOM 12370 C C . TRP C 1 584 ? 126.962 -15.769 92.434 1.00 16.12 584 TRP C C 1
ATOM 12371 O O . TRP C 1 584 ? 126.883 -16.317 93.534 1.00 19.98 584 TRP C O 1
ATOM 12382 N N . HIS C 1 585 ? 127.800 -16.176 91.488 1.00 17.09 585 HIS C N 1
ATOM 12383 C CA . HIS C 1 585 ? 128.639 -17.365 91.664 1.00 19.87 585 HIS C CA 1
ATOM 12384 C C . HIS C 1 585 ? 130.090 -16.987 91.904 1.00 26.93 585 HIS C C 1
ATOM 12385 O O . HIS C 1 585 ? 130.967 -17.837 91.950 1.00 27.08 585 HIS C O 1
ATOM 12392 N N . THR C 1 586 ? 130.318 -15.687 92.023 1.00 25.19 586 THR C N 1
ATOM 12393 C CA . THR C 1 586 ? 131.638 -15.110 92.209 1.00 29.17 586 THR C CA 1
ATOM 12394 C C . THR C 1 586 ? 131.594 -14.225 93.439 1.00 25.33 586 THR C C 1
ATOM 12395 O O . THR C 1 586 ? 130.528 -13.795 93.857 1.00 27.59 586 THR C O 1
ATOM 12399 N N . ASP C 1 587 ? 132.751 -13.930 94.004 1.00 26.66 587 ASP C N 1
ATOM 12400 C CA . ASP C 1 587 ? 132.800 -13.055 95.162 1.00 32.53 587 ASP C CA 1
ATOM 12401 C C . ASP C 1 587 ? 132.669 -11.586 94.755 1.00 32.43 587 ASP C C 1
ATOM 12402 O O . ASP C 1 587 ? 132.347 -10.737 95.582 1.00 30.44 587 ASP C O 1
ATOM 12407 N N . ASN C 1 588 ? 132.887 -11.298 93.473 1.00 33.57 588 ASN C N 1
ATOM 12408 C CA . ASN C 1 588 ? 132.810 -9.925 92.979 1.00 36.33 588 ASN C CA 1
ATOM 12409 C C . ASN C 1 588 ? 131.366 -9.584 92.632 1.00 32.72 588 ASN C C 1
ATOM 12410 O O . ASN C 1 588 ? 131.022 -9.326 91.471 1.00 32.85 588 ASN C O 1
ATOM 12415 N N . ILE C 1 589 ? 130.536 -9.571 93.670 1.00 29.05 589 ILE C N 1
ATOM 12416 C CA . ILE C 1 589 ? 129.108 -9.336 93.541 1.00 30.46 589 ILE C CA 1
ATOM 12417 C C . ILE C 1 589 ? 128.835 -7.919 93.035 1.00 32.09 589 ILE C C 1
ATOM 12418 O O . ILE C 1 589 ? 129.304 -6.938 93.617 1.00 33.73 589 ILE C O 1
ATOM 12423 N N . GLY C 1 590 ? 128.091 -7.808 91.939 1.00 26.54 590 GLY C N 1
ATOM 12424 C CA . GLY C 1 590 ? 127.720 -6.497 91.435 1.00 25.67 590 GLY C CA 1
ATOM 12425 C C . GLY C 1 590 ? 128.573 -5.985 90.289 1.00 25.69 590 GLY C C 1
ATOM 12426 O O . GLY C 1 590 ? 128.207 -5.008 89.628 1.00 23.69 590 GLY C O 1
ATOM 12427 N N . ASN C 1 591 ? 129.711 -6.626 90.042 1.00 25.32 591 ASN C N 1
ATOM 12428 C CA . ASN C 1 591 ? 130.550 -6.209 88.927 1.00 27.01 591 ASN C CA 1
ATOM 12429 C C . ASN C 1 591 ? 130.051 -6.813 87.628 1.00 26.18 591 ASN C C 1
ATOM 12430 O O . ASN C 1 591 ? 130.368 -7.953 87.297 1.00 25.77 591 ASN C O 1
ATOM 12435 N N . TYR C 1 592 ? 129.282 -6.033 86.880 1.00 27.12 592 TYR C N 1
ATOM 12436 C CA . TYR C 1 592 ? 128.694 -6.514 85.640 1.00 23.60 592 TYR C CA 1
ATOM 12437 C C . TYR C 1 592 ? 129.621 -6.413 84.429 1.00 27.96 592 TYR C C 1
ATOM 12438 O O . TYR C 1 592 ? 129.235 -6.780 83.320 1.00 28.01 592 TYR C O 1
ATOM 12447 N N . SER C 1 593 ? 130.836 -5.917 84.627 1.00 29.96 593 SER C N 1
ATOM 12448 C CA . SER C 1 593 ? 131.744 -5.747 83.493 1.00 36.64 593 SER C CA 1
ATOM 12449 C C . SER C 1 593 ? 132.302 -7.087 82.984 1.00 39.88 593 SER C C 1
ATOM 12450 O O . SER C 1 593 ? 132.810 -7.160 81.864 1.00 46.38 593 SER C O 1
ATOM 12453 N N . VAL C 1 594 ? 132.188 -8.141 83.790 1.00 29.64 594 VAL C N 1
ATOM 12454 C CA . VAL C 1 594 ? 132.725 -9.458 83.428 1.00 26.80 594 VAL C CA 1
ATOM 12455 C C . VAL C 1 594 ? 131.973 -10.083 82.252 1.00 25.99 594 VAL C C 1
ATOM 12456 O O . VAL C 1 594 ? 130.838 -9.706 81.971 1.00 24.60 594 VAL C O 1
ATOM 12460 N N . GLU C 1 595 ? 132.592 -11.052 81.580 1.00 22.96 595 GLU C N 1
ATOM 12461 C CA . GLU C 1 595 ? 131.961 -11.671 80.417 1.00 25.33 595 GLU C CA 1
ATOM 12462 C C . GLU C 1 595 ? 130.743 -12.536 80.767 1.00 23.13 595 GLU C C 1
ATOM 12463 O O . GLU C 1 595 ? 129.764 -12.580 80.025 1.00 25.58 595 GLU C O 1
ATOM 12469 N N . ASN C 1 596 ? 130.824 -13.251 81.883 1.00 19.70 596 ASN C N 1
ATOM 12470 C CA . ASN C 1 596 ? 129.746 -14.140 82.320 1.00 21.10 596 ASN C CA 1
ATOM 12471 C C . ASN C 1 596 ? 129.464 -15.245 81.315 1.00 19.59 596 ASN C C 1
ATOM 12472 O O . ASN C 1 596 ? 128.308 -15.529 80.990 1.00 17.96 596 ASN C O 1
ATOM 12477 N N . GLU C 1 597 ? 130.516 -15.871 80.814 1.00 20.67 597 GLU C N 1
ATOM 12478 C CA . GLU C 1 597 ? 130.331 -16.910 79.806 1.00 26.03 597 GLU C CA 1
ATOM 12479 C C . GLU C 1 597 ? 129.688 -18.171 80.401 1.00 24.63 597 GLU C C 1
ATOM 12480 O O . GLU C 1 597 ? 129.593 -18.332 81.620 1.00 19.73 597 GLU C O 1
ATOM 12486 N N . LEU C 1 598 ? 129.228 -19.051 79.519 1.00 21.21 598 LEU C N 1
ATOM 12487 C CA . LEU C 1 598 ? 128.604 -20.310 79.911 1.00 23.65 598 LEU C CA 1
ATOM 12488 C C . LEU C 1 598 ? 129.541 -21.209 80.706 1.00 27.18 598 LEU C C 1
ATOM 12489 O O . LEU C 1 598 ? 130.744 -21.234 80.463 1.00 28.03 598 LEU C O 1
ATOM 12494 N N . ARG C 1 599 ? 128.978 -21.939 81.665 1.00 27.18 599 ARG C N 1
ATOM 12495 C CA . ARG C 1 599 ? 129.753 -22.849 82.503 1.00 33.77 599 ARG C CA 1
ATOM 12496 C C . ARG C 1 599 ? 129.937 -24.177 81.789 1.00 38.43 599 ARG C C 1
ATOM 12497 O O . ARG C 1 599 ? 128.962 -24.760 81.316 1.00 41.83 599 ARG C O 1
#

Solvent-accessible surface area: 62403 Å² total; per-residue (Å²): 17,24,22,0,35,45,2,33,71,2,29,0,1,7,99,13,71,20,49,64,96,15,87,51,2,32,21,11,76,37,73,71,70,7,50,87,29,0,58,90,40,73,97,35,58,92,29,88,164,18,90,14,88,20,48,99,115,130,142,25,42,2,48,0,83,33,46,38,77,120,0,153,69,18,32,0,4,0,1,20,9,87,86,44,52,133,47,35,0,2,0,8,22,66,113,44,76,123,108,61,90,58,27,0,43,0,37,4,56,24,1,3,3,1,4,4,9,87,56,27,102,15,20,43,0,33,0,34,22,1,1,21,91,21,69,58,147,114,35,36,5,20,82,23,21,16,105,8,64,59,80,76,24,107,116,64,54,112,56,27,95,44,51,38,57,14,7,68,65,0,10,0,5,0,1,1,0,43,7,3,16,0,24,24,97,78,61,178,132,75,60,92,115,69,35,43,5,12,20,3,1,4,5,19,1,6,2,5,0,0,0,0,22,7,176,90,14,123,31,1,94,1,59,10,31,141,89,55,3,98,19,12,68,13,100,88,0,54,84,29,0,26,31,2,149,73,3,8,103,23,8,41,35,0,1,14,1,14,0,0,0,13,123,31,84,37,96,39,76,102,81,27,0,86,9,73,128,82,29,3,26,36,2,30,5,51,51,142,167,78,38,93,0,52,1,0,6,4,76,84,0,38,70,14,64,25,25,89,17,77,23,23,80,20,9,31,42,14,61,112,14,92,6,0,2,0,1,0,76,31,8,2,0,1,24,0,6,4,98,57,63,41,115,32,87,4,26,1,8,14,1,52,51,78,86,1,50,0,5,0,6,0,3,1,3,38,27,5,32,5,0,6,0,7,28,8,32,15,3,28,95,94,12,60,41,51,50,27,43,36,8,10,17,66,69,20,6,45,13,87,48,69,24,73,45,77,44,117,143,117,107,39,77,128,35,57,65,90,52,84,23,4,0,16,0,8,5,45,13,2,74,54,113,61,40,161,59,3,23,73,69,0,28,76,71,2,2,62,7,50,80,5,35,106,13,31,36,85,44,9,116,6,0,0,19,0,45,1,136,57,7,20,4,35,33,97,10,11,34,79,20,10,43,67,0,36,73,9,0,46,96,0,0,6,0,2,17,39,98,82,39,42,52,58,108,52,103,2,74,86,118,14,24,18,0,29,45,2,41,63,3,15,0,0,8,83,8,67,10,7,41,55,26,62,31,2,33,22,11,74,39,71,70,68,7,54,84,28,0,52,92,42,75,94,28,38,100,38,87,165,19,84,10,96,16,51,150,108,130,121,19,53,1,45,0,71,37,53,24,44,132,0,18,52,1,21,0,1,0,0,27,5,88,80,44,57,131,47,29,0,2,0,4,4,32,58,12,44,110,104,57,93,58,28,1,54,0,17,5,66,25,1,2,2,1,4,5,8,87,56,27,114,19,16,43,0,35,0,31,22,1,1,20,89,20,76,54,147,113,39,36,5,19,81,24,21,15,107,7,64,54,68,77,24,72,46,52,23,27,21,23,17,44,52,39,57,14,7,70,67,0,8,0,4,0,2,0,0,44,7,2,17,0,24,25,96,72,66,174,133,77,59,90,118,66,34,40,5,10,21,2,1,7,4,16,2,7,1,7,0,0,1,0,3,5,114,70,8,120,30,2,95,1,58,9,29,145,89,56,4,100,19,13,66,2,34,84,0,4,31,28,0,4,14,1,143,87,4,7,101,23,6,19,34,0,1,4,1,19,0,0,0,12,115,34,78,39,86,38,73,107,72,32,0,83,8,75,125,77,32,4,27,35,2,29,4,51,48,142,173,80,33,92,0,50,1,0,3,3,72,86,0,42,67,14,64,29,34,86,20,72,26,21,80,18,10,28,43,10,58,111,17,93,7,0,3,1,1,0,79,31,8,1,1,1,19,0,0,4,10,58,57,40,104,33,88,4,27,1,9,14,2,55,48,77,86,0,52,0,5,0,6,0,3,1,3,59,37,4,36,5,0,8,0,6,30,9,32,14,5,35,92,95,14,59,38,52,51,26,43,37,9,8,9,68,69,21,6,51,15,97,45,74,32,40,15,9,31,12,36,129,206,85,63,30,38,20,12,2,22,20,6,26,51,6,23,4,0,5,0,3,5,44,8,2,14,54,20,10,41,122,10,3,24,23,33,0,26,7,20,2,3,62,8,49,78,5,35,108,15,30,35,88,43,9,122,5,0,0,16,0,45,1,137,55,7,20,4,32,32,95,9,11,29,68,16,9,42,83,1,38,72,10,0,47,95,0,0,6,0,0,16,34,93,73,22,0,47,5,90,43,101,2,63,85,124,49,154,23,18,104,46,2,34,69,1,30,0,1,7,76,7,64,9,8,44,58,26,63,29,3,32,19,10,71,38,71,70,70,7,51,87,27,0,56,87,42,72,98,32,51,93,28,84,163,23,94,12,96,15,58,211,110,124,143,17,34,1,47,0,80,34,44,18,45,124,0,17,47,1,20,0,2,0,1,24,7,88,130,63,56,131,49,35,0,3,0,4,4,33,65,19,33,105,117,66,88,58,34,0,36,0,28,6,64,23,1,2,3,2,3,6,7,86,55,26,100,16,55,97,2,69,0,35,22,1,1,21,89,22,66,56,151,110,32,33,8,20,103,29,52,62,116,7,65,57,68,80,24,72,48,53,24,26,21,23,16,44,52,40,56,14,7,68,62,0,7,0,2,0,7,1,0,100,6,2,15,0,24,25,95,66,61,173,137,79,63,94,114,68,127,44,69,22,82,9,34,131,98,29,84,39,1,6,1,1,1,0,2,5,113,71,8,126,32,1,100,1,64,10,12,136,89,56,3,97,21,13,69,1,31,87,0,1,29,28,1,9,14,1,138,70,4,15,106,20,8,67,34,0,0,2,1,12,0,0,0,15,116,32,89,37,120,42,76,93,79,53,2,94,3,71,125,79,30,3,26,36,2,31,6,52,46,142,171,67,31,95,1,54,4,0,4,3,72,86,0,50,110,69,68,28,35,86,20,78,26,22,83,17,25,30,46,17,60,137,14,94,6,0,3,0,4,0,80,31,7,1,0,1,18,0,0,4,11,47,55,41,104,32,86,4,77,2,9,85,2,59,51,70,88,0,52,0,6,0,54,14,26,1,23,97,47,2,105,3,8,6,0,7,30,8,44,104,11,98,92,92,64,62,40,53,83,25,45,105,70,10,90,155,68,21,6,50,13,94,44,68,19,48,14,25,30,13,35,148,206,48,102,89,60,20,24,12,1,22,18,7,26,51,5,20,4,0,5,0,4,5,44,8,2,13,56,20,9,39,125,10,3,22,22,33,0,25,7,19,2,2,62,12,78,146,100,34,94,14,30,38,92,42,8,102,6,0,0,17,0,45,2,134,126,7,115,4,40,32,124,10,11,98,97,16,9,95,85,0,63,74,11,0,47,93,0,0,6,0,0,14,33,98,79,20,0,40,5,89,53,106,2,79,82,114

Nearest PDB structures (foldseek):
  5fb4-assembly1_C-2  TM=1.002E+00  e=0.000E+00  Salasvirus phi29
  5fb4-assembly1_B-2  TM=1.001E+00  e=0.000E+00  Salasvirus phi29
  5fb4-assembly1_A-2  TM=1.000E+00  e=0.000E+00  Salasvirus phi29
  5fei-assembly1_A  TM=9.932E-01  e=5.923E-102  Salasvirus phi29
  5fei-assembly1_B  TM=9.915E-01  e=5.276E-101  Salasvirus phi29

Sequence (1542 aa):
AYVPLSGTNVRILADVPFSNDYKNTRWFTSSSNQYNWFNSKSRVYEMSKVTFMGFRENKPYVSVSLPIDKLYSASYIMFQNADYGNKWFYAFVTELEFKNSAVTYVHFEIDVLQTWMFDIKFQESFIVREHVKLWNDDGTPTINTIDEGLSYGSEYDIVSVENHKPYDDMMFLVIISKSIMHGTPGEEESRLNDINASLNGMPQPLCYYIHPFYKDGKVPKTYIGDNNANLSPIVNMLTNIFSQKSAVNDIVNMYVTDYIGLKLDYKNGDKELKLDKDMFEQAGIADDKHGNVDTIFVKKIPDYEALEIDTGDKWGGFTKDQESKLMMYPYCVTEITDFKGNHMNLKTEYINNSKLKIQVRGSLGVSNKVAYSVQDYNADSALSGGNRLTASLDSSLINNNPNDIAILNGNTAFDYGNGYRGVYVIKKQLKAEYRRSLSSFFHKYGYKINRVKKPNLRTRKAFNYVQTKDCFISGDINNNDLQEIRTIFDNGITLWHTDNIGNYSVENELRAYVPLSGTNVRILADVPFSNDYKNTRWFTSSSNQYNWFNSKSRVYEMSKVTFMMGFRENKPYVSVSLPIDKLYSASYIMFQNADYGNKWFYAFVTELEFKNSAVTYVHFEIDVLQTWMFDIKFQESFIVREHVKLWNDDGTPTINTIDEGLSYGSEYDIVSVENHKPYDDMMFLVIISKSIMHGTPGEEESRLNDINASLNGMPQPLCYYIHPFYKDGKVPKTYIGDNNANLSPIVNMLTNIFSQKSAVNDIVNMYVTDYIGLKLDYKNGDKELKLDKDMFEQAGIADDKHGNVDTIFVKKIPDYEALEIDTGDKWGGFTKDQESKLMMYPYCVTEITDFKGNHMNLKTEYINNSKLKIQVRGSLGVSNKVAYSVQDYNADSALSGGNRLTASLDSSLINNNPNDIAILNDYLGGNTAFDYGNGYRGVYVIKKQLKAEYRRSLSSFFHKYGYKINRVKKPNLRTRKAFNYVQTKDCFISGDINNNDLQEIRTIFDNGITLWHTDNIGNYSVENELRAYVPLSGTNVRILADVPFSNDYKNTRWFTSSSNQYNWFNSKSRVYEMSKVTFMGFRENKPYVSVSLPIDKLYSASYIMFQNADYGNKWFYAFVTELEFKNSAVTYVHFEIDVLQTWMFDIKFQESFIVREHVKLWNDDGTPTINTIDEGLSYGSEYDIVSVENHKPYDDMMFLVIISKSIMHGTPGEEESRLNDINASLNGMPQPLCYYIHPFYKDGKVPKTYIGDNNANLSPIVNMLTNIFSQKSAVNDIVNMYVTDYIGLKLDYKNGDKELKLDKDMFEQAGIADDKHGNVDTIFVKKIPDYEALEIDTGDKWGGFTKDQESKLMMYPYCVTEITDFKGNHMNLKTEYINNSKLKIQVRGSLGVSNKVAYSVQDYNADSALSGGNRLTASLDSSLINNNPNDIAILNDYLSGGNTAFDYGNGYRGVYVIKKQLKAEYRRSLSSFFHKYGYKINRVKKPNLRTRKAFNYVQTKDCFISGDINNNDLQEIRTIFDNGITLWHTDNIGNYSVENELR

GO terms:
  GO:0098015 virus tail (C, IDA)

Foldseek 3Di:
DDDDQKFAFKFFFFDDPDDPVFQADAADPDPVRLCVVRVPTDTLDTDGIWGWPDVVVVFIKTKDQAACVSCPRGFKMWGHDPVVPPAIWIWTFDDWADPDRGMIITTIDTPLCSRCVPFKDFFFFFFFFKADAAADPVGAGDDDAPDQVDDLDDDWDFQDKDFDFLQVQKKKKKWKFQFAQFDAPPDDDDRHRPFDWEAFQHTGTIWIWMAIAGPVQAAAQEEAVNDTLPADRRVLQVVQQLVDLSNLVGIDFIFMERDAQDDFPADVVNSYGYHYNVFKGWTWHDDPPRDIGTTIIGRHDNRGDKDKDWPFFLLPRDDCDLRNNCLFPPQKWKKKDLVPPFIDIAGSVQQQDRTFMWIKGWGNDPFGKIKIWRLSGNDDPPQDPVNSVVVGRVVIGIDGDRRTDDRVCPPNCVCVVVPRHGMMITMIGGDPVSCVVVSLVCLVTNGGDRGGGGGDADFWDFKMKTAGAPIDMDGPDPVVSVVVVVVSRNVIHMHTNDPPPPPSVDSRHTD/DDDDQKFAFKFFFFDQPDDPVFQEDAADDDLVRLCVVRVPTHTLDTDGIFGWPDVVVLFIKTKDQAAVVSCPRGFKMWGHDPVVPPAIWIWTFDDWADDDRGMIITTIGTPLCSRCVPFKDFFWFFFFFKADAAADPVGAGDDDAPDQVDDLDDDWDFQDKDFDFLQVQKKKKKWKFQAAQFDAPPDDDDRHRPFDWEAFQHTGTIWMWMFMAGPVQAAAQEEAVNHTLPADRRVLQVVQQLVDPSNLVGTDFIAMERDALDDFPADPVNRYGYHYNVQKGWTWHDDVPGDIGITIIGRHDNHGDKDKDWPFFLLPRDDCDLRNNCLFPPQKWKKKFLVPPFIDIAGSVQQQDRTFMWIKGWGNDPFGKIKIWRLSGNDDPPDDPVNSVVVGRVPIGMDGDRRTDDRPDPPDDDPNCVCVVVPRHGMMMIMIGGDPVSSVVVVLVCLVTNDGDRGGGGGDADFWDFKMKTAGAPIDMDGPDPVVSVVVVSVSRNVMHMHTNDPPPPPSPDSRHTD/DDDDQKFAFKFFFFDQPDDPVFQEDAADPDLVRLCVVRVPTDTLDTDGIWGWDDVVVPWIWTKDQAAVVSCPRTFKMWGHDPPRPPAIWIWTFDDWADPDRGIIITTIDTPLCSRCVPFKDFFWFFFFFKADAAADPVGAGDDDAPDPVDDLDDDWDFQDKDFDFLQVQKKKKKWKFQAAQFDAPPDPDDRHRPFAWEAFQHTGTIWMWMFIAGPVQAAFQEAAVNHGLPADRRVLQVVQQLVDQSNQVGIDFIAMERDALDDFPADPVNSYGYHYNVFKGWTWHDDVPGDIGTTIIGRHDNHGDKDKDWPFFLLPRPDCDLRNNCLFPPQKWKKKFLVPPFIDIAGSVQQQDRTFMWIKGWGNDPFGKIKIWRLSGNDDNPDDPVNSVVVGRVPIGMDGPRRTDDRPDPPDPDDDNCVCVVVPRDGMMMIMIGGDPVSSVVVSLVCLVTNDGDRGGGGGDADFWDFKMKTAGAPIDMDGPDPVVSVVVVVVSRNVIHMHTNDPPPPPSPDSRHTD

Secondary structure (DSSP, 8-state):
-PPPSEEEEEEEES-----TT-SEEE--SSHHHHHHHHHTSPEEEEEEEEE-B-TTTT--EEEESS-GGGGTT--EEEEE-GGGTT--EEEEEEEEEEEETTEEEEEEEE-HHHHHTTT-EE--EEEEEE----B-TT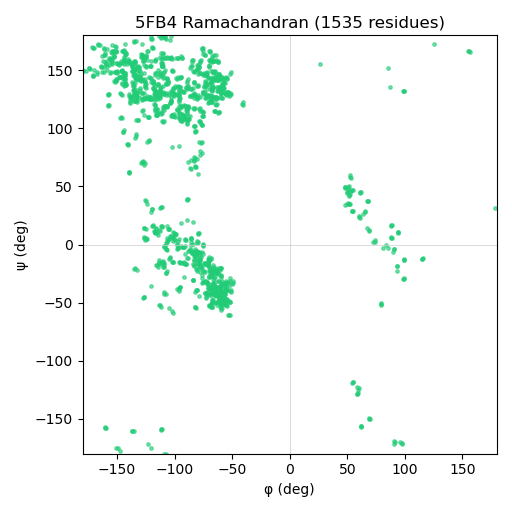SPBP-----------S-EEEEEEEEE-TTTT-EEEEEEESS---B-TT-SS--TT----EEESEEE-SEEEEEEE-TTS---EEEETTEE--PPPHHHHHHHHHH-HHHHHHEEEEEEES--SS--EEETTTTEEEE-TTTEEEEEE--SSS--EEEEEE--B-----EEEEEEETTTTS---SSGGGGSTTTEEEEEE-SSS-EEEE-GGGBSSSEEEEEEE---SSS--EEEE-TTBTB-TTS-HHHHHHHGGGGSEEE----B-------HHHHHHTT--SEEEEEEEE-HHHHHHHHHHHHHH-EEEEEEE---SS-BSSEEEEEEES--EE-SS-HHHHHHHHHHHHH-EEEE-SSSTT-TTS---B-/-PPPSEEEEEEEEE-----TT-SEEE--SSHHHHHHHHHTSPEEEEEEEEE-B-TTTT--EEEE-S-GGGGTTEEEEEEE-TTSTT--EEEEEEEEEEEETTEEEEEEEE-HHHHTTTT-EE--EEEEEE----B-TTSPBP-----------S-EEEEEEEEE-TTTT-EEEEEEESS---B-TT-SS--TT----EEESEEE--EEEEEEE-TTS---EEEETTEE--PPPHHHHHHHHHH-HHHHTTEEEEEEES--SS--EEETTTTEEEE-TTTEEEEEE--SSS--EEEEEE--B-----EEEEEEETTTTS---SSGGGGSTTTEEEEEE-SSS-EEEE-GGGBSSSEEEEEEE---SSS--EEEE-TTBTB-TTS-HHHHHHHGGGGSEEE----B----STT---THHHHHHTT--SEEEEEEEE-HHHHHHHHHHHHHH-EEEEEEE---SS-BSSEEEEEEES--EE-SS-HHHHHHHHHHHHH-EEEE-SSSTT-TTS---B-/-PPPSEEEEEEEES-----TT-SEEE--SSHHHHHHHHHTSPEEEEEEEEE-B-TTTT--EEEESS-GGGGTT--EEEEE-TTSTT--EEEEEEEEEEEETTEEEEEEEE-HHHHTTTT-EE-SEEEEEE----B-TTSPBP-----------S-EEEEEEEEE-TTTT-EEEEEEESS---B-TT-SS--TT----EEESEEE-SEEEEEEE-TTS---EEEETTEE--PPPHHHHHHHHHH-HHHHTTEEEEEEES--SS--EEETTTTEEEE-TTTEEEEEE--SSS--EEEEEE--B-----EEEEEEETTTTS---SSGGGGSTTTEEEEEE-SSS-EEEE-GGGBSSSEEEEEEE---SSS--EEEE-TTBT--TTS-HHHHHHHGGGGSEEE----B----STT-----HHHHHHTT--SEEEEEEEE-HHHHHHHHHHHHHH-EEEEEEE---SS-BSSEEEEEEES--EE-SS-HHHHHHHHHHHHH-EEEE-SSSTT-TTS---B-

Organism: Bacillus phage phi29 (NCBI:txid2884424)

=== Feature glossary ===
A reading guide for the features in this record.

Start from the sequence.

  · Sequence gives the chain of amino acids in standard one-letter code (A=alanine, C=cysteine, …, Y=tyrosine), read N→C. It is the only feature that is directly encoded by the gene; all structural features are derived from the folded form of this sequence.

Fold it, and you get atomic coordinates and the backbone conformation that goes with them.

  · The mmCIF table is the protein's shape written out atom by atom. For each backbone N, Cα, C, and carbonyl O, it records an (x, y, z) coordinate triple in Å plus the residue type, chain letter, and residue number.

  · Backbone dihedral angles. Every residue except chain termini has a φ (preceding-C → N → Cα → C) and a ψ (N → Cα → C → next-N). They are reported in degrees following the IUPAC sign convention. Secondary structure is essentially a statement about which (φ, ψ) basin each residue occupies.

  · DSSP 8-state secondary structure assigns each residue one of H (α-helix), G (3₁₀-helix), I (π-helix), E (extended β-strand), B (isolated β-bridge), T (hydrogen-bonded turn), S (bend), or '-' (coil). The assignment is computed from backbone hydrogen-bond geometry via the Kabsch–Sander algorithm.

  · P-SEA three-state annotation labels each residue as helix, strand, or coil based purely on the geometry of the Cα trace. It serves as a fallback when the full backbone (and thus DSSP) is unavailable.

Summarize the fold with a handful of shape descriptors and a per-residue structural alphabet.

  · Radius of gyration (Rg) is the root-mean-square distance of Cα atoms from their centroid — a single number for overall size and compactness. A globular domain of N residues has Rg ≈ 2.2·N^0.38 Å; an extended or disordered chain has a much larger Rg. The Cα contact count is the number of residue pairs whose Cα atoms are within 8 Å and are more than four positions apart in sequence — a standard proxy for tertiary packing density. The bounding box is the smallest axis-aligned box enclosing all Cα atoms.

  · Foldseek's 3Di representation compresses backbone geometry into a per-residue letter drawn from a learned twenty-state alphabet. It captures the tertiary interaction pattern around each residue — which residues are packed against it in space, regardless of where they are in sequence.

  · Accessible surface area quantifies burial. A residue with SASA near zero is packed into the hydrophobic core; one with SASA >100 Å² sits on the surface. Computed here via the Shrake–Rupley numerical algorithm with a 1.4 Å probe.

Ask how reliable the model is.

  · For AlphaFold models, the B-factor field carries pLDDT — the model's own estimate of local accuracy on a 0–100 scale. Regions with pLDDT<50 should be treated as essentially unmodeled; they often correspond to intrinsically disordered segments.

  · For experimental (PDB) structures, the B-factor (temperature factor) quantifies the positional spread of each atom in the crystal — a combination of thermal vibration and static disorder — in units of Å². High B-factors mark flexible loops or poorly resolved regions; low B-factors mark the rigid, well-ordered core.

  · PAE(i, j) answers: if I align the predicted and true structures on residue i, how far off (in Å) do I expect residue j to be? A block-diagonal PAE matrix with low values on the blocks and high values off-diagonal is the signature of a multi-domain protein with confidently predicted domains but uncertain inter-domain orientation.

Place it in context: what it resembles, what it is annotated as, and how it looks.

  · Structural nearest neighbors (via Foldseek easy-search vs the PDB). Reported per hit: target PDB id, E-value, and alignment TM-score. A TM-score above ~0.5 is the conventional threshold for 'same fold'.

  · Functional annotations link the protein to curated databases. InterPro entries identify conserved domains and families by matching the sequence against member-database signatures (Pfam, PROSITE, CDD, …). Gene Ontology (GO) terms describe molecular function, biological process, and cellular component in a controlled vocabulary. CATH places the structure in a hierarchical fold classification (Class/Architecture/Topology/Homologous-superfamily). The organism is the source species.

  · Plot images: a contact map (which residues are close in 3D, as an N×N binary image), a Ramachandran scatter (backbone torsion angles, revealing secondary-structure composition at a glance), and — for AlphaFold structures — a PAE heatmap (pairwise prediction confidence).

  · Structure images are PyMOL renders from six orthogonal camera directions. Cartoon representation draws helices as coils and strands as arrows; sticks shows the backbone as bonds; surface shows the solvent-excluded envelope. Rainbow coloring maps sequence position to hue (blue→red, N→C); chain coloring assigns a distinct color per polypeptide.